Protein AF-0000000074831990 (afdb_homodimer)

Nearest PDB structures (foldseek):
  8xuq-assembly1_G  TM=3.891E-01  e=9.374E-26  Solanum lycopersicum
  8bv0-assembly2_C  TM=6.011E-01  e=7.644E-14  Solanum lycopersicum
  7txh-assembly2_E  TM=4.813E-01  e=4.693E-09  Homo sapiens
  7sd1-assembly2_B  TM=4.134E-01  e=7.729E-08  Homo sapiens
  8ben-assembly4_D  TM=2.574E-01  e=2.104E-03  Mus musculus

Solvent-accessible surface area (backbone atoms only — not comparable to full-atom values): 88087 Å² total; per-residue (Å²): 101,72,66,56,50,51,46,46,50,60,53,46,45,54,49,53,48,47,51,52,47,55,52,39,20,56,70,40,34,67,58,33,48,50,52,27,51,52,48,47,53,55,42,50,21,48,48,54,45,50,50,48,50,29,49,48,31,32,41,60,53,20,37,61,30,68,66,49,50,52,48,52,50,51,50,53,52,49,51,52,51,52,52,48,52,55,48,54,48,53,61,56,67,72,56,73,83,77,66,58,73,70,55,53,36,53,48,28,27,52,50,19,50,52,28,47,52,52,35,52,50,44,52,52,54,52,69,62,64,74,63,96,64,52,40,39,74,46,65,42,60,44,62,69,80,53,84,56,66,90,75,73,79,48,63,67,56,51,51,50,49,50,52,46,61,71,35,96,47,30,35,40,19,37,24,31,44,74,52,52,44,64,68,48,49,51,28,45,47,54,48,49,46,65,75,65,50,84,81,53,68,34,55,45,78,45,77,48,52,89,70,81,46,63,64,58,52,39,47,56,53,30,51,50,73,55,46,84,84,60,88,86,56,52,65,65,58,49,10,53,53,41,27,60,54,50,68,75,45,37,33,38,39,36,40,38,52,41,82,59,65,73,63,43,72,67,51,15,48,63,81,44,60,77,82,14,33,35,40,36,28,24,38,37,46,62,38,26,60,73,58,67,24,50,76,41,79,57,69,56,43,54,67,71,46,35,48,51,48,24,48,64,37,21,31,82,61,42,62,58,46,38,74,72,31,61,64,39,35,53,33,49,50,51,45,55,56,64,42,63,23,27,47,45,49,32,44,40,50,13,19,54,47,39,81,59,87,49,51,44,34,40,46,28,50,42,54,32,53,73,73,45,43,62,77,44,65,58,33,40,72,65,39,34,49,60,46,44,52,61,58,67,64,53,85,47,69,52,52,54,49,50,53,52,52,44,48,50,70,40,52,94,51,68,39,51,50,64,61,50,41,52,52,34,39,40,74,47,67,58,66,87,60,85,42,56,66,55,45,49,51,49,40,51,48,49,53,47,52,37,36,37,47,42,58,33,40,78,52,66,92,58,23,36,32,52,51,55,62,52,42,48,34,50,54,32,54,68,15,63,69,66,75,41,83,33,31,57,39,70,49,45,57,74,64,38,53,54,70,75,63,55,78,53,40,40,65,11,34,31,38,19,44,27,46,24,49,29,44,57,62,67,50,71,46,58,20,66,55,21,31,36,43,34,44,27,43,12,60,58,22,41,58,61,46,62,49,38,41,73,36,26,56,48,26,24,34,40,33,47,21,37,18,40,30,39,56,63,43,59,40,58,25,64,24,47,48,25,18,20,42,34,37,32,40,22,44,31,33,47,54,48,66,38,55,32,55,23,42,52,23,27,34,43,32,36,24,46,11,72,52,30,77,44,60,53,77,67,28,74,55,39,29,61,48,24,28,34,41,31,21,34,60,23,52,33,63,60,25,86,62,100,75,77,84,60,35,57,49,63,36,65,71,64,37,80,50,47,37,36,31,24,38,24,36,33,42,55,68,49,52,45,49,43,37,68,35,54,68,60,21,41,16,25,31,33,43,28,41,36,40,34,64,88,45,43,62,48,51,44,64,28,102,68,33,41,70,45,22,46,44,23,27,33,43,33,42,29,50,23,64,63,26,38,41,43,35,65,49,52,59,95,59,98,62,44,50,72,39,40,64,43,30,28,36,42,37,39,31,47,26,48,48,21,37,42,45,30,60,58,69,67,42,68,50,32,29,36,42,38,40,32,43,25,49,37,23,33,29,47,37,44,72,87,76,74,80,69,92,86,72,78,70,52,76,42,59,39,31,55,44,21,30,39,41,39,39,33,40,22,57,45,24,42,30,60,40,66,84,32,30,34,33,25,56,42,20,30,39,41,35,47,40,64,40,78,48,45,34,45,83,55,61,46,43,87,39,52,64,37,33,35,29,47,65,73,59,62,73,60,48,52,74,87,46,69,66,50,45,66,66,48,58,81,28,63,40,75,58,131,110,70,65,56,46,51,50,42,43,61,55,39,38,56,47,46,48,49,46,49,49,54,49,38,18,49,72,42,33,68,55,31,47,50,54,26,53,54,50,48,52,54,44,52,55,46,48,56,50,48,49,50,53,35,49,55,36,32,75,73,56,26,36,60,32,47,54,51,52,50,49,53,50,52,50,52,53,49,51,54,51,52,52,50,53,54,49,52,49,53,60,57,68,70,57,73,84,77,68,58,73,69,57,52,38,54,48,30,27,51,51,19,49,50,26,47,51,52,35,53,50,45,52,52,54,53,71,62,64,75,65,97,65,51,46,40,78,44,63,46,59,42,60,70,81,50,91,52,63,91,74,76,78,47,61,68,55,51,51,49,50,50,53,47,60,71,34,93,46,28,35,38,18,38,24,30,43,75,53,54,44,63,69,41,49,51,24,44,44,53,46,49,51,64,74,66,52,85,81,53,56,34,54,44,80,45,78,50,49,83,69,81,48,64,65,59,52,41,48,55,52,30,53,50,61,47,33,81,83,60,88,83,55,50,66,65,56,48,9,52,53,42,25,59,41,48,66,76,45,32,33,37,38,35,39,38,50,40,76,61,64,71,62,42,70,63,50,14,48,58,78,43,58,75,81,15,33,35,38,36,28,22,40,36,46,59,38,27,32,63,55,67,26,50,76,40,77,57,67,57,44,53,68,70,47,35,50,51,50,25,46,65,42,23,32,83,62,44,63,58,46,39,72,75,32,65,64,38,34,53,34,50,52,50,44,56,58,61,42,60,24,29,47,47,50,32,44,41,50,13,51,57,45,43,81,59,86,49,52,64,58,41,48,48,49,45,54,34,53,73,73,44,44,63,77,43,66,59,35,41,73,69,41,34,48,59,45,44,53,61,60,68,65,60,78,77,72,45,52,59,51,49,52,55,52,42,51,46,70,39,50,92,50,68,37,52,49,67,60,53,40,52,52,36,39,35,73,48,67,58,67,86,61,86,40,56,68,53,47,50,10,43,39,44,36,43,51,47,53,38,35,36,46,40,59,33,37,77,53,67,94,58,21,35,32,47,51,54,62,53,43,49,33,50,54,31,54,69,14,57,70,70,69,42,83,39,29,58,41,70,49,45,59,74,66,38,54,56,71,74,65,64,78,55,40,40,66,12,33,32,39,18,45,27,47,26,50,28,44,60,62,69,48,72,52,67,19,63,54,21,31,36,42,35,44,26,44,12,61,58,24,40,60,60,46,61,48,36,44,74,34,27,57,49,27,24,35,40,33,46,22,37,18,41,30,39,56,62,41,58,41,58,26,64,24,45,49,26,17,20,43,34,38,31,41,22,45,34,32,47,53,47,63,38,55,31,52,24,41,50,23,28,33,42,33,38,25,48,13,72,53,31,78,44,63,51,76,68,27,71,54,38,28,59,46,24,29,35,40,33,21,35,60,24,53,32,65,60,23,84,62,100,75,75,82,56,34,55,48,63,35,63,72,62,36,79,48,48,36,35,31,25,39,25,38,32,42,54,69,48,53,47,49,42,34,67,34,49,68,59,21,42,18,26,32,34,43,29,41,38,40,34,62,88,43,42,62,47,57,43,62,29,97,65,32,37,66,43,24,46,45,25,30,32,41,32,42,28,52,23,64,65,25,38,41,42,38,67,53,55,54,93,58,100,64,41,50,71,38,42,66,42,33,28,36,41,36,41,31,39,26,47,48,21,38,41,46,34,60,67,67,67,42,70,49,35,29,36,41,38,41,32,44,24,49,37,23,32,28,47,36,46,71,85,77,74,80,72,91,88,70,78,68,53,76,40,59,38,32,56,43,24,31,36,40,38,40,32,42,22,57,45,22,43,29,59,40,66,84,31,30,36,30,25,58,43,21,30,39,39,35,47,38,65,40,80,47,44,34,44,80,56,61,45,42,88,39,54,64,38,34,35,27,46,65,71,58,62,73,60,47,53,75,89,49,68,66,50,46,66,66,49,59,83,25,64,38,76,55,133

Foldseek 3Di:
DVVVCVVCCVVVVVVVVVVCLQVCLLPPLVVLLVLLVVLLVVLVVLLVVLVVVQVVVVVVVWHFDPVNVVLNVVNVVLVVLSVVLVVLVCVLVVDPPDDDPVVSSVSSNVSSVSSVVSSVVSVVSVVVSDDPDGTDRPQLPQADQDDADDDFPCVVVLVVVVVVLQDFFAEAEEAAAFQQCPVNSLNVNSVVCVPP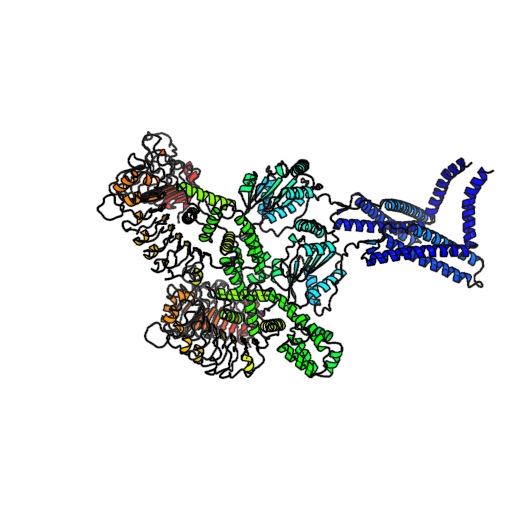VPQFSHEAEDECPPDRDLVVRLVSLCVNNPHDDDPPDDLLVSLQVLLVVQVVGAYEYEYEEDPAADDCSSSNHDRGGDNHHYYYYYLFQVNCVVNVHHYDYRDADDLVRLLVLLQVLLDPCVVVLCVVDVLLVVLSSLCSVLQVRRNQSSNQVSNLNNPPRDSVVSVVCNVCLQAPNLPGPPCLPRPLVSNCVLVVPPPQVLLLVLLLQLLLAADPDWDFLVVSLQVSCLVVSPPDDLAVVVSSVVSVVSVVRCVSSNQWDDDPDGIIHGRSSSSNSSQCVCCVNVPRRQLEAHDEQVADQDDDDLVSQQNHQEYHHEQYQHQAYDQARQHQNHAYYAHYNNANHAEDHQNHCVRHQNHAYYHPANYAHAADHLCVLNNQNHAYYHHHQYQHQEYDLSLLSNQNHAEDAQDNRQNHEYYDEPSLLSNQNHAEYAAHNHYADEDPDPDDDDYDPVSVLNRPNHQAYHHEHAEPVVQQVCQVSLRNLCRYAEYEYENHPPAQEAAPPDPRGPQNNQNHAEYHYEDHANHAEYEYDDDPDPCRVVRNQRHAYYEYYLHARHAEHYEDQADERHAYYYYENHANHAEHYHYPDPDPPPDDAAEGAHYARHAEYAAENHANHQAHYPSHAYEHARHAEYEHYNHQNPQEHRYHYPNHQAYEYAPVNVVRHDYPDVVVCVVCVVRYDYDD/DVVVVVVCCVVVVVVVVVVCLQVCLLPPLVVLLVLLVVLLVVLVVLLVVLVVVQVVVVVVVWDFDPVNVVLNVVNVVLVVQSVVLVVVVCVLVVDPPDDDSVVSSVVSNVSSVSSNVSSVVSVVSVVVSDDPDGTDHPQLPQADQDDADDDFPCVVVLVVVVVVLQDFFAEAEEAAAFQQQPVNSLNVNSRVCVPPDPQFRHEAEDECAPDGDLVVRLVSLCVNNVHDDDPVDDLLVSLQVLQVSQVVGAYEYEYEADPAADDSSSSNHDRGGDNHHYYYYYHFQVNCVVNVHHYDYRDADDLVRLLVLLCVLLDPCVVVLVVVDVLLVVLSSLCSVLQVRRNQSSNQVSNLNSPPRDSVVSVVQNVCLQAPNLVGPPCLPRPLVSNCVLVVPDDLVLLLQLLLQLLQAADPDWDFLVVSLQQSCLVCSPPDDLAVVVSSVVSVVSVVRCVSSNQWDDDPDGIIHGRSVSSNSSQCVCCVNVVNPLLEAHDEQVQDQDDDDLVSQQNHQEYHHEQYQHQADDAARQRQNHAYDHHYNNANHAEDHQNHCVNYQNHAYYAPDNYAHAADHLCVLNNQNHAYYHHHQYQHQEYDLSLLSNQNHAEDADDNHQNHEYYPEPSLLSNQNHAEDAAHNHYADEDPDPDDDHYHPVSVLNNPNHQAYAHEHAEPVSQQVCQPSLRNLCRYAEYEHENHPPAQEAAPPDPRGPQNNLNYAEYHYEDHANHAEYEHDDDPDPCCVVRNQRHAYYAYYQHARYAEYYEDQAPERYAYYHYENHANHAEHYHYPDDDPPPDDAAEGASYAHYAEDAAENHANHQAHYPSHAYEHQRHAEYEHYNHQNPQEHRYHYPRHQAYEYAPVNVVRHDYPDVVVCVVCVVRYDYDD

Structure (mmCIF, N/CA/C/O backbone):
data_AF-0000000074831990-model_v1
#
loop_
_entity.id
_entity.type
_entity.pdbx_description
1 polymer 'Uncharacterized protein'
#
loop_
_atom_site.group_PDB
_atom_site.id
_atom_site.type_symbol
_atom_site.label_atom_id
_atom_site.label_alt_id
_atom_site.label_comp_id
_atom_site.label_asym_id
_atom_site.label_entity_id
_atom_site.label_seq_id
_atom_site.pdbx_PDB_ins_code
_atom_site.Cartn_x
_atom_site.Cartn_y
_atom_site.Cartn_z
_atom_site.occupancy
_atom_site.B_iso_or_equiv
_atom_site.auth_seq_id
_atom_site.auth_comp_id
_atom_site.auth_asym_id
_atom_site.auth_atom_id
_atom_site.pdbx_PDB_model_num
ATOM 1 N N . MET A 1 1 ? 67.914 -75.012 -32.054 1 38.83 1 MET A N 1
ATOM 2 C CA . MET A 1 1 ? 66.699 -75.229 -32.834 1 38.83 1 MET A CA 1
ATOM 3 C C . MET A 1 1 ? 65.536 -74.424 -32.265 1 38.83 1 MET A C 1
ATOM 5 O O . MET A 1 1 ? 64.737 -73.863 -33.017 1 38.83 1 MET A O 1
ATOM 9 N N . GLU A 1 2 ? 65.482 -74.382 -30.991 1 50.05 2 GLU A N 1
ATOM 10 C CA . GLU A 1 2 ? 64.455 -73.586 -30.326 1 50.05 2 GLU A CA 1
ATOM 11 C C . GLU A 1 2 ? 64.637 -72.099 -30.613 1 50.05 2 GLU A C 1
ATOM 13 O O . GLU A 1 2 ? 63.657 -71.369 -30.782 1 50.05 2 GLU A O 1
ATOM 18 N N . SER A 1 3 ? 65.865 -71.674 -30.73 1 53.28 3 SER A N 1
ATOM 19 C CA . SER A 1 3 ? 66.163 -70.265 -30.96 1 53.28 3 SER A CA 1
ATOM 20 C C . SER A 1 3 ? 65.831 -69.855 -32.391 1 53.28 3 SER A C 1
ATOM 22 O O . SER A 1 3 ? 65.331 -68.753 -32.627 1 53.28 3 SER A O 1
ATOM 24 N N . ILE A 1 4 ? 66.144 -70.706 -33.392 1 48.18 4 ILE A N 1
ATOM 25 C CA . ILE A 1 4 ? 65.896 -70.361 -34.787 1 48.18 4 ILE A CA 1
ATOM 26 C C . ILE A 1 4 ? 64.395 -70.386 -35.066 1 48.18 4 ILE A C 1
ATOM 28 O O . ILE A 1 4 ? 63.873 -69.52 -35.772 1 48.18 4 ILE A O 1
ATOM 32 N N . ILE A 1 5 ? 63.672 -71.338 -34.399 1 49.09 5 ILE A N 1
ATOM 33 C CA . ILE A 1 5 ? 62.225 -71.417 -34.565 1 49.09 5 ILE A CA 1
ATOM 34 C C . ILE A 1 5 ? 61.571 -70.162 -33.992 1 49.09 5 ILE A C 1
ATOM 36 O O . ILE A 1 5 ? 60.635 -69.617 -34.583 1 49.09 5 ILE A O 1
ATOM 40 N N . SER A 1 6 ? 62.234 -69.66 -32.974 1 53.25 6 SER A N 1
ATOM 41 C CA . SER A 1 6 ? 61.74 -68.408 -32.41 1 53.25 6 SER A CA 1
ATOM 42 C C . SER A 1 6 ? 61.987 -67.239 -33.358 1 53.25 6 SER A C 1
ATOM 44 O O . SER A 1 6 ? 61.147 -66.345 -33.481 1 53.25 6 SER A O 1
ATOM 46 N N . ILE A 1 7 ? 63.075 -67.276 -34.032 1 55.13 7 ILE A N 1
ATOM 47 C CA . ILE A 1 7 ? 63.406 -66.211 -34.971 1 55.13 7 ILE A CA 1
ATOM 48 C C . ILE A 1 7 ? 62.544 -66.342 -36.225 1 55.13 7 ILE A C 1
ATOM 50 O O . ILE A 1 7 ? 62.02 -65.348 -36.733 1 55.13 7 ILE A O 1
ATOM 54 N N . LEU A 1 8 ? 62.434 -67.556 -36.759 1 52.67 8 LEU A N 1
ATOM 55 C CA . LEU A 1 8 ? 61.615 -67.727 -37.954 1 52.67 8 LEU A CA 1
ATOM 56 C C . LEU A 1 8 ? 60.147 -67.44 -37.653 1 52.67 8 LEU A C 1
ATOM 58 O O . LEU A 1 8 ? 59.454 -66.82 -38.463 1 52.67 8 LEU A O 1
ATOM 62 N N . ASP A 1 9 ? 59.728 -67.886 -36.535 1 55.26 9 ASP A N 1
ATOM 63 C CA . ASP A 1 9 ? 58.389 -67.526 -36.081 1 55.26 9 ASP A CA 1
ATOM 64 C C . ASP A 1 9 ? 58.249 -66.013 -35.927 1 55.26 9 ASP A C 1
ATOM 66 O O . ASP A 1 9 ? 57.21 -65.442 -36.263 1 55.26 9 ASP A O 1
ATOM 70 N N . SER A 1 10 ? 59.356 -65.435 -35.554 1 57.8 10 SER A N 1
ATOM 71 C CA . SER A 1 10 ? 59.348 -63.981 -35.423 1 57.8 10 SER A CA 1
ATOM 72 C C . SER A 1 10 ? 59.392 -63.303 -36.788 1 57.8 10 SER A C 1
ATOM 74 O O . SER A 1 10 ? 58.844 -62.212 -36.963 1 57.8 10 SER A O 1
ATOM 76 N N . ILE A 1 11 ? 60.092 -63.943 -37.729 1 56.38 11 ILE A N 1
ATOM 77 C CA . ILE A 1 11 ? 60.201 -63.337 -39.051 1 56.38 11 ILE A CA 1
ATOM 78 C C . ILE A 1 11 ? 59.01 -63.755 -39.911 1 56.38 11 ILE A C 1
ATOM 80 O O . ILE A 1 11 ? 58.444 -62.936 -40.639 1 56.38 11 ILE A O 1
ATOM 84 N N . PHE A 1 12 ? 58.64 -65.02 -39.957 1 56.16 12 PHE A N 1
ATOM 85 C CA . PHE A 1 12 ? 57.622 -65.469 -40.9 1 56.16 12 PHE A CA 1
ATOM 86 C C . PHE A 1 12 ? 56.224 -65.187 -40.363 1 56.16 12 PHE A C 1
ATOM 88 O O . PHE A 1 12 ? 55.293 -64.953 -41.136 1 56.16 12 PHE A O 1
ATOM 95 N N . ARG A 1 13 ? 56.036 -65.177 -39.09 1 58.45 13 ARG A N 1
ATOM 96 C CA . ARG A 1 13 ? 54.725 -64.847 -38.542 1 58.45 13 ARG A CA 1
ATOM 97 C C . ARG A 1 13 ? 54.283 -63.454 -38.978 1 58.45 13 ARG A C 1
ATOM 99 O O . ARG A 1 13 ? 53.141 -63.263 -39.402 1 58.45 13 ARG A O 1
ATOM 106 N N . PRO A 1 14 ? 55.261 -62.631 -38.933 1 61.2 14 PRO A N 1
ATOM 107 C CA . PRO A 1 14 ? 54.843 -61.316 -39.424 1 61.2 14 PRO A CA 1
ATOM 108 C C . PRO A 1 14 ? 54.624 -61.292 -40.935 1 61.2 14 PRO A C 1
ATOM 110 O O . PRO A 1 14 ? 53.749 -60.572 -41.424 1 61.2 14 PRO A O 1
ATOM 113 N N . VAL A 1 15 ? 55.392 -62.085 -41.726 1 56.75 15 VAL A N 1
ATOM 114 C CA . VAL A 1 15 ? 55.216 -62.136 -43.174 1 56.75 15 VAL A CA 1
ATOM 115 C C . VAL A 1 15 ? 53.917 -62.864 -43.511 1 56.75 15 VAL A C 1
ATOM 117 O O . VAL A 1 15 ? 53.155 -62.421 -44.373 1 56.75 15 VAL A O 1
ATOM 120 N N . VAL A 1 16 ? 53.614 -63.992 -42.931 1 55.77 16 VAL A N 1
ATOM 121 C CA . VAL A 1 16 ? 52.354 -64.7 -43.128 1 55.77 16 VAL A CA 1
ATOM 122 C C . VAL A 1 16 ? 51.195 -63.841 -42.625 1 55.77 16 VAL A C 1
ATOM 124 O O . VAL A 1 16 ? 50.147 -63.762 -43.271 1 55.77 16 VAL A O 1
ATOM 127 N N . ALA A 1 17 ? 51.469 -63.228 -41.576 1 60.33 17 ALA A N 1
ATOM 128 C CA . ALA A 1 17 ? 50.457 -62.321 -41.039 1 60.33 17 ALA A CA 1
ATOM 129 C C . ALA A 1 17 ? 50.2 -61.159 -41.994 1 60.33 17 ALA A C 1
ATOM 131 O O . ALA A 1 17 ? 49.054 -60.743 -42.181 1 60.33 17 ALA A O 1
ATOM 132 N N . PHE A 1 18 ? 51.259 -60.769 -42.585 1 60.1 18 PHE A N 1
ATOM 133 C CA . PHE A 1 18 ? 51.151 -59.706 -43.578 1 60.1 18 PHE A CA 1
ATOM 134 C C . PHE A 1 18 ? 50.41 -60.196 -44.816 1 60.1 18 PHE A C 1
ATOM 136 O O . PHE A 1 18 ? 49.523 -59.509 -45.328 1 60.1 18 PHE A O 1
ATOM 143 N N . PHE A 1 19 ? 50.74 -61.42 -45.369 1 60.17 19 PHE A N 1
ATOM 144 C CA . PHE A 1 19 ? 50.054 -61.94 -46.546 1 60.17 19 PHE A CA 1
ATOM 145 C C . PHE A 1 19 ? 48.616 -62.318 -46.212 1 60.17 19 PHE A C 1
ATOM 147 O O . PHE A 1 19 ? 47.703 -62.066 -47.001 1 60.17 19 PHE A O 1
ATOM 154 N N . THR A 1 20 ? 48.384 -62.864 -45.087 1 60.06 20 THR A N 1
ATOM 155 C CA . THR A 1 20 ? 47.031 -63.211 -44.668 1 60.06 20 THR A CA 1
ATOM 156 C C . THR A 1 20 ? 46.189 -61.955 -44.462 1 60.06 20 THR A C 1
ATOM 158 O O . THR A 1 20 ? 45.007 -61.928 -44.812 1 60.06 20 THR A O 1
ATOM 161 N N . ARG A 1 21 ? 46.874 -61.002 -44.076 1 67.45 21 ARG A N 1
ATOM 162 C CA . ARG A 1 21 ? 46.189 -59.732 -43.861 1 67.45 21 ARG A CA 1
ATOM 163 C C . ARG A 1 21 ? 45.88 -59.045 -45.187 1 67.45 21 ARG A C 1
ATOM 165 O O . ARG A 1 21 ? 44.772 -58.542 -45.389 1 67.45 21 ARG A O 1
ATOM 172 N N . THR A 1 22 ? 46.859 -59.106 -46.163 1 65.37 22 THR A N 1
ATOM 173 C CA . THR A 1 22 ? 46.663 -58.45 -47.451 1 65.37 22 THR A CA 1
ATOM 174 C C . THR A 1 22 ? 45.63 -59.199 -48.288 1 65.37 22 THR A C 1
ATOM 176 O O . THR A 1 22 ? 44.758 -58.582 -48.904 1 65.37 22 THR A O 1
ATOM 179 N N . PHE A 1 23 ? 45.775 -60.512 -48.241 1 69.94 23 PHE A N 1
ATOM 180 C CA . PHE A 1 23 ? 44.765 -61.294 -48.943 1 69.94 23 PHE A CA 1
ATOM 181 C C . PHE A 1 23 ? 43.428 -61.231 -48.215 1 69.94 23 PHE A C 1
ATOM 183 O O . PHE A 1 23 ? 42.37 -61.255 -48.846 1 69.94 23 PHE A O 1
ATOM 190 N N . GLY A 1 24 ? 43.418 -61.175 -46.967 1 70.69 24 GLY A N 1
ATOM 191 C CA . GLY A 1 24 ? 42.207 -61.004 -46.178 1 70.69 24 GLY A CA 1
ATOM 192 C C . GLY A 1 24 ? 41.503 -59.687 -46.444 1 70.69 24 GLY A C 1
ATOM 193 O O . GLY A 1 24 ? 40.274 -59.639 -46.525 1 70.69 24 GLY A O 1
ATOM 194 N N . TYR A 1 25 ? 42.21 -58.637 -46.803 1 74.25 25 TYR A N 1
ATOM 195 C CA . TYR A 1 25 ? 41.652 -57.331 -47.134 1 74.25 25 TYR A CA 1
ATOM 196 C C . TYR A 1 25 ? 40.875 -57.385 -48.444 1 74.25 25 TYR A C 1
ATOM 198 O O . TYR A 1 25 ? 39.825 -56.753 -48.577 1 74.25 25 TYR A O 1
ATOM 206 N N . ALA A 1 26 ? 41.34 -58.43 -49.799 1 69.2 26 ALA A N 1
ATOM 207 C CA . ALA A 1 26 ? 40.723 -58.475 -51.122 1 69.2 26 ALA A CA 1
ATOM 208 C C . ALA A 1 26 ? 39.503 -59.392 -51.127 1 69.2 26 ALA A C 1
ATOM 210 O O . ALA A 1 26 ? 38.482 -59.075 -51.742 1 69.2 26 ALA A O 1
ATOM 211 N N . MET A 1 27 ? 39.643 -60.295 -49.78 1 68.67 27 MET A N 1
ATOM 212 C CA . MET A 1 27 ? 38.626 -61.334 -49.918 1 68.67 27 MET A CA 1
ATOM 213 C C . MET A 1 27 ? 37.55 -61.188 -48.847 1 68.67 27 MET A C 1
ATOM 215 O O . MET A 1 27 ? 36.414 -61.625 -49.039 1 68.67 27 MET A O 1
ATOM 219 N N . SER A 1 28 ? 37.844 -60.52 -47.677 1 77.88 28 SER A N 1
ATOM 220 C CA . SER A 1 28 ? 36.912 -60.524 -46.554 1 77.88 28 SER A CA 1
ATOM 221 C C . SER A 1 28 ? 36.548 -59.104 -46.134 1 77.88 28 SER A C 1
ATOM 223 O O . SER A 1 28 ? 36.653 -58.753 -44.956 1 77.88 28 SER A O 1
ATOM 225 N N . CYS A 1 29 ? 36.136 -58.334 -47.036 1 79.1 29 CYS A N 1
ATOM 226 C CA . CYS A 1 29 ? 35.797 -56.946 -46.738 1 79.1 29 CYS A CA 1
ATOM 227 C C . CYS A 1 29 ? 34.611 -56.867 -45.785 1 79.1 29 CYS A C 1
ATOM 229 O O . CYS A 1 29 ? 34.614 -56.066 -44.848 1 79.1 29 CYS A O 1
ATOM 231 N N . GLU A 1 30 ? 33.721 -57.715 -45.938 1 80.54 30 GLU A N 1
ATOM 232 C CA . GLU A 1 30 ? 32.514 -57.689 -45.118 1 80.54 30 GLU A CA 1
ATOM 233 C C . GLU A 1 30 ? 32.827 -58.027 -43.663 1 80.54 30 GLU A C 1
ATOM 235 O O . GLU A 1 30 ? 32.253 -57.437 -42.746 1 80.54 30 GLU A O 1
ATOM 240 N N . GLN A 1 31 ? 33.752 -58.844 -43.484 1 80.4 31 GLN A N 1
ATOM 241 C CA . GLN A 1 31 ? 34.107 -59.237 -42.124 1 80.4 31 GLN A CA 1
ATOM 242 C C . GLN A 1 31 ? 34.817 -58.102 -41.391 1 80.4 31 GLN A C 1
ATOM 244 O O . GLN A 1 31 ? 34.6 -57.897 -40.195 1 80.4 31 GLN A O 1
ATOM 249 N N . TYR A 1 32 ? 35.563 -57.382 -42.154 1 81.92 32 TYR A N 1
ATOM 250 C CA . TYR A 1 32 ? 36.265 -56.266 -41.531 1 81.92 32 TYR A CA 1
ATOM 251 C C . TYR A 1 32 ? 35.293 -55.158 -41.143 1 81.92 32 TYR A C 1
ATOM 253 O O . TYR A 1 32 ? 35.432 -54.545 -40.081 1 81.92 32 TYR A O 1
ATOM 261 N N . ILE A 1 33 ? 34.354 -54.931 -41.922 1 84.98 33 ILE A N 1
ATOM 262 C CA . ILE A 1 33 ? 33.37 -53.896 -41.625 1 84.98 33 ILE A CA 1
ATOM 263 C C . ILE A 1 33 ? 32.492 -54.338 -40.457 1 84.98 33 ILE A C 1
ATOM 265 O O . ILE A 1 33 ? 32.137 -53.529 -39.597 1 84.98 33 ILE A O 1
ATOM 269 N N . GLU A 1 34 ? 32.238 -55.575 -40.436 1 84.35 34 GLU A N 1
ATOM 270 C CA . GLU A 1 34 ? 31.447 -56.088 -39.32 1 84.35 34 GLU A CA 1
ATOM 271 C C . GLU A 1 34 ? 32.218 -55.992 -38.007 1 84.35 34 GLU A C 1
ATOM 273 O O . GLU A 1 34 ? 31.64 -55.687 -36.962 1 84.35 34 GLU A O 1
ATOM 278 N N . SER A 1 35 ? 33.418 -56.298 -38.122 1 82.31 35 SER A N 1
ATOM 279 C CA . SER A 1 35 ? 34.254 -56.18 -36.932 1 82.31 35 SER A CA 1
ATOM 280 C C . SER A 1 35 ? 34.332 -54.734 -36.453 1 82.31 35 SER A C 1
ATOM 282 O O . SER A 1 35 ? 34.319 -54.472 -35.248 1 82.31 35 SER A O 1
ATOM 284 N N . LEU A 1 36 ? 34.342 -53.81 -37.372 1 84.3 36 LEU A N 1
ATOM 285 C CA . LEU A 1 36 ? 34.348 -52.393 -37.026 1 84.3 36 LEU A CA 1
ATOM 286 C C . LEU A 1 36 ? 33.039 -51.992 -36.353 1 84.3 36 LEU A C 1
ATOM 288 O O . LEU A 1 36 ? 33.046 -51.276 -35.349 1 84.3 36 LEU A O 1
ATOM 292 N N . GLN A 1 37 ? 32.053 -52.444 -36.9 1 85.69 37 GLN A N 1
ATOM 293 C CA . GLN A 1 37 ? 30.75 -52.093 -36.344 1 85.69 37 GLN A CA 1
ATOM 294 C C . GLN A 1 37 ? 30.586 -52.65 -34.933 1 85.69 37 GLN A C 1
ATOM 296 O O . GLN A 1 37 ? 30.008 -51.994 -34.063 1 85.69 37 GLN A O 1
ATOM 301 N N . LYS A 1 38 ? 31.085 -53.739 -34.741 1 83.49 38 LYS A N 1
ATOM 302 C CA . LYS A 1 38 ? 31.028 -54.345 -33.413 1 83.49 38 LYS A CA 1
ATOM 303 C C . LYS A 1 38 ? 31.883 -53.566 -32.417 1 83.49 38 LYS A C 1
ATOM 305 O O . LYS A 1 38 ? 31.435 -53.267 -31.308 1 83.49 38 LYS A O 1
ATOM 310 N N . GLU A 1 39 ? 33.009 -53.285 -32.872 1 84.72 39 GLU A N 1
ATOM 311 C CA . GLU A 1 39 ? 33.91 -52.54 -31.997 1 84.72 39 GLU A CA 1
ATOM 312 C C . GLU A 1 39 ? 33.367 -51.144 -31.707 1 84.72 39 GLU A C 1
ATOM 314 O O . GLU A 1 39 ? 33.48 -50.65 -30.583 1 84.72 39 GLU A O 1
ATOM 319 N N . MET A 1 40 ? 32.825 -50.552 -32.644 1 86.36 40 MET A N 1
ATOM 320 C CA . MET A 1 40 ? 32.242 -49.226 -32.461 1 86.36 40 MET A CA 1
ATOM 321 C C . MET A 1 40 ? 31.027 -49.288 -31.542 1 86.36 40 MET A C 1
ATOM 323 O O . MET A 1 40 ? 30.755 -48.342 -30.801 1 86.36 40 MET A O 1
ATOM 327 N N . GLY A 1 41 ? 30.287 -50.31 -31.666 1 85.27 41 GLY A N 1
ATOM 328 C CA . GLY A 1 41 ? 29.17 -50.493 -30.753 1 85.27 41 GLY A CA 1
ATOM 329 C C . GLY A 1 41 ? 29.591 -50.542 -29.296 1 85.27 41 GLY A C 1
ATOM 330 O O . GLY A 1 41 ? 28.956 -49.924 -28.44 1 85.27 41 GLY A O 1
ATOM 331 N N . GLU A 1 42 ? 30.655 -51.152 -29.043 1 83.98 42 GLU A N 1
ATOM 332 C CA . GLU A 1 42 ? 31.192 -51.222 -27.687 1 83.98 42 GLU A CA 1
ATOM 333 C C . GLU A 1 42 ? 31.737 -49.869 -27.239 1 83.98 42 GLU A C 1
ATOM 335 O O . GLU A 1 42 ? 31.554 -49.472 -26.086 1 83.98 42 GLU A O 1
ATOM 340 N N . LEU A 1 43 ? 32.375 -49.208 -28.111 1 85.68 43 LEU A N 1
ATOM 341 C CA . LEU A 1 43 ? 32.918 -47.893 -27.786 1 85.68 43 LEU A CA 1
ATOM 342 C C . LEU A 1 43 ? 31.798 -46.899 -27.496 1 85.68 43 LEU A C 1
ATOM 344 O O . LEU A 1 43 ? 31.909 -46.081 -26.58 1 85.68 43 LEU A O 1
ATOM 348 N N . ARG A 1 44 ? 30.793 -46.958 -28.247 1 86.72 44 ARG A N 1
ATOM 349 C CA . ARG A 1 44 ? 29.653 -46.073 -28.027 1 86.72 44 ARG A CA 1
ATOM 350 C C . ARG A 1 44 ? 29.024 -46.318 -26.66 1 86.72 44 ARG A C 1
ATOM 352 O O . ARG A 1 44 ? 28.593 -45.377 -25.991 1 86.72 44 ARG A O 1
ATOM 359 N N . SER A 1 45 ? 28.95 -47.52 -26.299 1 82.1 45 SER A N 1
ATOM 360 C CA . SER A 1 45 ? 28.391 -47.845 -24.99 1 82.1 45 SER A CA 1
ATOM 361 C C . SER A 1 45 ? 29.249 -47.273 -23.866 1 82.1 45 SER A C 1
ATOM 363 O O . SER A 1 45 ? 28.722 -46.761 -22.876 1 82.1 45 SER A O 1
ATOM 365 N N . LYS A 1 46 ? 30.473 -47.313 -24.031 1 84.14 46 LYS A N 1
ATOM 366 C CA . LYS A 1 46 ? 31.374 -46.744 -23.033 1 84.14 46 LYS A CA 1
ATOM 367 C C . LYS A 1 46 ? 31.289 -45.221 -23.02 1 84.14 46 LYS A C 1
ATOM 369 O O . LYS A 1 46 ? 31.349 -44.6 -21.957 1 84.14 46 LYS A O 1
ATOM 374 N N . ARG A 1 47 ? 31.224 -44.724 -24.187 1 85.69 47 ARG A N 1
ATOM 375 C CA . ARG A 1 47 ? 31.072 -43.276 -24.288 1 85.69 47 ARG A CA 1
ATOM 376 C C . ARG A 1 47 ? 29.826 -42.804 -23.545 1 85.69 47 ARG A C 1
ATOM 378 O O . ARG A 1 47 ? 29.879 -41.831 -22.79 1 85.69 47 ARG A O 1
ATOM 385 N N . ASP A 1 48 ? 28.765 -43.424 -23.78 1 81.56 48 ASP A N 1
ATOM 386 C CA . ASP A 1 48 ? 27.503 -43.033 -23.161 1 81.56 48 ASP A CA 1
ATOM 387 C C . ASP A 1 48 ? 27.572 -43.167 -21.641 1 81.56 48 ASP A C 1
ATOM 389 O O . ASP A 1 48 ? 26.991 -42.358 -20.914 1 81.56 48 ASP A O 1
ATOM 393 N N . ASP A 1 49 ? 28.265 -44.077 -21.158 1 79.97 49 ASP A N 1
ATOM 394 C CA . ASP A 1 49 ? 28.452 -44.235 -19.719 1 79.97 49 ASP A CA 1
ATOM 395 C C . ASP A 1 49 ? 29.313 -43.109 -19.15 1 79.97 49 ASP A C 1
ATOM 397 O O . ASP A 1 49 ? 29.032 -42.592 -18.067 1 79.97 49 ASP A O 1
ATOM 401 N N . VAL A 1 50 ? 30.327 -42.829 -19.893 1 81.62 50 VAL A N 1
ATOM 402 C CA . VAL A 1 50 ? 31.19 -41.741 -19.445 1 81.62 50 VAL A CA 1
ATOM 403 C C . VAL A 1 50 ? 30.418 -40.424 -19.469 1 81.62 50 VAL A C 1
ATOM 405 O O . VAL A 1 50 ? 30.536 -39.611 -18.549 1 81.62 50 VAL A O 1
ATOM 408 N N . LYS A 1 51 ? 29.663 -40.246 -20.48 1 79.27 51 LYS A N 1
ATOM 409 C CA . LYS A 1 51 ? 28.848 -39.038 -20.566 1 79.27 51 LYS A CA 1
ATOM 410 C C . LYS A 1 51 ? 27.857 -38.96 -19.408 1 79.27 51 LYS A C 1
ATOM 412 O O . LYS A 1 51 ? 27.608 -37.88 -18.869 1 79.27 51 LYS A O 1
ATOM 417 N N . ARG A 1 52 ? 27.368 -39.978 -19.052 1 75.1 52 ARG A N 1
ATOM 418 C CA . ARG A 1 52 ? 26.442 -40.035 -17.926 1 75.1 52 ARG A CA 1
ATOM 419 C C . ARG A 1 52 ? 27.147 -39.687 -16.619 1 75.1 52 ARG A C 1
ATOM 421 O O . ARG A 1 52 ? 26.584 -38.992 -15.77 1 75.1 52 ARG A O 1
ATOM 428 N N . GLU A 1 53 ? 28.28 -40.212 -16.541 1 76.38 53 GLU A N 1
ATOM 429 C CA . GLU A 1 53 ? 29.062 -39.9 -15.348 1 76.38 53 GLU A CA 1
ATOM 430 C C . GLU A 1 53 ? 29.428 -38.419 -15.3 1 76.38 53 GLU A C 1
ATOM 432 O O . GLU A 1 53 ? 29.402 -37.802 -14.233 1 76.38 53 GLU A O 1
ATOM 437 N N . VAL A 1 54 ? 29.725 -37.963 -16.395 1 76.24 54 VAL A N 1
ATOM 438 C CA . VAL A 1 54 ? 30.067 -36.547 -16.473 1 76.24 54 VAL A CA 1
ATOM 439 C C . VAL A 1 54 ? 28.847 -35.699 -16.121 1 76.24 54 VAL A C 1
ATOM 441 O O . VAL A 1 54 ? 28.96 -34.709 -15.395 1 76.24 54 VAL A O 1
ATOM 444 N N . ASP A 1 55 ? 27.819 -36.087 -16.625 1 70.95 55 ASP A N 1
ATOM 445 C CA . ASP A 1 55 ? 26.585 -35.352 -16.365 1 70.95 55 ASP A CA 1
ATOM 446 C C . ASP A 1 55 ? 26.21 -35.415 -14.886 1 70.95 55 ASP A C 1
ATOM 448 O O . ASP A 1 55 ? 25.739 -34.428 -14.317 1 70.95 55 ASP A O 1
ATOM 452 N N . ARG A 1 56 ? 26.402 -36.45 -14.374 1 68.79 56 ARG A N 1
ATOM 453 C CA . ARG A 1 56 ? 26.131 -36.621 -12.95 1 68.79 56 ARG A CA 1
ATOM 454 C C . ARG A 1 56 ? 27.015 -35.704 -12.111 1 68.79 56 ARG A C 1
ATOM 456 O O . ARG A 1 56 ? 26.535 -35.05 -11.183 1 68.79 56 ARG A O 1
ATOM 463 N N . GLU A 1 57 ? 28.186 -35.805 -12.496 1 69.93 57 GLU A N 1
ATOM 464 C CA . GLU A 1 57 ? 29.116 -34.966 -11.746 1 69.93 57 GLU A CA 1
ATOM 465 C C . GLU A 1 57 ? 28.881 -33.486 -12.037 1 69.93 57 GLU A C 1
ATOM 467 O O . GLU A 1 57 ? 29.097 -32.636 -11.17 1 69.93 57 GLU A O 1
ATOM 472 N N . ALA A 1 58 ? 28.46 -33.308 -13.253 1 65.09 58 ALA A N 1
ATOM 473 C CA . ALA A 1 58 ? 28.147 -31.927 -13.613 1 65.09 58 ALA A CA 1
ATOM 474 C C . ALA A 1 58 ? 26.982 -31.395 -12.782 1 65.09 58 ALA A C 1
ATOM 476 O O . ALA A 1 58 ? 26.957 -30.216 -12.421 1 65.09 58 ALA A O 1
ATOM 477 N N . ARG A 1 59 ? 26.143 -32.245 -12.508 1 62.3 59 ARG A N 1
ATOM 478 C CA . ARG A 1 59 ? 24.987 -31.867 -11.701 1 62.3 59 ARG A CA 1
ATOM 479 C C . ARG A 1 59 ? 25.399 -31.558 -10.266 1 62.3 59 ARG A C 1
ATOM 481 O O . ARG A 1 59 ? 24.701 -30.831 -9.556 1 62.3 59 ARG A O 1
ATOM 488 N N . GLN A 1 60 ? 26.436 -32.223 -9.955 1 61.63 60 GLN A N 1
ATOM 489 C CA . GLN A 1 60 ? 26.981 -31.921 -8.636 1 61.63 60 GLN A CA 1
ATOM 490 C C . GLN A 1 60 ? 27.883 -30.69 -8.682 1 61.63 60 GLN A C 1
ATOM 492 O O . GLN A 1 60 ? 28.547 -30.363 -7.695 1 61.63 60 GLN A O 1
ATOM 497 N N . GLY A 1 61 ? 27.851 -30.104 -9.867 1 60.07 61 GLY A N 1
ATOM 498 C CA . GLY A 1 61 ? 28.611 -28.874 -10.026 1 60.07 61 GLY A CA 1
ATOM 499 C C . GLY A 1 61 ? 30.035 -29.109 -10.494 1 60.07 61 GLY A C 1
ATOM 500 O O . GLY A 1 61 ? 30.879 -28.216 -10.403 1 60.07 61 GLY A O 1
ATOM 501 N N . MET A 1 62 ? 30.329 -30.333 -10.884 1 64.84 62 MET A N 1
ATOM 502 C CA . MET A 1 62 ? 31.687 -30.658 -11.311 1 64.84 62 MET A CA 1
ATOM 503 C C . MET A 1 62 ? 31.829 -30.524 -12.823 1 64.84 62 MET A C 1
ATOM 505 O O . MET A 1 62 ? 30.832 -30.52 -13.547 1 64.84 62 MET A O 1
ATOM 509 N N . GLU A 1 63 ? 32.965 -30.086 -13.287 1 66.18 63 GLU A N 1
ATOM 510 C CA . GLU A 1 63 ? 33.243 -29.989 -14.717 1 66.18 63 GLU A CA 1
ATOM 511 C C . GLU A 1 63 ? 34.084 -31.169 -15.197 1 66.18 63 GLU A C 1
ATOM 513 O O . GLU A 1 63 ? 34.973 -31.636 -14.482 1 66.18 63 GLU A O 1
ATOM 518 N N . ALA A 1 64 ? 33.744 -31.623 -16.35 1 73.6 64 ALA A N 1
ATOM 519 C CA . ALA A 1 64 ? 34.445 -32.761 -16.939 1 73.6 64 ALA A CA 1
ATOM 520 C C . ALA A 1 64 ? 35.929 -32.457 -17.12 1 73.6 64 ALA A C 1
ATOM 522 O O . ALA A 1 64 ? 36.305 -31.319 -17.411 1 73.6 64 ALA A O 1
ATOM 523 N N . THR A 1 65 ? 36.866 -33.3 -16.753 1 74.19 65 THR A N 1
ATOM 524 C CA . THR A 1 65 ? 38.304 -33.141 -16.944 1 74.19 65 THR A CA 1
ATOM 525 C C . THR A 1 65 ? 38.64 -33.001 -18.426 1 74.19 65 THR A C 1
ATOM 527 O O . THR A 1 65 ? 37.862 -33.42 -19.286 1 74.19 65 THR A O 1
ATOM 530 N N . ASN A 1 66 ? 39.733 -32.332 -18.766 1 74.04 66 ASN A N 1
ATOM 531 C CA . ASN A 1 66 ? 40.156 -32.17 -20.153 1 74.04 66 ASN A CA 1
ATOM 532 C C . ASN A 1 66 ? 40.419 -33.517 -20.82 1 74.04 66 ASN A C 1
ATOM 534 O O . ASN A 1 66 ? 40.189 -33.676 -22.02 1 74.04 66 ASN A O 1
ATOM 538 N N . GLU A 1 67 ? 40.835 -34.485 -20.019 1 77.78 67 GLU A N 1
ATOM 539 C CA . GLU A 1 67 ? 41.105 -35.814 -20.558 1 77.78 67 GLU A CA 1
ATOM 540 C C . GLU A 1 67 ? 39.825 -36.477 -21.059 1 77.78 67 GLU A C 1
ATOM 542 O O . GLU A 1 67 ? 39.811 -37.076 -22.137 1 77.78 67 GLU A O 1
ATOM 547 N N . VAL A 1 68 ? 38.869 -36.256 -20.236 1 82.73 68 VAL A N 1
ATOM 548 C CA . VAL A 1 68 ? 37.599 -36.878 -20.597 1 82.73 68 VAL A CA 1
ATOM 549 C C . VAL A 1 68 ? 36.993 -36.156 -21.798 1 82.73 68 VAL A C 1
ATOM 551 O O . VAL A 1 68 ? 36.436 -36.792 -22.697 1 82.73 68 VAL A O 1
ATOM 554 N N . MET A 1 69 ? 37.193 -34.858 -21.843 1 81.11 69 MET A N 1
ATOM 555 C CA . MET A 1 69 ? 36.655 -34.099 -22.969 1 81.11 69 MET A CA 1
ATOM 556 C C . MET A 1 69 ? 37.369 -34.469 -24.265 1 81.11 69 MET A C 1
ATOM 558 O O . MET A 1 69 ? 36.735 -34.594 -25.314 1 81.11 69 MET A O 1
ATOM 562 N N . LEU A 1 70 ? 38.688 -34.645 -24.224 1 79.06 70 LEU A N 1
ATOM 563 C CA . LEU A 1 70 ? 39.454 -35.065 -25.393 1 79.06 70 LEU A CA 1
ATOM 564 C C . LEU A 1 70 ? 39.04 -36.463 -25.84 1 79.06 70 LEU A C 1
ATOM 566 O O . LEU A 1 70 ? 38.918 -36.725 -27.039 1 79.06 70 LEU A O 1
ATOM 570 N N . TRP A 1 71 ? 38.897 -37.258 -24.849 1 85.85 71 TRP A N 1
ATOM 571 C CA . TRP A 1 71 ? 38.479 -38.617 -25.178 1 85.85 71 TRP A CA 1
ATOM 572 C C . TRP A 1 71 ? 37.113 -38.618 -25.856 1 85.85 71 TRP A C 1
ATOM 574 O O . TRP A 1 71 ? 36.913 -39.3 -26.863 1 85.85 71 TRP A O 1
ATOM 584 N N . LEU A 1 72 ? 36.234 -37.799 -25.203 1 86.46 72 LEU A N 1
ATOM 585 C CA . LEU A 1 72 ? 34.893 -37.744 -25.776 1 86.46 72 LEU A CA 1
ATOM 586 C C . LEU A 1 72 ? 34.927 -37.157 -27.183 1 86.46 72 LEU A C 1
ATOM 588 O O . LEU A 1 72 ? 34.198 -37.611 -28.068 1 86.46 72 LEU A O 1
ATOM 592 N N . GLN A 1 73 ? 35.773 -36.289 -27.504 1 84.78 73 GLN A N 1
ATOM 593 C CA . GLN A 1 73 ? 35.929 -35.708 -28.834 1 84.78 73 GLN A CA 1
ATOM 594 C C . GLN A 1 73 ? 36.512 -36.723 -29.813 1 84.78 73 GLN A C 1
ATOM 596 O O . GLN A 1 73 ? 36.098 -36.784 -30.972 1 84.78 73 GLN A O 1
ATOM 601 N N . ASN A 1 74 ? 37.486 -37.472 -29.393 1 83.37 74 ASN A N 1
ATOM 602 C CA . ASN A 1 74 ? 38.091 -38.494 -30.241 1 83.37 74 ASN A CA 1
ATOM 603 C C . ASN A 1 74 ? 37.088 -39.583 -30.61 1 83.37 74 ASN A C 1
ATOM 605 O O . ASN A 1 74 ? 37.093 -40.082 -31.737 1 83.37 74 ASN A O 1
ATOM 609 N N . VAL A 1 75 ? 36.27 -39.905 -29.688 1 89 75 VAL A N 1
ATOM 610 C CA . VAL A 1 75 ? 35.257 -40.919 -29.961 1 89 75 VAL A CA 1
ATOM 611 C C . VAL A 1 75 ? 34.249 -40.383 -30.975 1 89 75 VAL A C 1
ATOM 613 O O . VAL A 1 75 ? 33.827 -41.105 -31.882 1 89 75 VAL A O 1
ATOM 616 N N . GLU A 1 76 ? 33.947 -39.109 -30.821 1 87.19 76 GLU A N 1
ATOM 617 C CA . GLU A 1 76 ? 33.012 -38.511 -31.77 1 87.19 76 GLU A CA 1
ATOM 618 C C . GLU A 1 76 ? 33.613 -38.448 -33.172 1 87.19 76 GLU A C 1
ATOM 620 O O . GLU A 1 76 ? 32.919 -38.69 -34.162 1 87.19 76 GLU A O 1
ATOM 625 N N . ARG A 1 77 ? 34.864 -38.22 -33.279 1 84.49 77 ARG A N 1
ATOM 626 C CA . ARG A 1 77 ? 35.557 -38.194 -34.562 1 84.49 77 ARG A CA 1
ATOM 627 C C . ARG A 1 77 ? 35.593 -39.582 -35.193 1 84.49 77 ARG A C 1
ATOM 629 O O . ARG A 1 77 ? 35.362 -39.73 -36.395 1 84.49 77 ARG A O 1
ATOM 636 N N . LEU A 1 78 ? 35.853 -40.552 -34.398 1 89.01 78 LEU A N 1
ATOM 637 C CA . LEU A 1 78 ? 35.913 -41.919 -34.905 1 89.01 78 LEU A CA 1
ATOM 638 C C . LEU A 1 78 ? 34.529 -42.405 -35.323 1 89.01 78 LEU A C 1
ATOM 640 O O . LEU A 1 78 ? 34.398 -43.165 -36.285 1 89.01 78 LEU A O 1
ATOM 644 N N . GLU A 1 79 ? 33.574 -41.958 -34.578 1 89.21 79 GLU A N 1
ATOM 645 C CA . GLU A 1 79 ? 32.206 -42.328 -34.928 1 89.21 79 GLU A CA 1
ATOM 646 C C . GLU A 1 79 ? 31.805 -41.748 -36.281 1 89.21 79 GLU A C 1
ATOM 648 O O . GLU A 1 79 ? 31.141 -42.416 -37.076 1 89.21 79 GLU A O 1
ATOM 653 N N . GLU A 1 80 ? 32.297 -40.664 -36.562 1 86.4 80 GLU A N 1
ATOM 654 C CA . GLU A 1 80 ? 32.038 -40.059 -37.864 1 86.4 80 GLU A CA 1
ATOM 655 C C . GLU A 1 80 ? 32.797 -40.786 -38.971 1 86.4 80 GLU A C 1
ATOM 657 O O . GLU A 1 80 ? 32.255 -41.016 -40.054 1 86.4 80 GLU A O 1
ATOM 662 N N . GLU A 1 81 ? 33.953 -41.179 -38.715 1 85.84 81 GLU A N 1
ATOM 663 C CA . GLU A 1 81 ? 34.759 -41.906 -39.692 1 85.84 81 GLU A CA 1
ATOM 664 C C . GLU A 1 81 ? 34.188 -43.297 -39.953 1 85.84 81 GLU A C 1
ATOM 666 O O . GLU A 1 81 ? 34.132 -43.745 -41.1 1 85.84 81 GLU A O 1
ATOM 671 N N . ALA A 1 82 ? 33.729 -43.898 -38.861 1 87.05 82 ALA A N 1
ATOM 672 C CA . ALA A 1 82 ? 33.138 -45.225 -39.013 1 87.05 82 ALA A CA 1
ATOM 673 C C . ALA A 1 82 ? 31.84 -45.158 -39.813 1 87.05 82 ALA A C 1
ATOM 675 O O . ALA A 1 82 ? 31.557 -46.042 -40.625 1 87.05 82 ALA A O 1
ATOM 676 N N . ALA A 1 83 ? 31.146 -44.135 -39.605 1 86.27 83 ALA A N 1
ATOM 677 C CA . ALA A 1 83 ? 29.912 -43.961 -40.367 1 86.27 83 ALA A CA 1
ATOM 678 C C . ALA A 1 83 ? 30.21 -43.728 -41.846 1 86.27 83 ALA A C 1
ATOM 680 O O . ALA A 1 83 ? 29.502 -44.24 -42.716 1 86.27 83 ALA A O 1
ATOM 681 N N . ARG A 1 84 ? 31.308 -43.179 -42.202 1 84.84 84 ARG A N 1
ATOM 682 C CA . ARG A 1 84 ? 31.719 -42.947 -43.583 1 84.84 84 ARG A CA 1
ATOM 683 C C . ARG A 1 84 ? 32.154 -44.248 -44.25 1 84.84 84 ARG A C 1
ATOM 685 O O . ARG A 1 84 ? 31.819 -44.498 -45.41 1 84.84 84 ARG A O 1
ATOM 692 N N . ILE A 1 85 ? 32.8 -45.046 -43.53 1 86.71 85 ILE A N 1
ATOM 693 C CA . ILE A 1 85 ? 33.277 -46.319 -44.059 1 86.71 85 ILE A CA 1
ATOM 694 C C . ILE A 1 85 ? 32.088 -47.228 -44.364 1 86.71 85 ILE A C 1
ATOM 696 O O . ILE A 1 85 ? 32.046 -47.874 -45.414 1 86.71 85 ILE A O 1
ATOM 700 N N . THR A 1 86 ? 31.158 -47.19 -43.45 1 84.74 86 THR A N 1
ATOM 701 C CA . THR A 1 86 ? 29.979 -48.026 -43.642 1 84.74 86 THR A CA 1
ATOM 702 C C . THR A 1 86 ? 29.132 -47.507 -44.801 1 84.74 86 THR A C 1
ATOM 704 O O . THR A 1 86 ? 28.59 -48.293 -45.582 1 84.74 86 THR A O 1
ATOM 707 N N . ASP A 1 87 ? 29.187 -46.275 -45.012 1 83.8 87 ASP A N 1
ATOM 708 C CA . ASP A 1 87 ? 28.446 -45.679 -46.119 1 83.8 87 ASP A CA 1
ATOM 709 C C . ASP A 1 87 ? 29.123 -45.973 -47.456 1 83.8 87 ASP A C 1
ATOM 711 O O . ASP A 1 87 ? 28.452 -46.279 -48.444 1 83.8 87 ASP A O 1
ATOM 715 N N . ASP A 1 88 ? 30.395 -45.946 -47.513 1 79.95 88 ASP A N 1
ATOM 716 C CA . ASP A 1 88 ? 31.154 -46.248 -48.722 1 79.95 88 ASP A CA 1
ATOM 717 C C . ASP A 1 88 ? 30.996 -47.715 -49.118 1 79.95 88 ASP A C 1
ATOM 719 O O . ASP A 1 88 ? 30.91 -48.037 -50.305 1 79.95 88 ASP A O 1
ATOM 723 N N . PHE A 1 89 ? 30.858 -48.501 -48.097 1 83.24 89 PHE A N 1
ATOM 724 C CA . PHE A 1 89 ? 30.672 -49.926 -48.341 1 83.24 89 PHE A CA 1
ATOM 725 C C . PHE A 1 89 ? 29.295 -50.199 -48.933 1 83.24 89 PHE A C 1
ATOM 727 O O . PHE A 1 89 ? 29.168 -50.95 -49.903 1 83.24 89 PHE A O 1
ATOM 734 N N . GLU A 1 90 ? 28.293 -49.573 -48.44 1 80.25 90 GLU A N 1
ATOM 735 C CA . GLU A 1 90 ? 26.932 -49.804 -48.913 1 80.25 90 GLU A CA 1
ATOM 736 C C . GLU A 1 90 ? 26.734 -49.243 -50.318 1 80.25 90 GLU A C 1
ATOM 738 O O . GLU A 1 90 ? 26.041 -49.846 -51.141 1 80.25 90 GLU A O 1
ATOM 743 N N . THR A 1 91 ? 27.369 -48.259 -50.653 1 76.59 91 THR A N 1
ATOM 744 C CA . THR A 1 91 ? 27.257 -47.659 -51.978 1 76.59 91 THR A CA 1
ATOM 745 C C . THR A 1 91 ? 27.98 -48.508 -53.019 1 76.59 91 THR A C 1
ATOM 747 O O . THR A 1 91 ? 27.509 -48.648 -54.15 1 76.59 91 THR A O 1
ATOM 750 N N . HIS A 1 92 ? 29.05 -49.16 -52.597 1 71.76 92 HIS A N 1
ATOM 751 C CA . HIS A 1 92 ? 29.843 -49.953 -53.53 1 71.76 92 HIS A CA 1
ATOM 752 C C . HIS A 1 92 ? 29.226 -51.331 -53.743 1 71.76 92 HIS A C 1
ATOM 754 O O . HIS A 1 92 ? 29.266 -51.869 -54.852 1 71.76 92 HIS A O 1
ATOM 760 N N . TYR A 1 93 ? 28.672 -51.908 -52.766 1 69.43 93 TYR A N 1
ATOM 761 C CA . TYR A 1 93 ? 28.116 -53.247 -52.925 1 69.43 93 TYR A CA 1
ATOM 762 C C . TYR A 1 93 ? 26.681 -53.185 -53.434 1 69.43 93 TYR A C 1
ATOM 764 O O . TYR A 1 93 ? 26.191 -54.137 -54.046 1 69.43 93 TYR A O 1
ATOM 772 N N . ALA A 1 94 ? 25.931 -52.188 -53.423 1 63.47 94 ALA A N 1
ATOM 773 C CA . ALA A 1 94 ? 24.574 -52.061 -53.949 1 63.47 94 ALA A CA 1
ATOM 774 C C . ALA A 1 94 ? 24.589 -51.84 -55.458 1 63.47 94 ALA A C 1
ATOM 776 O O . ALA A 1 94 ? 23.627 -52.179 -56.152 1 63.47 94 ALA A O 1
ATOM 777 N N . ASN A 1 95 ? 25.64 -51.343 -56.257 1 59 95 ASN A N 1
ATOM 778 C CA . ASN A 1 95 ? 25.648 -51.162 -57.705 1 59 95 ASN A CA 1
ATOM 779 C C . ASN A 1 95 ? 26.612 -52.128 -58.386 1 59 95 ASN A C 1
ATOM 781 O O . ASN A 1 95 ? 27.781 -51.799 -58.598 1 59 95 ASN A O 1
ATOM 785 N N . PRO A 1 96 ? 26.324 -53.459 -58.598 1 56.32 96 PRO A N 1
ATOM 786 C CA . PRO A 1 96 ? 27.172 -54.508 -59.169 1 56.32 96 PRO A CA 1
ATOM 787 C C . PRO A 1 96 ? 27.607 -54.202 -60.6 1 56.32 96 PRO A C 1
ATOM 789 O O . PRO A 1 96 ? 28.584 -54.776 -61.089 1 56.32 96 PRO A O 1
ATOM 792 N N . ALA A 1 97 ? 26.676 -53.741 -61.535 1 51.12 97 ALA A N 1
ATOM 793 C CA . ALA A 1 97 ? 26.944 -53.699 -62.97 1 51.12 97 ALA A CA 1
ATOM 794 C C . ALA A 1 97 ? 28.258 -52.981 -63.262 1 51.12 97 ALA A C 1
ATOM 796 O O . ALA A 1 97 ? 28.885 -53.217 -64.297 1 51.12 97 ALA A O 1
ATOM 797 N N . ALA A 1 98 ? 28.474 -51.789 -62.85 1 47.47 98 ALA A N 1
ATOM 798 C CA . ALA A 1 98 ? 29.325 -50.873 -63.605 1 47.47 98 ALA A CA 1
ATOM 799 C C . ALA A 1 98 ? 30.802 -51.183 -63.378 1 47.47 98 ALA A C 1
ATOM 801 O O . ALA A 1 98 ? 31.654 -50.798 -64.182 1 47.47 98 ALA A O 1
ATOM 802 N N . ASP A 1 99 ? 31.416 -51.395 -62.127 1 51.3 99 ASP A N 1
ATOM 803 C CA . ASP A 1 99 ? 32.861 -51.198 -62.065 1 51.3 99 ASP A CA 1
ATOM 804 C C . ASP A 1 99 ? 33.604 -52.512 -62.298 1 51.3 99 ASP A C 1
ATOM 806 O O . ASP A 1 99 ? 33.093 -53.586 -61.976 1 51.3 99 ASP A O 1
ATOM 810 N N . ASP A 1 100 ? 34.603 -52.501 -63.288 1 56.37 100 ASP A N 1
ATOM 811 C CA . ASP A 1 100 ? 35.594 -53.497 -63.683 1 56.37 100 ASP A CA 1
ATOM 812 C C . ASP A 1 100 ? 36.098 -54.28 -62.473 1 56.37 100 ASP A C 1
ATOM 814 O O . ASP A 1 100 ? 36.206 -53.733 -61.374 1 56.37 100 ASP A O 1
ATOM 818 N N . SER A 1 101 ? 36.007 -55.589 -62.451 1 56.58 101 SER A N 1
ATOM 819 C CA . SER A 1 101 ? 36.364 -56.577 -61.438 1 56.58 101 SER A CA 1
ATOM 820 C C . SER A 1 101 ? 37.582 -56.131 -60.635 1 56.58 101 SER A C 1
ATOM 822 O O . SER A 1 101 ? 37.65 -56.354 -59.425 1 56.58 101 SER A O 1
ATOM 824 N N . ARG A 1 102 ? 38.594 -55.621 -61.295 1 58.54 102 ARG A N 1
ATOM 825 C CA . ARG A 1 102 ? 39.848 -55.21 -60.67 1 58.54 102 ARG A CA 1
ATOM 826 C C . ARG A 1 102 ? 39.627 -54.041 -59.716 1 58.54 102 ARG A C 1
ATOM 828 O O . ARG A 1 102 ? 40.219 -53.994 -58.636 1 58.54 102 ARG A O 1
ATOM 835 N N . SER A 1 103 ? 38.619 -53.263 -60.182 1 64.14 103 SER A N 1
ATOM 836 C CA . SER A 1 103 ? 38.37 -52.048 -59.414 1 64.14 103 SER A CA 1
ATOM 837 C C . SER A 1 103 ? 37.633 -52.357 -58.115 1 64.14 103 SER A C 1
ATOM 839 O O . SER A 1 103 ? 37.876 -51.717 -57.089 1 64.14 103 SER A O 1
ATOM 841 N N . LYS A 1 104 ? 37.024 -53.361 -58.031 1 71.26 104 LYS A N 1
ATOM 842 C CA . LYS A 1 104 ? 36.28 -53.773 -56.844 1 71.26 104 LYS A CA 1
ATOM 843 C C . LYS A 1 104 ? 37.215 -54.34 -55.779 1 71.26 104 LYS A C 1
ATOM 845 O O . LYS A 1 104 ? 37.02 -54.104 -54.585 1 71.26 104 LYS A O 1
ATOM 850 N N . LEU A 1 105 ? 38.207 -54.933 -56.325 1 71.56 105 LEU A N 1
ATOM 851 C CA . LEU A 1 105 ? 39.162 -55.537 -55.403 1 71.56 105 LEU A CA 1
ATOM 852 C C . LEU A 1 105 ? 40.008 -54.469 -54.719 1 71.56 105 LEU A C 1
ATOM 854 O O . LEU A 1 105 ? 40.326 -54.586 -53.534 1 71.56 105 LEU A O 1
ATOM 858 N N . VAL A 1 106 ? 40.273 -53.434 -55.529 1 72.86 106 VAL A N 1
ATOM 859 C CA . VAL A 1 106 ? 41.091 -52.358 -54.98 1 72.86 106 VAL A CA 1
ATOM 860 C C . VAL A 1 106 ? 40.284 -51.569 -53.951 1 72.86 106 VAL A C 1
ATOM 862 O O . VAL A 1 106 ? 40.8 -51.212 -52.889 1 72.86 106 VAL A O 1
ATOM 865 N N . VAL A 1 107 ? 39.063 -51.409 -54.218 1 77.84 107 VAL A N 1
ATOM 866 C CA . VAL A 1 107 ? 38.213 -50.657 -53.301 1 77.84 107 VAL A CA 1
ATOM 867 C C . VAL A 1 107 ? 37.965 -51.477 -52.037 1 77.84 107 VAL A C 1
ATOM 869 O O . VAL A 1 107 ? 37.979 -50.939 -50.927 1 77.84 107 VAL A O 1
ATOM 872 N N . SER A 1 108 ? 37.81 -52.657 -52.208 1 79.83 108 SER A N 1
ATOM 873 C CA . SER A 1 108 ? 37.604 -53.527 -51.056 1 79.83 108 SER A CA 1
ATOM 874 C C . SER A 1 108 ? 38.847 -53.581 -50.174 1 79.83 108 SER A C 1
ATOM 876 O O . SER A 1 108 ? 38.743 -53.626 -48.947 1 79.83 108 SER A O 1
ATOM 878 N N . TYR A 1 109 ? 39.889 -53.538 -50.943 1 78.36 109 TYR A N 1
ATOM 879 C CA . TYR A 1 109 ? 41.145 -53.533 -50.201 1 78.36 109 TYR A CA 1
ATOM 880 C C . TYR A 1 109 ? 41.277 -52.269 -49.361 1 78.36 109 TYR A C 1
ATOM 882 O O . TYR A 1 109 ? 41.602 -52.337 -48.173 1 78.36 109 TYR A O 1
ATOM 890 N N . HIS A 1 110 ? 40.989 -51.158 -49.946 1 79.76 110 HIS A N 1
ATOM 891 C CA . HIS A 1 110 ? 41.139 -49.891 -49.238 1 79.76 110 HIS A CA 1
ATOM 892 C C . HIS A 1 110 ? 40.104 -49.755 -48.127 1 79.76 110 HIS A C 1
ATOM 894 O O . HIS A 1 110 ? 40.413 -49.256 -47.042 1 79.76 110 HIS A O 1
ATOM 900 N N . LEU A 1 111 ? 39.018 -50.221 -48.325 1 85.59 111 LEU A N 1
ATOM 901 C CA . LEU A 1 111 ? 37.963 -50.151 -47.32 1 85.59 111 LEU A CA 1
ATOM 902 C C . LEU A 1 111 ? 38.283 -51.052 -46.132 1 85.59 111 LEU A C 1
ATOM 904 O O . LEU A 1 111 ? 38.081 -50.663 -44.979 1 85.59 111 LEU A O 1
ATOM 908 N N . SER A 1 112 ? 38.823 -52.184 -46.501 1 83.11 112 SER A N 1
ATOM 909 C CA . SER A 1 112 ? 39.169 -53.112 -45.429 1 83.11 112 SER A CA 1
ATOM 910 C C . SER A 1 112 ? 40.324 -52.579 -44.588 1 83.11 112 SER A C 1
ATOM 912 O O . SER A 1 112 ? 40.321 -52.715 -43.363 1 83.11 112 SER A O 1
ATOM 914 N N . LYS A 1 113 ? 41.147 -51.999 -45.254 1 80.35 113 LYS A N 1
ATOM 915 C CA . LYS A 1 113 ? 42.279 -51.426 -44.531 1 80.35 113 LYS A CA 1
ATOM 916 C C . LYS A 1 113 ? 41.831 -50.281 -43.627 1 80.35 113 LYS A C 1
ATOM 918 O O . LYS A 1 113 ? 42.246 -50.198 -42.469 1 80.35 113 LYS A O 1
ATOM 923 N N . ARG A 1 114 ? 41.029 -49.433 -44.118 1 84.18 114 ARG A N 1
ATOM 924 C CA . ARG A 1 114 ? 40.5 -48.323 -43.333 1 84.18 114 ARG A CA 1
ATOM 925 C C . ARG A 1 114 ? 39.684 -48.83 -42.149 1 84.18 114 ARG A C 1
ATOM 927 O O . ARG A 1 114 ? 39.748 -48.263 -41.055 1 84.18 114 ARG A O 1
ATOM 934 N N . ALA A 1 115 ? 38.983 -49.784 -42.367 1 87.14 115 ALA A N 1
ATOM 935 C CA . ALA A 1 115 ? 38.16 -50.371 -41.313 1 87.14 115 ALA A CA 1
ATOM 936 C C . ALA A 1 115 ? 39.027 -50.974 -40.211 1 87.14 115 ALA A C 1
ATOM 938 O O . ALA A 1 115 ? 38.714 -50.845 -39.025 1 87.14 115 ALA A O 1
ATOM 939 N N . GLU A 1 116 ? 40.063 -51.619 -40.661 1 83.14 116 GLU A N 1
ATOM 940 C CA . GLU A 1 116 ? 40.956 -52.208 -39.668 1 83.14 116 GLU A CA 1
ATOM 941 C C . GLU A 1 116 ? 41.659 -51.129 -38.849 1 83.14 116 GLU A C 1
ATOM 943 O O . GLU A 1 116 ? 41.824 -51.271 -37.636 1 83.14 116 GLU A O 1
ATOM 948 N N . ASP A 1 117 ? 42.044 -50.121 -39.533 1 81.89 117 ASP A N 1
ATOM 949 C CA . ASP A 1 117 ? 42.668 -49.013 -38.818 1 81.89 117 ASP A CA 1
ATOM 950 C C . ASP A 1 117 ? 41.696 -48.384 -37.822 1 81.89 117 ASP A C 1
ATOM 952 O O . ASP A 1 117 ? 42.072 -48.08 -36.688 1 81.89 117 ASP A O 1
ATOM 956 N N . ALA A 1 118 ? 40.518 -48.123 -38.266 1 87.26 118 ALA A N 1
ATOM 957 C CA . ALA A 1 118 ? 39.496 -47.553 -37.392 1 87.26 118 ALA A CA 1
ATOM 958 C C . ALA A 1 118 ? 39.194 -48.484 -36.222 1 87.26 118 ALA A C 1
ATOM 960 O O . ALA A 1 118 ? 38.954 -48.026 -35.102 1 87.26 118 ALA A O 1
ATOM 961 N N . CYS A 1 119 ? 39.261 -49.783 -36.532 1 86.81 119 CYS A N 1
ATOM 962 C CA . CYS A 1 119 ? 39.059 -50.771 -35.478 1 86.81 119 CYS A CA 1
ATOM 963 C C . CYS A 1 119 ? 40.192 -50.723 -34.46 1 86.81 119 CYS A C 1
ATOM 965 O O . CYS A 1 119 ? 39.958 -50.846 -33.257 1 86.81 119 CYS A O 1
ATOM 967 N N . GLY A 1 120 ? 41.361 -50.637 -34.978 1 82.31 120 GLY A N 1
ATOM 968 C CA . GLY A 1 120 ? 42.499 -50.496 -34.083 1 82.31 120 GLY A CA 1
ATOM 969 C C . GLY A 1 120 ? 42.403 -49.277 -33.185 1 82.31 120 GLY A C 1
ATOM 970 O O . GLY A 1 120 ? 42.702 -49.354 -31.991 1 82.31 120 GLY A O 1
ATOM 971 N N . GLU A 1 121 ? 41.959 -48.217 -33.769 1 85.41 121 GLU A N 1
ATOM 972 C CA . GLU A 1 121 ? 41.787 -46.995 -32.988 1 85.41 121 GLU A CA 1
ATOM 973 C C . GLU A 1 121 ? 40.684 -47.157 -31.946 1 85.41 121 GLU A C 1
ATOM 975 O O . GLU A 1 121 ? 40.799 -46.648 -30.829 1 85.41 121 GLU A O 1
ATOM 980 N N . ALA A 1 122 ? 39.638 -47.709 -32.294 1 87.63 122 ALA A N 1
ATOM 981 C CA . ALA A 1 122 ? 38.532 -47.947 -31.371 1 87.63 122 ALA A CA 1
ATOM 982 C C . ALA A 1 122 ? 38.981 -48.791 -30.181 1 87.63 122 ALA A C 1
ATOM 984 O O . ALA A 1 122 ? 38.575 -48.539 -29.045 1 87.63 122 ALA A O 1
ATOM 985 N N . THR A 1 123 ? 39.878 -49.778 -30.492 1 85.25 123 THR A N 1
ATOM 986 C CA . THR A 1 123 ? 40.372 -50.644 -29.427 1 85.25 123 THR A CA 1
ATOM 987 C C . THR A 1 123 ? 41.247 -49.859 -28.454 1 85.25 123 THR A C 1
ATOM 989 O O . THR A 1 123 ? 41.169 -50.06 -27.241 1 85.25 123 THR A O 1
ATOM 992 N N . VAL A 1 124 ? 41.978 -49.014 -29.033 1 80.54 124 VAL A N 1
ATOM 993 C CA . VAL A 1 124 ? 42.837 -48.192 -28.187 1 80.54 124 VAL A CA 1
ATOM 994 C C . VAL A 1 124 ? 41.98 -47.279 -27.313 1 80.54 124 VAL A C 1
ATOM 996 O O . VAL A 1 124 ? 42.245 -47.126 -26.118 1 80.54 124 VAL A O 1
ATOM 999 N N . LEU A 1 125 ? 41.034 -46.681 -27.892 1 85.93 125 LEU A N 1
ATOM 1000 C CA . LEU A 1 125 ? 40.157 -45.775 -27.159 1 85.93 125 LEU A CA 1
ATOM 1001 C C . LEU A 1 125 ? 39.377 -46.525 -26.084 1 85.93 125 LEU A C 1
ATOM 1003 O O . LEU A 1 125 ? 39.074 -45.966 -25.027 1 85.93 125 LEU A O 1
ATOM 1007 N N . LYS A 1 126 ? 39.123 -47.828 -26.452 1 85.34 126 LYS A N 1
ATOM 1008 C CA . LYS A 1 126 ? 38.43 -48.666 -25.478 1 85.34 126 LYS A CA 1
ATOM 1009 C C . LYS A 1 126 ? 39.311 -48.941 -24.263 1 85.34 126 LYS A C 1
ATOM 1011 O O . LYS A 1 126 ? 38.831 -48.933 -23.128 1 85.34 126 LYS A O 1
ATOM 1016 N N . THR A 1 127 ? 40.476 -49.03 -24.454 1 78.99 127 THR A N 1
ATOM 1017 C CA . THR A 1 127 ? 41.389 -49.318 -23.353 1 78.99 127 THR A CA 1
ATOM 1018 C C . THR A 1 127 ? 41.62 -48.072 -22.503 1 78.99 127 THR A C 1
ATOM 1020 O O . THR A 1 127 ? 41.845 -48.172 -21.295 1 78.99 127 THR A O 1
ATOM 1023 N N . LYS A 1 128 ? 41.363 -46.853 -22.954 1 74.76 128 LYS A N 1
ATOM 1024 C CA . LYS A 1 128 ? 41.6 -45.593 -22.256 1 74.76 128 LYS A CA 1
ATOM 1025 C C . LYS A 1 128 ? 40.32 -45.075 -21.606 1 74.76 128 LYS A C 1
ATOM 1027 O O . LYS A 1 128 ? 40.297 -43.969 -21.063 1 74.76 128 LYS A O 1
ATOM 1032 N N . SER A 1 129 ? 39.33 -45.751 -21.65 1 77.47 129 SER A N 1
ATOM 1033 C CA . SER A 1 129 ? 38.034 -45.272 -21.183 1 77.47 129 SER A CA 1
ATOM 1034 C C . SER A 1 129 ? 37.939 -45.329 -19.662 1 77.47 129 SER A C 1
ATOM 1036 O O . SER A 1 129 ? 36.988 -44.809 -19.074 1 77.47 129 SER A O 1
ATOM 1038 N N . HIS A 1 130 ? 38.882 -45.91 -19.02 1 76.65 130 HIS A N 1
ATOM 1039 C CA . HIS A 1 130 ? 38.812 -46.003 -17.566 1 76.65 130 HIS A CA 1
ATOM 1040 C C . HIS A 1 130 ? 39.512 -44.82 -16.904 1 76.65 130 HIS A C 1
ATOM 1042 O O . HIS A 1 130 ? 40.741 -44.729 -16.927 1 76.65 130 HIS A O 1
ATOM 1048 N N . PHE A 1 131 ? 38.687 -43.898 -16.493 1 74.36 131 PHE A N 1
ATOM 1049 C CA . PHE A 1 131 ? 39.213 -42.704 -15.841 1 74.36 131 PHE A CA 1
ATOM 1050 C C . PHE A 1 131 ? 39.16 -42.848 -14.324 1 74.36 131 PHE A C 1
ATOM 1052 O O . PHE A 1 131 ? 38.267 -43.507 -13.789 1 74.36 131 PHE A O 1
ATOM 1059 N N . ASN A 1 132 ? 40.111 -42.437 -13.635 1 65.01 132 ASN A N 1
ATOM 1060 C CA . ASN A 1 132 ? 40.04 -42.384 -12.178 1 65.01 132 ASN A CA 1
ATOM 1061 C C . ASN A 1 132 ? 39.025 -41.348 -11.704 1 65.01 132 ASN A C 1
ATOM 1063 O O . ASN A 1 132 ? 38.29 -41.587 -10.744 1 65.01 132 ASN A O 1
ATOM 1067 N N . LYS A 1 133 ? 39.108 -40.111 -12.476 1 71.8 133 LYS A N 1
ATOM 1068 C CA . LYS A 1 133 ? 38.184 -39.021 -12.177 1 71.8 133 LYS A CA 1
ATOM 1069 C C . LYS A 1 133 ? 37.643 -38.391 -13.457 1 71.8 133 LYS A C 1
ATOM 1071 O O . LYS A 1 133 ? 38.407 -38.082 -14.374 1 71.8 133 LYS A O 1
ATOM 1076 N N . VAL A 1 134 ? 36.295 -38.473 -13.632 1 71.87 134 VAL A N 1
ATOM 1077 C CA . VAL A 1 134 ? 35.693 -37.964 -14.859 1 71.87 134 VAL A CA 1
ATOM 1078 C C . VAL A 1 134 ? 35.44 -36.464 -14.727 1 71.87 134 VAL A C 1
ATOM 1080 O O . VAL A 1 134 ? 35.303 -35.76 -15.731 1 71.87 134 VAL A O 1
ATOM 1083 N N . ALA A 1 135 ? 35.192 -36.018 -13.587 1 67.73 135 ALA A N 1
ATOM 1084 C CA . ALA A 1 135 ? 34.901 -34.604 -13.361 1 67.73 135 ALA A CA 1
ATOM 1085 C C . ALA A 1 135 ? 35.689 -34.065 -12.171 1 67.73 135 ALA A C 1
ATOM 1087 O O . ALA A 1 135 ? 36.094 -34.827 -11.29 1 67.73 135 ALA A O 1
ATOM 1088 N N . ASP A 1 136 ? 36.255 -32.985 -12.337 1 58.63 136 ASP A N 1
ATOM 1089 C CA . ASP A 1 136 ? 36.94 -32.306 -11.242 1 58.63 136 ASP A CA 1
ATOM 1090 C C . ASP A 1 136 ? 36.112 -31.134 -10.718 1 58.63 136 ASP A C 1
ATOM 1092 O O . ASP A 1 136 ? 35.196 -30.663 -11.395 1 58.63 136 ASP A O 1
ATOM 1096 N N . ARG A 1 137 ? 36.236 -30.943 -9.445 1 51.42 137 ARG A N 1
ATOM 1097 C CA . ARG A 1 137 ? 35.539 -29.82 -8.826 1 51.42 137 ARG A CA 1
ATOM 1098 C C . ARG A 1 137 ? 35.701 -28.551 -9.654 1 51.42 137 ARG A C 1
ATOM 1100 O O . ARG A 1 137 ? 36.749 -28.332 -10.266 1 51.42 137 ARG A O 1
ATOM 1107 N N . LEU A 1 138 ? 34.616 -28.093 -10.207 1 45.73 138 LEU A N 1
ATOM 1108 C CA . LEU A 1 138 ? 34.641 -26.831 -10.94 1 45.73 138 LEU A CA 1
ATOM 1109 C C . LEU A 1 138 ? 35.693 -25.889 -10.365 1 45.73 138 LEU A C 1
ATOM 1111 O O . LEU A 1 138 ? 35.763 -25.698 -9.149 1 45.73 138 LEU A O 1
ATOM 1115 N N . MET A 1 139 ? 36.976 -25.859 -10.988 1 44.76 139 MET A N 1
ATOM 1116 C CA . MET A 1 139 ? 37.73 -24.651 -10.667 1 44.76 139 MET A CA 1
ATOM 1117 C C . MET A 1 139 ? 36.792 -23.474 -10.418 1 44.76 139 MET A C 1
ATOM 1119 O O . MET A 1 139 ? 35.724 -23.387 -11.025 1 44.76 139 MET A O 1
ATOM 1123 N N . PRO A 1 140 ? 36.947 -22.872 -9.335 1 48.3 140 PRO A N 1
ATOM 1124 C CA . PRO A 1 140 ? 36.119 -21.701 -9.038 1 48.3 140 PRO A CA 1
ATOM 1125 C C . PRO A 1 140 ? 35.834 -20.852 -10.275 1 48.3 140 PRO A C 1
ATOM 1127 O O . PRO A 1 140 ? 36.754 -20.52 -11.027 1 48.3 140 PRO A O 1
ATOM 1130 N N . ILE A 1 141 ? 34.815 -21.139 -10.97 1 53.01 141 ILE A N 1
ATOM 1131 C CA . ILE A 1 141 ? 34.361 -20.368 -12.122 1 53.01 141 ILE A CA 1
ATOM 1132 C C . ILE A 1 141 ? 34.684 -18.89 -11.914 1 53.01 141 ILE A C 1
ATOM 1134 O O . ILE A 1 141 ? 34.459 -18.346 -10.83 1 53.01 141 ILE A O 1
ATOM 1138 N N . ARG A 1 142 ? 35.585 -18.314 -12.871 1 58.14 142 ARG A N 1
ATOM 1139 C CA . ARG A 1 142 ? 35.971 -16.907 -12.913 1 58.14 142 ARG A CA 1
ATOM 1140 C C . ARG A 1 142 ? 34.781 -16.004 -12.609 1 58.14 142 ARG A C 1
ATOM 1142 O O . ARG A 1 142 ? 34.933 -14.964 -11.964 1 58.14 142 ARG A O 1
ATOM 1149 N N . PHE A 1 143 ? 33.55 -16.561 -13.109 1 63.49 143 PHE A N 1
ATOM 1150 C CA . PHE A 1 143 ? 32.423 -15.64 -13.011 1 63.49 143 PHE A CA 1
ATOM 1151 C C . PHE A 1 143 ? 31.146 -16.386 -12.643 1 63.49 143 PHE A C 1
ATOM 1153 O O . PHE A 1 143 ? 30.894 -17.482 -13.148 1 63.49 143 PHE A O 1
ATOM 1160 N N . GLU A 1 144 ? 30.628 -16.008 -11.576 1 68.53 144 GLU A N 1
ATOM 1161 C CA . GLU A 1 144 ? 29.338 -16.565 -11.181 1 68.53 144 GLU A CA 1
ATOM 1162 C C . GLU A 1 144 ? 28.213 -15.555 -11.391 1 68.53 144 GLU A C 1
ATOM 1164 O O . GLU A 1 144 ? 28.271 -14.437 -10.875 1 68.53 144 GLU A O 1
ATOM 1169 N N . GLU A 1 145 ? 27.307 -15.907 -12.299 1 72.48 145 GLU A N 1
ATOM 1170 C CA . GLU A 1 145 ? 26.163 -15.024 -12.504 1 72.48 145 GLU A CA 1
ATOM 1171 C C . GLU A 1 145 ? 25.262 -14.995 -11.273 1 72.48 145 GLU A C 1
ATOM 1173 O O . GLU A 1 145 ? 25.071 -16.018 -10.611 1 72.48 145 GLU A O 1
ATOM 1178 N N . ARG A 1 146 ? 24.867 -13.925 -10.92 1 73.68 146 ARG A N 1
ATOM 1179 C CA . ARG A 1 146 ? 23.981 -13.751 -9.774 1 73.68 146 ARG A CA 1
ATOM 1180 C C . ARG A 1 146 ? 22.563 -13.416 -10.223 1 73.68 146 ARG A C 1
ATOM 1182 O O . ARG A 1 146 ? 22.366 -12.84 -11.295 1 73.68 146 ARG A O 1
ATOM 1189 N N . PRO A 1 147 ? 21.561 -13.846 -9.422 1 69.57 147 PRO A N 1
ATOM 1190 C CA . PRO A 1 147 ? 20.183 -13.476 -9.749 1 69.57 147 PRO A CA 1
ATOM 1191 C C . PRO A 1 147 ? 19.944 -11.969 -9.682 1 69.57 147 PRO A C 1
ATOM 1193 O O . PRO A 1 147 ? 20.392 -11.311 -8.739 1 69.57 147 PRO A O 1
ATOM 1196 N N . SER A 1 148 ? 19.574 -11.451 -10.815 1 67.72 148 SER A N 1
ATOM 1197 C CA . SER A 1 148 ? 19.374 -10.005 -10.844 1 67.72 148 SER A CA 1
ATOM 1198 C C . SER A 1 148 ? 17.9 -9.655 -11.013 1 67.72 148 SER A C 1
ATOM 1200 O O . SER A 1 148 ? 17.18 -10.321 -11.759 1 67.72 148 SER A O 1
ATOM 1202 N N . ALA A 1 149 ? 17.409 -8.86 -10.12 1 65.81 149 ALA A N 1
ATOM 1203 C CA . ALA A 1 149 ? 16.052 -8.332 -10.232 1 65.81 149 ALA A CA 1
ATOM 1204 C C . ALA A 1 149 ? 15.961 -7.286 -11.34 1 65.81 149 ALA A C 1
ATOM 1206 O O . ALA A 1 149 ? 16.98 -6.875 -11.9 1 65.81 149 ALA A O 1
ATOM 1207 N N . LEU A 1 150 ? 14.815 -7.066 -11.793 1 61.11 150 LEU A N 1
ATOM 1208 C CA . LEU A 1 150 ? 14.568 -6.055 -12.816 1 61.11 150 LEU A CA 1
ATOM 1209 C C . LEU A 1 150 ? 15.089 -4.693 -12.372 1 61.11 150 LEU A C 1
ATOM 1211 O O . LEU A 1 150 ? 14.773 -4.231 -11.273 1 61.11 150 LEU A O 1
ATOM 1215 N N . THR A 1 151 ? 16.018 -4.287 -13.14 1 70.25 151 THR A N 1
ATOM 1216 C CA . THR A 1 151 ? 16.606 -2.996 -12.797 1 70.25 151 THR A CA 1
ATOM 1217 C C . THR A 1 151 ? 16.12 -1.91 -13.752 1 70.25 151 THR A C 1
ATOM 1219 O O . THR A 1 151 ? 16.28 -2.028 -14.969 1 70.25 151 THR A O 1
ATOM 1222 N N . VAL A 1 152 ? 15.235 -1.072 -13.32 1 77.6 152 VAL A N 1
ATOM 1223 C CA . VAL A 1 152 ? 14.791 0.088 -14.086 1 77.6 152 VAL A CA 1
ATOM 1224 C C . VAL A 1 152 ? 15.544 1.333 -13.622 1 77.6 152 VAL A C 1
ATOM 1226 O O . VAL A 1 152 ? 15.732 1.541 -12.421 1 77.6 152 VAL A O 1
ATOM 1229 N N . GLY A 1 153 ? 16.082 2.128 -14.552 1 75.44 153 GLY A N 1
ATOM 1230 C CA . GLY A 1 153 ? 16.661 3.432 -14.27 1 75.44 153 GLY A CA 1
ATOM 1231 C C . GLY A 1 153 ? 18.071 3.351 -13.716 1 75.44 153 GLY A C 1
ATOM 1232 O O . GLY A 1 153 ? 18.537 4.28 -13.052 1 75.44 153 GLY A O 1
ATOM 1233 N N . MET A 1 154 ? 18.749 2.179 -13.823 1 83.4 154 MET A N 1
ATOM 1234 C CA . MET A 1 154 ? 20.074 2.022 -13.231 1 83.4 154 MET A CA 1
ATOM 1235 C C . MET A 1 154 ? 21.163 2.178 -14.287 1 83.4 154 MET A C 1
ATOM 1237 O O . MET A 1 154 ? 22.353 2.119 -13.971 1 83.4 154 MET A O 1
ATOM 1241 N N . ASP A 1 155 ? 20.745 2.488 -15.466 1 84.28 155 ASP A N 1
ATOM 1242 C CA . ASP A 1 155 ? 21.706 2.554 -16.563 1 84.28 155 ASP A CA 1
ATOM 1243 C C . ASP A 1 155 ? 22.716 3.677 -16.342 1 84.28 155 ASP A C 1
ATOM 1245 O O . ASP A 1 155 ? 23.912 3.501 -16.583 1 84.28 155 ASP A O 1
ATOM 1249 N N . SER A 1 156 ? 22.196 4.769 -15.882 1 84.97 156 SER A N 1
ATOM 1250 C CA . SER A 1 156 ? 23.092 5.898 -15.654 1 84.97 156 SER A CA 1
ATOM 1251 C C . SER A 1 156 ? 24.096 5.592 -14.547 1 84.97 156 SER A C 1
ATOM 1253 O O . SER A 1 156 ? 25.265 5.969 -14.64 1 84.97 156 SER A O 1
ATOM 1255 N N . MET A 1 157 ? 23.727 4.91 -13.564 1 87.43 157 MET A N 1
ATOM 1256 C CA . MET A 1 157 ? 24.596 4.581 -12.437 1 87.43 157 MET A CA 1
ATOM 1257 C C . MET A 1 157 ? 25.626 3.529 -12.834 1 87.43 157 MET A C 1
ATOM 1259 O O . MET A 1 157 ? 26.76 3.551 -12.352 1 87.43 157 MET A O 1
ATOM 1263 N N . ILE A 1 158 ? 25.212 2.629 -13.681 1 88.27 158 ILE A N 1
ATOM 1264 C CA . ILE A 1 158 ? 26.122 1.594 -14.157 1 88.27 158 ILE A CA 1
ATOM 1265 C C . ILE A 1 158 ? 27.212 2.223 -15.023 1 88.27 158 ILE A C 1
ATOM 1267 O O . ILE A 1 158 ? 28.378 1.827 -14.949 1 88.27 158 ILE A O 1
ATOM 1271 N N . GLU A 1 159 ? 26.759 3.204 -15.732 1 86.53 159 GLU A N 1
ATOM 1272 C CA . GLU A 1 159 ? 27.738 3.904 -16.557 1 86.53 159 GLU A CA 1
ATOM 1273 C C . GLU A 1 159 ? 28.723 4.691 -15.697 1 86.53 159 GLU A C 1
ATOM 1275 O O . GLU A 1 159 ? 29.917 4.744 -16.001 1 86.53 159 GLU A O 1
ATOM 1280 N N . GLN A 1 160 ? 28.252 5.258 -14.676 1 87.91 160 GLN A N 1
ATOM 1281 C CA . GLN A 1 160 ? 29.127 5.986 -13.762 1 87.91 160 GLN A CA 1
ATOM 1282 C C . GLN A 1 160 ? 30.08 5.037 -13.04 1 87.91 160 GLN A C 1
ATOM 1284 O O . GLN A 1 160 ? 31.241 5.376 -12.804 1 87.91 160 GLN A O 1
ATOM 1289 N N . LEU A 1 161 ? 29.574 3.936 -12.683 1 88.35 161 LEU A N 1
ATOM 1290 C CA . LEU A 1 161 ? 30.389 2.932 -12.009 1 88.35 161 LEU A CA 1
ATOM 1291 C C . LEU A 1 161 ? 31.479 2.405 -12.936 1 88.35 161 LEU A C 1
ATOM 1293 O O . LEU A 1 161 ? 32.612 2.18 -12.504 1 88.35 161 LEU A O 1
ATOM 1297 N N . ARG A 1 162 ? 31.132 2.309 -14.191 1 84.52 162 ARG A N 1
ATOM 1298 C CA . ARG A 1 162 ? 32.115 1.874 -15.177 1 84.52 162 ARG A CA 1
ATOM 1299 C C . ARG A 1 162 ? 33.215 2.916 -15.35 1 84.52 162 ARG A C 1
ATOM 1301 O O . ARG A 1 162 ? 34.395 2.57 -15.447 1 84.52 162 ARG A O 1
ATOM 1308 N N . LYS A 1 163 ? 32.717 4.075 -15.358 1 83.96 163 LYS A N 1
ATOM 1309 C CA . LYS A 1 163 ? 33.686 5.16 -15.493 1 83.96 163 LYS A CA 1
ATOM 1310 C C . LYS A 1 163 ? 34.602 5.234 -14.274 1 83.96 163 LYS A C 1
ATOM 1312 O O . LYS A 1 163 ? 35.798 5.502 -14.406 1 83.96 163 LYS A O 1
ATOM 1317 N N . ALA A 1 164 ? 34.032 4.983 -13.165 1 85.85 164 ALA A N 1
ATOM 1318 C CA . ALA A 1 164 ? 34.82 5.023 -11.935 1 85.85 164 ALA A CA 1
ATOM 1319 C C . ALA A 1 164 ? 35.817 3.868 -11.885 1 85.85 164 ALA A C 1
ATOM 1321 O O . ALA A 1 164 ? 36.899 3.998 -11.309 1 85.85 164 ALA A O 1
ATOM 1322 N N . CYS A 1 165 ? 35.443 2.792 -12.438 1 82.9 165 CYS A N 1
ATOM 1323 C CA . CYS A 1 165 ? 36.314 1.622 -12.456 1 82.9 165 CYS A CA 1
ATOM 1324 C C . CYS A 1 165 ? 37.483 1.827 -13.412 1 82.9 165 CYS A C 1
ATOM 1326 O O . CYS A 1 165 ? 38.541 1.217 -13.245 1 82.9 165 CYS A O 1
ATOM 1328 N N . ASP A 1 166 ? 37.217 2.696 -14.394 1 78 166 ASP A N 1
ATOM 1329 C CA . ASP A 1 166 ? 38.287 2.972 -15.348 1 78 166 ASP A CA 1
ATOM 1330 C C . ASP A 1 166 ? 39.28 3.984 -14.781 1 78 166 ASP A C 1
ATOM 1332 O O . ASP A 1 166 ? 40.426 4.056 -15.229 1 78 166 ASP A O 1
ATOM 1336 N N . ASP A 1 167 ? 38.773 4.625 -13.807 1 78.77 167 ASP A N 1
ATOM 1337 C CA . ASP A 1 167 ? 39.645 5.612 -13.177 1 78.77 167 ASP A CA 1
ATOM 1338 C C . ASP A 1 167 ? 40.62 4.945 -12.209 1 78.77 167 ASP A C 1
ATOM 1340 O O . ASP A 1 167 ? 40.485 3.758 -11.904 1 78.77 167 ASP A O 1
ATOM 1344 N N . ASP A 1 168 ? 41.601 5.631 -11.853 1 78.13 168 ASP A N 1
ATOM 1345 C CA . ASP A 1 168 ? 42.645 5.115 -10.973 1 78.13 168 ASP A CA 1
ATOM 1346 C C . ASP A 1 168 ? 42.171 5.074 -9.522 1 78.13 168 ASP A C 1
ATOM 1348 O O . ASP A 1 168 ? 42.919 5.429 -8.609 1 78.13 168 ASP A O 1
ATOM 1352 N N . VAL A 1 169 ? 40.93 4.661 -9.332 1 84.46 169 VAL A N 1
ATOM 1353 C CA . VAL A 1 169 ? 40.394 4.563 -7.978 1 84.46 169 VAL A CA 1
ATOM 1354 C C . VAL A 1 169 ? 40.313 3.097 -7.559 1 84.46 169 VAL A C 1
ATOM 1356 O O . VAL A 1 169 ? 39.886 2.244 -8.341 1 84.46 169 VAL A O 1
ATOM 1359 N N . GLY A 1 170 ? 40.805 2.824 -6.397 1 87.1 170 GLY A N 1
ATOM 1360 C CA . GLY A 1 170 ? 40.856 1.446 -5.933 1 87.1 170 GLY A CA 1
ATOM 1361 C C . GLY A 1 170 ? 39.569 0.992 -5.272 1 87.1 170 GLY A C 1
ATOM 1362 O O . GLY A 1 170 ? 39.112 -0.131 -5.497 1 87.1 170 GLY A O 1
ATOM 1363 N N . VAL A 1 171 ? 39.03 1.901 -4.432 1 92.77 171 VAL A N 1
ATOM 1364 C CA . VAL A 1 171 ? 37.839 1.54 -3.67 1 92.77 171 VAL A CA 1
ATOM 1365 C C . VAL A 1 171 ? 36.693 2.486 -4.023 1 92.77 171 VAL A C 1
ATOM 1367 O O . VAL A 1 171 ? 36.861 3.708 -4.006 1 92.77 171 VAL A O 1
ATOM 1370 N N . ILE A 1 172 ? 35.636 2.005 -4.496 1 93.72 172 ILE A N 1
ATOM 1371 C CA . ILE A 1 172 ? 34.441 2.768 -4.837 1 93.72 172 ILE A CA 1
ATOM 1372 C C . ILE A 1 172 ? 33.31 2.415 -3.873 1 93.72 172 ILE A C 1
ATOM 1374 O O . ILE A 1 172 ? 33.045 1.237 -3.623 1 93.72 172 ILE A O 1
ATOM 1378 N N . GLY A 1 173 ? 32.718 3.44 -3.258 1 94.77 173 GLY A N 1
ATOM 1379 C CA . GLY A 1 173 ? 31.623 3.228 -2.325 1 94.77 173 GLY A CA 1
ATOM 1380 C C . GLY A 1 173 ? 30.305 3.797 -2.813 1 94.77 173 GLY A C 1
ATOM 1381 O O . GLY A 1 173 ? 30.234 4.963 -3.207 1 94.77 173 GLY A O 1
ATOM 1382 N N . ILE A 1 174 ? 29.309 2.971 -2.903 1 94.67 174 ILE A N 1
ATOM 1383 C CA . ILE A 1 174 ? 27.957 3.384 -3.264 1 94.67 174 ILE A CA 1
ATOM 1384 C C . ILE A 1 174 ? 27.091 3.47 -2.009 1 94.67 174 ILE A C 1
ATOM 1386 O O . ILE A 1 174 ? 26.912 2.475 -1.302 1 94.67 174 ILE A O 1
ATOM 1390 N N . HIS A 1 175 ? 26.63 4.624 -1.757 1 94.23 175 HIS A N 1
ATOM 1391 C CA . HIS A 1 175 ? 25.803 4.76 -0.563 1 94.23 175 HIS A CA 1
ATOM 1392 C C . HIS A 1 175 ? 24.42 5.301 -0.91 1 94.23 175 HIS A C 1
ATOM 1394 O O . HIS A 1 175 ? 24.238 5.929 -1.956 1 94.23 175 HIS A O 1
ATOM 1400 N N . GLY A 1 176 ? 23.458 5.006 -0.092 1 91.82 176 GLY A N 1
ATOM 1401 C CA . GLY A 1 176 ? 22.078 5.424 -0.283 1 91.82 176 GLY A CA 1
ATOM 1402 C C . GLY A 1 176 ? 21.12 4.79 0.707 1 91.82 176 GLY A C 1
ATOM 1403 O O . GLY A 1 176 ? 21.517 3.939 1.505 1 91.82 176 GLY A O 1
ATOM 1404 N N . MET A 1 177 ? 19.944 5.144 0.607 1 91.15 177 MET A N 1
ATOM 1405 C CA . MET A 1 177 ? 18.905 4.685 1.525 1 91.15 177 MET A CA 1
ATOM 1406 C C . MET A 1 177 ? 18.62 3.2 1.326 1 91.15 177 MET A C 1
ATOM 1408 O O . MET A 1 177 ? 18.952 2.634 0.283 1 91.15 177 MET A O 1
ATOM 1412 N N . GLY A 1 178 ? 18.069 2.59 2.361 1 88.43 178 GLY A N 1
ATOM 1413 C CA . GLY A 1 178 ? 17.69 1.191 2.243 1 88.43 178 GLY A CA 1
ATOM 1414 C C . GLY A 1 178 ? 16.587 0.955 1.229 1 88.43 178 GLY A C 1
ATOM 1415 O O . GLY A 1 178 ? 15.596 1.688 1.199 1 88.43 178 GLY A O 1
ATOM 1416 N N . GLY A 1 179 ? 16.805 0.026 0.309 1 87.55 179 GLY A N 1
ATOM 1417 C CA . GLY A 1 179 ? 15.779 -0.347 -0.653 1 87.55 179 GLY A CA 1
ATOM 1418 C C . GLY A 1 179 ? 15.868 0.43 -1.952 1 87.55 179 GLY A C 1
ATOM 1419 O O . GLY A 1 179 ? 15 0.304 -2.818 1 87.55 179 GLY A O 1
ATOM 1420 N N . VAL A 1 180 ? 16.912 1.267 -2.111 1 89.62 180 VAL A N 1
ATOM 1421 C CA . VAL A 1 180 ? 17.046 2.111 -3.294 1 89.62 180 VAL A CA 1
ATOM 1422 C C . VAL A 1 180 ? 17.52 1.271 -4.477 1 89.62 180 VAL A C 1
ATOM 1424 O O . VAL A 1 180 ? 17.355 1.667 -5.633 1 89.62 180 VAL A O 1
ATOM 1427 N N . GLY A 1 181 ? 18.084 0.059 -4.204 1 88.34 181 GLY A N 1
ATOM 1428 C CA . GLY A 1 181 ? 18.499 -0.821 -5.285 1 88.34 181 GLY A CA 1
ATOM 1429 C C . GLY A 1 181 ? 20.003 -1.001 -5.364 1 88.34 181 GLY A C 1
ATOM 1430 O O . GLY A 1 181 ? 20.548 -1.238 -6.444 1 88.34 181 GLY A O 1
ATOM 1431 N N . LYS A 1 182 ? 20.743 -0.804 -4.33 1 90.57 182 LYS A N 1
ATOM 1432 C CA . LYS A 1 182 ? 22.198 -0.932 -4.316 1 90.57 182 LYS A CA 1
ATOM 1433 C C . LYS A 1 182 ? 22.626 -2.368 -4.602 1 90.57 182 LYS A C 1
ATOM 1435 O O . LYS A 1 182 ? 23.559 -2.601 -5.373 1 90.57 182 LYS A O 1
ATOM 1440 N N . THR A 1 183 ? 21.905 -3.326 -3.95 1 86.66 183 THR A N 1
ATOM 1441 C CA . THR A 1 183 ? 22.219 -4.734 -4.168 1 86.66 183 THR A CA 1
ATOM 1442 C C . THR A 1 183 ? 21.912 -5.139 -5.607 1 86.66 183 THR A C 1
ATOM 1444 O O . THR A 1 183 ? 22.683 -5.874 -6.228 1 86.66 183 THR A O 1
ATOM 1447 N N . ALA A 1 184 ? 20.786 -4.63 -6.114 1 86.84 184 ALA A N 1
ATOM 1448 C CA . ALA A 1 184 ? 20.428 -4.925 -7.499 1 86.84 184 ALA A CA 1
ATOM 1449 C C . ALA A 1 184 ? 21.459 -4.352 -8.467 1 86.84 184 ALA A C 1
ATOM 1451 O O . ALA A 1 184 ? 21.772 -4.969 -9.487 1 86.84 184 ALA A O 1
ATOM 1452 N N . LEU A 1 185 ? 21.953 -3.195 -8.176 1 88.97 185 LEU A N 1
ATOM 1453 C CA . LEU A 1 185 ? 22.975 -2.562 -9.004 1 88.97 185 LEU A CA 1
ATOM 1454 C C . LEU A 1 185 ? 24.256 -3.389 -9.012 1 88.97 185 LEU A C 1
ATOM 1456 O O . LEU A 1 185 ? 24.866 -3.586 -10.066 1 88.97 185 LEU A O 1
ATOM 1460 N N . LEU A 1 186 ? 24.662 -3.849 -7.862 1 88.84 186 LEU A N 1
ATOM 1461 C CA . LEU A 1 186 ? 25.875 -4.65 -7.743 1 88.84 186 LEU A CA 1
ATOM 1462 C C . LEU A 1 186 ? 25.737 -5.962 -8.509 1 88.84 186 LEU A C 1
ATOM 1464 O O . LEU A 1 186 ? 26.688 -6.413 -9.153 1 88.84 186 LEU A O 1
ATOM 1468 N N . ASN A 1 187 ? 24.572 -6.594 -8.412 1 84.5 187 ASN A N 1
ATOM 1469 C CA . ASN A 1 187 ? 24.342 -7.847 -9.124 1 84.5 187 ASN A CA 1
ATOM 1470 C C . ASN A 1 187 ? 24.344 -7.64 -10.636 1 84.5 187 ASN A C 1
ATOM 1472 O O . ASN A 1 187 ? 24.869 -8.471 -11.38 1 84.5 187 ASN A O 1
ATOM 1476 N N . ARG A 1 188 ? 23.751 -6.605 -11.05 1 85.15 188 ARG A N 1
ATOM 1477 C CA . ARG A 1 188 ? 23.769 -6.297 -12.477 1 85.15 188 ARG A CA 1
ATOM 1478 C C . ARG A 1 188 ? 25.19 -6.027 -12.961 1 85.15 188 ARG A C 1
ATOM 1480 O O . ARG A 1 188 ? 25.571 -6.455 -14.052 1 85.15 188 ARG A O 1
ATOM 1487 N N . PHE A 1 189 ? 25.978 -5.258 -12.208 1 87.14 189 PHE A N 1
ATOM 1488 C CA . PHE A 1 189 ? 27.369 -4.978 -12.543 1 87.14 189 PHE A CA 1
ATOM 1489 C C . PHE A 1 189 ? 28.18 -6.268 -12.612 1 87.14 189 PHE A C 1
ATOM 1491 O O . PHE A 1 189 ? 29.005 -6.441 -13.511 1 87.14 189 PHE A O 1
ATOM 1498 N N . ASN A 1 190 ? 27.882 -7.081 -11.618 1 83.47 190 ASN A N 1
ATOM 1499 C CA . ASN A 1 190 ? 28.551 -8.377 -11.605 1 83.47 190 ASN A CA 1
ATOM 1500 C C . ASN A 1 190 ? 28.292 -9.155 -12.892 1 83.47 190 ASN A C 1
ATOM 1502 O O . ASN A 1 190 ? 29.209 -9.759 -13.452 1 83.47 190 ASN A O 1
ATOM 1506 N N . ASN A 1 191 ? 27.053 -9.091 -13.368 1 78.49 191 ASN A N 1
ATOM 1507 C CA . ASN A 1 191 ? 26.676 -9.831 -14.567 1 78.49 191 ASN A CA 1
ATOM 1508 C C . ASN A 1 191 ? 27.209 -9.161 -15.831 1 78.49 191 ASN A C 1
ATOM 1510 O O . ASN A 1 191 ? 27.503 -9.836 -16.819 1 78.49 191 ASN A O 1
ATOM 1514 N N . GLU A 1 192 ? 27.324 -7.928 -15.823 1 76.63 192 GLU A N 1
ATOM 1515 C CA . GLU A 1 192 ? 27.792 -7.198 -16.998 1 76.63 192 GLU A CA 1
ATOM 1516 C C . GLU A 1 192 ? 29.313 -7.252 -17.111 1 76.63 192 GLU A C 1
ATOM 1518 O O . GLU A 1 192 ? 29.858 -7.259 -18.216 1 76.63 192 GLU A O 1
ATOM 1523 N N . VAL A 1 193 ? 29.933 -7.065 -16.003 1 74.19 193 VAL A N 1
ATOM 1524 C CA . VAL A 1 193 ? 31.392 -7.098 -16.011 1 74.19 193 VAL A CA 1
ATOM 1525 C C . VAL A 1 193 ? 31.876 -8.433 -16.572 1 74.19 193 VAL A C 1
ATOM 1527 O O . VAL A 1 193 ? 32.928 -8.499 -17.213 1 74.19 193 VAL A O 1
ATOM 1530 N N . LEU A 1 194 ? 31.132 -9.455 -16.401 1 57.01 194 LEU A N 1
ATOM 1531 C CA . LEU A 1 194 ? 31.459 -10.8 -16.863 1 57.01 194 LEU A CA 1
ATOM 1532 C C . LEU A 1 194 ? 31.649 -10.824 -18.375 1 57.01 194 LEU A C 1
ATOM 1534 O O . LEU A 1 194 ? 32.527 -11.525 -18.884 1 57.01 194 LEU A O 1
ATOM 1538 N N . VAL A 1 195 ? 30.792 -10.023 -18.945 1 50.62 195 VAL A N 1
ATOM 1539 C CA . VAL A 1 195 ? 30.749 -10.084 -20.402 1 50.62 195 VAL A CA 1
ATOM 1540 C C . VAL A 1 195 ? 31.894 -9.261 -20.988 1 50.62 195 VAL A C 1
ATOM 1542 O O . VAL A 1 195 ? 32.433 -9.598 -22.045 1 50.62 195 VAL A O 1
ATOM 1545 N N . GLN A 1 196 ? 32.24 -8.192 -20.248 1 52.78 196 GLN A N 1
ATOM 1546 C CA . GLN A 1 196 ? 33.065 -7.22 -20.959 1 52.78 196 GLN A CA 1
ATOM 1547 C C . GLN A 1 196 ? 34.537 -7.375 -20.589 1 52.78 196 GLN A C 1
ATOM 1549 O O . GLN A 1 196 ? 35.42 -7.005 -21.366 1 52.78 196 GLN A O 1
ATOM 1554 N N . VAL A 1 197 ? 34.833 -7.722 -19.246 1 55.59 197 VAL A N 1
ATOM 1555 C CA . VAL A 1 197 ? 36.205 -7.398 -18.868 1 55.59 197 VAL A CA 1
ATOM 1556 C C . VAL A 1 197 ? 37.083 -8.641 -18.991 1 55.59 197 VAL A C 1
ATOM 1558 O O . VAL A 1 197 ? 37.025 -9.535 -18.143 1 55.59 197 VAL A O 1
ATOM 1561 N N . ALA A 1 198 ? 37.601 -8.805 -20.248 1 52.77 198 ALA A N 1
ATOM 1562 C CA . ALA A 1 198 ? 38.549 -9.843 -20.643 1 52.77 198 ALA A CA 1
ATOM 1563 C C . ALA A 1 198 ? 39.76 -9.863 -19.714 1 52.77 198 ALA A C 1
ATOM 1565 O O . ALA A 1 198 ? 40.418 -10.895 -19.564 1 52.77 198 ALA A O 1
ATOM 1566 N N . HIS A 1 199 ? 40.059 -8.764 -18.931 1 63.54 199 HIS A N 1
ATOM 1567 C CA . HIS A 1 199 ? 41.348 -8.738 -18.249 1 63.54 199 HIS A CA 1
ATOM 1568 C C . HIS A 1 199 ? 41.193 -9.057 -16.766 1 63.54 199 HIS A C 1
ATOM 1570 O O . HIS A 1 199 ? 42.146 -8.921 -15.994 1 63.54 199 HIS A O 1
ATOM 1576 N N . LEU A 1 200 ? 39.979 -9.563 -16.31 1 76.45 200 LEU A N 1
ATOM 1577 C CA . LEU A 1 200 ? 39.784 -9.895 -14.903 1 76.45 200 LEU A CA 1
ATOM 1578 C C . LEU A 1 200 ? 39.879 -11.401 -14.682 1 76.45 200 LEU A C 1
ATOM 1580 O O . LEU A 1 200 ? 39.396 -12.185 -15.502 1 76.45 200 LEU A O 1
ATOM 1584 N N . ASP A 1 201 ? 40.696 -12.058 -13.744 1 73.91 201 ASP A N 1
ATOM 1585 C CA . ASP A 1 201 ? 40.871 -13.473 -13.428 1 73.91 201 ASP A CA 1
ATOM 1586 C C . ASP A 1 201 ? 39.666 -14.018 -12.665 1 73.91 201 ASP A C 1
ATOM 1588 O O . ASP A 1 201 ? 39.274 -15.171 -12.856 1 73.91 201 ASP A O 1
ATOM 1592 N N . VAL A 1 202 ? 39.043 -12.72 -11.684 1 81.14 202 VAL A N 1
ATOM 1593 C CA . VAL A 1 202 ? 37.961 -13.252 -10.862 1 81.14 202 VAL A CA 1
ATOM 1594 C C . VAL A 1 202 ? 37.09 -12.107 -10.35 1 81.14 202 VAL A C 1
ATOM 1596 O O . VAL A 1 202 ? 37.585 -11.005 -10.103 1 81.14 202 VAL A O 1
ATOM 1599 N N . VAL A 1 203 ? 35.808 -12.308 -10.319 1 83.42 203 VAL A N 1
ATOM 1600 C CA . VAL A 1 203 ? 34.853 -11.418 -9.667 1 83.42 203 VAL A CA 1
ATOM 1601 C C . VAL A 1 203 ? 34.257 -12.108 -8.442 1 83.42 203 VAL A C 1
ATOM 1603 O O . VAL A 1 203 ? 33.7 -13.203 -8.548 1 83.42 203 VAL A O 1
ATOM 1606 N N . ILE A 1 204 ? 34.467 -11.476 -7.289 1 85.25 204 ILE A N 1
ATOM 1607 C CA . ILE A 1 204 ? 34.027 -12.073 -6.033 1 85.25 204 ILE A CA 1
ATOM 1608 C C . ILE A 1 204 ? 32.909 -11.23 -5.425 1 85.25 204 ILE A C 1
ATOM 1610 O O . ILE A 1 204 ? 33.084 -10.032 -5.19 1 85.25 204 ILE A O 1
ATOM 1614 N N . SER A 1 205 ? 31.812 -11.765 -5.251 1 85.31 205 SER A N 1
ATOM 1615 C CA . SER A 1 205 ? 30.699 -11.084 -4.597 1 85.31 205 SER A CA 1
ATOM 1616 C C . SER A 1 205 ? 30.42 -11.676 -3.22 1 85.31 205 SER A C 1
ATOM 1618 O O . SER A 1 205 ? 30.196 -12.881 -3.09 1 85.31 205 SER A O 1
ATOM 1620 N N . VAL A 1 206 ? 30.502 -10.84 -2.176 1 85.11 206 VAL A N 1
ATOM 1621 C CA . VAL A 1 206 ? 30.29 -11.299 -0.807 1 85.11 206 VAL A CA 1
ATOM 1622 C C . VAL A 1 206 ? 29.234 -10.43 -0.128 1 85.11 206 VAL A C 1
ATOM 1624 O O . VAL A 1 206 ? 29.256 -9.204 -0.253 1 85.11 206 VAL A O 1
ATOM 1627 N N . LYS A 1 207 ? 28.329 -11.035 0.576 1 82.78 207 LYS A N 1
ATOM 1628 C CA . LYS A 1 207 ? 27.364 -10.311 1.397 1 82.78 207 LYS A CA 1
ATOM 1629 C C . LYS A 1 207 ? 27.843 -10.202 2.842 1 82.78 207 LYS A C 1
ATOM 1631 O O . LYS A 1 207 ? 28.038 -11.217 3.515 1 82.78 207 LYS A O 1
ATOM 1636 N N . VAL A 1 208 ? 28.28 -9.056 3.394 1 80.78 208 VAL A N 1
ATOM 1637 C CA . VAL A 1 208 ? 28.895 -8.853 4.702 1 80.78 208 VAL A CA 1
ATOM 1638 C C . VAL A 1 208 ? 27.811 -8.648 5.757 1 80.78 208 VAL A C 1
ATOM 1640 O O . VAL A 1 208 ? 27.975 -9.051 6.911 1 80.78 208 VAL A O 1
ATOM 1643 N N . THR A 1 209 ? 26.564 -8.767 5.683 1 69.73 209 THR A N 1
ATOM 1644 C CA . THR A 1 209 ? 25.412 -8.553 6.551 1 69.73 209 THR A CA 1
ATOM 1645 C C . THR A 1 209 ? 25.813 -7.765 7.796 1 69.73 209 THR A C 1
ATOM 1647 O O . THR A 1 209 ? 26.97 -7.367 7.939 1 69.73 209 THR A O 1
ATOM 1650 N N . ARG A 1 210 ? 25.049 -7.545 8.932 1 68.31 210 ARG A N 1
ATOM 1651 C CA . ARG A 1 210 ? 25.125 -6.657 10.087 1 68.31 210 ARG A CA 1
ATOM 1652 C C . ARG A 1 210 ? 26.233 -7.092 11.04 1 68.31 210 ARG A C 1
ATOM 1654 O O . ARG A 1 210 ? 26.97 -6.256 11.568 1 68.31 210 ARG A O 1
ATOM 1661 N N . ASN A 1 211 ? 26.365 -8.458 11.187 1 67.03 211 ASN A N 1
ATOM 1662 C CA . ASN A 1 211 ? 27.394 -8.945 12.099 1 67.03 211 ASN A CA 1
ATOM 1663 C C . ASN A 1 211 ? 28.63 -9.427 11.344 1 67.03 211 ASN A C 1
ATOM 1665 O O . ASN A 1 211 ? 28.582 -10.446 10.652 1 67.03 211 ASN A O 1
ATOM 1669 N N . PHE A 1 212 ? 29.553 -8.467 11.398 1 71.86 212 PHE A N 1
ATOM 1670 C CA . PHE A 1 212 ? 30.816 -8.682 10.702 1 71.86 212 PHE A CA 1
ATOM 1671 C C . PHE A 1 212 ? 31.509 -9.94 11.212 1 71.86 212 PHE A C 1
ATOM 1673 O O . PHE A 1 212 ? 31.813 -10.048 12.402 1 71.86 212 PHE A O 1
ATOM 1680 N N . ASP A 1 213 ? 31.423 -10.974 10.444 1 80.83 213 ASP A N 1
ATOM 1681 C CA . ASP A 1 213 ? 32.154 -12.206 10.726 1 80.83 213 ASP A CA 1
ATOM 1682 C C . ASP A 1 213 ? 33.301 -12.403 9.737 1 80.83 213 ASP A C 1
ATOM 1684 O O . ASP A 1 213 ? 33.076 -12.776 8.584 1 80.83 213 ASP A O 1
ATOM 1688 N N . VAL A 1 214 ? 34.513 -12.161 10.238 1 84.56 214 VAL A N 1
ATOM 1689 C CA . VAL A 1 214 ? 35.712 -12.202 9.408 1 84.56 214 VAL A CA 1
ATOM 1690 C C . VAL A 1 214 ? 35.884 -13.598 8.815 1 84.56 214 VAL A C 1
ATOM 1692 O O . VAL A 1 214 ? 36.267 -13.742 7.652 1 84.56 214 VAL A O 1
ATOM 1695 N N . GLU A 1 215 ? 35.543 -14.564 9.595 1 83.45 215 GLU A N 1
ATOM 1696 C CA . GLU A 1 215 ? 35.712 -15.94 9.138 1 83.45 215 GLU A CA 1
ATOM 1697 C C . GLU A 1 215 ? 34.786 -16.249 7.964 1 83.45 215 GLU A C 1
ATOM 1699 O O . GLU A 1 215 ? 35.188 -16.918 7.01 1 83.45 215 GLU A O 1
ATOM 1704 N N . LYS A 1 216 ? 33.66 -15.765 8.099 1 82.9 216 LYS A N 1
ATOM 1705 C CA . LYS A 1 216 ? 32.687 -16.024 7.042 1 82.9 216 LYS A CA 1
ATOM 1706 C C . LYS A 1 216 ? 33.104 -15.357 5.735 1 82.9 216 LYS A C 1
ATOM 1708 O O . LYS A 1 216 ? 32.967 -15.945 4.66 1 82.9 216 LYS A O 1
ATOM 1713 N N . ILE A 1 217 ? 33.624 -14.166 5.854 1 87.28 217 ILE A N 1
ATOM 1714 C CA . ILE A 1 217 ? 34.041 -13.426 4.668 1 87.28 217 ILE A CA 1
ATOM 1715 C C . ILE A 1 217 ? 35.25 -14.109 4.032 1 87.28 217 ILE A C 1
ATOM 1717 O O . ILE A 1 217 ? 35.31 -14.267 2.811 1 87.28 217 ILE A O 1
ATOM 1721 N N . GLN A 1 218 ? 36.188 -14.524 4.882 1 87.67 218 GLN A N 1
ATOM 1722 C CA . GLN A 1 218 ? 37.376 -15.216 4.393 1 87.67 218 GLN A CA 1
ATOM 1723 C C . GLN A 1 218 ? 37.004 -16.521 3.694 1 87.67 218 GLN A C 1
ATOM 1725 O O . GLN A 1 218 ? 37.573 -16.858 2.654 1 87.67 218 GLN A O 1
ATOM 1730 N N . ARG A 1 219 ? 36.08 -17.162 4.304 1 82.92 219 ARG A N 1
ATOM 1731 C CA . ARG A 1 219 ? 35.643 -18.432 3.735 1 82.92 219 ARG A CA 1
ATOM 1732 C C . ARG A 1 219 ? 34.977 -18.224 2.379 1 82.92 219 ARG A C 1
ATOM 1734 O O . ARG A 1 219 ? 35.213 -18.99 1.442 1 82.92 219 ARG A O 1
ATOM 1741 N N . GLU A 1 220 ? 34.131 -17.267 2.266 1 81.06 220 GLU A N 1
ATOM 1742 C CA . GLU A 1 220 ? 33.424 -16.995 1.018 1 81.06 220 GLU A CA 1
ATOM 1743 C C . GLU A 1 220 ? 34.395 -16.6 -0.091 1 81.06 220 GLU A C 1
ATOM 1745 O O . GLU A 1 220 ? 34.242 -17.025 -1.238 1 81.06 220 GLU A O 1
ATOM 1750 N N . ILE A 1 221 ? 35.363 -15.79 0.288 1 84.58 221 ILE A N 1
ATOM 1751 C CA . ILE A 1 221 ? 36.36 -15.37 -0.69 1 84.58 221 ILE A CA 1
ATOM 1752 C C . ILE A 1 221 ? 37.231 -16.562 -1.083 1 84.58 221 ILE A C 1
ATOM 1754 O O . ILE A 1 221 ? 37.524 -16.761 -2.264 1 84.58 221 ILE A O 1
ATOM 1758 N N . GLY A 1 222 ? 37.595 -17.326 -0.047 1 79.91 222 GLY A N 1
ATOM 1759 C CA . GLY A 1 222 ? 38.424 -18.494 -0.295 1 79.91 222 GLY A CA 1
ATOM 1760 C C . GLY A 1 222 ? 37.759 -19.517 -1.197 1 79.91 222 GLY A C 1
ATOM 1761 O O . GLY A 1 222 ? 38.396 -20.064 -2.1 1 79.91 222 GLY A O 1
ATOM 1762 N N . ASP A 1 223 ? 36.494 -19.735 -0.945 1 75.81 223 ASP A N 1
ATOM 1763 C CA . ASP A 1 223 ? 35.743 -20.693 -1.749 1 75.81 223 ASP A CA 1
ATOM 1764 C C . ASP A 1 223 ? 35.643 -20.232 -3.202 1 75.81 223 ASP A C 1
ATOM 1766 O O . ASP A 1 223 ? 35.661 -21.053 -4.121 1 75.81 223 ASP A O 1
ATOM 1770 N N . ARG A 1 224 ? 35.583 -18.97 -3.409 1 77.23 224 ARG A N 1
ATOM 1771 C CA . ARG A 1 224 ? 35.439 -18.417 -4.752 1 77.23 224 ARG A CA 1
ATOM 1772 C C . ARG A 1 224 ? 36.743 -18.535 -5.535 1 77.23 224 ARG A C 1
ATOM 1774 O O . ARG A 1 224 ? 36.726 -18.695 -6.757 1 77.23 224 ARG A O 1
ATOM 1781 N N . ILE A 1 225 ? 37.853 -18.427 -4.802 1 77.19 225 ILE A N 1
ATOM 1782 C CA . ILE A 1 225 ? 39.145 -18.485 -5.478 1 77.19 225 ILE A CA 1
ATOM 1783 C C . ILE A 1 225 ? 39.648 -19.926 -5.507 1 77.19 225 ILE A C 1
ATOM 1785 O O . ILE A 1 225 ? 40.7 -20.211 -6.084 1 77.19 225 ILE A O 1
ATOM 1789 N N . GLY A 1 226 ? 38.86 -20.842 -4.935 1 68.59 226 GLY A N 1
ATOM 1790 C CA . GLY A 1 226 ? 39.197 -22.254 -5.014 1 68.59 226 GLY A CA 1
ATOM 1791 C C . GLY A 1 226 ? 40.166 -22.697 -3.934 1 68.59 226 GLY A C 1
ATOM 1792 O O . GLY A 1 226 ? 40.913 -23.66 -4.12 1 68.59 226 GLY A O 1
ATOM 1793 N N . LEU A 1 227 ? 40.212 -21.919 -2.91 1 71.12 227 LEU A N 1
ATOM 1794 C CA . LEU A 1 227 ? 41.113 -22.282 -1.822 1 71.12 227 LEU A CA 1
ATOM 1795 C C . LEU A 1 227 ? 40.47 -23.319 -0.907 1 71.12 227 LEU A C 1
ATOM 1797 O O . LEU A 1 227 ? 39.263 -23.271 -0.658 1 71.12 227 LEU A O 1
ATOM 1801 N N . SER A 1 228 ? 41.127 -24.408 -0.632 1 64.88 228 SER A N 1
ATOM 1802 C CA . SER A 1 228 ? 40.641 -25.402 0.318 1 64.88 228 SER A CA 1
ATOM 1803 C C . SER A 1 228 ? 40.519 -24.814 1.72 1 64.88 228 SER A C 1
ATOM 1805 O O . SER A 1 228 ? 41.422 -24.118 2.187 1 64.88 228 SER A O 1
ATOM 1807 N N . TRP A 1 229 ? 39.381 -24.882 2.297 1 67.77 229 TRP A N 1
ATOM 1808 C CA . TRP A 1 229 ? 39.121 -24.292 3.606 1 67.77 229 TRP A CA 1
ATOM 1809 C C . TRP A 1 229 ? 39.584 -25.221 4.723 1 67.77 229 TRP A C 1
ATOM 1811 O O . TRP A 1 229 ? 39.209 -26.395 4.758 1 67.77 229 TRP A O 1
ATOM 1821 N N . ASP A 1 230 ? 40.563 -24.784 5.456 1 63.83 230 ASP A N 1
ATOM 1822 C CA . ASP A 1 230 ? 41.068 -25.517 6.613 1 63.83 230 ASP A CA 1
ATOM 1823 C C . ASP A 1 230 ? 40.539 -24.922 7.915 1 63.83 230 ASP A C 1
ATOM 1825 O O . ASP A 1 230 ? 40.892 -23.798 8.279 1 63.83 230 ASP A O 1
ATOM 1829 N N . GLU A 1 231 ? 39.59 -25.605 8.539 1 70.01 231 GLU A N 1
ATOM 1830 C CA . GLU A 1 231 ? 38.945 -25.128 9.759 1 70.01 231 GLU A CA 1
ATOM 1831 C C . GLU A 1 231 ? 39.963 -24.915 10.875 1 70.01 231 GLU A C 1
ATOM 1833 O O . GLU A 1 231 ? 39.703 -24.174 11.826 1 70.01 231 GLU A O 1
ATOM 1838 N N . ARG A 1 232 ? 41.253 -25.502 10.855 1 71.08 232 ARG A N 1
ATOM 1839 C CA . ARG A 1 232 ? 42.227 -25.445 11.94 1 71.08 232 ARG A CA 1
ATOM 1840 C C . ARG A 1 232 ? 43.039 -24.156 11.88 1 71.08 232 ARG A C 1
ATOM 1842 O O . ARG A 1 232 ? 43.66 -23.761 12.869 1 71.08 232 ARG A O 1
ATOM 1849 N N . LYS A 1 233 ? 43.031 -23.496 10.782 1 77.09 233 LYS A N 1
ATOM 1850 C CA . LYS A 1 233 ? 43.84 -22.289 10.633 1 77.09 233 LYS A CA 1
ATOM 1851 C C . LYS A 1 233 ? 43.17 -21.093 11.304 1 77.09 233 LYS A C 1
ATOM 1853 O O . LYS A 1 233 ? 41.942 -20.984 11.307 1 77.09 233 LYS A O 1
ATOM 1858 N N . SER A 1 234 ? 43.994 -20.368 11.917 1 81 234 SER A N 1
ATOM 1859 C CA . SER A 1 234 ? 43.502 -19.151 12.555 1 81 234 SER A CA 1
ATOM 1860 C C . SER A 1 234 ? 43.118 -18.1 11.519 1 81 234 SER A C 1
ATOM 1862 O O . SER A 1 234 ? 43.465 -18.224 10.343 1 81 234 SER A O 1
ATOM 1864 N N . ASP A 1 235 ? 42.438 -17.02 11.856 1 85.19 235 ASP A N 1
ATOM 1865 C CA . ASP A 1 235 ? 42.002 -15.937 10.98 1 85.19 235 ASP A CA 1
ATOM 1866 C C . ASP A 1 235 ? 43.196 -15.236 10.337 1 85.19 235 ASP A C 1
ATOM 1868 O O . ASP A 1 235 ? 43.141 -14.851 9.167 1 85.19 235 ASP A O 1
ATOM 1872 N N . ASP A 1 236 ? 44.225 -15.143 11.102 1 86.15 236 ASP A N 1
ATOM 1873 C CA . ASP A 1 236 ? 45.407 -14.444 10.609 1 86.15 236 ASP A CA 1
ATOM 1874 C C . ASP A 1 236 ? 46.128 -15.268 9.544 1 86.15 236 ASP A C 1
ATOM 1876 O O . ASP A 1 236 ? 46.618 -14.72 8.555 1 86.15 236 ASP A O 1
ATOM 1880 N N . GLU A 1 237 ? 46.221 -16.546 9.765 1 84.79 237 GLU A N 1
ATOM 1881 C CA . GLU A 1 237 ? 46.872 -17.423 8.796 1 84.79 237 GLU A CA 1
ATOM 1882 C C . GLU A 1 237 ? 46.099 -17.462 7.481 1 84.79 237 GLU A C 1
ATOM 1884 O O . GLU A 1 237 ? 46.697 -17.446 6.403 1 84.79 237 GLU A O 1
ATOM 1889 N N . ARG A 1 238 ? 44.909 -17.507 7.706 1 86.43 238 ARG A N 1
ATOM 1890 C CA . ARG A 1 238 ? 44.072 -17.514 6.511 1 86.43 238 ARG A CA 1
ATOM 1891 C C . ARG A 1 238 ? 44.195 -16.199 5.749 1 86.43 238 ARG A C 1
ATOM 1893 O O . ARG A 1 238 ? 44.171 -16.185 4.516 1 86.43 238 ARG A O 1
ATOM 1900 N N . SER A 1 239 ? 44.275 -15.131 6.505 1 89.02 239 SER A N 1
ATOM 1901 C CA . SER A 1 239 ? 44.426 -13.813 5.897 1 89.02 239 SER A CA 1
ATOM 1902 C C . SER A 1 239 ? 45.702 -13.73 5.067 1 89.02 239 SER A C 1
ATOM 1904 O O . SER A 1 239 ? 45.713 -13.124 3.993 1 89.02 239 SER A O 1
ATOM 1906 N N . MET A 1 240 ? 46.731 -14.357 5.535 1 87.11 240 MET A N 1
ATOM 1907 C CA . MET A 1 240 ? 48.006 -14.324 4.824 1 87.11 240 MET A CA 1
ATOM 1908 C C . MET A 1 240 ? 47.926 -15.122 3.527 1 87.11 240 MET A C 1
ATOM 1910 O O . MET A 1 240 ? 48.46 -14.7 2.5 1 87.11 240 MET A O 1
ATOM 1914 N N . VAL A 1 241 ? 47.261 -16.2 3.628 1 83.65 241 VAL A N 1
ATOM 1915 C CA . VAL A 1 241 ? 47.118 -17.038 2.442 1 83.65 241 VAL A CA 1
ATOM 1916 C C . VAL A 1 241 ? 46.278 -16.311 1.394 1 83.65 241 VAL A C 1
ATOM 1918 O O . VAL A 1 241 ? 46.619 -16.31 0.208 1 83.65 241 VAL A O 1
ATOM 1921 N N . LEU A 1 242 ? 45.24 -15.744 1.832 1 87.64 242 LEU A N 1
ATOM 1922 C CA . LEU A 1 242 ? 44.363 -15.009 0.927 1 87.64 242 LEU A CA 1
ATOM 1923 C C . LEU A 1 242 ? 45.099 -13.836 0.29 1 87.64 242 LEU A C 1
ATOM 1925 O O . LEU A 1 242 ? 44.949 -13.58 -0.907 1 87.64 242 LEU A O 1
ATOM 1929 N N . PHE A 1 243 ? 45.881 -13.171 1.12 1 88.15 243 PHE A N 1
ATOM 1930 C CA . PHE A 1 243 ? 46.637 -12.022 0.639 1 88.15 243 PHE A CA 1
ATOM 1931 C C . PHE A 1 243 ? 47.613 -12.436 -0.456 1 88.15 243 PHE A C 1
ATOM 1933 O O . PHE A 1 243 ? 47.747 -11.747 -1.469 1 88.15 243 PHE A O 1
ATOM 1940 N N . LYS A 1 244 ? 48.217 -13.488 -0.306 1 83.34 244 LYS A N 1
ATOM 1941 C CA . LYS A 1 244 ? 49.217 -13.966 -1.256 1 83.34 244 LYS A CA 1
ATOM 1942 C C . LYS A 1 244 ? 48.577 -14.333 -2.591 1 83.34 244 LYS A C 1
ATOM 1944 O O . LYS A 1 244 ? 49.122 -14.024 -3.653 1 83.34 244 LYS A O 1
ATOM 1949 N N . VAL A 1 245 ? 47.48 -14.901 -2.512 1 82.95 245 VAL A N 1
ATOM 1950 C CA . VAL A 1 245 ? 46.819 -15.366 -3.727 1 82.95 245 VAL A CA 1
ATOM 1951 C C . VAL A 1 245 ? 46.19 -14.183 -4.459 1 82.95 245 VAL A C 1
ATOM 1953 O O . VAL A 1 245 ? 46.32 -14.059 -5.679 1 82.95 245 VAL A O 1
ATOM 1956 N N . LEU A 1 246 ? 45.599 -13.305 -3.734 1 86.7 246 LEU A N 1
ATOM 1957 C CA . LEU A 1 246 ? 44.873 -12.192 -4.336 1 86.7 246 LEU A CA 1
ATOM 1958 C C . LEU A 1 246 ? 45.839 -11.147 -4.886 1 86.7 246 LEU A C 1
ATOM 1960 O O . LEU A 1 246 ? 45.505 -10.42 -5.824 1 86.7 246 LEU A O 1
ATOM 1964 N N . SER A 1 247 ? 46.986 -11.056 -4.298 1 84.68 247 SER A N 1
ATOM 1965 C CA . SER A 1 247 ? 47.968 -10.08 -4.76 1 84.68 247 SER A CA 1
ATOM 1966 C C . SER A 1 247 ? 48.469 -10.419 -6.16 1 84.68 247 SER A C 1
ATOM 1968 O O . SER A 1 247 ? 48.971 -9.548 -6.873 1 84.68 247 SER A O 1
ATOM 1970 N N . ARG A 1 248 ? 48.23 -11.643 -6.542 1 77.84 248 ARG A N 1
ATOM 1971 C CA . ARG A 1 248 ? 48.721 -12.073 -7.847 1 77.84 248 ARG A CA 1
ATOM 1972 C C . ARG A 1 248 ? 47.592 -12.114 -8.871 1 77.84 248 ARG A C 1
ATOM 1974 O O . ARG A 1 248 ? 47.806 -12.494 -10.024 1 77.84 248 ARG A O 1
ATOM 1981 N N . MET A 1 249 ? 46.448 -11.692 -8.415 1 79.16 249 MET A N 1
ATOM 1982 C CA . MET A 1 249 ? 45.288 -11.76 -9.299 1 79.16 249 MET A CA 1
ATOM 1983 C C . MET A 1 249 ? 44.692 -10.375 -9.523 1 79.16 249 MET A C 1
ATOM 1985 O O . MET A 1 249 ? 44.859 -9.48 -8.692 1 79.16 249 MET A O 1
ATOM 1989 N N . ARG A 1 250 ? 44.229 -10.116 -10.708 1 83.62 250 ARG A N 1
ATOM 1990 C CA . ARG A 1 250 ? 43.365 -8.966 -10.953 1 83.62 250 ARG A CA 1
ATOM 1991 C C . ARG A 1 250 ? 41.915 -9.286 -10.606 1 83.62 250 ARG A C 1
ATOM 1993 O O . ARG A 1 250 ? 41.272 -10.09 -11.284 1 83.62 250 ARG A O 1
ATOM 2000 N N . PHE A 1 251 ? 41.424 -8.645 -9.509 1 85.98 251 PHE A N 1
ATOM 2001 C CA . PHE A 1 251 ? 40.114 -9.058 -9.02 1 85.98 251 PHE A CA 1
ATOM 2002 C C . PHE A 1 251 ? 39.195 -7.854 -8.851 1 85.98 251 PHE A C 1
ATOM 2004 O O . PHE A 1 251 ? 39.663 -6.718 -8.758 1 85.98 251 PHE A O 1
ATOM 2011 N N . VAL A 1 252 ? 37.92 -8.114 -8.905 1 88.8 252 VAL A N 1
ATOM 2012 C CA . VAL A 1 252 ? 36.874 -7.184 -8.491 1 88.8 252 VAL A CA 1
ATOM 2013 C C . VAL A 1 252 ? 36.094 -7.774 -7.318 1 88.8 252 VAL A C 1
ATOM 2015 O O . VAL A 1 252 ? 35.536 -8.869 -7.424 1 88.8 252 VAL A O 1
ATOM 2018 N N . LEU A 1 253 ? 36.232 -7.096 -6.233 1 90.42 253 LEU A N 1
ATOM 2019 C CA . LEU A 1 253 ? 35.554 -7.56 -5.028 1 90.42 253 LEU A CA 1
ATOM 2020 C C . LEU A 1 253 ? 34.318 -6.713 -4.74 1 90.42 253 LEU A C 1
ATOM 2022 O O . LEU A 1 253 ? 34.42 -5.496 -4.572 1 90.42 253 LEU A O 1
ATOM 2026 N N . LEU A 1 254 ? 33.23 -7.308 -4.742 1 91.6 254 LEU A N 1
ATOM 2027 C CA . LEU A 1 254 ? 31.965 -6.642 -4.452 1 91.6 254 LEU A CA 1
ATOM 2028 C C . LEU A 1 254 ? 31.506 -6.941 -3.029 1 91.6 254 LEU A C 1
ATOM 2030 O O . LEU A 1 254 ? 31.197 -8.089 -2.7 1 91.6 254 LEU A O 1
ATOM 2034 N N . LEU A 1 255 ? 31.532 -5.974 -2.237 1 91.59 255 LEU A N 1
ATOM 2035 C CA . LEU A 1 255 ? 31.066 -6.091 -0.86 1 91.59 255 LEU A CA 1
ATOM 2036 C C . LEU A 1 255 ? 29.681 -5.474 -0.7 1 91.59 255 LEU A C 1
ATOM 2038 O O . LEU A 1 255 ? 29.532 -4.251 -0.75 1 91.59 255 LEU A O 1
ATOM 2042 N N . ASP A 1 256 ? 28.729 -6.313 -0.349 1 90.44 256 ASP A N 1
ATOM 2043 C CA . ASP A 1 256 ? 27.348 -5.842 -0.314 1 90.44 256 ASP A CA 1
ATOM 2044 C C . ASP A 1 256 ? 26.887 -5.596 1.12 1 90.44 256 ASP A C 1
ATOM 2046 O O . ASP A 1 256 ? 27.123 -6.424 2.004 1 90.44 256 ASP A O 1
ATOM 2050 N N . ASP A 1 257 ? 26.313 -4.446 1.416 1 89.17 257 ASP A N 1
ATOM 2051 C CA . ASP A 1 257 ? 25.584 -4.099 2.633 1 89.17 257 ASP A CA 1
ATOM 2052 C C . ASP A 1 257 ? 26.532 -3.968 3.822 1 89.17 257 ASP A C 1
ATOM 2054 O O . ASP A 1 257 ? 26.328 -4.604 4.858 1 89.17 257 ASP A O 1
ATOM 2058 N N . LEU A 1 258 ? 27.496 -3.126 3.727 1 91.29 258 LEU A N 1
ATOM 2059 C CA . LEU A 1 258 ? 28.457 -2.872 4.795 1 91.29 258 LEU A CA 1
ATOM 2060 C C . LEU A 1 258 ? 27.899 -1.872 5.802 1 91.29 258 LEU A C 1
ATOM 2062 O O . LEU A 1 258 ? 27.386 -0.818 5.418 1 91.29 258 LEU A O 1
ATOM 2066 N N . TRP A 1 259 ? 28.027 -2.167 7.062 1 89.05 259 TRP A N 1
ATOM 2067 C CA . TRP A 1 259 ? 27.539 -1.282 8.115 1 89.05 259 TRP A CA 1
ATOM 2068 C C . TRP A 1 259 ? 28.699 -0.671 8.893 1 89.05 259 TRP A C 1
ATOM 2070 O O . TRP A 1 259 ? 28.531 0.342 9.577 1 89.05 259 TRP A O 1
ATOM 2080 N N . GLU A 1 260 ? 29.812 -1.348 8.834 1 88.37 260 GLU A N 1
ATOM 2081 C CA . GLU A 1 260 ? 31.055 -0.891 9.447 1 88.37 260 GLU A CA 1
ATOM 2082 C C . GLU A 1 260 ? 32.233 -1.047 8.489 1 88.37 260 GLU A C 1
ATOM 2084 O O . GLU A 1 260 ? 32.209 -1.903 7.602 1 88.37 260 GLU A O 1
ATOM 2089 N N . PRO A 1 261 ? 33.102 -0.162 8.664 1 88.97 261 PRO A N 1
ATOM 2090 C CA . PRO A 1 261 ? 34.268 -0.295 7.787 1 88.97 261 PRO A CA 1
ATOM 2091 C C . PRO A 1 261 ? 34.994 -1.625 7.969 1 88.97 261 PRO A C 1
ATOM 2093 O O . PRO A 1 261 ? 35.111 -2.121 9.093 1 88.97 261 PRO A O 1
ATOM 2096 N N . LEU A 1 262 ? 35.275 -2.167 6.89 1 87.62 262 LEU A N 1
ATOM 2097 C CA . LEU A 1 262 ? 36.004 -3.431 6.879 1 87.62 262 LEU A CA 1
ATOM 2098 C C . LEU A 1 262 ? 37.504 -3.192 6.735 1 87.62 262 LEU A C 1
ATOM 2100 O O . LEU A 1 262 ? 37.937 -2.463 5.84 1 87.62 262 LEU A O 1
ATOM 2104 N N . ASP A 1 263 ? 38.208 -3.685 7.746 1 85.92 263 ASP A N 1
ATOM 2105 C CA . ASP A 1 263 ? 39.66 -3.628 7.614 1 85.92 263 ASP A CA 1
ATOM 2106 C C . ASP A 1 263 ? 40.16 -4.654 6.599 1 85.92 263 ASP A C 1
ATOM 2108 O O . ASP A 1 263 ? 40.207 -5.851 6.891 1 85.92 263 ASP A O 1
ATOM 2112 N N . LEU A 1 264 ? 40.556 -4.259 5.503 1 87.9 264 LEU A N 1
ATOM 2113 C CA . LEU A 1 264 ? 40.954 -5.118 4.392 1 87.9 264 LEU A CA 1
ATOM 2114 C C . LEU A 1 264 ? 42.173 -5.955 4.763 1 87.9 264 LEU A C 1
ATOM 2116 O O . LEU A 1 264 ? 42.305 -7.098 4.318 1 87.9 264 LEU A O 1
ATOM 2120 N N . SER A 1 265 ? 42.969 -5.438 5.624 1 86.03 265 SER A N 1
ATOM 2121 C CA . SER A 1 265 ? 44.184 -6.148 6.011 1 86.03 265 SER A CA 1
ATOM 2122 C C . SER A 1 265 ? 43.867 -7.339 6.908 1 86.03 265 SER A C 1
ATOM 2124 O O . SER A 1 265 ? 44.525 -8.378 6.825 1 86.03 265 SER A O 1
ATOM 2126 N N . ILE A 1 266 ? 42.864 -7.263 7.694 1 86.78 266 ILE A N 1
ATOM 2127 C CA . ILE A 1 266 ? 42.474 -8.332 8.607 1 86.78 266 ILE A CA 1
ATOM 2128 C C . ILE A 1 266 ? 41.85 -9.482 7.82 1 86.78 266 ILE A C 1
ATOM 2130 O O . ILE A 1 266 ? 42.007 -10.649 8.185 1 86.78 266 ILE A O 1
ATOM 2134 N N . VAL A 1 267 ? 41.17 -9.163 6.777 1 88.61 267 VAL A N 1
ATOM 2135 C CA . VAL A 1 267 ? 40.505 -10.18 5.969 1 88.61 267 VAL A CA 1
ATOM 2136 C C . VAL A 1 267 ? 41.499 -10.789 4.983 1 88.61 267 VAL A C 1
ATOM 2138 O O . VAL A 1 267 ? 41.324 -11.925 4.537 1 88.61 267 VAL A O 1
ATOM 2141 N N . GLY A 1 268 ? 42.539 -10.097 4.64 1 87.32 268 GLY A N 1
ATOM 2142 C CA . GLY A 1 268 ? 43.548 -10.584 3.713 1 87.32 268 GLY A CA 1
ATOM 2143 C C . GLY A 1 268 ? 43.377 -10.041 2.307 1 87.32 268 GLY A C 1
ATOM 2144 O O . GLY A 1 268 ? 43.713 -10.715 1.33 1 87.32 268 GLY A O 1
ATOM 2145 N N . ILE A 1 269 ? 42.777 -8.897 2.158 1 89.97 269 ILE A N 1
ATOM 2146 C CA . ILE A 1 269 ? 42.551 -8.299 0.847 1 89.97 269 ILE A CA 1
ATOM 2147 C C . ILE A 1 269 ? 43.602 -7.224 0.581 1 89.97 269 ILE A C 1
ATOM 2149 O O . ILE A 1 269 ? 43.752 -6.287 1.369 1 89.97 269 ILE A O 1
ATOM 2153 N N . PRO A 1 270 ? 44.263 -7.366 -0.427 1 86.99 270 PRO A N 1
ATOM 2154 C CA . PRO A 1 270 ? 45.272 -6.354 -0.747 1 86.99 270 PRO A CA 1
ATOM 2155 C C . PRO A 1 270 ? 44.659 -5.039 -1.222 1 86.99 270 PRO A C 1
ATOM 2157 O O . PRO A 1 270 ? 43.535 -5.026 -1.732 1 86.99 270 PRO A O 1
ATOM 2160 N N . THR A 1 271 ? 45.322 -3.982 -1.016 1 85.08 271 THR A N 1
ATOM 2161 C CA . THR A 1 271 ? 44.879 -2.694 -1.54 1 85.08 271 THR A CA 1
ATOM 2162 C C . THR A 1 271 ? 44.845 -2.714 -3.066 1 85.08 271 THR A C 1
ATOM 2164 O O . THR A 1 271 ? 45.831 -3.077 -3.709 1 85.08 271 THR A O 1
ATOM 2167 N N . PRO A 1 272 ? 43.655 -2.47 -3.527 1 83.89 272 PRO A N 1
ATOM 2168 C CA . PRO A 1 272 ? 43.507 -2.578 -4.98 1 83.89 272 PRO A CA 1
ATOM 2169 C C . PRO A 1 272 ? 44.362 -1.565 -5.737 1 83.89 272 PRO A C 1
ATOM 2171 O O . PRO A 1 272 ? 44.43 -0.396 -5.349 1 83.89 272 PRO A O 1
ATOM 2174 N N . THR A 1 273 ? 45.269 -2.103 -6.613 1 76.77 273 THR A N 1
ATOM 2175 C CA . THR A 1 273 ? 46.076 -1.263 -7.491 1 76.77 273 THR A CA 1
ATOM 2176 C C . THR A 1 273 ? 45.844 -1.629 -8.954 1 76.77 273 THR A C 1
ATOM 2178 O O . THR A 1 273 ? 45.552 -2.785 -9.271 1 76.77 273 THR A O 1
ATOM 2181 N N . GLY A 1 274 ? 45.709 -0.66 -9.749 1 74.47 274 GLY A N 1
ATOM 2182 C CA . GLY A 1 274 ? 45.588 -0.891 -11.18 1 74.47 274 GLY A CA 1
ATOM 2183 C C . GLY A 1 274 ? 44.21 -1.372 -11.592 1 74.47 274 GLY A C 1
ATOM 2184 O O . GLY A 1 274 ? 43.212 -0.686 -11.361 1 74.47 274 GLY A O 1
ATOM 2185 N N . ALA A 1 275 ? 44.266 -2.739 -11.96 1 77.97 275 ALA A N 1
ATOM 2186 C CA . ALA A 1 275 ? 43.039 -3.275 -12.543 1 77.97 275 ALA A CA 1
ATOM 2187 C C . ALA A 1 275 ? 42.133 -3.867 -11.467 1 77.97 275 ALA A C 1
ATOM 2189 O O . ALA A 1 275 ? 40.937 -4.064 -11.693 1 77.97 275 ALA A O 1
ATOM 2190 N N . SER A 1 276 ? 42.648 -4.069 -10.245 1 87.31 276 SER A N 1
ATOM 2191 C CA . SER A 1 276 ? 41.848 -4.627 -9.159 1 87.31 276 SER A CA 1
ATOM 2192 C C . SER A 1 276 ? 41.005 -3.55 -8.484 1 87.31 276 SER A C 1
ATOM 2194 O O . SER A 1 276 ? 41.473 -2.428 -8.276 1 87.31 276 SER A O 1
ATOM 2196 N N . LYS A 1 277 ? 39.79 -3.793 -8.289 1 90.6 277 LYS A N 1
ATOM 2197 C CA . LYS A 1 277 ? 38.867 -2.822 -7.709 1 90.6 277 LYS A CA 1
ATOM 2198 C C . LYS A 1 277 ? 38.033 -3.451 -6.597 1 90.6 277 LYS A C 1
ATOM 2200 O O . LYS A 1 277 ? 37.767 -4.655 -6.619 1 90.6 277 LYS A O 1
ATOM 2205 N N . ILE A 1 278 ? 37.67 -2.623 -5.643 1 92.49 278 ILE A N 1
ATOM 2206 C CA . ILE A 1 278 ? 36.729 -2.998 -4.593 1 92.49 278 ILE A CA 1
ATOM 2207 C C . ILE A 1 278 ? 35.505 -2.087 -4.647 1 92.49 278 ILE A C 1
ATOM 2209 O O . ILE A 1 278 ? 35.635 -0.861 -4.65 1 92.49 278 ILE A O 1
ATOM 2213 N N . ILE A 1 279 ? 34.388 -2.626 -4.798 1 93.17 279 ILE A N 1
ATOM 2214 C CA . ILE A 1 279 ? 33.135 -1.88 -4.823 1 93.17 279 ILE A CA 1
ATOM 2215 C C . ILE A 1 279 ? 32.275 -2.273 -3.624 1 93.17 279 ILE A C 1
ATOM 2217 O O . ILE A 1 279 ? 32.004 -3.457 -3.409 1 93.17 279 ILE A O 1
ATOM 2221 N N . LEU A 1 280 ? 31.934 -1.335 -2.841 1 94.03 280 LEU A N 1
ATOM 2222 C CA . LEU A 1 280 ? 31.132 -1.639 -1.662 1 94.03 280 LEU A CA 1
ATOM 2223 C C . LEU A 1 280 ? 29.819 -0.863 -1.682 1 94.03 280 LEU A C 1
ATOM 2225 O O . LEU A 1 280 ? 29.735 0.206 -2.291 1 94.03 280 LEU A O 1
ATOM 2229 N N . THR A 1 281 ? 28.753 -1.414 -1.1 1 93.28 281 THR A N 1
ATOM 2230 C CA . THR A 1 281 ? 27.471 -0.741 -0.917 1 93.28 281 THR A CA 1
ATOM 2231 C C . THR A 1 281 ? 27.154 -0.574 0.566 1 93.28 281 THR A C 1
ATOM 2233 O O . THR A 1 281 ? 27.475 -1.446 1.377 1 93.28 281 THR A O 1
ATOM 2236 N N . THR A 1 282 ? 26.661 0.574 0.895 1 92.57 282 THR A N 1
ATOM 2237 C CA . THR A 1 282 ? 26.351 0.846 2.294 1 92.57 282 THR A CA 1
ATOM 2238 C C . THR A 1 282 ? 25.207 1.849 2.409 1 92.57 282 THR A C 1
ATOM 2240 O O . THR A 1 282 ? 24.89 2.551 1.447 1 92.57 282 THR A O 1
ATOM 2243 N N . ARG A 1 283 ? 24.572 1.862 3.599 1 91.59 283 ARG A N 1
ATOM 2244 C CA . ARG A 1 283 ? 23.534 2.838 3.916 1 91.59 283 ARG A CA 1
ATOM 2245 C C . ARG A 1 283 ? 24.126 4.06 4.609 1 91.59 283 ARG A C 1
ATOM 2247 O O . ARG A 1 283 ? 23.474 5.102 4.706 1 91.59 283 ARG A O 1
ATOM 2254 N N . ILE A 1 284 ? 25.385 3.888 5.053 1 91.72 284 ILE A N 1
ATOM 2255 C CA . ILE A 1 284 ? 26.035 4.908 5.869 1 91.72 284 ILE A CA 1
ATOM 2256 C C . ILE A 1 284 ? 27.178 5.546 5.083 1 91.72 284 ILE A C 1
ATOM 2258 O O . ILE A 1 284 ? 28.173 4.885 4.775 1 91.72 284 ILE A O 1
ATOM 2262 N N . GLU A 1 285 ? 27.059 6.774 4.823 1 92.31 285 GLU A N 1
ATOM 2263 C CA . GLU A 1 285 ? 28.062 7.505 4.054 1 92.31 285 GLU A CA 1
ATOM 2264 C C . GLU A 1 285 ? 29.418 7.484 4.753 1 92.31 285 GLU A C 1
ATOM 2266 O O . GLU A 1 285 ? 30.459 7.401 4.099 1 92.31 285 GLU A O 1
ATOM 2271 N N . ASP A 1 286 ? 29.432 7.489 6.035 1 90.01 286 ASP A N 1
ATOM 2272 C CA . ASP A 1 286 ? 30.652 7.539 6.835 1 90.01 286 ASP A CA 1
ATOM 2273 C C . ASP A 1 286 ? 31.51 6.297 6.606 1 90.01 286 ASP A C 1
ATOM 2275 O O . ASP A 1 286 ? 32.733 6.345 6.754 1 90.01 286 ASP A O 1
ATOM 2279 N N . VAL A 1 287 ? 30.94 5.253 6.316 1 91.24 287 VAL A N 1
ATOM 2280 C CA . VAL A 1 287 ? 31.674 4.017 6.063 1 91.24 287 VAL A CA 1
ATOM 2281 C C . VAL A 1 287 ? 32.547 4.18 4.821 1 91.24 287 VAL A C 1
ATOM 2283 O O . VAL A 1 287 ? 33.675 3.683 4.778 1 91.24 287 VAL A O 1
ATOM 2286 N N . CYS A 1 288 ? 32.048 4.865 3.831 1 93.17 288 CYS A N 1
ATOM 2287 C CA . CYS A 1 288 ? 32.829 5.128 2.628 1 93.17 288 CYS A CA 1
ATOM 2288 C C . CYS A 1 288 ? 34.042 5.994 2.944 1 93.17 288 CYS A C 1
ATOM 2290 O O . CYS A 1 288 ? 35.136 5.749 2.432 1 93.17 288 CYS A O 1
ATOM 2292 N N . ASP A 1 289 ? 33.79 6.927 3.81 1 91.36 289 ASP A N 1
ATOM 2293 C CA . ASP A 1 289 ? 34.879 7.825 4.181 1 91.36 289 ASP A CA 1
ATOM 2294 C C . ASP A 1 289 ? 35.962 7.082 4.96 1 91.36 289 ASP A C 1
ATOM 2296 O O . ASP A 1 289 ? 37.155 7.286 4.723 1 91.36 289 ASP A O 1
ATOM 2300 N N . ARG A 1 290 ? 35.569 6.243 5.784 1 90.95 290 ARG A N 1
ATOM 2301 C CA . ARG A 1 290 ? 36.509 5.519 6.634 1 90.95 290 ARG A CA 1
ATOM 2302 C C . ARG A 1 290 ? 37.263 4.459 5.838 1 90.95 290 ARG A C 1
ATOM 2304 O O . ARG A 1 290 ? 38.338 4.015 6.247 1 90.95 290 ARG A O 1
ATOM 2311 N N . MET A 1 291 ? 36.732 4.098 4.748 1 91.43 291 MET A N 1
ATOM 2312 C CA . MET A 1 291 ? 37.396 3.124 3.887 1 91.43 291 MET A CA 1
ATOM 2313 C C . MET A 1 291 ? 38.12 3.817 2.738 1 91.43 291 MET A C 1
ATOM 2315 O O . MET A 1 291 ? 38.596 3.159 1.811 1 91.43 291 MET A O 1
ATOM 2319 N N . ASP A 1 292 ? 38.144 5.176 2.687 1 88.04 292 ASP A N 1
ATOM 2320 C CA . ASP A 1 292 ? 38.794 5.99 1.664 1 88.04 292 ASP A CA 1
ATOM 2321 C C . ASP A 1 292 ? 38.242 5.672 0.277 1 88.04 292 ASP A C 1
ATOM 2323 O O . ASP A 1 292 ? 39.006 5.477 -0.671 1 88.04 292 ASP A O 1
ATOM 2327 N N . ALA A 1 293 ? 36.98 5.505 0.235 1 91.44 293 ALA A N 1
ATOM 2328 C CA . ALA A 1 293 ? 36.317 5.146 -1.015 1 91.44 293 ALA A CA 1
ATOM 2329 C C . ALA A 1 293 ? 35.79 6.386 -1.732 1 91.44 293 ALA A C 1
ATOM 2331 O O . ALA A 1 293 ? 35.46 7.387 -1.093 1 91.44 293 ALA A O 1
ATOM 2332 N N . ARG A 1 294 ? 35.883 6.351 -3.001 1 92.1 294 ARG A N 1
ATOM 2333 C CA . ARG A 1 294 ? 35.163 7.356 -3.777 1 92.1 294 ARG A CA 1
ATOM 2334 C C . ARG A 1 294 ? 33.655 7.184 -3.63 1 92.1 294 ARG A C 1
ATOM 2336 O O . ARG A 1 294 ? 33.116 6.114 -3.922 1 92.1 294 ARG A O 1
ATOM 2343 N N . LYS A 1 295 ? 33.074 8.181 -3.261 1 92.22 295 LYS A N 1
ATOM 2344 C CA . LYS A 1 295 ? 31.662 8.06 -2.91 1 92.22 295 LYS A CA 1
ATOM 2345 C C . LYS A 1 295 ? 30.769 8.364 -4.11 1 92.22 295 LYS A C 1
ATOM 2347 O O . LYS A 1 295 ? 31.032 9.303 -4.863 1 92.22 295 LYS A O 1
ATOM 2352 N N . MET A 1 296 ? 29.845 7.543 -4.312 1 91.73 296 MET A N 1
ATOM 2353 C CA . MET A 1 296 ? 28.752 7.731 -5.261 1 91.73 296 MET A CA 1
ATOM 2354 C C . MET A 1 296 ? 27.4 7.587 -4.57 1 91.73 296 MET A C 1
ATOM 2356 O O . MET A 1 296 ? 27.147 6.589 -3.894 1 91.73 296 MET A O 1
ATOM 2360 N N . ARG A 1 297 ? 26.582 8.557 -4.729 1 91.16 297 ARG A N 1
ATOM 2361 C CA . ARG A 1 297 ? 25.28 8.507 -4.071 1 91.16 297 ARG A CA 1
ATOM 2362 C C . ARG A 1 297 ? 24.21 7.973 -5.017 1 91.16 297 ARG A C 1
ATOM 2364 O O . ARG A 1 297 ? 24.079 8.448 -6.147 1 91.16 297 ARG A O 1
ATOM 2371 N N . MET A 1 298 ? 23.588 7.01 -4.529 1 92.17 298 MET A N 1
ATOM 2372 C CA . MET A 1 298 ? 22.461 6.478 -5.29 1 92.17 298 MET A CA 1
ATOM 2373 C C . MET A 1 298 ? 21.156 7.142 -4.865 1 92.17 298 MET A C 1
ATOM 2375 O O . MET A 1 298 ? 20.777 7.082 -3.694 1 92.17 298 MET A O 1
ATOM 2379 N N . GLU A 1 299 ? 20.498 7.799 -5.827 1 88.74 299 GLU A N 1
ATOM 2380 C CA . GLU A 1 299 ? 19.263 8.523 -5.542 1 88.74 299 GLU A CA 1
ATOM 2381 C C . GLU A 1 299 ? 18.04 7.715 -5.966 1 88.74 299 GLU A C 1
ATOM 2383 O O . GLU A 1 299 ? 18.166 6.712 -6.671 1 88.74 299 GLU A O 1
ATOM 2388 N N . CYS A 1 300 ? 16.895 8.104 -5.461 1 91.26 300 CYS A N 1
ATOM 2389 C CA . CYS A 1 300 ? 15.638 7.466 -5.835 1 91.26 300 CYS A CA 1
ATOM 2390 C C . CYS A 1 300 ? 15.305 7.733 -7.298 1 91.26 300 CYS A C 1
ATOM 2392 O O . CYS A 1 300 ? 15.906 8.606 -7.927 1 91.26 300 CYS A O 1
ATOM 2394 N N . LEU A 1 301 ? 14.408 6.996 -7.783 1 91.8 301 LEU A N 1
ATOM 2395 C CA . LEU A 1 301 ? 14.059 7.06 -9.198 1 91.8 301 LEU A CA 1
ATOM 2396 C C . LEU A 1 301 ? 13.281 8.334 -9.509 1 91.8 301 LEU A C 1
ATOM 2398 O O . LEU A 1 301 ? 12.501 8.809 -8.68 1 91.8 301 LEU A O 1
ATOM 2402 N N . GLU A 1 302 ? 13.538 8.854 -10.631 1 90.84 302 GLU A N 1
ATOM 2403 C CA . GLU A 1 302 ? 12.718 9.956 -11.124 1 90.84 302 GLU A CA 1
ATOM 2404 C C . GLU A 1 302 ? 11.333 9.47 -11.541 1 90.84 302 GLU A C 1
ATOM 2406 O O . GLU A 1 302 ? 11.097 8.264 -11.642 1 90.84 302 GLU A O 1
ATOM 2411 N N . TRP A 1 303 ? 10.436 10.278 -11.845 1 91.5 303 TRP A N 1
ATOM 2412 C CA . TRP A 1 303 ? 9.026 9.95 -12.031 1 91.5 303 TRP A CA 1
ATOM 2413 C C . TRP A 1 303 ? 8.84 8.99 -13.202 1 91.5 303 TRP A C 1
ATOM 2415 O O . TRP A 1 303 ? 8.109 8.003 -13.093 1 91.5 303 TRP A O 1
ATOM 2425 N N . GLU A 1 304 ? 9.491 9.206 -14.348 1 90.91 304 GLU A N 1
ATOM 2426 C CA . GLU A 1 304 ? 9.289 8.367 -15.526 1 90.91 304 GLU A CA 1
ATOM 2427 C C . GLU A 1 304 ? 9.706 6.925 -15.254 1 90.91 304 GLU A C 1
ATOM 2429 O O . GLU A 1 304 ? 8.966 5.99 -15.569 1 90.91 304 GLU A O 1
ATOM 2434 N N . ASP A 1 305 ? 10.858 6.798 -14.62 1 91.91 305 ASP A N 1
ATOM 2435 C CA . ASP A 1 305 ? 11.35 5.464 -14.29 1 91.91 305 ASP A CA 1
ATOM 2436 C C . ASP A 1 305 ? 10.519 4.833 -13.174 1 91.91 305 ASP A C 1
ATOM 2438 O O . ASP A 1 305 ? 10.277 3.624 -13.181 1 91.91 305 ASP A O 1
ATOM 2442 N N . ALA A 1 306 ? 10.153 5.671 -12.222 1 93.76 306 ALA A N 1
ATOM 2443 C CA . ALA A 1 306 ? 9.345 5.182 -11.107 1 93.76 306 ALA A CA 1
ATOM 2444 C C . ALA A 1 306 ? 7.995 4.666 -11.594 1 93.76 306 ALA A C 1
ATOM 2446 O O . ALA A 1 306 ? 7.541 3.6 -11.171 1 93.76 306 ALA A O 1
ATOM 2447 N N . TRP A 1 307 ? 7.381 5.365 -12.583 1 92.85 307 TRP A N 1
ATOM 2448 C CA . TRP A 1 307 ? 6.082 4.976 -13.124 1 92.85 307 TRP A CA 1
ATOM 2449 C C . TRP A 1 307 ? 6.197 3.701 -13.953 1 92.85 307 TRP A C 1
ATOM 2451 O O . TRP A 1 307 ? 5.324 2.833 -13.891 1 92.85 307 TRP A O 1
ATOM 2461 N N . GLU A 1 308 ? 7.205 3.64 -14.695 1 91.27 308 GLU A N 1
ATOM 2462 C CA . GLU A 1 308 ? 7.421 2.447 -15.509 1 91.27 308 GLU A CA 1
ATOM 2463 C C . GLU A 1 308 ? 7.583 1.205 -14.636 1 91.27 308 GLU A C 1
ATOM 2465 O O . GLU A 1 308 ? 7.004 0.156 -14.926 1 91.27 308 GLU A O 1
ATOM 2470 N N . LEU A 1 309 ? 8.397 1.347 -13.616 1 91.43 309 LEU A N 1
ATOM 2471 C CA . LEU A 1 309 ? 8.602 0.229 -12.702 1 91.43 309 LEU A CA 1
ATOM 2472 C C . LEU A 1 309 ? 7.293 -0.166 -12.025 1 91.43 309 LEU A C 1
ATOM 2474 O O . LEU A 1 309 ? 6.994 -1.355 -11.888 1 91.43 309 LEU A O 1
ATOM 2478 N N . PHE A 1 310 ? 6.508 0.808 -11.596 1 93.29 310 PHE A N 1
ATOM 2479 C CA . PHE A 1 310 ? 5.233 0.564 -10.93 1 93.29 310 PHE A CA 1
ATOM 2480 C C . PHE A 1 310 ? 4.264 -0.152 -11.863 1 93.29 310 PHE A C 1
ATOM 2482 O O . PHE A 1 310 ? 3.615 -1.122 -11.466 1 93.29 310 PHE A O 1
ATOM 2489 N N . GLU A 1 311 ? 4.16 0.32 -13.093 1 90.86 311 GLU A N 1
ATOM 2490 C CA . GLU A 1 311 ? 3.251 -0.253 -14.081 1 90.86 311 GLU A CA 1
ATOM 2491 C C . GLU A 1 311 ? 3.621 -1.698 -14.4 1 90.86 311 GLU A C 1
ATOM 2493 O O . GLU A 1 311 ? 2.743 -2.547 -14.569 1 90.86 311 GLU A O 1
ATOM 2498 N N . LYS A 1 312 ? 4.856 -1.936 -14.53 1 86.76 312 LYS A N 1
ATOM 2499 C CA . LYS A 1 312 ? 5.328 -3.28 -14.851 1 86.76 312 LYS A CA 1
ATOM 2500 C C . LYS A 1 312 ? 4.975 -4.266 -13.741 1 86.76 312 LYS A C 1
ATOM 2502 O O . LYS A 1 312 ? 4.647 -5.422 -14.013 1 86.76 312 LYS A O 1
ATOM 2507 N N . LYS A 1 313 ? 5.065 -3.82 -12.506 1 88.87 313 LYS A N 1
ATOM 2508 C CA . LYS A 1 313 ? 4.838 -4.717 -11.376 1 88.87 313 LYS A CA 1
ATOM 2509 C C . LYS A 1 313 ? 3.353 -4.813 -11.041 1 88.87 313 LYS A C 1
ATOM 2511 O O . LYS A 1 313 ? 2.909 -5.793 -10.439 1 88.87 313 LYS A O 1
ATOM 2516 N N . ALA A 1 314 ? 2.554 -3.753 -11.299 1 88.41 314 ALA A N 1
ATOM 2517 C CA . ALA A 1 314 ? 1.11 -3.799 -11.084 1 88.41 314 ALA A CA 1
ATOM 2518 C C . ALA A 1 314 ? 0.433 -4.718 -12.097 1 88.41 314 ALA A C 1
ATOM 2520 O O . ALA A 1 314 ? -0.701 -5.156 -11.887 1 88.41 314 ALA A O 1
ATOM 2521 N N . GLY A 1 315 ? 1.111 -5.209 -13.111 1 76.91 315 GLY A N 1
ATOM 2522 C CA . GLY A 1 315 ? 0.61 -6.265 -13.976 1 76.91 315 GLY A CA 1
ATOM 2523 C C . GLY A 1 315 ? 0.221 -5.77 -15.357 1 76.91 315 GLY A C 1
ATOM 2524 O O . GLY A 1 315 ? 0.041 -4.568 -15.564 1 76.91 315 GLY A O 1
ATOM 2525 N N . ARG A 1 316 ? 0.03 -6.648 -16.159 1 66.6 316 ARG A N 1
ATOM 2526 C CA . ARG A 1 316 ? -0.273 -6.383 -17.561 1 66.6 316 ARG A CA 1
ATOM 2527 C C . ARG A 1 316 ? -1.68 -5.816 -17.72 1 66.6 316 ARG A C 1
ATOM 2529 O O . ARG A 1 316 ? -1.944 -5.05 -18.649 1 66.6 316 ARG A O 1
ATOM 2536 N N . GLY A 1 317 ? -2.453 -6.014 -16.8 1 70.01 317 GLY A N 1
ATOM 2537 C CA . GLY A 1 317 ? -3.824 -5.543 -16.919 1 70.01 317 GLY A CA 1
ATOM 2538 C C . GLY A 1 317 ? -4.003 -4.107 -16.466 1 70.01 317 GLY A C 1
ATOM 2539 O O . GLY A 1 317 ? -5.051 -3.502 -16.701 1 70.01 317 GLY A O 1
ATOM 2540 N N . LEU A 1 318 ? -2.979 -3.585 -15.933 1 77.98 318 LEU A N 1
ATOM 2541 C CA . LEU A 1 318 ? -3.116 -2.232 -15.405 1 77.98 318 LEU A CA 1
ATOM 2542 C C . LEU A 1 318 ? -3.282 -1.221 -16.534 1 77.98 318 LEU A C 1
ATOM 2544 O O . LEU A 1 318 ? -4.052 -0.266 -16.41 1 77.98 318 LEU A O 1
ATOM 2548 N N . GLY A 1 319 ? -2.539 -1.5 -17.636 1 73.6 319 GLY A N 1
ATOM 2549 C CA . GLY A 1 319 ? -2.668 -0.58 -18.754 1 73.6 319 GLY A CA 1
ATOM 2550 C C . GLY A 1 319 ? -4.098 -0.427 -19.239 1 73.6 319 GLY A C 1
ATOM 2551 O O . GLY A 1 319 ? -4.573 0.692 -19.443 1 73.6 319 GLY A O 1
ATOM 2552 N N . THR A 1 320 ? -4.735 -1.565 -19.274 1 73.3 320 THR A N 1
ATOM 2553 C CA . THR A 1 320 ? -6.124 -1.554 -19.719 1 73.3 320 THR A CA 1
ATOM 2554 C C . THR A 1 320 ? -7.024 -0.912 -18.667 1 73.3 320 THR A C 1
ATOM 2556 O O . THR A 1 320 ? -7.96 -0.185 -19.004 1 73.3 320 THR A O 1
ATOM 2559 N N . LEU A 1 321 ? -6.707 -1.18 -17.51 1 79.54 321 LEU A N 1
ATOM 2560 C CA . LEU A 1 321 ? -7.495 -0.629 -16.413 1 79.54 321 LEU A CA 1
ATOM 2561 C C . LEU A 1 321 ? -7.334 0.886 -16.335 1 79.54 321 LEU A C 1
ATOM 2563 O O . LEU A 1 321 ? -8.299 1.604 -16.062 1 79.54 321 LEU A O 1
ATOM 2567 N N . LEU A 1 322 ? -6.116 1.371 -16.588 1 81.2 322 LEU A N 1
ATOM 2568 C CA . LEU A 1 322 ? -5.822 2.798 -16.51 1 81.2 322 LEU A CA 1
ATOM 2569 C C . LEU A 1 322 ? -6.498 3.555 -17.647 1 81.2 322 LEU A C 1
ATOM 2571 O O . LEU A 1 322 ? -6.915 4.703 -17.473 1 81.2 322 LEU A O 1
ATOM 2575 N N . ARG A 1 323 ? -6.562 2.873 -18.769 1 70.01 323 ARG A N 1
ATOM 2576 C CA . ARG A 1 323 ? -7.199 3.496 -19.925 1 70.01 323 ARG A CA 1
ATOM 2577 C C . ARG A 1 323 ? -8.717 3.496 -19.779 1 70.01 323 ARG A C 1
ATOM 2579 O O . ARG A 1 323 ? -9.391 4.414 -20.252 1 70.01 323 ARG A O 1
ATOM 2586 N N . GLY A 1 324 ? -9.163 2.469 -19.092 1 65.33 324 GLY A N 1
ATOM 2587 C CA . GLY A 1 324 ? -10.604 2.297 -18.991 1 65.33 324 GLY A CA 1
ATOM 2588 C C . GLY A 1 324 ? -11.232 3.149 -17.906 1 65.33 324 GLY A C 1
ATOM 2589 O O . GLY A 1 324 ? -12.406 3.515 -17.998 1 65.33 324 GLY A O 1
ATOM 2590 N N . ASP A 1 325 ? -10.44 3.458 -16.777 1 74.91 325 ASP A N 1
ATOM 2591 C CA . ASP A 1 325 ? -10.988 4.189 -15.638 1 74.91 325 ASP A CA 1
ATOM 2592 C C . ASP A 1 325 ? -10.03 5.285 -15.178 1 74.91 325 ASP A C 1
ATOM 2594 O O . ASP A 1 325 ? -9.041 5.007 -14.496 1 74.91 325 ASP A O 1
ATOM 2598 N N . PRO A 1 326 ? -10.3 6.494 -15.47 1 75.78 326 PRO A N 1
ATOM 2599 C CA . PRO A 1 326 ? -9.409 7.598 -15.104 1 75.78 326 PRO A CA 1
ATOM 2600 C C . PRO A 1 326 ? -9.228 7.734 -13.594 1 75.78 326 PRO A C 1
ATOM 2602 O O . PRO A 1 326 ? -8.201 8.24 -13.135 1 75.78 326 PRO A O 1
ATOM 2605 N N . ASP A 1 327 ? -10.302 7.371 -12.811 1 78.4 327 ASP A N 1
ATOM 2606 C CA . ASP A 1 327 ? -10.147 7.428 -11.361 1 78.4 327 ASP A CA 1
ATOM 2607 C C . ASP A 1 327 ? -9.046 6.48 -10.888 1 78.4 327 ASP A C 1
ATOM 2609 O O . ASP A 1 327 ? -8.277 6.815 -9.985 1 78.4 327 ASP A O 1
ATOM 2613 N N . ILE A 1 328 ? -9.084 5.425 -11.581 1 86.97 328 ILE A N 1
ATOM 2614 C CA . ILE A 1 328 ? -8.043 4.467 -11.224 1 86.97 328 ILE A CA 1
ATOM 2615 C C . ILE A 1 328 ? -6.673 5.032 -11.593 1 86.97 328 ILE A C 1
ATOM 2617 O O . ILE A 1 328 ? -5.704 4.865 -10.848 1 86.97 328 ILE A O 1
ATOM 2621 N N . ARG A 1 329 ? -6.62 5.749 -12.731 1 86.58 329 ARG A N 1
ATOM 2622 C CA . ARG A 1 329 ? -5.356 6.34 -13.157 1 86.58 329 ARG A CA 1
ATOM 2623 C C . ARG A 1 329 ? -4.883 7.396 -12.163 1 86.58 329 ARG A C 1
ATOM 2625 O O . ARG A 1 329 ? -3.706 7.43 -11.8 1 86.58 329 ARG A O 1
ATOM 2632 N N . ARG A 1 330 ? -5.723 8.214 -11.766 1 86.65 330 ARG A N 1
ATOM 2633 C CA . ARG A 1 330 ? -5.381 9.265 -10.814 1 86.65 330 ARG A CA 1
ATOM 2634 C C . ARG A 1 330 ? -4.868 8.673 -9.505 1 86.65 330 ARG A C 1
ATOM 2636 O O . ARG A 1 330 ? -3.845 9.114 -8.977 1 86.65 330 ARG A O 1
ATOM 2643 N N . HIS A 1 331 ? -5.631 7.735 -9 1 91.22 331 HIS A N 1
ATOM 2644 C CA . HIS A 1 331 ? -5.229 7.103 -7.749 1 91.22 331 HIS A CA 1
ATOM 2645 C C . HIS A 1 331 ? -3.903 6.365 -7.906 1 91.22 331 HIS A C 1
ATOM 2647 O O . HIS A 1 331 ? -3.087 6.344 -6.982 1 91.22 331 HIS A O 1
ATOM 2653 N N . ALA A 1 332 ? -3.73 5.745 -9.067 1 93.81 332 ALA A N 1
ATOM 2654 C CA . ALA A 1 332 ? -2.492 5.013 -9.323 1 93.81 332 ALA A CA 1
ATOM 2655 C C . ALA A 1 332 ? -1.294 5.957 -9.358 1 93.81 332 ALA A C 1
ATOM 2657 O O . ALA A 1 332 ? -0.238 5.651 -8.799 1 93.81 332 ALA A O 1
ATOM 2658 N N . GLU A 1 333 ? -1.461 7.057 -9.992 1 92.8 333 GLU A N 1
ATOM 2659 C CA . GLU A 1 333 ? -0.39 8.047 -10.057 1 92.8 333 GLU A CA 1
ATOM 2660 C C . GLU A 1 333 ? -0.09 8.627 -8.677 1 92.8 333 GLU A C 1
ATOM 2662 O O . GLU A 1 333 ? 1.072 8.847 -8.33 1 92.8 333 GLU A O 1
ATOM 2667 N N . ASP A 1 334 ? -1.134 8.868 -8.003 1 92.06 334 ASP A N 1
ATOM 2668 C CA . ASP A 1 334 ? -0.958 9.376 -6.646 1 92.06 334 ASP A CA 1
ATOM 2669 C C . ASP A 1 334 ? -0.196 8.375 -5.78 1 92.06 334 ASP A C 1
ATOM 2671 O O . ASP A 1 334 ? 0.679 8.76 -5.002 1 92.06 334 ASP A O 1
ATOM 2675 N N . LEU A 1 335 ? -0.538 7.13 -5.945 1 93.74 335 LEU A N 1
ATOM 2676 C CA . LEU A 1 335 ? 0.126 6.074 -5.189 1 93.74 335 LEU A CA 1
ATOM 2677 C C . LEU A 1 335 ? 1.609 6.006 -5.537 1 93.74 335 LEU A C 1
ATOM 2679 O O . LEU A 1 335 ? 2.457 5.927 -4.646 1 93.74 335 LEU A O 1
ATOM 2683 N N . ALA A 1 336 ? 1.901 6.042 -6.753 1 94.19 336 ALA A N 1
ATOM 2684 C CA . ALA A 1 336 ? 3.288 5.96 -7.204 1 94.19 336 ALA A CA 1
ATOM 2685 C C . ALA A 1 336 ? 4.086 7.178 -6.747 1 94.19 336 ALA A C 1
ATOM 2687 O O . ALA A 1 336 ? 5.266 7.062 -6.407 1 94.19 336 ALA A O 1
ATOM 2688 N N . GLN A 1 337 ? 3.429 8.324 -6.713 1 91.89 337 GLN A N 1
ATOM 2689 C CA . GLN A 1 337 ? 4.104 9.548 -6.296 1 91.89 337 GLN A CA 1
ATOM 2690 C C . GLN A 1 337 ? 4.41 9.526 -4.802 1 91.89 337 GLN A C 1
ATOM 2692 O O . GLN A 1 337 ? 5.446 10.035 -4.367 1 91.89 337 GLN A O 1
ATOM 2697 N N . ARG A 1 338 ? 3.572 8.981 -4.053 1 91.4 338 ARG A N 1
ATOM 2698 C CA . ARG A 1 338 ? 3.728 8.948 -2.603 1 91.4 338 ARG A CA 1
ATOM 2699 C C . ARG A 1 338 ? 4.851 8.001 -2.194 1 91.4 338 ARG A C 1
ATOM 2701 O O . ARG A 1 338 ? 5.325 8.046 -1.057 1 91.4 338 ARG A O 1
ATOM 2708 N N . CYS A 1 339 ? 5.305 7.15 -3.121 1 93.8 339 CYS A N 1
ATOM 2709 C CA . CYS A 1 339 ? 6.413 6.247 -2.829 1 93.8 339 CYS A CA 1
ATOM 2710 C C . CYS A 1 339 ? 7.746 6.984 -2.879 1 93.8 339 CYS A C 1
ATOM 2712 O O . CYS A 1 339 ? 8.767 6.462 -2.428 1 93.8 339 CYS A O 1
ATOM 2714 N N . GLY A 1 340 ? 7.804 8.23 -3.313 1 90.41 340 GLY A N 1
ATOM 2715 C CA . GLY A 1 340 ? 9.012 9.04 -3.341 1 90.41 340 GLY A CA 1
ATOM 2716 C C . GLY A 1 340 ? 10.086 8.478 -4.253 1 90.41 340 GLY A C 1
ATOM 2717 O O . GLY A 1 340 ? 11.279 8.653 -3.997 1 90.41 340 GLY A O 1
ATOM 2718 N N . GLY A 1 341 ? 9.754 7.52 -5.166 1 92.74 341 GLY A N 1
ATOM 2719 C CA . GLY A 1 341 ? 10.709 6.985 -6.124 1 92.74 341 GLY A CA 1
ATOM 2720 C C . GLY A 1 341 ? 11.533 5.839 -5.569 1 92.74 341 GLY A C 1
ATOM 2721 O O . GLY A 1 341 ? 12.501 5.403 -6.195 1 92.74 341 GLY A O 1
ATOM 2722 N N . LEU A 1 342 ? 11.233 5.368 -4.428 1 94.12 342 LEU A N 1
ATOM 2723 C CA . LEU A 1 342 ? 11.945 4.241 -3.838 1 94.12 342 LEU A CA 1
ATOM 2724 C C . LEU A 1 342 ? 11.571 2.936 -4.533 1 94.12 342 LEU A C 1
ATOM 2726 O O . LEU A 1 342 ? 10.415 2.509 -4.481 1 94.12 342 LEU A O 1
ATOM 2730 N N . PRO A 1 343 ? 12.444 2.293 -5.182 1 93.03 343 PRO A N 1
ATOM 2731 C CA . PRO A 1 343 ? 12.148 1.098 -5.975 1 93.03 343 PRO A CA 1
ATOM 2732 C C . PRO A 1 343 ? 11.491 -0.008 -5.153 1 93.03 343 PRO A C 1
ATOM 2734 O O . PRO A 1 343 ? 10.521 -0.624 -5.603 1 93.03 343 PRO A O 1
ATOM 2737 N N . LEU A 1 344 ? 12.028 -0.309 -3.982 1 92.42 344 LEU A N 1
ATOM 2738 C CA . LEU A 1 344 ? 11.477 -1.375 -3.152 1 92.42 344 LEU A CA 1
ATOM 2739 C C . LEU A 1 344 ? 10.006 -1.119 -2.843 1 92.42 344 LEU A C 1
ATOM 2741 O O . LEU A 1 344 ? 9.193 -2.046 -2.86 1 92.42 344 LEU A O 1
ATOM 2745 N N . ALA A 1 345 ? 9.677 0.16 -2.532 1 94.72 345 ALA A N 1
ATOM 2746 C CA . ALA A 1 345 ? 8.292 0.522 -2.244 1 94.72 345 ALA A CA 1
ATOM 2747 C C . ALA A 1 345 ? 7.424 0.41 -3.494 1 94.72 345 ALA A C 1
ATOM 2749 O O . ALA A 1 345 ? 6.287 -0.062 -3.428 1 94.72 345 ALA A O 1
ATOM 2750 N N . LEU A 1 346 ? 7.962 0.859 -4.656 1 94.33 346 LEU A N 1
ATOM 2751 C CA . LEU A 1 346 ? 7.227 0.813 -5.916 1 94.33 346 LEU A CA 1
ATOM 2752 C C . LEU A 1 346 ? 6.922 -0.627 -6.315 1 94.33 346 LEU A C 1
ATOM 2754 O O . LEU A 1 346 ? 5.817 -0.928 -6.772 1 94.33 346 LEU A O 1
ATOM 2758 N N . ILE A 1 347 ? 7.85 -1.517 -6.129 1 92.19 347 ILE A N 1
ATOM 2759 C CA . ILE A 1 347 ? 7.68 -2.926 -6.471 1 92.19 347 ILE A CA 1
ATOM 2760 C C . ILE A 1 347 ? 6.636 -3.557 -5.553 1 92.19 347 ILE A C 1
ATOM 2762 O O . ILE A 1 347 ? 5.729 -4.25 -6.018 1 92.19 347 ILE A O 1
ATOM 2766 N N . THR A 1 348 ? 6.8 -3.306 -4.266 1 92.52 348 THR A N 1
ATOM 2767 C CA . THR A 1 348 ? 5.885 -3.886 -3.289 1 92.52 348 THR A CA 1
ATOM 2768 C C . THR A 1 348 ? 4.463 -3.378 -3.513 1 92.52 348 THR A C 1
ATOM 2770 O O . THR A 1 348 ? 3.509 -4.158 -3.494 1 92.52 348 THR A O 1
ATOM 2773 N N . LEU A 1 349 ? 4.326 -2.086 -3.715 1 93.9 349 LEU A N 1
ATOM 2774 C CA . LEU A 1 349 ? 3.012 -1.496 -3.947 1 93.9 349 LEU A CA 1
ATOM 2775 C C . LEU A 1 349 ? 2.424 -1.98 -5.268 1 93.9 349 LEU A C 1
ATOM 2777 O O . LEU A 1 349 ? 1.224 -2.253 -5.356 1 93.9 349 LEU A O 1
ATOM 2781 N N . GLY A 1 350 ? 3.248 -1.97 -6.312 1 92.42 350 GLY A N 1
ATOM 2782 C CA . GLY A 1 350 ? 2.775 -2.487 -7.586 1 92.42 350 GLY A CA 1
ATOM 2783 C C . GLY A 1 350 ? 2.223 -3.897 -7.489 1 92.42 350 GLY A C 1
ATOM 2784 O O . GLY A 1 350 ? 1.147 -4.186 -8.018 1 92.42 350 GLY A O 1
ATOM 2785 N N . ARG A 1 351 ? 2.876 -4.723 -6.754 1 90.17 351 ARG A N 1
ATOM 2786 C CA . ARG A 1 351 ? 2.449 -6.105 -6.565 1 90.17 351 ARG A CA 1
ATOM 2787 C C . ARG A 1 351 ? 1.15 -6.174 -5.768 1 90.17 351 ARG A C 1
ATOM 2789 O O . ARG A 1 351 ? 0.295 -7.019 -6.037 1 90.17 351 ARG A O 1
ATOM 2796 N N . ALA A 1 352 ? 1.055 -5.337 -4.799 1 90.33 352 ALA A N 1
ATOM 2797 C CA . ALA A 1 352 ? -0.13 -5.319 -3.946 1 90.33 352 ALA A CA 1
ATOM 2798 C C . ALA A 1 352 ? -1.364 -4.881 -4.731 1 90.33 352 ALA A C 1
ATOM 2800 O O . ALA A 1 352 ? -2.477 -5.33 -4.45 1 90.33 352 ALA A O 1
ATOM 2801 N N . MET A 1 353 ? -1.193 -4.006 -5.731 1 91.83 353 MET A N 1
ATOM 2802 C CA . MET A 1 353 ? -2.329 -3.434 -6.447 1 91.83 353 MET A CA 1
ATOM 2803 C C . MET A 1 353 ? -2.646 -4.245 -7.7 1 91.83 353 MET A C 1
ATOM 2805 O O . MET A 1 353 ? -3.631 -3.971 -8.388 1 91.83 353 MET A O 1
ATOM 2809 N N . ALA A 1 354 ? -1.919 -5.24 -7.968 1 88.83 354 ALA A N 1
ATOM 2810 C CA . ALA A 1 354 ? -2.06 -6.014 -9.199 1 88.83 354 ALA A CA 1
ATOM 2811 C C . ALA A 1 354 ? -3.421 -6.702 -9.262 1 88.83 354 ALA A C 1
ATOM 2813 O O . ALA A 1 354 ? -3.958 -6.931 -10.348 1 88.83 354 ALA A O 1
ATOM 2814 N N . SER A 1 355 ? -4.025 -6.972 -8.144 1 84.15 355 SER A N 1
ATOM 2815 C CA . SER A 1 355 ? -5.285 -7.708 -8.13 1 84.15 355 SER A CA 1
ATOM 2816 C C . SER A 1 355 ? -6.472 -6.768 -7.948 1 84.15 355 SER A C 1
ATOM 2818 O O . SER A 1 355 ? -7.625 -7.203 -7.977 1 84.15 355 SER A O 1
ATOM 2820 N N . LYS A 1 356 ? -6.205 -5.517 -7.781 1 87.84 356 LYS A N 1
ATOM 2821 C CA . LYS A 1 356 ? -7.286 -4.565 -7.547 1 87.84 356 LYS A CA 1
ATOM 2822 C C . LYS A 1 356 ? -7.836 -4.022 -8.863 1 87.84 356 LYS A C 1
ATOM 2824 O O . LYS A 1 356 ? -7.07 -3.637 -9.75 1 87.84 356 LYS A O 1
ATOM 2829 N N . ARG A 1 357 ? -9.182 -4.018 -9.005 1 82.9 357 ARG A N 1
ATOM 2830 C CA . ARG A 1 357 ? -9.782 -3.692 -10.294 1 82.9 357 ARG A CA 1
ATOM 2831 C C . ARG A 1 357 ? -10.754 -2.525 -10.167 1 82.9 357 ARG A C 1
ATOM 2833 O O . ARG A 1 357 ? -11.245 -2.006 -11.172 1 82.9 357 ARG A O 1
ATOM 2840 N N . THR A 1 358 ? -11.09 -2.126 -8.927 1 84.86 358 THR A N 1
ATOM 2841 C CA . THR A 1 358 ? -12.089 -1.077 -8.761 1 84.86 358 THR A CA 1
ATOM 2842 C C . THR A 1 358 ? -11.443 0.211 -8.258 1 84.86 358 THR A C 1
ATOM 2844 O O . THR A 1 358 ? -10.407 0.172 -7.592 1 84.86 358 THR A O 1
ATOM 2847 N N . ALA A 1 359 ? -12.046 1.316 -8.59 1 85.59 359 ALA A N 1
ATOM 2848 C CA . ALA A 1 359 ? -11.548 2.628 -8.185 1 85.59 359 ALA A CA 1
ATOM 2849 C C . ALA A 1 359 ? -11.566 2.777 -6.666 1 85.59 359 ALA A C 1
ATOM 2851 O O . ALA A 1 359 ? -10.695 3.434 -6.091 1 85.59 359 ALA A O 1
ATOM 2852 N N . LYS A 1 360 ? -12.522 2.171 -6.039 1 87.69 360 LYS A N 1
ATOM 2853 C CA . LYS A 1 360 ? -12.642 2.273 -4.588 1 87.69 360 LYS A CA 1
ATOM 2854 C C . LYS A 1 360 ? -11.488 1.559 -3.889 1 87.69 360 LYS A C 1
ATOM 2856 O O . LYS A 1 360 ? -10.984 2.035 -2.87 1 87.69 360 LYS A O 1
ATOM 2861 N N . GLU A 1 361 ? -11.108 0.467 -4.463 1 90.59 361 GLU A N 1
ATOM 2862 C CA . GLU A 1 361 ? -9.971 -0.247 -3.892 1 90.59 361 GLU A CA 1
ATOM 2863 C C . GLU A 1 361 ? -8.689 0.572 -4.009 1 90.59 361 GLU A C 1
ATOM 2865 O O . GLU A 1 361 ? -7.861 0.574 -3.095 1 90.59 361 GLU A O 1
ATOM 2870 N N . TRP A 1 362 ? -8.557 1.236 -5.127 1 92.21 362 TRP A N 1
ATOM 2871 C CA . TRP A 1 362 ? -7.381 2.072 -5.339 1 92.21 362 TRP A CA 1
ATOM 2872 C C . TRP A 1 362 ? -7.407 3.292 -4.424 1 92.21 362 TRP A C 1
ATOM 2874 O O . TRP A 1 362 ? -6.368 3.714 -3.912 1 92.21 362 TRP A O 1
ATOM 2884 N N . HIS A 1 363 ? -8.554 3.788 -4.239 1 90.63 363 HIS A N 1
ATOM 2885 C CA . HIS A 1 363 ? -8.693 4.911 -3.318 1 90.63 363 HIS A CA 1
ATOM 2886 C C . HIS A 1 363 ? -8.329 4.504 -1.894 1 90.63 363 HIS A C 1
ATOM 2888 O O . HIS A 1 363 ? -7.692 5.271 -1.168 1 90.63 363 HIS A O 1
ATOM 2894 N N . HIS A 1 364 ? -8.708 3.375 -1.551 1 91.57 364 HIS A N 1
ATOM 2895 C CA . HIS A 1 364 ? -8.368 2.87 -0.226 1 91.57 364 HIS A CA 1
ATOM 2896 C C . HIS A 1 364 ? -6.858 2.742 -0.056 1 91.57 364 HIS A C 1
ATOM 2898 O O . HIS A 1 364 ? -6.322 3.038 1.014 1 91.57 364 HIS A O 1
ATOM 2904 N N . ALA A 1 365 ? -6.258 2.264 -1.079 1 93.75 365 ALA A N 1
ATOM 2905 C CA . ALA A 1 365 ? -4.807 2.107 -1.023 1 93.75 365 ALA A CA 1
ATOM 2906 C C . ALA A 1 365 ? -4.117 3.455 -0.83 1 93.75 365 ALA A C 1
ATOM 2908 O O . ALA A 1 365 ? -3.116 3.55 -0.115 1 93.75 365 ALA A O 1
ATOM 2909 N N . VAL A 1 366 ? -4.645 4.518 -1.464 1 91.84 366 VAL A N 1
ATOM 2910 C CA . VAL A 1 366 ? -4.07 5.853 -1.345 1 91.84 366 VAL A CA 1
ATOM 2911 C C . VAL A 1 366 ? -4.214 6.352 0.091 1 91.84 366 VAL A C 1
ATOM 2913 O O . VAL A 1 366 ? -3.26 6.875 0.672 1 91.84 366 VAL A O 1
ATOM 2916 N N . THR A 1 367 ? -5.347 6.159 0.684 1 86.41 367 THR A N 1
ATOM 2917 C CA . THR A 1 367 ? -5.608 6.623 2.043 1 86.41 367 THR A CA 1
ATOM 2918 C C . THR A 1 367 ? -4.798 5.816 3.054 1 86.41 367 THR A C 1
ATOM 2920 O O . THR A 1 367 ? -4.283 6.37 4.028 1 86.41 367 THR A O 1
ATOM 2923 N N . THR A 1 368 ? -4.717 4.532 2.781 1 89.37 368 THR A N 1
ATOM 2924 C CA . THR A 1 368 ? -3.955 3.676 3.682 1 89.37 368 THR A CA 1
ATOM 2925 C C . THR A 1 368 ? -2.471 4.029 3.638 1 89.37 368 THR A C 1
ATOM 2927 O O . THR A 1 368 ? -1.802 4.054 4.674 1 89.37 368 THR A O 1
ATOM 2930 N N . LEU A 1 369 ? -1.988 4.287 2.458 1 91.42 369 LEU A N 1
ATOM 2931 C CA . LEU A 1 369 ? -0.578 4.628 2.311 1 91.42 369 LEU A CA 1
ATOM 2932 C C . LEU A 1 369 ? -0.261 5.944 3.013 1 91.42 369 LEU A C 1
ATOM 2934 O O . LEU A 1 369 ? 0.837 6.119 3.547 1 91.42 369 LEU A O 1
ATOM 2938 N N . ALA A 1 370 ? -1.186 6.837 3.055 1 83.39 370 ALA A N 1
ATOM 2939 C CA . ALA A 1 370 ? -0.978 8.154 3.652 1 83.39 370 ALA A CA 1
ATOM 2940 C C . ALA A 1 370 ? -1.027 8.08 5.175 1 83.39 370 ALA A C 1
ATOM 2942 O O . ALA A 1 370 ? -0.295 8.796 5.862 1 83.39 370 ALA A O 1
ATOM 2943 N N . ASN A 1 371 ? -1.774 7.125 5.739 1 80.07 371 ASN A N 1
ATOM 2944 C CA . ASN A 1 371 ? -2.007 7.13 7.18 1 80.07 371 ASN A CA 1
ATOM 2945 C C . ASN A 1 371 ? -1.338 5.939 7.86 1 80.07 371 ASN A C 1
ATOM 2947 O O . ASN A 1 371 ? -0.709 6.09 8.909 1 80.07 371 ASN A O 1
ATOM 2951 N N . THR A 1 372 ? -1.6 4.736 7.276 1 87.46 372 THR A N 1
ATOM 2952 C CA . THR A 1 372 ? -1.079 3.505 7.86 1 87.46 372 THR A CA 1
ATOM 2953 C C . THR A 1 372 ? -0.497 2.598 6.78 1 87.46 372 THR A C 1
ATOM 2955 O O . THR A 1 372 ? -1.037 1.524 6.506 1 87.46 372 THR A O 1
ATOM 2958 N N . PRO A 1 373 ? 0.624 2.983 6.282 1 90.23 373 PRO A N 1
ATOM 2959 C CA . PRO A 1 373 ? 1.2 2.243 5.157 1 90.23 373 PRO A CA 1
ATOM 2960 C C . PRO A 1 373 ? 1.475 0.779 5.493 1 90.23 373 PRO A C 1
ATOM 2962 O O . PRO A 1 373 ? 1.511 -0.068 4.596 1 90.23 373 PRO A O 1
ATOM 2965 N N . TRP A 1 374 ? 1.645 0.357 6.774 1 90.69 374 TRP A N 1
ATOM 2966 C CA . TRP A 1 374 ? 2.018 -1.005 7.139 1 90.69 374 TRP A CA 1
ATOM 2967 C C . TRP A 1 374 ? 0.828 -1.95 7.006 1 90.69 374 TRP A C 1
ATOM 2969 O O . TRP A 1 374 ? 0.986 -3.171 7.077 1 90.69 374 TRP A O 1
ATOM 2979 N N . HIS A 1 375 ? -0.395 -1.436 6.726 1 87.8 375 HIS A N 1
ATOM 2980 C CA . HIS A 1 375 ? -1.566 -2.284 6.535 1 87.8 375 HIS A CA 1
ATOM 2981 C C . HIS A 1 375 ? -1.689 -2.735 5.084 1 87.8 375 HIS A C 1
ATOM 2983 O O . HIS A 1 375 ? -2.49 -3.618 4.769 1 87.8 375 HIS A O 1
ATOM 2989 N N . LEU A 1 376 ? -0.932 -2.143 4.229 1 90.5 376 LEU A N 1
ATOM 2990 C CA . LEU A 1 376 ? -0.925 -2.592 2.841 1 90.5 376 LEU A CA 1
ATOM 2991 C C . LEU A 1 376 ? -0.153 -3.899 2.697 1 90.5 376 LEU A C 1
ATOM 2993 O O . LEU A 1 376 ? 0.824 -4.131 3.414 1 90.5 376 LEU A O 1
ATOM 2997 N N . LEU A 1 377 ? -0.545 -4.648 1.834 1 88.03 377 LEU A N 1
ATOM 2998 C CA . LEU A 1 377 ? 0.007 -5.987 1.66 1 88.03 377 LEU A CA 1
ATOM 2999 C C . LEU A 1 377 ? 1.499 -5.923 1.349 1 88.03 377 LEU A C 1
ATOM 3001 O O . LEU A 1 377 ? 1.912 -5.244 0.407 1 88.03 377 LEU A O 1
ATOM 3005 N N . GLY A 1 378 ? 2.369 -6.505 2.211 1 87.59 378 GLY A N 1
ATOM 3006 C CA . GLY A 1 378 ? 3.788 -6.682 1.948 1 87.59 378 GLY A CA 1
ATOM 3007 C C . GLY A 1 378 ? 4.632 -5.507 2.406 1 87.59 378 GLY A C 1
ATOM 3008 O O . GLY A 1 378 ? 5.859 -5.604 2.469 1 87.59 378 GLY A O 1
ATOM 3009 N N . MET A 1 379 ? 4.002 -4.375 2.754 1 91.75 379 MET A N 1
ATOM 3010 C CA . MET A 1 379 ? 4.743 -3.153 3.058 1 91.75 379 MET A CA 1
ATOM 3011 C C . MET A 1 379 ? 5.549 -3.311 4.343 1 91.75 379 MET A C 1
ATOM 3013 O O . MET A 1 379 ? 6.689 -2.85 4.426 1 91.75 379 MET A O 1
ATOM 3017 N N . GLU A 1 380 ? 5.054 -3.892 5.378 1 90.89 380 GLU A N 1
ATOM 3018 C CA . GLU A 1 380 ? 5.744 -4.046 6.655 1 90.89 380 GLU A CA 1
ATOM 3019 C C . GLU A 1 380 ? 6.98 -4.929 6.512 1 90.89 380 GLU A C 1
ATOM 3021 O O . GLU A 1 380 ? 8.079 -4.535 6.909 1 90.89 380 GLU A O 1
ATOM 3026 N N . GLU A 1 381 ? 6.857 -6.019 5.848 1 87.84 381 GLU A N 1
ATOM 3027 C CA . GLU A 1 381 ? 7.927 -7.01 5.775 1 87.84 381 GLU A CA 1
ATOM 3028 C C . GLU A 1 381 ? 8.96 -6.63 4.718 1 87.84 381 GLU A C 1
ATOM 3030 O O . GLU A 1 381 ? 10.163 -6.791 4.932 1 87.84 381 GLU A O 1
ATOM 3035 N N . SER A 1 382 ? 8.463 -6.091 3.667 1 89.28 382 SER A N 1
ATOM 3036 C CA . SER A 1 382 ? 9.351 -5.921 2.522 1 89.28 382 SER A CA 1
ATOM 3037 C C . SER A 1 382 ? 9.973 -4.528 2.507 1 89.28 382 SER A C 1
ATOM 3039 O O . SER A 1 382 ? 11.021 -4.317 1.893 1 89.28 382 SER A O 1
ATOM 3041 N N . VAL A 1 383 ? 9.341 -3.577 3.111 1 93.6 383 VAL A N 1
ATOM 3042 C CA . VAL A 1 383 ? 9.856 -2.217 2.986 1 93.6 383 VAL A CA 1
ATOM 3043 C C . VAL A 1 383 ? 10.227 -1.676 4.365 1 93.6 383 VAL A C 1
ATOM 3045 O O . VAL A 1 383 ? 11.371 -1.278 4.596 1 93.6 383 VAL A O 1
ATOM 3048 N N . LEU A 1 384 ? 9.34 -1.722 5.396 1 94.95 384 LEU A N 1
ATOM 3049 C CA . LEU A 1 384 ? 9.551 -1.06 6.679 1 94.95 384 LEU A CA 1
ATOM 3050 C C . LEU A 1 384 ? 10.606 -1.792 7.501 1 94.95 384 LEU A C 1
ATOM 3052 O O . LEU A 1 384 ? 11.438 -1.16 8.157 1 94.95 384 LEU A O 1
ATOM 3056 N N . GLN A 1 385 ? 10.664 -3.099 7.413 1 92.9 385 GLN A N 1
ATOM 3057 C CA . GLN A 1 385 ? 11.637 -3.858 8.192 1 92.9 385 GLN A CA 1
ATOM 3058 C C . GLN A 1 385 ? 13.057 -3.607 7.693 1 92.9 385 GLN A C 1
ATOM 3060 O O . GLN A 1 385 ? 13.969 -3.377 8.489 1 92.9 385 GLN A O 1
ATOM 3065 N N . PRO A 1 386 ? 13.246 -3.667 6.41 1 91.01 386 PRO A N 1
ATOM 3066 C CA . PRO A 1 386 ? 14.585 -3.33 5.92 1 91.01 386 PRO A CA 1
ATOM 3067 C C . PRO A 1 386 ? 14.999 -1.903 6.27 1 91.01 386 PRO A C 1
ATOM 3069 O O . PRO A 1 386 ? 16.178 -1.643 6.523 1 91.01 386 PRO A O 1
ATOM 3072 N N . LEU A 1 387 ? 14.109 -0.96 6.299 1 93.15 387 LEU A N 1
ATOM 3073 C CA . LEU A 1 387 ? 14.422 0.42 6.653 1 93.15 387 LEU A CA 1
ATOM 3074 C C . LEU A 1 387 ? 14.703 0.548 8.147 1 93.15 387 LEU A C 1
ATOM 3076 O O . LEU A 1 387 ? 15.516 1.378 8.561 1 93.15 387 LEU A O 1
ATOM 3080 N N . LYS A 1 388 ? 14.038 -0.267 8.961 1 93.68 388 LYS A N 1
ATOM 3081 C CA . LYS A 1 388 ? 14.204 -0.234 10.411 1 93.68 388 LYS A CA 1
ATOM 3082 C C . LYS A 1 388 ? 15.619 -0.64 10.812 1 93.68 388 LYS A C 1
ATOM 3084 O O . LYS A 1 388 ? 16.103 -0.254 11.878 1 93.68 388 LYS A O 1
ATOM 3089 N N . LEU A 1 389 ? 16.284 -1.361 9.965 1 90.53 389 LEU A N 1
ATOM 3090 C CA . LEU A 1 389 ? 17.647 -1.785 10.269 1 90.53 389 LEU A CA 1
ATOM 3091 C C . LEU A 1 389 ? 18.56 -0.58 10.464 1 90.53 389 LEU A C 1
ATOM 3093 O O . LEU A 1 389 ? 19.457 -0.605 11.31 1 90.53 389 LEU A O 1
ATOM 3097 N N . SER A 1 390 ? 18.362 0.44 9.661 1 90.28 390 SER A N 1
ATOM 3098 C CA . SER A 1 390 ? 19.146 1.661 9.815 1 90.28 390 SER A CA 1
ATOM 3099 C C . SER A 1 390 ? 18.837 2.353 11.138 1 90.28 390 SER A C 1
ATOM 3101 O O . SER A 1 390 ? 19.728 2.927 11.767 1 90.28 390 SER A O 1
ATOM 3103 N N . TYR A 1 391 ? 17.601 2.287 11.555 1 91.73 391 TYR A N 1
ATOM 3104 C CA . TYR A 1 391 ? 17.183 2.863 12.829 1 91.73 391 TYR A CA 1
ATOM 3105 C C . TYR A 1 391 ? 17.781 2.09 13.998 1 91.73 391 TYR A C 1
ATOM 3107 O O . TYR A 1 391 ? 18.209 2.685 14.99 1 91.73 391 TYR A O 1
ATOM 3115 N N . ASP A 1 392 ? 17.835 0.816 13.879 1 89.98 392 ASP A N 1
ATOM 3116 C CA . ASP A 1 392 ? 18.348 -0.03 14.952 1 89.98 392 ASP A CA 1
ATOM 3117 C C . ASP A 1 392 ? 19.853 0.158 15.128 1 89.98 392 ASP A C 1
ATOM 3119 O O . ASP A 1 392 ? 20.389 -0.069 16.215 1 89.98 392 ASP A O 1
ATOM 3123 N N . LYS A 1 393 ? 20.46 0.611 14.139 1 88.5 393 LYS A N 1
ATOM 3124 C CA . LYS A 1 393 ? 21.91 0.771 14.187 1 88.5 393 LYS A CA 1
ATOM 3125 C C . LYS A 1 393 ? 22.296 2.076 14.878 1 88.5 393 LYS A C 1
ATOM 3127 O O . LYS A 1 393 ? 23.447 2.252 15.283 1 88.5 393 LYS A O 1
ATOM 3132 N N . LEU A 1 394 ? 21.23 2.889 15.041 1 89.52 394 LEU A N 1
ATOM 3133 C CA . LEU A 1 394 ? 21.524 4.126 15.757 1 89.52 394 LEU A CA 1
ATOM 3134 C C . LEU A 1 394 ? 21.783 3.849 17.235 1 89.52 394 LEU A C 1
ATOM 3136 O O . LEU A 1 394 ? 20.92 3.307 17.929 1 89.52 394 LEU A O 1
ATOM 3140 N N . ASN A 1 395 ? 22.977 3.974 17.706 1 83.09 395 ASN A N 1
ATOM 3141 C CA . ASN A 1 395 ? 23.381 3.623 19.063 1 83.09 395 ASN A CA 1
ATOM 3142 C C . ASN A 1 395 ? 23.081 4.751 20.047 1 83.09 395 ASN A C 1
ATOM 3144 O O . ASN A 1 395 ? 23.138 4.552 21.261 1 83.09 395 ASN A O 1
ATOM 3148 N N . ASP A 1 396 ? 22.76 5.906 19.591 1 88.14 396 ASP A N 1
ATOM 3149 C CA . ASP A 1 396 ? 22.519 7.07 20.439 1 88.14 396 ASP A CA 1
ATOM 3150 C C . ASP A 1 396 ? 21.026 7.38 20.533 1 88.14 396 ASP A C 1
ATOM 3152 O O . ASP A 1 396 ? 20.369 7.607 19.515 1 88.14 396 ASP A O 1
ATOM 3156 N N . ASP A 1 397 ? 20.505 7.274 21.709 1 88.96 397 ASP A N 1
ATOM 3157 C CA . ASP A 1 397 ? 19.083 7.512 21.938 1 88.96 397 ASP A CA 1
ATOM 3158 C C . ASP A 1 397 ? 18.691 8.93 21.527 1 88.96 397 ASP A C 1
ATOM 3160 O O . ASP A 1 397 ? 17.541 9.179 21.159 1 88.96 397 ASP A O 1
ATOM 3164 N N . ARG A 1 398 ? 19.621 9.776 21.634 1 90.3 398 ARG A N 1
ATOM 3165 C CA . ARG A 1 398 ? 19.344 11.141 21.199 1 90.3 398 ARG A CA 1
ATOM 3166 C C . ARG A 1 398 ? 19.02 11.186 19.71 1 90.3 398 ARG A C 1
ATOM 3168 O O . ARG A 1 398 ? 18.138 11.934 19.283 1 90.3 398 ARG A O 1
ATOM 3175 N N . LEU A 1 399 ? 19.73 10.416 18.965 1 93.69 399 LEU A N 1
ATOM 3176 C CA . LEU A 1 399 ? 19.494 10.364 17.527 1 93.69 399 LEU A CA 1
ATOM 3177 C C . LEU A 1 399 ? 18.083 9.87 17.225 1 93.69 399 LEU A C 1
ATOM 3179 O O . LEU A 1 399 ? 17.408 10.406 16.343 1 93.69 399 LEU A O 1
ATOM 3183 N N . LYS A 1 400 ? 17.714 8.927 17.997 1 92.34 400 LYS A N 1
ATOM 3184 C CA . LYS A 1 400 ? 16.372 8.382 17.813 1 92.34 400 LYS A CA 1
ATOM 3185 C C . LYS A 1 400 ? 15.307 9.424 18.142 1 92.34 400 LYS A C 1
ATOM 3187 O O . LYS A 1 400 ? 14.298 9.531 17.44 1 92.34 400 LYS A O 1
ATOM 3192 N N . THR A 1 401 ? 15.56 10.214 19.116 1 90.75 401 THR A N 1
ATOM 3193 C CA . THR A 1 401 ? 14.631 11.274 19.494 1 90.75 401 THR A CA 1
ATOM 3194 C C . THR A 1 401 ? 14.543 12.332 18.398 1 90.75 401 THR A C 1
ATOM 3196 O O . THR A 1 401 ? 13.452 12.799 18.065 1 90.75 401 THR A O 1
ATOM 3199 N N . PHE A 1 402 ? 15.7 12.702 17.866 1 92.4 402 PHE A N 1
ATOM 3200 C CA . PHE A 1 402 ? 15.726 13.692 16.795 1 92.4 402 PHE A CA 1
ATOM 3201 C C . PHE A 1 402 ? 14.934 13.205 15.588 1 92.4 402 PHE A C 1
ATOM 3203 O O . PHE A 1 402 ? 14.193 13.975 14.973 1 92.4 402 PHE A O 1
ATOM 3210 N N . LEU A 1 403 ? 15.103 11.984 15.285 1 92.64 403 LEU A N 1
ATOM 3211 C CA . LEU A 1 403 ? 14.397 11.416 14.143 1 92.64 403 LEU A CA 1
ATOM 3212 C C . LEU A 1 403 ? 12.893 11.384 14.394 1 92.64 403 LEU A C 1
ATOM 3214 O O . LEU A 1 403 ? 12.103 11.674 13.493 1 92.64 403 LEU A O 1
ATOM 3218 N N . LEU A 1 404 ? 12.566 11.053 15.588 1 89.81 404 LEU A N 1
ATOM 3219 C CA . LEU A 1 404 ? 11.153 10.983 15.946 1 89.81 404 LEU A CA 1
ATOM 3220 C C . LEU A 1 404 ? 10.502 12.359 15.863 1 89.81 404 LEU A C 1
ATOM 3222 O O . LEU A 1 404 ? 9.406 12.5 15.316 1 89.81 404 LEU A O 1
ATOM 3226 N N . TYR A 1 405 ? 11.143 13.345 16.271 1 88.79 405 TYR A N 1
ATOM 3227 C CA . TYR A 1 405 ? 10.58 14.691 16.264 1 88.79 405 TYR A CA 1
ATOM 3228 C C . TYR A 1 405 ? 10.56 15.266 14.853 1 88.79 405 TYR A C 1
ATOM 3230 O O . TYR A 1 405 ? 9.672 16.049 14.508 1 88.79 405 TYR A O 1
ATOM 3238 N N . ALA A 1 406 ? 11.565 14.903 14.147 1 89.96 406 ALA A N 1
ATOM 3239 C CA . ALA A 1 406 ? 11.533 15.323 12.748 1 89.96 406 ALA A CA 1
ATOM 3240 C C . ALA A 1 406 ? 10.302 14.767 12.036 1 89.96 406 ALA A C 1
ATOM 3242 O O . ALA A 1 406 ? 9.724 15.432 11.173 1 89.96 406 ALA A O 1
ATOM 3243 N N . SER A 1 407 ? 9.909 13.587 12.423 1 90.36 407 SER A N 1
ATOM 3244 C CA . SER A 1 407 ? 8.759 12.949 11.79 1 90.36 407 SER A CA 1
ATOM 3245 C C . SER A 1 407 ? 7.458 13.639 12.183 1 90.36 407 SER A C 1
ATOM 3247 O O . SER A 1 407 ? 6.456 13.537 11.472 1 90.36 407 SER A O 1
ATOM 3249 N N . LEU A 1 408 ? 7.444 14.324 13.293 1 90.33 408 LEU A N 1
ATOM 3250 C CA . LEU A 1 408 ? 6.248 15.015 13.761 1 90.33 408 LEU A CA 1
ATOM 3251 C C . LEU A 1 408 ? 6.006 16.289 12.957 1 90.33 408 LEU A C 1
ATOM 3253 O O . LEU A 1 408 ? 4.882 16.792 12.907 1 90.33 408 LEU A O 1
ATOM 3257 N N . LEU A 1 409 ? 7.125 16.752 12.358 1 86.55 409 LEU A N 1
ATOM 3258 C CA . LEU A 1 409 ? 7.032 18.056 11.711 1 86.55 409 LEU A CA 1
ATOM 3259 C C . LEU A 1 409 ? 6.934 17.906 10.196 1 86.55 409 LEU A C 1
ATOM 3261 O O . LEU A 1 409 ? 6.469 18.816 9.507 1 86.55 409 LEU A O 1
ATOM 3265 N N . MET A 1 410 ? 7.482 16.815 9.773 1 76.22 410 MET A N 1
ATOM 3266 C CA . MET A 1 410 ? 7.698 16.772 8.33 1 76.22 410 MET A CA 1
ATOM 3267 C C . MET A 1 410 ? 6.673 15.869 7.653 1 76.22 410 MET A C 1
ATOM 3269 O O . MET A 1 410 ? 6.263 14.854 8.219 1 76.22 410 MET A O 1
ATOM 3273 N N . ASN A 1 411 ? 6.063 16.296 6.719 1 67.64 411 ASN A N 1
ATOM 3274 C CA . ASN A 1 411 ? 5.375 15.438 5.76 1 67.64 411 ASN A CA 1
ATOM 3275 C C . ASN A 1 411 ? 5.965 15.575 4.36 1 67.64 411 ASN A C 1
ATOM 3277 O O . ASN A 1 411 ? 7.117 15.204 4.128 1 67.64 411 ASN A O 1
ATOM 3281 N N . LYS A 1 412 ? 5.534 16.537 3.546 1 66.2 412 LYS A N 1
ATOM 3282 C CA . LYS A 1 412 ? 5.965 16.694 2.159 1 66.2 412 LYS A CA 1
ATOM 3283 C C . LYS A 1 412 ? 6.866 17.914 1.998 1 66.2 412 LYS A C 1
ATOM 3285 O O . LYS A 1 412 ? 7.556 18.054 0.986 1 66.2 412 LYS A O 1
ATOM 3290 N N . MET A 1 413 ? 7.098 18.705 3.178 1 73.55 413 MET A N 1
ATOM 3291 C CA . MET A 1 413 ? 7.848 19.947 3.015 1 73.55 413 MET A CA 1
ATOM 3292 C C . MET A 1 413 ? 9.089 19.954 3.901 1 73.55 413 MET A C 1
ATOM 3294 O O . MET A 1 413 ? 9.084 19.373 4.988 1 73.55 413 MET A O 1
ATOM 3298 N N . PRO A 1 414 ? 10.1 20.607 3.427 1 86.38 414 PRO A N 1
ATOM 3299 C CA . PRO A 1 414 ? 11.317 20.724 4.234 1 86.38 414 PRO A CA 1
ATOM 3300 C C . PRO A 1 414 ? 11.125 21.603 5.467 1 86.38 414 PRO A C 1
ATOM 3302 O O . PRO A 1 414 ? 10.266 22.488 5.471 1 86.38 414 PRO A O 1
ATOM 3305 N N . MET A 1 415 ? 11.784 21.284 6.435 1 86.06 415 MET A N 1
ATOM 3306 C CA . MET A 1 415 ? 11.724 22.041 7.682 1 86.06 415 MET A CA 1
ATOM 3307 C C . MET A 1 415 ? 13.087 22.636 8.024 1 86.06 415 MET A C 1
ATOM 3309 O O . MET A 1 415 ? 14.122 22.031 7.739 1 86.06 415 MET A O 1
ATOM 3313 N N . HIS A 1 416 ? 13.006 23.772 8.661 1 85.72 416 HIS A N 1
ATOM 3314 C CA . HIS A 1 416 ? 14.237 24.413 9.11 1 85.72 416 HIS A CA 1
ATOM 3315 C C . HIS A 1 416 ? 14.909 23.602 10.213 1 85.72 416 HIS A C 1
ATOM 3317 O O . HIS A 1 416 ? 14.239 23.109 11.124 1 85.72 416 HIS A O 1
ATOM 3323 N N . ASN A 1 417 ? 16.148 23.445 10.178 1 89.96 417 ASN A N 1
ATOM 3324 C CA . ASN A 1 417 ? 16.906 22.675 11.158 1 89.96 417 ASN A CA 1
ATOM 3325 C C . ASN A 1 417 ? 16.69 23.202 12.573 1 89.96 417 ASN A C 1
ATOM 3327 O O . ASN A 1 417 ? 16.591 22.422 13.522 1 89.96 417 ASN A O 1
ATOM 3331 N N . ALA A 1 418 ? 16.579 24.48 12.654 1 83.31 418 ALA A N 1
ATOM 3332 C CA . ALA A 1 418 ? 16.459 25.114 13.965 1 83.31 418 ALA A CA 1
ATOM 3333 C C . ALA A 1 418 ? 15.167 24.696 14.661 1 83.31 418 ALA A C 1
ATOM 3335 O O . ALA A 1 418 ? 15.131 24.557 15.886 1 83.31 418 ALA A O 1
ATOM 3336 N N . THR A 1 419 ? 14.135 24.531 13.889 1 84.85 419 THR A N 1
ATOM 3337 C CA . THR A 1 419 ? 12.851 24.139 14.461 1 84.85 419 THR A CA 1
ATOM 3338 C C . THR A 1 419 ? 12.944 22.756 15.1 1 84.85 419 THR A C 1
ATOM 3340 O O . THR A 1 419 ? 12.43 22.539 16.199 1 84.85 419 THR A O 1
ATOM 3343 N N . VAL A 1 420 ? 13.588 21.916 14.456 1 88.84 420 VAL A N 1
ATOM 3344 C CA . VAL A 1 420 ? 13.737 20.559 14.971 1 88.84 420 VAL A CA 1
ATOM 3345 C C . VAL A 1 420 ? 14.6 20.575 16.23 1 88.84 420 VAL A C 1
ATOM 3347 O O . VAL A 1 420 ? 14.288 19.897 17.212 1 88.84 420 VAL A O 1
ATOM 3350 N N . ILE A 1 421 ? 15.665 21.375 16.178 1 88.87 421 ILE A N 1
ATOM 3351 C CA . ILE A 1 421 ? 16.602 21.438 17.294 1 88.87 421 ILE A CA 1
ATOM 3352 C C . ILE A 1 421 ? 15.908 22.028 18.519 1 88.87 421 ILE A C 1
ATOM 3354 O O . ILE A 1 421 ? 16.081 21.535 19.636 1 88.87 421 ILE A O 1
ATOM 3358 N N . ASN A 1 422 ? 15.098 22.996 18.271 1 83.47 422 ASN A N 1
ATOM 3359 C CA . ASN A 1 422 ? 14.381 23.621 19.378 1 83.47 422 ASN A CA 1
ATOM 3360 C C . ASN A 1 422 ? 13.446 22.632 20.069 1 83.47 422 ASN A C 1
ATOM 3362 O O . ASN A 1 422 ? 13.34 22.626 21.296 1 83.47 422 ASN A O 1
ATOM 3366 N N . LEU A 1 423 ? 12.807 21.873 19.304 1 86.97 423 LEU A N 1
ATOM 3367 C CA . LEU A 1 423 ? 11.88 20.901 19.874 1 86.97 423 LEU A CA 1
ATOM 3368 C C . LEU A 1 423 ? 12.628 19.839 20.672 1 86.97 423 LEU A C 1
ATOM 3370 O O . LEU A 1 423 ? 12.153 19.392 21.718 1 86.97 423 LEU A O 1
ATOM 3374 N N . CYS A 1 424 ? 13.787 19.471 20.161 1 87.94 424 CYS A N 1
ATOM 3375 C CA . CYS A 1 424 ? 14.559 18.434 20.836 1 87.94 424 CYS A CA 1
ATOM 3376 C C . CYS A 1 424 ? 15.177 18.964 22.124 1 87.94 424 CYS A C 1
ATOM 3378 O O . CYS A 1 424 ? 15.376 18.211 23.078 1 87.94 424 CYS A O 1
ATOM 3380 N N . ILE A 1 425 ? 15.482 20.225 22.085 1 82.05 425 ILE A N 1
ATOM 3381 C CA . ILE A 1 425 ? 15.951 20.844 23.319 1 82.05 425 ILE A CA 1
ATOM 3382 C C . ILE A 1 425 ? 14.829 20.842 24.356 1 82.05 425 ILE A C 1
ATOM 3384 O O . ILE A 1 425 ? 15.063 20.554 25.532 1 82.05 425 ILE A O 1
ATOM 3388 N N . GLY A 1 426 ? 13.589 21.087 23.867 1 77.54 426 GLY A N 1
ATOM 3389 C CA . GLY A 1 426 ? 12.435 21.085 24.753 1 77.54 426 GLY A CA 1
ATOM 3390 C C . GLY A 1 426 ? 12.153 19.724 25.361 1 77.54 426 GLY A C 1
ATOM 3391 O O . GLY A 1 426 ? 11.721 19.63 26.512 1 77.54 426 GLY A O 1
ATOM 3392 N N . GLU A 1 427 ? 12.438 18.686 24.594 1 82.65 427 GLU A N 1
ATOM 3393 C CA . GLU A 1 427 ? 12.22 17.321 25.065 1 82.65 427 GLU A CA 1
ATOM 3394 C C . GLU A 1 427 ? 13.316 16.89 26.036 1 82.65 427 GLU A C 1
ATOM 3396 O O . GLU A 1 427 ? 13.124 15.963 26.826 1 82.65 427 GLU A O 1
ATOM 3401 N N . GLY A 1 428 ? 14.458 17.56 25.966 1 79.22 428 GLY A N 1
ATOM 3402 C CA . GLY A 1 428 ? 15.547 17.247 26.877 1 79.22 428 GLY A CA 1
ATOM 3403 C C . GLY A 1 428 ? 16.615 16.37 26.251 1 79.22 428 GLY A C 1
ATOM 3404 O O . GLY A 1 428 ? 17.393 15.729 26.96 1 79.22 428 GLY A O 1
ATOM 3405 N N . ALA A 1 429 ? 16.541 16.254 24.931 1 84.34 429 ALA A N 1
ATOM 3406 C CA . ALA A 1 429 ? 17.578 15.463 24.274 1 84.34 429 ALA A CA 1
ATOM 3407 C C . ALA A 1 429 ? 18.94 16.141 24.39 1 84.34 429 ALA A C 1
ATOM 3409 O O . ALA A 1 429 ? 19.97 15.468 24.482 1 84.34 429 ALA A O 1
ATOM 3410 N N . ILE A 1 430 ? 18.796 17.501 24.261 1 84.28 430 ILE A N 1
ATOM 3411 C CA . ILE A 1 430 ? 19.973 18.316 24.539 1 84.28 430 ILE A CA 1
ATOM 3412 C C . ILE A 1 430 ? 19.761 19.104 25.83 1 84.28 430 ILE A C 1
ATOM 3414 O O . ILE A 1 430 ? 19.059 20.117 25.838 1 84.28 430 ILE A O 1
ATOM 3418 N N . ASN A 1 431 ? 20.097 18.614 26.914 1 74.55 431 ASN A N 1
ATOM 3419 C CA . ASN A 1 431 ? 19.769 19.197 28.211 1 74.55 431 ASN A CA 1
ATOM 3420 C C . ASN A 1 431 ? 20.871 20.133 28.699 1 74.55 431 ASN A C 1
ATOM 3422 O O . ASN A 1 431 ? 20.588 21.177 29.289 1 74.55 431 ASN A O 1
ATOM 3426 N N . GLU A 1 432 ? 22.093 19.646 28.634 1 71.42 432 GLU A N 1
ATOM 3427 C CA . GLU A 1 432 ? 23.13 20.413 29.319 1 71.42 432 GLU A CA 1
ATOM 3428 C C . GLU A 1 432 ? 24.031 21.136 28.322 1 71.42 432 GLU A C 1
ATOM 3430 O O . GLU A 1 432 ? 24.607 20.511 27.43 1 71.42 432 GLU A O 1
ATOM 3435 N N . PHE A 1 433 ? 23.704 22.43 28.277 1 74.24 433 PHE A N 1
ATOM 3436 C CA . PHE A 1 433 ? 24.637 23.236 27.497 1 74.24 433 PHE A CA 1
ATOM 3437 C C . PHE A 1 433 ? 24.961 24.539 28.218 1 74.24 433 PHE A C 1
ATOM 3439 O O . PHE A 1 433 ? 24.111 25.097 28.915 1 74.24 433 PHE A O 1
ATOM 3446 N N . ASP A 1 434 ? 26.174 24.821 28.246 1 69.79 434 ASP A N 1
ATOM 3447 C CA . ASP A 1 434 ? 26.615 26.081 28.836 1 69.79 434 ASP A CA 1
ATOM 3448 C C . ASP A 1 434 ? 26.411 27.243 27.866 1 69.79 434 ASP A C 1
ATOM 3450 O O . ASP A 1 434 ? 26.089 28.357 28.283 1 69.79 434 ASP A O 1
ATOM 3454 N N . ASP A 1 435 ? 26.623 26.88 26.607 1 70.63 435 ASP A N 1
ATOM 3455 C CA . ASP A 1 435 ? 26.465 27.851 25.528 1 70.63 435 ASP A CA 1
ATOM 3456 C C . ASP A 1 435 ? 25.439 27.371 24.504 1 70.63 435 ASP A C 1
ATOM 3458 O O . ASP A 1 435 ? 25.472 26.214 24.079 1 70.63 435 ASP A O 1
ATOM 3462 N N . PRO A 1 436 ? 24.386 28.148 24.294 1 69.88 436 PRO A N 1
ATOM 3463 C CA . PRO A 1 436 ? 23.372 27.743 23.318 1 69.88 436 PRO A CA 1
ATOM 3464 C C . PRO A 1 436 ? 23.97 27.385 21.959 1 69.88 436 PRO A C 1
ATOM 3466 O O . PRO A 1 436 ? 23.428 26.537 21.246 1 69.88 436 PRO A O 1
ATOM 3469 N N . GLU A 1 437 ? 25.023 28.057 21.596 1 72.21 437 GLU A N 1
ATOM 3470 C CA . GLU A 1 437 ? 25.657 27.713 20.327 1 72.21 437 GLU A CA 1
ATOM 3471 C C . GLU A 1 437 ? 26.16 26.272 20.335 1 72.21 437 GLU A C 1
ATOM 3473 O O . GLU A 1 437 ? 26.169 25.607 19.297 1 72.21 437 GLU A O 1
ATOM 3478 N N . ASP A 1 438 ? 26.552 25.967 21.547 1 80.67 438 ASP A N 1
ATOM 3479 C CA . ASP A 1 438 ? 26.994 24.582 21.673 1 80.67 438 ASP A CA 1
ATOM 3480 C C . ASP A 1 438 ? 25.829 23.614 21.479 1 80.67 438 ASP A C 1
ATOM 3482 O O . ASP A 1 438 ? 25.994 22.545 20.889 1 80.67 438 ASP A O 1
ATOM 3486 N N . ALA A 1 439 ? 24.714 24.027 22.029 1 83.39 439 ALA A N 1
ATOM 3487 C CA . ALA A 1 439 ? 23.539 23.172 21.884 1 83.39 439 ALA A CA 1
ATOM 3488 C C . ALA A 1 439 ? 23.115 23.066 20.422 1 83.39 439 ALA A C 1
ATOM 3490 O O . ALA A 1 439 ? 22.775 21.981 19.945 1 83.39 439 ALA A O 1
ATOM 3491 N N . TYR A 1 440 ? 23.159 24.161 19.738 1 82.82 440 TYR A N 1
ATOM 3492 C CA . TYR A 1 440 ? 22.781 24.149 18.33 1 82.82 440 TYR A CA 1
ATOM 3493 C C . TYR A 1 440 ? 23.821 23.414 17.492 1 82.82 440 TYR A C 1
ATOM 3495 O O . TYR A 1 440 ? 23.475 22.7 16.548 1 82.82 440 TYR A O 1
ATOM 3503 N N . SER A 1 441 ? 25.028 23.616 17.799 1 86.28 441 SER A N 1
ATOM 3504 C CA . SER A 1 441 ? 26.074 22.89 17.087 1 86.28 441 SER A CA 1
ATOM 3505 C C . SER A 1 441 ? 25.927 21.384 17.273 1 86.28 441 SER A C 1
ATOM 3507 O O . SER A 1 441 ? 26.123 20.615 16.33 1 86.28 441 SER A O 1
ATOM 3509 N N . LYS A 1 442 ? 25.61 21.098 18.521 1 89.84 442 LYS A N 1
ATOM 3510 C CA . LYS A 1 442 ? 25.36 19.683 18.778 1 89.84 442 LYS A CA 1
ATOM 3511 C C . LYS A 1 442 ? 24.15 19.187 17.992 1 89.84 442 LYS A C 1
ATOM 3513 O O . LYS A 1 442 ? 24.147 18.06 17.492 1 89.84 442 LYS A O 1
ATOM 3518 N N . GLY A 1 443 ? 23.109 19.996 17.969 1 90.72 443 GLY A N 1
ATOM 3519 C CA . GLY A 1 443 ? 21.936 19.636 17.188 1 90.72 443 GLY A CA 1
ATOM 3520 C C . GLY A 1 443 ? 22.236 19.449 15.713 1 90.72 443 GLY A C 1
ATOM 3521 O O . GLY A 1 443 ? 21.778 18.483 15.099 1 90.72 443 GLY A O 1
ATOM 3522 N N . TYR A 1 444 ? 23.041 20.333 15.182 1 89.61 444 TYR A N 1
ATOM 3523 C CA . TYR A 1 444 ? 23.433 20.219 13.781 1 89.61 444 TYR A CA 1
ATOM 3524 C C . TYR A 1 444 ? 24.266 18.965 13.548 1 89.61 444 TYR A C 1
ATOM 3526 O O . TYR A 1 444 ? 24.162 18.329 12.497 1 89.61 444 TYR A O 1
ATOM 3534 N N . HIS A 1 445 ? 25.027 18.688 14.52 1 91.76 445 HIS A N 1
ATOM 3535 C CA . HIS A 1 445 ? 25.82 17.468 14.428 1 91.76 445 HIS A CA 1
ATOM 3536 C C . HIS A 1 445 ? 24.926 16.232 14.387 1 91.76 445 HIS A C 1
ATOM 3538 O O . HIS A 1 445 ? 25.123 15.346 13.552 1 91.76 445 HIS A O 1
ATOM 3544 N N . LEU A 1 446 ? 24.011 16.179 15.272 1 92.95 446 LEU A N 1
ATOM 3545 C CA . LEU A 1 446 ? 23.113 15.031 15.322 1 92.95 446 LEU A CA 1
ATOM 3546 C C . LEU A 1 446 ? 22.303 14.918 14.035 1 92.95 446 LEU A C 1
ATOM 3548 O O . LEU A 1 446 ? 22.092 13.815 13.524 1 92.95 446 LEU A O 1
ATOM 3552 N N . LEU A 1 447 ? 21.86 16.027 13.492 1 92.7 447 LEU A N 1
ATOM 3553 C CA . LEU A 1 447 ? 21.145 16.012 12.22 1 92.7 447 LEU A CA 1
ATOM 3554 C C . LEU A 1 447 ? 22.06 15.555 11.088 1 92.7 447 LEU A C 1
ATOM 3556 O O . LEU A 1 447 ? 21.614 14.877 10.16 1 92.7 447 LEU A O 1
ATOM 3560 N N . GLY A 1 448 ? 23.299 15.933 11.207 1 92.15 448 GLY A N 1
ATOM 3561 C CA . GLY A 1 448 ? 24.268 15.498 10.214 1 92.15 448 GLY A CA 1
ATOM 3562 C C . GLY A 1 448 ? 24.482 13.996 10.207 1 92.15 448 GLY A C 1
ATOM 3563 O O . GLY A 1 448 ? 24.627 13.389 9.144 1 92.15 448 GLY A O 1
ATOM 3564 N N . VAL A 1 449 ? 24.475 13.425 11.38 1 93.24 449 VAL A N 1
ATOM 3565 C CA . VAL A 1 449 ? 24.632 11.979 11.491 1 93.24 449 VAL A CA 1
ATOM 3566 C C . VAL A 1 449 ? 23.43 11.279 10.861 1 93.24 449 VAL A C 1
ATOM 3568 O O . VAL A 1 449 ? 23.581 10.251 10.196 1 93.24 449 VAL A O 1
ATOM 3571 N N . LEU A 1 450 ? 22.27 11.808 11.099 1 93.85 450 LEU A N 1
ATOM 3572 C CA . LEU A 1 450 ? 21.062 11.221 10.53 1 93.85 450 LEU A CA 1
ATOM 3573 C C . LEU A 1 450 ? 21.056 11.355 9.011 1 93.85 450 LEU A C 1
ATOM 3575 O O . LEU A 1 450 ? 20.56 10.472 8.307 1 93.85 450 LEU A O 1
ATOM 3579 N N . LYS A 1 451 ? 21.647 12.451 8.552 1 92.91 451 LYS A N 1
ATOM 3580 C CA . LYS A 1 451 ? 21.782 12.628 7.109 1 92.91 451 LYS A CA 1
ATOM 3581 C C . LYS A 1 451 ? 22.776 11.629 6.523 1 92.91 451 LYS A C 1
ATOM 3583 O O . LYS A 1 451 ? 22.531 11.051 5.462 1 92.91 451 LYS A O 1
ATOM 3588 N N . ALA A 1 452 ? 23.822 11.416 7.248 1 91.9 452 ALA A N 1
ATOM 3589 C CA . ALA A 1 452 ? 24.849 10.479 6.799 1 91.9 452 ALA A CA 1
ATOM 3590 C C . ALA A 1 452 ? 24.326 9.046 6.81 1 91.9 452 ALA A C 1
ATOM 3592 O O . ALA A 1 452 ? 24.765 8.213 6.014 1 91.9 452 ALA A O 1
ATOM 3593 N N . ALA A 1 453 ? 23.441 8.782 7.678 1 92.15 453 ALA A N 1
ATOM 3594 C CA . ALA A 1 453 ? 22.837 7.455 7.759 1 92.15 453 ALA A CA 1
ATOM 3595 C C . ALA A 1 453 ? 21.686 7.314 6.767 1 92.15 453 ALA A C 1
ATOM 3597 O O . ALA A 1 453 ? 20.999 6.291 6.745 1 92.15 453 ALA A O 1
ATOM 3598 N N . SER A 1 454 ? 21.37 8.379 5.965 1 91.78 454 SER A N 1
ATOM 3599 C CA . SER A 1 454 ? 20.367 8.412 4.906 1 91.78 454 SER A CA 1
ATOM 3600 C C . SER A 1 454 ? 18.956 8.337 5.478 1 91.78 454 SER A C 1
ATOM 3602 O O . SER A 1 454 ? 18.053 7.782 4.848 1 91.78 454 SER A O 1
ATOM 3604 N N . LEU A 1 455 ? 18.784 8.766 6.716 1 93.96 455 LEU A N 1
ATOM 3605 C CA . LEU A 1 455 ? 17.458 8.805 7.323 1 93.96 455 LEU A CA 1
ATOM 3606 C C . LEU A 1 455 ? 16.795 10.159 7.094 1 93.96 455 LEU A C 1
ATOM 3608 O O . LEU A 1 455 ? 15.567 10.269 7.139 1 93.96 455 LEU A O 1
ATOM 3612 N N . LEU A 1 456 ? 17.638 11.135 6.9 1 92.85 456 LEU A N 1
ATOM 3613 C CA . LEU A 1 456 ? 17.186 12.469 6.519 1 92.85 456 LEU A CA 1
ATOM 3614 C C . LEU A 1 456 ? 17.896 12.942 5.254 1 92.85 456 LEU A C 1
ATOM 3616 O O . LEU A 1 456 ? 18.931 12.389 4.875 1 92.85 456 LEU A O 1
ATOM 3620 N N . GLU A 1 457 ? 17.28 13.853 4.61 1 89.74 457 GLU A N 1
ATOM 3621 C CA . GLU A 1 457 ? 17.851 14.406 3.385 1 89.74 457 GLU A CA 1
ATOM 3622 C C . GLU A 1 457 ? 18.053 15.914 3.501 1 89.74 457 GLU A C 1
ATOM 3624 O O . GLU A 1 457 ? 17.264 16.603 4.151 1 89.74 457 GLU A O 1
ATOM 3629 N N . SER A 1 458 ? 19.016 16.324 2.915 1 84.46 458 SER A N 1
ATOM 3630 C CA . SER A 1 458 ? 19.3 17.755 2.921 1 84.46 458 SER A CA 1
ATOM 3631 C C . SER A 1 458 ? 18.502 18.481 1.844 1 84.46 458 SER A C 1
ATOM 3633 O O . SER A 1 458 ? 18.33 17.965 0.737 1 84.46 458 SER A O 1
ATOM 3635 N N . SER A 1 459 ? 17.819 19.405 2.232 1 80.83 459 SER A N 1
ATOM 3636 C CA . SER A 1 459 ? 17.157 20.318 1.307 1 80.83 459 SER A CA 1
ATOM 3637 C C . SER A 1 459 ? 17.718 21.731 1.428 1 80.83 459 SER A C 1
ATOM 3639 O O . SER A 1 459 ? 17.136 22.58 2.107 1 80.83 459 SER A O 1
ATOM 3641 N N . GLY A 1 460 ? 18.801 21.976 0.939 1 69.47 460 GLY A N 1
ATOM 3642 C CA . GLY A 1 460 ? 19.499 23.235 1.147 1 69.47 460 GLY A CA 1
ATOM 3643 C C . GLY A 1 460 ? 20.358 23.242 2.397 1 69.47 460 GLY A C 1
ATOM 3644 O O . GLY A 1 460 ? 20.516 22.21 3.053 1 69.47 460 GLY A O 1
ATOM 3645 N N . ASP A 1 461 ? 20.901 24.234 2.773 1 69.41 461 ASP A N 1
ATOM 3646 C CA . ASP A 1 461 ? 21.868 24.318 3.864 1 69.41 461 ASP A CA 1
ATOM 3647 C C . ASP A 1 461 ? 21.171 24.255 5.221 1 69.41 461 ASP A C 1
ATOM 3649 O O . ASP A 1 461 ? 21.694 23.66 6.166 1 69.41 461 ASP A O 1
ATOM 3653 N N . ASP A 1 462 ? 19.979 24.757 5.253 1 80.94 462 ASP A N 1
ATOM 3654 C CA . ASP A 1 462 ? 19.405 24.871 6.591 1 80.94 462 ASP A CA 1
ATOM 3655 C C . ASP A 1 462 ? 18.067 24.139 6.679 1 80.94 462 ASP A C 1
ATOM 3657 O O . ASP A 1 462 ? 17.295 24.357 7.614 1 80.94 462 ASP A O 1
ATOM 3661 N N . TYR A 1 463 ? 17.831 23.264 5.655 1 86.26 463 TYR A N 1
ATOM 3662 C CA . TYR A 1 463 ? 16.556 22.555 5.674 1 86.26 463 TYR A CA 1
ATOM 3663 C C . TYR A 1 463 ? 16.769 21.048 5.598 1 86.26 463 TYR A C 1
ATOM 3665 O O . TYR A 1 463 ? 17.759 20.583 5.029 1 86.26 463 TYR A O 1
ATOM 3673 N N . VAL A 1 464 ? 15.955 20.412 6.207 1 89.91 464 VAL A N 1
ATOM 3674 C CA . VAL A 1 464 ? 16.009 18.954 6.19 1 89.91 464 VAL A CA 1
ATOM 3675 C C . VAL A 1 464 ? 14.653 18.391 5.769 1 89.91 464 VAL A C 1
ATOM 3677 O O . VAL A 1 464 ? 13.617 19.027 5.98 1 89.91 464 VAL A O 1
ATOM 3680 N N . GLN A 1 465 ? 14.748 17.372 5.085 1 91.39 465 GLN A N 1
ATOM 3681 C CA . GLN A 1 465 ? 13.533 16.694 4.645 1 91.39 465 GLN A CA 1
ATOM 3682 C C . GLN A 1 465 ? 13.605 15.197 4.934 1 91.39 465 GLN A C 1
ATOM 3684 O O . GLN A 1 465 ? 14.692 14.645 5.115 1 91.39 465 GLN A O 1
ATOM 3689 N N . MET A 1 466 ? 12.5 14.638 5.093 1 91.99 466 MET A N 1
ATOM 3690 C CA . MET A 1 466 ? 12.406 13.208 5.375 1 91.99 466 MET A CA 1
ATOM 3691 C C . MET A 1 466 ? 11.681 12.478 4.249 1 91.99 466 MET A C 1
ATOM 3693 O O . MET A 1 466 ? 10.641 12.938 3.774 1 91.99 466 MET A O 1
ATOM 3697 N N . HIS A 1 467 ? 12.283 11.433 3.809 1 91.96 467 HIS A N 1
ATOM 3698 C CA . HIS A 1 467 ? 11.63 10.623 2.787 1 91.96 467 HIS A CA 1
ATOM 3699 C C . HIS A 1 467 ? 10.327 10.025 3.307 1 91.96 467 HIS A C 1
ATOM 3701 O O . HIS A 1 467 ? 10.242 9.629 4.472 1 91.96 467 HIS A O 1
ATOM 3707 N N . PRO A 1 468 ? 9.316 9.896 2.494 1 90.72 468 PRO A N 1
ATOM 3708 C CA . PRO A 1 468 ? 8.001 9.425 2.936 1 90.72 468 PRO A CA 1
ATOM 3709 C C . PRO A 1 468 ? 8.06 8.052 3.601 1 90.72 468 PRO A C 1
ATOM 3711 O O . PRO A 1 468 ? 7.346 7.804 4.577 1 90.72 468 PRO A O 1
ATOM 3714 N N . PHE A 1 469 ? 8.938 7.186 3.215 1 93.8 469 PHE A N 1
ATOM 3715 C CA . PHE A 1 469 ? 8.932 5.838 3.772 1 93.8 469 PHE A CA 1
ATOM 3716 C C . PHE A 1 469 ? 9.822 5.759 5.006 1 93.8 469 PHE A C 1
ATOM 3718 O O . PHE A 1 469 ? 9.733 4.805 5.782 1 93.8 469 PHE A O 1
ATOM 3725 N N . VAL A 1 470 ? 10.717 6.689 5.155 1 93.42 470 VAL A N 1
ATOM 3726 C CA . VAL A 1 470 ? 11.362 6.803 6.459 1 93.42 470 VAL A CA 1
ATOM 3727 C C . VAL A 1 470 ? 10.352 7.293 7.494 1 93.42 470 VAL A C 1
ATOM 3729 O O . VAL A 1 470 ? 10.338 6.817 8.631 1 93.42 470 VAL A O 1
ATOM 3732 N N . HIS A 1 471 ? 9.571 8.222 7.006 1 92.67 471 HIS A N 1
ATOM 3733 C CA . HIS A 1 471 ? 8.492 8.702 7.862 1 92.67 471 HIS A CA 1
ATOM 3734 C C . HIS A 1 471 ? 7.533 7.573 8.225 1 92.67 471 HIS A C 1
ATOM 3736 O O . HIS A 1 471 ? 7.108 7.46 9.377 1 92.67 471 HIS A O 1
ATOM 3742 N N . ALA A 1 472 ? 7.207 6.803 7.242 1 91.8 472 ALA A N 1
ATOM 3743 C CA . ALA A 1 472 ? 6.314 5.669 7.471 1 91.8 472 ALA A CA 1
ATOM 3744 C C . ALA A 1 472 ? 6.933 4.672 8.446 1 91.8 472 ALA A C 1
ATOM 3746 O O . ALA A 1 472 ? 6.237 4.11 9.295 1 91.8 472 ALA A O 1
ATOM 3747 N N . MET A 1 473 ? 8.205 4.439 8.328 1 93.86 473 MET A N 1
ATOM 3748 C CA . MET A 1 473 ? 8.901 3.507 9.211 1 93.86 473 MET A CA 1
ATOM 3749 C C . MET A 1 473 ? 8.885 4.008 10.651 1 93.86 473 MET A C 1
ATOM 3751 O O . MET A 1 473 ? 8.627 3.239 11.578 1 93.86 473 MET A O 1
ATOM 3755 N N . VAL A 1 474 ? 9.143 5.302 10.809 1 92.96 474 VAL A N 1
ATOM 3756 C CA . VAL A 1 474 ? 9.157 5.885 12.147 1 92.96 474 VAL A CA 1
ATOM 3757 C C . VAL A 1 474 ? 7.762 5.799 12.762 1 92.96 474 VAL A C 1
ATOM 3759 O O . VAL A 1 474 ? 7.615 5.448 13.936 1 92.96 474 VAL A O 1
ATOM 3762 N N . SER A 1 475 ? 6.768 6.142 11.935 1 90.87 475 SER A N 1
ATOM 3763 C CA . SER A 1 475 ? 5.391 6.044 12.409 1 90.87 475 SER A CA 1
ATOM 3764 C C . SER A 1 475 ? 5.049 4.617 12.824 1 90.87 475 SER A C 1
ATOM 3766 O O . SER A 1 475 ? 4.338 4.404 13.808 1 90.87 475 SER A O 1
ATOM 3768 N N . TRP A 1 476 ? 5.542 3.652 12.065 1 92.86 476 TRP A N 1
ATOM 3769 C CA . TRP A 1 476 ? 5.33 2.236 12.344 1 92.86 476 TRP A CA 1
ATOM 3770 C C . TRP A 1 476 ? 5.992 1.834 13.658 1 92.86 476 TRP A C 1
ATOM 3772 O O . TRP A 1 476 ? 5.414 1.083 14.447 1 92.86 476 TRP A O 1
ATOM 3782 N N . ILE A 1 477 ? 7.166 2.394 13.956 1 92.64 477 ILE A N 1
ATOM 3783 C CA . ILE A 1 477 ? 7.928 2.052 15.153 1 92.64 477 ILE A CA 1
ATOM 3784 C C . ILE A 1 477 ? 7.246 2.643 16.385 1 92.64 477 ILE A C 1
ATOM 3786 O O . ILE A 1 477 ? 7.087 1.961 17.4 1 92.64 477 ILE A O 1
ATOM 3790 N N . VAL A 1 478 ? 6.791 3.86 16.266 1 90.34 478 VAL A N 1
ATOM 3791 C CA . VAL A 1 478 ? 6.233 4.553 17.422 1 90.34 478 VAL A CA 1
ATOM 3792 C C . VAL A 1 478 ? 4.858 3.978 17.756 1 90.34 478 VAL A C 1
ATOM 3794 O O . VAL A 1 478 ? 4.41 4.051 18.902 1 90.34 478 VAL A O 1
ATOM 3797 N N . CYS A 1 479 ? 4.229 3.408 16.694 1 88.62 479 CYS A N 1
ATOM 3798 C CA . CYS A 1 479 ? 2.946 2.752 16.923 1 88.62 479 CYS A CA 1
ATOM 3799 C C . CYS A 1 479 ? 3.143 1.3 17.342 1 88.62 479 CYS A C 1
ATOM 3801 O O . CYS A 1 479 ? 2.261 0.465 17.135 1 88.62 479 CYS A O 1
ATOM 3803 N N . GLU A 1 480 ? 4.269 0.969 17.879 1 88.25 480 GLU A N 1
ATOM 3804 C CA . GLU A 1 480 ? 4.614 -0.368 18.353 1 88.25 480 GLU A CA 1
ATOM 3805 C C . GLU A 1 480 ? 4.441 -1.407 17.249 1 88.25 480 GLU A C 1
ATOM 3807 O O . GLU A 1 480 ? 3.785 -2.431 17.45 1 88.25 480 GLU A O 1
ATOM 3812 N N . HIS A 1 481 ? 4.888 -1.017 16.041 1 89.42 481 HIS A N 1
ATOM 3813 C CA . HIS A 1 481 ? 4.918 -1.893 14.875 1 89.42 481 HIS A CA 1
ATOM 3814 C C . HIS A 1 481 ? 3.507 -2.262 14.428 1 89.42 481 HIS A C 1
ATOM 3816 O O . HIS A 1 481 ? 3.228 -3.428 14.14 1 89.42 481 HIS A O 1
ATOM 3822 N N . GLY A 1 482 ? 2.586 -1.234 14.53 1 79 482 GLY A N 1
ATOM 3823 C CA . GLY A 1 482 ? 1.251 -1.386 13.974 1 79 482 GLY A CA 1
ATOM 3824 C C . GLY A 1 482 ? 0.248 -1.933 14.972 1 79 482 GLY A C 1
ATOM 3825 O O . GLY A 1 482 ? -0.94 -2.048 14.666 1 79 482 GLY A O 1
ATOM 3826 N N . LYS A 1 483 ? 0.528 -2.29 16.211 1 80.41 483 LYS A N 1
ATOM 3827 C CA . LYS A 1 483 ? -0.363 -2.884 17.204 1 80.41 483 LYS A CA 1
ATOM 3828 C C . LYS A 1 483 ? -1.23 -1.821 17.871 1 80.41 483 LYS A C 1
ATOM 3830 O O . LYS A 1 483 ? -2.4 -2.066 18.173 1 80.41 483 LYS A O 1
ATOM 3835 N N . LYS A 1 484 ? -0.687 -0.589 18.129 1 82.53 484 LYS A N 1
ATOM 3836 C CA . LYS A 1 484 ? -1.427 0.492 18.774 1 82.53 484 LYS A CA 1
ATOM 3837 C C . LYS A 1 484 ? -1.571 1.692 17.842 1 82.53 484 LYS A C 1
ATOM 3839 O O . LYS A 1 484 ? -0.741 2.603 17.862 1 82.53 484 LYS A O 1
ATOM 3844 N N . ASP A 1 485 ? -2.666 1.545 17.187 1 74.68 485 ASP A N 1
ATOM 3845 C CA . ASP A 1 485 ? -2.892 2.642 16.251 1 74.68 485 ASP A CA 1
ATOM 3846 C C . ASP A 1 485 ? -3.296 3.917 16.986 1 74.68 485 ASP A C 1
ATOM 3848 O O . ASP A 1 485 ? -3.982 3.859 18.009 1 74.68 485 ASP A O 1
ATOM 3852 N N . GLY A 1 486 ? -2.581 5.014 17.101 1 76.53 486 GLY A N 1
ATOM 3853 C CA . GLY A 1 486 ? -3.011 6.281 17.671 1 76.53 486 GLY A CA 1
ATOM 3854 C C . GLY A 1 486 ? -2.057 6.816 18.722 1 76.53 486 GLY A C 1
ATOM 3855 O O . GLY A 1 486 ? -2.295 7.879 19.3 1 76.53 486 GLY A O 1
ATOM 3856 N N . LYS A 1 487 ? -1.06 5.977 19.093 1 86.92 487 LYS A N 1
ATOM 3857 C CA . LYS A 1 487 ? -0.083 6.488 20.05 1 86.92 487 LYS A CA 1
ATOM 3858 C C . LYS A 1 487 ? 0.492 7.824 19.587 1 86.92 487 LYS A C 1
ATOM 3860 O O . LYS A 1 487 ? 0.68 8.738 20.393 1 86.92 487 LYS A O 1
ATOM 3865 N N . TRP A 1 488 ? 0.718 7.913 18.346 1 88.99 488 TRP A N 1
ATOM 3866 C CA . TRP A 1 488 ? 1.117 9.168 17.717 1 88.99 488 TRP A CA 1
ATOM 3867 C C . TRP A 1 488 ? 0.115 9.582 16.645 1 88.99 488 TRP A C 1
ATOM 3869 O O . TRP A 1 488 ? -0.185 8.807 15.734 1 88.99 488 TRP A O 1
ATOM 3879 N N . LEU A 1 489 ? -0.476 10.625 16.883 1 88.7 489 LEU A N 1
ATOM 3880 C CA . LEU A 1 489 ? -1.399 11.173 15.896 1 88.7 489 LEU A CA 1
ATOM 3881 C C . LEU A 1 489 ? -0.73 12.272 15.077 1 88.7 489 LEU A C 1
ATOM 3883 O O . LEU A 1 489 ? -0.637 13.416 15.526 1 88.7 489 LEU A O 1
ATOM 3887 N N . VAL A 1 490 ? -0.256 11.916 13.94 1 88.56 490 VAL A N 1
ATOM 3888 C CA . VAL A 1 490 ? 0.471 12.867 13.105 1 88.56 490 VAL A CA 1
ATOM 3889 C C . VAL A 1 490 ? -0.325 13.152 11.833 1 88.56 490 VAL A C 1
ATOM 3891 O O . VAL A 1 490 ? -0.468 12.278 10.974 1 88.56 490 VAL A O 1
ATOM 3894 N N . GLN A 1 491 ? -0.885 14.258 11.717 1 86.49 491 GLN A N 1
ATOM 3895 C CA . GLN A 1 491 ? -1.596 14.711 10.527 1 86.49 491 GLN A CA 1
ATOM 3896 C C . GLN A 1 491 ? -1.079 16.07 10.061 1 86.49 491 GLN A C 1
ATOM 3898 O O . GLN A 1 491 ? -1.783 17.076 10.166 1 86.49 491 GLN A O 1
ATOM 3903 N N . VAL A 1 492 ? 0.065 16.015 9.443 1 87.84 492 VAL A N 1
ATOM 3904 C CA . VAL A 1 492 ? 0.736 17.243 9.027 1 87.84 492 VAL A CA 1
ATOM 3905 C C . VAL A 1 492 ? 0.311 17.608 7.607 1 87.84 492 VAL A C 1
ATOM 3907 O O . VAL A 1 492 ? 0.408 16.787 6.692 1 87.84 492 VAL A O 1
ATOM 3910 N N . GLY A 1 493 ? -0.183 18.702 7.423 1 80.16 493 GLY A N 1
ATOM 3911 C CA . GLY A 1 493 ? -0.49 19.24 6.107 1 80.16 493 GLY A CA 1
ATOM 3912 C C . GLY A 1 493 ? -1.569 18.459 5.38 1 80.16 493 GLY A C 1
ATOM 3913 O O . GLY A 1 493 ? -1.49 18.264 4.166 1 80.16 493 GLY A O 1
ATOM 3914 N N . THR A 1 494 ? -2.506 17.862 6.032 1 76.1 494 THR A N 1
ATOM 3915 C CA . THR A 1 494 ? -3.551 17.05 5.42 1 76.1 494 THR A CA 1
ATOM 3916 C C . THR A 1 494 ? -4.774 17.901 5.09 1 76.1 494 THR A C 1
ATOM 3918 O O . THR A 1 494 ? -5.73 17.414 4.482 1 76.1 494 THR A O 1
ATOM 3921 N N . GLY A 1 495 ? -4.689 19.177 5.489 1 72.05 495 GLY A N 1
ATOM 3922 C CA . GLY A 1 495 ? -5.791 20.071 5.174 1 72.05 495 GLY A CA 1
ATOM 3923 C C . GLY A 1 495 ? -6.982 19.9 6.099 1 72.05 495 GLY A C 1
ATOM 3924 O O . GLY A 1 495 ? -8.129 20.06 5.678 1 72.05 495 GLY A O 1
ATOM 3925 N N . LEU A 1 496 ? -6.776 19.635 7.356 1 77.11 496 LEU A N 1
ATOM 3926 C CA . LEU A 1 496 ? -7.829 19.442 8.347 1 77.11 496 LEU A CA 1
ATOM 3927 C C . LEU A 1 496 ? -8.469 20.773 8.726 1 77.11 496 LEU A C 1
ATOM 3929 O O . LEU A 1 496 ? -7.767 21.758 8.966 1 77.11 496 LEU A O 1
ATOM 3933 N N . ALA A 1 497 ? -9.728 20.79 8.663 1 73.25 497 ALA A N 1
ATOM 3934 C CA . ALA A 1 497 ? -10.44 21.983 9.113 1 73.25 497 ALA A CA 1
ATOM 3935 C C . ALA A 1 497 ? -10.748 21.908 10.606 1 73.25 497 ALA A C 1
ATOM 3937 O O . ALA A 1 497 ? -10.908 22.937 11.266 1 73.25 497 ALA A O 1
ATOM 3938 N N . GLU A 1 498 ? -10.968 20.607 10.995 1 77.04 498 GLU A N 1
ATOM 3939 C CA . GLU A 1 498 ? -11.21 20.374 12.415 1 77.04 498 GLU A CA 1
ATOM 3940 C C . GLU A 1 498 ? -10.27 19.306 12.967 1 77.04 498 GLU A C 1
ATOM 3942 O O . GLU A 1 498 ? -9.671 18.545 12.205 1 77.04 498 GLU A O 1
ATOM 3947 N N . VAL A 1 499 ? -10.187 19.365 14.23 1 82.69 499 VAL A N 1
ATOM 3948 C CA . VAL A 1 499 ? -9.337 18.374 14.881 1 82.69 499 VAL A CA 1
ATOM 3949 C C . VAL A 1 499 ? -9.981 16.994 14.782 1 82.69 499 VAL A C 1
ATOM 3951 O O . VAL A 1 499 ? -11.209 16.876 14.742 1 82.69 499 VAL A O 1
ATOM 3954 N N . PRO A 1 500 ? -9.167 15.986 14.608 1 75.53 500 PRO A N 1
ATOM 3955 C CA . PRO A 1 500 ? -9.701 14.622 14.578 1 75.53 500 PRO A CA 1
ATOM 3956 C C . PRO A 1 500 ? -10.497 14.272 15.833 1 75.53 500 PRO A C 1
ATOM 3958 O O . PRO A 1 500 ? -10.382 14.957 16.853 1 75.53 500 PRO A O 1
ATOM 3961 N N . ASP A 1 501 ? -11.248 13.199 15.809 1 70.1 501 ASP A N 1
ATOM 3962 C CA . ASP A 1 501 ? -12.159 12.798 16.877 1 70.1 501 ASP A CA 1
ATOM 3963 C C . ASP A 1 501 ? -11.41 12.603 18.193 1 70.1 501 ASP A C 1
ATOM 3965 O O . ASP A 1 501 ? -10.256 12.171 18.199 1 70.1 501 ASP A O 1
ATOM 3969 N N . TYR A 1 502 ? -12.105 12.875 19.203 1 66.76 502 TYR A N 1
ATOM 3970 C CA . TYR A 1 502 ? -11.563 12.882 20.557 1 66.76 502 TYR A CA 1
ATOM 3971 C C . TYR A 1 502 ? -11.093 11.491 20.964 1 66.76 502 TYR A C 1
ATOM 3973 O O . TYR A 1 502 ? -10.134 11.351 21.728 1 66.76 502 TYR A O 1
ATOM 3981 N N . GLU A 1 503 ? -11.746 10.589 20.405 1 71.46 503 GLU A N 1
ATOM 3982 C CA . GLU A 1 503 ? -11.403 9.233 20.822 1 71.46 503 GLU A CA 1
ATOM 3983 C C . GLU A 1 503 ? -9.992 8.86 20.378 1 71.46 503 GLU A C 1
ATOM 3985 O O . GLU A 1 503 ? -9.325 8.051 21.026 1 71.46 503 GLU A O 1
ATOM 3990 N N . LYS A 1 504 ? -9.565 9.645 19.417 1 76.23 504 LYS A N 1
ATOM 3991 C CA . LYS A 1 504 ? -8.237 9.337 18.893 1 76.23 504 LYS A CA 1
ATOM 3992 C C . LYS A 1 504 ? -7.146 9.924 19.784 1 76.23 504 LYS A C 1
ATOM 3994 O O . LYS A 1 504 ? -6 9.472 19.749 1 76.23 504 LYS A O 1
ATOM 3999 N N . TRP A 1 505 ? -7.56 10.905 20.686 1 83.39 505 TRP A N 1
ATOM 4000 C CA . TRP A 1 505 ? -6.58 11.607 21.507 1 83.39 505 TRP A CA 1
ATOM 4001 C C . TRP A 1 505 ? -6.366 10.886 22.834 1 83.39 505 TRP A C 1
ATOM 4003 O O . TRP A 1 505 ? -5.37 11.123 23.523 1 83.39 505 TRP A O 1
ATOM 4013 N N . GLU A 1 506 ? -7.288 10.02 23.179 1 83.84 506 GLU A N 1
ATOM 4014 C CA . GLU A 1 506 ? -7.292 9.423 24.511 1 83.84 506 GLU A CA 1
ATOM 4015 C C . GLU A 1 506 ? -6.01 8.636 24.768 1 83.84 506 GLU A C 1
ATOM 4017 O O . GLU A 1 506 ? -5.457 8.682 25.869 1 83.84 506 GLU A O 1
ATOM 4022 N N . HIS A 1 507 ? -5.525 8.068 23.801 1 84.6 507 HIS A N 1
ATOM 4023 C CA . HIS A 1 507 ? -4.349 7.229 24.003 1 84.6 507 HIS A CA 1
ATOM 4024 C C . HIS A 1 507 ? -3.141 7.784 23.255 1 84.6 507 HIS A C 1
ATOM 4026 O O . HIS A 1 507 ? -2.1 7.127 23.175 1 84.6 507 HIS A O 1
ATOM 4032 N N . ALA A 1 508 ? -3.27 9.052 22.885 1 90.59 508 ALA A N 1
ATOM 4033 C CA . ALA A 1 508 ? -2.186 9.63 22.094 1 90.59 508 ALA A CA 1
ATOM 4034 C C . ALA A 1 508 ? -1.098 10.208 22.994 1 90.59 508 ALA A C 1
ATOM 4036 O O . ALA A 1 508 ? -1.395 10.865 23.995 1 90.59 508 ALA A O 1
ATOM 4037 N N . GLU A 1 509 ? 0.114 9.906 22.822 1 92.06 509 GLU A N 1
ATOM 4038 C CA . GLU A 1 509 ? 1.255 10.466 23.54 1 92.06 509 GLU A CA 1
ATOM 4039 C C . GLU A 1 509 ? 1.767 11.733 22.862 1 92.06 509 GLU A C 1
ATOM 4041 O O . GLU A 1 509 ? 2.274 12.638 23.527 1 92.06 509 GLU A O 1
ATOM 4046 N N . ARG A 1 510 ? 1.623 11.721 21.604 1 93.04 510 ARG A N 1
ATOM 4047 C CA . ARG A 1 510 ? 2.066 12.881 20.837 1 93.04 510 ARG A CA 1
ATOM 4048 C C . ARG A 1 510 ? 1.084 13.202 19.715 1 93.04 510 ARG A C 1
ATOM 4050 O O . ARG A 1 510 ? 0.598 12.299 19.031 1 93.04 510 ARG A O 1
ATOM 4057 N N . VAL A 1 511 ? 0.78 14.447 19.563 1 92.5 511 VAL A N 1
ATOM 4058 C CA . VAL A 1 511 ? -0.169 14.895 18.549 1 92.5 511 VAL A CA 1
ATOM 4059 C C . VAL A 1 511 ? 0.443 16.031 17.733 1 92.5 511 VAL A C 1
ATOM 4061 O O . VAL A 1 511 ? 0.927 17.017 18.295 1 92.5 511 VAL A O 1
ATOM 4064 N N . SER A 1 512 ? 0.571 15.848 16.501 1 93.04 512 SER A N 1
ATOM 4065 C CA . SER A 1 512 ? 1.058 16.894 15.609 1 93.04 512 SER A CA 1
ATOM 4066 C C . SER A 1 512 ? 0.021 17.243 14.547 1 93.04 512 SER A C 1
ATOM 4068 O O . SER A 1 512 ? -0.338 16.401 13.722 1 93.04 512 SER A O 1
ATOM 4070 N N . LEU A 1 513 ? -0.521 18.347 14.61 1 92.43 513 LEU A N 1
ATOM 4071 C CA . LEU A 1 513 ? -1.46 18.869 13.623 1 92.43 513 LEU A CA 1
ATOM 4072 C C . LEU A 1 513 ? -0.912 20.131 12.966 1 92.43 513 LEU A C 1
ATOM 4074 O O . LEU A 1 513 ? -1.624 21.13 12.84 1 92.43 513 LEU A O 1
ATOM 4078 N N . VAL A 1 514 ? 0.324 20.034 12.571 1 92.47 514 VAL A N 1
ATOM 4079 C CA . VAL A 1 514 ? 1.053 21.179 12.036 1 92.47 514 VAL A CA 1
ATOM 4080 C C . VAL A 1 514 ? 0.585 21.469 10.611 1 92.47 514 VAL A C 1
ATOM 4082 O O . VAL A 1 514 ? 0.304 20.545 9.844 1 92.47 514 VAL A O 1
ATOM 4085 N N . SER A 1 515 ? 0.528 22.72 10.231 1 88.71 515 SER A N 1
ATOM 4086 C CA . SER A 1 515 ? 0.285 23.187 8.87 1 88.71 515 SER A CA 1
ATOM 4087 C C . SER A 1 515 ? -1.061 22.694 8.349 1 88.71 515 SER A C 1
ATOM 4089 O O . SER A 1 515 ? -1.133 22.085 7.279 1 88.71 515 SER A O 1
ATOM 4091 N N . ASN A 1 516 ? -2.076 22.893 9.169 1 88.95 516 ASN A N 1
ATOM 4092 C CA . ASN A 1 516 ? -3.45 22.61 8.768 1 88.95 516 ASN A CA 1
ATOM 4093 C C . ASN A 1 516 ? -4.307 23.872 8.774 1 88.95 516 ASN A C 1
ATOM 4095 O O . ASN A 1 516 ? -3.78 24.985 8.833 1 88.95 516 ASN A O 1
ATOM 4099 N N . GLU A 1 517 ? -5.539 23.725 8.583 1 84.02 517 GLU A N 1
ATOM 4100 C CA . GLU A 1 517 ? -6.473 24.847 8.58 1 84.02 517 GLU A CA 1
ATOM 4101 C C . GLU A 1 517 ? -7.471 24.738 9.728 1 84.02 517 GLU A C 1
ATOM 4103 O O . GLU A 1 517 ? -8.675 24.917 9.531 1 84.02 517 GLU A O 1
ATOM 4108 N N . ILE A 1 518 ? -6.944 24.407 10.84 1 88.23 518 ILE A N 1
ATOM 4109 C CA . ILE A 1 518 ? -7.785 24.205 12.015 1 88.23 518 ILE A CA 1
ATOM 4110 C C . ILE A 1 518 ? -8.265 25.555 12.544 1 88.23 518 ILE A C 1
ATOM 4112 O O . ILE A 1 518 ? -7.461 26.461 12.771 1 88.23 518 ILE A O 1
ATOM 4116 N N . CYS A 1 519 ? -9.533 25.672 12.773 1 83.04 519 CYS A N 1
ATOM 4117 C CA . CYS A 1 519 ? -10.096 26.948 13.201 1 83.04 519 CYS A CA 1
ATOM 4118 C C . CYS A 1 519 ? -10.562 26.878 14.651 1 83.04 519 CYS A C 1
ATOM 4120 O O . CYS A 1 519 ? -10.687 27.907 15.317 1 83.04 519 CYS A O 1
ATOM 4122 N N . SER A 1 520 ? -10.865 25.622 15.084 1 83.44 520 SER A N 1
ATOM 4123 C CA . SER A 1 520 ? -11.366 25.5 16.45 1 83.44 520 SER A CA 1
ATOM 4124 C C . SER A 1 520 ? -10.859 24.224 17.112 1 83.44 520 SER A C 1
ATOM 4126 O O . SER A 1 520 ? -10.589 23.231 16.434 1 83.44 520 SER A O 1
ATOM 4128 N N . LEU A 1 521 ? -10.692 24.306 18.456 1 87.38 521 LEU A N 1
ATOM 4129 C CA . LEU A 1 521 ? -10.278 23.16 19.258 1 87.38 521 LEU A CA 1
ATOM 4130 C C . LEU A 1 521 ? -11.436 22.641 20.105 1 87.38 521 LEU A C 1
ATOM 4132 O O . LEU A 1 521 ? -12.366 23.389 20.416 1 87.38 521 LEU A O 1
ATOM 4136 N N . PRO A 1 522 ? -11.371 21.432 20.415 1 79.87 522 PRO A N 1
ATOM 4137 C CA . PRO A 1 522 ? -12.428 20.884 21.268 1 79.87 522 PRO A CA 1
ATOM 4138 C C . PRO A 1 522 ? -12.363 21.411 22.7 1 79.87 522 PRO A C 1
ATOM 4140 O O . PRO A 1 522 ? -11.293 21.81 23.167 1 79.87 522 PRO A O 1
ATOM 4143 N N . GLU A 1 523 ? -13.421 21.491 23.45 1 76.54 523 GLU A N 1
ATOM 4144 C CA . GLU A 1 523 ? -13.492 22.093 24.778 1 76.54 523 GLU A CA 1
ATOM 4145 C C . GLU A 1 523 ? -12.813 21.21 25.821 1 76.54 523 GLU A C 1
ATOM 4147 O O . GLU A 1 523 ? -12.05 21.702 26.655 1 76.54 523 GLU A O 1
ATOM 4152 N N . ASP A 1 524 ? -13.099 19.905 25.872 1 79.15 524 ASP A N 1
ATOM 4153 C CA . ASP A 1 524 ? -12.559 19.063 26.935 1 79.15 524 ASP A CA 1
ATOM 4154 C C . ASP A 1 524 ? -12.065 17.729 26.382 1 79.15 524 ASP A C 1
ATOM 4156 O O . ASP A 1 524 ? -12.61 16.673 26.711 1 79.15 524 ASP A O 1
ATOM 4160 N N . PRO A 1 525 ? -10.919 17.892 25.702 1 82.62 525 PRO A N 1
ATOM 4161 C CA . PRO A 1 525 ? -10.392 16.609 25.234 1 82.62 525 PRO A CA 1
ATOM 4162 C C . PRO A 1 525 ? -9.723 15.805 26.347 1 82.62 525 PRO A C 1
ATOM 4164 O O . PRO A 1 525 ? -9.022 16.373 27.188 1 82.62 525 PRO A O 1
ATOM 4167 N N . TYR A 1 526 ? -10.126 14.341 26.264 1 86.46 526 TYR A N 1
ATOM 4168 C CA . TYR A 1 526 ? -9.513 13.48 27.27 1 86.46 526 TYR A CA 1
ATOM 4169 C C . TYR A 1 526 ? -8.228 12.855 26.741 1 86.46 526 TYR A C 1
ATOM 4171 O O . TYR A 1 526 ? -8.267 11.849 26.028 1 86.46 526 TYR A O 1
ATOM 4179 N N . CYS A 1 527 ? -6.989 13.71 27.34 1 90.13 527 CYS A N 1
ATOM 4180 C CA . CYS A 1 527 ? -5.685 13.247 26.88 1 90.13 527 CYS A CA 1
ATOM 4181 C C . CYS A 1 527 ? -4.725 13.071 28.051 1 90.13 527 CYS A C 1
ATOM 4183 O O . CYS A 1 527 ? -3.746 13.811 28.173 1 90.13 527 CYS A O 1
ATOM 4185 N N . PRO A 1 528 ? -4.818 12.06 28.825 1 89.15 528 PRO A N 1
ATOM 4186 C CA . PRO A 1 528 ? -4.006 11.909 30.034 1 89.15 528 PRO A CA 1
ATOM 4187 C C . PRO A 1 528 ? -2.553 11.552 29.728 1 89.15 528 PRO A C 1
ATOM 4189 O O . PRO A 1 528 ? -1.661 11.835 30.531 1 89.15 528 PRO A O 1
ATOM 4192 N N . GLU A 1 529 ? -2.281 11.044 28.597 1 91.66 529 GLU A N 1
ATOM 4193 C CA . GLU A 1 529 ? -0.935 10.556 28.314 1 91.66 529 GLU A CA 1
ATOM 4194 C C . GLU A 1 529 ? -0.207 11.479 27.34 1 91.66 529 GLU A C 1
ATOM 4196 O O . GLU A 1 529 ? 0.929 11.203 26.947 1 91.66 529 GLU A O 1
ATOM 4201 N N . LEU A 1 530 ? -0.769 12.625 27.033 1 93.41 530 LEU A N 1
ATOM 4202 C CA . LEU A 1 530 ? -0.231 13.494 25.991 1 93.41 530 LEU A CA 1
ATOM 4203 C C . LEU A 1 530 ? 1.038 14.192 26.467 1 93.41 530 LEU A C 1
ATOM 4205 O O . LEU A 1 530 ? 1.046 14.819 27.529 1 93.41 530 LEU A O 1
ATOM 4209 N N . LEU A 1 531 ? 2.137 14.082 25.735 1 92.95 531 LEU A N 1
ATOM 4210 C CA . LEU A 1 531 ? 3.429 14.66 26.088 1 92.95 531 LEU A CA 1
ATOM 4211 C C . LEU A 1 531 ? 3.758 15.846 25.187 1 92.95 531 LEU A C 1
ATOM 4213 O O . LEU A 1 531 ? 4.381 16.813 25.63 1 92.95 531 LEU A O 1
ATOM 4217 N N . THR A 1 532 ? 3.358 15.719 23.913 1 93.67 532 THR A N 1
ATOM 4218 C CA . THR A 1 532 ? 3.698 16.742 22.931 1 93.67 532 THR A CA 1
ATOM 4219 C C . THR A 1 532 ? 2.473 17.132 22.111 1 93.67 532 THR A C 1
ATOM 4221 O O . THR A 1 532 ? 1.73 16.266 21.644 1 93.67 532 THR A O 1
ATOM 4224 N N . LEU A 1 533 ? 2.242 18.424 22.029 1 94.48 533 LEU A N 1
ATOM 4225 C CA . LEU A 1 533 ? 1.159 18.948 21.204 1 94.48 533 LEU A CA 1
ATOM 4226 C C . LEU A 1 533 ? 1.665 20.046 20.275 1 94.48 533 LEU A C 1
ATOM 4228 O O . LEU A 1 533 ? 2.108 21.1 20.737 1 94.48 533 LEU A O 1
ATOM 4232 N N . LEU A 1 534 ? 1.659 19.808 19.034 1 94.85 534 LEU A N 1
ATOM 4233 C CA . LEU A 1 534 ? 2.124 20.769 18.04 1 94.85 534 LEU A CA 1
ATOM 4234 C C . LEU A 1 534 ? 0.962 21.284 17.197 1 94.85 534 LEU A C 1
ATOM 4236 O O . LEU A 1 534 ? 0.344 20.52 16.451 1 94.85 534 LEU A O 1
ATOM 4240 N N . LEU A 1 535 ? 0.67 22.47 17.26 1 94.74 535 LEU A N 1
ATOM 4241 C CA . LEU A 1 535 ? -0.411 23.083 16.496 1 94.74 535 LEU A CA 1
ATOM 4242 C C . LEU A 1 535 ? 0.112 24.232 15.641 1 94.74 535 LEU A C 1
ATOM 4244 O O . LEU A 1 535 ? -0.65 25.122 15.255 1 94.74 535 LEU A O 1
ATOM 4248 N N . SER A 1 536 ? 1.373 24.133 15.312 1 92.56 536 SER A N 1
ATOM 4249 C CA . SER A 1 536 ? 2.038 25.227 14.612 1 92.56 536 SER A CA 1
ATOM 4250 C C . SER A 1 536 ? 1.491 25.393 13.198 1 92.56 536 SER A C 1
ATOM 4252 O O . SER A 1 536 ? 1.072 24.418 12.571 1 92.56 536 SER A O 1
ATOM 4254 N N . ARG A 1 537 ? 1.434 26.609 12.675 1 89.81 537 ARG A N 1
ATOM 4255 C CA . ARG A 1 537 ? 1.099 26.972 11.301 1 89.81 537 ARG A CA 1
ATOM 4256 C C . ARG A 1 537 ? -0.37 26.693 11.003 1 89.81 537 ARG A C 1
ATOM 4258 O O . ARG A 1 537 ? -0.701 26.137 9.954 1 89.81 537 ARG A O 1
ATOM 4265 N N . ASN A 1 538 ? -1.181 26.76 12.089 1 93.03 538 ASN A N 1
ATOM 4266 C CA . ASN A 1 538 ? -2.625 26.861 11.911 1 93.03 538 ASN A CA 1
ATOM 4267 C C . ASN A 1 538 ? -3.101 28.308 11.997 1 93.03 538 ASN A C 1
ATOM 4269 O O . ASN A 1 538 ? -3.598 28.742 13.038 1 93.03 538 ASN A O 1
ATOM 4273 N N . TYR A 1 539 ? -2.988 28.987 11 1 89.33 539 TYR A N 1
ATOM 4274 C CA . TYR A 1 539 ? -3.114 30.44 10.958 1 89.33 539 TYR A CA 1
ATOM 4275 C C . TYR A 1 539 ? -4.545 30.872 11.255 1 89.33 539 TYR A C 1
ATOM 4277 O O . TYR A 1 539 ? -4.788 32.021 11.632 1 89.33 539 TYR A O 1
ATOM 4285 N N . GLU A 1 540 ? -5.445 29.998 11.209 1 86.61 540 GLU A N 1
ATOM 4286 C CA . GLU A 1 540 ? -6.839 30.377 11.42 1 86.61 540 GLU A CA 1
ATOM 4287 C C . GLU A 1 540 ? -7.28 30.084 12.851 1 86.61 540 GLU A C 1
ATOM 4289 O O . GLU A 1 540 ? -8.384 30.456 13.255 1 86.61 540 GLU A O 1
ATOM 4294 N N . LEU A 1 541 ? -6.409 29.488 13.617 1 92.8 541 LEU A N 1
ATOM 4295 C CA . LEU A 1 541 ? -6.733 29.201 15.01 1 92.8 541 LEU A CA 1
ATOM 4296 C C . LEU A 1 541 ? -6.685 30.472 15.852 1 92.8 541 LEU A C 1
ATOM 4298 O O . LEU A 1 541 ? -5.609 31.027 16.085 1 92.8 541 LEU A O 1
ATOM 4302 N N . SER A 1 542 ? -7.778 30.939 16.317 1 90.69 542 SER A N 1
ATOM 4303 C CA . SER A 1 542 ? -7.821 32.252 16.952 1 90.69 542 SER A CA 1
ATOM 4304 C C . SER A 1 542 ? -8.127 32.136 18.441 1 90.69 542 SER A C 1
ATOM 4306 O O . SER A 1 542 ? -7.837 33.052 19.213 1 90.69 542 SER A O 1
ATOM 4308 N N . LYS A 1 543 ? -8.753 30.963 18.793 1 90.53 543 LYS A N 1
ATOM 4309 C CA . LYS A 1 543 ? -9.151 30.851 20.193 1 90.53 543 LYS A CA 1
ATOM 4310 C C . LYS A 1 543 ? -8.878 29.449 20.731 1 90.53 543 LYS A C 1
ATOM 4312 O O . LYS A 1 543 ? -9.061 28.459 20.019 1 90.53 543 LYS A O 1
ATOM 4317 N N . ILE A 1 544 ? -8.43 29.379 22.008 1 92.83 544 ILE A N 1
ATOM 4318 C CA . ILE A 1 544 ? -8.3 28.135 22.757 1 92.83 544 ILE A CA 1
ATOM 4319 C C . ILE A 1 544 ? -9.35 28.087 23.865 1 92.83 544 ILE A C 1
ATOM 4321 O O . ILE A 1 544 ? -9.406 28.979 24.715 1 92.83 544 ILE A O 1
ATOM 4325 N N . PRO A 1 545 ? -10.118 27.065 23.801 1 88.91 545 PRO A N 1
ATOM 4326 C CA . PRO A 1 545 ? -11.142 26.977 24.845 1 88.91 545 PRO A CA 1
ATOM 4327 C C . PRO A 1 545 ? -10.547 26.914 26.25 1 88.91 545 PRO A C 1
ATOM 4329 O O . PRO A 1 545 ? -9.446 26.389 26.435 1 88.91 545 PRO A O 1
ATOM 4332 N N . ASN A 1 546 ? -11.184 27.349 27.286 1 87.83 546 ASN A N 1
ATOM 4333 C CA . ASN A 1 546 ? -10.704 27.478 28.657 1 87.83 546 ASN A CA 1
ATOM 4334 C C . ASN A 1 546 ? -10.399 26.117 29.275 1 87.83 546 ASN A C 1
ATOM 4336 O O . ASN A 1 546 ? -9.435 25.974 30.029 1 87.83 546 ASN A O 1
ATOM 4340 N N . SER A 1 547 ? -11.241 25.136 28.862 1 87.81 547 SER A N 1
ATOM 4341 C CA . SER A 1 547 ? -11.076 23.828 29.489 1 87.81 547 SER A CA 1
ATOM 4342 C C . SER A 1 547 ? -10.169 22.927 28.658 1 87.81 547 SER A C 1
ATOM 4344 O O . SER A 1 547 ? -10.022 21.74 28.956 1 87.81 547 SER A O 1
ATOM 4346 N N . PHE A 1 548 ? -9.462 23.482 27.721 1 91.15 548 PHE A N 1
ATOM 4347 C CA . PHE A 1 548 ? -8.713 22.685 26.757 1 91.15 548 PHE A CA 1
ATOM 4348 C C . PHE A 1 548 ? -7.548 21.972 27.434 1 91.15 548 PHE A C 1
ATOM 4350 O O . PHE A 1 548 ? -7.242 20.824 27.107 1 91.15 548 PHE A O 1
ATOM 4357 N N . PHE A 1 549 ? -6.858 22.62 28.506 1 92.05 549 PHE A N 1
ATOM 4358 C CA . PHE A 1 549 ? -5.625 22.093 29.079 1 92.05 549 PHE A CA 1
ATOM 4359 C C . PHE A 1 549 ? -5.907 21.346 30.377 1 92.05 549 PHE A C 1
ATOM 4361 O O . PHE A 1 549 ? -4.986 20.842 31.023 1 92.05 549 PHE A O 1
ATOM 4368 N N . LEU A 1 550 ? -7.107 21.174 30.716 1 88.5 550 LEU A N 1
ATOM 4369 C CA . LEU A 1 550 ? -7.463 20.594 32.007 1 88.5 550 LEU A CA 1
ATOM 4370 C C . LEU A 1 550 ? -7.119 19.109 32.049 1 88.5 550 LEU A C 1
ATOM 4372 O O . LEU A 1 550 ? -6.753 18.581 33.102 1 88.5 550 LEU A O 1
ATOM 4376 N N . SER A 1 551 ? -7.201 18.451 30.886 1 88.39 551 SER A N 1
ATOM 4377 C CA . SER A 1 551 ? -7.007 17.005 30.886 1 88.39 551 SER A CA 1
ATOM 4378 C C . SER A 1 551 ? -5.679 16.625 30.24 1 88.39 551 SER A C 1
ATOM 4380 O O . SER A 1 551 ? -5.563 15.564 29.623 1 88.39 551 SER A O 1
ATOM 4382 N N . MET A 1 552 ? -4.638 17.496 30.384 1 92.02 552 MET A N 1
ATOM 4383 C CA . MET A 1 552 ? -3.321 17.213 29.819 1 92.02 552 MET A CA 1
ATOM 4384 C C . MET A 1 552 ? -2.23 17.387 30.87 1 92.02 552 MET A C 1
ATOM 4386 O O . MET A 1 552 ? -1.295 18.166 30.677 1 92.02 552 MET A O 1
ATOM 4390 N N . PRO A 1 553 ? -2.227 16.631 31.86 1 89.86 553 PRO A N 1
ATOM 4391 C CA . PRO A 1 553 ? -1.315 16.842 32.987 1 89.86 553 PRO A CA 1
ATOM 4392 C C . PRO A 1 553 ? 0.136 16.521 32.639 1 89.86 553 PRO A C 1
ATOM 4394 O O . PRO A 1 553 ? 1.057 17.034 33.281 1 89.86 553 PRO A O 1
ATOM 4397 N N . ARG A 1 554 ? 0.437 15.785 31.658 1 92.68 554 ARG A N 1
ATOM 4398 C CA . ARG A 1 554 ? 1.791 15.316 31.384 1 92.68 554 ARG A CA 1
ATOM 4399 C C . ARG A 1 554 ? 2.406 16.075 30.212 1 92.68 554 ARG A C 1
ATOM 4401 O O . ARG A 1 554 ? 3.515 15.76 29.775 1 92.68 554 ARG A O 1
ATOM 4408 N N . LEU A 1 555 ? 1.751 17.089 29.723 1 94 555 LEU A N 1
ATOM 4409 C CA . LEU A 1 555 ? 2.201 17.831 28.55 1 94 555 LEU A CA 1
ATOM 4410 C C . LEU A 1 555 ? 3.543 18.506 28.817 1 94 555 LEU A C 1
ATOM 4412 O O . LEU A 1 555 ? 3.691 19.235 29.8 1 94 555 LEU A O 1
ATOM 4416 N N . LYS A 1 556 ? 4.562 18.243 28.01 1 92.86 556 LYS A N 1
ATOM 4417 C CA . LYS A 1 556 ? 5.911 18.776 28.178 1 92.86 556 LYS A CA 1
ATOM 4418 C C . LYS A 1 556 ? 6.227 19.82 27.11 1 92.86 556 LYS A C 1
ATOM 4420 O O . LYS A 1 556 ? 6.944 20.788 27.374 1 92.86 556 LYS A O 1
ATOM 4425 N N . VAL A 1 557 ? 5.752 19.557 25.909 1 94.13 557 VAL A N 1
ATOM 4426 C CA . VAL A 1 557 ? 6.057 20.434 24.783 1 94.13 557 VAL A CA 1
ATOM 4427 C C . VAL A 1 557 ? 4.76 20.936 24.153 1 94.13 557 VAL A C 1
ATOM 4429 O O . VAL A 1 557 ? 3.897 20.14 23.775 1 94.13 557 VAL A O 1
ATOM 4432 N N . LEU A 1 558 ? 4.616 22.211 24.074 1 95.53 558 LEU A N 1
ATOM 4433 C CA . LEU A 1 558 ? 3.458 22.844 23.452 1 95.53 558 LEU A CA 1
ATOM 4434 C C . LEU A 1 558 ? 3.893 23.882 22.424 1 95.53 558 LEU A C 1
ATOM 4436 O O . LEU A 1 558 ? 4.589 24.842 22.761 1 95.53 558 LEU A O 1
ATOM 4440 N N . ASP A 1 559 ? 3.599 23.65 21.242 1 94.82 559 ASP A N 1
ATOM 4441 C CA . ASP A 1 559 ? 3.953 24.563 20.159 1 94.82 559 ASP A CA 1
ATOM 4442 C C . ASP A 1 559 ? 2.707 25.196 19.544 1 94.82 559 ASP A C 1
ATOM 4444 O O . ASP A 1 559 ? 1.931 24.52 18.866 1 94.82 559 ASP A O 1
ATOM 4448 N N . LEU A 1 560 ? 2.483 26.421 19.803 1 95.9 560 LEU A N 1
ATOM 4449 C CA . LEU A 1 560 ? 1.37 27.181 19.245 1 95.9 560 LEU A CA 1
ATOM 4450 C C . LEU A 1 560 ? 1.872 28.264 18.296 1 95.9 560 LEU A C 1
ATOM 4452 O O . LEU A 1 560 ? 1.211 29.288 18.109 1 95.9 560 LEU A O 1
ATOM 4456 N N . SER A 1 561 ? 2.98 28.012 17.701 1 93.9 561 SER A N 1
ATOM 4457 C CA . SER A 1 561 ? 3.627 29.032 16.882 1 93.9 561 SER A CA 1
ATOM 4458 C C . SER A 1 561 ? 2.865 29.261 15.58 1 93.9 561 SER A C 1
ATOM 4460 O O . SER A 1 561 ? 2.222 28.346 15.062 1 93.9 561 SER A O 1
ATOM 4462 N N . ARG A 1 562 ? 2.855 30.484 15.122 1 92.58 562 ARG A N 1
ATOM 4463 C CA . ARG A 1 562 ? 2.267 30.878 13.845 1 92.58 562 ARG A CA 1
ATOM 4464 C C . ARG A 1 562 ? 0.768 30.597 13.822 1 92.58 562 ARG A C 1
ATOM 4466 O O . ARG A 1 562 ? 0.266 29.954 12.899 1 92.58 562 ARG A O 1
ATOM 4473 N N . THR A 1 563 ? 0.151 30.866 14.971 1 94.92 563 THR A N 1
ATOM 4474 C CA . THR A 1 563 ? -1.303 30.853 15.082 1 94.92 563 THR A CA 1
ATOM 4475 C C . THR A 1 563 ? -1.838 32.26 15.333 1 94.92 563 THR A C 1
ATOM 4477 O O . THR A 1 563 ? -1.064 33.195 15.547 1 94.92 563 THR A O 1
ATOM 4480 N N . SER A 1 564 ? -3.13 32.432 15.286 1 93.28 564 SER A N 1
ATOM 4481 C CA . SER A 1 564 ? -3.724 33.748 15.498 1 93.28 564 SER A CA 1
ATOM 4482 C C . SER A 1 564 ? -4.361 33.852 16.88 1 93.28 564 SER A C 1
ATOM 4484 O O . SER A 1 564 ? -5.306 34.618 17.078 1 93.28 564 SER A O 1
ATOM 4486 N N . ILE A 1 565 ? -3.828 33.09 17.76 1 94.88 565 ILE A N 1
ATOM 4487 C CA . ILE A 1 565 ? -4.398 33.091 19.103 1 94.88 565 ILE A CA 1
ATOM 4488 C C . ILE A 1 565 ? -4.185 34.456 19.753 1 94.88 565 ILE A C 1
ATOM 4490 O O . ILE A 1 565 ? -3.117 35.057 19.615 1 94.88 565 ILE A O 1
ATOM 4494 N N . LYS A 1 566 ? -5.106 34.931 20.506 1 92.72 566 LYS A N 1
ATOM 4495 C CA . LYS A 1 566 ? -5.052 36.269 21.088 1 92.72 566 LYS A CA 1
ATOM 4496 C C . LYS A 1 566 ? -4.801 36.205 22.591 1 92.72 566 LYS A C 1
ATOM 4498 O O . LYS A 1 566 ? -4.309 37.167 23.185 1 92.72 566 LYS A O 1
ATOM 4503 N N . GLU A 1 567 ? -5.212 35.076 23.139 1 92.28 567 GLU A N 1
ATOM 4504 C CA . GLU A 1 567 ? -5.034 34.919 24.579 1 92.28 567 GLU A CA 1
ATOM 4505 C C . GLU A 1 567 ? -4.813 33.456 24.952 1 92.28 567 GLU A C 1
ATOM 4507 O O . GLU A 1 567 ? -5.253 32.554 24.235 1 92.28 567 GLU A O 1
ATOM 4512 N N . LEU A 1 568 ? -4.094 33.239 26.023 1 93.59 568 LEU A N 1
ATOM 4513 C CA . LEU A 1 568 ? -3.929 31.911 26.602 1 93.59 568 LEU A CA 1
ATOM 4514 C C . LEU A 1 568 ? -4.867 31.715 27.788 1 93.59 568 LEU A C 1
ATOM 4516 O O . LEU A 1 568 ? -5.004 32.605 28.63 1 93.59 568 LEU A O 1
ATOM 4520 N N . PRO A 1 569 ? -5.515 30.627 27.802 1 93.01 569 PRO A N 1
ATOM 4521 C CA . PRO A 1 569 ? -6.388 30.378 28.952 1 93.01 569 PRO A CA 1
ATOM 4522 C C . PRO A 1 569 ? -5.612 30.217 30.257 1 93.01 569 PRO A C 1
ATOM 4524 O O . PRO A 1 569 ? -4.489 29.704 30.253 1 93.01 569 PRO A O 1
ATOM 4527 N N . PRO A 1 570 ? -6.181 30.657 31.386 1 92.17 570 PRO A N 1
ATOM 4528 C CA . PRO A 1 570 ? -5.518 30.548 32.687 1 92.17 570 PRO A CA 1
ATOM 4529 C C . PRO A 1 570 ? -5.207 29.103 33.071 1 92.17 570 PRO A C 1
ATOM 4531 O O . PRO A 1 570 ? -4.277 28.851 33.842 1 92.17 570 PRO A O 1
ATOM 4534 N N . GLU A 1 571 ? -5.907 28.24 32.482 1 92.09 571 GLU A N 1
ATOM 4535 C CA . GLU A 1 571 ? -5.742 26.826 32.805 1 92.09 571 GLU A CA 1
ATOM 4536 C C . GLU A 1 571 ? -4.4 26.298 32.307 1 92.09 571 GLU A C 1
ATOM 4538 O O . GLU A 1 571 ? -3.967 25.214 32.703 1 92.09 571 GLU A O 1
ATOM 4543 N N . ILE A 1 572 ? -3.68 27.07 31.482 1 93.14 572 ILE A N 1
ATOM 4544 C CA . ILE A 1 572 ? -2.35 26.67 31.034 1 93.14 572 ILE A CA 1
ATOM 4545 C C . ILE A 1 572 ? -1.43 26.495 32.24 1 93.14 572 ILE A C 1
ATOM 4547 O O . ILE A 1 572 ? -0.473 25.718 32.191 1 93.14 572 ILE A O 1
ATOM 4551 N N . GLY A 1 573 ? -1.748 27.225 33.328 1 92.23 573 GLY A N 1
ATOM 4552 C CA . GLY A 1 573 ? -0.962 27.154 34.55 1 92.23 573 GLY A CA 1
ATOM 4553 C C . GLY A 1 573 ? -1.098 25.825 35.27 1 92.23 573 GLY A C 1
ATOM 4554 O O . GLY A 1 573 ? -0.285 25.497 36.137 1 92.23 573 GLY A O 1
ATOM 4555 N N . LYS A 1 574 ? -2.027 25.047 34.811 1 91.63 574 LYS A N 1
ATOM 4556 C CA . LYS A 1 574 ? -2.245 23.749 35.442 1 91.63 574 LYS A CA 1
ATOM 4557 C C . LYS A 1 574 ? -1.359 22.677 34.814 1 91.63 574 LYS A C 1
ATOM 4559 O O . LYS A 1 574 ? -1.231 21.576 35.353 1 91.63 574 LYS A O 1
ATOM 4564 N N . VAL A 1 575 ? -0.79 23.014 33.706 1 93.85 575 VAL A N 1
ATOM 4565 C CA . VAL A 1 575 ? 0.128 22.082 33.061 1 93.85 575 VAL A CA 1
ATOM 4566 C C . VAL A 1 575 ? 1.518 22.214 33.679 1 93.85 575 VAL A C 1
ATOM 4568 O O . VAL A 1 575 ? 2.444 22.718 33.039 1 93.85 575 VAL A O 1
ATOM 4571 N N . LEU A 1 576 ? 1.799 21.608 34.715 1 91.88 576 LEU A N 1
ATOM 4572 C CA . LEU A 1 576 ? 2.956 21.842 35.572 1 91.88 576 LEU A CA 1
ATOM 4573 C C . LEU A 1 576 ? 4.203 21.183 34.991 1 91.88 576 LEU A C 1
ATOM 4575 O O . LEU A 1 576 ? 5.325 21.527 35.369 1 91.88 576 LEU A O 1
ATOM 4579 N N . THR A 1 577 ? 4.023 20.286 34.08 1 92.18 577 THR A N 1
ATOM 4580 C CA . THR A 1 577 ? 5.166 19.551 33.552 1 92.18 577 THR A CA 1
ATOM 4581 C C . THR A 1 577 ? 5.686 20.203 32.274 1 92.18 577 THR A C 1
ATOM 4583 O O . THR A 1 577 ? 6.655 19.729 31.678 1 92.18 577 THR A O 1
ATOM 4586 N N . LEU A 1 578 ? 5.069 21.337 31.864 1 93.73 578 LEU A N 1
ATOM 4587 C CA . LEU A 1 578 ? 5.421 21.992 30.609 1 93.73 578 LEU A CA 1
ATOM 4588 C C . LEU A 1 578 ? 6.859 22.498 30.645 1 93.73 578 LEU A C 1
ATOM 4590 O O . LEU A 1 578 ? 7.256 23.187 31.588 1 93.73 578 LEU A O 1
ATOM 4594 N N . GLN A 1 579 ? 7.615 22.127 29.706 1 92.25 579 GLN A N 1
ATOM 4595 C CA . GLN A 1 579 ? 9.024 22.502 29.651 1 92.25 579 GLN A CA 1
ATOM 4596 C C . GLN A 1 579 ? 9.298 23.445 28.483 1 92.25 579 GLN A C 1
ATOM 4598 O O . GLN A 1 579 ? 10.254 24.222 28.516 1 92.25 579 GLN A O 1
ATOM 4603 N N . HIS A 1 580 ? 8.529 23.329 27.442 1 93.3 580 HIS A N 1
ATOM 4604 C CA . HIS A 1 580 ? 8.72 24.129 26.237 1 93.3 580 HIS A CA 1
ATOM 4605 C C . HIS A 1 580 ? 7.406 24.75 25.773 1 93.3 580 HIS A C 1
ATOM 4607 O O . HIS A 1 580 ? 6.425 24.039 25.546 1 93.3 580 HIS A O 1
ATOM 4613 N N . LEU A 1 581 ? 7.363 26.021 25.682 1 95.08 581 LEU A N 1
ATOM 4614 C CA . LEU A 1 581 ? 6.201 26.751 25.187 1 95.08 581 LEU A CA 1
ATOM 4615 C C . LEU A 1 581 ? 6.593 27.693 24.053 1 95.08 581 LEU A C 1
ATOM 4617 O O . LEU A 1 581 ? 7.354 28.64 24.262 1 95.08 581 LEU A O 1
ATOM 4621 N N . ASP A 1 582 ? 6.146 27.409 22.935 1 94.44 582 ASP A N 1
ATOM 4622 C CA . ASP A 1 582 ? 6.479 28.2 21.754 1 94.44 582 ASP A CA 1
ATOM 4623 C C . ASP A 1 582 ? 5.291 29.051 21.31 1 94.44 582 ASP A C 1
ATOM 4625 O O . ASP A 1 582 ? 4.273 28.519 20.863 1 94.44 582 ASP A O 1
ATOM 4629 N N . LEU A 1 583 ? 5.388 30.271 21.441 1 95.17 583 LEU A N 1
ATOM 4630 C CA . LEU A 1 583 ? 4.359 31.218 21.024 1 95.17 583 LEU A CA 1
ATOM 4631 C C . LEU A 1 583 ? 4.888 32.152 19.941 1 95.17 583 LEU A C 1
ATOM 4633 O O . LEU A 1 583 ? 4.459 33.305 19.846 1 95.17 583 LEU A O 1
ATOM 4637 N N . TYR A 1 584 ? 5.81 31.608 19.228 1 91.98 584 TYR A N 1
ATOM 4638 C CA . TYR A 1 584 ? 6.438 32.382 18.162 1 91.98 584 TYR A CA 1
ATOM 4639 C C . TYR A 1 584 ? 5.405 32.837 17.138 1 91.98 584 TYR A C 1
ATOM 4641 O O . TYR A 1 584 ? 4.581 32.04 16.683 1 91.98 584 TYR A O 1
ATOM 4649 N N . GLU A 1 585 ? 5.333 34.104 16.809 1 91.73 585 GLU A N 1
ATOM 4650 C CA . GLU A 1 585 ? 4.487 34.694 15.775 1 91.73 585 GLU A CA 1
ATOM 4651 C C . GLU A 1 585 ? 3.008 34.475 16.082 1 91.73 585 GLU A C 1
ATOM 4653 O O . GLU A 1 585 ? 2.264 33.961 15.244 1 91.73 585 GLU A O 1
ATOM 4658 N N . THR A 1 586 ? 2.577 34.742 17.273 1 94.49 586 THR A N 1
ATOM 4659 C CA . THR A 1 586 ? 1.171 34.709 17.661 1 94.49 586 THR A CA 1
ATOM 4660 C C . THR A 1 586 ? 0.632 36.123 17.858 1 94.49 586 THR A C 1
ATOM 4662 O O . THR A 1 586 ? 1.374 37.099 17.734 1 94.49 586 THR A O 1
ATOM 4665 N N . ASN A 1 587 ? -0.65 36.287 18.138 1 93.36 587 ASN A N 1
ATOM 4666 C CA . ASN A 1 587 ? -1.286 37.583 18.347 1 93.36 587 ASN A CA 1
ATOM 4667 C C . ASN A 1 587 ? -1.662 37.792 19.811 1 93.36 587 ASN A C 1
ATOM 4669 O O . ASN A 1 587 ? -2.639 38.481 20.113 1 93.36 587 ASN A O 1
ATOM 4673 N N . ILE A 1 588 ? -0.851 37.199 20.629 1 94.44 588 ILE A N 1
ATOM 4674 C CA . ILE A 1 588 ? -1.145 37.273 22.056 1 94.44 588 ILE A CA 1
ATOM 4675 C C . ILE A 1 588 ? -0.9 38.693 22.56 1 94.44 588 ILE A C 1
ATOM 4677 O O . ILE A 1 588 ? 0.147 39.284 22.285 1 94.44 588 ILE A O 1
ATOM 4681 N N . ALA A 1 589 ? -1.819 39.204 23.309 1 92.22 589 ALA A N 1
ATOM 4682 C CA . ALA A 1 589 ? -1.723 40.582 23.784 1 92.22 589 ALA A CA 1
ATOM 4683 C C . ALA A 1 589 ? -1.275 40.63 25.242 1 92.22 589 ALA A C 1
ATOM 4685 O O . ALA A 1 589 ? -0.636 41.594 25.67 1 92.22 589 ALA A O 1
ATOM 4686 N N . SER A 1 590 ? -1.639 39.6 25.945 1 91.76 590 SER A N 1
ATOM 4687 C CA . SER A 1 590 ? -1.29 39.557 27.361 1 91.76 590 SER A CA 1
ATOM 4688 C C . SER A 1 590 ? -1.056 38.125 27.829 1 91.76 590 SER A C 1
ATOM 4690 O O . SER A 1 590 ? -1.732 37.199 27.374 1 91.76 590 SER A O 1
ATOM 4692 N N . LEU A 1 591 ? -0.128 37.926 28.744 1 91.94 591 LEU A N 1
ATOM 4693 C CA . LEU A 1 591 ? 0.119 36.62 29.344 1 91.94 591 LEU A CA 1
ATOM 4694 C C . LEU A 1 591 ? -0.633 36.477 30.663 1 91.94 591 LEU A C 1
ATOM 4696 O O . LEU A 1 591 ? -0.739 37.437 31.429 1 91.94 591 LEU A O 1
ATOM 4700 N N . PRO A 1 592 ? -1.199 35.357 30.88 1 92.12 592 PRO A N 1
ATOM 4701 C CA . PRO A 1 592 ? -1.904 35.151 32.148 1 92.12 592 PRO A CA 1
ATOM 4702 C C . PRO A 1 592 ? -0.955 35.044 33.34 1 92.12 592 PRO A C 1
ATOM 4704 O O . PRO A 1 592 ? 0.178 34.579 33.192 1 92.12 592 PRO A O 1
ATOM 4707 N N . LYS A 1 593 ? -1.387 35.386 34.534 1 91.8 593 LYS A N 1
ATOM 4708 C CA . LYS A 1 593 ? -0.594 35.329 35.758 1 91.8 593 LYS A CA 1
ATOM 4709 C C . LYS A 1 593 ? -0.281 33.886 36.143 1 91.8 593 LYS A C 1
ATOM 4711 O O . LYS A 1 593 ? 0.772 33.606 36.72 1 91.8 593 LYS A O 1
ATOM 4716 N N . GLU A 1 594 ? -1.189 33.044 35.71 1 92.9 594 GLU A N 1
ATOM 4717 C CA . GLU A 1 594 ? -1.063 31.629 36.045 1 92.9 594 GLU A CA 1
ATOM 4718 C C . GLU A 1 594 ? 0.098 30.985 35.293 1 92.9 594 GLU A C 1
ATOM 4720 O O . GLU A 1 594 ? 0.542 29.89 35.645 1 92.9 594 GLU A O 1
ATOM 4725 N N . LEU A 1 595 ? 0.606 31.683 34.278 1 92.93 595 LEU A N 1
ATOM 4726 C CA . LEU A 1 595 ? 1.76 31.166 33.551 1 92.93 595 LEU A CA 1
ATOM 4727 C C . LEU A 1 595 ? 2.958 31 34.48 1 92.93 595 LEU A C 1
ATOM 4729 O O . LEU A 1 595 ? 3.827 30.16 34.236 1 92.93 595 LEU A O 1
ATOM 4733 N N . GLY A 1 596 ? 2.985 31.794 35.489 1 91.42 596 GLY A N 1
ATOM 4734 C CA . GLY A 1 596 ? 4.063 31.758 36.465 1 91.42 596 GLY A CA 1
ATOM 4735 C C . GLY A 1 596 ? 4.12 30.456 37.242 1 91.42 596 GLY A C 1
ATOM 4736 O O . GLY A 1 596 ? 5.134 30.147 37.871 1 91.42 596 GLY A O 1
ATOM 4737 N N . ASN A 1 597 ? 3.084 29.654 37.159 1 92.45 597 ASN A N 1
ATOM 4738 C CA . ASN A 1 597 ? 3.044 28.374 37.859 1 92.45 597 ASN A CA 1
ATOM 4739 C C . ASN A 1 597 ? 3.891 27.321 37.15 1 92.45 597 ASN A C 1
ATOM 4741 O O . ASN A 1 597 ? 4.145 26.249 37.702 1 92.45 597 ASN A O 1
ATOM 4745 N N . LEU A 1 598 ? 4.297 27.657 35.955 1 93.56 598 LEU A N 1
ATOM 4746 C CA . LEU A 1 598 ? 5.074 26.702 35.173 1 93.56 598 LEU A CA 1
ATOM 4747 C C . LEU A 1 598 ? 6.541 26.723 35.59 1 93.56 598 LEU A C 1
ATOM 4749 O O . LEU A 1 598 ? 7.401 27.167 34.827 1 93.56 598 LEU A O 1
ATOM 4753 N N . VAL A 1 599 ? 6.907 26.139 36.6 1 90.8 599 VAL A N 1
ATOM 4754 C CA . VAL A 1 599 ? 8.215 26.232 37.238 1 90.8 599 VAL A CA 1
ATOM 4755 C C . VAL A 1 599 ? 9.228 25.387 36.468 1 90.8 599 VAL A C 1
ATOM 4757 O O . VAL A 1 599 ? 10.435 25.629 36.545 1 90.8 599 VAL A O 1
ATOM 4760 N N . LYS A 1 600 ? 8.754 24.465 35.725 1 90.77 600 LYS A N 1
ATOM 4761 C CA . LYS A 1 600 ? 9.668 23.567 35.025 1 90.77 600 LYS A CA 1
ATOM 4762 C C . LYS A 1 600 ? 9.942 24.058 33.606 1 90.77 600 LYS A C 1
ATOM 4764 O O . LYS A 1 600 ? 10.638 23.393 32.837 1 90.77 600 LYS A O 1
ATOM 4769 N N . LEU A 1 601 ? 9.404 25.279 33.251 1 92.49 601 LEU A N 1
ATOM 4770 C CA . LEU A 1 601 ? 9.555 25.816 31.902 1 92.49 601 LEU A CA 1
ATOM 4771 C C . LEU A 1 601 ? 11.019 26.111 31.595 1 92.49 601 LEU A C 1
ATOM 4773 O O . LEU A 1 601 ? 11.679 26.841 32.339 1 92.49 601 LEU A O 1
ATOM 4777 N N . LYS A 1 602 ? 11.542 25.554 30.603 1 88.96 602 LYS A N 1
ATOM 4778 C CA . LYS A 1 602 ? 12.94 25.726 30.218 1 88.96 602 LYS A CA 1
ATOM 4779 C C . LYS A 1 602 ? 13.07 26.674 29.03 1 88.96 602 LYS A C 1
ATOM 4781 O O . LYS A 1 602 ? 14.083 27.363 28.887 1 88.96 602 LYS A O 1
ATOM 4786 N N . SER A 1 603 ? 12.073 26.655 28.171 1 90.77 603 SER A N 1
ATOM 4787 C CA . SER A 1 603 ? 12.113 27.485 26.971 1 90.77 603 SER A CA 1
ATOM 4788 C C . SER A 1 603 ? 10.789 28.209 26.755 1 90.77 603 SER A C 1
ATOM 4790 O O . SER A 1 603 ? 9.728 27.581 26.731 1 90.77 603 SER A O 1
ATOM 4792 N N . LEU A 1 604 ? 10.819 29.463 26.622 1 92.85 604 LEU A N 1
ATOM 4793 C CA . LEU A 1 604 ? 9.67 30.306 26.312 1 92.85 604 LEU A CA 1
ATOM 4794 C C . LEU A 1 604 ? 9.956 31.193 25.105 1 92.85 604 LEU A C 1
ATOM 4796 O O . LEU A 1 604 ? 10.783 32.105 25.181 1 92.85 604 LEU A O 1
ATOM 4800 N N . LEU A 1 605 ? 9.344 30.955 24.073 1 92.8 605 LEU A N 1
ATOM 4801 C CA . LEU A 1 605 ? 9.57 31.7 22.84 1 92.8 605 LEU A CA 1
ATOM 4802 C C . LEU A 1 605 ? 8.414 32.655 22.562 1 92.8 605 LEU A C 1
ATOM 4804 O O . LEU A 1 605 ? 7.285 32.218 22.325 1 92.8 605 LEU A O 1
ATOM 4808 N N . LEU A 1 606 ? 8.662 33.837 22.574 1 93.85 606 LEU A N 1
ATOM 4809 C CA . LEU A 1 606 ? 7.649 34.868 22.38 1 93.85 606 LEU A CA 1
ATOM 4810 C C . LEU A 1 606 ? 8.062 35.835 21.275 1 93.85 606 LEU A C 1
ATOM 4812 O O . LEU A 1 606 ? 7.541 36.949 21.192 1 93.85 606 LEU A O 1
ATOM 4816 N N . SER A 1 607 ? 8.922 35.398 20.434 1 91.47 607 SER A N 1
ATOM 4817 C CA . SER A 1 607 ? 9.418 36.298 19.399 1 91.47 607 SER A CA 1
ATOM 4818 C C . SER A 1 607 ? 8.34 36.597 18.363 1 91.47 607 SER A C 1
ATOM 4820 O O . SER A 1 607 ? 7.441 35.783 18.142 1 91.47 607 SER A O 1
ATOM 4822 N N . SER A 1 608 ? 8.36 37.756 17.796 1 89.22 608 SER A N 1
ATOM 4823 C CA . SER A 1 608 ? 7.491 38.211 16.716 1 89.22 608 SER A CA 1
ATOM 4824 C C . SER A 1 608 ? 6.033 38.249 17.158 1 89.22 608 SER A C 1
ATOM 4826 O O . SER A 1 608 ? 5.154 37.734 16.464 1 89.22 608 SER A O 1
ATOM 4828 N N . THR A 1 609 ? 5.831 38.575 18.398 1 92.41 609 THR A N 1
ATOM 4829 C CA . THR A 1 609 ? 4.507 38.847 18.947 1 92.41 609 THR A CA 1
ATOM 4830 C C . THR A 1 609 ? 4.303 40.346 19.146 1 92.41 609 THR A C 1
ATOM 4832 O O . THR A 1 609 ? 4.368 40.843 20.273 1 92.41 609 THR A O 1
ATOM 4835 N N . PRO A 1 610 ? 4.049 41.074 18.184 1 82.73 610 PRO A N 1
ATOM 4836 C CA . PRO A 1 610 ? 4.028 42.537 18.232 1 82.73 610 PRO A CA 1
ATOM 4837 C C . PRO A 1 610 ? 2.903 43.083 19.108 1 82.73 610 PRO A C 1
ATOM 4839 O O . PRO A 1 610 ? 2.995 44.206 19.61 1 82.73 610 PRO A O 1
ATOM 4842 N N . LEU A 1 611 ? 1.905 42.303 19.418 1 88.14 611 LEU A N 1
ATOM 4843 C CA . LEU A 1 611 ? 0.752 42.809 20.154 1 88.14 611 LEU A CA 1
ATOM 4844 C C . LEU A 1 611 ? 0.918 42.576 21.652 1 88.14 611 LEU A C 1
ATOM 4846 O O . LEU A 1 611 ? 0.088 43.017 22.449 1 88.14 611 LEU A O 1
ATOM 4850 N N . LEU A 1 612 ? 2.007 41.918 22.011 1 91.04 612 LEU A N 1
ATOM 4851 C CA . LEU A 1 612 ? 2.223 41.641 23.427 1 91.04 612 LEU A CA 1
ATOM 4852 C C . LEU A 1 612 ? 2.535 42.923 24.191 1 91.04 612 LEU A C 1
ATOM 4854 O O . LEU A 1 612 ? 3.623 43.487 24.049 1 91.04 612 LEU A O 1
ATOM 4858 N N . LYS A 1 613 ? 1.624 43.38 25.008 1 85.77 613 LYS A N 1
ATOM 4859 C CA . LYS A 1 613 ? 1.78 44.664 25.685 1 85.77 613 LYS A CA 1
ATOM 4860 C C . LYS A 1 613 ? 1.871 44.482 27.197 1 85.77 613 LYS A C 1
ATOM 4862 O O . LYS A 1 613 ? 2.444 45.32 27.896 1 85.77 613 LYS A O 1
ATOM 4867 N N . GLU A 1 614 ? 1.309 43.349 27.562 1 88.07 614 GLU A N 1
ATOM 4868 C CA . GLU A 1 614 ? 1.24 43.216 29.014 1 88.07 614 GLU A CA 1
ATOM 4869 C C . GLU A 1 614 ? 1.782 41.865 29.472 1 88.07 614 GLU A C 1
ATOM 4871 O O . GLU A 1 614 ? 1.331 40.818 29.003 1 88.07 614 GLU A O 1
ATOM 4876 N N . ILE A 1 615 ? 2.73 41.873 30.421 1 89.21 615 ILE A N 1
ATOM 4877 C CA . ILE A 1 615 ? 3.22 40.73 31.184 1 89.21 615 ILE A CA 1
ATOM 4878 C C . ILE A 1 615 ? 3.093 41.014 32.679 1 89.21 615 ILE A C 1
ATOM 4880 O O . ILE A 1 615 ? 3.695 41.961 33.19 1 89.21 615 ILE A O 1
ATOM 4884 N N . PRO A 1 616 ? 2.172 40.225 33.359 1 86.38 616 PRO A N 1
ATOM 4885 C CA . PRO A 1 616 ? 1.978 40.49 34.787 1 86.38 616 PRO A CA 1
ATOM 4886 C C . PRO A 1 616 ? 3.284 40.456 35.576 1 86.38 616 PRO A C 1
ATOM 4888 O O . PRO A 1 616 ? 4.155 39.626 35.302 1 86.38 616 PRO A O 1
ATOM 4891 N N . HIS A 1 617 ? 3.402 41.321 36.5 1 86.56 617 HIS A N 1
ATOM 4892 C CA . HIS A 1 617 ? 4.594 41.432 37.333 1 86.56 617 HIS A CA 1
ATOM 4893 C C . HIS A 1 617 ? 4.846 40.145 38.109 1 86.56 617 HIS A C 1
ATOM 4895 O O . HIS A 1 617 ? 3.908 39.53 38.623 1 86.56 617 HIS A O 1
ATOM 4901 N N . GLY A 1 618 ? 6.043 39.716 38.127 1 85.97 618 GLY A N 1
ATOM 4902 C CA . GLY A 1 618 ? 6.414 38.559 38.928 1 85.97 618 GLY A CA 1
ATOM 4903 C C . GLY A 1 618 ? 6.347 37.254 38.157 1 85.97 618 GLY A C 1
ATOM 4904 O O . GLY A 1 618 ? 6.853 36.229 38.618 1 85.97 618 GLY A O 1
ATOM 4905 N N . VAL A 1 619 ? 5.808 37.274 36.985 1 89.67 619 VAL A N 1
ATOM 4906 C CA . VAL A 1 619 ? 5.616 36.053 36.21 1 89.67 619 VAL A CA 1
ATOM 4907 C C . VAL A 1 619 ? 6.962 35.552 35.692 1 89.67 619 VAL A C 1
ATOM 4909 O O . VAL A 1 619 ? 7.279 34.366 35.813 1 89.67 619 VAL A O 1
ATOM 4912 N N . ILE A 1 620 ? 7.845 36.372 35.077 1 89.46 620 ILE A N 1
ATOM 4913 C CA . ILE A 1 620 ? 9.125 35.987 34.492 1 89.46 620 ILE A CA 1
ATOM 4914 C C . ILE A 1 620 ? 10.076 35.52 35.592 1 89.46 620 ILE A C 1
ATOM 4916 O O . ILE A 1 620 ? 10.87 34.6 35.385 1 89.46 620 ILE A O 1
ATOM 4920 N N . ALA A 1 621 ? 9.98 36.094 36.805 1 89.05 621 ALA A N 1
ATOM 4921 C CA . ALA A 1 621 ? 10.863 35.771 37.924 1 89.05 621 ALA A CA 1
ATOM 4922 C C . ALA A 1 621 ? 10.619 34.349 38.422 1 89.05 621 ALA A C 1
ATOM 4924 O O . ALA A 1 621 ? 11.502 33.738 39.029 1 89.05 621 ALA A O 1
ATOM 4925 N N . ARG A 1 622 ? 9.505 33.842 38.132 1 91.64 622 ARG A N 1
ATOM 4926 C CA . ARG A 1 622 ? 9.121 32.534 38.654 1 91.64 622 ARG A CA 1
ATOM 4927 C C . ARG A 1 622 ? 9.655 31.413 37.769 1 91.64 622 ARG A C 1
ATOM 4929 O O . ARG A 1 622 ? 9.641 30.245 38.163 1 91.64 622 ARG A O 1
ATOM 4936 N N . PHE A 1 623 ? 10.118 31.771 36.616 1 92.53 623 PHE A N 1
ATOM 4937 C CA . PHE A 1 623 ? 10.665 30.764 35.714 1 92.53 623 PHE A CA 1
ATOM 4938 C C . PHE A 1 623 ? 12.093 30.403 36.107 1 92.53 623 PHE A C 1
ATOM 4940 O O . PHE A 1 623 ? 13.036 30.683 35.364 1 92.53 623 PHE A O 1
ATOM 4947 N N . THR A 1 624 ? 12.278 29.689 37.116 1 89.52 624 THR A N 1
ATOM 4948 C CA . THR A 1 624 ? 13.584 29.425 37.711 1 89.52 624 THR A CA 1
ATOM 4949 C C . THR A 1 624 ? 14.395 28.476 36.834 1 89.52 624 THR A C 1
ATOM 4951 O O . THR A 1 624 ? 15.626 28.457 36.903 1 89.52 624 THR A O 1
ATOM 4954 N N . GLU A 1 625 ? 13.753 27.718 36.028 1 89.64 625 GLU A N 1
ATOM 4955 C CA . GLU A 1 625 ? 14.476 26.749 35.21 1 89.64 625 GLU A CA 1
ATOM 4956 C C . GLU A 1 625 ? 14.616 27.236 33.771 1 89.64 625 GLU A C 1
ATOM 4958 O O . GLU A 1 625 ? 15.119 26.511 32.91 1 89.64 625 GLU A O 1
ATOM 4963 N N . LEU A 1 626 ? 14.231 28.493 33.499 1 90.31 626 LEU A N 1
ATOM 4964 C CA . LEU A 1 626 ? 14.219 29.034 32.144 1 90.31 626 LEU A CA 1
ATOM 4965 C C . LEU A 1 626 ? 15.637 29.17 31.601 1 90.31 626 LEU A C 1
ATOM 4967 O O . LEU A 1 626 ? 16.497 29.779 32.242 1 90.31 626 LEU A O 1
ATOM 4971 N N . ARG A 1 627 ? 15.9 28.605 30.495 1 87.33 627 ARG A N 1
ATOM 4972 C CA . ARG A 1 627 ? 17.215 28.656 29.864 1 87.33 627 ARG A CA 1
ATOM 4973 C C . ARG A 1 627 ? 17.179 29.497 28.592 1 87.33 627 ARG A C 1
ATOM 4975 O O . ARG A 1 627 ? 18.186 30.097 28.21 1 87.33 627 ARG A O 1
ATOM 4982 N N . VAL A 1 628 ? 16.066 29.44 27.955 1 88.11 628 VAL A N 1
ATOM 4983 C CA . VAL A 1 628 ? 15.922 30.179 26.705 1 88.11 628 VAL A CA 1
ATOM 4984 C C . VAL A 1 628 ? 14.714 31.109 26.791 1 88.11 628 VAL A C 1
ATOM 4986 O O . VAL A 1 628 ? 13.601 30.667 27.087 1 88.11 628 VAL A O 1
ATOM 4989 N N . LEU A 1 629 ? 14.884 32.335 26.558 1 91.25 629 LEU A N 1
ATOM 4990 C CA . LEU A 1 629 ? 13.82 33.33 26.489 1 91.25 629 LEU A CA 1
ATOM 4991 C C . LEU A 1 629 ? 13.951 34.179 25.228 1 91.25 629 LEU A C 1
ATOM 4993 O O . LEU A 1 629 ? 14.918 34.93 25.078 1 91.25 629 LEU A O 1
ATOM 4997 N N . SER A 1 630 ? 13.042 34.031 24.375 1 91.24 630 SER A N 1
ATOM 4998 C CA . SER A 1 630 ? 13.078 34.773 23.119 1 91.24 630 SER A CA 1
ATOM 4999 C C . SER A 1 630 ? 11.969 35.819 23.063 1 91.24 630 SER A C 1
ATOM 5001 O O . SER A 1 630 ? 10.785 35.478 23.111 1 91.24 630 SER A O 1
ATOM 5003 N N . MET A 1 631 ? 12.296 36.992 22.951 1 92.08 631 MET A N 1
ATOM 5004 C CA . MET A 1 631 ? 11.322 38.078 22.894 1 92.08 631 MET A CA 1
ATOM 5005 C C . MET A 1 631 ? 11.72 39.113 21.847 1 92.08 631 MET A C 1
ATOM 5007 O O . MET A 1 631 ? 11.518 40.312 22.044 1 92.08 631 MET A O 1
ATOM 5011 N N . ASN A 1 632 ? 12.34 38.617 20.82 1 89.33 632 ASN A N 1
ATOM 5012 C CA . ASN A 1 632 ? 12.723 39.518 19.738 1 89.33 632 ASN A CA 1
ATOM 5013 C C . ASN A 1 632 ? 11.503 40.053 18.995 1 89.33 632 ASN A C 1
ATOM 5015 O O . ASN A 1 632 ? 10.627 39.284 18.595 1 89.33 632 ASN A O 1
ATOM 5019 N N . ASP A 1 633 ? 11.458 41.346 18.759 1 87.94 633 ASP A N 1
ATOM 5020 C CA . ASP A 1 633 ? 10.348 41.999 18.073 1 87.94 633 ASP A CA 1
ATOM 5021 C C . ASP A 1 633 ? 9.026 41.735 18.791 1 87.94 633 ASP A C 1
ATOM 5023 O O . ASP A 1 633 ? 8.05 41.311 18.169 1 87.94 633 ASP A O 1
ATOM 5027 N N . SER A 1 634 ? 9.066 41.76 20.02 1 90.05 634 SER A N 1
ATOM 5028 C CA . SER A 1 634 ? 7.913 41.5 20.875 1 90.05 634 SER A CA 1
ATOM 5029 C C . SER A 1 634 ? 7.786 42.558 21.967 1 90.05 634 SER A C 1
ATOM 5031 O O . SER A 1 634 ? 7.908 43.754 21.697 1 90.05 634 SER A O 1
ATOM 5033 N N . TYR A 1 635 ? 7.747 42.136 23.262 1 86.68 635 TYR A N 1
ATOM 5034 C CA . TYR A 1 635 ? 7.601 43.026 24.408 1 86.68 635 TYR A CA 1
ATOM 5035 C C . TYR A 1 635 ? 8.854 43.871 24.607 1 86.68 635 TYR A C 1
ATOM 5037 O O . TYR A 1 635 ? 9.972 43.352 24.569 1 86.68 635 TYR A O 1
ATOM 5045 N N . GLY A 1 636 ? 8.827 45.195 24.681 1 82.32 636 GLY A N 1
ATOM 5046 C CA . GLY A 1 636 ? 9.999 46.048 24.805 1 82.32 636 GLY A CA 1
ATOM 5047 C C . GLY A 1 636 ? 9.916 47.01 25.975 1 82.32 636 GLY A C 1
ATOM 5048 O O . GLY A 1 636 ? 10.891 47.692 26.294 1 82.32 636 GLY A O 1
ATOM 5049 N N . ASN A 1 637 ? 8.793 46.915 26.732 1 80.57 637 ASN A N 1
ATOM 5050 C CA . ASN A 1 637 ? 8.585 47.904 27.785 1 80.57 637 ASN A CA 1
ATOM 5051 C C . ASN A 1 637 ? 9.172 47.439 29.115 1 80.57 637 ASN A C 1
ATOM 5053 O O . ASN A 1 637 ? 8.432 47.139 30.053 1 80.57 637 ASN A O 1
ATOM 5057 N N . TRP A 1 638 ? 10.508 47.441 29.194 1 85.65 638 TRP A N 1
ATOM 5058 C CA . TRP A 1 638 ? 11.209 47.061 30.416 1 85.65 638 TRP A CA 1
ATOM 5059 C C . TRP A 1 638 ? 11.438 48.274 31.311 1 85.65 638 TRP A C 1
ATOM 5061 O O . TRP A 1 638 ? 11.799 49.35 30.829 1 85.65 638 TRP A O 1
ATOM 5071 N N . ARG A 1 639 ? 11.127 48.16 32.529 1 80.55 639 ARG A N 1
ATOM 5072 C CA . ARG A 1 639 ? 11.311 49.263 33.466 1 80.55 639 ARG A CA 1
ATOM 5073 C C . ARG A 1 639 ? 12.589 49.083 34.28 1 80.55 639 ARG A C 1
ATOM 5075 O O . ARG A 1 639 ? 12.951 47.96 34.636 1 80.55 639 ARG A O 1
ATOM 5082 N N . VAL A 1 640 ? 13.384 50.089 34.477 1 71.07 640 VAL A N 1
ATOM 5083 C CA . VAL A 1 640 ? 14.593 50.059 35.293 1 71.07 640 VAL A CA 1
ATOM 5084 C C . VAL A 1 640 ? 14.274 50.538 36.708 1 71.07 640 VAL A C 1
ATOM 5086 O O . VAL A 1 640 ? 14.894 50.092 37.676 1 71.07 640 VAL A O 1
ATOM 5089 N N . SER A 1 641 ? 13.282 51.611 36.946 1 62.74 641 SER A N 1
ATOM 5090 C CA . SER A 1 641 ? 13.013 52.172 38.266 1 62.74 641 SER A CA 1
ATOM 5091 C C . SER A 1 641 ? 11.741 51.585 38.868 1 62.74 641 SER A C 1
ATOM 5093 O O . SER A 1 641 ? 10.93 50.989 38.157 1 62.74 641 SER A O 1
ATOM 5095 N N . SER A 1 642 ? 11.635 51.338 40.262 1 56.16 642 SER A N 1
ATOM 5096 C CA . SER A 1 642 ? 10.558 50.772 41.068 1 56.16 642 SER A CA 1
ATOM 5097 C C . SER A 1 642 ? 9.207 51.361 40.676 1 56.16 642 SER A C 1
ATOM 5099 O O . SER A 1 642 ? 8.16 50.791 40.99 1 56.16 642 SER A O 1
ATOM 5101 N N . SER A 1 643 ? 9.117 52.622 40.084 1 54.4 643 SER A N 1
ATOM 5102 C CA . SER A 1 643 ? 7.858 53.319 39.842 1 54.4 643 SER A CA 1
ATOM 5103 C C . SER A 1 643 ? 7.536 53.378 38.353 1 54.4 643 SER A C 1
ATOM 5105 O O . SER A 1 643 ? 8.44 53.479 37.52 1 54.4 643 SER A O 1
ATOM 5107 N N . GLY A 1 644 ? 6.361 52.76 37.696 1 55.56 644 GLY A N 1
ATOM 5108 C CA . GLY A 1 644 ? 5.86 52.93 36.341 1 55.56 644 GLY A CA 1
ATOM 5109 C C . GLY A 1 644 ? 5.299 51.653 35.747 1 55.56 644 GLY A C 1
ATOM 5110 O O . GLY A 1 644 ? 5.366 50.591 36.369 1 55.56 644 GLY A O 1
ATOM 5111 N N . PRO A 1 645 ? 4.721 51.783 34.604 1 63.38 645 PRO A N 1
ATOM 5112 C CA . PRO A 1 645 ? 4.105 50.653 33.904 1 63.38 645 PRO A CA 1
ATOM 5113 C C . PRO A 1 645 ? 5.132 49.751 33.224 1 63.38 645 PRO A C 1
ATOM 5115 O O . PRO A 1 645 ? 6.219 50.209 32.862 1 63.38 645 PRO A O 1
ATOM 5118 N N . GLY A 1 646 ? 5.175 48.38 33.355 1 71.3 646 GLY A N 1
ATOM 5119 C CA . GLY A 1 646 ? 6.043 47.419 32.694 1 71.3 646 GLY A CA 1
ATOM 5120 C C . GLY A 1 646 ? 6.701 46.449 33.658 1 71.3 646 GLY A C 1
ATOM 5121 O O . GLY A 1 646 ? 6.4 46.452 34.853 1 71.3 646 GLY A O 1
ATOM 5122 N N . ILE A 1 647 ? 7.559 45.595 33.153 1 82.15 647 ILE A N 1
ATOM 5123 C CA . ILE A 1 647 ? 8.209 44.567 33.958 1 82.15 647 ILE A CA 1
ATOM 5124 C C . ILE A 1 647 ? 9.593 45.047 34.389 1 82.15 647 ILE A C 1
ATOM 5126 O O . ILE A 1 647 ? 10.299 45.7 33.617 1 82.15 647 ILE A O 1
ATOM 5130 N N . ASN A 1 648 ? 9.823 44.829 35.674 1 82.21 648 ASN A N 1
ATOM 5131 C CA . ASN A 1 648 ? 11.13 45.197 36.209 1 82.21 648 ASN A CA 1
ATOM 5132 C C . ASN A 1 648 ? 12.252 44.408 35.539 1 82.21 648 ASN A C 1
ATOM 5134 O O . ASN A 1 648 ? 12.226 43.176 35.521 1 82.21 648 ASN A O 1
ATOM 5138 N N . PHE A 1 649 ? 13.187 45.119 34.945 1 87.47 649 PHE A N 1
ATOM 5139 C CA . PHE A 1 649 ? 14.332 44.514 34.274 1 87.47 649 PHE A CA 1
ATOM 5140 C C . PHE A 1 649 ? 15.092 43.595 35.223 1 87.47 649 PHE A C 1
ATOM 5142 O O . PHE A 1 649 ? 15.778 42.67 34.783 1 87.47 649 PHE A O 1
ATOM 5149 N N . GLU A 1 650 ? 14.886 43.748 36.574 1 85.74 650 GLU A N 1
ATOM 5150 C CA . GLU A 1 650 ? 15.54 42.947 37.605 1 85.74 650 GLU A CA 1
ATOM 5151 C C . GLU A 1 650 ? 15.054 41.501 37.572 1 85.74 650 GLU A C 1
ATOM 5153 O O . GLU A 1 650 ? 15.775 40.589 37.981 1 85.74 650 GLU A O 1
ATOM 5158 N N . GLU A 1 651 ? 13.876 41.364 37.097 1 87.95 651 GLU A N 1
ATOM 5159 C CA . GLU A 1 651 ? 13.346 40.009 36.988 1 87.95 651 GLU A CA 1
ATOM 5160 C C . GLU A 1 651 ? 14.171 39.17 36.016 1 87.95 651 GLU A C 1
ATOM 5162 O O . GLU A 1 651 ? 14.375 37.975 36.238 1 87.95 651 GLU A O 1
ATOM 5167 N N . LEU A 1 652 ? 14.595 39.784 34.91 1 88.41 652 LEU A N 1
ATOM 5168 C CA . LEU A 1 652 ? 15.437 39.093 33.94 1 88.41 652 LEU A CA 1
ATOM 5169 C C . LEU A 1 652 ? 16.809 38.787 34.531 1 88.41 652 LEU A C 1
ATOM 5171 O O . LEU A 1 652 ? 17.383 37.729 34.264 1 88.41 652 LEU A O 1
ATOM 5175 N N . GLU A 1 653 ? 17.312 39.692 35.351 1 86.63 653 GLU A N 1
ATOM 5176 C CA . GLU A 1 653 ? 18.618 39.521 35.982 1 86.63 653 GLU A CA 1
ATOM 5177 C C . GLU A 1 653 ? 18.597 38.377 36.991 1 86.63 653 GLU A C 1
ATOM 5179 O O . GLU A 1 653 ? 19.636 37.778 37.279 1 86.63 653 GLU A O 1
ATOM 5184 N N . GLY A 1 654 ? 17.428 38.136 37.477 1 85.38 654 GLY A N 1
ATOM 5185 C CA . GLY A 1 654 ? 17.278 37.108 38.495 1 85.38 654 GLY A CA 1
ATOM 5186 C C . GLY A 1 654 ? 17.243 35.703 37.923 1 85.38 654 GLY A C 1
ATOM 5187 O O . GLY A 1 654 ? 17.377 34.724 38.66 1 85.38 654 GLY A O 1
ATOM 5188 N N . LEU A 1 655 ? 17.092 35.586 36.644 1 90.45 655 LEU A N 1
ATOM 5189 C CA . LEU A 1 655 ? 17.057 34.272 36.011 1 90.45 655 LEU A CA 1
ATOM 5190 C C . LEU A 1 655 ? 18.462 33.693 35.881 1 90.45 655 LEU A C 1
ATOM 5192 O O . LEU A 1 655 ? 19.137 33.912 34.873 1 90.45 655 LEU A O 1
ATOM 5196 N N . LYS A 1 656 ? 18.899 32.854 36.752 1 86.42 656 LYS A N 1
ATOM 5197 C CA . LYS A 1 656 ? 20.273 32.38 36.887 1 86.42 656 LYS A CA 1
ATOM 5198 C C . LYS A 1 656 ? 20.598 31.329 35.829 1 86.42 656 LYS A C 1
ATOM 5200 O O . LYS A 1 656 ? 21.765 31.121 35.491 1 86.42 656 LYS A O 1
ATOM 5205 N N . ARG A 1 657 ? 19.603 30.726 35.338 1 87.92 657 ARG A N 1
ATOM 5206 C CA . ARG A 1 657 ? 19.865 29.628 34.413 1 87.92 657 ARG A CA 1
ATOM 5207 C C . ARG A 1 657 ? 19.696 30.079 32.966 1 87.92 657 ARG A C 1
ATOM 5209 O O . ARG A 1 657 ? 19.874 29.286 32.039 1 87.92 657 ARG A O 1
ATOM 5216 N N . LEU A 1 658 ? 19.356 31.356 32.731 1 89.17 658 LEU A N 1
ATOM 5217 C CA . LEU A 1 658 ? 19.137 31.886 31.39 1 89.17 658 LEU A CA 1
ATOM 5218 C C . LEU A 1 658 ? 20.436 31.893 30.59 1 89.17 658 LEU A C 1
ATOM 5220 O O . LEU A 1 658 ? 21.446 32.436 31.043 1 89.17 658 LEU A O 1
ATOM 5224 N N . ARG A 1 659 ? 20.435 31.179 29.433 1 85.96 659 ARG A N 1
ATOM 5225 C CA . ARG A 1 659 ? 21.635 31.07 28.609 1 85.96 659 ARG A CA 1
ATOM 5226 C C . ARG A 1 659 ? 21.408 31.677 27.228 1 85.96 659 ARG A C 1
ATOM 5228 O O . ARG A 1 659 ? 22.365 31.99 26.517 1 85.96 659 ARG A O 1
ATOM 5235 N N . TYR A 1 660 ? 20.193 31.857 26.869 1 87.5 660 TYR A N 1
ATOM 5236 C CA . TYR A 1 660 ? 19.815 32.432 25.583 1 87.5 660 TYR A CA 1
ATOM 5237 C C . TYR A 1 660 ? 18.747 33.505 25.758 1 87.5 660 TYR A C 1
ATOM 5239 O O . TYR A 1 660 ? 17.667 33.234 26.287 1 87.5 660 TYR A O 1
ATOM 5247 N N . LEU A 1 661 ? 19.068 34.724 25.232 1 90.18 661 LEU A N 1
ATOM 5248 C CA . LEU A 1 661 ? 18.122 35.823 25.387 1 90.18 661 LEU A CA 1
ATOM 5249 C C . LEU A 1 661 ? 18.013 36.632 24.098 1 90.18 661 LEU A C 1
ATOM 5251 O O . LEU A 1 661 ? 19.027 37.056 23.539 1 90.18 661 LEU A O 1
ATOM 5255 N N . ASP A 1 662 ? 16.869 36.697 23.58 1 91.3 662 ASP A N 1
ATOM 5256 C CA . ASP A 1 662 ? 16.495 37.694 22.581 1 91.3 662 ASP A CA 1
ATOM 5257 C C . ASP A 1 662 ? 15.611 38.779 23.192 1 91.3 662 ASP A C 1
ATOM 5259 O O . ASP A 1 662 ? 14.606 38.476 23.838 1 91.3 662 ASP A O 1
ATOM 5263 N N . ILE A 1 663 ? 16 39.944 22.98 1 91.07 663 ILE A N 1
ATOM 5264 C CA . ILE A 1 663 ? 15.268 40.968 23.719 1 91.07 663 ILE A CA 1
ATOM 5265 C C . ILE A 1 663 ? 15.063 42.195 22.833 1 91.07 663 ILE A C 1
ATOM 5267 O O . ILE A 1 663 ? 15.848 42.445 21.915 1 91.07 663 ILE A O 1
ATOM 5271 N N . THR A 1 664 ? 14.05 42.815 23.044 1 91.48 664 THR A N 1
ATOM 5272 C CA . THR A 1 664 ? 13.738 44.098 22.424 1 91.48 664 THR A CA 1
ATOM 5273 C C . THR A 1 664 ? 13.745 45.217 23.462 1 91.48 664 THR A C 1
ATOM 5275 O O . THR A 1 664 ? 13.147 45.082 24.531 1 91.48 664 THR A O 1
ATOM 5278 N N . LEU A 1 665 ? 14.463 46.222 23.224 1 88.44 665 LEU A N 1
ATOM 5279 C CA . LEU A 1 665 ? 14.561 47.351 24.143 1 88.44 665 LEU A CA 1
ATOM 5280 C C . LEU A 1 665 ? 14.061 48.632 23.485 1 88.44 665 LEU A C 1
ATOM 5282 O O . LEU A 1 665 ? 14.356 48.891 22.316 1 88.44 665 LEU A O 1
ATOM 5286 N N . GLN A 1 666 ? 13.366 49.368 24.243 1 83.99 666 GLN A N 1
ATOM 5287 C CA . GLN A 1 666 ? 12.782 50.587 23.694 1 83.99 666 GLN A CA 1
ATOM 5288 C C . GLN A 1 666 ? 13.324 51.825 24.403 1 83.99 666 GLN A C 1
ATOM 5290 O O . GLN A 1 666 ? 13.013 52.954 24.018 1 83.99 666 GLN A O 1
ATOM 5295 N N . ASN A 1 667 ? 14.118 51.568 25.449 1 79.76 667 ASN A N 1
ATOM 5296 C CA . ASN A 1 667 ? 14.66 52.682 26.219 1 79.76 667 ASN A CA 1
ATOM 5297 C C . ASN A 1 667 ? 16.177 52.582 26.357 1 79.76 667 ASN A C 1
ATOM 5299 O O . ASN A 1 667 ? 16.721 51.485 26.499 1 79.76 667 ASN A O 1
ATOM 5303 N N . ALA A 1 668 ? 16.843 53.77 26.334 1 77.97 668 ALA A N 1
ATOM 5304 C CA . ALA A 1 668 ? 18.299 53.829 26.435 1 77.97 668 ALA A CA 1
ATOM 5305 C C . ALA A 1 668 ? 18.772 53.378 27.815 1 77.97 668 ALA A C 1
ATOM 5307 O O . ALA A 1 668 ? 19.848 52.79 27.948 1 77.97 668 ALA A O 1
ATOM 5308 N N . SER A 1 669 ? 17.901 53.644 28.833 1 79.42 669 SER A N 1
ATOM 5309 C CA . SER A 1 669 ? 18.278 53.258 30.189 1 79.42 669 SER A CA 1
ATOM 5310 C C . SER A 1 669 ? 18.338 51.742 30.337 1 79.42 669 SER A C 1
ATOM 5312 O O . SER A 1 669 ? 19.228 51.212 31.005 1 79.42 669 SER A O 1
ATOM 5314 N N . THR A 1 670 ? 17.425 51.16 29.677 1 83.71 670 THR A N 1
ATOM 5315 C CA . THR A 1 670 ? 17.403 49.703 29.738 1 83.71 670 THR A CA 1
ATOM 5316 C C . THR A 1 670 ? 18.568 49.112 28.949 1 83.71 670 THR A C 1
ATOM 5318 O O . THR A 1 670 ? 19.113 48.071 29.323 1 83.71 670 THR A O 1
ATOM 5321 N N . LEU A 1 671 ? 18.865 49.72 27.842 1 84.21 671 LEU A N 1
ATOM 5322 C CA . LEU A 1 671 ? 20.008 49.274 27.053 1 84.21 671 LEU A CA 1
ATOM 5323 C C . LEU A 1 671 ? 21.298 49.37 27.861 1 84.21 671 LEU A C 1
ATOM 5325 O O . LEU A 1 671 ? 22.15 48.483 27.785 1 84.21 671 LEU A O 1
ATOM 5329 N N . GLN A 1 672 ? 21.479 50.405 28.646 1 80.36 672 GLN A N 1
ATOM 5330 C CA . GLN A 1 672 ? 22.652 50.579 29.497 1 80.36 672 GLN A CA 1
ATOM 5331 C C . GLN A 1 672 ? 22.685 49.535 30.609 1 80.36 672 GLN A C 1
ATOM 5333 O O . GLN A 1 672 ? 23.752 49.023 30.955 1 80.36 672 GLN A O 1
ATOM 5338 N N . ARG A 1 673 ? 21.542 49.269 31.107 1 85.15 673 ARG A N 1
ATOM 5339 C CA . ARG A 1 673 ? 21.458 48.267 32.164 1 85.15 673 ARG A CA 1
ATOM 5340 C C . ARG A 1 673 ? 21.83 46.884 31.639 1 85.15 673 ARG A C 1
ATOM 5342 O O . ARG A 1 673 ? 22.519 46.121 32.319 1 85.15 673 ARG A O 1
ATOM 5349 N N . LEU A 1 674 ? 21.277 46.578 30.472 1 87.59 674 LEU A N 1
ATOM 5350 C CA . LEU A 1 674 ? 21.621 45.301 29.855 1 87.59 674 LEU A CA 1
ATOM 5351 C C . LEU A 1 674 ? 23.125 45.197 29.625 1 87.59 674 LEU A C 1
ATOM 5353 O O . LEU A 1 674 ? 23.715 44.131 29.816 1 87.59 674 LEU A O 1
ATOM 5357 N N . SER A 1 675 ? 23.723 46.291 29.229 1 82.96 675 SER A N 1
ATOM 5358 C CA . SER A 1 675 ? 25.153 46.302 28.937 1 82.96 675 SER A CA 1
ATOM 5359 C C . SER A 1 675 ? 25.977 46.103 30.204 1 82.96 675 SER A C 1
ATOM 5361 O O . SER A 1 675 ? 27.083 45.562 30.153 1 82.96 675 SER A O 1
ATOM 5363 N N . ARG A 1 676 ? 25.452 46.477 31.37 1 80.86 676 ARG A N 1
ATOM 5364 C CA . ARG A 1 676 ? 26.177 46.387 32.633 1 80.86 676 ARG A CA 1
ATOM 5365 C C . ARG A 1 676 ? 25.971 45.025 33.286 1 80.86 676 ARG A C 1
ATOM 5367 O O . ARG A 1 676 ? 26.782 44.598 34.111 1 80.86 676 ARG A O 1
ATOM 5374 N N . ALA A 1 677 ? 24.814 44.429 32.894 1 85.65 677 ALA A N 1
ATOM 5375 C CA . ALA A 1 677 ? 24.546 43.097 33.43 1 85.65 677 ALA A CA 1
ATOM 5376 C C . ALA A 1 677 ? 25.346 42.034 32.683 1 85.65 677 ALA A C 1
ATOM 5378 O O . ALA A 1 677 ? 24.926 41.565 31.622 1 85.65 677 ALA A O 1
ATOM 5379 N N . ARG A 1 678 ? 26.409 41.638 33.169 1 82.2 678 ARG A N 1
ATOM 5380 C CA . ARG A 1 678 ? 27.371 40.773 32.495 1 82.2 678 ARG A CA 1
ATOM 5381 C C . ARG A 1 678 ? 26.719 39.466 32.056 1 82.2 678 ARG A C 1
ATOM 5383 O O . ARG A 1 678 ? 26.86 39.053 30.903 1 82.2 678 ARG A O 1
ATOM 5390 N N . ARG A 1 679 ? 26.04 38.872 32.933 1 84.31 679 ARG A N 1
ATOM 5391 C CA . ARG A 1 679 ? 25.455 37.569 32.631 1 84.31 679 ARG A CA 1
ATOM 5392 C C . ARG A 1 679 ? 24.426 37.677 31.511 1 84.31 679 ARG A C 1
ATOM 5394 O O . ARG A 1 679 ? 24.415 36.858 30.59 1 84.31 679 ARG A O 1
ATOM 5401 N N . LEU A 1 680 ? 23.564 38.689 31.576 1 87.51 680 LEU A N 1
ATOM 5402 C CA . LEU A 1 680 ? 22.524 38.879 30.571 1 87.51 680 LEU A CA 1
ATOM 5403 C C . LEU A 1 680 ? 23.131 39.277 29.23 1 87.51 680 LEU A C 1
ATOM 5405 O O . LEU A 1 680 ? 22.646 38.859 28.176 1 87.51 680 LEU A O 1
ATOM 5409 N N . SER A 1 681 ? 24.123 40.072 29.285 1 85.85 681 SER A N 1
ATOM 5410 C CA . SER A 1 681 ? 24.783 40.515 28.061 1 85.85 681 SER A CA 1
ATOM 5411 C C . SER A 1 681 ? 25.443 39.347 27.335 1 85.85 681 SER A C 1
ATOM 5413 O O . SER A 1 681 ? 25.396 39.266 26.106 1 85.85 681 SER A O 1
ATOM 5415 N N . MET A 1 682 ? 25.975 38.487 28.109 1 82.14 682 MET A N 1
ATOM 5416 C CA . MET A 1 682 ? 26.632 37.328 27.512 1 82.14 682 MET A CA 1
ATOM 5417 C C . MET A 1 682 ? 25.607 36.359 26.933 1 82.14 682 MET A C 1
ATOM 5419 O O . MET A 1 682 ? 25.902 35.632 25.983 1 82.14 682 MET A O 1
ATOM 5423 N N . SER A 1 683 ? 24.394 36.405 27.508 1 87.37 683 SER A N 1
ATOM 5424 C CA . SER A 1 683 ? 23.35 35.481 27.075 1 87.37 683 SER A CA 1
ATOM 5425 C C . SER A 1 683 ? 22.527 36.071 25.935 1 87.37 683 SER A C 1
ATOM 5427 O O . SER A 1 683 ? 21.693 35.383 25.343 1 87.37 683 SER A O 1
ATOM 5429 N N . THR A 1 684 ? 22.728 37.334 25.55 1 88.29 684 THR A N 1
ATOM 5430 C CA . THR A 1 684 ? 21.949 37.996 24.51 1 88.29 684 THR A CA 1
ATOM 5431 C C . THR A 1 684 ? 22.455 37.606 23.124 1 88.29 684 THR A C 1
ATOM 5433 O O . THR A 1 684 ? 23.629 37.807 22.806 1 88.29 684 THR A O 1
ATOM 5436 N N . ARG A 1 685 ? 21.587 37.051 22.37 1 87.62 685 ARG A N 1
ATOM 5437 C CA . ARG A 1 685 ? 21.951 36.604 21.029 1 87.62 685 ARG A CA 1
ATOM 5438 C C . ARG A 1 685 ? 21.365 37.527 19.966 1 87.62 685 ARG A C 1
ATOM 5440 O O . ARG A 1 685 ? 21.963 37.721 18.906 1 87.62 685 ARG A O 1
ATOM 5447 N N . TYR A 1 686 ? 20.197 37.961 20.279 1 89.28 686 TYR A N 1
ATOM 5448 C CA . TYR A 1 686 ? 19.551 38.91 19.38 1 89.28 686 TYR A CA 1
ATOM 5449 C C . TYR A 1 686 ? 19.066 40.138 20.14 1 89.28 686 TYR A C 1
ATOM 5451 O O . TYR A 1 686 ? 18.388 40.015 21.163 1 89.28 686 TYR A O 1
ATOM 5459 N N . LEU A 1 687 ? 19.474 41.251 19.63 1 89.63 687 LEU A N 1
ATOM 5460 C CA . LEU A 1 687 ? 19.1 42.513 20.259 1 89.63 687 LEU A CA 1
ATOM 5461 C C . LEU A 1 687 ? 18.35 43.408 19.278 1 89.63 687 LEU A C 1
ATOM 5463 O O . LEU A 1 687 ? 18.824 43.652 18.166 1 89.63 687 LEU A O 1
ATOM 5467 N N . HIS A 1 688 ? 17.232 43.735 19.667 1 91.19 688 HIS A N 1
ATOM 5468 C CA . HIS A 1 688 ? 16.42 44.651 18.874 1 91.19 688 HIS A CA 1
ATOM 5469 C C . HIS A 1 688 ? 16.243 45.988 19.585 1 91.19 688 HIS A C 1
ATOM 5471 O O . HIS A 1 688 ? 15.611 46.055 20.642 1 91.19 688 HIS A O 1
ATO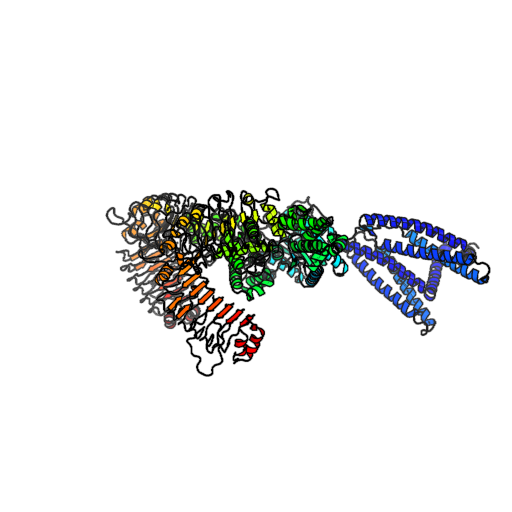M 5477 N N . ILE A 1 689 ? 16.833 46.948 19.07 1 88.33 689 ILE A N 1
ATOM 5478 C CA . ILE A 1 689 ? 16.667 48.304 19.581 1 88.33 689 ILE A CA 1
ATOM 5479 C C . ILE A 1 689 ? 15.572 49.021 18.794 1 88.33 689 ILE A C 1
ATOM 5481 O O . ILE A 1 689 ? 15.79 49.438 17.654 1 88.33 689 ILE A O 1
ATOM 5485 N N . ARG A 1 690 ? 14.509 49.211 19.479 1 86.56 690 ARG A N 1
ATOM 5486 C CA . ARG A 1 690 ? 13.342 49.757 18.794 1 86.56 690 ARG A CA 1
ATOM 5487 C C . ARG A 1 690 ? 12.977 51.131 19.345 1 86.56 690 ARG A C 1
ATOM 5489 O O . ARG A 1 690 ? 12.657 51.267 20.528 1 86.56 690 ARG A O 1
ATOM 5496 N N . GLY A 1 691 ? 12.907 52.036 18.603 1 77.71 691 GLY A N 1
ATOM 5497 C CA . GLY A 1 691 ? 12.416 53.358 18.96 1 77.71 691 GLY A CA 1
ATOM 5498 C C . GLY A 1 691 ? 13.1 53.938 20.183 1 77.71 691 GLY A C 1
ATOM 5499 O O . GLY A 1 691 ? 12.434 54.419 21.103 1 77.71 691 GLY A O 1
ATOM 5500 N N . CYS A 1 692 ? 14.381 53.633 20.257 1 71.07 692 CYS A N 1
ATOM 5501 C CA . CYS A 1 692 ? 15.075 54.083 21.458 1 71.07 692 CYS A CA 1
ATOM 5502 C C . CYS A 1 692 ? 15.148 55.605 21.509 1 71.07 692 CYS A C 1
ATOM 5504 O O . CYS A 1 692 ? 15.87 56.222 20.724 1 71.07 692 CYS A O 1
ATOM 5506 N N . LEU A 1 693 ? 14.186 56.244 22.306 1 62.88 693 LEU A N 1
ATOM 5507 C CA . LEU A 1 693 ? 14.125 57.692 22.479 1 62.88 693 LEU A CA 1
ATOM 5508 C C . LEU A 1 693 ? 15.395 58.213 23.143 1 62.88 693 LEU A C 1
ATOM 5510 O O . LEU A 1 693 ? 15.894 57.612 24.098 1 62.88 693 LEU A O 1
ATOM 5514 N N . GLY A 1 694 ? 16.104 59.128 22.549 1 62.37 694 GLY A N 1
ATOM 5515 C CA . GLY A 1 694 ? 17.219 59.822 23.174 1 62.37 694 GLY A CA 1
ATOM 5516 C C . GLY A 1 694 ? 18.57 59.382 22.641 1 62.37 694 GLY A C 1
ATOM 5517 O O . GLY A 1 694 ? 19.593 59.998 22.946 1 62.37 694 GLY A O 1
ATOM 5518 N N . LEU A 1 695 ? 18.477 58.222 21.807 1 72.65 695 LEU A N 1
ATOM 5519 C CA . LEU A 1 695 ? 19.773 57.771 21.313 1 72.65 695 LEU A CA 1
ATOM 5520 C C . LEU A 1 695 ? 20.088 58.4 19.96 1 72.65 695 LEU A C 1
ATOM 5522 O O . LEU A 1 695 ? 19.317 58.255 19.008 1 72.65 695 LEU A O 1
ATOM 5526 N N . THR A 1 696 ? 21.021 59.23 19.867 1 72.9 696 THR A N 1
ATOM 5527 C CA . THR A 1 696 ? 21.415 59.881 18.622 1 72.9 696 THR A CA 1
ATOM 5528 C C . THR A 1 696 ? 22.525 59.096 17.929 1 72.9 696 THR A C 1
ATOM 5530 O O . THR A 1 696 ? 22.698 59.198 16.713 1 72.9 696 THR A O 1
ATOM 5533 N N . THR A 1 697 ? 23.285 58.427 18.741 1 73.33 697 THR A N 1
ATOM 5534 C CA . THR A 1 697 ? 24.368 57.637 18.166 1 73.33 697 THR A CA 1
ATOM 5535 C C . THR A 1 697 ? 24.437 56.259 18.817 1 73.33 697 THR A C 1
ATOM 5537 O O . THR A 1 697 ? 24.185 56.119 20.016 1 73.33 697 THR A O 1
ATOM 5540 N N . ILE A 1 698 ? 24.541 55.23 18.047 1 76.19 698 ILE A N 1
ATOM 5541 C CA . ILE A 1 698 ? 24.76 53.885 18.568 1 76.19 698 ILE A CA 1
ATOM 5542 C C . ILE A 1 698 ? 26.146 53.392 18.158 1 76.19 698 ILE A C 1
ATOM 5544 O O . ILE A 1 698 ? 26.476 53.366 16.97 1 76.19 698 ILE A O 1
ATOM 5548 N N . HIS A 1 699 ? 26.975 53.271 19.1 1 72.93 699 HIS A N 1
ATOM 5549 C CA . HIS A 1 699 ? 28.292 52.69 18.866 1 72.93 699 HIS A CA 1
ATOM 5550 C C . HIS A 1 699 ? 28.407 51.31 19.504 1 72.93 699 HIS A C 1
ATOM 5552 O O . HIS A 1 699 ? 28.426 51.188 20.731 1 72.93 699 HIS A O 1
ATOM 5558 N N . LEU A 1 700 ? 28.382 50.352 18.712 1 73.02 700 LEU A N 1
ATOM 5559 C CA . LEU A 1 700 ? 28.487 48.982 19.201 1 73.02 700 LEU A CA 1
ATOM 5560 C C . LEU A 1 700 ? 29.67 48.265 18.559 1 73.02 700 LEU A C 1
ATOM 5562 O O . LEU A 1 700 ? 29.698 48.073 17.342 1 73.02 700 LEU A O 1
ATOM 5566 N N . PRO A 1 701 ? 30.759 47.937 19.25 1 69.16 701 PRO A N 1
ATOM 5567 C CA . PRO A 1 701 ? 30.88 47.893 20.709 1 69.16 701 PRO A CA 1
ATOM 5568 C C . PRO A 1 701 ? 31.496 49.165 21.288 1 69.16 701 PRO A C 1
ATOM 5570 O O . PRO A 1 701 ? 32.285 49.835 20.616 1 69.16 701 PRO A O 1
ATOM 5573 N N . SER A 1 702 ? 30.882 49.832 22.268 1 62.94 702 SER A N 1
ATOM 5574 C CA . SER A 1 702 ? 31.482 50.957 22.978 1 62.94 702 SER A CA 1
ATOM 5575 C C . SER A 1 702 ? 31.839 50.578 24.412 1 62.94 702 SER A C 1
ATOM 5577 O O . SER A 1 702 ? 31.513 49.48 24.869 1 62.94 702 SER A O 1
ATOM 5579 N N . THR A 1 703 ? 32.768 51.233 25.022 1 58.99 703 THR A N 1
ATOM 5580 C CA . THR A 1 703 ? 33.109 51.032 26.426 1 58.99 703 THR A CA 1
ATOM 5581 C C . THR A 1 703 ? 31.848 50.943 27.281 1 58.99 703 THR A C 1
ATOM 5583 O O . THR A 1 703 ? 31.851 50.305 28.336 1 58.99 703 THR A O 1
ATOM 5586 N N . SER A 1 704 ? 30.755 51.446 26.755 1 60.54 704 SER A N 1
ATOM 5587 C CA . SER A 1 704 ? 29.528 51.486 27.544 1 60.54 704 SER A CA 1
ATOM 5588 C C . SER A 1 704 ? 28.506 50.48 27.027 1 60.54 704 SER A C 1
ATOM 5590 O O . SER A 1 704 ? 27.643 50.022 27.779 1 60.54 704 SER A O 1
ATOM 5592 N N . LEU A 1 705 ? 28.632 50.131 25.647 1 64.88 705 LEU A N 1
ATOM 5593 C CA . LEU A 1 705 ? 27.621 49.261 25.056 1 64.88 705 LEU A CA 1
ATOM 5594 C C . LEU A 1 705 ? 28.271 48.102 24.309 1 64.88 705 LEU A C 1
ATOM 5596 O O . LEU A 1 705 ? 29.121 48.315 23.442 1 64.88 705 LEU A O 1
ATOM 5600 N N . GLY A 1 706 ? 28.002 46.86 24.691 1 67.92 706 GLY A N 1
ATOM 5601 C CA . GLY A 1 706 ? 28.358 45.737 23.839 1 67.92 706 GLY A CA 1
ATOM 5602 C C . GLY A 1 706 ? 29.647 45.056 24.258 1 67.92 706 GLY A C 1
ATOM 5603 O O . GLY A 1 706 ? 30.083 44.094 23.621 1 67.92 706 GLY A O 1
ATOM 5604 N N . ARG A 1 707 ? 30.316 45.538 25.374 1 70.31 707 ARG A N 1
ATOM 5605 C CA . ARG A 1 707 ? 31.604 44.988 25.782 1 70.31 707 ARG A CA 1
ATOM 5606 C C . ARG A 1 707 ? 31.487 43.504 26.112 1 70.31 707 ARG A C 1
ATOM 5608 O O . ARG A 1 707 ? 32.372 42.715 25.774 1 70.31 707 ARG A O 1
ATOM 5615 N N . TYR A 1 708 ? 30.338 43.137 26.719 1 75 708 TYR A N 1
ATOM 5616 C CA . TYR A 1 708 ? 30.191 41.753 27.156 1 75 708 TYR A CA 1
ATOM 5617 C C . TYR A 1 708 ? 29.237 40.991 26.245 1 75 708 TYR A C 1
ATOM 5619 O O . TYR A 1 708 ? 28.808 39.882 26.572 1 75 708 TYR A O 1
ATOM 5627 N N . MET A 1 709 ? 28.943 41.561 25.115 1 81.74 709 MET A N 1
ATOM 5628 C CA . MET A 1 709 ? 27.967 40.915 24.243 1 81.74 709 MET A CA 1
ATOM 5629 C C . MET A 1 709 ? 28.66 40.035 23.208 1 81.74 709 MET A C 1
ATOM 5631 O O . MET A 1 709 ? 28.385 40.143 22.011 1 81.74 709 MET A O 1
ATOM 5635 N N . LYS A 1 710 ? 29.489 39.189 23.607 1 75.6 710 LYS A N 1
ATOM 5636 C CA . LYS A 1 710 ? 30.259 38.321 22.721 1 75.6 710 LYS A CA 1
ATOM 5637 C C . LYS A 1 710 ? 29.357 37.306 22.025 1 75.6 710 LYS A C 1
ATOM 5639 O O . LYS A 1 710 ? 29.709 36.776 20.969 1 75.6 710 LYS A O 1
ATOM 5644 N N . GLY A 1 711 ? 28.21 37.12 22.604 1 78.93 711 GLY A N 1
ATOM 5645 C CA . GLY A 1 711 ? 27.314 36.126 22.035 1 78.93 711 GLY A CA 1
ATOM 5646 C C . GLY A 1 711 ? 26.315 36.714 21.057 1 78.93 711 GLY A C 1
ATOM 5647 O O . GLY A 1 711 ? 25.54 35.982 20.438 1 78.93 711 GLY A O 1
ATOM 5648 N N . LEU A 1 712 ? 26.361 37.999 20.767 1 85.12 712 LEU A N 1
ATOM 5649 C CA . LEU A 1 712 ? 25.381 38.674 19.923 1 85.12 712 LEU A CA 1
ATOM 5650 C C . LEU A 1 712 ? 25.529 38.243 18.468 1 85.12 712 LEU A C 1
ATOM 5652 O O . LEU A 1 712 ? 26.595 38.412 17.871 1 85.12 712 LEU A O 1
ATOM 5656 N N . ARG A 1 713 ? 24.502 37.738 17.934 1 85.11 713 ARG A N 1
ATOM 5657 C CA . ARG A 1 713 ? 24.512 37.244 16.561 1 85.11 713 ARG A CA 1
ATOM 5658 C C . ARG A 1 713 ? 23.769 38.196 15.631 1 85.11 713 ARG A C 1
ATOM 5660 O O . ARG A 1 713 ? 24.098 38.3 14.447 1 85.11 713 ARG A O 1
ATOM 5667 N N . GLY A 1 714 ? 22.795 38.78 16.234 1 88.76 714 GLY A N 1
ATOM 5668 C CA . GLY A 1 714 ? 21.991 39.667 15.407 1 88.76 714 GLY A CA 1
ATOM 5669 C C . GLY A 1 714 ? 21.637 40.969 16.099 1 88.76 714 GLY A C 1
ATOM 5670 O O . GLY A 1 714 ? 21.373 40.987 17.303 1 88.76 714 GLY A O 1
ATOM 5671 N N . LEU A 1 715 ? 21.668 42.018 15.311 1 87.78 715 LEU A N 1
ATOM 5672 C CA . LEU A 1 715 ? 21.307 43.347 15.791 1 87.78 715 LEU A CA 1
ATOM 5673 C C . LEU A 1 715 ? 20.296 44.007 14.858 1 87.78 715 LEU A C 1
ATOM 5675 O O . LEU A 1 715 ? 20.501 44.046 13.643 1 87.78 715 LEU A O 1
ATOM 5679 N N . ARG A 1 716 ? 19.295 44.342 15.48 1 89.41 716 ARG A N 1
ATOM 5680 C CA . ARG A 1 716 ? 18.259 45.043 14.728 1 89.41 716 ARG A CA 1
ATOM 5681 C C . ARG A 1 716 ? 17.994 46.424 15.319 1 89.41 716 ARG A C 1
ATOM 5683 O O . ARG A 1 716 ? 17.775 46.557 16.525 1 89.41 716 ARG A O 1
ATOM 5690 N N . ILE A 1 717 ? 18.069 47.394 14.554 1 87.72 717 ILE A N 1
ATOM 5691 C CA . ILE A 1 717 ? 17.751 48.762 14.948 1 87.72 717 ILE A CA 1
ATOM 5692 C C . ILE A 1 717 ? 16.602 49.292 14.091 1 87.72 717 ILE A C 1
ATOM 5694 O O . ILE A 1 717 ? 16.705 49.338 12.863 1 87.72 717 ILE A O 1
ATOM 5698 N N . SER A 1 718 ? 15.593 49.612 14.846 1 87.18 718 SER A N 1
ATOM 5699 C CA . SER A 1 718 ? 14.437 50.022 14.057 1 87.18 718 SER A CA 1
ATOM 5700 C C . SER A 1 718 ? 13.738 51.224 14.682 1 87.18 718 SER A C 1
ATOM 5702 O O . SER A 1 718 ? 13.828 51.441 15.893 1 87.18 718 SER A O 1
ATOM 5704 N N . GLN A 1 719 ? 13.132 52.049 13.946 1 81.63 719 GLN A N 1
ATOM 5705 C CA . GLN A 1 719 ? 12.201 53.11 14.313 1 81.63 719 GLN A CA 1
ATOM 5706 C C . GLN A 1 719 ? 12.882 54.163 15.183 1 81.63 719 GLN A C 1
ATOM 5708 O O . GLN A 1 719 ? 12.337 54.577 16.208 1 81.63 719 GLN A O 1
ATOM 5713 N N . SER A 1 720 ? 14.077 54.315 14.892 1 78.46 720 SER A N 1
ATOM 5714 C CA . SER A 1 720 ? 14.774 55.369 15.622 1 78.46 720 SER A CA 1
ATOM 5715 C C . SER A 1 720 ? 14.898 56.635 14.781 1 78.46 720 SER A C 1
ATOM 5717 O O . SER A 1 720 ? 15.788 56.74 13.935 1 78.46 720 SER A O 1
ATOM 5719 N N . SER A 1 721 ? 14.029 57.633 15.038 1 73.32 721 SER A N 1
ATOM 5720 C CA . SER A 1 721 ? 13.915 58.822 14.199 1 73.32 721 SER A CA 1
ATOM 5721 C C . SER A 1 721 ? 15.094 59.765 14.413 1 73.32 721 SER A C 1
ATOM 5723 O O . SER A 1 721 ? 15.417 60.572 13.539 1 73.32 721 SER A O 1
ATOM 5725 N N . ILE A 1 722 ? 15.743 59.659 15.579 1 74.87 722 ILE A N 1
ATOM 5726 C CA . ILE A 1 722 ? 16.737 60.682 15.887 1 74.87 722 ILE A CA 1
ATOM 5727 C C . ILE A 1 722 ? 18.14 60.095 15.749 1 74.87 722 ILE A C 1
ATOM 5729 O O . ILE A 1 722 ? 19.136 60.804 15.917 1 74.87 722 ILE A O 1
ATOM 5733 N N . LEU A 1 723 ? 18.163 58.81 15.355 1 78.83 723 LEU A N 1
ATOM 5734 C CA . LEU A 1 723 ? 19.467 58.163 15.25 1 78.83 723 LEU A CA 1
ATOM 5735 C C . LEU A 1 723 ? 20.213 58.644 14.01 1 78.83 723 LEU A C 1
ATOM 5737 O O . LEU A 1 723 ? 19.722 58.498 12.888 1 78.83 723 LEU A O 1
ATOM 5741 N N . GLU A 1 724 ? 21.323 59.251 14.141 1 73.06 724 GLU A N 1
ATOM 5742 C CA . GLU A 1 724 ? 22.062 59.862 13.04 1 73.06 724 GLU A CA 1
ATOM 5743 C C . GLU A 1 724 ? 23.25 58.997 12.626 1 73.06 724 GLU A C 1
ATOM 5745 O O . GLU A 1 724 ? 23.633 58.981 11.454 1 73.06 724 GLU A O 1
ATOM 5750 N N . GLU A 1 725 ? 23.811 58.37 13.633 1 70.5 725 GLU A N 1
ATOM 5751 C CA .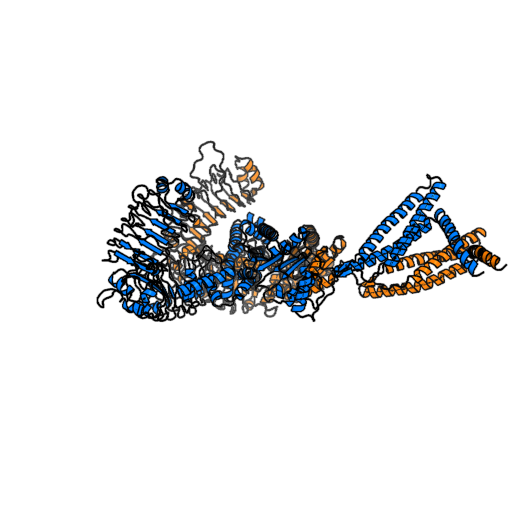 GLU A 1 725 ? 25.022 57.616 13.323 1 70.5 725 GLU A CA 1
ATOM 5752 C C . GLU A 1 725 ? 24.997 56.238 13.978 1 70.5 725 GLU A C 1
ATOM 5754 O O . GLU A 1 725 ? 24.696 56.115 15.167 1 70.5 725 GLU A O 1
ATOM 5759 N N . ILE A 1 726 ? 25.157 55.268 13.204 1 71.38 726 ILE A N 1
ATOM 5760 C CA . ILE A 1 726 ? 25.26 53.903 13.71 1 71.38 726 ILE A CA 1
ATOM 5761 C C . ILE A 1 726 ? 26.647 53.343 13.404 1 71.38 726 ILE A C 1
ATOM 5763 O O . ILE A 1 726 ? 27.045 53.253 12.24 1 71.38 726 ILE A O 1
ATOM 5767 N N . ILE A 1 727 ? 27.362 53.253 14.409 1 63.84 727 ILE A N 1
ATOM 5768 C CA . ILE A 1 727 ? 28.701 52.704 14.232 1 63.84 727 ILE A CA 1
ATOM 5769 C C . ILE A 1 727 ? 28.747 51.273 14.764 1 63.84 727 ILE A C 1
ATOM 5771 O O . ILE A 1 727 ? 28.644 51.05 15.972 1 63.84 727 ILE A O 1
ATOM 5775 N N . VAL A 1 728 ? 28.564 50.387 13.774 1 62.52 728 VAL A N 1
ATOM 5776 C CA . VAL A 1 728 ? 28.725 48.991 14.167 1 62.52 728 VAL A CA 1
ATOM 5777 C C . VAL A 1 728 ? 30.124 48.506 13.792 1 62.52 728 VAL A C 1
ATOM 5779 O O . VAL A 1 728 ? 30.521 48.579 12.627 1 62.52 728 VAL A O 1
ATOM 5782 N N . GLY A 1 729 ? 30.96 48.329 14.42 1 55.92 729 GLY A N 1
ATOM 5783 C CA . GLY A 1 729 ? 32.303 47.952 14.009 1 55.92 729 GLY A CA 1
ATOM 5784 C C . GLY A 1 729 ? 33.249 49.133 13.903 1 55.92 729 GLY A C 1
ATOM 5785 O O . GLY A 1 729 ? 32.841 50.28 14.093 1 55.92 729 GLY A O 1
ATOM 5786 N N . GLY A 1 730 ? 34.702 49.247 14.309 1 49.81 730 GLY A N 1
ATOM 5787 C CA . GLY A 1 730 ? 35.639 50.281 13.9 1 49.81 730 GLY A CA 1
ATOM 5788 C C . GLY A 1 730 ? 36.308 50.976 15.07 1 49.81 730 GLY A C 1
ATOM 5789 O O . GLY A 1 730 ? 36.806 52.095 14.931 1 49.81 730 GLY A O 1
ATOM 5790 N N . GLY A 1 731 ? 36.251 50.683 16.199 1 43.44 731 GLY A N 1
ATOM 5791 C CA . GLY A 1 731 ? 37.075 51.613 16.956 1 43.44 731 GLY A CA 1
ATOM 5792 C C . GLY A 1 731 ? 38.447 51.827 16.345 1 43.44 731 GLY A C 1
ATOM 5793 O O . GLY A 1 731 ? 38.827 51.133 15.4 1 43.44 731 GLY A O 1
ATOM 5794 N N . SER A 1 732 ? 39.136 53.009 16.46 1 42.88 732 SER A N 1
ATOM 5795 C CA . SER A 1 732 ? 40.464 53.409 16.009 1 42.88 732 SER A CA 1
ATOM 5796 C C . SER A 1 732 ? 41.416 52.218 15.969 1 42.88 732 SER A C 1
ATOM 5798 O O . SER A 1 732 ? 42.454 52.268 15.305 1 42.88 732 SER A O 1
ATOM 5800 N N . THR A 1 733 ? 41.577 51.226 17.019 1 40.46 733 THR A N 1
ATOM 5801 C CA . THR A 1 733 ? 42.579 50.172 17.141 1 40.46 733 THR A CA 1
ATOM 5802 C C . THR A 1 733 ? 42.061 48.864 16.552 1 40.46 733 THR A C 1
ATOM 5804 O O . THR A 1 733 ? 40.871 48.56 16.651 1 40.46 733 THR A O 1
ATOM 5807 N N . ILE A 1 734 ? 42.609 48.127 15.563 1 44.87 734 ILE A N 1
ATOM 5808 C CA . ILE A 1 734 ? 42.551 46.815 14.927 1 44.87 734 ILE A CA 1
ATOM 5809 C C . ILE A 1 734 ? 41.718 45.863 15.783 1 44.87 734 ILE A C 1
ATOM 5811 O O . ILE A 1 734 ? 41.115 44.92 15.265 1 44.87 734 ILE A O 1
ATOM 5815 N N . GLY A 1 735 ? 41.354 46.004 17.171 1 46.16 735 GLY A N 1
ATOM 5816 C CA . GLY A 1 735 ? 40.953 45.036 18.178 1 46.16 735 GLY A CA 1
ATOM 5817 C C . GLY A 1 735 ? 39.466 45.068 18.478 1 46.16 735 GLY A C 1
ATOM 5818 O O . GLY A 1 735 ? 38.955 44.214 19.205 1 46.16 735 GLY A O 1
ATOM 5819 N N . GLU A 1 736 ? 38.631 45.946 18.13 1 50.59 736 GLU A N 1
ATOM 5820 C CA . GLU A 1 736 ? 37.308 46.066 18.734 1 50.59 736 GLU A CA 1
ATOM 5821 C C . GLU A 1 736 ? 36.309 45.126 18.065 1 50.59 736 GLU A C 1
ATOM 5823 O O . GLU A 1 736 ? 35.388 44.626 18.715 1 50.59 736 GLU A O 1
ATOM 5828 N N . TRP A 1 737 ? 36.255 44.948 16.718 1 53.44 737 TRP A N 1
ATOM 5829 C CA . TRP A 1 737 ? 35.375 43.926 16.161 1 53.44 737 TRP A CA 1
ATOM 5830 C C . TRP A 1 737 ? 35.638 42.57 16.807 1 53.44 737 TRP A C 1
ATOM 5832 O O . TRP A 1 737 ? 34.754 41.711 16.844 1 53.44 737 TRP A O 1
ATOM 5842 N N . SER A 1 738 ? 36.84 42.545 17.194 1 58.6 738 SER A N 1
ATOM 5843 C CA . SER A 1 738 ? 37.177 41.314 17.899 1 58.6 738 SER A CA 1
ATOM 5844 C C . SER A 1 738 ? 36.285 41.114 19.12 1 58.6 738 SER A C 1
ATOM 5846 O O . SER A 1 738 ? 36.2 40.009 19.66 1 58.6 738 SER A O 1
ATOM 5848 N N . LEU A 1 739 ? 35.393 42.278 19.276 1 63.07 739 LEU A N 1
ATOM 5849 C CA . LEU A 1 739 ? 34.597 42.179 20.494 1 63.07 739 LEU A CA 1
ATOM 5850 C C . LEU A 1 739 ? 33.245 41.532 20.209 1 63.07 739 LEU A C 1
ATOM 5852 O O . LEU A 1 739 ? 32.586 41.033 21.124 1 63.07 739 LEU A O 1
ATOM 5856 N N . LEU A 1 740 ? 32.738 41.608 18.88 1 77.01 740 LEU A N 1
ATOM 5857 C CA . LEU A 1 740 ? 31.505 40.915 18.522 1 77.01 740 LEU A CA 1
ATOM 5858 C C . LEU A 1 740 ? 31.771 39.836 17.478 1 77.01 740 LEU A C 1
ATOM 5860 O O . LEU A 1 740 ? 31.282 39.924 16.349 1 77.01 740 LEU A O 1
ATOM 5864 N N . PRO A 1 741 ? 32.443 38.93 17.836 1 74.18 741 PRO A N 1
ATOM 5865 C CA . PRO A 1 741 ? 32.891 37.903 16.893 1 74.18 741 PRO A CA 1
ATOM 5866 C C . PRO A 1 741 ? 31.732 37.125 16.274 1 74.18 741 PRO A C 1
ATOM 5868 O O . PRO A 1 741 ? 31.876 36.555 15.189 1 74.18 741 PRO A O 1
ATOM 5871 N N . ASN A 1 742 ? 30.556 37.209 16.852 1 79.08 742 ASN A N 1
ATOM 5872 C CA . ASN A 1 742 ? 29.487 36.34 16.37 1 79.08 742 ASN A CA 1
ATOM 5873 C C . ASN A 1 742 ? 28.385 37.138 15.679 1 79.08 742 ASN A C 1
ATOM 5875 O O . ASN A 1 742 ? 27.34 36.586 15.328 1 79.08 742 ASN A O 1
ATOM 5879 N N . LEU A 1 743 ? 28.599 38.379 15.51 1 83.53 743 LEU A N 1
ATOM 5880 C CA . LEU A 1 743 ? 27.564 39.173 14.857 1 83.53 743 LEU A CA 1
ATOM 5881 C C . LEU A 1 743 ? 27.497 38.857 13.366 1 83.53 743 LEU A C 1
ATOM 5883 O O . LEU A 1 743 ? 28.371 39.269 12.6 1 83.53 743 LEU A O 1
ATOM 5887 N N . HIS A 1 744 ? 26.475 38.19 12.972 1 86.43 744 HIS A N 1
ATOM 5888 C CA . HIS A 1 744 ? 26.358 37.746 11.588 1 86.43 744 HIS A CA 1
ATOM 5889 C C . HIS A 1 744 ? 25.216 38.463 10.875 1 86.43 744 HIS A C 1
ATOM 5891 O O . HIS A 1 744 ? 25.196 38.536 9.644 1 86.43 744 HIS A O 1
ATOM 5897 N N . VAL A 1 745 ? 24.278 39.05 11.659 1 88.25 745 VAL A N 1
ATOM 5898 C CA . VAL A 1 745 ? 23.097 39.632 11.029 1 88.25 745 VAL A CA 1
ATOM 5899 C C . VAL A 1 745 ? 22.905 41.066 11.516 1 88.25 745 VAL A C 1
ATOM 5901 O O . VAL A 1 745 ? 22.948 41.33 12.72 1 88.25 745 VAL A O 1
ATOM 5904 N N . LEU A 1 746 ? 22.777 41.963 10.583 1 87.94 746 LEU A N 1
ATOM 5905 C CA . LEU A 1 746 ? 22.466 43.353 10.897 1 87.94 746 LEU A CA 1
ATOM 5906 C C . LEU A 1 746 ? 21.266 43.837 10.09 1 87.94 746 LEU A C 1
ATOM 5908 O O . LEU A 1 746 ? 21.249 43.719 8.863 1 87.94 746 LEU A O 1
ATOM 5912 N N . ILE A 1 747 ? 20.316 44.316 10.816 1 89.68 747 ILE A N 1
ATOM 5913 C CA . ILE A 1 747 ? 19.1 44.799 10.171 1 89.68 747 ILE A CA 1
ATOM 5914 C C . ILE A 1 747 ? 18.854 46.256 10.559 1 89.68 747 ILE A C 1
ATOM 5916 O O . ILE A 1 747 ? 18.756 46.581 11.744 1 89.68 747 ILE A O 1
ATOM 5920 N N . LEU A 1 748 ? 18.746 47.056 9.596 1 88.53 748 LEU A N 1
ATOM 5921 C CA . LEU A 1 748 ? 18.418 48.463 9.798 1 88.53 748 LEU A CA 1
ATOM 5922 C C . LEU A 1 748 ? 17.094 48.815 9.129 1 88.53 748 LEU A C 1
ATOM 5924 O O . LEU A 1 748 ? 16.946 48.656 7.915 1 88.53 748 LEU A O 1
ATOM 5928 N N . GLN A 1 749 ? 16.226 49.265 10 1 88.24 749 GLN A N 1
ATOM 5929 C CA . GLN A 1 749 ? 14.889 49.489 9.462 1 88.24 749 GLN A CA 1
ATOM 5930 C C . GLN A 1 749 ? 14.325 50.828 9.929 1 88.24 749 GLN A C 1
ATOM 5932 O O . GLN A 1 749 ? 14.342 51.131 11.124 1 88.24 749 GLN A O 1
ATOM 5937 N N . HIS A 1 750 ? 13.514 51.649 8.857 1 84.61 750 HIS A N 1
ATOM 5938 C CA . HIS A 1 750 ? 12.774 52.871 9.15 1 84.61 750 HIS A CA 1
ATOM 5939 C C . HIS A 1 750 ? 13.629 53.858 9.937 1 84.61 750 HIS A C 1
ATOM 5941 O O . HIS A 1 750 ? 13.21 54.348 10.988 1 84.61 750 HIS A O 1
ATOM 5947 N N . LEU A 1 751 ? 15.18 54.007 9.744 1 84.85 751 LEU A N 1
ATOM 5948 C CA . LEU A 1 751 ? 16.052 55.03 10.31 1 84.85 751 LEU A CA 1
ATOM 5949 C C . LEU A 1 751 ? 16.008 56.305 9.475 1 84.85 751 LEU A C 1
ATOM 5951 O O . LEU A 1 751 ? 16.682 56.402 8.447 1 84.85 751 LEU A O 1
ATOM 5955 N N . LEU A 1 752 ? 15.413 57.342 9.898 1 81.66 752 LEU A N 1
ATOM 5956 C CA . LEU A 1 752 ? 15.065 58.501 9.085 1 81.66 752 LEU A CA 1
ATOM 5957 C C . LEU A 1 752 ? 16.261 59.434 8.927 1 81.66 752 LEU A C 1
ATOM 5959 O O . LEU A 1 752 ? 16.431 60.062 7.88 1 81.66 752 LEU A O 1
ATOM 5963 N N . LYS A 1 753 ? 17.161 59.537 9.882 1 80.79 753 LYS A N 1
ATOM 5964 C CA . LYS A 1 753 ? 18.187 60.575 9.843 1 80.79 753 LYS A CA 1
ATOM 5965 C C . LYS A 1 753 ? 19.568 59.974 9.595 1 80.79 753 LYS A C 1
ATOM 5967 O O . LYS A 1 753 ? 20.544 60.704 9.408 1 80.79 753 LYS A O 1
ATOM 5972 N N . ALA A 1 754 ? 19.661 58.678 9.51 1 81.16 754 ALA A N 1
ATOM 5973 C CA . ALA A 1 754 ? 20.972 58.059 9.335 1 81.16 754 ALA A CA 1
ATOM 5974 C C . ALA A 1 754 ? 21.504 58.291 7.923 1 81.16 754 ALA A C 1
ATOM 5976 O O . ALA A 1 754 ? 20.812 58.019 6.94 1 81.16 754 ALA A O 1
ATOM 5977 N N . LYS A 1 755 ? 22.697 58.881 7.745 1 76.27 755 LYS A N 1
ATOM 5978 C CA . LYS A 1 755 ? 23.266 59.184 6.436 1 76.27 755 LYS A CA 1
ATOM 5979 C C . LYS A 1 755 ? 24.225 58.085 5.986 1 76.27 755 LYS A C 1
ATOM 5981 O O . LYS A 1 755 ? 24.415 57.872 4.787 1 76.27 755 LYS A O 1
ATOM 5986 N N . PHE A 1 756 ? 24.888 57.468 6.813 1 74.64 756 PHE A N 1
ATOM 5987 C CA . PHE A 1 756 ? 25.763 56.345 6.499 1 74.64 756 PHE A CA 1
ATOM 5988 C C . PHE A 1 756 ? 25.718 55.299 7.606 1 74.64 756 PHE A C 1
ATOM 5990 O O . PHE A 1 756 ? 25.348 55.604 8.742 1 74.64 756 PHE A O 1
ATOM 5997 N N . VAL A 1 757 ? 26.03 54.042 7.418 1 72.14 757 VAL A N 1
ATOM 5998 C CA . VAL A 1 757 ? 25.944 52.949 8.381 1 72.14 757 VAL A CA 1
ATOM 5999 C C . VAL A 1 757 ? 27.345 52.556 8.844 1 72.14 757 VAL A C 1
ATOM 6001 O O . VAL A 1 757 ? 27.573 52.335 10.035 1 72.14 757 VAL A O 1
ATOM 6004 N N . PHE A 1 758 ? 28.26 52.474 7.888 1 74.04 758 PHE A N 1
ATOM 6005 C CA . PHE A 1 758 ? 29.574 51.942 8.228 1 74.04 758 PHE A CA 1
ATOM 6006 C C . PHE A 1 758 ? 30.659 52.987 7.994 1 74.04 758 PHE A C 1
ATOM 6008 O O . PHE A 1 758 ? 30.587 53.759 7.036 1 74.04 758 PHE A O 1
ATOM 6015 N N . ARG A 1 759 ? 31.514 53.216 8.892 1 66.86 759 ARG A N 1
ATOM 6016 C CA . ARG A 1 759 ? 32.602 54.175 8.732 1 66.86 759 ARG A CA 1
ATOM 6017 C C . ARG A 1 759 ? 33.93 53.462 8.499 1 66.86 759 ARG A C 1
ATOM 6019 O O . ARG A 1 759 ? 34.842 54.022 7.887 1 66.86 759 ARG A O 1
ATOM 6026 N N . ASP A 1 760 ? 34.032 52.196 8.871 1 64.21 760 ASP A N 1
ATOM 6027 C CA . ASP A 1 760 ? 35.355 51.58 8.85 1 64.21 760 ASP A CA 1
ATOM 6028 C C . ASP A 1 760 ? 35.437 50.488 7.786 1 64.21 760 ASP A C 1
ATOM 6030 O O . ASP A 1 760 ? 34.451 50.208 7.101 1 64.21 760 ASP A O 1
ATOM 6034 N N . ARG A 1 761 ? 36.773 49.966 7.432 1 60.92 761 ARG A N 1
ATOM 6035 C CA . ARG A 1 761 ? 37.137 49.141 6.285 1 60.92 761 ARG A CA 1
ATOM 6036 C C . ARG A 1 761 ? 36.822 47.672 6.545 1 60.92 761 ARG A C 1
ATOM 6038 O O . ARG A 1 761 ? 36.881 46.848 5.63 1 60.92 761 ARG A O 1
ATOM 6045 N N . ASN A 1 762 ? 36.489 47.214 7.762 1 66.24 762 ASN A N 1
ATOM 6046 C CA . ASN A 1 762 ? 36.472 45.756 7.826 1 66.24 762 ASN A CA 1
ATOM 6047 C C . ASN A 1 762 ? 35.339 45.247 8.711 1 66.24 762 ASN A C 1
ATOM 6049 O O . ASN A 1 762 ? 35.323 45.503 9.916 1 66.24 762 ASN A O 1
ATOM 6053 N N . PHE A 1 763 ? 34.345 44.635 8.126 1 75.75 763 PHE A N 1
ATOM 6054 C CA . PHE A 1 763 ? 33.245 43.945 8.789 1 75.75 763 PHE A CA 1
ATOM 6055 C C . PHE A 1 763 ? 33.297 42.448 8.508 1 75.75 763 PHE A C 1
ATOM 6057 O O . PHE A 1 763 ? 32.452 41.917 7.784 1 75.75 763 PHE A O 1
ATOM 6064 N N . GLN A 1 764 ? 34.216 41.807 9.233 1 72.35 764 GLN A N 1
ATOM 6065 C CA . GLN A 1 764 ? 34.675 40.469 8.875 1 72.35 764 GLN A CA 1
ATOM 6066 C C . GLN A 1 764 ? 33.61 39.421 9.183 1 72.35 764 GLN A C 1
ATOM 6068 O O . GLN A 1 764 ? 33.535 38.389 8.513 1 72.35 764 GLN A O 1
ATOM 6073 N N . ASN A 1 765 ? 32.674 39.662 10.125 1 79.05 765 ASN A N 1
ATOM 6074 C CA . ASN A 1 765 ? 31.831 38.556 10.565 1 79.05 765 ASN A CA 1
ATOM 6075 C C . ASN A 1 765 ? 30.406 38.692 10.034 1 79.05 765 ASN A C 1
ATOM 6077 O O . ASN A 1 765 ? 29.588 37.787 10.204 1 79.05 765 ASN A O 1
ATOM 6081 N N . LEU A 1 766 ? 30.091 39.772 9.394 1 83.32 766 LEU A N 1
ATOM 6082 C CA . LEU A 1 766 ? 28.731 39.989 8.914 1 83.32 766 LEU A CA 1
ATOM 6083 C C . LEU A 1 766 ? 28.43 39.098 7.713 1 83.32 766 LEU A C 1
ATOM 6085 O O . LEU A 1 766 ? 29.201 39.065 6.751 1 83.32 766 LEU A O 1
ATOM 6089 N N . ARG A 1 767 ? 27.396 38.422 7.804 1 86.63 767 ARG A N 1
ATOM 6090 C CA . ARG A 1 767 ? 27.01 37.53 6.715 1 86.63 767 ARG A CA 1
ATOM 6091 C C . ARG A 1 767 ? 25.731 38.012 6.04 1 86.63 767 ARG A C 1
ATOM 6093 O O . ARG A 1 767 ? 25.531 37.788 4.844 1 86.63 767 ARG A O 1
ATOM 6100 N N . PHE A 1 768 ? 24.86 38.662 6.839 1 89.08 768 PHE A N 1
ATOM 6101 C CA . PHE A 1 768 ? 23.592 39.147 6.306 1 89.08 768 PHE A CA 1
ATOM 6102 C C . PHE A 1 768 ? 23.382 40.614 6.661 1 89.08 768 PHE A C 1
ATOM 6104 O O . PHE A 1 768 ? 23.482 40.997 7.828 1 89.08 768 PHE A O 1
ATOM 6111 N N . LEU A 1 769 ? 23.085 41.381 5.639 1 88.3 769 LEU A N 1
ATOM 6112 C CA . LEU A 1 769 ? 22.833 42.801 5.854 1 88.3 769 LEU A CA 1
ATOM 6113 C C . LEU A 1 769 ? 21.531 43.23 5.185 1 88.3 769 LEU A C 1
ATOM 6115 O O . LEU A 1 769 ? 21.386 43.11 3.966 1 88.3 769 LEU A O 1
ATOM 6119 N N . TYR A 1 770 ? 20.637 43.722 6.054 1 90.7 770 TYR A N 1
ATOM 6120 C CA . TYR A 1 770 ? 19.344 44.193 5.57 1 90.7 770 TYR A CA 1
ATOM 6121 C C . TYR A 1 770 ? 19.147 45.67 5.89 1 90.7 770 TYR A C 1
ATOM 6123 O O . TYR A 1 770 ? 19.19 46.07 7.056 1 90.7 770 TYR A O 1
ATOM 6131 N N . VAL A 1 771 ? 18.923 46.433 4.883 1 89.47 771 VAL A N 1
ATOM 6132 C CA . VAL A 1 771 ? 18.657 47.856 5.063 1 89.47 771 VAL A CA 1
ATOM 6133 C C . VAL A 1 771 ? 17.341 48.226 4.383 1 89.47 771 VAL A C 1
ATOM 6135 O O . VAL A 1 771 ? 17.245 48.213 3.154 1 89.47 771 VAL A O 1
ATOM 6138 N N . TRP A 1 772 ? 16.403 48.554 5.332 1 88.95 772 TRP A N 1
ATOM 6139 C CA . TRP A 1 772 ? 15.07 48.791 4.79 1 88.95 772 TRP A CA 1
ATOM 6140 C C . TRP A 1 772 ? 14.533 50.147 5.236 1 88.95 772 TRP A C 1
ATOM 6142 O O . TRP A 1 772 ? 14.664 50.519 6.405 1 88.95 772 TRP A O 1
ATOM 6152 N N . TYR A 1 773 ? 13.933 50.978 4.411 1 86.17 773 TYR A N 1
ATOM 6153 C CA . TYR A 1 773 ? 13.155 52.179 4.692 1 86.17 773 TYR A CA 1
ATOM 6154 C C . TYR A 1 773 ? 13.996 53.215 5.429 1 86.17 773 TYR A C 1
ATOM 6156 O O . TYR A 1 773 ? 13.542 53.808 6.41 1 86.17 773 TYR A O 1
ATOM 6164 N N . CYS A 1 774 ? 15.273 53.213 5.175 1 86.66 774 CYS A N 1
ATOM 6165 C CA . CYS A 1 774 ? 16.146 54.255 5.704 1 86.66 774 CYS A CA 1
ATOM 6166 C C . CYS A 1 774 ? 16.221 55.44 4.748 1 86.66 774 CYS A C 1
ATOM 6168 O O . CYS A 1 774 ? 17.107 55.499 3.894 1 86.66 774 CYS A O 1
ATOM 6170 N N . ILE A 1 775 ? 15.433 56.414 4.894 1 84.58 775 ILE A N 1
ATOM 6171 C CA . ILE A 1 775 ? 15.18 57.489 3.941 1 84.58 775 ILE A CA 1
ATOM 6172 C C . ILE A 1 775 ? 16.412 58.385 3.835 1 84.58 775 ILE A C 1
ATOM 6174 O O . ILE A 1 775 ? 16.715 58.91 2.761 1 84.58 775 ILE A O 1
ATOM 6178 N N . GLY A 1 776 ? 17.163 58.58 4.846 1 81.83 776 GLY A N 1
ATOM 6179 C CA . GLY A 1 776 ? 18.257 59.538 4.839 1 81.83 776 GLY A CA 1
ATOM 6180 C C . GLY A 1 776 ? 19.592 58.916 4.472 1 81.83 776 GLY A C 1
ATOM 6181 O O . GLY A 1 776 ? 20.601 59.616 4.367 1 81.83 776 GLY A O 1
ATOM 6182 N N . LEU A 1 777 ? 19.585 57.644 4.126 1 86.45 777 LEU A N 1
ATOM 6183 C CA . LEU A 1 777 ? 20.85 56.962 3.879 1 86.45 777 LEU A CA 1
ATOM 6184 C C . LEU A 1 777 ? 21.416 57.341 2.515 1 86.45 777 LEU A C 1
ATOM 6186 O O . LEU A 1 777 ? 20.754 57.155 1.49 1 86.45 777 LEU A O 1
ATOM 6190 N N . GLU A 1 778 ? 22.611 57.86 2.417 1 84.5 778 GLU A N 1
ATOM 6191 C CA . GLU A 1 778 ? 23.231 58.306 1.173 1 84.5 778 GLU A CA 1
ATOM 6192 C C . GLU A 1 778 ? 24.312 57.332 0.714 1 84.5 778 GLU A C 1
ATOM 6194 O O . GLU A 1 778 ? 24.487 57.111 -0.486 1 84.5 778 GLU A O 1
ATOM 6199 N N . GLN A 1 779 ? 25.002 56.873 1.67 1 83.06 779 GLN A N 1
ATOM 6200 C CA . GLN A 1 779 ? 26.061 55.908 1.393 1 83.06 779 GLN A CA 1
ATOM 6201 C C . GLN A 1 779 ? 26.043 54.766 2.405 1 83.06 779 GLN A C 1
ATOM 6203 O O . GLN A 1 779 ? 25.778 54.982 3.589 1 83.06 779 GLN A O 1
ATOM 6208 N N . LEU A 1 780 ? 26.307 53.601 1.979 1 82.69 780 LEU A N 1
ATOM 6209 C CA . LEU A 1 780 ? 26.334 52.46 2.888 1 82.69 780 LEU A CA 1
ATOM 6210 C C . LEU A 1 780 ? 27.616 52.453 3.714 1 82.69 780 LEU A C 1
ATOM 6212 O O . LEU A 1 780 ? 27.573 52.286 4.935 1 82.69 780 LEU A O 1
ATOM 6216 N N . VAL A 1 781 ? 28.779 52.588 2.972 1 80.42 781 VAL A N 1
ATOM 6217 C CA . VAL A 1 781 ? 30.079 52.645 3.631 1 80.42 781 VAL A CA 1
ATOM 6218 C C . VAL A 1 781 ? 30.758 53.978 3.32 1 80.42 781 VAL A C 1
ATOM 6220 O O . VAL A 1 781 ? 30.892 54.356 2.154 1 80.42 781 VAL A O 1
ATOM 6223 N N . LYS A 1 782 ? 31.12 54.711 4.388 1 76.82 782 LYS A N 1
ATOM 6224 C CA . LYS A 1 782 ? 31.868 55.953 4.219 1 76.82 782 LYS A CA 1
ATOM 6225 C C . LYS A 1 782 ? 33.323 55.781 4.643 1 76.82 782 LYS A C 1
ATOM 6227 O O . LYS A 1 782 ? 33.603 55.377 5.774 1 76.82 782 LYS A O 1
ATOM 6232 N N . PHE A 1 783 ? 34.257 56.028 3.686 1 74.35 783 PHE A N 1
ATOM 6233 C CA . PHE A 1 783 ? 35.679 55.905 3.986 1 74.35 783 PHE A CA 1
ATOM 6234 C C . PHE A 1 783 ? 36.272 57.257 4.364 1 74.35 783 PHE A C 1
ATOM 6236 O O . PHE A 1 783 ? 35.89 58.286 3.803 1 74.35 783 PHE A O 1
ATOM 6243 N N . GLU A 1 784 ? 37.004 57.556 5.496 1 63.85 784 GLU A N 1
ATOM 6244 C CA . GLU A 1 784 ? 37.592 58.803 5.976 1 63.85 784 GLU A CA 1
ATOM 6245 C C . GLU A 1 784 ? 38.622 59.343 4.989 1 63.85 784 GLU A C 1
ATOM 6247 O O . GLU A 1 784 ? 38.81 60.557 4.882 1 63.85 784 GLU A O 1
ATOM 6252 N N . ASP A 1 785 ? 39.433 58.472 4.283 1 58.84 785 ASP A N 1
ATOM 6253 C CA . ASP A 1 785 ? 40.526 58.987 3.463 1 58.84 785 ASP A CA 1
ATOM 6254 C C . ASP A 1 785 ? 40.03 59.382 2.074 1 58.84 785 ASP A C 1
ATOM 6256 O O . ASP A 1 785 ? 39.334 58.608 1.414 1 58.84 785 ASP A O 1
ATOM 6260 N N . GLU A 1 786 ? 39.771 60.677 1.785 1 54.12 786 GLU A N 1
ATOM 6261 C CA . GLU A 1 786 ? 39.38 61.22 0.488 1 54.12 786 GLU A CA 1
ATOM 6262 C C . GLU A 1 786 ? 40.406 60.874 -0.587 1 54.12 786 GLU A C 1
ATOM 6264 O O . GLU A 1 786 ? 41.613 60.98 -0.358 1 54.12 786 GLU A O 1
ATOM 6269 N N . LEU A 1 787 ? 40.084 60.023 -1.562 1 53.08 787 LEU A N 1
ATOM 6270 C CA . LEU A 1 787 ? 40.997 59.801 -2.677 1 53.08 787 LEU A CA 1
ATOM 6271 C C . LEU A 1 787 ? 41.308 61.11 -3.395 1 53.08 787 LEU A C 1
ATOM 6273 O O . LEU A 1 787 ? 40.415 61.934 -3.605 1 53.08 787 LEU A O 1
ATOM 6277 N N . SER A 1 788 ? 42.594 61.837 -3.307 1 48.05 788 SER A N 1
ATOM 6278 C CA . SER A 1 788 ? 43.001 62.987 -4.108 1 48.05 788 SER A CA 1
ATOM 6279 C C . SER A 1 788 ? 42.526 62.851 -5.551 1 48.05 788 SER A C 1
ATOM 6281 O O . SER A 1 788 ? 42.316 61.738 -6.038 1 48.05 788 SER A O 1
ATOM 6283 N N . GLU A 1 789 ? 42.233 63.589 -6.3 1 47.35 789 GLU A N 1
ATOM 6284 C CA . GLU A 1 789 ? 41.907 63.804 -7.707 1 47.35 789 GLU A CA 1
ATOM 6285 C C . GLU A 1 789 ? 42.899 63.089 -8.619 1 47.35 789 GLU A C 1
ATOM 6287 O O . GLU A 1 789 ? 44.11 63.295 -8.511 1 47.35 789 GLU A O 1
ATOM 6292 N N . GLY A 1 790 ? 42.591 61.852 -9.429 1 51.28 790 GLY A N 1
ATOM 6293 C CA . GLY A 1 790 ? 43.337 61.142 -10.456 1 51.28 790 GLY A CA 1
ATOM 6294 C C . GLY A 1 790 ? 43.574 59.682 -10.119 1 51.28 790 GLY A C 1
ATOM 6295 O O . GLY A 1 790 ? 44.213 58.959 -10.886 1 51.28 790 GLY A O 1
ATOM 6296 N N . GLN A 1 791 ? 43.572 59.146 -8.885 1 51.52 791 GLN A N 1
ATOM 6297 C CA . GLN A 1 791 ? 44.031 57.803 -8.546 1 51.52 791 GLN A CA 1
ATOM 6298 C C . GLN A 1 791 ? 42.976 56.756 -8.893 1 51.52 791 GLN A C 1
ATOM 6300 O O . GLN A 1 791 ? 41.776 57.034 -8.836 1 51.52 791 GLN A O 1
ATOM 6305 N N . GLU A 1 792 ? 43.383 55.582 -9.58 1 54.57 792 GLU A N 1
ATOM 6306 C CA . GLU A 1 792 ? 42.655 54.401 -10.034 1 54.57 792 GLU A CA 1
ATOM 6307 C C . GLU A 1 792 ? 41.73 53.87 -8.942 1 54.57 792 GLU A C 1
ATOM 6309 O O . GLU A 1 792 ? 42.033 53.987 -7.753 1 54.57 792 GLU A O 1
ATOM 6314 N N . SER A 1 793 ? 40.438 53.606 -9.242 1 62.22 793 SER A N 1
ATOM 6315 C CA . SER A 1 793 ? 39.365 53.072 -8.411 1 62.22 793 SER A CA 1
ATOM 6316 C C . SER A 1 793 ? 39.858 51.916 -7.546 1 62.22 793 SER A C 1
ATOM 6318 O O . SER A 1 793 ? 40.373 50.923 -8.063 1 62.22 793 SER A O 1
ATOM 6320 N N . GLU A 1 794 ? 40.294 52.105 -6.315 1 74.76 794 GLU A N 1
ATOM 6321 C CA . GLU A 1 794 ? 40.756 51.114 -5.349 1 74.76 794 GLU A CA 1
ATOM 6322 C C . GLU A 1 794 ? 39.641 50.138 -4.983 1 74.76 794 GLU A C 1
ATOM 6324 O O . GLU A 1 794 ? 38.503 50.549 -4.747 1 74.76 794 GLU A O 1
ATOM 6329 N N . VAL A 1 795 ? 39.902 48.823 -5.276 1 80.21 795 VAL A N 1
ATOM 6330 C CA . VAL A 1 795 ? 38.989 47.752 -4.888 1 80.21 795 VAL A CA 1
ATOM 6331 C C . VAL A 1 795 ? 39.169 47.431 -3.406 1 80.21 795 VAL A C 1
ATOM 6333 O O . VAL A 1 795 ? 40.28 47.139 -2.958 1 80.21 795 VAL A O 1
ATOM 6336 N N . ILE A 1 796 ? 38.128 47.68 -2.529 1 81.32 796 ILE A N 1
ATOM 6337 C CA . ILE A 1 796 ? 38.17 47.416 -1.095 1 81.32 796 ILE A CA 1
ATOM 6338 C C . ILE A 1 796 ? 37.206 46.283 -0.75 1 81.32 796 ILE A C 1
ATOM 6340 O O . ILE A 1 796 ? 36.087 46.234 -1.264 1 81.32 796 ILE A O 1
ATOM 6344 N N . THR A 1 797 ? 37.686 45.317 0.023 1 83.29 797 THR A N 1
ATOM 6345 C CA . THR A 1 797 ? 36.837 44.249 0.54 1 83.29 797 THR A CA 1
ATOM 6346 C C . THR A 1 797 ? 36.321 44.595 1.934 1 83.29 797 THR A C 1
ATOM 6348 O O . THR A 1 797 ? 36.885 44.154 2.938 1 83.29 797 THR A O 1
ATOM 6351 N N . ALA A 1 798 ? 35.313 45.328 1.968 1 76.65 798 ALA A N 1
ATOM 6352 C CA . ALA A 1 798 ? 34.743 45.749 3.245 1 76.65 798 ALA A CA 1
ATOM 6353 C C . ALA A 1 798 ? 34.007 44.597 3.924 1 76.65 798 ALA A C 1
ATOM 6355 O O . ALA A 1 798 ? 34.016 44.485 5.152 1 76.65 798 ALA A O 1
ATOM 6356 N N . PHE A 1 799 ? 33.344 43.668 3.209 1 83.13 799 PHE A N 1
ATOM 6357 C CA . PHE A 1 799 ? 32.55 42.553 3.711 1 83.13 799 PHE A CA 1
ATOM 6358 C C . PHE A 1 799 ? 33.066 41.229 3.159 1 83.13 799 PHE A C 1
ATOM 6360 O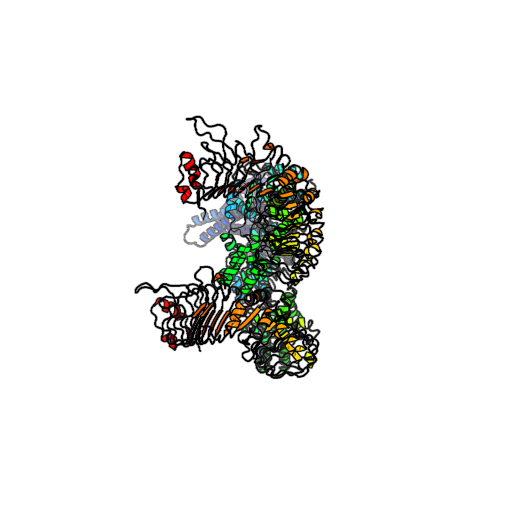 O . PHE A 1 799 ? 32.471 40.66 2.241 1 83.13 799 PHE A O 1
ATOM 6367 N N . PRO A 1 800 ? 33.984 40.723 3.719 1 82.73 800 PRO A N 1
ATOM 6368 C CA . PRO A 1 800 ? 34.595 39.524 3.141 1 82.73 800 PRO A CA 1
ATOM 6369 C C . PRO A 1 800 ? 33.68 38.304 3.21 1 82.73 800 PRO A C 1
ATOM 6371 O O . PRO A 1 800 ? 33.798 37.391 2.388 1 82.73 800 PRO A O 1
ATOM 6374 N N . HIS A 1 801 ? 32.718 38.287 4.162 1 84.68 801 HIS A N 1
ATOM 6375 C CA . HIS A 1 801 ? 31.937 37.067 4.337 1 84.68 801 HIS A CA 1
ATOM 6376 C C . HIS A 1 801 ? 30.451 37.328 4.109 1 84.68 801 HIS A C 1
ATOM 6378 O O . HIS A 1 801 ? 29.612 36.485 4.437 1 84.68 801 HIS A O 1
ATOM 6384 N N . LEU A 1 802 ? 30.111 38.428 3.559 1 86.69 802 LEU A N 1
ATOM 6385 C CA . LEU A 1 802 ? 28.707 38.759 3.342 1 86.69 802 LEU A CA 1
ATOM 6386 C C . LEU A 1 802 ? 28.095 37.862 2.271 1 86.69 802 LEU A C 1
ATOM 6388 O O . LEU A 1 802 ? 28.625 37.764 1.162 1 86.69 802 LEU A O 1
ATOM 6392 N N . LYS A 1 803 ? 27.068 37.275 2.58 1 87.18 803 LYS A N 1
ATOM 6393 C CA . LYS A 1 803 ? 26.433 36.34 1.655 1 87.18 803 LYS A CA 1
ATOM 6394 C C . LYS A 1 803 ? 25.213 36.97 0.988 1 87.18 803 LYS A C 1
ATOM 6396 O O . LYS A 1 803 ? 24.939 36.714 -0.186 1 87.18 803 LYS A O 1
ATOM 6401 N N . GLU A 1 804 ? 24.433 37.797 1.824 1 90.11 804 GLU A N 1
ATOM 6402 C CA . GLU A 1 804 ? 23.239 38.439 1.283 1 90.11 804 GLU A CA 1
ATOM 6403 C C . GLU A 1 804 ? 23.202 39.923 1.635 1 90.11 804 GLU A C 1
ATOM 6405 O O . GLU A 1 804 ? 23.526 40.308 2.761 1 90.11 804 GLU A O 1
ATOM 6410 N N . LEU A 1 805 ? 22.826 40.69 0.658 1 88.96 805 LEU A N 1
ATOM 6411 C CA . LEU A 1 805 ? 22.637 42.126 0.831 1 88.96 805 LEU A CA 1
ATOM 6412 C C . LEU A 1 805 ? 21.288 42.567 0.274 1 88.96 805 LEU A C 1
ATOM 6414 O O . LEU A 1 805 ? 21.025 42.416 -0.921 1 88.96 805 LEU A O 1
ATOM 6418 N N . HIS A 1 806 ? 20.457 43.073 1.239 1 91.33 806 HIS A N 1
ATOM 6419 C CA . HIS A 1 806 ? 19.129 43.528 0.844 1 91.33 806 HIS A CA 1
ATOM 6420 C C . HIS A 1 806 ? 18.974 45.03 1.059 1 91.33 806 HIS A C 1
ATOM 6422 O O . HIS A 1 806 ? 19.138 45.521 2.178 1 91.33 806 HIS A O 1
ATOM 6428 N N . LEU A 1 807 ? 18.716 45.709 -0.025 1 90.37 807 LEU A N 1
ATOM 6429 C CA . LEU A 1 807 ? 18.459 47.144 0.011 1 90.37 807 LEU A CA 1
ATOM 6430 C C . LEU A 1 807 ? 17.062 47.459 -0.515 1 90.37 807 LEU A C 1
ATOM 6432 O O . LEU A 1 807 ? 16.762 47.202 -1.683 1 90.37 807 LEU A O 1
ATOM 6436 N N . ALA A 1 808 ? 16.289 47.961 0.483 1 90.57 808 ALA A N 1
ATOM 6437 C CA . ALA A 1 808 ? 14.918 48.21 0.046 1 90.57 808 ALA A CA 1
ATOM 6438 C C . ALA A 1 808 ? 14.45 49.598 0.473 1 90.57 808 ALA A C 1
ATOM 6440 O O . ALA A 1 808 ? 14.604 49.982 1.634 1 90.57 808 ALA A O 1
ATOM 6441 N N . SER A 1 809 ? 13.94 50.459 -0.344 1 88.52 809 SER A N 1
ATOM 6442 C CA . SER A 1 809 ? 13.298 51.744 -0.086 1 88.52 809 SER A CA 1
ATOM 6443 C C . SER A 1 809 ? 14.283 52.743 0.512 1 88.52 809 SER A C 1
ATOM 6445 O O . SER A 1 809 ? 14.022 53.324 1.568 1 88.52 809 SER A O 1
ATOM 6447 N N . LEU A 1 810 ? 15.345 52.835 -0.211 1 90.56 810 LEU A N 1
ATOM 6448 C CA . LEU A 1 810 ? 16.36 53.826 0.131 1 90.56 810 LEU A CA 1
ATOM 6449 C C . LEU A 1 810 ? 16.421 54.927 -0.922 1 90.56 810 LEU A C 1
ATOM 6451 O O . LEU A 1 810 ? 17.297 54.914 -1.79 1 90.56 810 LEU A O 1
ATOM 6455 N N . PRO A 1 811 ? 15.577 55.951 -0.849 1 87.89 811 PRO A N 1
ATOM 6456 C CA . PRO A 1 811 ? 15.458 56.954 -1.91 1 87.89 811 PRO A CA 1
ATOM 6457 C C . PRO A 1 811 ? 16.723 57.795 -2.072 1 87.89 811 PRO A C 1
ATOM 6459 O O . PRO A 1 811 ? 17.018 58.266 -3.173 1 87.89 811 PRO A O 1
ATOM 6462 N N . GLU A 1 812 ? 17.524 58.002 -1.015 1 88.67 812 GLU A N 1
ATOM 6463 C CA . GLU A 1 812 ? 18.658 58.919 -1.09 1 88.67 812 GLU A CA 1
ATOM 6464 C C . GLU A 1 812 ? 19.972 58.159 -1.253 1 88.67 812 GLU A C 1
ATOM 6466 O O . GLU A 1 812 ? 21.047 58.763 -1.265 1 88.67 812 GLU A O 1
ATOM 6471 N N . LEU A 1 813 ? 19.901 56.853 -1.46 1 89.51 813 LEU A N 1
ATOM 6472 C CA . LEU A 1 813 ? 21.128 56.075 -1.582 1 89.51 813 LEU A CA 1
ATOM 6473 C C . LEU A 1 813 ? 21.796 56.32 -2.931 1 89.51 813 LEU A C 1
ATOM 6475 O O . LEU A 1 813 ? 21.225 56.007 -3.978 1 89.51 813 LEU A O 1
ATOM 6479 N N . LYS A 1 814 ? 22.999 56.83 -2.969 1 86.52 814 LYS A N 1
ATOM 6480 C CA . LYS A 1 814 ? 23.698 57.178 -4.204 1 86.52 814 LYS A CA 1
ATOM 6481 C C . LYS A 1 814 ? 24.756 56.134 -4.549 1 86.52 814 LYS A C 1
ATOM 6483 O O . LYS A 1 814 ? 24.993 55.847 -5.724 1 86.52 814 LYS A O 1
ATOM 6488 N N . SER A 1 815 ? 25.391 55.696 -3.561 1 85.49 815 SER A N 1
ATOM 6489 C CA . SER A 1 815 ? 26.448 54.723 -3.818 1 85.49 815 SER A CA 1
ATOM 6490 C C . SER A 1 815 ? 26.638 53.787 -2.63 1 85.49 815 SER A C 1
ATOM 6492 O O . SER A 1 815 ? 26.251 54.114 -1.506 1 85.49 815 SER A O 1
ATOM 6494 N N . LEU A 1 816 ? 27.195 52.618 -2.834 1 84.77 816 LEU A N 1
ATOM 6495 C CA . LEU A 1 816 ? 27.497 51.666 -1.771 1 84.77 816 LEU A CA 1
ATOM 6496 C C . LEU A 1 816 ? 28.847 51.975 -1.132 1 84.77 816 LEU A C 1
ATOM 6498 O O . LEU A 1 816 ? 29.021 51.802 0.077 1 84.77 816 LEU A O 1
ATOM 6502 N N . GLY A 1 817 ? 29.816 52.352 -1.912 1 78.2 817 GLY A N 1
ATOM 6503 C CA . GLY A 1 817 ? 31.154 52.602 -1.399 1 78.2 817 GLY A CA 1
ATOM 6504 C C . GLY A 1 817 ? 31.748 53.907 -1.893 1 78.2 817 GLY A C 1
ATOM 6505 O O . GLY A 1 817 ? 32.971 54.051 -1.963 1 78.2 817 GLY A O 1
ATOM 6506 N N . GLY A 1 818 ? 30.937 54.865 -2.196 1 74.37 818 GLY A N 1
ATOM 6507 C CA . GLY A 1 818 ? 31.453 56.116 -2.727 1 74.37 818 GLY A CA 1
ATOM 6508 C C . GLY A 1 818 ? 32.128 55.958 -4.077 1 74.37 818 GLY A C 1
ATOM 6509 O O . GLY A 1 818 ? 31.541 55.406 -5.009 1 74.37 818 GLY A O 1
ATOM 6510 N N . GLU A 1 819 ? 33.393 56.384 -4.175 1 72.98 819 GLU A N 1
ATOM 6511 C CA . GLU A 1 819 ? 34.158 56.346 -5.417 1 72.98 819 GLU A CA 1
ATOM 6512 C C . GLU A 1 819 ? 34.975 55.061 -5.523 1 72.98 819 GLU A C 1
ATOM 6514 O O . GLU A 1 819 ? 35.606 54.804 -6.55 1 72.98 819 GLU A O 1
ATOM 6519 N N . ARG A 1 820 ? 34.757 54.173 -4.561 1 79.05 820 ARG A N 1
ATOM 6520 C CA . ARG A 1 820 ? 35.529 52.934 -4.539 1 79.05 820 ARG A CA 1
ATOM 6521 C C . ARG A 1 820 ? 34.671 51.748 -4.967 1 79.05 820 ARG A C 1
ATOM 6523 O O . ARG A 1 820 ? 33.444 51.792 -4.863 1 79.05 820 ARG A O 1
ATOM 6530 N N . VAL A 1 821 ? 35.344 50.787 -5.515 1 82.93 821 VAL A N 1
ATOM 6531 C CA . VAL A 1 821 ? 34.687 49.542 -5.898 1 82.93 821 VAL A CA 1
ATOM 6532 C C . VAL A 1 821 ? 34.724 48.557 -4.732 1 82.93 821 VAL A C 1
ATOM 6534 O O . VAL A 1 821 ? 35.784 48.314 -4.15 1 82.93 821 VAL A O 1
ATOM 6537 N N . LEU A 1 822 ? 33.517 48.168 -4.272 1 83.48 822 LEU A N 1
ATOM 6538 C CA . LEU A 1 822 ? 33.417 47.218 -3.17 1 83.48 822 LEU A CA 1
ATOM 6539 C C . LEU A 1 822 ? 33.484 45.783 -3.682 1 83.48 822 LEU A C 1
ATOM 6541 O O . LEU A 1 822 ? 32.798 45.43 -4.644 1 83.48 822 LEU A O 1
ATOM 6545 N N . ALA A 1 823 ? 34.325 45.049 -3.115 1 85.41 823 ALA A N 1
ATOM 6546 C CA . ALA A 1 823 ? 34.454 43.637 -3.463 1 85.41 823 ALA A CA 1
ATOM 6547 C C . ALA A 1 823 ? 33.706 42.756 -2.466 1 85.41 823 ALA A C 1
ATOM 6549 O O . ALA A 1 823 ? 33.884 42.892 -1.253 1 85.41 823 ALA A O 1
ATOM 6550 N N . PHE A 1 824 ? 32.814 41.973 -2.881 1 85.99 824 PHE A N 1
ATOM 6551 C CA . PHE A 1 824 ? 32.078 40.985 -2.102 1 85.99 824 PHE A CA 1
ATOM 6552 C C . PHE A 1 824 ? 32.452 39.571 -2.528 1 85.99 824 PHE A C 1
ATOM 6554 O O . PHE A 1 824 ? 31.758 38.958 -3.342 1 85.99 824 PHE A O 1
ATOM 6561 N N . PRO A 1 825 ? 33.536 39.118 -2.01 1 84.56 825 PRO A N 1
ATOM 6562 C CA . PRO A 1 825 ? 34.008 37.815 -2.484 1 84.56 825 PRO A CA 1
ATOM 6563 C C . PRO A 1 825 ? 32.987 36.701 -2.261 1 84.56 825 PRO A C 1
ATOM 6565 O O . PRO A 1 825 ? 32.934 35.743 -3.037 1 84.56 825 PRO A O 1
ATOM 6568 N N . CYS A 1 826 ? 31.996 36.668 -1.215 1 85.91 826 CYS A N 1
ATOM 6569 C CA . CYS A 1 826 ? 31.106 35.571 -0.853 1 85.91 826 CYS A CA 1
ATOM 6570 C C . CYS A 1 826 ? 29.65 35.942 -1.109 1 85.91 826 CYS A C 1
ATOM 6572 O O . CYS A 1 826 ? 28.742 35.184 -0.763 1 85.91 826 CYS A O 1
ATOM 6574 N N . LEU A 1 827 ? 29.408 37.088 -1.655 1 86.23 827 LEU A N 1
ATOM 6575 C CA . LEU A 1 827 ? 28.035 37.539 -1.86 1 86.23 827 LEU A CA 1
ATOM 6576 C C . LEU A 1 827 ? 27.319 36.655 -2.875 1 86.23 827 LEU A C 1
ATOM 6578 O O . LEU A 1 827 ? 27.786 36.496 -4.006 1 86.23 827 LEU A O 1
ATOM 6582 N N . ARG A 1 828 ? 26.267 36.104 -2.483 1 85.01 828 ARG A N 1
ATOM 6583 C CA . ARG A 1 828 ? 25.508 35.232 -3.373 1 85.01 828 ARG A CA 1
ATOM 6584 C C . ARG A 1 828 ? 24.28 35.947 -3.925 1 85.01 828 ARG A C 1
ATOM 6586 O O . ARG A 1 828 ? 23.948 35.804 -5.103 1 85.01 828 ARG A O 1
ATOM 6593 N N . VAL A 1 829 ? 23.613 36.769 -2.97 1 87.66 829 VAL A N 1
ATOM 6594 C CA . VAL A 1 829 ? 22.361 37.394 -3.383 1 87.66 829 VAL A CA 1
ATOM 6595 C C . VAL A 1 829 ? 22.418 38.895 -3.11 1 87.66 829 VAL A C 1
ATOM 6597 O O . VAL A 1 829 ? 22.818 39.32 -2.023 1 87.66 829 VAL A O 1
ATOM 6600 N N . LEU A 1 830 ? 22.11 39.687 -4.111 1 88.76 830 LEU A N 1
ATOM 6601 C CA . LEU A 1 830 ? 21.915 41.127 -3.98 1 88.76 830 LEU A CA 1
ATOM 6602 C C . LEU A 1 830 ? 20.505 41.525 -4.402 1 88.76 830 LEU A C 1
ATOM 6604 O O . LEU A 1 830 ? 20.103 41.285 -5.543 1 88.76 830 LEU A O 1
ATOM 6608 N N . GLU A 1 831 ? 19.807 41.983 -3.408 1 90.43 831 GLU A N 1
ATOM 6609 C CA . GLU A 1 831 ? 18.449 42.431 -3.699 1 90.43 831 GLU A CA 1
ATOM 6610 C C . GLU A 1 831 ? 18.329 43.947 -3.577 1 90.43 831 GLU A C 1
ATOM 6612 O O . GLU A 1 831 ? 18.705 44.524 -2.554 1 90.43 831 GLU A O 1
ATOM 6617 N N . VAL A 1 832 ? 17.86 44.624 -4.648 1 88.75 832 VAL A N 1
ATOM 6618 C CA . VAL A 1 832 ? 17.661 46.07 -4.652 1 88.75 832 VAL A CA 1
ATOM 6619 C C . VAL A 1 832 ? 16.229 46.393 -5.072 1 88.75 832 VAL A C 1
ATOM 6621 O O . VAL A 1 832 ? 15.802 46.035 -6.172 1 88.75 832 VAL A O 1
ATOM 6624 N N . LYS A 1 833 ? 15.611 46.963 -4.067 1 87.29 833 LYS A N 1
ATOM 6625 C CA . LYS A 1 833 ? 14.227 47.328 -4.356 1 87.29 833 LYS A CA 1
ATOM 6626 C C . LYS A 1 833 ? 13.98 48.808 -4.081 1 87.29 833 LYS A C 1
ATOM 6628 O O . LYS A 1 833 ? 14.257 49.296 -2.983 1 87.29 833 LYS A O 1
ATOM 6633 N N . GLU A 1 834 ? 13.552 49.615 -4.911 1 86.31 834 GLU A N 1
ATOM 6634 C CA . GLU A 1 834 ? 13.116 51.001 -4.772 1 86.31 834 GLU A CA 1
ATOM 6635 C C . GLU A 1 834 ? 14.263 51.897 -4.312 1 86.31 834 GLU A C 1
ATOM 6637 O O . GLU A 1 834 ? 14.13 52.627 -3.327 1 86.31 834 GLU A O 1
ATOM 6642 N N . CYS A 1 835 ? 15.375 51.808 -4.963 1 88.94 835 CYS A N 1
ATOM 6643 C CA . CYS A 1 835 ? 16.518 52.693 -4.773 1 88.94 835 CYS A CA 1
ATOM 6644 C C . CYS A 1 835 ? 16.799 53.5 -6.035 1 88.94 835 CYS A C 1
ATOM 6646 O O . CYS A 1 835 ? 17.758 53.219 -6.756 1 88.94 835 CYS A O 1
ATOM 6648 N N . PRO A 1 836 ? 16.039 54.593 -6.252 1 86.98 836 PRO A N 1
ATOM 6649 C CA . PRO A 1 836 ? 16.111 55.314 -7.525 1 86.98 836 PRO A CA 1
ATOM 6650 C C . PRO A 1 836 ? 17.437 56.048 -7.713 1 86.98 836 PRO A C 1
ATOM 6652 O O . PRO A 1 836 ? 17.899 56.215 -8.844 1 86.98 836 PRO A O 1
ATOM 6655 N N . LYS A 1 837 ? 18.115 56.557 -6.689 1 89.09 837 LYS A N 1
ATOM 6656 C CA . LYS A 1 837 ? 19.313 57.379 -6.833 1 89.09 837 LYS A CA 1
ATOM 6657 C C . LYS A 1 837 ? 20.565 56.512 -6.934 1 89.09 837 LYS A C 1
ATOM 6659 O O . LYS A 1 837 ? 21.659 57.02 -7.189 1 89.09 837 LYS A O 1
ATOM 6664 N N . LEU A 1 838 ? 20.33 55.17 -6.717 1 89.53 838 LEU A N 1
ATOM 6665 C CA . LEU A 1 838 ? 21.461 54.268 -6.906 1 89.53 838 LEU A CA 1
ATOM 6666 C C . LEU A 1 838 ? 21.656 53.943 -8.383 1 89.53 838 LEU A C 1
ATOM 6668 O O . LEU A 1 838 ? 21.087 52.974 -8.89 1 89.53 838 LEU A O 1
ATOM 6672 N N . LYS A 1 839 ? 22.417 54.684 -9.07 1 85.72 839 LYS A N 1
ATOM 6673 C CA . LYS A 1 839 ? 22.533 54.562 -10.52 1 85.72 839 LYS A CA 1
ATOM 6674 C C . LYS A 1 839 ? 23.813 53.828 -10.909 1 85.72 839 LYS A C 1
ATOM 6676 O O . LYS A 1 839 ? 23.982 53.434 -12.065 1 85.72 839 LYS A O 1
ATOM 6681 N N . GLU A 1 840 ? 24.639 53.657 -9.901 1 83.26 840 GLU A N 1
ATOM 6682 C CA . GLU A 1 840 ? 25.887 52.971 -10.219 1 83.26 840 GLU A CA 1
ATOM 6683 C C . GLU A 1 840 ? 26.139 51.81 -9.26 1 83.26 840 GLU A C 1
ATOM 6685 O O . GLU A 1 840 ? 25.981 51.955 -8.046 1 83.26 840 GLU A O 1
ATOM 6690 N N . LEU A 1 841 ? 26.355 50.629 -9.789 1 82.76 841 LEU A N 1
ATOM 6691 C CA . LEU A 1 841 ? 26.72 49.466 -8.988 1 82.76 841 LEU A CA 1
ATOM 6692 C C . LEU A 1 841 ? 28.204 49.147 -9.137 1 82.76 841 LEU A C 1
ATOM 6694 O O . LEU A 1 841 ? 28.615 48.538 -10.127 1 82.76 841 LEU A O 1
ATOM 6698 N N . SER A 1 842 ? 28.991 49.67 -8.328 1 80.32 842 SER A N 1
ATOM 6699 C CA . SER A 1 842 ? 30.427 49.41 -8.326 1 80.32 842 SER A CA 1
ATOM 6700 C C . SER A 1 842 ? 30.778 48.256 -7.393 1 80.32 842 SER A C 1
ATOM 6702 O O . SER A 1 842 ? 31.443 48.455 -6.374 1 80.32 842 SER A O 1
ATOM 6704 N N . ILE A 1 843 ? 30.279 47.002 -7.742 1 85.21 843 ILE A N 1
ATOM 6705 C CA . ILE A 1 843 ? 30.519 45.835 -6.901 1 85.21 843 ILE A CA 1
ATOM 6706 C C . ILE A 1 843 ? 31.182 44.733 -7.724 1 85.21 843 ILE A C 1
ATOM 6708 O O . ILE A 1 843 ? 30.971 44.642 -8.935 1 85.21 843 ILE A O 1
ATOM 6712 N N . THR A 1 844 ? 32.121 44.042 -7.136 1 80.13 844 THR A N 1
ATOM 6713 C CA . THR A 1 844 ? 32.682 42.837 -7.735 1 80.13 844 THR A CA 1
ATOM 6714 C C . THR A 1 844 ? 32.495 41.636 -6.811 1 80.13 844 THR A C 1
ATOM 6716 O O . THR A 1 844 ? 32.536 41.776 -5.587 1 80.13 844 THR A O 1
ATOM 6719 N N . GLY A 1 845 ? 31.981 40.622 -7.203 1 74.68 845 GLY A N 1
ATOM 6720 C CA . GLY A 1 845 ? 31.811 39.441 -6.371 1 74.68 845 GLY A CA 1
ATOM 6721 C C . GLY A 1 845 ? 31.903 38.143 -7.15 1 74.68 845 GLY A C 1
ATOM 6722 O O . GLY A 1 845 ? 31.181 37.95 -8.131 1 74.68 845 GLY A O 1
ATOM 6723 N N . GLU A 1 846 ? 32.938 37.321 -6.954 1 73.54 846 GLU A N 1
ATOM 6724 C CA . GLU A 1 846 ? 33.11 36.033 -7.619 1 73.54 846 GLU A CA 1
ATOM 6725 C C . GLU A 1 846 ? 31.989 35.066 -7.247 1 73.54 846 GLU A C 1
ATOM 6727 O O . GLU A 1 846 ? 31.628 34.192 -8.038 1 73.54 846 GLU A O 1
ATOM 6732 N N . GLY A 1 847 ? 31.388 35.273 -6.136 1 76.26 847 GLY A N 1
ATOM 6733 C CA . GLY A 1 847 ? 30.394 34.315 -5.68 1 76.26 847 GLY A CA 1
ATOM 6734 C C . GLY A 1 847 ? 28.97 34.751 -5.967 1 76.26 847 GLY A C 1
ATOM 6735 O O . GLY A 1 847 ? 28.017 34.077 -5.57 1 76.26 847 GLY A O 1
ATOM 6736 N N . LEU A 1 848 ? 28.753 35.874 -6.657 1 81.11 848 LEU A N 1
ATOM 6737 C CA . LEU A 1 848 ? 27.422 36.423 -6.89 1 81.11 848 LEU A CA 1
ATOM 6738 C C . LEU A 1 848 ? 26.617 35.522 -7.82 1 81.11 848 LEU A C 1
ATOM 6740 O O . LEU A 1 848 ? 27.059 35.215 -8.929 1 81.11 848 LEU A O 1
ATOM 6744 N N . THR A 1 849 ? 25.577 34.945 -7.391 1 77.82 849 THR A N 1
ATOM 6745 C CA . THR A 1 849 ? 24.77 34.03 -8.191 1 77.82 849 THR A CA 1
ATOM 6746 C C . THR A 1 849 ? 23.506 34.721 -8.693 1 77.82 849 THR A C 1
ATOM 6748 O O . THR A 1 849 ? 23.001 34.397 -9.77 1 77.82 849 THR A O 1
ATOM 6751 N N . GLN A 1 850 ? 22.945 35.731 -7.795 1 85.31 850 GLN A N 1
ATOM 6752 C CA . GLN A 1 850 ? 21.669 36.314 -8.195 1 85.31 850 GLN A CA 1
ATOM 6753 C C . GLN A 1 850 ? 21.579 37.78 -7.781 1 85.31 850 GLN A C 1
ATOM 6755 O O . GLN A 1 850 ? 21.975 38.142 -6.671 1 85.31 850 GLN A O 1
ATOM 6760 N N . ILE A 1 851 ? 21.166 38.643 -8.704 1 86.4 851 ILE A N 1
ATOM 6761 C CA . ILE A 1 851 ? 20.821 40.036 -8.441 1 86.4 851 ILE A CA 1
ATOM 6762 C C . ILE A 1 851 ? 19.335 40.259 -8.708 1 86.4 851 ILE A C 1
ATOM 6764 O O . ILE A 1 851 ? 18.898 40.261 -9.862 1 86.4 851 ILE A O 1
ATOM 6768 N N . CYS A 1 852 ? 18.624 40.373 -7.649 1 86.57 852 CYS A N 1
ATOM 6769 C CA . CYS A 1 852 ? 17.179 40.536 -7.758 1 86.57 852 CYS A CA 1
ATOM 6770 C C . CYS A 1 852 ? 16.795 42.011 -7.762 1 86.57 852 CYS A C 1
ATOM 6772 O O . CYS A 1 852 ? 17.02 42.718 -6.777 1 86.57 852 CYS A O 1
ATOM 6774 N N . CYS A 1 853 ? 16.27 42.563 -8.838 1 86.43 853 CYS A N 1
ATOM 6775 C CA . CYS A 1 853 ? 15.831 43.951 -8.929 1 86.43 853 CYS A CA 1
ATOM 6776 C C . CYS A 1 853 ? 14.736 44.11 -9.978 1 86.43 853 CYS A C 1
ATOM 6778 O O . CYS A 1 853 ? 14.444 43.173 -10.723 1 86.43 853 CYS A O 1
ATOM 6780 N N . LYS A 1 854 ? 14.126 45.225 -9.898 1 83.56 854 LYS A N 1
ATOM 6781 C CA . LYS A 1 854 ? 13.133 45.526 -10.925 1 83.56 854 LYS A CA 1
ATOM 6782 C C . LYS A 1 854 ? 13.8 45.83 -12.263 1 83.56 854 LYS A C 1
ATOM 6784 O O . LYS A 1 854 ? 14.925 46.333 -12.301 1 83.56 854 LYS A O 1
ATOM 6789 N N . GLN A 1 855 ? 13.174 45.618 -13.334 1 83.62 855 GLN A N 1
ATOM 6790 C CA . GLN A 1 855 ? 13.712 45.806 -14.677 1 83.62 855 GLN A CA 1
ATOM 6791 C C . GLN A 1 855 ? 13.998 47.279 -14.954 1 83.62 855 GLN A C 1
ATOM 6793 O O . GLN A 1 855 ? 14.995 47.613 -15.599 1 83.62 855 GLN A O 1
ATOM 6798 N N . GLU A 1 856 ? 13.102 48.091 -14.437 1 83.39 856 GLU A N 1
ATOM 6799 C CA . GLU A 1 856 ? 13.268 49.52 -14.685 1 83.39 856 GLU A CA 1
ATOM 6800 C C . GLU A 1 856 ? 14.57 50.038 -14.08 1 83.39 856 GLU A C 1
ATOM 6802 O O . GLU A 1 856 ? 15.261 50.857 -14.688 1 83.39 856 GLU A O 1
ATOM 6807 N N . TRP A 1 857 ? 14.861 49.54 -12.998 1 87.48 857 TRP A N 1
ATOM 6808 C CA . TRP A 1 857 ? 16.077 49.973 -12.317 1 87.48 857 TRP A CA 1
ATOM 6809 C C . TRP A 1 857 ? 17.316 49.42 -13.013 1 87.48 857 TRP A C 1
ATOM 6811 O O . TRP A 1 857 ? 18.318 50.124 -13.161 1 87.48 857 TRP A O 1
ATOM 6821 N N . TRP A 1 858 ? 17.249 48.289 -13.407 1 86.71 858 TRP A N 1
ATOM 6822 C CA . TRP A 1 858 ? 18.377 47.629 -14.056 1 86.71 858 TRP A CA 1
ATOM 6823 C C . TRP A 1 858 ? 18.747 48.334 -15.356 1 86.71 858 TRP A C 1
ATOM 6825 O O . TRP A 1 858 ? 19.928 48.54 -15.644 1 86.71 858 TRP A O 1
ATOM 6835 N N . ASP A 1 859 ? 17.726 48.733 -16.137 1 83.88 859 ASP A N 1
ATOM 6836 C CA . ASP A 1 859 ? 17.952 49.405 -17.412 1 83.88 859 ASP A CA 1
ATOM 6837 C C . ASP A 1 859 ? 18.511 50.81 -17.201 1 83.88 859 ASP A C 1
ATOM 6839 O O . ASP A 1 859 ? 19.167 51.363 -18.087 1 83.88 859 ASP A O 1
ATOM 6843 N N . GLY A 1 860 ? 18.237 51.362 -16.001 1 84.23 860 GLY A N 1
ATOM 6844 C CA . GLY A 1 860 ? 18.659 52.729 -15.739 1 84.23 860 GLY A CA 1
ATOM 6845 C C . GLY A 1 860 ? 20.043 52.819 -15.125 1 84.23 860 GLY A C 1
ATOM 6846 O O . GLY A 1 860 ? 20.522 53.913 -14.819 1 84.23 860 GLY A O 1
ATOM 6847 N N . LEU A 1 861 ? 20.683 51.759 -14.986 1 86.67 861 LEU A N 1
ATOM 6848 C CA . LEU A 1 861 ? 22.005 51.744 -14.368 1 86.67 861 LEU A CA 1
ATOM 6849 C C . LEU A 1 861 ? 23.054 52.315 -15.316 1 86.67 861 LEU A C 1
ATOM 6851 O O . LEU A 1 861 ? 22.99 52.093 -16.527 1 86.67 861 LEU A O 1
ATOM 6855 N N . GLU A 1 862 ? 23.96 53.178 -14.768 1 83.59 862 GLU A N 1
ATOM 6856 C CA . GLU A 1 862 ? 25.095 53.729 -15.502 1 83.59 862 GLU A CA 1
ATOM 6857 C C . GLU A 1 862 ? 26.374 52.951 -15.205 1 83.59 862 GLU A C 1
ATOM 6859 O O . GLU A 1 862 ? 26.797 52.86 -14.051 1 83.59 862 GLU A O 1
ATOM 6864 N N . TRP A 1 863 ? 26.935 52.321 -16.223 1 80.81 863 TRP A N 1
ATOM 6865 C CA . TRP A 1 863 ? 28.099 51.463 -16.031 1 80.81 863 TRP A CA 1
ATOM 6866 C C . TRP A 1 863 ? 29.386 52.208 -16.367 1 80.81 863 TRP A C 1
ATOM 6868 O O . TRP A 1 863 ? 29.531 52.744 -17.468 1 80.81 863 TRP A O 1
ATOM 6878 N N . LYS A 1 864 ? 30.124 52.511 -15.397 1 74.09 864 LYS A N 1
ATOM 6879 C CA . LYS A 1 864 ? 31.404 53.175 -15.625 1 74.09 864 LYS A CA 1
ATOM 6880 C C . LYS A 1 864 ? 32.451 52.191 -16.138 1 74.09 864 LYS A C 1
ATOM 6882 O O . LYS A 1 864 ? 33.337 52.565 -16.909 1 74.09 864 LYS A O 1
ATOM 6887 N N . ASP A 1 865 ? 32.394 51.004 -15.609 1 77.72 865 ASP A N 1
ATOM 6888 C CA . ASP A 1 865 ? 33.371 49.99 -15.993 1 77.72 865 ASP A CA 1
ATOM 6889 C C . ASP A 1 865 ? 32.706 48.853 -16.766 1 77.72 865 ASP A C 1
ATOM 6891 O O . ASP A 1 865 ? 31.781 48.211 -16.263 1 77.72 865 ASP A O 1
ATOM 6895 N N . GLU A 1 866 ? 33.124 48.704 -17.937 1 79.03 866 GLU A N 1
ATOM 6896 C CA . GLU A 1 866 ? 32.55 47.703 -18.831 1 79.03 866 GLU A CA 1
ATOM 6897 C C . GLU A 1 866 ? 32.788 46.291 -18.303 1 79.03 866 GLU A C 1
ATOM 6899 O O . GLU A 1 866 ? 31.983 45.389 -18.542 1 79.03 866 GLU A O 1
ATOM 6904 N N . LYS A 1 867 ? 33.803 46.143 -17.542 1 79.62 867 LYS A N 1
ATOM 6905 C CA . LYS A 1 867 ? 34.098 44.815 -17.012 1 79.62 867 LYS A CA 1
ATOM 6906 C C . LYS A 1 867 ? 33.075 44.402 -15.959 1 79.62 867 LYS A C 1
ATOM 6908 O O . LYS A 1 867 ? 32.658 43.243 -15.91 1 79.62 867 LYS A O 1
ATOM 6913 N N . ILE A 1 868 ? 32.68 45.303 -15.218 1 80.6 868 ILE A N 1
ATOM 6914 C CA . ILE A 1 868 ? 31.696 45.035 -14.175 1 80.6 868 ILE A CA 1
ATOM 6915 C C . ILE A 1 868 ? 30.332 44.769 -14.808 1 80.6 868 ILE A C 1
ATOM 6917 O O . ILE A 1 868 ? 29.589 43.896 -14.353 1 80.6 868 ILE A O 1
ATOM 6921 N N . LYS A 1 869 ? 30.149 45.475 -15.869 1 82.54 869 LYS A N 1
ATOM 6922 C CA . LYS A 1 869 ? 28.883 45.272 -16.568 1 82.54 869 LYS A CA 1
ATOM 6923 C C . LYS A 1 869 ? 28.791 43.86 -17.14 1 82.54 869 LYS A C 1
ATOM 6925 O O . LYS A 1 869 ? 27.764 43.194 -16.999 1 82.54 869 LYS A O 1
ATOM 6930 N N . GLU A 1 870 ? 29.819 43.441 -17.693 1 80.83 870 GLU A N 1
ATOM 6931 C CA . GLU A 1 870 ? 29.828 42.113 -18.299 1 80.83 870 GLU A CA 1
ATOM 6932 C C . GLU A 1 870 ? 29.73 41.022 -17.237 1 80.83 870 GLU A C 1
ATOM 6934 O O . GLU A 1 870 ? 29.144 39.964 -17.478 1 80.83 870 GLU A O 1
ATOM 6939 N N . ALA A 1 871 ? 30.186 41.289 -16.116 1 81.52 871 ALA A N 1
ATOM 6940 C CA . ALA A 1 871 ? 30.213 40.287 -15.053 1 81.52 871 ALA A CA 1
ATOM 6941 C C . ALA A 1 871 ? 28.864 40.2 -14.347 1 81.52 871 ALA A C 1
ATOM 6943 O O . ALA A 1 871 ? 28.456 39.124 -13.903 1 81.52 871 ALA A O 1
ATOM 6944 N N . LEU A 1 872 ? 28.124 41.242 -14.309 1 84.16 872 LEU A N 1
ATOM 6945 C CA . LEU A 1 872 ? 26.916 41.292 -13.492 1 84.16 872 LEU A CA 1
ATOM 6946 C C . LEU A 1 872 ? 25.672 41.077 -14.347 1 84.16 872 LEU A C 1
ATOM 6948 O O . LEU A 1 872 ? 24.624 40.675 -13.836 1 84.16 872 LEU A O 1
ATOM 6952 N N . PHE A 1 873 ? 25.797 41.25 -15.583 1 81.3 873 PHE A N 1
ATOM 6953 C CA . PHE A 1 873 ? 24.625 41.256 -16.449 1 81.3 873 PHE A CA 1
ATOM 6954 C C . PHE A 1 873 ? 23.958 39.886 -16.468 1 81.3 873 PHE A C 1
ATOM 6956 O O . PHE A 1 873 ? 22.732 39.785 -16.379 1 81.3 873 PHE A O 1
ATOM 6963 N N . PRO A 1 874 ? 24.79 38.829 -16.45 1 80.05 874 PRO A N 1
ATOM 6964 C CA . PRO A 1 874 ? 24.127 37.524 -16.508 1 80.05 874 PRO A CA 1
ATOM 6965 C C . PRO A 1 874 ? 23.454 37.145 -15.191 1 80.05 874 PRO A C 1
ATOM 6967 O O . PRO A 1 874 ? 22.628 36.229 -15.157 1 80.05 874 PRO A O 1
ATOM 6970 N N . LEU A 1 875 ? 23.624 37.865 -14.183 1 83.25 875 LEU A N 1
ATOM 6971 C CA . LEU A 1 875 ? 23.148 37.488 -12.856 1 83.25 875 LEU A CA 1
ATOM 6972 C C . LEU A 1 875 ? 21.807 38.147 -12.552 1 83.25 875 LEU A C 1
ATOM 6974 O O . LEU A 1 875 ? 21.219 37.907 -11.495 1 83.25 875 LEU A O 1
ATOM 6978 N N . PHE A 1 876 ? 21.26 38.855 -13.468 1 85.27 876 PHE A N 1
ATOM 6979 C CA . PHE A 1 876 ? 20.031 39.607 -13.249 1 85.27 876 PHE A CA 1
ATOM 6980 C C . PHE A 1 876 ? 18.83 38.673 -13.173 1 85.27 876 PHE A C 1
ATOM 6982 O O . PHE A 1 876 ? 18.642 37.822 -14.045 1 85.27 876 PHE A O 1
ATOM 6989 N N . THR A 1 877 ? 18.073 38.642 -12.042 1 83.21 877 THR A N 1
ATOM 6990 C CA . THR A 1 877 ? 16.809 37.938 -11.858 1 83.21 877 THR A CA 1
ATOM 6991 C C . THR A 1 877 ? 15.685 38.919 -11.54 1 83.21 877 THR A C 1
ATOM 6993 O O . THR A 1 877 ? 15.752 39.647 -10.547 1 83.21 877 THR A O 1
ATOM 6996 N N . PRO A 1 878 ? 14.614 38.989 -12.333 1 78.5 878 PRO A N 1
ATOM 6997 C CA . PRO A 1 878 ? 13.555 39.977 -12.113 1 78.5 878 PRO A CA 1
ATOM 6998 C C . PRO A 1 878 ? 12.686 39.65 -10.9 1 78.5 878 PRO A C 1
ATOM 7000 O O . PRO A 1 878 ? 12.411 38.477 -10.631 1 78.5 878 PRO A O 1
ATOM 7003 N N . LEU A 1 879 ? 12.552 40.495 -10.043 1 71.78 879 LEU A N 1
ATOM 7004 C CA . LEU A 1 879 ? 11.624 40.378 -8.923 1 71.78 879 L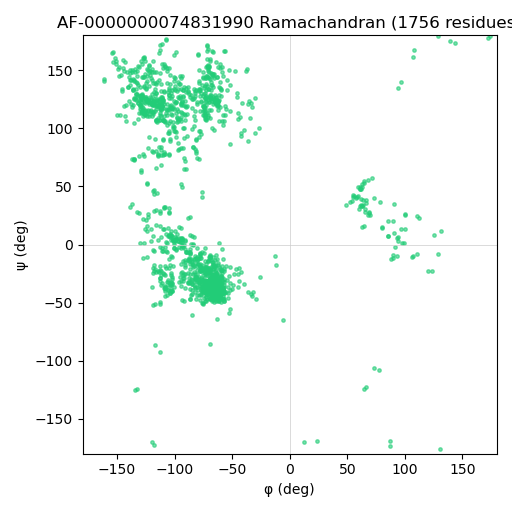EU A CA 1
ATOM 7005 C C . LEU A 1 879 ? 10.182 40.537 -9.392 1 71.78 879 LEU A C 1
ATOM 7007 O O . LEU A 1 879 ? 9.888 41.393 -10.23 1 71.78 879 LEU A O 1
ATOM 7011 N N . GLN A 1 880 ? 9.243 39.462 -9.359 1 55.12 880 GLN A N 1
ATOM 7012 C CA . GLN A 1 880 ? 7.824 39.578 -9.676 1 55.12 880 GLN A CA 1
ATOM 7013 C C . GLN A 1 880 ? 7.119 40.523 -8.706 1 55.12 880 GLN A C 1
ATOM 7015 O O . GLN A 1 880 ? 7.498 40.616 -7.537 1 55.12 880 GLN A O 1
ATOM 7020 N N . MET B 1 1 ? 67.251 -82.927 -39.243 1 40.3 1 MET B N 1
ATOM 7021 C CA . MET B 1 1 ? 65.909 -83.471 -39.432 1 40.3 1 MET B CA 1
ATOM 7022 C C . MET B 1 1 ? 64.909 -82.787 -38.505 1 40.3 1 MET B C 1
ATOM 7024 O O . MET B 1 1 ? 63.774 -82.518 -38.9 1 40.3 1 MET B O 1
ATOM 7028 N N . GLU B 1 2 ? 65.305 -82.483 -37.286 1 48.52 2 GLU B N 1
ATOM 7029 C CA . GLU B 1 2 ? 64.411 -81.868 -36.31 1 48.52 2 GLU B CA 1
ATOM 7030 C C . GLU B 1 2 ? 64.059 -80.437 -36.709 1 48.52 2 GLU B C 1
ATOM 7032 O O . GLU B 1 2 ? 62.926 -79.994 -36.512 1 48.52 2 GLU B O 1
ATOM 7037 N N . SER B 1 3 ? 65.031 -79.698 -37.235 1 49.48 3 SER B N 1
ATOM 7038 C CA . SER B 1 3 ? 64.798 -78.329 -37.683 1 49.48 3 SER B CA 1
ATOM 7039 C C . SER B 1 3 ? 63.833 -78.29 -38.863 1 49.48 3 SER B C 1
ATOM 7041 O O . SER B 1 3 ? 62.985 -77.399 -38.949 1 49.48 3 SER B O 1
ATOM 7043 N N . ILE B 1 4 ? 63.961 -79.253 -39.778 1 49.81 4 ILE B N 1
ATOM 7044 C CA . ILE B 1 4 ? 63.064 -79.348 -40.924 1 49.81 4 ILE B CA 1
ATOM 7045 C C . ILE B 1 4 ? 61.667 -79.746 -40.454 1 49.81 4 ILE B C 1
ATOM 7047 O O . ILE B 1 4 ? 60.667 -79.21 -40.938 1 49.81 4 ILE B O 1
ATOM 7051 N N . ILE B 1 5 ? 61.536 -80.611 -39.386 1 51.04 5 ILE B N 1
ATOM 7052 C CA . ILE B 1 5 ? 60.229 -81.04 -38.899 1 51.04 5 ILE B CA 1
ATOM 7053 C C . ILE B 1 5 ? 59.512 -79.863 -38.242 1 51.04 5 ILE B C 1
ATOM 7055 O O . ILE B 1 5 ? 58.306 -79.682 -38.426 1 51.04 5 ILE B O 1
ATOM 7059 N N . SER B 1 6 ? 60.311 -79.055 -37.631 1 48.91 6 SER B N 1
ATOM 7060 C CA . SER B 1 6 ? 59.682 -77.9 -36.998 1 48.91 6 SER B CA 1
ATOM 7061 C C . SER B 1 6 ? 59.181 -76.903 -38.038 1 48.91 6 SER B C 1
ATOM 7063 O O . SER B 1 6 ? 58.12 -76.3 -37.867 1 48.91 6 SER B O 1
ATOM 7065 N N . ILE B 1 7 ? 59.962 -76.713 -39.056 1 51.45 7 ILE B N 1
ATOM 7066 C CA . ILE B 1 7 ? 59.512 -75.886 -40.17 1 51.45 7 ILE B CA 1
ATOM 7067 C C . ILE B 1 7 ? 58.322 -76.552 -40.859 1 51.45 7 ILE B C 1
ATOM 7069 O O . ILE B 1 7 ? 57.331 -75.89 -41.176 1 51.45 7 ILE B O 1
ATOM 7073 N N . LEU B 1 8 ? 58.439 -77.874 -41.098 1 52.88 8 LEU B N 1
ATOM 7074 C CA . LEU B 1 8 ? 57.31 -78.586 -41.685 1 52.88 8 LEU B CA 1
ATOM 7075 C C . LEU B 1 8 ? 56.097 -78.538 -40.762 1 52.88 8 LEU B C 1
ATOM 7077 O O . LEU B 1 8 ? 54.97 -78.336 -41.22 1 52.88 8 LEU B O 1
ATOM 7081 N N . ASP B 1 9 ? 56.323 -78.727 -39.517 1 53.2 9 ASP B N 1
ATOM 7082 C CA . ASP B 1 9 ? 55.225 -78.641 -38.56 1 53.2 9 ASP B CA 1
ATOM 7083 C C . ASP B 1 9 ? 54.641 -77.23 -38.519 1 53.2 9 ASP B C 1
ATOM 7085 O O . ASP B 1 9 ? 53.423 -77.059 -38.442 1 53.2 9 ASP B O 1
ATOM 7089 N N . SER B 1 10 ? 55.522 -76.209 -38.592 1 54.49 10 SER B N 1
ATOM 7090 C CA . SER B 1 10 ? 55.04 -74.833 -38.627 1 54.49 10 SER B CA 1
ATOM 7091 C C . SER B 1 10 ? 54.331 -74.528 -39.943 1 54.49 10 SER B C 1
ATOM 7093 O O . SER B 1 10 ? 53.394 -73.728 -39.979 1 54.49 10 SER B O 1
ATOM 7095 N N . ILE B 1 11 ? 54.898 -75.034 -41.003 1 52.84 11 ILE B N 1
ATOM 7096 C CA . ILE B 1 11 ? 54.217 -74.888 -42.285 1 52.84 11 ILE B CA 1
ATOM 7097 C C . ILE B 1 11 ? 53.068 -75.889 -42.377 1 52.84 11 ILE B C 1
ATOM 7099 O O . ILE B 1 11 ? 51.974 -75.547 -42.832 1 52.84 11 ILE B O 1
ATOM 7103 N N . PHE B 1 12 ? 53.371 -77.136 -41.945 1 55.48 12 PHE B N 1
ATOM 7104 C CA . PHE B 1 12 ? 52.356 -78.166 -42.139 1 55.48 12 PHE B CA 1
ATOM 7105 C C . PHE B 1 12 ? 51.308 -78.107 -41.034 1 55.48 12 PHE B C 1
ATOM 7107 O O . PHE B 1 12 ? 50.143 -78.443 -41.258 1 55.48 12 PHE B O 1
ATOM 7114 N N . ARG B 1 13 ? 51.623 -77.659 -39.869 1 54.45 13 ARG B N 1
ATOM 7115 C CA . ARG B 1 13 ? 50.614 -77.622 -38.816 1 54.45 13 ARG B CA 1
ATOM 7116 C C . ARG B 1 13 ? 49.502 -76.635 -39.157 1 54.45 13 ARG B C 1
ATOM 7118 O O . ARG B 1 13 ? 48.319 -76.95 -39.01 1 54.45 13 ARG B O 1
ATOM 7125 N N . PRO B 1 14 ? 49.912 -75.401 -39.545 1 57.53 14 PRO B N 1
ATOM 7126 C CA . PRO B 1 14 ? 48.782 -74.567 -39.961 1 57.53 14 PRO B CA 1
ATOM 7127 C C . PRO B 1 14 ? 48.062 -75.118 -41.189 1 57.53 14 PRO B C 1
ATOM 7129 O O . PRO B 1 14 ? 46.838 -75.001 -41.296 1 57.53 14 PRO B O 1
ATOM 7132 N N . VAL B 1 15 ? 48.832 -75.702 -42.06 1 55.88 15 VAL B N 1
ATOM 7133 C CA . VAL B 1 15 ? 48.206 -76.364 -43.2 1 55.88 15 VAL B CA 1
ATOM 7134 C C . VAL B 1 15 ? 47.45 -77.603 -42.727 1 55.88 15 VAL B C 1
ATOM 7136 O O . VAL B 1 15 ? 46.318 -77.848 -43.153 1 55.88 15 VAL B O 1
ATOM 7139 N N . VAL B 1 16 ? 48.093 -78.461 -41.863 1 53.87 16 VAL B N 1
ATOM 7140 C CA . VAL B 1 16 ? 47.4 -79.603 -41.275 1 53.87 16 VAL B CA 1
ATOM 7141 C C . VAL B 1 16 ? 46.253 -79.114 -40.393 1 53.87 16 VAL B C 1
ATOM 7143 O O . VAL B 1 16 ? 45.163 -79.69 -40.406 1 53.87 16 VAL B O 1
ATOM 7146 N N . ALA B 1 17 ? 46.478 -78.072 -39.663 1 56.74 17 ALA B N 1
ATOM 7147 C CA . ALA B 1 17 ? 45.415 -77.484 -38.853 1 56.74 17 ALA B CA 1
ATOM 7148 C C . ALA B 1 17 ? 44.297 -76.931 -39.733 1 56.74 17 ALA B C 1
ATOM 7150 O O . ALA B 1 17 ? 43.116 -77.076 -39.41 1 56.74 17 ALA B O 1
ATOM 7151 N N . PHE B 1 18 ? 44.688 -76.309 -40.759 1 59.06 18 PHE B N 1
ATOM 7152 C CA . PHE B 1 18 ? 43.712 -75.876 -41.752 1 59.06 18 PHE B CA 1
ATOM 7153 C C . PHE B 1 18 ? 43.01 -77.074 -42.38 1 59.06 18 PHE B C 1
ATOM 7155 O O . PHE B 1 18 ? 41.784 -77.081 -42.515 1 59.06 18 PHE B O 1
ATOM 7162 N N . PHE B 1 19 ? 43.835 -78.146 -42.749 1 59.53 19 PHE B N 1
ATOM 7163 C CA . PHE B 1 19 ? 43.221 -79.34 -43.318 1 59.53 19 PHE B CA 1
ATOM 7164 C C . PHE B 1 19 ? 42.438 -80.104 -42.258 1 59.53 19 PHE B C 1
ATOM 7166 O O . PHE B 1 19 ? 41.345 -80.606 -42.528 1 59.53 19 PHE B O 1
ATOM 7173 N N . THR B 1 20 ? 42.95 -80.188 -41.069 1 58.12 20 THR B N 1
ATOM 7174 C CA . THR B 1 20 ? 42.223 -80.855 -39.995 1 58.12 20 THR B CA 1
ATOM 7175 C C . THR B 1 20 ? 40.956 -80.082 -39.638 1 58.12 20 THR B C 1
ATOM 7177 O O . THR B 1 20 ? 39.918 -80.681 -39.348 1 58.12 20 THR B O 1
ATOM 7180 N N . ARG B 1 21 ? 41.036 -78.829 -39.738 1 66.95 21 ARG B N 1
ATOM 7181 C CA . ARG B 1 21 ? 39.866 -78 -39.466 1 66.95 21 ARG B CA 1
ATOM 7182 C C . ARG B 1 21 ? 38.84 -78.116 -40.589 1 66.95 21 ARG B C 1
ATOM 7184 O O . ARG B 1 21 ? 37.644 -78.26 -40.331 1 66.95 21 ARG B O 1
ATOM 7191 N N . THR B 1 22 ? 39.342 -78.164 -41.811 1 66.45 22 THR B N 1
ATOM 7192 C CA . THR B 1 22 ? 38.434 -78.272 -42.948 1 66.45 22 THR B CA 1
ATOM 7193 C C . THR B 1 22 ? 37.836 -79.674 -43.031 1 66.45 22 THR B C 1
ATOM 7195 O O . THR B 1 22 ? 36.638 -79.829 -43.275 1 66.45 22 THR B O 1
ATOM 7198 N N . PHE B 1 23 ? 38.731 -80.717 -42.787 1 68.02 23 PHE B N 1
ATOM 7199 C CA . PHE B 1 23 ? 38.216 -82.081 -42.751 1 68.02 23 PHE B CA 1
ATOM 7200 C C . PHE B 1 23 ? 37.385 -82.313 -41.495 1 68.02 23 PHE B C 1
ATOM 7202 O O . PHE B 1 23 ? 36.406 -83.062 -41.522 1 68.02 23 PHE B O 1
ATOM 7209 N N . GLY B 1 24 ? 37.717 -81.772 -40.45 1 71.03 24 GLY B N 1
ATOM 7210 C CA . GLY B 1 24 ? 36.93 -81.852 -39.23 1 71.03 24 GLY B CA 1
ATOM 7211 C C . GLY B 1 24 ? 35.558 -81.218 -39.361 1 71.03 24 GLY B C 1
ATOM 7212 O O . GLY B 1 24 ? 34.57 -81.754 -38.855 1 71.03 24 GLY B O 1
ATOM 7213 N N . TYR B 1 25 ? 35.324 -80.193 -40.181 1 77.77 25 TYR B N 1
ATOM 7214 C CA . TYR B 1 25 ? 34.047 -79.539 -40.441 1 77.77 25 TYR B CA 1
ATOM 7215 C C . TYR B 1 25 ? 33.097 -80.473 -41.181 1 77.77 25 TYR B C 1
ATOM 7217 O O . TYR B 1 25 ? 31.895 -80.491 -40.906 1 77.77 25 TYR B O 1
ATOM 7225 N N . ALA B 1 26 ? 33.648 -81.515 -42.387 1 71.63 26 ALA B N 1
ATOM 7226 C CA . ALA B 1 26 ? 32.811 -82.396 -43.197 1 71.63 26 ALA B CA 1
ATOM 7227 C C . ALA B 1 26 ? 32.477 -83.68 -42.444 1 71.63 26 ALA B C 1
ATOM 7229 O O . ALA B 1 26 ? 31.344 -84.163 -42.5 1 71.63 26 ALA B O 1
ATOM 7230 N N . MET B 1 27 ? 33.637 -83.983 -41.428 1 67.66 27 MET B N 1
ATOM 7231 C CA . MET B 1 27 ? 33.457 -85.327 -40.885 1 67.66 27 MET B CA 1
ATOM 7232 C C . MET B 1 27 ? 32.899 -85.271 -39.467 1 67.66 27 MET B C 1
ATOM 7234 O O . MET B 1 27 ? 32.236 -86.208 -39.019 1 67.66 27 MET B O 1
ATOM 7238 N N . SER B 1 28 ? 33 -84.166 -38.479 1 77.97 28 SER B N 1
ATOM 7239 C CA . SER B 1 28 ? 32.628 -84.114 -37.068 1 77.97 28 SER B CA 1
ATOM 7240 C C . SER B 1 28 ? 31.646 -82.98 -36.797 1 77.97 28 SER B C 1
ATOM 7242 O O . SER B 1 28 ? 31.854 -82.177 -35.886 1 77.97 28 SER B O 1
ATOM 7244 N N . CYS B 1 29 ? 30.63 -82.934 -37.485 1 80.17 29 CYS B N 1
ATOM 7245 C CA . CYS B 1 29 ? 29.64 -81.87 -37.356 1 80.17 29 CYS B CA 1
ATOM 7246 C C . CYS B 1 29 ? 28.948 -81.93 -35.999 1 80.17 29 CYS B C 1
ATOM 7248 O O . CYS B 1 29 ? 28.741 -80.899 -35.357 1 80.17 29 CYS B O 1
ATOM 7250 N N . GLU B 1 30 ? 28.692 -83.164 -35.492 1 77.46 30 GLU B N 1
ATOM 7251 C CA . GLU B 1 30 ? 27.981 -83.333 -34.229 1 77.46 30 GLU B CA 1
ATOM 7252 C C . GLU B 1 30 ? 28.815 -82.828 -33.054 1 77.46 30 GLU B C 1
ATOM 7254 O O . GLU B 1 30 ? 28.28 -82.229 -32.119 1 77.46 30 GLU B O 1
ATOM 7259 N N . GLN B 1 31 ? 30.089 -82.962 -33.115 1 79.09 31 GLN B N 1
ATOM 7260 C CA . GLN B 1 31 ? 30.957 -82.519 -32.029 1 79.09 31 GLN B CA 1
ATOM 7261 C C . GLN B 1 31 ? 31.035 -80.996 -31.974 1 79.09 31 GLN B C 1
ATOM 7263 O O . GLN B 1 31 ? 31.061 -80.409 -30.891 1 79.09 31 GLN B O 1
ATOM 7268 N N . TYR B 1 32 ? 31.005 -80.4 -33.161 1 83.33 32 TYR B N 1
ATOM 7269 C CA . TYR B 1 32 ? 31.043 -78.942 -33.194 1 83.33 32 TYR B CA 1
ATOM 7270 C C . TYR B 1 32 ? 29.747 -78.351 -32.653 1 83.33 32 TYR B C 1
ATOM 7272 O O . TYR B 1 32 ? 29.766 -77.345 -31.939 1 83.33 32 TYR B O 1
ATOM 7280 N N . ILE B 1 33 ? 28.671 -78.935 -32.919 1 84.77 33 ILE B N 1
ATOM 7281 C CA . ILE B 1 33 ? 27.378 -78.457 -32.444 1 84.77 33 ILE B CA 1
ATOM 7282 C C . ILE B 1 33 ? 27.258 -78.699 -30.941 1 84.77 33 ILE B C 1
ATOM 7284 O O . ILE B 1 33 ? 26.726 -77.86 -30.211 1 84.77 33 ILE B O 1
ATOM 7288 N N . GLU B 1 34 ? 27.841 -79.925 -30.553 1 80.66 34 GLU B N 1
ATOM 7289 C CA . GLU B 1 34 ? 27.834 -80.198 -29.119 1 80.66 34 GLU B CA 1
ATOM 7290 C C . GLU B 1 34 ? 28.699 -79.194 -28.362 1 80.66 34 GLU B C 1
ATOM 7292 O O . GLU B 1 34 ? 28.336 -78.754 -27.27 1 80.66 34 GLU B O 1
ATOM 7297 N N . SER B 1 35 ? 30.002 -79.177 -29.32 1 82.56 35 SER B N 1
ATOM 7298 C CA . SER B 1 35 ? 30.863 -78.175 -28.698 1 82.56 35 SER B CA 1
ATOM 7299 C C . SER B 1 35 ? 30.167 -76.82 -28.621 1 82.56 35 SER B C 1
ATOM 7301 O O . SER B 1 35 ? 30.291 -76.109 -27.622 1 82.56 35 SER B O 1
ATOM 7303 N N . LEU B 1 36 ? 29.218 -76.179 -29.233 1 87.28 36 LEU B N 1
ATOM 7304 C CA . LEU B 1 36 ? 28.46 -74.932 -29.24 1 87.28 36 LEU B CA 1
ATOM 7305 C C . LEU B 1 36 ? 27.388 -74.941 -28.156 1 87.28 36 LEU B C 1
ATOM 7307 O O . LEU B 1 36 ? 27.208 -73.949 -27.447 1 87.28 36 LEU B O 1
ATOM 7311 N N . GLN B 1 37 ? 26.716 -76.015 -28.019 1 84.42 37 GLN B N 1
ATOM 7312 C CA . GLN B 1 37 ? 25.647 -76.104 -27.029 1 84.42 37 GLN B CA 1
ATOM 7313 C C . GLN B 1 37 ? 26.199 -75.993 -25.611 1 84.42 37 GLN B C 1
ATOM 7315 O O . GLN B 1 37 ? 25.581 -75.369 -24.746 1 84.42 37 GLN B O 1
ATOM 7320 N N . LYS B 1 38 ? 27.339 -76.58 -25.433 1 82.54 38 LYS B N 1
ATOM 7321 C CA . LYS B 1 38 ? 27.972 -76.49 -24.12 1 82.54 38 LYS B CA 1
ATOM 7322 C C . LYS B 1 38 ? 28.395 -75.057 -23.811 1 82.54 38 LYS B C 1
ATOM 7324 O O . LYS B 1 38 ? 28.127 -74.546 -22.722 1 82.54 38 LYS B O 1
ATOM 7329 N N . GLU B 1 39 ? 29.011 -74.449 -24.765 1 84.2 39 GLU B N 1
ATOM 7330 C CA . GLU B 1 39 ? 29.461 -73.073 -24.573 1 84.2 39 GLU B CA 1
ATOM 7331 C C . GLU B 1 39 ? 28.279 -72.124 -24.398 1 84.2 39 GLU B C 1
ATOM 7333 O O . GLU B 1 39 ? 28.338 -71.194 -23.592 1 84.2 39 GLU B O 1
ATOM 7338 N N . MET B 1 40 ? 27.25 -72.302 -25.082 1 87.96 40 MET B N 1
ATOM 7339 C CA . MET B 1 40 ? 26.056 -71.47 -24.973 1 87.96 40 MET B CA 1
ATOM 7340 C C . MET B 1 40 ? 25.37 -71.676 -23.626 1 87.96 40 MET B C 1
ATOM 7342 O O . MET B 1 40 ? 24.767 -70.749 -23.083 1 87.96 40 MET B O 1
ATOM 7346 N N . GLY B 1 41 ? 25.388 -72.912 -23.129 1 85.02 41 GLY B N 1
ATOM 7347 C CA . GLY B 1 41 ? 24.857 -73.164 -21.799 1 85.02 41 GLY B CA 1
ATOM 7348 C C . GLY B 1 41 ? 25.556 -72.364 -20.716 1 85.02 41 GLY B C 1
ATOM 7349 O O . GLY B 1 41 ? 24.905 -71.805 -19.831 1 85.02 41 GLY B O 1
ATOM 7350 N N . GLU B 1 42 ? 26.862 -72.27 -20.809 1 83.93 42 GLU B N 1
ATOM 7351 C CA . GLU B 1 42 ? 27.628 -71.474 -19.854 1 83.93 42 GLU B CA 1
ATOM 7352 C C . GLU B 1 42 ? 27.341 -69.985 -20.022 1 83.93 42 GLU B C 1
ATOM 7354 O O . GLU B 1 42 ? 27.216 -69.256 -19.035 1 83.93 42 GLU B O 1
ATOM 7359 N N . LEU B 1 43 ? 27.266 -69.493 -21.194 1 85.9 43 LEU B N 1
ATOM 7360 C CA . LEU B 1 43 ? 26.96 -68.093 -21.468 1 85.9 43 LEU B CA 1
ATOM 7361 C C . LEU B 1 43 ? 25.571 -67.729 -20.954 1 85.9 43 LEU B C 1
ATOM 7363 O O . LEU B 1 43 ? 25.368 -66.638 -20.418 1 85.9 43 LEU B O 1
ATOM 7367 N N . ARG B 1 44 ? 24.629 -68.669 -21.114 1 86.24 44 ARG B N 1
ATOM 7368 C CA . ARG B 1 44 ? 23.274 -68.423 -20.631 1 86.24 44 ARG B CA 1
ATOM 7369 C C . ARG B 1 44 ? 23.247 -68.308 -19.111 1 86.24 44 ARG B C 1
ATOM 7371 O O . ARG B 1 44 ? 22.515 -67.484 -18.558 1 86.24 44 ARG B O 1
ATOM 7378 N N . SER B 1 45 ? 24.061 -69.213 -18.525 1 84.18 45 SER B N 1
ATOM 7379 C CA . SER B 1 45 ? 24.132 -69.136 -17.07 1 84.18 45 SER B CA 1
ATOM 7380 C C . SER B 1 45 ? 24.698 -67.795 -16.614 1 84.18 45 SER B C 1
ATOM 7382 O O . SER B 1 45 ? 24.214 -67.209 -15.643 1 84.18 45 SER B O 1
ATOM 7384 N N . LYS B 1 46 ? 25.666 -67.12 -17.153 1 85.28 46 LYS B N 1
ATOM 7385 C CA . LYS B 1 46 ? 26.251 -65.822 -16.831 1 85.28 46 LYS B CA 1
ATOM 7386 C C . LYS B 1 46 ? 25.278 -64.688 -17.141 1 85.28 46 LYS B C 1
ATOM 7388 O O . LYS B 1 46 ? 25.18 -63.722 -16.382 1 85.28 46 LYS B O 1
ATOM 7393 N N . ARG B 1 47 ? 24.969 -64.124 -17.809 1 86.26 47 ARG B N 1
ATOM 7394 C CA . ARG B 1 47 ? 23.965 -63.138 -18.197 1 86.26 47 ARG B CA 1
ATOM 7395 C C . ARG B 1 47 ? 22.893 -62.996 -17.122 1 86.26 47 ARG B C 1
ATOM 7397 O O . ARG B 1 47 ? 22.524 -61.881 -16.748 1 86.26 47 ARG B O 1
ATOM 7404 N N . ASP B 1 48 ? 22.068 -64.784 -17.156 1 81.16 48 ASP B N 1
ATOM 7405 C CA . ASP B 1 48 ? 21.016 -64.798 -16.144 1 81.16 48 ASP B CA 1
ATOM 7406 C C . ASP B 1 48 ? 21.503 -64.176 -14.837 1 81.16 48 ASP B C 1
ATOM 7408 O O . ASP B 1 48 ? 20.75 -63.472 -14.161 1 81.16 48 ASP B O 1
ATOM 7412 N N . ASP B 1 49 ? 22.718 -64.447 -14.58 1 79.53 49 ASP B N 1
ATOM 7413 C CA . ASP B 1 49 ? 23.287 -63.831 -13.385 1 79.53 49 ASP B CA 1
ATOM 7414 C C . ASP B 1 49 ? 23.395 -62.317 -13.545 1 79.53 49 ASP B C 1
ATOM 7416 O O . ASP B 1 49 ? 23.095 -61.566 -12.614 1 79.53 49 ASP B O 1
ATOM 7420 N N . VAL B 1 50 ? 23.836 -61.858 -14.676 1 84.16 50 VAL B N 1
ATOM 7421 C CA . VAL B 1 50 ? 23.949 -60.426 -14.932 1 84.16 50 VAL B CA 1
ATOM 7422 C C . VAL B 1 50 ? 22.561 -59.789 -14.928 1 84.16 50 VAL B C 1
ATOM 7424 O O . VAL B 1 50 ? 22.371 -58.703 -14.375 1 84.16 50 VAL B O 1
ATOM 7427 N N . LYS B 1 51 ? 21.622 -60.455 -15.513 1 81.57 51 LYS B N 1
ATOM 7428 C CA . LYS B 1 51 ? 20.252 -59.95 -15.522 1 81.57 51 LYS B CA 1
ATOM 7429 C C . LYS B 1 51 ? 19.692 -59.853 -14.106 1 81.57 51 LYS B C 1
ATOM 7431 O O . LYS B 1 51 ? 18.985 -58.899 -13.776 1 81.57 51 LYS B O 1
ATOM 7436 N N . ARG B 1 52 ? 19.97 -60.741 -13.342 1 75.15 52 ARG B N 1
ATOM 7437 C CA . ARG B 1 52 ? 19.531 -60.723 -11.95 1 75.15 52 ARG B CA 1
ATOM 7438 C C . ARG B 1 52 ? 20.16 -59.559 -11.192 1 75.15 52 ARG B C 1
ATOM 7440 O O . ARG B 1 52 ? 19.5 -58.914 -10.376 1 75.15 52 ARG B O 1
ATOM 7447 N N . GLU B 1 53 ? 21.417 -59.433 -11.501 1 78.63 53 GLU B N 1
ATOM 7448 C CA . GLU B 1 53 ? 22.101 -58.321 -10.849 1 78.63 53 GLU B CA 1
ATOM 7449 C C . GLU B 1 53 ? 21.525 -56.98 -11.296 1 78.63 53 GLU B C 1
ATOM 7451 O O . GLU B 1 53 ? 21.338 -56.076 -10.48 1 78.63 53 GLU B O 1
ATOM 7456 N N . VAL B 1 54 ? 21.197 -56.791 -12.51 1 78.59 54 VAL B N 1
ATOM 7457 C CA . VAL B 1 54 ? 20.602 -55.579 -13.064 1 78.59 54 VAL B CA 1
ATOM 7458 C C . VAL B 1 54 ? 19.214 -55.365 -12.464 1 78.59 54 VAL B C 1
ATOM 7460 O O . VAL B 1 54 ? 18.848 -54.239 -12.117 1 78.59 54 VAL B O 1
ATOM 7463 N N . ASP B 1 55 ? 18.515 -56.377 -12.365 1 73.79 55 ASP B N 1
ATOM 7464 C CA . ASP B 1 55 ? 17.168 -56.287 -11.811 1 73.79 55 ASP B CA 1
ATOM 7465 C C . ASP B 1 55 ? 17.204 -55.883 -10.339 1 73.79 55 ASP B C 1
ATOM 7467 O O . ASP B 1 55 ? 16.372 -55.094 -9.886 1 73.79 55 ASP B O 1
ATOM 7471 N N . ARG B 1 56 ? 18.068 -56.33 -9.697 1 68.33 56 ARG B N 1
ATOM 7472 C CA . ARG B 1 56 ? 18.23 -55.975 -8.291 1 68.33 56 ARG B CA 1
ATOM 7473 C C . ARG B 1 56 ? 18.551 -54.492 -8.134 1 68.33 56 ARG B C 1
ATOM 7475 O O . ARG B 1 56 ? 17.971 -53.813 -7.284 1 68.33 56 ARG B O 1
ATOM 7482 N N . GLU B 1 57 ? 19.411 -54.149 -8.937 1 71.79 57 GLU B N 1
ATOM 7483 C CA . GLU B 1 57 ? 19.799 -52.744 -8.86 1 71.79 57 GLU B CA 1
ATOM 7484 C C . GLU B 1 57 ? 18.69 -51.836 -9.384 1 71.79 57 GLU B C 1
ATOM 7486 O O . GLU B 1 57 ? 18.516 -50.717 -8.897 1 71.79 57 GLU B O 1
ATOM 7491 N N . ALA B 1 58 ? 17.939 -52.365 -10.342 1 66.38 58 ALA B N 1
ATOM 7492 C CA . ALA B 1 58 ? 16.815 -51.606 -10.882 1 66.38 58 ALA B CA 1
ATOM 7493 C C . ALA B 1 58 ? 15.731 -51.407 -9.826 1 66.38 58 ALA B C 1
ATOM 7495 O O . ALA B 1 58 ? 15.086 -50.356 -9.779 1 66.38 58 ALA B O 1
ATOM 7496 N N . ARG B 1 59 ? 15.575 -52.36 -9.035 1 59.27 59 ARG B N 1
ATOM 7497 C CA . ARG B 1 59 ? 14.596 -52.265 -7.956 1 59.27 59 ARG B CA 1
ATOM 7498 C C . ARG B 1 59 ? 15.012 -51.217 -6.93 1 59.27 59 ARG B C 1
ATOM 7500 O O . ARG B 1 59 ? 14.166 -50.65 -6.236 1 59.27 59 ARG B O 1
ATOM 7507 N N . GLN B 1 60 ? 16.3 -51.097 -6.904 1 55.93 60 GLN B N 1
ATOM 7508 C CA . GLN B 1 60 ? 16.812 -50.056 -6.019 1 55.93 60 GLN B CA 1
ATOM 7509 C C . GLN B 1 60 ? 16.831 -48.7 -6.717 1 55.93 60 GLN B C 1
ATOM 7511 O O . GLN B 1 60 ? 17.382 -47.731 -6.189 1 55.93 60 GLN B O 1
ATOM 7516 N N . GLY B 1 61 ? 16.241 -48.723 -7.91 1 59.78 61 GLY B N 1
ATOM 7517 C CA . GLY B 1 61 ? 16.086 -47.473 -8.636 1 59.78 61 GLY B CA 1
ATOM 7518 C C . GLY B 1 61 ? 17.254 -47.167 -9.553 1 59.78 61 GLY B C 1
ATOM 7519 O O . GLY B 1 61 ? 17.429 -46.025 -9.984 1 59.78 61 GLY B O 1
ATOM 7520 N N . MET B 1 62 ? 18.005 -48.559 -10.318 1 63.45 62 MET B N 1
ATOM 7521 C CA . MET B 1 62 ? 19.165 -48.343 -11.179 1 63.45 62 MET B CA 1
ATOM 7522 C C . MET B 1 62 ? 18.889 -48.831 -12.597 1 63.45 62 MET B C 1
ATOM 7524 O O . MET B 1 62 ? 17.938 -49.58 -12.826 1 63.45 62 MET B O 1
ATOM 7528 N N . GLU B 1 63 ? 19.812 -47.818 -12.986 1 69.37 63 GLU B N 1
ATOM 7529 C CA . GLU B 1 63 ? 19.658 -48.207 -14.385 1 69.37 63 GLU B CA 1
ATOM 7530 C C . GLU B 1 63 ? 20.893 -48.948 -14.891 1 69.37 63 GLU B C 1
ATOM 7532 O O . GLU B 1 63 ? 22.022 -48.593 -14.544 1 69.37 63 GLU B O 1
ATOM 7537 N N . ALA B 1 64 ? 20.627 -49.849 -15.57 1 74.59 64 ALA B N 1
ATOM 7538 C CA . ALA B 1 64 ? 21.701 -50.673 -16.118 1 74.59 64 ALA B CA 1
ATOM 7539 C C . ALA B 1 64 ? 22.621 -49.85 -17.016 1 74.59 64 ALA B C 1
ATOM 7541 O O . ALA B 1 64 ? 22.169 -48.929 -17.7 1 74.59 64 ALA B O 1
ATOM 7542 N N . THR B 1 65 ? 23.882 -49.938 -16.948 1 76.1 65 THR B N 1
ATOM 7543 C CA . THR B 1 65 ? 24.846 -49.253 -17.801 1 76.1 65 THR B CA 1
ATOM 7544 C C . THR B 1 65 ? 24.658 -49.656 -19.261 1 76.1 65 THR B C 1
ATOM 7546 O O . THR B 1 65 ? 24.089 -50.71 -19.551 1 76.1 65 THR B O 1
ATOM 7549 N N . ASN B 1 66 ? 25.062 -48.816 -20.144 1 78.54 66 ASN B N 1
ATOM 7550 C CA . ASN B 1 66 ? 24.932 -49.121 -21.565 1 78.54 66 ASN B CA 1
ATOM 7551 C C . ASN B 1 66 ? 25.821 -50.293 -21.97 1 78.54 66 ASN B C 1
ATOM 7553 O O . ASN B 1 66 ? 25.478 -51.052 -22.879 1 78.54 66 ASN B O 1
ATOM 7557 N N . GLU B 1 67 ? 26.878 -50.453 -21.265 1 80.89 67 GLU B N 1
ATOM 7558 C CA . GLU B 1 67 ? 27.767 -51.574 -21.554 1 80.89 67 GLU B CA 1
ATOM 7559 C C . GLU B 1 67 ? 27.083 -52.908 -21.267 1 80.89 67 GLU B C 1
ATOM 7561 O O . GLU B 1 67 ? 27.184 -53.846 -22.061 1 80.89 67 GLU B O 1
ATOM 7566 N N . VAL B 1 68 ? 26.403 -52.884 -20.178 1 83.21 68 VAL B N 1
ATOM 7567 C CA . VAL B 1 68 ? 25.738 -54.123 -19.789 1 83.21 68 VAL B CA 1
ATOM 7568 C C . VAL B 1 68 ? 24.559 -54.392 -20.721 1 83.21 68 VAL B C 1
ATOM 7570 O O . VAL B 1 68 ? 24.322 -55.536 -21.117 1 83.21 68 VAL B O 1
ATOM 7573 N N . MET B 1 69 ? 23.897 -53.368 -21.164 1 83.8 69 MET B N 1
ATOM 7574 C CA . MET B 1 69 ? 22.756 -53.546 -22.057 1 83.8 69 MET B CA 1
ATOM 7575 C C . MET B 1 69 ? 23.207 -54.06 -23.42 1 83.8 69 MET B C 1
ATOM 7577 O O . MET B 1 69 ? 22.541 -54.904 -24.022 1 83.8 69 MET B O 1
ATOM 7581 N N . LEU B 1 70 ? 24.306 -53.498 -23.87 1 84.84 70 LEU B N 1
ATOM 7582 C CA . LEU B 1 70 ? 24.847 -53.983 -25.135 1 84.84 70 LEU B CA 1
ATOM 7583 C C . LEU B 1 70 ? 25.269 -55.444 -25.022 1 84.84 70 LEU B C 1
ATOM 7585 O O . LEU B 1 70 ? 25.041 -56.233 -25.941 1 84.84 70 LEU B O 1
ATOM 7589 N N . TRP B 1 71 ? 25.863 -55.784 -23.949 1 86.3 71 TRP B N 1
ATOM 7590 C CA . TRP B 1 71 ? 26.281 -57.167 -23.746 1 86.3 71 TRP B CA 1
ATOM 7591 C C . TRP B 1 71 ? 25.076 -58.102 -23.727 1 86.3 71 TRP B C 1
ATOM 7593 O O . TRP B 1 71 ? 25.093 -59.159 -24.363 1 86.3 71 TRP B O 1
ATOM 7603 N N . LEU B 1 72 ? 24.038 -57.692 -23.105 1 85.14 72 LEU B N 1
ATOM 7604 C CA . LEU B 1 72 ? 22.838 -58.518 -23.018 1 85.14 72 LEU B CA 1
ATOM 7605 C C . LEU B 1 72 ? 22.183 -58.67 -24.387 1 85.14 72 LEU B C 1
ATOM 7607 O O . LEU B 1 72 ? 21.702 -59.751 -24.733 1 85.14 72 LEU B O 1
ATOM 7611 N N . GLN B 1 73 ? 22.305 -57.638 -25.173 1 86.81 73 GLN B N 1
ATOM 7612 C CA . GLN B 1 73 ? 21.748 -57.696 -26.52 1 86.81 73 GLN B CA 1
ATOM 7613 C C . GLN B 1 73 ? 22.56 -58.631 -27.412 1 86.81 73 GLN B C 1
ATOM 7615 O O . GLN B 1 73 ? 21.996 -59.371 -28.221 1 86.81 73 GLN B O 1
ATOM 7620 N N . ASN B 1 74 ? 23.841 -58.55 -27.257 1 86.82 74 ASN B N 1
ATOM 7621 C CA . ASN B 1 74 ? 24.7 -59.428 -28.044 1 86.82 74 ASN B CA 1
ATOM 7622 C C . ASN B 1 74 ? 24.505 -60.893 -27.662 1 86.82 74 ASN B C 1
ATOM 7624 O O . ASN B 1 74 ? 24.528 -61.772 -28.525 1 86.82 74 ASN B O 1
ATOM 7628 N N . VAL B 1 75 ? 24.245 -61.147 -26.465 1 87.68 75 VAL B N 1
ATOM 7629 C CA . VAL B 1 75 ? 24.026 -62.518 -26.017 1 87.68 75 VAL B CA 1
ATOM 7630 C C . VAL B 1 75 ? 22.69 -63.03 -26.551 1 87.68 75 VAL B C 1
ATOM 7632 O O . VAL B 1 75 ? 22.592 -64.174 -27.001 1 87.68 75 VAL B O 1
ATOM 7635 N N . GLU B 1 76 ? 21.727 -62.164 -26.588 1 86.64 76 GLU B N 1
ATOM 7636 C CA . GLU B 1 76 ? 20.423 -62.558 -27.112 1 86.64 76 GLU B CA 1
ATOM 7637 C C . GLU B 1 76 ? 20.493 -62.844 -28.61 1 86.64 76 GLU B C 1
ATOM 7639 O O . GLU B 1 76 ? 19.871 -63.791 -29.096 1 86.64 76 GLU B O 1
ATOM 7644 N N . ARG B 1 77 ? 21.282 -62.058 -29.257 1 86.94 77 ARG B N 1
ATOM 7645 C CA . ARG B 1 77 ? 21.464 -62.278 -30.688 1 86.94 77 ARG B CA 1
ATOM 7646 C C . ARG B 1 77 ? 22.169 -63.604 -30.952 1 86.94 77 ARG B C 1
ATOM 7648 O O . ARG B 1 77 ? 21.779 -64.352 -31.852 1 86.94 77 ARG B O 1
ATOM 7655 N N . LEU B 1 78 ? 23.142 -63.944 -30.168 1 89.05 78 LEU B N 1
ATOM 7656 C CA . LEU B 1 78 ? 23.879 -65.191 -30.341 1 89.05 78 LEU B CA 1
ATOM 7657 C C . LEU B 1 78 ? 23.019 -66.39 -29.956 1 89.05 78 LEU B C 1
ATOM 7659 O O . LEU B 1 78 ? 23.121 -67.455 -30.569 1 89.05 78 LEU B O 1
ATOM 7663 N N . GLU B 1 79 ? 22.167 -66.194 -29.03 1 86.97 79 GLU B N 1
ATOM 7664 C CA . GLU B 1 79 ? 21.26 -67.263 -28.624 1 86.97 79 GLU B CA 1
ATOM 7665 C C . GLU B 1 79 ? 20.268 -67.596 -29.735 1 86.97 79 GLU B C 1
ATOM 7667 O O . GLU B 1 79 ? 19.977 -68.768 -29.985 1 86.97 79 GLU B O 1
ATOM 7672 N N . GLU B 1 80 ? 19.936 -66.632 -30.425 1 86.88 80 GLU B N 1
ATOM 7673 C CA . GLU B 1 80 ? 19.038 -66.854 -31.555 1 86.88 80 GLU B CA 1
ATOM 7674 C C . GLU B 1 80 ? 19.76 -67.545 -32.707 1 86.88 80 GLU B C 1
ATOM 7676 O O . GLU B 1 80 ? 19.206 -68.443 -33.345 1 86.88 80 GLU B O 1
ATOM 7681 N N . GLU B 1 81 ? 20.968 -67.203 -32.859 1 88.25 81 GLU B N 1
ATOM 7682 C CA . GLU B 1 81 ? 21.756 -67.819 -33.922 1 88.25 81 GLU B CA 1
ATOM 7683 C C . GLU B 1 81 ? 22.098 -69.268 -33.587 1 88.25 81 GLU B C 1
ATOM 7685 O O . GLU B 1 81 ? 22.034 -70.142 -34.453 1 88.25 81 GLU B O 1
ATOM 7690 N N . ALA B 1 82 ? 22.369 -69.52 -32.37 1 87.04 82 ALA B N 1
ATOM 7691 C CA . ALA B 1 82 ? 22.681 -70.882 -31.946 1 87.04 82 ALA B CA 1
ATOM 7692 C C . ALA B 1 82 ? 21.452 -71.782 -32.045 1 87.04 82 ALA B C 1
ATOM 7694 O O . ALA B 1 82 ? 21.559 -72.948 -32.433 1 87.04 82 ALA B O 1
ATOM 7695 N N . ALA B 1 83 ? 20.33 -71.245 -31.795 1 86.37 83 ALA B N 1
ATOM 7696 C CA . ALA B 1 83 ? 19.092 -72.009 -31.921 1 86.37 83 ALA B CA 1
ATOM 7697 C C . ALA B 1 83 ? 18.794 -72.332 -33.383 1 86.37 83 ALA B C 1
ATOM 7699 O O . ALA B 1 83 ? 18.341 -73.434 -33.701 1 86.37 83 ALA B O 1
ATOM 7700 N N . ARG B 1 84 ? 19.252 -71.467 -34.284 1 86.34 84 ARG B N 1
ATOM 7701 C CA . ARG B 1 84 ? 19.052 -71.698 -35.711 1 86.34 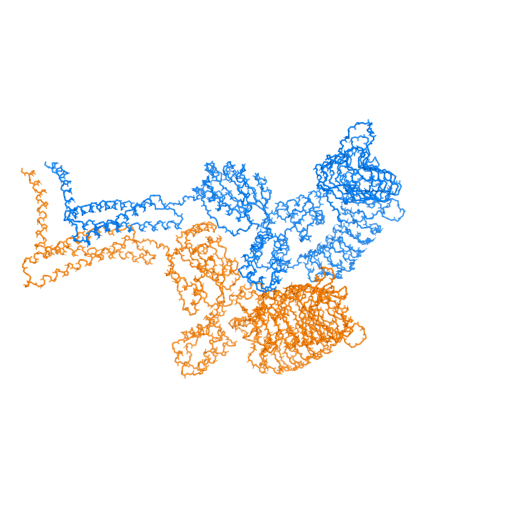84 ARG B CA 1
ATOM 7702 C C . ARG B 1 84 ? 19.989 -72.785 -36.226 1 86.34 84 ARG B C 1
ATOM 7704 O O . ARG B 1 84 ? 19.584 -73.637 -37.02 1 86.34 84 ARG B O 1
ATOM 7711 N N . ILE B 1 85 ? 21.16 -72.801 -35.726 1 87.31 85 ILE B N 1
ATOM 7712 C CA . ILE B 1 85 ? 22.143 -73.796 -36.141 1 87.31 85 ILE B CA 1
ATOM 7713 C C . ILE B 1 85 ? 21.716 -75.178 -35.654 1 87.31 85 ILE B C 1
ATOM 7715 O O . ILE B 1 85 ? 21.789 -76.156 -36.402 1 87.31 85 ILE B O 1
ATOM 7719 N N . THR B 1 86 ? 21.177 -75.225 -34.522 1 83.05 86 THR B N 1
ATOM 7720 C CA . THR B 1 86 ? 20.735 -76.496 -33.959 1 83.05 86 THR B CA 1
ATOM 7721 C C . THR B 1 86 ? 19.472 -76.988 -34.66 1 83.05 86 THR B C 1
ATOM 7723 O O . THR B 1 86 ? 19.325 -78.185 -34.918 1 83.05 86 THR B O 1
ATOM 7726 N N . ASP B 1 87 ? 18.697 -76.078 -35.092 1 83.48 87 ASP B N 1
ATOM 7727 C CA . ASP B 1 87 ? 17.483 -76.444 -35.815 1 83.48 87 ASP B CA 1
ATOM 7728 C C . ASP B 1 87 ? 17.81 -76.939 -37.222 1 83.48 87 ASP B C 1
ATOM 7730 O O . ASP B 1 87 ? 17.225 -77.916 -37.694 1 83.48 87 ASP B O 1
ATOM 7734 N N . ASP B 1 88 ? 18.774 -76.322 -37.799 1 81.86 88 ASP B N 1
ATOM 7735 C CA . ASP B 1 88 ? 19.199 -76.732 -39.134 1 81.86 88 ASP B CA 1
ATOM 7736 C C . ASP B 1 88 ? 19.869 -78.103 -39.1 1 81.86 88 ASP B C 1
ATOM 7738 O O . ASP B 1 88 ? 19.692 -78.909 -40.016 1 81.86 88 ASP B O 1
ATOM 7742 N N . PHE B 1 89 ? 20.495 -78.327 -38.015 1 82.19 89 PHE B N 1
ATOM 7743 C CA . PHE B 1 89 ? 21.154 -79.616 -37.842 1 82.19 89 PHE B CA 1
ATOM 7744 C C . PHE B 1 89 ? 20.129 -80.725 -37.64 1 82.19 89 PHE B C 1
ATOM 7746 O O . PHE B 1 89 ? 20.228 -81.789 -38.254 1 82.19 89 PHE B O 1
ATOM 7753 N N . GLU B 1 90 ? 19.108 -80.475 -36.93 1 78.18 90 GLU B N 1
ATOM 7754 C CA . GLU B 1 90 ? 18.093 -81.487 -36.657 1 78.18 90 GLU B CA 1
ATOM 7755 C C . GLU B 1 90 ? 17.231 -81.752 -37.888 1 78.18 90 GLU B C 1
ATOM 7757 O O . GLU B 1 90 ? 16.865 -82.896 -38.162 1 78.18 90 GLU B O 1
ATOM 7762 N N . THR B 1 91 ? 17.058 -80.738 -38.685 1 76.27 91 THR B N 1
ATOM 7763 C CA . THR B 1 91 ? 16.225 -80.899 -39.872 1 76.27 91 THR B CA 1
ATOM 7764 C C . THR B 1 91 ? 16.972 -81.668 -40.957 1 76.27 91 THR B C 1
ATOM 7766 O O . THR B 1 91 ? 16.381 -82.488 -41.664 1 76.27 91 THR B O 1
ATOM 7769 N N . HIS B 1 92 ? 18.329 -81.516 -40.98 1 72.05 92 HIS B N 1
ATOM 7770 C CA . HIS B 1 92 ? 19.136 -82.172 -42.002 1 72.05 92 HIS B CA 1
ATOM 7771 C C . HIS B 1 92 ? 19.451 -83.613 -41.615 1 72.05 92 HIS B C 1
ATOM 7773 O O . HIS B 1 92 ? 19.522 -84.491 -42.478 1 72.05 92 HIS B O 1
ATOM 7779 N N . TYR B 1 93 ? 19.634 -83.943 -40.454 1 65.21 93 TYR B N 1
ATOM 7780 C CA . TYR B 1 93 ? 19.962 -85.307 -40.053 1 65.21 93 TYR B CA 1
ATOM 7781 C C . TYR B 1 93 ? 18.698 -86.128 -39.827 1 65.21 93 TYR B C 1
ATOM 7783 O O . TYR B 1 93 ? 18.728 -87.358 -39.904 1 65.21 93 TYR B O 1
ATOM 7791 N N . ALA B 1 94 ? 17.583 -85.668 -39.743 1 60.39 94 ALA B N 1
ATOM 7792 C CA . ALA B 1 94 ? 16.343 -86.425 -39.593 1 60.39 94 ALA B CA 1
ATOM 7793 C C . ALA B 1 94 ? 15.826 -86.906 -40.946 1 60.39 94 ALA B C 1
ATOM 7795 O O . ALA B 1 94 ? 15.103 -87.902 -41.023 1 60.39 94 ALA B O 1
ATOM 7796 N N . ASN B 1 95 ? 16.071 -86.323 -42.214 1 58.52 95 ASN B N 1
ATOM 7797 C CA . ASN B 1 95 ? 15.585 -86.845 -43.486 1 58.52 95 ASN B CA 1
ATOM 7798 C C . ASN B 1 95 ? 16.716 -87.444 -44.316 1 58.52 95 ASN B C 1
ATOM 7800 O O . ASN B 1 95 ? 17.353 -86.742 -45.104 1 58.52 95 ASN B O 1
ATOM 7804 N N . PRO B 1 96 ? 17.262 -88.661 -44.086 1 54.43 96 PRO B N 1
ATOM 7805 C CA . PRO B 1 96 ? 18.381 -89.343 -44.74 1 54.43 96 PRO B CA 1
ATOM 7806 C C . PRO B 1 96 ? 18.164 -89.526 -46.24 1 54.43 96 PRO B C 1
ATOM 7808 O O . PRO B 1 96 ? 19.121 -89.768 -46.981 1 54.43 96 PRO B O 1
ATOM 7811 N N . ALA B 1 97 ? 16.946 -90.007 -46.706 1 50.04 97 ALA B N 1
ATOM 7812 C CA . ALA B 1 97 ? 16.753 -90.5 -48.067 1 50.04 97 ALA B CA 1
ATOM 7813 C C . ALA B 1 97 ? 17.229 -89.477 -49.094 1 50.04 97 ALA B C 1
ATOM 7815 O O . ALA B 1 97 ? 17.615 -89.84 -50.208 1 50.04 97 ALA B O 1
ATOM 7816 N N . ALA B 1 98 ? 16.701 -88.298 -49.123 1 47.27 98 ALA B N 1
ATOM 7817 C CA . ALA B 1 98 ? 16.583 -87.555 -50.375 1 47.27 98 ALA B CA 1
ATOM 7818 C C . ALA B 1 98 ? 17.925 -86.954 -50.785 1 47.27 98 ALA B C 1
ATOM 7820 O O . ALA B 1 98 ? 18.12 -86.591 -51.947 1 47.27 98 ALA B O 1
ATOM 7821 N N . ASP B 1 99 ? 18.819 -86.317 -49.89 1 51.08 99 ASP B N 1
ATOM 7822 C CA . ASP B 1 99 ? 19.769 -85.404 -50.519 1 51.08 99 ASP B CA 1
ATOM 7823 C C . ASP B 1 99 ? 21.09 -86.107 -50.821 1 51.08 99 ASP B C 1
ATOM 7825 O O . ASP B 1 99 ? 21.499 -87.011 -50.09 1 51.08 99 ASP B O 1
ATOM 7829 N N . ASP B 1 100 ? 21.531 -86.127 -52.171 1 57.1 100 ASP B N 1
ATOM 7830 C CA . ASP B 1 100 ? 22.776 -86.584 -52.78 1 57.1 100 ASP B CA 1
ATOM 7831 C C . ASP B 1 100 ? 23.961 -86.352 -51.845 1 57.1 100 ASP B C 1
ATOM 7833 O O . ASP B 1 100 ? 23.985 -85.374 -51.095 1 57.1 100 ASP B O 1
ATOM 7837 N N . SER B 1 101 ? 24.752 -87.356 -51.426 1 55.19 101 SER B N 1
ATOM 7838 C CA . SER B 1 101 ? 25.896 -87.477 -50.528 1 55.19 101 SER B CA 1
ATOM 7839 C C . SER B 1 101 ? 26.748 -86.213 -50.545 1 55.19 101 SER B C 1
ATOM 7841 O O . SER B 1 101 ? 27.266 -85.793 -49.508 1 55.19 101 SER B O 1
ATOM 7843 N N . ARG B 1 102 ? 27.005 -85.578 -51.634 1 60.14 102 ARG B N 1
ATOM 7844 C CA . ARG B 1 102 ? 27.855 -84.402 -51.792 1 60.14 102 ARG B CA 1
ATOM 7845 C C . ARG B 1 102 ? 27.232 -83.182 -51.123 1 60.14 102 ARG B C 1
ATOM 7847 O O . ARG B 1 102 ? 27.933 -82.386 -50.495 1 60.14 102 ARG B O 1
ATOM 7854 N N . SER B 1 103 ? 25.913 -83.306 -51.194 1 67.35 103 SER B N 1
ATOM 7855 C CA . SER B 1 103 ? 25.205 -82.142 -50.673 1 67.35 103 SER B CA 1
ATOM 7856 C C . SER B 1 103 ? 25.187 -82.143 -49.148 1 67.35 103 SER B C 1
ATOM 7858 O O . SER B 1 103 ? 25.267 -81.085 -48.521 1 67.35 103 SER B O 1
ATOM 7860 N N . LYS B 1 104 ? 25.342 -83.289 -48.619 1 69.4 104 LYS B N 1
ATOM 7861 C CA . LYS B 1 104 ? 25.344 -83.423 -47.165 1 69.4 104 LYS B CA 1
ATOM 7862 C C . LYS B 1 104 ? 26.678 -82.975 -46.573 1 69.4 104 LYS B C 1
ATOM 7864 O O . LYS B 1 104 ? 26.714 -82.358 -45.507 1 69.4 104 LYS B O 1
ATOM 7869 N N . LEU B 1 105 ? 27.699 -83.262 -47.312 1 71.36 105 LEU B N 1
ATOM 7870 C CA . LEU B 1 105 ? 29.032 -82.889 -46.852 1 71.36 105 LEU B CA 1
ATOM 7871 C C . LEU B 1 105 ? 29.214 -81.376 -46.883 1 71.36 105 LEU B C 1
ATOM 7873 O O . LEU B 1 105 ? 29.84 -80.803 -45.988 1 71.36 105 LEU B O 1
ATOM 7877 N N . VAL B 1 106 ? 28.557 -80.771 -47.863 1 75.57 106 VAL B N 1
ATOM 7878 C CA . VAL B 1 106 ? 28.671 -79.323 -48.001 1 75.57 106 VAL B CA 1
ATOM 7879 C C . VAL B 1 106 ? 27.871 -78.634 -46.898 1 75.57 106 VAL B C 1
ATOM 7881 O O . VAL B 1 106 ? 28.334 -77.658 -46.304 1 75.57 106 VAL B O 1
ATOM 7884 N N . VAL B 1 107 ? 26.767 -79.201 -46.549 1 78.93 107 VAL B N 1
ATOM 7885 C CA . VAL B 1 107 ? 25.926 -78.606 -45.516 1 78.93 107 VAL B CA 1
ATOM 7886 C C . VAL B 1 107 ? 26.566 -78.813 -44.145 1 78.93 107 VAL B C 1
ATOM 7888 O O . VAL B 1 107 ? 26.558 -77.909 -43.307 1 78.93 107 VAL B O 1
ATOM 7891 N N . SER B 1 108 ? 27.086 -80.032 -43.959 1 78.42 108 SER B N 1
ATOM 7892 C CA . SER B 1 108 ? 27.751 -80.305 -42.689 1 78.42 108 SER B CA 1
ATOM 7893 C C . SER B 1 108 ? 28.963 -79.401 -42.494 1 78.42 108 SER B C 1
ATOM 7895 O O . SER B 1 108 ? 29.24 -78.956 -41.378 1 78.42 108 SER B O 1
ATOM 7897 N N . TYR B 1 109 ? 29.585 -79.113 -43.632 1 80.13 109 TYR B N 1
ATOM 7898 C CA . TYR B 1 109 ? 30.73 -78.211 -43.573 1 80.13 109 TYR B CA 1
ATOM 7899 C C . TYR B 1 109 ? 30.298 -76.808 -43.164 1 80.13 109 TYR B C 1
ATOM 7901 O O . TYR B 1 109 ? 30.894 -76.205 -42.268 1 80.13 109 TYR B O 1
ATOM 7909 N N . HIS B 1 110 ? 29.244 -76.319 -43.732 1 81.34 110 HIS B N 1
ATOM 7910 C CA . HIS B 1 110 ? 28.792 -74.962 -43.449 1 81.34 110 HIS B CA 1
ATOM 7911 C C . HIS B 1 110 ? 28.232 -74.851 -42.035 1 81.34 110 HIS B C 1
ATOM 7913 O O . HIS B 1 110 ? 28.461 -73.853 -41.348 1 81.34 110 HIS B O 1
ATOM 7919 N N . LEU B 1 111 ? 27.574 -75.841 -41.595 1 84.08 111 LEU B N 1
ATOM 7920 C CA . LEU B 1 111 ? 27 -75.837 -40.254 1 84.08 111 LEU B CA 1
ATOM 7921 C C . LEU B 1 111 ? 28.096 -75.893 -39.194 1 84.08 111 LEU B C 1
ATOM 7923 O O . LEU B 1 111 ? 28.023 -75.192 -38.182 1 84.08 111 LEU B O 1
ATOM 7927 N N . SER B 1 112 ? 29.075 -76.735 -39.456 1 82.01 112 SER B N 1
ATOM 7928 C CA . SER B 1 112 ? 30.183 -76.842 -38.512 1 82.01 112 SER B CA 1
ATOM 7929 C C . SER B 1 112 ? 30.969 -75.538 -38.432 1 82.01 112 SER B C 1
ATOM 7931 O O . SER B 1 112 ? 31.375 -75.117 -37.347 1 82.01 112 SER B O 1
ATOM 7933 N N . LYS B 1 113 ? 31.113 -74.92 -39.575 1 81.12 113 LYS B N 1
ATOM 7934 C CA . LYS B 1 113 ? 31.816 -73.64 -39.597 1 81.12 113 LYS B CA 1
ATOM 7935 C C . LYS B 1 113 ? 31.038 -72.572 -38.834 1 81.12 113 LYS B C 1
ATOM 7937 O O . LYS B 1 113 ? 31.615 -71.823 -38.043 1 81.12 113 LYS B O 1
ATOM 7942 N N . ARG B 1 114 ? 29.8 -72.501 -39.034 1 84.96 114 ARG B N 1
ATOM 7943 C CA . ARG B 1 114 ? 28.947 -71.547 -38.331 1 84.96 114 ARG B CA 1
ATOM 7944 C C . ARG B 1 114 ? 28.951 -71.813 -36.829 1 84.96 114 ARG B C 1
ATOM 7946 O O . ARG B 1 114 ? 28.948 -70.876 -36.028 1 84.96 114 ARG B O 1
ATOM 7953 N N . ALA B 1 115 ? 28.874 -73.081 -36.478 1 85.12 115 ALA B N 1
ATOM 7954 C CA . ALA B 1 115 ? 28.88 -73.462 -35.068 1 85.12 115 ALA B CA 1
ATOM 7955 C C . ALA B 1 115 ? 30.192 -73.063 -34.398 1 85.12 115 ALA B C 1
ATOM 7957 O O . ALA B 1 115 ? 30.196 -72.602 -33.254 1 85.12 115 ALA B O 1
ATOM 7958 N N . GLU B 1 116 ? 31.313 -73.286 -35.132 1 83.51 116 GLU B N 1
ATOM 7959 C CA . GLU B 1 116 ? 32.602 -72.903 -34.564 1 83.51 116 GLU B CA 1
ATOM 7960 C C . GLU B 1 116 ? 32.699 -71.39 -34.387 1 83.51 116 GLU B C 1
ATOM 7962 O O . GLU B 1 116 ? 33.203 -70.91 -33.37 1 83.51 116 GLU B O 1
ATOM 7967 N N . ASP B 1 117 ? 32.204 -70.7 -35.362 1 83.91 117 ASP B N 1
ATOM 7968 C CA . ASP B 1 117 ? 32.198 -69.243 -35.266 1 83.91 117 ASP B CA 1
ATOM 7969 C C . ASP B 1 117 ? 31.345 -68.774 -34.09 1 83.91 117 ASP B C 1
ATOM 7971 O O . ASP B 1 117 ? 31.742 -67.873 -33.348 1 83.91 117 ASP B O 1
ATOM 7975 N N . ALA B 1 118 ? 30.21 -69.281 -33.983 1 87.44 118 ALA B N 1
ATOM 7976 C CA . ALA B 1 118 ? 29.317 -68.934 -32.881 1 87.44 118 ALA B CA 1
ATOM 7977 C C . ALA B 1 118 ? 29.938 -69.3 -31.536 1 87.44 118 ALA B C 1
ATOM 7979 O O . ALA B 1 118 ? 29.775 -68.575 -30.551 1 87.44 118 ALA B O 1
ATOM 7980 N N . CYS B 1 119 ? 30.641 -70.513 -31.571 1 84.27 119 CYS B N 1
ATOM 7981 C CA . CYS B 1 119 ? 31.337 -70.917 -30.355 1 84.27 119 CYS B CA 1
ATOM 7982 C C . CYS B 1 119 ? 32.426 -69.915 -29.991 1 84.27 119 CYS B C 1
ATOM 7984 O O . CYS B 1 119 ? 32.614 -69.595 -28.816 1 84.27 119 CYS B O 1
ATOM 7986 N N . GLY B 1 120 ? 33.191 -69.439 -31.007 1 84.42 120 GLY B N 1
ATOM 7987 C CA . GLY B 1 120 ? 34.196 -68.414 -30.775 1 84.42 120 GLY B CA 1
ATOM 7988 C C . GLY B 1 120 ? 33.618 -67.126 -30.221 1 84.42 120 GLY B C 1
ATOM 7989 O O . GLY B 1 120 ? 34.184 -66.53 -29.302 1 84.42 120 GLY B O 1
ATOM 7990 N N . GLU B 1 121 ? 32.513 -66.683 -30.683 1 87.84 121 GLU B N 1
ATOM 7991 C CA . GLU B 1 121 ? 31.839 -65.48 -30.203 1 87.84 121 GLU B CA 1
ATOM 7992 C C . GLU B 1 121 ? 31.339 -65.661 -28.773 1 87.84 121 GLU B C 1
ATOM 7994 O O . GLU B 1 121 ? 31.387 -64.727 -27.97 1 87.84 121 GLU B O 1
ATOM 7999 N N . ALA B 1 122 ? 30.769 -66.762 -28.492 1 86.54 122 ALA B N 1
ATOM 8000 C CA . ALA B 1 122 ? 30.284 -67.046 -27.143 1 86.54 122 ALA B CA 1
ATOM 8001 C C . ALA B 1 122 ? 31.419 -66.972 -26.126 1 86.54 122 ALA B C 1
ATOM 8003 O O . ALA B 1 122 ? 31.234 -66.465 -25.016 1 86.54 122 ALA B O 1
ATOM 8004 N N . THR B 1 123 ? 32.655 -67.467 -26.57 1 84.99 123 THR B N 1
ATOM 8005 C CA . THR B 1 123 ? 33.806 -67.423 -25.674 1 84.99 123 THR B CA 1
ATOM 8006 C C . THR B 1 123 ? 34.227 -65.982 -25.404 1 84.99 123 THR B C 1
ATOM 8008 O O . THR B 1 123 ? 34.563 -65.63 -24.272 1 84.99 123 THR B O 1
ATOM 8011 N N . VAL B 1 124 ? 34.138 -65.185 -26.405 1 83.8 124 VAL B N 1
ATOM 8012 C CA . VAL B 1 124 ? 34.503 -63.78 -26.251 1 83.8 124 VAL B CA 1
ATOM 8013 C C . VAL B 1 124 ? 33.505 -63.085 -25.328 1 83.8 124 VAL B C 1
ATOM 8015 O O . VAL B 1 124 ? 33.897 -62.322 -24.442 1 83.8 124 VAL B O 1
ATOM 8018 N N . LEU B 1 125 ? 32.284 -63.26 -25.488 1 86.91 125 LEU B N 1
ATOM 8019 C CA . LEU B 1 125 ? 31.243 -62.64 -24.677 1 86.91 125 LEU B CA 1
ATOM 8020 C C . LEU B 1 125 ? 31.336 -63.102 -23.226 1 86.91 125 LEU B C 1
ATOM 8022 O O . LEU B 1 125 ? 31.018 -62.343 -22.307 1 86.91 125 LEU B O 1
ATOM 8026 N N . LYS B 1 126 ? 31.784 -64.373 -23.055 1 83.59 126 LYS B N 1
ATOM 8027 C CA . LYS B 1 126 ? 31.976 -64.897 -21.706 1 83.59 126 LYS B CA 1
ATOM 8028 C C . LYS B 1 126 ? 33.099 -64.157 -20.983 1 83.59 126 LYS B C 1
ATOM 8030 O O . LYS B 1 126 ? 32.987 -63.86 -19.792 1 83.59 126 LYS B O 1
ATOM 8035 N N . THR B 1 127 ? 34.159 -63.872 -21.821 1 79.8 127 THR B N 1
ATOM 8036 C CA . THR B 1 127 ? 35.303 -63.205 -21.209 1 79.8 127 THR B CA 1
ATOM 8037 C C . THR B 1 127 ? 34.957 -61.765 -20.843 1 79.8 127 THR B C 1
ATOM 8039 O O . THR B 1 127 ? 35.492 -61.219 -19.876 1 79.8 127 THR B O 1
ATOM 8042 N N . LYS B 1 128 ? 33.976 -61.139 -21.42 1 80.09 128 LYS B N 1
ATOM 8043 C CA . LYS B 1 128 ? 33.579 -59.75 -21.203 1 80.09 128 LYS B CA 1
ATOM 8044 C C . LYS B 1 128 ? 32.416 -59.658 -20.22 1 80.09 128 LYS B C 1
ATOM 8046 O O . LYS B 1 128 ? 31.812 -58.595 -20.063 1 80.09 128 LYS B O 1
ATOM 8051 N N . SER B 1 129 ? 32.064 -60.647 -19.619 1 77.59 129 SER B N 1
ATOM 8052 C CA . SER B 1 129 ? 30.876 -60.676 -18.772 1 77.59 129 SER B CA 1
ATOM 8053 C C . SER B 1 129 ? 31.162 -60.077 -17.399 1 77.59 129 SER B C 1
ATOM 8055 O O . SER B 1 129 ? 30.244 -59.867 -16.604 1 77.59 129 SER B O 1
ATOM 8057 N N . HIS B 1 130 ? 32.436 -59.691 -17.171 1 76.36 130 HIS B N 1
ATOM 8058 C CA . HIS B 1 130 ? 32.762 -59.134 -15.863 1 76.36 130 HIS B CA 1
ATOM 8059 C C . HIS B 1 130 ? 32.744 -57.609 -15.893 1 76.36 130 HIS B C 1
ATOM 8061 O O . HIS B 1 130 ? 33.552 -56.989 -16.587 1 76.36 130 HIS B O 1
ATOM 8067 N N . PHE B 1 131 ? 31.704 -57.07 -15.258 1 78.21 131 PHE B N 1
ATOM 8068 C CA . PHE B 1 131 ? 31.539 -55.622 -15.23 1 78.21 131 PHE B CA 1
ATOM 8069 C C . PHE B 1 131 ? 31.905 -55.062 -13.86 1 78.21 131 PHE B C 1
ATOM 8071 O O . PHE B 1 131 ? 31.689 -55.717 -12.838 1 78.21 131 PHE B O 1
ATOM 8078 N N . ASN B 1 132 ? 32.661 -53.976 -13.785 1 69.63 132 ASN B N 1
ATOM 8079 C CA . ASN B 1 132 ? 32.93 -53.302 -12.52 1 69.63 132 ASN B CA 1
ATOM 8080 C C . ASN B 1 132 ? 31.65 -52.763 -11.889 1 69.63 132 ASN B C 1
ATOM 8082 O O . ASN B 1 132 ? 31.472 -52.839 -10.672 1 69.63 132 ASN B O 1
ATOM 8086 N N . LYS B 1 133 ? 30.742 -52.185 -12.727 1 76.2 133 LYS B N 1
ATOM 8087 C CA . LYS B 1 133 ? 29.446 -51.67 -12.295 1 76.2 133 LYS B CA 1
ATOM 8088 C C . LYS B 1 133 ? 28.357 -52.002 -13.311 1 76.2 133 LYS B C 1
ATOM 8090 O O . LYS B 1 133 ? 28.553 -51.836 -14.516 1 76.2 133 LYS B O 1
ATOM 8095 N N . VAL B 1 134 ? 27.327 -52.686 -12.822 1 73.55 134 VAL B N 1
ATOM 8096 C CA . VAL B 1 134 ? 26.262 -53.106 -13.726 1 73.55 134 VAL B CA 1
ATOM 8097 C C . VAL B 1 134 ? 25.202 -52.011 -13.82 1 73.55 134 VAL B C 1
ATOM 8099 O O . VAL B 1 134 ? 24.432 -51.964 -14.782 1 73.55 134 VAL B O 1
ATOM 8102 N N . ALA B 1 135 ? 25.054 -51.349 -12.725 1 66.43 135 ALA B N 1
ATOM 8103 C CA . ALA B 1 135 ? 24.036 -50.303 -12.676 1 66.43 135 ALA B CA 1
ATOM 8104 C C . ALA B 1 135 ? 24.591 -49.026 -12.053 1 66.43 135 ALA B C 1
ATOM 8106 O O . ALA B 1 135 ? 25.576 -49.067 -11.312 1 66.43 135 ALA B O 1
ATOM 8107 N N . ASP B 1 136 ? 24.25 -48.026 -12.572 1 61.95 136 ASP B N 1
ATOM 8108 C CA . ASP B 1 136 ? 24.633 -46.73 -12.02 1 61.95 136 ASP B CA 1
ATOM 8109 C C . ASP B 1 136 ? 23.414 -45.971 -11.502 1 61.95 136 ASP B C 1
ATOM 8111 O O . ASP B 1 136 ? 22.278 -46.292 -11.86 1 61.95 136 ASP B O 1
ATOM 8115 N N . ARG B 1 137 ? 23.654 -45.299 -10.364 1 55.37 137 ARG B N 1
ATOM 8116 C CA . ARG B 1 137 ? 22.577 -44.517 -9.765 1 55.37 137 ARG B CA 1
ATOM 8117 C C . ARG B 1 137 ? 21.793 -43.759 -10.831 1 55.37 137 ARG B C 1
ATOM 8119 O O . ARG B 1 137 ? 22.363 -43.317 -11.831 1 55.37 137 ARG B O 1
ATOM 8126 N N . LEU B 1 138 ? 20.533 -44.094 -10.808 1 45.98 138 LEU B N 1
ATOM 8127 C CA . LEU B 1 138 ? 19.632 -43.397 -11.72 1 45.98 138 LEU B CA 1
ATOM 8128 C C . LEU B 1 138 ? 19.976 -41.913 -11.795 1 45.98 138 LEU B C 1
ATOM 8130 O O . LEU B 1 138 ? 20.19 -41.269 -10.766 1 45.98 138 LEU B O 1
ATOM 8134 N N . MET B 1 139 ? 20.699 -41.541 -12.799 1 49.5 139 MET B N 1
ATOM 8135 C CA . MET B 1 139 ? 20.645 -40.097 -13.008 1 49.5 139 MET B CA 1
ATOM 8136 C C . MET B 1 139 ? 19.266 -39.548 -12.658 1 49.5 139 MET B C 1
ATOM 8138 O O . MET B 1 139 ? 18.249 -40.186 -12.94 1 49.5 139 MET B O 1
ATOM 8142 N N . PRO B 1 140 ? 19.118 -38.829 -11.606 1 52.52 140 PRO B N 1
ATOM 8143 C CA . PRO B 1 140 ? 17.769 -38.303 -11.383 1 52.52 140 PRO B CA 1
ATOM 8144 C C . PRO B 1 140 ? 16.975 -38.145 -12.678 1 52.52 140 PRO B C 1
ATOM 8146 O O . PRO B 1 140 ? 17.501 -37.634 -13.67 1 52.52 140 PRO B O 1
ATOM 8149 N N . ILE B 1 141 ? 16.109 -39.149 -12.903 1 54.51 141 ILE B N 1
ATOM 8150 C CA . ILE B 1 141 ? 15.199 -39.203 -14.042 1 54.51 141 ILE B CA 1
ATOM 8151 C C . ILE B 1 141 ? 14.702 -37.797 -14.372 1 54.51 141 ILE B C 1
ATOM 8153 O O . ILE B 1 141 ? 14.32 -37.04 -13.476 1 54.51 141 ILE B O 1
ATOM 8157 N N . ARG B 1 142 ? 15.002 -37.434 -15.586 1 61.27 142 ARG B N 1
ATOM 8158 C CA . ARG B 1 142 ? 14.564 -36.154 -16.132 1 61.27 142 ARG B CA 1
ATOM 8159 C C . ARG B 1 142 ? 13.103 -35.884 -15.789 1 61.27 142 ARG B C 1
ATOM 8161 O O . ARG B 1 142 ? 12.719 -34.739 -15.54 1 61.27 142 ARG B O 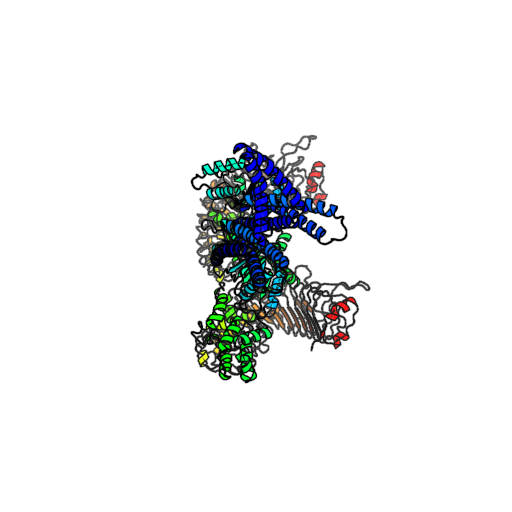1
ATOM 8168 N N . PHE B 1 143 ? 12.268 -37.145 -15.681 1 65.82 143 PHE B N 1
ATOM 8169 C CA . PHE B 1 143 ? 10.828 -36.959 -15.546 1 65.82 143 PHE B CA 1
ATOM 8170 C C . PHE B 1 143 ? 10.229 -38.014 -14.625 1 65.82 143 PHE B C 1
ATOM 8172 O O . PHE B 1 143 ? 10.575 -39.194 -14.717 1 65.82 143 PHE B O 1
ATOM 8179 N N . GLU B 1 144 ? 9.623 -37.653 -13.544 1 71.07 144 GLU B N 1
ATOM 8180 C CA . GLU B 1 144 ? 8.891 -38.563 -12.669 1 71.07 144 GLU B CA 1
ATOM 8181 C C . GLU B 1 144 ? 7.383 -38.412 -12.852 1 71.07 144 GLU B C 1
ATOM 8183 O O . GLU B 1 144 ? 6.846 -37.308 -12.735 1 71.07 144 GLU B O 1
ATOM 8188 N N . GLU B 1 145 ? 6.71 -39.525 -13.28 1 75.51 145 GLU B N 1
ATOM 8189 C CA . GLU B 1 145 ? 5.257 -39.491 -13.421 1 75.51 145 GLU B CA 1
ATOM 8190 C C . GLU B 1 145 ? 4.573 -39.386 -12.061 1 75.51 145 GLU B C 1
ATOM 8192 O O . GLU B 1 145 ? 5.023 -39.99 -11.085 1 75.51 145 GLU B O 1
ATOM 8197 N N . ARG B 1 146 ? 3.563 -38.636 -11.962 1 79.38 146 ARG B N 1
ATOM 8198 C CA . ARG B 1 146 ? 2.795 -38.46 -10.734 1 79.38 146 ARG B CA 1
ATOM 8199 C C . ARG B 1 146 ? 1.403 -39.067 -10.866 1 79.38 146 ARG B C 1
ATOM 8201 O O . ARG B 1 146 ? 0.824 -39.076 -11.955 1 79.38 146 ARG B O 1
ATOM 8208 N N . PRO B 1 147 ? 0.972 -39.731 -9.82 1 73.48 147 PRO B N 1
ATOM 8209 C CA . PRO B 1 147 ? -0.405 -40.229 -9.873 1 73.48 147 PRO B CA 1
ATOM 8210 C C . PRO B 1 147 ? -1.423 -39.12 -10.129 1 73.48 147 PRO B C 1
ATOM 8212 O O . PRO B 1 147 ? -1.327 -38.04 -9.541 1 73.48 147 PRO B O 1
ATOM 8215 N N . SER B 1 148 ? -2.138 -39.226 -11.196 1 70.97 148 SER B N 1
ATOM 8216 C CA . SER B 1 148 ? -3.098 -38.189 -11.563 1 70.97 148 SER B CA 1
ATOM 8217 C C . SER B 1 148 ? -4.531 -38.693 -11.433 1 70.97 148 SER B C 1
ATOM 8219 O O . SER B 1 148 ? -4.828 -39.836 -11.786 1 70.97 148 SER B O 1
ATOM 8221 N N . ALA B 1 149 ? -5.244 -38.021 -10.631 1 65.75 149 ALA B N 1
ATOM 8222 C CA . ALA B 1 149 ? -6.669 -38.325 -10.523 1 65.75 149 ALA B CA 1
ATOM 8223 C C . ALA B 1 149 ? -7.392 -38.038 -11.836 1 65.75 149 ALA B C 1
ATOM 8225 O O . ALA B 1 149 ? -6.831 -37.408 -12.736 1 65.75 149 ALA B O 1
ATOM 8226 N N . LEU B 1 150 ? -8.53 -38.683 -12.018 1 60.43 150 LEU B N 1
ATOM 8227 C CA . LEU B 1 150 ? -9.364 -38.49 -13.199 1 60.43 150 LEU B CA 1
ATOM 8228 C C . LEU B 1 150 ? -9.655 -37.01 -13.424 1 60.43 150 LEU B C 1
ATOM 8230 O O . LEU B 1 150 ? -10.124 -36.321 -12.516 1 60.43 150 LEU B O 1
ATOM 8234 N N . THR B 1 151 ? -9.152 -36.471 -14.535 1 69.27 151 THR B N 1
ATOM 8235 C CA . THR B 1 151 ? -9.318 -35.046 -14.8 1 69.27 151 THR B CA 1
ATOM 8236 C C . THR B 1 151 ? -10.354 -34.817 -15.897 1 69.27 151 THR B C 1
ATOM 8238 O O . THR B 1 151 ? -10.202 -35.313 -17.015 1 69.27 151 THR B O 1
ATOM 8241 N N . VAL B 1 152 ? -11.638 -34.54 -15.535 1 76.17 152 VAL B N 1
ATOM 8242 C CA . VAL B 1 152 ? -12.677 -34.158 -16.487 1 76.17 152 VAL B CA 1
ATOM 8243 C C . VAL B 1 152 ? -12.677 -32.643 -16.671 1 76.17 152 VAL B C 1
ATOM 8245 O O . VAL B 1 152 ? -12.579 -31.892 -15.697 1 76.17 152 VAL B O 1
ATOM 8248 N N . GLY B 1 153 ? -12.693 -32.215 -17.913 1 75.98 153 GLY B N 1
ATOM 8249 C CA . GLY B 1 153 ? -12.902 -30.814 -18.239 1 75.98 153 GLY B CA 1
ATOM 8250 C C . GLY B 1 153 ? -11.649 -29.972 -18.086 1 75.98 153 GLY B C 1
ATOM 8251 O O . GLY B 1 153 ? -11.728 -28.75 -17.947 1 75.98 153 GLY B O 1
ATOM 8252 N N . MET B 1 154 ? -10.498 -30.599 -17.973 1 83.71 154 MET B N 1
ATOM 8253 C CA . MET B 1 154 ? -9.274 -29.838 -17.737 1 83.71 154 MET B CA 1
ATOM 8254 C C . MET B 1 154 ? -8.504 -29.629 -19.037 1 83.71 154 MET B C 1
ATOM 8256 O O . MET B 1 154 ? -7.464 -28.969 -19.048 1 83.71 154 MET B O 1
ATOM 8260 N N . ASP B 1 155 ? -9.103 -30.044 -20.114 1 84.25 155 ASP B N 1
ATOM 8261 C CA . ASP B 1 155 ? -8.395 -29.994 -21.39 1 84.25 155 ASP B CA 1
ATOM 8262 C C . ASP B 1 155 ? -8.159 -28.551 -21.83 1 84.25 155 ASP B C 1
ATOM 8264 O O . ASP B 1 155 ? -7.078 -28.215 -22.318 1 84.25 155 ASP B O 1
ATOM 8268 N N . SER B 1 156 ? -9.221 -27.812 -21.598 1 84.96 156 SER B N 1
ATOM 8269 C CA . SER B 1 156 ? -9.084 -26.417 -22.004 1 84.96 156 SER B CA 1
ATOM 8270 C C . SER B 1 156 ? -8.004 -25.709 -21.192 1 84.96 156 SER B C 1
ATOM 8272 O O . SER B 1 156 ? -7.248 -24.897 -21.729 1 84.96 156 SER B O 1
ATOM 8274 N N . MET B 1 157 ? -7.883 -26.081 -19.983 1 87.97 157 MET B N 1
ATOM 8275 C CA . MET B 1 157 ? -6.906 -25.446 -19.102 1 87.97 157 MET B CA 1
ATOM 8276 C C . MET B 1 157 ? -5.494 -25.928 -19.418 1 87.97 157 MET B C 1
ATOM 8278 O O . MET B 1 157 ? -4.536 -25.16 -19.321 1 87.97 157 MET B O 1
ATOM 8282 N N . ILE B 1 158 ? -5.404 -27.137 -19.769 1 88.18 158 ILE B N 1
ATOM 8283 C CA . ILE B 1 158 ? -4.109 -27.705 -20.125 1 88.18 158 ILE B CA 1
ATOM 8284 C C . ILE B 1 158 ? -3.599 -27.062 -21.413 1 88.18 158 ILE B C 1
ATOM 8286 O O . ILE B 1 158 ? -2.404 -26.788 -21.546 1 88.18 158 ILE B O 1
ATOM 8290 N N . GLU B 1 159 ? -4.534 -26.83 -22.246 1 87.21 159 GLU B N 1
ATOM 8291 C CA . GLU B 1 159 ? -4.154 -26.177 -23.495 1 87.21 159 GLU B CA 1
ATOM 8292 C C . GLU B 1 159 ? -3.696 -24.742 -23.25 1 87.21 159 GLU B C 1
ATOM 8294 O O . GLU B 1 159 ? -2.76 -24.265 -23.894 1 87.21 159 GLU B O 1
ATOM 8299 N N . GLN B 1 160 ? -4.357 -24.167 -22.357 1 88.58 160 GLN B N 1
ATOM 8300 C CA . GLN B 1 160 ? -3.963 -22.804 -22.016 1 88.58 160 GLN B CA 1
ATOM 8301 C C . GLN B 1 160 ? -2.597 -22.781 -21.335 1 88.58 160 GLN B C 1
ATOM 8303 O O . GLN B 1 160 ? -1.797 -21.872 -21.568 1 88.58 160 GLN B O 1
ATOM 8308 N N . LEU B 1 161 ? -2.394 -23.702 -20.512 1 88.67 161 LEU B N 1
ATOM 8309 C CA . LEU B 1 161 ? -1.115 -23.809 -19.818 1 88.67 161 LEU B CA 1
ATOM 8310 C C . LEU B 1 161 ? 0.017 -24.076 -20.804 1 88.67 161 LEU B C 1
ATOM 8312 O O . LEU B 1 161 ? 1.109 -23.519 -20.668 1 88.67 161 LEU B O 1
ATOM 8316 N N . ARG B 1 162 ? -0.275 -24.813 -21.838 1 84.62 162 ARG B N 1
ATOM 8317 C CA . ARG B 1 162 ? 0.716 -25.101 -22.87 1 84.62 162 ARG B CA 1
ATOM 8318 C C . ARG B 1 162 ? 1.049 -23.848 -23.673 1 84.62 162 ARG B C 1
ATOM 8320 O O . ARG B 1 162 ? 2.216 -23.594 -23.98 1 84.62 162 ARG B O 1
ATOM 8327 N N . LYS B 1 163 ? 0.021 -23.183 -23.938 1 84.62 163 LYS B N 1
ATOM 8328 C CA . LYS B 1 163 ? 0.223 -21.942 -24.679 1 84.62 163 LYS B CA 1
ATOM 8329 C C . LYS B 1 163 ? 1.034 -20.94 -23.863 1 84.62 163 LYS B C 1
ATOM 8331 O O . LYS B 1 163 ? 1.874 -20.221 -24.409 1 84.62 163 LYS B O 1
ATOM 8336 N N . ALA B 1 164 ? 0.733 -20.962 -22.58 1 85.88 164 ALA B N 1
ATOM 8337 C CA . ALA B 1 164 ? 1.448 -20.038 -21.704 1 85.88 164 ALA B CA 1
ATOM 8338 C C . ALA B 1 164 ? 2.918 -20.428 -21.578 1 85.88 164 ALA B C 1
ATOM 8340 O O . ALA B 1 164 ? 3.784 -19.565 -21.418 1 85.88 164 ALA B O 1
ATOM 8341 N N . CYS B 1 165 ? 3.171 -21.641 -21.622 1 82.67 165 CYS B N 1
ATOM 8342 C CA . CYS B 1 165 ? 4.539 -22.134 -21.52 1 82.67 165 CYS B CA 1
ATOM 8343 C C . CYS B 1 165 ? 5.331 -21.812 -22.782 1 82.67 165 CYS B C 1
ATOM 8345 O O . CYS B 1 165 ? 6.559 -21.719 -22.742 1 82.67 165 CYS B O 1
ATOM 8347 N N . ASP B 1 166 ? 4.592 -21.604 -23.88 1 78.13 166 ASP B N 1
ATOM 8348 C CA . ASP B 1 166 ? 5.262 -21.287 -25.138 1 78.13 166 ASP B CA 1
ATOM 8349 C C . ASP B 1 166 ? 5.58 -19.797 -25.23 1 78.13 166 ASP B C 1
ATOM 8351 O O . ASP B 1 166 ? 6.461 -19.391 -25.991 1 78.13 166 ASP B O 1
ATOM 8355 N N . ASP B 1 167 ? 4.877 -19.146 -24.429 1 78.26 167 ASP B N 1
ATOM 8356 C CA . ASP B 1 167 ? 5.112 -17.706 -24.414 1 78.26 167 ASP B CA 1
ATOM 8357 C C . ASP B 1 167 ? 6.356 -17.361 -23.597 1 78.26 167 ASP B C 1
ATOM 8359 O O . ASP B 1 167 ? 6.894 -18.212 -22.886 1 78.26 167 ASP B O 1
ATOM 8363 N N . ASP B 1 168 ? 6.867 -16.209 -23.773 1 78.27 168 ASP B N 1
ATOM 8364 C CA . ASP B 1 168 ? 8.074 -15.746 -23.094 1 78.27 168 ASP B CA 1
ATOM 8365 C C . ASP B 1 168 ? 7.777 -15.361 -21.647 1 78.27 168 ASP B C 1
ATOM 8367 O O . ASP B 1 168 ? 8.171 -14.286 -21.192 1 78.27 168 ASP B O 1
ATOM 8371 N N . VAL B 1 169 ? 6.988 -16.297 -20.981 1 82.97 169 VAL B N 1
ATOM 8372 C CA . VAL B 1 169 ? 6.684 -16.033 -19.579 1 82.97 169 VAL B CA 1
ATOM 8373 C C . VAL B 1 169 ? 7.441 -17.019 -18.692 1 82.97 169 VAL B C 1
ATOM 8375 O O . VAL B 1 169 ? 7.498 -18.214 -18.989 1 82.97 169 VAL B O 1
ATOM 8378 N N . GLY B 1 170 ? 8.065 -16.514 -17.718 1 86.03 170 GLY B N 1
ATOM 8379 C CA . GLY B 1 170 ? 8.891 -17.354 -16.866 1 86.03 170 GLY B CA 1
ATOM 8380 C C . GLY B 1 170 ? 8.114 -18.01 -15.74 1 86.03 170 GLY B C 1
ATOM 8381 O O . GLY B 1 170 ? 8.349 -19.175 -15.413 1 86.03 170 GLY B O 1
ATOM 8382 N N . VAL B 1 171 ? 7.188 -17.32 -15.163 1 91.49 171 VAL B N 1
ATOM 8383 C CA . VAL B 1 171 ? 6.444 -17.826 -14.014 1 91.49 171 VAL B CA 1
ATOM 8384 C C . VAL B 1 171 ? 4.946 -17.78 -14.307 1 91.49 171 VAL B C 1
ATOM 8386 O O . VAL B 1 171 ? 4.423 -16.751 -14.739 1 91.49 171 VAL B O 1
ATOM 8389 N N . ILE B 1 172 ? 4.277 -18.911 -14.167 1 93.34 172 ILE B N 1
ATOM 8390 C CA . ILE B 1 172 ? 2.839 -19.029 -14.386 1 93.34 172 ILE B CA 1
ATOM 8391 C C . ILE B 1 172 ? 2.15 -19.43 -13.083 1 93.34 172 ILE B C 1
ATOM 8393 O O . ILE B 1 172 ? 2.59 -20.359 -12.402 1 93.34 172 ILE B O 1
ATOM 8397 N N . GLY B 1 173 ? 1.163 -18.665 -12.73 1 94.42 173 GLY B N 1
ATOM 8398 C CA . GLY B 1 173 ? 0.424 -18.959 -11.513 1 94.42 173 GLY B CA 1
ATOM 8399 C C . GLY B 1 173 ? -1.021 -19.346 -11.771 1 94.42 173 GLY B C 1
ATOM 8400 O O . GLY B 1 173 ? -1.737 -18.645 -12.49 1 94.42 173 GLY B O 1
ATOM 8401 N N . ILE B 1 174 ? -1.422 -20.503 -11.267 1 95.34 174 ILE B N 1
ATOM 8402 C CA . ILE B 1 174 ? -2.799 -20.979 -11.344 1 95.34 174 ILE B CA 1
ATOM 8403 C C . ILE B 1 174 ? -3.49 -20.78 -9.997 1 95.34 174 ILE B C 1
ATOM 8405 O O . ILE B 1 174 ? -3.051 -21.323 -8.981 1 95.34 174 ILE B O 1
ATOM 8409 N N . HIS B 1 175 ? -4.481 -19.982 -10.053 1 94.21 175 HIS B N 1
ATOM 8410 C CA . HIS B 1 175 ? -5.178 -19.75 -8.793 1 94.21 175 HIS B CA 1
ATOM 8411 C C . HIS B 1 175 ? -6.655 -20.114 -8.905 1 94.21 175 HIS B C 1
ATOM 8413 O O . HIS B 1 175 ? -7.208 -20.149 -10.007 1 94.21 175 HIS B O 1
ATOM 8419 N N . GLY B 1 176 ? -7.233 -20.471 -7.763 1 92.33 176 GLY B N 1
ATOM 8420 C CA . GLY B 1 176 ? -8.632 -20.863 -7.699 1 92.33 176 GLY B CA 1
ATOM 8421 C C . GLY B 1 176 ? -9.049 -21.364 -6.329 1 92.33 176 GLY B C 1
ATOM 8422 O O . GLY B 1 176 ? -8.213 -21.506 -5.434 1 92.33 176 GLY B O 1
ATOM 8423 N N . MET B 1 177 ? -10.244 -21.682 -6.27 1 91.23 177 MET B N 1
ATOM 8424 C CA . MET B 1 177 ? -10.827 -22.114 -5.004 1 91.23 177 MET B CA 1
ATOM 8425 C C . MET B 1 177 ? -10.279 -23.476 -4.589 1 91.23 177 MET B C 1
ATOM 8427 O O . MET B 1 177 ? -9.745 -24.214 -5.419 1 91.23 177 MET B O 1
ATOM 8431 N N . GLY B 1 178 ? -10.415 -23.759 -3.288 1 88.39 178 GLY B N 1
ATOM 8432 C CA . GLY B 1 178 ? -10 -25.07 -2.815 1 88.39 178 GLY B CA 1
ATOM 8433 C C . GLY B 1 178 ? -10.856 -26.198 -3.357 1 88.39 178 GLY B C 1
ATOM 8434 O O . GLY B 1 178 ? -12.084 -26.095 -3.383 1 88.39 178 GLY B O 1
ATOM 8435 N N . GLY B 1 179 ? -10.226 -27.183 -3.94 1 87.25 179 GLY B N 1
ATOM 8436 C CA . GLY B 1 179 ? -10.938 -28.361 -4.41 1 87.25 179 GLY B CA 1
ATOM 8437 C C . GLY B 1 179 ? -11.335 -28.275 -5.871 1 87.25 179 GLY B C 1
ATOM 8438 O O . GLY B 1 179 ? -12.041 -29.149 -6.38 1 87.25 179 GLY B O 1
ATOM 8439 N N . VAL B 1 180 ? -10.894 -27.236 -6.556 1 88.35 180 VAL B N 1
ATOM 8440 C CA . VAL B 1 180 ? -11.288 -27.019 -7.944 1 88.35 180 VAL B CA 1
ATOM 8441 C C . VAL B 1 180 ? -10.491 -27.946 -8.858 1 88.35 180 VAL B C 1
ATOM 8443 O O . VAL B 1 180 ? -10.892 -28.199 -9.997 1 88.35 180 VAL B O 1
ATOM 8446 N N . GLY B 1 181 ? -9.345 -28.518 -8.327 1 87.95 181 GLY B N 1
ATOM 8447 C CA . GLY B 1 181 ? -8.576 -29.467 -9.116 1 87.95 181 GLY B CA 1
ATOM 8448 C C . GLY B 1 181 ? -7.227 -28.926 -9.551 1 87.95 181 GLY B C 1
ATOM 8449 O O . GLY B 1 181 ? -6.699 -29.324 -10.592 1 87.95 181 GLY B O 1
ATOM 8450 N N . LYS B 1 182 ? -6.651 -28.005 -8.906 1 90.51 182 LYS B N 1
ATOM 8451 C CA . LYS B 1 182 ? -5.372 -27.403 -9.272 1 90.51 182 LYS B CA 1
ATOM 8452 C C . LYS B 1 182 ? -4.239 -28.422 -9.179 1 90.51 182 LYS B C 1
ATOM 8454 O O . LYS B 1 182 ? -3.376 -28.481 -10.057 1 90.51 182 LYS B O 1
ATOM 8459 N N . THR B 1 183 ? -4.283 -29.2 -8.043 1 87.63 183 THR B N 1
ATOM 8460 C CA . THR B 1 183 ? -3.267 -30.232 -7.869 1 87.63 183 THR B CA 1
ATOM 8461 C C . THR B 1 183 ? -3.384 -31.295 -8.958 1 87.63 183 THR B C 1
ATOM 8463 O O . THR B 1 183 ? -2.374 -31.752 -9.497 1 87.63 183 THR B O 1
ATOM 8466 N N . ALA B 1 184 ? -4.649 -31.603 -9.276 1 88.27 184 ALA B N 1
ATOM 8467 C CA . ALA B 1 184 ? -4.875 -32.585 -10.333 1 88.27 184 ALA B CA 1
ATOM 8468 C C . ALA B 1 184 ? -4.384 -32.065 -11.68 1 88.27 184 ALA B C 1
ATOM 8470 O O . ALA B 1 184 ? -3.84 -32.824 -12.485 1 88.27 184 ALA B O 1
ATOM 8471 N N . LEU B 1 185 ? -4.604 -30.867 -11.939 1 89.47 185 LEU B N 1
ATOM 8472 C CA . LEU B 1 185 ? -4.156 -30.247 -13.181 1 89.47 185 LEU B CA 1
ATOM 8473 C C . LEU B 1 185 ? -2.635 -30.276 -13.286 1 89.47 185 LEU B C 1
ATOM 8475 O O . LEU B 1 185 ? -2.087 -30.576 -14.349 1 89.47 185 LEU B O 1
ATOM 8479 N N . LEU B 1 186 ? -1.932 -29.95 -12.226 1 89.57 186 LEU B N 1
ATOM 8480 C CA . LEU B 1 186 ? -0.473 -29.93 -12.212 1 89.57 186 LEU B CA 1
ATOM 8481 C C . LEU B 1 186 ? 0.092 -31.328 -12.44 1 89.57 186 LEU B C 1
ATOM 8483 O O . LEU B 1 186 ? 1.09 -31.492 -13.146 1 89.57 186 LEU B O 1
ATOM 8487 N N . ASN B 1 187 ? -0.531 -32.289 -11.812 1 87.66 187 ASN B N 1
ATOM 8488 C CA . ASN B 1 187 ? -0.081 -33.665 -11.993 1 87.66 187 ASN B CA 1
ATOM 8489 C C . ASN B 1 187 ? -0.287 -34.139 -13.429 1 87.66 187 ASN B C 1
ATOM 8491 O O . ASN B 1 187 ? 0.566 -34.831 -13.988 1 87.66 187 ASN B O 1
ATOM 8495 N N . ARG B 1 188 ? -1.408 -33.807 -13.96 1 87.3 188 ARG B N 1
ATOM 8496 C CA . ARG B 1 188 ? -1.654 -34.161 -15.354 1 87.3 188 ARG B CA 1
ATOM 8497 C C . ARG B 1 188 ? -0.65 -33.479 -16.278 1 87.3 188 ARG B C 1
ATOM 8499 O O . ARG B 1 188 ? -0.158 -34.09 -17.229 1 87.3 188 ARG B O 1
ATOM 8506 N N . PHE B 1 189 ? -0.409 -32.276 -16.038 1 88.44 189 PHE B N 1
ATOM 8507 C CA . PHE B 1 189 ? 0.56 -31.529 -16.83 1 88.44 189 PHE B CA 1
ATOM 8508 C C . PHE B 1 189 ? 1.948 -32.147 -16.713 1 88.44 189 PHE B C 1
ATOM 8510 O O . PHE B 1 189 ? 2.671 -32.254 -17.706 1 88.44 189 PHE B O 1
ATOM 8517 N N . ASN B 1 190 ? 2.289 -32.388 -15.474 1 85.38 190 ASN B N 1
ATOM 8518 C CA . ASN B 1 190 ? 3.567 -33.053 -15.244 1 85.38 190 ASN B CA 1
ATOM 8519 C C . ASN B 1 190 ? 3.706 -34.311 -16.097 1 85.38 190 ASN B C 1
ATOM 8521 O O . ASN B 1 190 ? 4.762 -34.555 -16.683 1 85.38 190 ASN B O 1
ATOM 8525 N N . ASN B 1 191 ? 2.609 -35.048 -16.246 1 81.25 191 ASN B N 1
ATOM 8526 C CA . ASN B 1 191 ? 2.63 -36.305 -16.987 1 81.25 191 ASN B CA 1
ATOM 8527 C C . ASN B 1 191 ? 2.62 -36.068 -18.494 1 81.25 191 ASN B C 1
ATOM 8529 O O . ASN B 1 191 ? 3.181 -36.859 -19.255 1 81.25 191 ASN B O 1
ATOM 8533 N N . GLU B 1 192 ? 2.045 -35.036 -18.927 1 77.54 192 GLU B N 1
ATOM 8534 C CA . GLU B 1 192 ? 1.957 -34.749 -20.355 1 77.54 192 GLU B CA 1
ATOM 8535 C C . GLU B 1 192 ? 3.242 -34.108 -20.871 1 77.54 192 GLU B C 1
ATOM 8537 O O . GLU B 1 192 ? 3.628 -34.318 -22.022 1 77.54 192 GLU B O 1
ATOM 8542 N N . VAL B 1 193 ? 3.731 -33.139 -20.166 1 73.08 193 VAL B N 1
ATOM 8543 C CA . VAL B 1 193 ? 4.963 -32.471 -20.571 1 73.08 193 VAL B CA 1
ATOM 8544 C C . VAL B 1 193 ? 6.075 -33.502 -20.751 1 73.08 193 VAL B C 1
ATOM 8546 O O . VAL B 1 193 ? 6.951 -33.337 -21.604 1 73.08 193 VAL B O 1
ATOM 8549 N N . LEU B 1 194 ? 6.063 -34.52 -20.066 1 56.63 194 LEU B N 1
ATOM 8550 C CA . LEU B 1 194 ? 7.04 -35.602 -20.105 1 56.63 194 LEU B CA 1
ATOM 8551 C C . LEU B 1 194 ? 7.13 -36.202 -21.505 1 56.63 194 LEU B C 1
ATOM 8553 O O . LEU B 1 194 ? 8.217 -36.562 -21.961 1 56.63 194 LEU B O 1
ATOM 8557 N N . VAL B 1 195 ? 5.989 -36.113 -22.075 1 50.47 195 VAL B N 1
ATOM 8558 C CA . VAL B 1 195 ? 5.91 -36.849 -23.333 1 50.47 195 VAL B CA 1
ATOM 8559 C C . VAL B 1 195 ? 6.383 -35.962 -24.482 1 50.47 195 VAL B C 1
ATOM 8561 O O . VAL B 1 195 ? 6.966 -36.452 -25.453 1 50.47 195 VAL B O 1
ATOM 8564 N N . GLN B 1 196 ? 6.179 -34.657 -24.292 1 53.06 196 GLN B N 1
ATOM 8565 C CA . GLN B 1 196 ? 6.274 -33.869 -25.516 1 53.06 196 GLN B CA 1
ATOM 8566 C C . GLN B 1 196 ? 7.595 -33.109 -25.581 1 53.06 196 GLN B C 1
ATOM 8568 O O . GLN B 1 196 ? 8.053 -32.74 -26.664 1 53.06 196 GLN B O 1
ATOM 8573 N N . VAL B 1 197 ? 8.088 -32.673 -24.387 1 55.44 197 VAL B N 1
ATOM 8574 C CA . VAL B 1 197 ? 9.052 -31.596 -24.586 1 55.44 197 VAL B CA 1
ATOM 8575 C C . VAL B 1 197 ? 10.472 -32.153 -24.514 1 55.44 197 VAL B C 1
ATOM 8577 O O . VAL B 1 197 ? 10.968 -32.47 -23.43 1 55.44 197 VAL B O 1
ATOM 8580 N N . ALA B 1 198 ? 11.008 -32.518 -25.718 1 53.89 198 ALA B N 1
ATOM 8581 C CA . ALA B 1 198 ? 12.355 -33.016 -25.981 1 53.89 198 ALA B CA 1
ATOM 8582 C C . ALA B 1 198 ? 13.41 -32.019 -25.508 1 53.89 198 ALA B C 1
ATOM 8584 O O . ALA B 1 198 ? 14.546 -32.4 -25.217 1 53.89 198 ALA B O 1
ATOM 8585 N N . HIS B 1 199 ? 13.003 -30.802 -25.191 1 65.17 199 HIS B N 1
ATOM 8586 C CA . HIS B 1 199 ? 14.078 -29.839 -24.977 1 65.17 199 HIS B CA 1
ATOM 8587 C C . HIS B 1 199 ? 14.209 -29.478 -23.502 1 65.17 199 HIS B C 1
ATOM 8589 O O . HIS B 1 199 ? 14.951 -28.559 -23.147 1 65.17 199 HIS B O 1
ATOM 8595 N N . LEU B 1 200 ? 13.494 -30.345 -22.563 1 77.42 200 LEU B N 1
ATOM 8596 C CA . LEU B 1 200 ? 13.607 -30.055 -21.138 1 77.42 200 LEU B CA 1
ATOM 8597 C C . LEU B 1 200 ? 14.554 -31.038 -20.457 1 77.42 200 LEU B C 1
ATOM 8599 O O . LEU B 1 200 ? 14.559 -32.228 -20.782 1 77.42 200 LEU B O 1
ATOM 8603 N N . ASP B 1 201 ? 15.345 -30.512 -19.611 1 74.77 201 ASP B N 1
ATOM 8604 C CA . ASP B 1 201 ? 16.315 -31.354 -18.917 1 74.77 201 ASP B CA 1
ATOM 8605 C C . ASP B 1 201 ? 15.69 -32.016 -17.691 1 74.77 201 ASP B C 1
ATOM 8607 O O . ASP B 1 201 ? 16.032 -33.15 -17.35 1 74.77 201 ASP B O 1
ATOM 8611 N N . VAL B 1 202 ? 14.752 -31.277 -17.05 1 81.94 202 VAL B N 1
ATOM 8612 C CA . VAL B 1 202 ? 14.226 -31.845 -15.813 1 81.94 202 VAL B CA 1
ATOM 8613 C C . VAL B 1 202 ? 12.899 -31.177 -15.461 1 81.94 202 VAL B C 1
ATOM 8615 O O . VAL B 1 202 ? 12.695 -29.996 -15.753 1 81.94 202 VAL B O 1
ATOM 8618 N N . VAL B 1 203 ? 11.981 -31.984 -14.931 1 85.24 203 VAL B N 1
ATOM 8619 C CA . VAL B 1 203 ? 10.733 -31.489 -14.361 1 85.24 203 VAL B CA 1
ATOM 8620 C C . VAL B 1 203 ? 10.708 -31.761 -12.858 1 85.24 203 VAL B C 1
ATOM 8622 O O . VAL B 1 203 ? 10.861 -32.905 -12.425 1 85.24 203 VAL B O 1
ATOM 8625 N N . ILE B 1 204 ? 10.607 -30.709 -12.08 1 88.54 204 ILE B N 1
ATOM 8626 C CA . ILE B 1 204 ? 10.666 -30.822 -10.627 1 88.54 204 ILE B CA 1
ATOM 8627 C C . ILE B 1 204 ? 9.307 -30.471 -10.026 1 88.54 204 ILE B C 1
ATOM 8629 O O . ILE B 1 204 ? 8.776 -29.385 -10.268 1 88.54 204 ILE B O 1
ATOM 8633 N N . SER B 1 205 ? 8.718 -31.363 -9.308 1 88.28 205 SER B N 1
ATOM 8634 C CA . SER B 1 205 ? 7.459 -31.116 -8.614 1 88.28 205 SER B CA 1
ATOM 8635 C C . SER B 1 205 ? 7.659 -31.079 -7.102 1 88.28 205 SER B C 1
ATOM 8637 O O . SER B 1 205 ? 8.169 -32.036 -6.515 1 88.28 205 SER B O 1
ATOM 8639 N N . VAL B 1 206 ? 7.335 -29.929 -6.499 1 89.07 206 VAL B N 1
ATOM 8640 C CA . VAL B 1 206 ? 7.506 -29.764 -5.059 1 89.07 206 VAL B CA 1
ATOM 8641 C C . VAL B 1 206 ? 6.182 -29.341 -4.426 1 89.07 206 VAL B C 1
ATOM 8643 O O . VAL B 1 206 ? 5.485 -28.47 -4.953 1 89.07 206 VAL B O 1
ATOM 8646 N N . LYS B 1 207 ? 5.828 -29.931 -3.353 1 87.17 207 LYS B N 1
ATOM 8647 C CA . LYS B 1 207 ? 4.675 -29.513 -2.561 1 87.17 207 LYS B CA 1
ATOM 8648 C C . LYS B 1 207 ? 5.093 -28.568 -1.438 1 87.17 207 LYS B C 1
ATOM 8650 O O . LYS B 1 207 ? 5.852 -28.953 -0.546 1 87.17 207 LYS B O 1
ATOM 8655 N N . VAL B 1 208 ? 4.868 -27.231 -1.407 1 83.25 208 VAL B N 1
ATOM 8656 C CA . VAL B 1 208 ? 5.335 -26.209 -0.477 1 83.25 208 VAL B CA 1
ATOM 8657 C C . VAL B 1 208 ? 4.378 -26.113 0.709 1 83.25 208 VAL B C 1
ATOM 8659 O O . VAL B 1 208 ? 4.806 -25.882 1.842 1 83.25 208 VAL B O 1
ATOM 8662 N N . THR B 1 209 ? 3.372 -26.636 0.968 1 72.59 209 THR B N 1
ATOM 8663 C CA . THR B 1 209 ? 2.35 -26.634 2.008 1 72.59 209 THR B CA 1
ATOM 8664 C C . THR B 1 209 ? 2.346 -25.307 2.761 1 72.59 209 THR B C 1
ATOM 8666 O O . THR B 1 209 ? 3.116 -24.4 2.436 1 72.59 209 THR B O 1
ATOM 8669 N N . ARG B 1 210 ? 1.699 -24.98 3.903 1 69.43 210 ARG B N 1
ATOM 8670 C CA . ARG B 1 210 ? 1.338 -23.773 4.638 1 69.43 210 ARG B CA 1
ATOM 8671 C C . ARG B 1 210 ? 2.55 -23.181 5.349 1 69.43 210 ARG B C 1
ATOM 8673 O O . ARG B 1 210 ? 2.727 -21.961 5.374 1 69.43 210 ARG B O 1
ATOM 8680 N N . ASN B 1 211 ? 3.378 -24.101 5.844 1 68.87 211 ASN B N 1
ATOM 8681 C CA . ASN B 1 211 ? 4.553 -23.608 6.554 1 68.87 211 ASN B CA 1
ATOM 8682 C C . ASN B 1 211 ? 5.806 -23.685 5.686 1 68.87 211 ASN B C 1
ATOM 8684 O O . ASN B 1 211 ? 6.31 -24.776 5.412 1 68.87 211 ASN B O 1
ATOM 8688 N N . PHE B 1 212 ? 6.098 -22.505 5.199 1 72.94 212 PHE B N 1
ATOM 8689 C CA . PHE B 1 212 ? 7.22 -22.359 4.279 1 72.94 212 PHE B CA 1
ATOM 8690 C C . PHE B 1 212 ? 8.528 -22.757 4.953 1 72.94 212 PHE B C 1
ATOM 8692 O O . PHE B 1 212 ? 8.872 -22.229 6.012 1 72.94 212 PHE B O 1
ATOM 8699 N N . ASP B 1 213 ? 9.038 -23.905 4.588 1 83.55 213 ASP B N 1
ATOM 8700 C CA . ASP B 1 213 ? 10.354 -24.365 5.021 1 83.55 213 ASP B CA 1
ATOM 8701 C C . ASP B 1 213 ? 11.343 -24.372 3.858 1 83.55 213 ASP B C 1
ATOM 8703 O O . ASP B 1 213 ? 11.285 -25.248 2.992 1 83.55 213 ASP B O 1
ATOM 8707 N N . VAL B 1 214 ? 12.234 -23.48 3.85 1 85.92 214 VAL B N 1
ATOM 8708 C CA . VAL B 1 214 ? 13.184 -23.285 2.76 1 85.92 214 VAL B CA 1
ATOM 8709 C C . VAL B 1 214 ? 14.081 -24.514 2.63 1 85.92 214 VAL B C 1
ATOM 8711 O O . VAL B 1 214 ? 14.404 -24.94 1.519 1 85.92 214 VAL B O 1
ATOM 8714 N N . GLU B 1 215 ? 14.406 -25.106 3.711 1 86.64 215 GLU B N 1
ATOM 8715 C CA . GLU B 1 215 ? 15.291 -26.267 3.696 1 86.64 215 GLU B CA 1
ATOM 8716 C C . GLU B 1 215 ? 14.621 -27.463 3.024 1 86.64 215 GLU B C 1
ATOM 8718 O O . GLU B 1 215 ? 15.259 -28.191 2.261 1 86.64 215 GLU B O 1
ATOM 8723 N N . LYS B 1 216 ? 13.406 -27.613 3.347 1 87.45 216 LYS B N 1
ATOM 8724 C CA . LYS B 1 216 ? 12.677 -28.736 2.764 1 87.45 216 LYS B CA 1
ATOM 8725 C C . LYS B 1 216 ? 12.554 -28.585 1.25 1 87.45 216 LYS B C 1
ATOM 8727 O O . LYS B 1 216 ? 12.7 -29.56 0.51 1 87.45 216 LYS B O 1
ATOM 8732 N N . ILE B 1 217 ? 12.3 -27.453 0.798 1 89.9 217 ILE B N 1
ATOM 8733 C CA . ILE B 1 217 ? 12.144 -27.192 -0.629 1 89.9 217 ILE B CA 1
ATOM 8734 C C . ILE B 1 217 ? 13.48 -27.392 -1.339 1 89.9 217 ILE B C 1
ATOM 8736 O O . ILE B 1 217 ? 13.537 -28.002 -2.409 1 89.9 217 ILE B O 1
ATOM 8740 N N . GLN B 1 218 ? 14.522 -26.862 -0.721 1 89.83 218 GLN B N 1
ATOM 8741 C CA . GLN B 1 218 ? 15.854 -27.023 -1.294 1 89.83 218 GLN B CA 1
ATOM 8742 C C . GLN B 1 218 ? 16.238 -28.497 -1.388 1 89.83 218 GLN B C 1
ATOM 8744 O O . GLN B 1 218 ? 16.826 -28.928 -2.382 1 89.83 218 GLN B O 1
ATOM 8749 N N . ARG B 1 219 ? 15.875 -29.204 -0.364 1 87.53 219 ARG B N 1
ATOM 8750 C CA . ARG B 1 219 ? 16.189 -30.629 -0.338 1 87.53 219 ARG B CA 1
ATOM 8751 C C . ARG B 1 219 ? 15.429 -31.377 -1.428 1 87.53 219 ARG B C 1
ATOM 8753 O O . ARG B 1 219 ? 15.994 -32.238 -2.106 1 87.53 219 ARG B O 1
ATOM 8760 N N . GLU B 1 220 ? 14.192 -31.092 -1.59 1 86.87 220 GLU B N 1
ATOM 8761 C CA . GLU B 1 220 ? 13.375 -31.763 -2.597 1 86.87 220 GLU B CA 1
ATOM 8762 C C . GLU B 1 220 ? 13.876 -31.459 -4.006 1 86.87 220 GLU B C 1
ATOM 8764 O O . GLU B 1 220 ? 13.912 -32.345 -4.863 1 86.87 220 GLU B O 1
ATOM 8769 N N . ILE B 1 221 ? 14.235 -30.276 -4.231 1 88.15 221 ILE B N 1
ATOM 8770 C CA . ILE B 1 221 ? 14.755 -29.89 -5.539 1 88.15 221 ILE B CA 1
ATOM 8771 C C . ILE B 1 221 ? 16.114 -30.548 -5.769 1 88.15 221 ILE B C 1
ATOM 8773 O O . ILE B 1 221 ? 16.381 -31.072 -6.853 1 88.15 221 ILE B O 1
ATOM 8777 N N . GLY B 1 222 ? 16.969 -30.445 -4.696 1 83.99 222 GLY B N 1
ATOM 8778 C CA . GLY B 1 222 ? 18.285 -31.057 -4.789 1 83.99 222 GLY B CA 1
ATOM 8779 C C . GLY B 1 222 ? 18.232 -32.546 -5.074 1 83.99 222 GLY B C 1
ATOM 8780 O O . GLY B 1 222 ? 18.987 -33.05 -5.908 1 83.99 222 GLY B O 1
ATOM 8781 N N . ASP B 1 223 ? 17.298 -33.181 -4.411 1 79.88 223 ASP B N 1
ATOM 8782 C CA . ASP B 1 223 ? 17.15 -34.62 -4.605 1 79.88 223 ASP B CA 1
ATOM 8783 C C . ASP B 1 223 ? 16.712 -34.94 -6.033 1 79.88 223 ASP B C 1
ATOM 8785 O O . ASP B 1 223 ? 17.148 -35.936 -6.613 1 79.88 223 ASP B O 1
ATOM 8789 N N . ARG B 1 224 ? 15.934 -34.111 -6.558 1 82.01 224 ARG B N 1
ATOM 8790 C CA . ARG B 1 224 ? 15.414 -34.341 -7.902 1 82.01 224 ARG B CA 1
ATOM 8791 C C . ARG B 1 224 ? 16.496 -34.124 -8.953 1 82.01 224 ARG B C 1
ATOM 8793 O O . ARG B 1 224 ? 16.492 -34.774 -10.001 1 82.01 224 ARG B O 1
ATOM 8800 N N . ILE B 1 225 ? 17.426 -33.161 -8.71 1 80.04 225 ILE B N 1
ATOM 8801 C CA . ILE B 1 225 ? 18.465 -32.86 -9.689 1 80.04 225 ILE B CA 1
ATOM 8802 C C . ILE B 1 225 ? 19.69 -33.734 -9.427 1 80.04 225 ILE B C 1
ATOM 8804 O O . ILE B 1 225 ? 20.652 -33.714 -10.198 1 80.04 225 ILE B O 1
ATOM 8808 N N . GLY B 1 226 ? 19.672 -34.461 -8.365 1 71.32 226 GLY B N 1
ATOM 8809 C CA . GLY B 1 226 ? 20.751 -35.397 -8.091 1 71.32 226 GLY B CA 1
ATOM 8810 C C . GLY B 1 226 ? 21.888 -34.781 -7.299 1 71.32 226 GLY B C 1
ATOM 8811 O O . GLY B 1 226 ? 23.032 -35.232 -7.391 1 71.32 226 GLY B O 1
ATOM 8812 N N . LEU B 1 227 ? 21.584 -33.677 -6.628 1 73.25 227 LEU B N 1
ATOM 8813 C CA . LEU B 1 227 ? 22.609 -33.024 -5.82 1 73.25 227 LEU B CA 1
ATOM 8814 C C . LEU B 1 227 ? 22.75 -33.71 -4.465 1 73.25 227 LEU B C 1
ATOM 8816 O O . LEU B 1 227 ? 21.754 -34.12 -3.864 1 73.25 227 LEU B O 1
ATOM 8820 N N . SER B 1 228 ? 24.038 -33.947 -4.143 1 69.63 228 SER B N 1
ATOM 8821 C CA . SER B 1 228 ? 24.269 -34.502 -2.814 1 69.63 228 SER B CA 1
ATOM 8822 C C . SER B 1 228 ? 23.938 -33.488 -1.725 1 69.63 228 SER B C 1
ATOM 8824 O O . SER B 1 228 ? 24.317 -32.318 -1.822 1 69.63 228 SER B O 1
ATOM 8826 N N . TRP B 1 229 ? 23.105 -33.929 -0.841 1 71.66 229 TRP B N 1
ATOM 8827 C CA . TRP B 1 229 ? 22.645 -33.024 0.207 1 71.66 229 TRP B CA 1
ATOM 8828 C C . TRP B 1 229 ? 23.627 -32.999 1.374 1 71.66 229 TRP B C 1
ATOM 8830 O O . TRP B 1 229 ? 23.993 -34.049 1.908 1 71.66 229 TRP B O 1
ATOM 8840 N N . ASP B 1 230 ? 24.164 -31.765 1.562 1 68.88 230 ASP B N 1
ATOM 8841 C CA . ASP B 1 230 ? 25.071 -31.561 2.687 1 68.88 230 ASP B CA 1
ATOM 8842 C C . ASP B 1 230 ? 24.377 -30.812 3.823 1 68.88 230 ASP B C 1
ATOM 8844 O O . ASP B 1 230 ? 24.051 -29.631 3.687 1 68.88 230 ASP B O 1
ATOM 8848 N N . GLU B 1 231 ? 24.067 -31.519 4.866 1 68.06 231 GLU B N 1
ATOM 8849 C CA . GLU B 1 231 ? 23.362 -30.94 6.005 1 68.06 231 GLU B CA 1
ATOM 8850 C C . GLU B 1 231 ? 24.181 -29.829 6.656 1 68.06 231 GLU B C 1
ATOM 8852 O O . GLU B 1 231 ? 23.639 -28.999 7.388 1 68.06 231 GLU B O 1
ATOM 8857 N N . ARG B 1 232 ? 25.434 -29.835 6.339 1 64.7 232 ARG B N 1
ATOM 8858 C CA . ARG B 1 232 ? 26.317 -28.896 7.023 1 64.7 232 ARG B CA 1
ATOM 8859 C C . ARG B 1 232 ? 26.273 -27.522 6.363 1 64.7 232 ARG B C 1
ATOM 8861 O O . ARG B 1 232 ? 26.671 -26.524 6.968 1 64.7 232 ARG B O 1
ATOM 8868 N N . LYS B 1 233 ? 25.841 -27.42 5.221 1 71.75 233 LYS B N 1
ATOM 8869 C CA . LYS B 1 233 ? 25.802 -26.169 4.471 1 71.75 233 LYS B CA 1
ATOM 8870 C C . LYS B 1 233 ? 24.622 -25.304 4.905 1 71.75 233 LYS B C 1
ATOM 8872 O O . LYS B 1 233 ? 23.556 -25.823 5.244 1 71.75 233 LYS B O 1
ATOM 8877 N N . SER B 1 234 ? 24.819 -24.114 4.985 1 74.02 234 SER B N 1
ATOM 8878 C CA . SER B 1 234 ? 23.764 -23.161 5.313 1 74.02 234 SER B CA 1
ATOM 8879 C C . SER B 1 234 ? 22.783 -23.003 4.156 1 74.02 234 SER B C 1
ATOM 8881 O O . SER B 1 234 ? 23.055 -23.449 3.039 1 74.02 234 SER B O 1
ATOM 8883 N N . ASP B 1 235 ? 21.623 -22.397 4.387 1 79.4 235 ASP B N 1
ATOM 8884 C CA . ASP B 1 235 ? 20.593 -22.172 3.378 1 79.4 235 ASP B CA 1
ATOM 8885 C C . ASP B 1 235 ? 21.132 -21.336 2.22 1 79.4 235 ASP B C 1
ATOM 8887 O O . ASP B 1 235 ? 20.792 -21.58 1.06 1 79.4 235 ASP B O 1
ATOM 8891 N N . ASP B 1 236 ? 21.937 -20.449 2.578 1 74.62 236 ASP B N 1
ATOM 8892 C CA . ASP B 1 236 ? 22.46 -19.558 1.547 1 74.62 236 ASP B CA 1
ATOM 8893 C C . ASP B 1 236 ? 23.441 -20.291 0.634 1 74.62 236 ASP B C 1
ATOM 8895 O O . ASP B 1 236 ? 23.445 -20.078 -0.58 1 74.62 236 ASP B O 1
ATOM 8899 N N . GLU B 1 237 ? 24.26 -21.108 1.209 1 72.19 237 GLU B N 1
ATOM 8900 C CA . GLU B 1 237 ? 25.219 -21.882 0.426 1 72.19 237 GLU B CA 1
ATOM 8901 C C . GLU B 1 237 ? 24.509 -22.864 -0.502 1 72.19 237 GLU B C 1
ATOM 8903 O O . GLU B 1 237 ? 24.907 -23.034 -1.656 1 72.19 237 GLU B O 1
ATOM 8908 N N . ARG B 1 238 ? 23.558 -23.453 0.11 1 79.99 238 ARG B N 1
ATOM 8909 C CA . ARG B 1 238 ? 22.788 -24.391 -0.699 1 79.99 238 ARG B CA 1
ATOM 8910 C C . ARG B 1 238 ? 22.087 -23.676 -1.849 1 79.99 238 ARG B C 1
ATOM 8912 O O . ARG B 1 238 ? 21.967 -24.224 -2.947 1 79.99 238 ARG B O 1
ATOM 8919 N N . SER B 1 239 ? 21.585 -22.564 -1.525 1 84.21 239 SER B N 1
ATOM 8920 C CA . SER B 1 239 ? 20.912 -21.763 -2.543 1 84.21 239 SER B CA 1
ATOM 8921 C C . SER B 1 239 ? 21.847 -21.45 -3.707 1 84.21 239 SER B C 1
ATOM 8923 O O . SER B 1 239 ? 21.431 -21.473 -4.867 1 84.21 239 SER B O 1
ATOM 8925 N N . MET B 1 240 ? 23.059 -21.209 -3.434 1 75 240 MET B N 1
ATOM 8926 C CA . MET B 1 240 ? 24.027 -20.882 -4.477 1 75 240 MET B CA 1
ATOM 8927 C C . MET B 1 240 ? 24.334 -22.103 -5.338 1 75 240 MET B C 1
ATOM 8929 O O . MET B 1 240 ? 24.461 -21.991 -6.558 1 75 240 MET B O 1
ATOM 8933 N N . VAL B 1 241 ? 24.472 -23.224 -4.695 1 75.5 241 VAL B N 1
ATOM 8934 C CA . VAL B 1 241 ? 24.754 -24.455 -5.427 1 75.5 241 VAL B CA 1
ATOM 8935 C C . VAL B 1 241 ? 23.582 -24.789 -6.347 1 75.5 241 VAL B C 1
ATOM 8937 O O . VAL B 1 241 ? 23.781 -25.146 -7.511 1 75.5 241 VAL B O 1
ATOM 8940 N N . LEU B 1 242 ? 22.427 -24.693 -5.813 1 83.22 242 LEU B N 1
ATOM 8941 C CA . LEU B 1 242 ? 21.229 -24.971 -6.597 1 83.22 242 LEU B CA 1
ATOM 8942 C C . LEU B 1 242 ? 21.12 -24.015 -7.781 1 83.22 242 LEU B C 1
ATOM 8944 O O . LEU B 1 242 ? 20.758 -24.427 -8.885 1 83.22 242 LEU B O 1
ATOM 8948 N N . PHE B 1 243 ? 21.45 -22.858 -7.522 1 82.82 243 PHE B N 1
ATOM 8949 C CA . PHE B 1 243 ? 21.38 -21.844 -8.567 1 82.82 243 PHE B CA 1
ATOM 8950 C C . PHE B 1 243 ? 22.346 -22.167 -9.701 1 82.82 243 PHE B C 1
ATOM 8952 O O . PHE B 1 243 ? 21.995 -22.046 -10.876 1 82.82 243 PHE B O 1
ATOM 8959 N N . LYS B 1 244 ? 23.422 -22.519 -9.337 1 73.05 244 LYS B N 1
ATOM 8960 C CA . LYS B 1 244 ? 24.458 -22.834 -10.316 1 73.05 244 LYS B CA 1
ATOM 8961 C C . LYS B 1 244 ? 24.041 -24.005 -11.201 1 73.05 244 LYS B C 1
ATOM 8963 O O . LYS B 1 244 ? 24.239 -23.972 -12.417 1 73.05 244 LYS B O 1
ATOM 8968 N N . VAL B 1 245 ? 23.492 -24.925 -10.599 1 76.16 245 VAL B N 1
ATOM 8969 C CA . VAL B 1 245 ? 23.125 -26.133 -11.33 1 76.16 245 VAL B CA 1
ATOM 8970 C C . VAL B 1 245 ? 21.898 -25.86 -12.197 1 76.16 245 VAL B C 1
ATOM 8972 O O . VAL B 1 245 ? 21.861 -26.24 -13.37 1 76.16 245 VAL B O 1
ATOM 8975 N N . LEU B 1 246 ? 20.978 -25.155 -11.678 1 82.74 246 LEU B N 1
ATOM 8976 C CA . LEU B 1 246 ? 19.718 -24.923 -12.375 1 82.74 246 LEU B CA 1
ATOM 8977 C C . LEU B 1 246 ? 19.899 -23.913 -13.503 1 82.74 246 LEU B C 1
ATOM 8979 O O . LEU B 1 246 ? 19.148 -23.928 -14.481 1 82.74 246 LEU B O 1
ATOM 8983 N N . SER B 1 247 ? 20.792 -23.054 -13.31 1 78.84 247 SER B N 1
ATOM 8984 C CA . SER B 1 247 ? 21.016 -22.046 -14.34 1 78.84 247 SER B CA 1
ATOM 8985 C C . SER B 1 247 ? 21.524 -22.678 -15.632 1 78.84 247 SER B C 1
ATOM 8987 O O . SER B 1 247 ? 21.389 -22.095 -16.709 1 78.84 247 SER B O 1
ATOM 8989 N N . ARG B 1 248 ? 22.041 -23.87 -15.519 1 72.22 248 ARG B N 1
ATOM 8990 C CA . ARG B 1 248 ? 22.605 -24.538 -16.688 1 72.22 248 ARG B CA 1
ATOM 8991 C C . ARG B 1 248 ? 21.63 -25.562 -17.257 1 72.22 248 ARG B C 1
ATOM 8993 O O . ARG B 1 248 ? 21.931 -26.231 -18.248 1 72.22 248 ARG B O 1
ATOM 9000 N N . MET B 1 249 ? 20.483 -25.593 -16.617 1 75.74 249 MET B N 1
ATOM 9001 C CA . MET B 1 249 ? 19.496 -26.578 -17.05 1 75.74 249 MET B CA 1
ATOM 9002 C C . MET B 1 249 ? 18.217 -25.895 -17.522 1 75.74 249 MET B C 1
ATOM 9004 O O . MET B 1 249 ? 17.916 -24.775 -17.106 1 75.74 249 MET B O 1
ATOM 9008 N N . ARG B 1 250 ? 17.602 -26.545 -18.459 1 84.61 250 ARG B N 1
ATOM 9009 C CA . ARG B 1 250 ? 16.23 -26.177 -18.794 1 84.61 250 ARG B CA 1
ATOM 9010 C C . ARG B 1 250 ? 15.231 -26.959 -17.948 1 84.61 250 ARG B C 1
ATOM 9012 O O . ARG B 1 250 ? 15.114 -28.179 -18.084 1 84.61 250 ARG B O 1
ATOM 9019 N N . PHE B 1 251 ? 14.581 -26.203 -17.096 1 87.31 251 PHE B N 1
ATOM 9020 C CA . PHE B 1 251 ? 13.763 -26.925 -16.128 1 87.31 251 PHE B CA 1
ATOM 9021 C C . PHE B 1 251 ? 12.344 -26.37 -16.097 1 87.31 251 PHE B C 1
ATOM 9023 O O . PHE B 1 251 ? 12.102 -25.245 -16.538 1 87.31 251 PHE B O 1
ATOM 9030 N N . VAL B 1 252 ? 11.452 -27.27 -15.596 1 89.51 252 VAL B N 1
ATOM 9031 C CA . VAL B 1 252 ? 10.096 -26.876 -15.227 1 89.51 252 VAL B CA 1
ATOM 9032 C C . VAL B 1 252 ? 9.849 -27.192 -13.754 1 89.51 252 VAL B C 1
ATOM 9034 O O . VAL B 1 252 ? 9.983 -28.342 -13.328 1 89.51 252 VAL B O 1
ATOM 9037 N N . LEU B 1 253 ? 9.669 -26.167 -13.056 1 91.89 253 LEU B N 1
ATOM 9038 C CA . LEU B 1 253 ? 9.446 -26.326 -11.624 1 91.89 253 LEU B CA 1
ATOM 9039 C C . LEU B 1 253 ? 7.971 -26.146 -11.28 1 91.89 253 LEU B C 1
ATOM 9041 O O . LEU B 1 253 ? 7.383 -25.103 -11.575 1 91.89 253 LEU B O 1
ATOM 9045 N N . LEU B 1 254 ? 7.386 -27.161 -10.718 1 92.64 254 LEU B N 1
ATOM 9046 C CA . LEU B 1 254 ? 5.987 -27.133 -10.307 1 92.64 254 LEU B CA 1
ATOM 9047 C C . LEU B 1 254 ? 5.867 -26.962 -8.796 1 92.64 254 LEU B C 1
ATOM 9049 O O . LEU B 1 254 ? 6.278 -27.839 -8.033 1 92.64 254 LEU B O 1
ATOM 9053 N N . LEU B 1 255 ? 5.382 -25.852 -8.439 1 92.85 255 LEU B N 1
ATOM 9054 C CA . LEU B 1 255 ? 5.154 -25.565 -7.027 1 92.85 255 LEU B CA 1
ATOM 9055 C C . LEU B 1 255 ? 3.674 -25.686 -6.679 1 92.85 255 LEU B C 1
ATOM 9057 O O . LEU B 1 255 ? 2.867 -24.846 -7.084 1 92.85 255 LEU B O 1
ATOM 9061 N N . ASP B 1 256 ? 3.364 -26.624 -5.788 1 91.75 256 ASP B N 1
ATOM 9062 C CA . ASP B 1 256 ? 1.959 -26.91 -5.514 1 91.75 256 ASP B CA 1
ATOM 9063 C C . ASP B 1 256 ? 1.533 -26.326 -4.168 1 91.75 256 ASP B C 1
ATOM 9065 O O . ASP B 1 256 ? 2.244 -26.467 -3.171 1 91.75 256 ASP B O 1
ATOM 9069 N N . ASP B 1 257 ? 0.429 -25.662 -4.136 1 90.6 257 ASP B N 1
ATOM 9070 C CA . ASP B 1 257 ? -0.294 -25.225 -2.946 1 90.6 257 ASP B CA 1
ATOM 9071 C C . ASP B 1 257 ? 0.492 -24.161 -2.185 1 90.6 257 ASP B C 1
ATOM 9073 O O . ASP B 1 257 ? 0.742 -24.304 -0.986 1 90.6 257 ASP B O 1
ATOM 9077 N N . LEU B 1 258 ? 0.819 -23.151 -2.833 1 91.81 258 LEU B N 1
ATOM 9078 C CA . LEU B 1 258 ? 1.55 -22.041 -2.23 1 91.81 258 LEU B CA 1
ATOM 9079 C C . LEU B 1 258 ? 0.601 -21.1 -1.496 1 91.81 258 LEU B C 1
ATOM 9081 O O . LEU B 1 258 ? -0.435 -20.708 -2.038 1 91.81 258 LEU B O 1
ATOM 9085 N N . TRP B 1 259 ? 0.914 -20.764 -0.247 1 89.1 259 TRP B N 1
ATOM 9086 C CA . TRP B 1 259 ? 0.094 -19.856 0.548 1 89.1 259 TRP B CA 1
ATOM 9087 C C . TRP B 1 259 ? 0.79 -18.512 0.732 1 89.1 259 TRP B C 1
ATOM 9089 O O . TRP B 1 259 ? 0.15 -17.516 1.078 1 89.1 259 TRP B O 1
ATOM 9099 N N . GLU B 1 260 ? 2.089 -18.45 0.529 1 88.03 260 GLU B N 1
ATOM 9100 C CA . GLU B 1 260 ? 2.914 -17.248 0.592 1 88.03 260 GLU B CA 1
ATOM 9101 C C . GLU B 1 260 ? 3.919 -17.208 -0.556 1 88.03 260 GLU B C 1
ATOM 9103 O O . GLU B 1 260 ? 4.303 -18.251 -1.089 1 88.03 260 GLU B O 1
ATOM 9108 N N . PRO B 1 261 ? 4.212 -15.977 -0.964 1 88.07 261 PRO B N 1
ATOM 9109 C CA . PRO B 1 261 ? 5.188 -15.9 -2.053 1 88.07 261 PRO B CA 1
ATOM 9110 C C . PRO B 1 261 ? 6.541 -16.499 -1.677 1 88.07 261 PRO B C 1
ATOM 9112 O O . PRO B 1 261 ? 6.987 -16.358 -0.535 1 88.07 261 PRO B O 1
ATOM 9115 N N . LEU B 1 262 ? 7.076 -17.152 -2.576 1 87.51 262 LEU B N 1
ATOM 9116 C CA . LEU B 1 262 ? 8.385 -17.769 -2.398 1 87.51 262 LEU B CA 1
ATOM 9117 C C . LEU B 1 262 ? 9.478 -16.922 -3.042 1 87.51 262 LEU B C 1
ATOM 9119 O O . LEU B 1 262 ? 9.362 -16.534 -4.207 1 87.51 262 LEU B O 1
ATOM 9123 N N . ASP B 1 263 ? 10.401 -16.525 -2.29 1 82.63 263 ASP B N 1
ATOM 9124 C CA . ASP B 1 263 ? 11.555 -15.838 -2.86 1 82.63 263 ASP B CA 1
ATOM 9125 C C . ASP B 1 263 ? 12.474 -16.818 -3.585 1 82.63 263 ASP B C 1
ATOM 9127 O O . ASP B 1 263 ? 13.201 -17.584 -2.949 1 82.63 263 ASP B O 1
ATOM 9131 N N . LEU B 1 264 ? 12.492 -16.779 -4.799 1 86.66 264 LEU B N 1
ATOM 9132 C CA . LEU B 1 264 ? 13.228 -17.726 -5.63 1 86.66 264 LEU B CA 1
ATOM 9133 C C . LEU B 1 264 ? 14.729 -17.608 -5.389 1 86.66 264 LEU B C 1
ATOM 9135 O O . LEU B 1 264 ? 15.454 -18.602 -5.463 1 86.66 264 LEU B O 1
ATOM 9139 N N . SER B 1 265 ? 15.161 -16.431 -5.041 1 80.25 265 SER B N 1
ATOM 9140 C CA . SER B 1 265 ? 16.589 -16.222 -4.827 1 80.25 265 SER B CA 1
ATOM 9141 C C . SER B 1 265 ? 17.055 -16.879 -3.531 1 80.25 265 SER B C 1
ATOM 9143 O O . SER B 1 265 ? 18.181 -17.375 -3.451 1 80.25 265 SER B O 1
ATOM 9145 N N . ILE B 1 266 ? 16.22 -16.955 -2.548 1 80.66 266 ILE B N 1
ATOM 9146 C CA . ILE B 1 266 ? 16.56 -17.559 -1.264 1 80.66 266 ILE B CA 1
ATOM 9147 C C . ILE B 1 266 ? 16.635 -19.077 -1.412 1 80.66 266 ILE B C 1
ATOM 9149 O O . ILE B 1 266 ? 17.454 -19.731 -0.761 1 80.66 266 ILE B O 1
ATOM 9153 N N . VAL B 1 267 ? 15.781 -19.556 -2.273 1 86.84 267 VAL B N 1
ATOM 9154 C CA . VAL B 1 267 ? 15.757 -21 -2.479 1 86.84 267 VAL B CA 1
ATOM 9155 C C . VAL B 1 267 ? 16.857 -21.401 -3.459 1 86.84 267 VAL B C 1
ATOM 9157 O O . VAL B 1 267 ? 17.335 -22.538 -3.434 1 86.84 267 VAL B O 1
ATOM 9160 N N . GLY B 1 268 ? 17.266 -20.532 -4.286 1 84.8 268 GLY B N 1
ATOM 9161 C CA . GLY B 1 268 ? 18.312 -20.816 -5.255 1 84.8 268 GLY B CA 1
ATOM 9162 C C . GLY B 1 268 ? 17.776 -21.108 -6.643 1 84.8 268 GLY B C 1
ATOM 9163 O O . GLY B 1 268 ? 18.377 -21.875 -7.398 1 84.8 268 GLY B O 1
ATOM 9164 N N . ILE B 1 269 ? 16.618 -20.612 -6.965 1 88.47 269 ILE B N 1
ATOM 9165 C CA . ILE B 1 269 ? 16.006 -20.839 -8.27 1 88.47 269 ILE B CA 1
ATOM 9166 C C . ILE B 1 269 ? 16.255 -19.632 -9.173 1 88.47 269 ILE B C 1
ATOM 9168 O O . ILE B 1 269 ? 15.91 -18.503 -8.818 1 88.47 269 ILE B O 1
ATOM 9172 N N . PRO B 1 270 ? 16.817 -19.848 -10.207 1 84.32 270 PRO B N 1
ATOM 9173 C CA . PRO B 1 270 ? 17.054 -18.73 -11.124 1 84.32 270 PRO B CA 1
ATOM 9174 C C . PRO B 1 270 ? 15.773 -18.228 -11.787 1 84.32 270 PRO B C 1
ATOM 9176 O O . PRO B 1 270 ? 14.807 -18.983 -11.923 1 84.32 270 PRO B O 1
ATOM 9179 N N . THR B 1 271 ? 15.77 -17.029 -12.138 1 80.98 271 THR B N 1
ATOM 9180 C CA . THR B 1 271 ? 14.638 -16.499 -12.89 1 80.98 271 THR B CA 1
ATOM 9181 C C . THR B 1 271 ? 14.518 -17.189 -14.246 1 80.98 271 THR B C 1
ATOM 9183 O O . THR B 1 271 ? 15.484 -17.238 -15.01 1 80.98 271 THR B O 1
ATOM 9186 N N . PRO B 1 272 ? 13.383 -17.754 -14.379 1 81.92 272 PRO B N 1
ATOM 9187 C CA . PRO B 1 272 ? 13.23 -18.535 -15.608 1 81.92 272 PRO B CA 1
ATOM 9188 C C . PRO B 1 272 ? 13.301 -17.674 -16.867 1 81.92 272 PRO B C 1
ATOM 9190 O O . PRO B 1 272 ? 12.713 -16.59 -16.912 1 81.92 272 PRO B O 1
ATOM 9193 N N . THR B 1 273 ? 14.264 -18.001 -17.714 1 74.35 273 THR B N 1
ATOM 9194 C CA . THR B 1 273 ? 14.366 -17.367 -19.023 1 74.35 273 THR B CA 1
ATOM 9195 C C . THR B 1 273 ? 14.256 -18.405 -20.137 1 74.35 273 THR B C 1
ATOM 9197 O O . THR B 1 273 ? 14.612 -19.569 -19.945 1 74.35 273 THR B O 1
ATOM 9200 N N . GLY B 1 274 ? 13.622 -18.063 -21.147 1 74.48 274 GLY B N 1
ATOM 9201 C CA . GLY B 1 274 ? 13.557 -18.925 -22.316 1 74.48 274 GLY B CA 1
ATOM 9202 C C . GLY B 1 274 ? 12.661 -20.133 -22.118 1 74.48 274 GLY B C 1
ATOM 9203 O O . GLY B 1 274 ? 11.466 -19.99 -21.852 1 74.48 274 GLY B O 1
ATOM 9204 N N . ALA B 1 275 ? 13.437 -21.347 -21.948 1 78.42 275 ALA B N 1
ATOM 9205 C CA . ALA B 1 275 ? 12.68 -22.596 -21.935 1 78.42 275 ALA B CA 1
ATOM 9206 C C . ALA B 1 275 ? 12.339 -23.016 -20.508 1 78.42 275 ALA B C 1
ATOM 9208 O O . ALA B 1 275 ? 11.448 -23.841 -20.294 1 78.42 275 ALA B O 1
ATOM 9209 N N . SER B 1 276 ? 12.999 -22.477 -19.529 1 87.6 276 SER B N 1
ATOM 9210 C CA . SER B 1 276 ? 12.722 -22.811 -18.136 1 87.6 276 SER B CA 1
ATOM 9211 C C . SER B 1 276 ? 11.476 -22.091 -17.633 1 87.6 276 SER B C 1
ATOM 9213 O O . SER B 1 276 ? 11.247 -20.927 -17.968 1 87.6 276 SER B O 1
ATOM 9215 N N . LYS B 1 277 ? 10.633 -22.884 -16.957 1 91.05 277 LYS B N 1
ATOM 9216 C CA . LYS B 1 277 ? 9.374 -22.317 -16.482 1 91.05 277 LYS B CA 1
ATOM 9217 C C . LYS B 1 277 ? 9.102 -22.716 -15.034 1 91.05 277 LYS B C 1
ATOM 9219 O O . LYS B 1 277 ? 9.543 -23.776 -14.584 1 91.05 277 LYS B O 1
ATOM 9224 N N . ILE B 1 278 ? 8.422 -21.876 -14.384 1 93.26 278 ILE B N 1
ATOM 9225 C CA . ILE B 1 278 ? 7.917 -22.159 -13.045 1 93.26 278 ILE B CA 1
ATOM 9226 C C . ILE B 1 278 ? 6.392 -22.066 -13.039 1 93.26 278 ILE B C 1
ATOM 9228 O O . ILE B 1 278 ? 5.823 -21.073 -13.497 1 93.26 278 ILE B O 1
ATOM 9232 N N . ILE B 1 279 ? 5.735 -23.112 -12.609 1 93.91 279 ILE B N 1
ATOM 9233 C CA . ILE B 1 279 ? 4.28 -23.143 -12.515 1 93.91 279 ILE B CA 1
ATOM 9234 C C . ILE B 1 279 ? 3.861 -23.337 -11.06 1 93.91 279 ILE B C 1
ATOM 9236 O O . ILE B 1 279 ? 4.297 -24.285 -10.402 1 93.91 279 ILE B O 1
ATOM 9240 N N . LEU B 1 280 ? 3.094 -22.457 -10.599 1 94.96 280 LEU B N 1
ATOM 9241 C CA . LEU B 1 280 ? 2.672 -22.563 -9.207 1 94.96 280 LEU B CA 1
ATOM 9242 C C . LEU B 1 280 ? 1.151 -22.601 -9.102 1 94.96 280 LEU B C 1
ATOM 9244 O O . LEU B 1 280 ? 0.451 -22.091 -9.979 1 94.96 280 LEU B O 1
ATOM 9248 N N . THR B 1 281 ? 0.619 -23.28 -8.073 1 94.11 281 THR B N 1
ATOM 9249 C CA . THR B 1 281 ? -0.807 -23.297 -7.767 1 94.11 281 THR B CA 1
ATOM 9250 C C . THR B 1 281 ? -1.074 -22.678 -6.398 1 94.11 281 THR B C 1
ATOM 9252 O O . THR B 1 281 ? -0.278 -22.841 -5.471 1 94.11 281 THR B O 1
ATOM 9255 N N . THR B 1 282 ? -2.063 -21.942 -6.344 1 93.2 282 THR B N 1
ATOM 9256 C CA . THR B 1 282 ? -2.391 -21.278 -5.087 1 93.2 282 THR B CA 1
ATOM 9257 C C . THR B 1 282 ? -3.886 -20.979 -5.008 1 93.2 282 THR B C 1
ATOM 9259 O O . THR B 1 282 ? -4.583 -20.999 -6.024 1 93.2 282 THR B O 1
ATOM 9262 N N . ARG B 1 283 ? -4.381 -20.83 -3.761 1 91.8 283 ARG B N 1
ATOM 9263 C CA . ARG B 1 283 ? -5.761 -20.415 -3.528 1 91.8 283 ARG B CA 1
ATOM 9264 C C . ARG B 1 283 ? -5.877 -18.895 -3.492 1 91.8 283 ARG B C 1
ATOM 9266 O O . ARG B 1 283 ? -6.978 -18.349 -3.581 1 91.8 283 ARG B O 1
ATOM 9273 N N . ILE B 1 284 ? -4.738 -18.285 -3.38 1 91.55 284 ILE B N 1
ATOM 9274 C CA . ILE B 1 284 ? -4.7 -16.843 -3.162 1 91.55 284 ILE B CA 1
ATOM 9275 C C . ILE B 1 284 ? -4.103 -16.151 -4.385 1 91.55 284 ILE B C 1
ATOM 9277 O O . ILE B 1 284 ? -2.924 -16.335 -4.696 1 91.55 284 ILE B O 1
ATOM 9281 N N . GLU B 1 285 ? -4.837 -15.36 -5.028 1 91.14 285 GLU B N 1
ATOM 9282 C CA . GLU B 1 285 ? -4.414 -14.667 -6.242 1 91.14 285 GLU B CA 1
ATOM 9283 C C . GLU B 1 285 ? -3.228 -13.747 -5.967 1 91.14 285 GLU B C 1
ATOM 9285 O O . GLU B 1 285 ? -2.35 -13.587 -6.817 1 91.14 285 GLU B O 1
ATOM 9290 N N . ASP B 1 286 ? -3.187 -13.183 -4.83 1 88.73 286 ASP B N 1
ATOM 9291 C CA . ASP B 1 286 ? -2.154 -12.223 -4.45 1 88.73 286 ASP B CA 1
ATOM 9292 C C . ASP B 1 286 ? -0.77 -12.867 -4.477 1 88.73 286 ASP B C 1
ATOM 9294 O O . ASP B 1 286 ? 0.232 -12.187 -4.71 1 88.73 286 ASP B O 1
ATOM 9298 N N . VAL B 1 287 ? -0.706 -14.073 -4.214 1 90.89 287 VAL B N 1
ATOM 9299 C CA . VAL B 1 287 ? 0.567 -14.785 -4.232 1 90.89 287 VAL B CA 1
ATOM 9300 C C . VAL B 1 287 ? 1.149 -14.768 -5.644 1 90.89 287 VAL B C 1
ATOM 9302 O O . VAL B 1 287 ? 2.359 -14.611 -5.822 1 90.89 287 VAL B O 1
ATOM 9305 N N . CYS B 1 288 ? 0.311 -14.91 -6.646 1 92.22 288 CYS B N 1
ATOM 9306 C CA . CYS B 1 288 ? 0.755 -14.849 -8.034 1 92.22 288 CYS B CA 1
ATOM 9307 C C . CYS B 1 288 ? 1.303 -13.468 -8.371 1 92.22 288 CYS B C 1
ATOM 9309 O O . CYS B 1 288 ? 2.319 -13.349 -9.059 1 92.22 288 CYS B O 1
ATOM 9311 N N . ASP B 1 289 ? 0.606 -12.531 -7.829 1 88.93 289 ASP B N 1
ATOM 9312 C CA . ASP B 1 289 ? 1.02 -11.158 -8.103 1 88.93 289 ASP B CA 1
ATOM 9313 C C . ASP B 1 289 ? 2.377 -10.856 -7.471 1 88.93 289 ASP B C 1
ATOM 9315 O O . ASP B 1 289 ? 3.226 -10.211 -8.09 1 88.93 289 ASP B O 1
ATOM 9319 N N . ARG B 1 290 ? 2.57 -11.319 -6.312 1 87.6 290 ARG B N 1
ATOM 9320 C CA . ARG B 1 290 ? 3.8 -11.044 -5.576 1 87.6 290 ARG B CA 1
ATOM 9321 C C . ARG B 1 290 ? 4.972 -11.828 -6.156 1 87.6 290 ARG B C 1
ATOM 9323 O O . ARG B 1 290 ? 6.132 -11.482 -5.926 1 87.6 290 ARG B O 1
ATOM 9330 N N . MET B 1 291 ? 4.647 -12.822 -6.928 1 89.28 291 MET B N 1
ATOM 9331 C CA . MET B 1 291 ? 5.693 -13.601 -7.586 1 89.28 291 MET B CA 1
ATOM 9332 C C . MET B 1 291 ? 5.836 -13.193 -9.048 1 89.28 291 MET B C 1
ATOM 9334 O O . MET B 1 291 ? 6.538 -13.855 -9.815 1 89.28 291 MET B O 1
ATOM 9338 N N . ASP B 1 292 ? 5.117 -12.2 -9.497 1 84.57 292 ASP B N 1
ATOM 9339 C CA . ASP B 1 292 ? 5.146 -11.693 -10.865 1 84.57 292 ASP B CA 1
ATOM 9340 C C . ASP B 1 292 ? 4.77 -12.785 -11.864 1 84.57 292 ASP B C 1
ATOM 9342 O O . ASP B 1 292 ? 5.452 -12.972 -12.873 1 84.57 292 ASP B O 1
ATOM 9346 N N . ALA B 1 293 ? 3.795 -13.534 -11.525 1 89.74 293 ALA B N 1
ATOM 9347 C CA . ALA B 1 293 ? 3.369 -14.654 -12.36 1 89.74 293 ALA B CA 1
ATOM 9348 C C . ALA B 1 293 ? 2.22 -14.248 -13.278 1 89.74 293 ALA B C 1
ATOM 9350 O O . ALA B 1 293 ? 1.445 -13.346 -12.951 1 89.74 293 ALA B O 1
ATOM 9351 N N . ARG B 1 294 ? 2.26 -14.832 -14.436 1 89.48 294 ARG B N 1
ATOM 9352 C CA . ARG B 1 294 ? 1.061 -14.743 -15.262 1 89.48 294 ARG B CA 1
ATOM 9353 C C . ARG B 1 294 ? -0.092 -15.524 -14.64 1 89.48 294 ARG B C 1
ATOM 9355 O O . ARG B 1 294 ? 0.036 -16.721 -14.373 1 89.48 294 ARG B O 1
ATOM 9362 N N . LYS B 1 295 ? -1.085 -14.865 -14.443 1 90.41 295 LYS B N 1
ATOM 9363 C CA . LYS B 1 295 ? -2.176 -15.459 -13.676 1 90.41 295 LYS B CA 1
ATOM 9364 C C . LYS B 1 295 ? -3.16 -16.182 -14.59 1 90.41 295 LYS B C 1
ATOM 9366 O O . LYS B 1 295 ? -3.492 -15.687 -15.67 1 90.41 295 LYS B O 1
ATOM 9371 N N . MET B 1 296 ? -3.514 -17.352 -14.151 1 91.57 296 MET B N 1
ATOM 9372 C CA . MET B 1 296 ? -4.583 -18.142 -14.755 1 91.57 296 MET B CA 1
ATOM 9373 C C . MET B 1 296 ? -5.592 -18.588 -13.702 1 91.57 296 MET B C 1
ATOM 9375 O O . MET B 1 296 ? -5.219 -19.183 -12.69 1 91.57 296 MET B O 1
ATOM 9379 N N . ARG B 1 297 ? -6.786 -18.286 -13.957 1 91.08 297 ARG B N 1
ATOM 9380 C CA . ARG B 1 297 ? -7.821 -18.654 -12.997 1 91.08 297 ARG B CA 1
ATOM 9381 C C . ARG B 1 297 ? -8.481 -19.974 -13.382 1 91.08 297 ARG B C 1
ATOM 9383 O O . ARG B 1 297 ? -8.903 -20.153 -14.527 1 91.08 297 ARG B O 1
ATOM 9390 N N . MET B 1 298 ? -8.44 -20.779 -12.457 1 92.16 298 MET B N 1
ATOM 9391 C CA . MET B 1 298 ? -9.155 -22.036 -12.654 1 92.16 298 MET B CA 1
ATOM 9392 C C . MET B 1 298 ? -10.589 -21.932 -12.144 1 92.16 298 MET B C 1
ATOM 9394 O O . MET B 1 298 ? -10.814 -21.668 -10.962 1 92.16 298 MET B O 1
ATOM 9398 N N . GLU B 1 299 ? -11.513 -22.122 -13.074 1 88.81 299 GLU B N 1
ATOM 9399 C CA . GLU B 1 299 ? -12.927 -22.01 -12.73 1 88.81 299 GLU B CA 1
ATOM 9400 C C . GLU B 1 299 ? -13.55 -23.385 -12.504 1 88.81 299 GLU B C 1
ATOM 9402 O O . GLU B 1 299 ? -12.935 -24.409 -12.808 1 88.81 299 GLU B O 1
ATOM 9407 N N . CYS B 1 300 ? -14.699 -23.329 -11.91 1 90.8 300 CYS B N 1
ATOM 9408 C CA . CYS B 1 300 ? -15.449 -24.565 -11.712 1 90.8 300 CYS B CA 1
ATOM 9409 C C . CYS B 1 300 ? -15.93 -25.13 -13.043 1 90.8 300 CYS B C 1
ATOM 9411 O O . CYS B 1 300 ? -15.911 -24.436 -14.06 1 90.8 300 CYS B O 1
ATOM 9413 N N . LEU B 1 301 ? -16.364 -26.377 -12.965 1 90.66 301 LEU B N 1
ATOM 9414 C CA . LEU B 1 301 ? -16.752 -27.092 -14.176 1 90.66 301 LEU B CA 1
ATOM 9415 C C . LEU B 1 301 ? -18.092 -26.587 -14.7 1 90.66 301 LEU B C 1
ATOM 9417 O O . LEU B 1 301 ? -18.978 -26.238 -13.917 1 90.66 301 LEU B O 1
ATOM 9421 N N . GLU B 1 302 ? -18.132 -26.554 -15.952 1 89.7 302 GLU B N 1
ATOM 9422 C CA . GLU B 1 302 ? -19.431 -26.272 -16.556 1 89.7 302 GLU B CA 1
ATOM 9423 C C . GLU B 1 302 ? -20.381 -27.456 -16.4 1 89.7 302 GLU B C 1
ATOM 9425 O O . GLU B 1 302 ? -19.959 -28.552 -16.025 1 89.7 302 GLU B O 1
ATOM 9430 N N . TRP B 1 303 ? -21.641 -27.328 -16.72 1 91.15 303 TRP B N 1
ATOM 9431 C CA . TRP B 1 303 ? -22.685 -28.298 -16.408 1 91.15 303 TRP B CA 1
ATOM 9432 C C . TRP B 1 303 ? -22.398 -29.64 -17.073 1 91.15 303 TRP B C 1
ATOM 9434 O O . TRP B 1 303 ? -22.505 -30.691 -16.437 1 91.15 303 TRP B O 1
ATOM 9444 N N . GLU B 1 304 ? -21.975 -29.624 -18.329 1 90.41 304 GLU B N 1
ATOM 9445 C CA . GLU B 1 304 ? -21.758 -30.875 -19.049 1 90.41 304 GLU B CA 1
ATOM 9446 C C . GLU B 1 304 ? -20.65 -31.7 -18.401 1 90.41 304 GLU B C 1
ATOM 9448 O O . GLU B 1 304 ? -20.815 -32.9 -18.172 1 90.41 304 GLU B O 1
ATOM 9453 N N . ASP B 1 305 ? -19.621 -31.076 -18.103 1 90.45 305 ASP B N 1
ATOM 9454 C CA . ASP B 1 305 ? -18.492 -31.751 -17.471 1 90.45 305 ASP B CA 1
ATOM 9455 C C . ASP B 1 305 ? -18.818 -32.137 -16.03 1 90.45 305 ASP B C 1
ATOM 9457 O O . ASP B 1 305 ? -18.385 -33.186 -15.55 1 90.45 305 ASP B O 1
ATOM 9461 N N . ALA B 1 306 ? -19.524 -31.275 -15.356 1 92.42 306 ALA B N 1
ATOM 9462 C CA . ALA B 1 306 ? -19.9 -31.542 -13.97 1 92.42 306 ALA B CA 1
ATOM 9463 C C . ALA B 1 306 ? -20.801 -32.769 -13.873 1 92.42 306 ALA B C 1
ATOM 9465 O O . ALA B 1 306 ? -20.614 -33.617 -12.997 1 92.42 306 ALA B O 1
ATOM 9466 N N . TRP B 1 307 ? -21.748 -32.851 -14.818 1 90.81 307 TRP B N 1
ATOM 9467 C CA . TRP B 1 307 ? -22.673 -33.98 -14.831 1 90.81 307 TRP B CA 1
ATOM 9468 C C . TRP B 1 307 ? -21.942 -35.279 -15.156 1 90.81 307 TRP B C 1
ATOM 9470 O O . TRP B 1 307 ? -22.217 -36.32 -14.555 1 90.81 307 TRP B O 1
ATOM 9480 N N . GLU B 1 308 ? -21.055 -35.187 -16.071 1 89.09 308 GLU B N 1
ATOM 9481 C CA . GLU B 1 308 ? -20.28 -36.366 -16.447 1 89.09 308 GLU B CA 1
ATOM 9482 C C . GLU B 1 308 ? -19.457 -36.883 -15.271 1 89.09 308 GLU B C 1
ATOM 9484 O O . GLU B 1 308 ? -19.41 -38.09 -15.022 1 89.09 308 GLU B O 1
ATOM 9489 N N . LEU B 1 309 ? -18.846 -35.987 -14.602 1 90.09 309 LEU B N 1
ATOM 9490 C CA . LEU B 1 309 ? -18.042 -36.371 -13.446 1 90.09 309 LEU B CA 1
ATOM 9491 C C . LEU B 1 309 ? -18.915 -36.983 -12.356 1 90.09 309 LEU B C 1
ATOM 9493 O O . LEU B 1 309 ? -18.538 -37.983 -11.741 1 90.09 309 LEU B O 1
ATOM 9497 N N . PHE B 1 310 ? -20.111 -36.413 -12.121 1 91.85 310 PHE B N 1
ATOM 9498 C CA . PHE B 1 310 ? -21.036 -36.903 -11.106 1 91.85 310 PHE B CA 1
ATOM 9499 C C . PHE B 1 310 ? -21.522 -38.307 -11.447 1 91.85 310 PHE B C 1
ATOM 9501 O O . PHE B 1 310 ? -21.555 -39.185 -10.583 1 91.85 310 PHE B O 1
ATOM 9508 N N . GLU B 1 311 ? -21.805 -38.473 -12.686 1 89.12 311 GLU B N 1
ATOM 9509 C CA . GLU B 1 311 ? -22.314 -39.762 -13.144 1 89.12 311 GLU B CA 1
ATOM 9510 C C . GLU B 1 311 ? -21.251 -40.851 -13.017 1 89.12 311 GLU B C 1
ATOM 9512 O O . GLU B 1 311 ? -21.558 -41.984 -12.64 1 89.12 311 GLU B O 1
ATOM 9517 N N . LYS B 1 312 ? -20.105 -40.491 -13.376 1 86.32 312 LYS B N 1
ATOM 9518 C CA . LYS B 1 312 ? -19.006 -41.452 -13.327 1 86.32 312 LYS B CA 1
ATOM 9519 C C . LYS B 1 312 ? -18.732 -41.9 -11.894 1 86.32 312 LYS B C 1
ATOM 9521 O O . LYS B 1 312 ? -18.371 -43.055 -11.658 1 86.32 312 LYS B O 1
ATOM 9526 N N . LYS B 1 313 ? -18.873 -41.008 -10.978 1 88.33 313 LYS B N 1
ATOM 9527 C CA . LYS B 1 313 ? -18.547 -41.321 -9.59 1 88.33 313 LYS B CA 1
ATOM 9528 C C . LYS B 1 313 ? -19.743 -41.939 -8.871 1 88.33 313 LYS B C 1
ATOM 9530 O O . LYS B 1 313 ? -19.576 -42.661 -7.886 1 88.33 313 LYS B O 1
ATOM 9535 N N . ALA B 1 314 ? -21.004 -41.52 -9.234 1 88.08 314 ALA B N 1
ATOM 9536 C CA . ALA B 1 314 ? -22.203 -42.119 -8.653 1 88.08 314 ALA B CA 1
ATOM 9537 C C . ALA B 1 314 ? -22.353 -43.575 -9.085 1 88.08 314 ALA B C 1
ATOM 9539 O O . ALA B 1 314 ? -23.065 -44.35 -8.442 1 88.08 314 ALA B O 1
ATOM 9540 N N . GLY B 1 315 ? -21.565 -44.061 -10.065 1 77.27 315 GLY B N 1
ATOM 9541 C CA . GLY B 1 315 ? -21.5 -45.477 -10.39 1 77.27 315 GLY B CA 1
ATOM 9542 C C . GLY B 1 315 ? -22.193 -45.822 -11.694 1 77.27 315 GLY B C 1
ATOM 9543 O O . GLY B 1 315 ? -22.989 -45.033 -12.208 1 77.27 315 GLY B O 1
ATOM 9544 N N . ARG B 1 316 ? -21.895 -46.922 -12.253 1 66.88 316 ARG B N 1
ATOM 9545 C CA . ARG B 1 316 ? -22.387 -47.426 -13.531 1 66.88 316 ARG B CA 1
ATOM 9546 C C . ARG B 1 316 ? -23.892 -47.668 -13.481 1 66.88 316 ARG B C 1
ATOM 9548 O O . ARG B 1 316 ? -24.582 -47.533 -14.494 1 66.88 316 ARG B O 1
ATOM 9555 N N . GLY B 1 317 ? -24.416 -47.839 -12.289 1 69.78 317 GLY B N 1
ATOM 9556 C CA . GLY B 1 317 ? -25.834 -48.138 -12.177 1 69.78 317 GLY B CA 1
ATOM 9557 C C . GLY B 1 317 ? -26.712 -46.903 -12.25 1 69.78 317 GLY B C 1
ATOM 9558 O O . GLY B 1 317 ? -27.93 -47.009 -12.413 1 69.78 317 GLY B O 1
ATOM 9559 N N . LEU B 1 318 ? -26.066 -45.77 -12.188 1 76.59 318 LEU B N 1
ATOM 9560 C CA . LEU B 1 318 ? -26.864 -44.549 -12.164 1 76.59 318 LEU B CA 1
ATOM 9561 C C . LEU B 1 318 ? -27.546 -44.319 -13.509 1 76.59 318 LEU B C 1
ATOM 9563 O O . LEU B 1 318 ? -28.689 -43.859 -13.559 1 76.59 318 LEU B O 1
ATOM 9567 N N . GLY B 1 319 ? -26.785 -44.705 -14.553 1 75.25 319 GLY B N 1
ATOM 9568 C CA . GLY B 1 319 ? -27.397 -44.541 -15.862 1 75.25 319 GLY B CA 1
ATOM 9569 C C . GLY B 1 319 ? -28.715 -45.279 -16 1 75.25 319 GLY B C 1
ATOM 9570 O O . GLY B 1 319 ? -29.693 -44.724 -16.506 1 75.25 319 GLY B O 1
ATOM 9571 N N . THR B 1 320 ? -28.729 -46.488 -15.438 1 78.91 320 THR B N 1
ATOM 9572 C CA . THR B 1 320 ? -29.938 -47.301 -15.505 1 78.91 320 THR B CA 1
ATOM 9573 C C . THR B 1 320 ? -31.016 -46.746 -14.58 1 78.91 320 THR B C 1
ATOM 9575 O O . THR B 1 320 ? -32.201 -46.754 -14.922 1 78.91 320 THR B O 1
ATOM 9578 N N . LEU B 1 321 ? -30.527 -46.267 -13.492 1 82.5 321 LEU B N 1
ATOM 9579 C CA . LEU B 1 321 ? -31.461 -45.716 -12.516 1 82.5 321 LEU B CA 1
ATOM 9580 C C . LEU B 1 321 ? -32.101 -44.435 -13.041 1 82.5 321 LEU B C 1
ATOM 9582 O O . LEU B 1 321 ? -33.286 -44.185 -12.804 1 82.5 321 LEU B O 1
ATOM 9586 N N . LEU B 1 322 ? -31.379 -43.631 -13.773 1 83.48 322 LEU B N 1
ATOM 9587 C CA . LEU B 1 322 ? -31.846 -42.348 -14.29 1 83.48 322 LEU B CA 1
ATOM 9588 C C . LEU B 1 322 ? -32.871 -42.55 -15.401 1 83.48 322 LEU B C 1
ATOM 9590 O O . LEU B 1 322 ? -33.797 -41.75 -15.55 1 83.48 322 LEU B O 1
ATOM 9594 N N . ARG B 1 323 ? -32.68 -43.645 -16.114 1 77.54 323 ARG B N 1
ATOM 9595 C CA . ARG B 1 323 ? -33.606 -43.945 -17.202 1 77.54 323 ARG B CA 1
ATOM 9596 C C . ARG B 1 323 ? -34.899 -44.553 -16.669 1 77.54 323 ARG B C 1
ATOM 9598 O O . ARG B 1 323 ? -35.968 -44.357 -17.25 1 77.54 323 ARG B O 1
ATOM 9605 N N . GLY B 1 324 ? -34.821 -45.303 -15.618 1 77.93 324 GLY B N 1
ATOM 9606 C CA . GLY B 1 324 ? -35.971 -46.026 -15.099 1 77.93 324 GLY B CA 1
ATOM 9607 C C . GLY B 1 324 ? -36.909 -45.152 -14.288 1 77.93 324 GLY B C 1
ATOM 9608 O O . GLY B 1 324 ? -38.107 -45.429 -14.203 1 77.93 324 GLY B O 1
ATOM 9609 N N . ASP B 1 325 ? -36.352 -44.131 -13.581 1 86.89 325 ASP B N 1
ATOM 9610 C CA . ASP B 1 325 ? -37.163 -43.304 -12.693 1 86.89 325 ASP B CA 1
ATOM 9611 C C . ASP B 1 325 ? -36.892 -41.819 -12.925 1 86.89 325 ASP B C 1
ATOM 9613 O O . ASP B 1 325 ? -35.862 -41.296 -12.496 1 86.89 325 ASP B O 1
ATOM 9617 N N . PRO B 1 326 ? -37.814 -41.146 -13.501 1 87.82 326 PRO B N 1
ATOM 9618 C CA . PRO B 1 326 ? -37.632 -39.725 -13.806 1 87.82 326 PRO B CA 1
ATOM 9619 C C . PRO B 1 326 ? -37.464 -38.869 -12.553 1 87.82 326 PRO B C 1
ATOM 9621 O O . PRO B 1 326 ? -36.825 -37.815 -12.602 1 87.82 326 PRO B O 1
ATOM 9624 N N . ASP B 1 327 ? -38.024 -39.338 -11.47 1 89.8 327 ASP B N 1
ATOM 9625 C CA . ASP B 1 327 ? -37.871 -38.588 -10.227 1 89.8 327 ASP B CA 1
ATOM 9626 C C . ASP B 1 327 ? -36.427 -38.63 -9.734 1 89.8 327 ASP B C 1
ATOM 9628 O O . ASP B 1 327 ? -35.916 -37.64 -9.207 1 89.8 327 ASP B O 1
ATOM 9632 N N . ILE B 1 328 ? -35.891 -39.705 -9.862 1 89.57 328 ILE B N 1
ATOM 9633 C CA . ILE B 1 328 ? -34.494 -39.832 -9.462 1 89.57 328 ILE B CA 1
ATOM 9634 C C . ILE B 1 328 ? -33.623 -38.937 -10.341 1 89.57 328 ILE B C 1
ATOM 9636 O O . ILE B 1 328 ? -32.669 -38.321 -9.858 1 89.57 328 ILE B O 1
ATOM 9640 N N . ARG B 1 329 ? -33.957 -38.85 -11.585 1 89.95 329 ARG B N 1
ATOM 9641 C CA . ARG B 1 329 ? -33.203 -38.005 -12.504 1 89.95 329 ARG B CA 1
ATOM 9642 C C . ARG B 1 329 ? -33.303 -36.536 -12.105 1 89.95 329 ARG B C 1
ATOM 9644 O O . ARG B 1 329 ? -32.302 -35.817 -12.109 1 89.95 329 ARG B O 1
ATOM 9651 N N . ARG B 1 330 ? -34.379 -36.144 -11.838 1 92 330 ARG B N 1
ATOM 9652 C CA . ARG B 1 330 ? -34.591 -34.756 -11.441 1 92 330 ARG B CA 1
ATOM 9653 C C . ARG B 1 330 ? -33.807 -34.421 -10.177 1 92 330 ARG B C 1
ATOM 9655 O O . ARG B 1 330 ? -33.139 -33.388 -10.109 1 92 330 ARG B O 1
ATOM 9662 N N . HIS B 1 331 ? -33.902 -35.293 -9.184 1 92.23 331 HIS B N 1
ATOM 9663 C CA . HIS B 1 331 ? -33.188 -35.073 -7.931 1 92.23 331 HIS B CA 1
ATOM 9664 C C . HIS B 1 331 ? -31.679 -35.139 -8.139 1 92.23 331 HIS B C 1
ATOM 9666 O O . HIS B 1 331 ? -30.927 -34.396 -7.504 1 92.23 331 HIS B O 1
ATOM 9672 N N . ALA B 1 332 ? -31.305 -36.012 -8.962 1 91.39 332 ALA B N 1
ATOM 9673 C CA . ALA B 1 332 ? -29.879 -36.147 -9.247 1 91.39 332 ALA B CA 1
ATOM 9674 C C . ALA B 1 332 ? -29.336 -34.895 -9.93 1 91.39 332 ALA B C 1
ATOM 9676 O O . ALA B 1 332 ? -28.24 -34.43 -9.607 1 91.39 332 ALA B O 1
ATOM 9677 N N . GLU B 1 333 ? -30.044 -34.413 -10.842 1 91.86 333 GLU B N 1
ATOM 9678 C CA . GLU B 1 333 ? -29.646 -33.189 -11.529 1 91.86 333 GLU B CA 1
ATOM 9679 C C . GLU B 1 333 ? -29.626 -32 -10.573 1 91.86 333 GLU B C 1
ATOM 9681 O O . GLU B 1 333 ? -28.738 -31.149 -10.649 1 91.86 333 GLU B O 1
ATOM 9686 N N . ASP B 1 334 ? -30.566 -32.022 -9.764 1 91.38 334 ASP B N 1
ATOM 9687 C CA . ASP B 1 334 ? -30.625 -30.952 -8.773 1 91.38 334 ASP B CA 1
ATOM 9688 C C . ASP B 1 334 ? -29.428 -31.014 -7.827 1 91.38 334 ASP B C 1
ATOM 9690 O O . ASP B 1 334 ? -28.856 -29.981 -7.472 1 91.38 334 ASP B O 1
ATOM 9694 N N . LEU B 1 335 ? -29.116 -32.154 -7.442 1 91.22 335 LEU B N 1
ATOM 9695 C CA . LEU B 1 335 ? -27.973 -32.355 -6.558 1 91.22 335 LEU B CA 1
ATOM 9696 C C . LEU B 1 335 ? -26.681 -31.898 -7.228 1 91.22 335 LEU B C 1
ATOM 9698 O O . LEU B 1 335 ? -25.872 -31.199 -6.614 1 91.22 335 LEU B O 1
ATOM 9702 N N . ALA B 1 336 ? -26.522 -32.264 -8.379 1 91.7 336 ALA B N 1
ATOM 9703 C CA . ALA B 1 336 ? -25.315 -31.903 -9.118 1 91.7 336 ALA B CA 1
ATOM 9704 C C . ALA B 1 336 ? -25.246 -30.397 -9.353 1 91.7 336 ALA B C 1
ATOM 9706 O O . ALA B 1 336 ? -24.163 -29.807 -9.327 1 91.7 336 ALA B O 1
ATOM 9707 N N . GLN B 1 337 ? -26.339 -29.834 -9.576 1 90.62 337 GLN B N 1
ATOM 9708 C CA . GLN B 1 337 ? -26.374 -28.396 -9.817 1 90.62 337 GLN B CA 1
ATOM 9709 C C . GLN B 1 337 ? -26.04 -27.617 -8.548 1 90.62 337 GLN B C 1
ATOM 9711 O O . GLN B 1 337 ? -25.414 -26.556 -8.611 1 90.62 337 GLN B O 1
ATOM 9716 N N . ARG B 1 338 ? -26.399 -28.106 -7.437 1 90.13 338 ARG B N 1
ATOM 9717 C CA . ARG B 1 338 ? -26.188 -27.428 -6.162 1 90.13 338 ARG B CA 1
ATOM 9718 C C . ARG B 1 338 ? -24.72 -27.479 -5.751 1 90.13 338 ARG B C 1
ATOM 9720 O O . ARG B 1 338 ? -24.289 -26.727 -4.875 1 90.13 338 ARG B O 1
ATOM 9727 N N . CYS B 1 339 ? -23.989 -28.335 -6.413 1 92.15 339 CYS B N 1
ATOM 9728 C CA . CYS B 1 339 ? -22.561 -28.411 -6.127 1 92.15 339 CYS B CA 1
ATOM 9729 C C . CYS B 1 339 ? -21.81 -27.265 -6.793 1 92.15 339 CYS B C 1
ATOM 9731 O O . CYS B 1 339 ? -20.648 -27.008 -6.47 1 92.15 339 CYS B O 1
ATOM 9733 N N . GLY B 1 340 ? -22.411 -26.521 -7.643 1 88.93 340 GLY B N 1
ATOM 9734 C CA . GLY B 1 340 ? -21.817 -25.353 -8.272 1 88.93 340 GLY B CA 1
ATOM 9735 C C . GLY B 1 340 ? -20.641 -25.691 -9.168 1 88.93 340 GLY B C 1
ATOM 9736 O O . GLY B 1 340 ? -19.714 -24.891 -9.314 1 88.93 340 GLY B O 1
ATOM 9737 N N . GLY B 1 341 ? -20.488 -27.004 -9.553 1 90.89 341 GLY B N 1
ATOM 9738 C CA . GLY B 1 341 ? -19.434 -27.397 -10.473 1 90.89 341 GLY B CA 1
ATOM 9739 C C . GLY B 1 341 ? -18.112 -27.674 -9.783 1 90.89 341 GLY B C 1
ATOM 9740 O O . GLY B 1 341 ? -17.082 -27.833 -10.442 1 90.89 341 GLY B O 1
ATOM 9741 N N . LEU B 1 342 ? -18.064 -27.693 -8.503 1 92.7 342 LEU B N 1
ATOM 9742 C CA . LEU B 1 342 ? -16.845 -27.983 -7.754 1 92.7 342 LEU B CA 1
ATOM 9743 C C . LEU B 1 342 ? -16.509 -29.469 -7.818 1 92.7 342 LEU B C 1
ATOM 9745 O O . LEU B 1 342 ? -17.259 -30.302 -7.305 1 92.7 342 LEU B O 1
ATOM 9749 N N . PRO B 1 343 ? -15.455 -29.782 -8.389 1 91.33 343 PRO B N 1
ATOM 9750 C CA . PRO B 1 343 ? -15.116 -31.192 -8.594 1 91.33 343 PRO B CA 1
ATOM 9751 C C . PRO B 1 343 ? -15.057 -31.98 -7.288 1 91.33 343 PRO B C 1
ATOM 9753 O O . PRO B 1 343 ? -15.58 -33.095 -7.211 1 91.33 343 PRO B O 1
ATOM 9756 N N . LEU B 1 344 ? -14.437 -31.48 -6.289 1 90.61 344 LEU B N 1
ATOM 9757 C CA . LEU B 1 344 ? -14.316 -32.187 -5.019 1 90.61 344 LEU B CA 1
ATOM 9758 C C . LEU B 1 344 ? -15.691 -32.514 -4.446 1 90.61 344 LEU B C 1
ATOM 9760 O O . LEU B 1 344 ? -15.899 -33.603 -3.905 1 90.61 344 LEU B O 1
ATOM 9764 N N . ALA B 1 345 ? -16.617 -31.556 -4.575 1 93.19 345 ALA B N 1
ATOM 9765 C CA . ALA B 1 345 ? -17.974 -31.772 -4.081 1 93.19 345 ALA B CA 1
ATOM 9766 C C . ALA B 1 345 ? -18.712 -32.798 -4.936 1 93.19 345 ALA B C 1
ATOM 9768 O O . ALA B 1 345 ? -19.441 -33.643 -4.411 1 93.19 345 ALA B O 1
ATOM 9769 N N . LEU B 1 346 ? -18.534 -32.773 -6.23 1 92.21 346 LEU B N 1
ATOM 9770 C CA . LEU B 1 346 ? -19.184 -33.701 -7.149 1 92.21 346 LEU B CA 1
ATOM 9771 C C . LEU B 1 346 ? -18.705 -35.129 -6.909 1 92.21 346 LEU B C 1
ATOM 9773 O O . LEU B 1 346 ? -19.506 -36.066 -6.921 1 92.21 346 LEU B O 1
ATOM 9777 N N . ILE B 1 347 ? -17.45 -35.275 -6.681 1 90.83 347 ILE B N 1
ATOM 9778 C CA . ILE B 1 347 ? -16.869 -36.591 -6.44 1 90.83 347 ILE B CA 1
ATOM 9779 C C . ILE B 1 347 ? -17.379 -37.145 -5.111 1 90.83 347 ILE B C 1
ATOM 9781 O O . ILE B 1 347 ? -17.795 -38.303 -5.033 1 90.83 347 ILE B O 1
ATOM 9785 N N . THR B 1 348 ? -17.324 -36.296 -4.113 1 92.17 348 THR B N 1
ATOM 9786 C CA . THR B 1 348 ? -17.751 -36.727 -2.787 1 92.17 348 THR B CA 1
ATOM 9787 C C . THR B 1 348 ? -19.236 -37.077 -2.784 1 92.17 348 THR B C 1
ATOM 9789 O O . THR B 1 348 ? -19.636 -38.105 -2.232 1 92.17 348 THR B O 1
ATOM 9792 N N . LEU B 1 349 ? -20.048 -36.228 -3.386 1 91.82 349 LEU B N 1
ATOM 9793 C CA . LEU B 1 349 ? -21.485 -36.466 -3.449 1 91.82 349 LEU B CA 1
ATOM 9794 C C . LEU B 1 349 ? -21.797 -37.682 -4.316 1 91.82 349 LEU B C 1
ATOM 9796 O O . LEU B 1 349 ? -22.684 -38.473 -3.988 1 91.82 349 LEU B O 1
ATOM 9800 N N . GLY B 1 350 ? -21.138 -37.762 -5.434 1 90.64 350 GLY B N 1
ATOM 9801 C CA . GLY B 1 350 ? -21.317 -38.934 -6.276 1 90.64 350 GLY B CA 1
ATOM 9802 C C . GLY B 1 350 ? -21.04 -40.237 -5.55 1 90.64 350 GLY B C 1
ATOM 9803 O O . GLY B 1 350 ? -21.813 -41.192 -5.661 1 90.64 350 GLY B O 1
ATOM 9804 N N . ARG B 1 351 ? -20.063 -40.254 -4.774 1 89.46 351 ARG B N 1
ATOM 9805 C CA . ARG B 1 351 ? -19.701 -41.443 -4.009 1 89.46 351 ARG B CA 1
ATOM 9806 C C . ARG B 1 351 ? -20.729 -41.727 -2.92 1 89.46 351 ARG B C 1
ATOM 9808 O O . ARG B 1 351 ? -21.033 -42.886 -2.632 1 89.46 351 ARG B O 1
ATOM 9815 N N . ALA B 1 352 ? -21.209 -40.661 -2.336 1 90.4 352 ALA B N 1
ATOM 9816 C CA . ALA B 1 352 ? -22.196 -40.806 -1.269 1 90.4 352 ALA B CA 1
ATOM 9817 C C . ALA B 1 352 ? -23.511 -41.361 -1.809 1 90.4 352 ALA B C 1
ATOM 9819 O O . ALA B 1 352 ? -24.214 -42.097 -1.112 1 90.4 352 ALA B O 1
ATOM 9820 N N . MET B 1 353 ? -23.852 -41.083 -3.087 1 90.64 353 MET B N 1
ATOM 9821 C CA . MET B 1 353 ? -25.146 -41.46 -3.648 1 90.64 353 MET B CA 1
ATOM 9822 C C . MET B 1 353 ? -25.045 -42.778 -4.408 1 90.64 353 MET B C 1
ATOM 9824 O O . MET B 1 353 ? -26.06 -43.33 -4.839 1 90.64 353 MET B O 1
ATOM 9828 N N . ALA B 1 354 ? -23.905 -43.303 -4.48 1 87.03 354 ALA B N 1
ATOM 9829 C CA . ALA B 1 354 ? -23.673 -44.503 -5.28 1 87.03 354 ALA B CA 1
ATOM 9830 C C . ALA B 1 354 ? -24.492 -45.679 -4.755 1 87.03 354 ALA B C 1
ATOM 9832 O O . ALA B 1 354 ? -24.898 -46.553 -5.525 1 87.03 354 ALA B O 1
ATOM 9833 N N . SER B 1 355 ? -24.817 -45.64 -3.474 1 83.15 355 SER B N 1
ATOM 9834 C CA . SER B 1 355 ? -25.513 -46.786 -2.899 1 83.15 355 SER B CA 1
ATOM 9835 C C . SER B 1 355 ? -27.01 -46.519 -2.776 1 83.15 355 SER B C 1
ATOM 9837 O O . SER B 1 355 ? -27.776 -47.411 -2.405 1 83.15 355 SER B O 1
ATOM 9839 N N . LYS B 1 356 ? -27.463 -45.352 -3.119 1 87.65 356 LYS B N 1
ATOM 9840 C CA . LYS B 1 356 ? -28.872 -44.991 -2.982 1 87.65 356 LYS B CA 1
ATOM 9841 C C . LYS B 1 356 ? -29.662 -45.378 -4.228 1 87.65 356 LYS B C 1
ATOM 9843 O O . LYS B 1 356 ? -29.228 -45.114 -5.352 1 87.65 356 LYS B O 1
ATOM 9848 N N . ARG B 1 357 ? -30.886 -45.983 -4.018 1 85.96 357 ARG B N 1
ATOM 9849 C CA . ARG B 1 357 ? -31.593 -46.556 -5.159 1 85.96 357 ARG B CA 1
ATOM 9850 C C . ARG B 1 357 ? -33.024 -46.034 -5.235 1 85.96 357 ARG B C 1
ATOM 9852 O O . ARG B 1 357 ? -33.721 -46.261 -6.226 1 85.96 357 ARG B O 1
ATOM 9859 N N . THR B 1 358 ? -33.481 -45.371 -4.174 1 87.44 358 THR B N 1
ATOM 9860 C CA . THR B 1 358 ? -34.875 -44.944 -4.162 1 87.44 358 THR B CA 1
ATOM 9861 C C . THR B 1 358 ? -34.979 -43.43 -4.329 1 87.44 358 THR B C 1
ATOM 9863 O O . THR B 1 358 ? -34.053 -42.697 -3.977 1 87.44 358 THR B O 1
ATOM 9866 N N . ALA B 1 359 ? -36.047 -42.976 -4.857 1 90.4 359 ALA B N 1
ATOM 9867 C CA . ALA B 1 359 ? -36.309 -41.557 -5.082 1 90.4 359 ALA B CA 1
ATOM 9868 C C . ALA B 1 359 ? -36.366 -40.793 -3.762 1 90.4 359 ALA B C 1
ATOM 9870 O O . ALA B 1 359 ? -35.965 -39.629 -3.693 1 90.4 359 ALA B O 1
ATOM 9871 N N . LYS B 1 360 ? -36.809 -41.403 -2.698 1 91.94 360 LYS B N 1
ATOM 9872 C CA . LYS B 1 360 ? -36.903 -40.756 -1.393 1 91.94 360 LYS B CA 1
ATOM 9873 C C . LYS B 1 360 ? -35.518 -40.469 -0.821 1 91.94 360 LYS B C 1
ATOM 9875 O O . LYS B 1 360 ? -35.303 -39.432 -0.19 1 91.94 360 LYS B O 1
ATOM 9880 N N . GLU B 1 361 ? -34.674 -41.368 -1.019 1 91.58 361 GLU B N 1
ATOM 9881 C CA . GLU B 1 361 ? -33.307 -41.154 -0.556 1 91.58 361 GLU B CA 1
ATOM 9882 C C . GLU B 1 361 ? -32.65 -39.99 -1.293 1 91.58 361 GLU B C 1
ATOM 9884 O O . GLU B 1 361 ? -31.913 -39.205 -0.693 1 91.58 361 GLU B O 1
ATOM 9889 N N . TRP B 1 362 ? -32.941 -39.947 -2.571 1 91.7 362 TRP B N 1
ATOM 9890 C CA . TRP B 1 362 ? -32.386 -38.865 -3.377 1 91.7 362 TRP B CA 1
ATOM 9891 C C . TRP B 1 362 ? -33.009 -37.527 -2.995 1 91.7 362 TRP B C 1
ATOM 9893 O O . TRP B 1 362 ? -32.326 -36.5 -2.97 1 91.7 362 TRP B O 1
ATOM 9903 N N . HIS B 1 363 ? -34.22 -37.566 -2.722 1 92.77 363 HIS B N 1
ATOM 9904 C CA . HIS B 1 363 ? -34.886 -36.351 -2.265 1 92.77 363 HIS B CA 1
ATOM 9905 C C . HIS B 1 363 ? -34.346 -35.903 -0.911 1 92.77 363 HIS B C 1
ATOM 9907 O O . HIS B 1 363 ? -34.165 -34.706 -0.676 1 92.77 363 HIS B O 1
ATOM 9913 N N . HIS B 1 364 ? -34.111 -36.81 -0.069 1 91.69 364 HIS B N 1
ATOM 9914 C CA . HIS B 1 364 ? -33.531 -36.495 1.232 1 91.69 364 HIS B CA 1
ATOM 9915 C C . HIS B 1 364 ? -32.15 -35.865 1.081 1 91.69 364 HIS B C 1
ATOM 9917 O O . HIS B 1 364 ? -31.804 -34.937 1.815 1 91.69 364 HIS B O 1
ATOM 9923 N N . ALA B 1 365 ? -31.411 -36.341 0.179 1 92.05 365 ALA B N 1
ATOM 9924 C CA . ALA B 1 365 ? -30.075 -35.802 -0.065 1 92.05 365 ALA B CA 1
ATOM 9925 C C . ALA B 1 365 ? -30.148 -34.362 -0.564 1 92.05 365 ALA B C 1
ATOM 9927 O O . ALA B 1 365 ? -29.307 -33.533 -0.21 1 92.05 365 ALA B O 1
ATOM 9928 N N . VAL B 1 366 ? -31.091 -34.05 -1.404 1 91.49 366 VAL B N 1
ATOM 9929 C CA . VAL B 1 366 ? -31.267 -32.697 -1.922 1 91.49 366 VAL B CA 1
ATOM 9930 C C . VAL B 1 366 ? -31.607 -31.746 -0.777 1 91.49 366 VAL B C 1
ATOM 9932 O O . VAL B 1 366 ? -31.058 -30.645 -0.692 1 91.49 366 VAL B O 1
ATOM 9935 N N . THR B 1 367 ? -32.477 -32.17 0.113 1 86.89 367 THR B N 1
ATOM 9936 C CA . THR B 1 367 ? -32.899 -31.343 1.239 1 86.89 367 THR B CA 1
ATOM 9937 C C . THR B 1 367 ? -31.759 -31.167 2.237 1 86.89 367 THR B C 1
ATOM 9939 O O . THR B 1 367 ? -31.563 -30.075 2.777 1 86.89 367 THR B O 1
ATOM 9942 N N . THR B 1 368 ? -31.06 -32.212 2.439 1 88.21 368 THR B N 1
ATOM 9943 C CA . THR B 1 368 ? -29.93 -32.143 3.359 1 88.21 368 THR B CA 1
ATOM 9944 C C . THR B 1 368 ? -28.844 -31.22 2.812 1 88.21 368 THR B C 1
ATOM 9946 O O . THR B 1 368 ? -28.245 -30.446 3.562 1 88.21 368 THR B O 1
ATOM 9949 N N . LEU B 1 369 ? -28.599 -31.271 1.553 1 88.94 369 LEU B N 1
ATOM 9950 C CA . LEU B 1 369 ? -27.572 -30.441 0.932 1 88.94 369 LEU B CA 1
ATOM 9951 C C . LEU B 1 369 ? -27.953 -28.966 0.997 1 88.94 369 LEU B C 1
ATOM 9953 O O . LEU B 1 369 ? -27.083 -28.101 1.119 1 88.94 369 LEU B O 1
ATOM 9957 N N . ALA B 1 370 ? -29.153 -28.68 0.972 1 81.81 370 ALA B N 1
ATOM 9958 C CA . ALA B 1 370 ? -29.632 -27.3 0.967 1 81.81 370 ALA B CA 1
ATOM 9959 C C . ALA B 1 370 ? -29.581 -26.697 2.368 1 81.81 370 ALA B C 1
ATOM 9961 O O . ALA B 1 370 ? -29.325 -25.501 2.526 1 81.81 370 ALA B O 1
ATOM 9962 N N . ASN B 1 371 ? -29.693 -27.549 3.376 1 78.31 371 ASN B N 1
ATOM 9963 C CA . ASN B 1 371 ? -29.841 -27.018 4.727 1 78.31 371 ASN B CA 1
ATOM 9964 C C . ASN B 1 371 ? -28.621 -27.329 5.589 1 78.31 371 ASN B C 1
ATOM 9966 O O . ASN B 1 371 ? -28.108 -26.452 6.286 1 78.31 371 ASN B O 1
ATOM 9970 N N . THR B 1 372 ? -28.278 -28.653 5.553 1 86.68 372 THR B N 1
ATOM 9971 C CA . THR B 1 372 ? -27.17 -29.102 6.388 1 86.68 372 THR B CA 1
ATOM 9972 C C . THR B 1 372 ? -26.243 -30.027 5.606 1 86.68 372 THR B C 1
ATOM 9974 O O . THR B 1 372 ? -26.146 -31.218 5.909 1 86.68 372 THR B O 1
ATOM 9977 N N . PRO B 1 373 ? -25.527 -29.445 4.773 1 88.62 373 PRO B N 1
ATOM 9978 C CA . PRO B 1 373 ? -24.691 -30.266 3.892 1 88.62 373 PRO B CA 1
ATOM 9979 C C . PRO B 1 373 ? -23.682 -31.115 4.661 1 88.62 373 PRO B C 1
ATOM 9981 O O . PRO B 1 373 ? -23.249 -32.161 4.17 1 88.62 373 PRO B O 1
ATOM 9984 N N . TRP B 1 374 ? -23.306 -30.793 5.906 1 89 374 TRP B N 1
ATOM 9985 C CA . TRP B 1 374 ? -22.264 -31.507 6.637 1 89 374 TRP B CA 1
ATOM 9986 C C . TRP B 1 374 ? -22.795 -32.824 7.194 1 89 374 TRP B C 1
ATOM 9988 O O . TRP B 1 374 ? -22.023 -33.659 7.67 1 89 374 TRP B O 1
ATOM 9998 N N . HIS B 1 375 ? -24.093 -33.068 7.093 1 87.94 375 HIS B N 1
ATOM 9999 C CA . HIS B 1 375 ? -24.655 -34.331 7.559 1 87.94 375 HIS B CA 1
ATOM 10000 C C . HIS B 1 375 ? -24.589 -35.398 6.471 1 87.94 375 HIS B C 1
ATOM 10002 O O . HIS B 1 375 ? -24.819 -36.58 6.74 1 87.94 375 HIS B O 1
ATOM 10008 N N . LEU B 1 376 ? -24.209 -34.973 5.245 1 90.46 376 LEU B N 1
ATOM 10009 C CA . LEU B 1 376 ? -24.017 -35.941 4.171 1 90.46 376 LEU B CA 1
ATOM 10010 C C . LEU B 1 376 ? -22.677 -36.654 4.315 1 90.46 376 LEU B C 1
ATOM 10012 O O . LEU B 1 376 ? -21.698 -36.059 4.77 1 90.46 376 LEU B O 1
ATOM 10016 N N . LEU B 1 377 ? -22.649 -37.774 3.896 1 88.22 377 LEU B N 1
ATOM 10017 C CA . LEU B 1 377 ? -21.476 -38.62 4.09 1 88.22 377 LEU B CA 1
ATOM 10018 C C . LEU B 1 377 ? -20.263 -38.04 3.372 1 88.22 377 LEU B C 1
ATOM 10020 O O . LEU B 1 377 ? -20.314 -37.78 2.168 1 88.22 377 LEU B O 1
ATOM 10024 N N . GLY B 1 378 ? -19.216 -37.748 4.128 1 88.91 378 GLY B N 1
ATOM 10025 C CA . GLY B 1 378 ? -17.929 -37.37 3.566 1 88.91 378 GLY B CA 1
ATOM 10026 C C . GLY B 1 378 ? -17.806 -35.881 3.305 1 88.91 378 GLY B C 1
ATOM 10027 O O . GLY B 1 378 ? -16.706 -35.376 3.068 1 88.91 378 GLY B O 1
ATOM 10028 N N . MET B 1 379 ? -18.901 -35.199 3.376 1 90.87 379 MET B N 1
ATOM 10029 C CA . MET B 1 379 ? -18.91 -33.79 2.996 1 90.87 379 MET B CA 1
ATOM 10030 C C . MET B 1 379 ? -18.081 -32.958 3.969 1 90.87 379 MET B C 1
ATOM 10032 O O . MET B 1 379 ? -17.35 -32.056 3.555 1 90.87 379 MET B O 1
ATOM 10036 N N . GLU B 1 380 ? -18.117 -33.167 5.22 1 90.91 380 GLU B N 1
ATOM 10037 C CA . GLU B 1 380 ? -17.404 -32.386 6.226 1 90.91 380 GLU B CA 1
ATOM 10038 C C . GLU B 1 380 ? -15.894 -32.566 6.096 1 90.91 380 GLU B C 1
ATOM 10040 O O . GLU B 1 380 ? -15.153 -31.585 6.002 1 90.91 380 GLU B O 1
ATOM 10045 N N . GLU B 1 381 ? -15.439 -33.727 5.983 1 90.08 381 GLU B N 1
ATOM 10046 C CA . GLU B 1 381 ? -14.012 -34.033 6.006 1 90.08 381 GLU B CA 1
ATOM 10047 C C . GLU B 1 381 ? -13.364 -33.748 4.654 1 90.08 381 GLU B C 1
ATOM 10049 O O . GLU B 1 381 ? -12.255 -33.213 4.591 1 90.08 381 GLU B O 1
ATOM 10054 N N . SER B 1 382 ? -14.125 -34.085 3.65 1 90.43 382 SER B N 1
ATOM 10055 C CA . SER B 1 382 ? -13.486 -34.07 2.338 1 90.43 382 SER B CA 1
ATOM 10056 C C . SER B 1 382 ? -13.68 -32.727 1.643 1 90.43 382 SER B C 1
ATOM 10058 O O . SER B 1 382 ? -12.922 -32.376 0.736 1 90.43 382 SER B O 1
ATOM 10060 N N . VAL B 1 383 ? -14.723 -32.037 1.989 1 92.84 383 VAL B N 1
ATOM 10061 C CA . VAL B 1 383 ? -14.999 -30.818 1.236 1 92.84 383 VAL B CA 1
ATOM 10062 C C . VAL B 1 383 ? -14.898 -29.606 2.161 1 92.84 383 VAL B C 1
ATOM 10064 O O . VAL B 1 383 ? -14.115 -28.688 1.908 1 92.84 383 VAL B O 1
ATOM 10067 N N . LEU B 1 384 ? -15.571 -29.602 3.298 1 93.97 384 LEU B N 1
ATOM 10068 C CA . LEU B 1 384 ? -15.676 -28.418 4.144 1 93.97 384 LEU B CA 1
ATOM 10069 C C . LEU B 1 384 ? -14.358 -28.144 4.861 1 93.97 384 LEU B C 1
ATOM 10071 O O . LEU B 1 384 ? -13.942 -26.99 4.986 1 93.97 384 LEU B O 1
ATOM 10075 N N . GLN B 1 385 ? -13.634 -29.142 5.241 1 92.52 385 GLN B N 1
ATOM 10076 C CA . GLN B 1 385 ? -12.378 -28.946 5.957 1 92.52 385 GLN B CA 1
ATOM 10077 C C . GLN B 1 385 ? -11.314 -28.341 5.045 1 92.52 385 GLN B C 1
ATOM 10079 O O . GLN B 1 385 ? -10.625 -27.395 5.43 1 92.52 385 GLN B O 1
ATOM 10084 N N . PRO B 1 386 ? -11.199 -28.865 3.881 1 90.82 386 PRO B N 1
ATOM 10085 C CA . PRO B 1 386 ? -10.242 -28.23 2.972 1 90.82 386 PRO B CA 1
ATOM 10086 C C . PRO B 1 386 ? -10.6 -26.78 2.657 1 90.82 386 PRO B C 1
ATOM 10088 O O . PRO B 1 386 ? -9.709 -25.945 2.478 1 90.82 386 PRO B O 1
ATOM 10091 N N . LEU B 1 387 ? -11.866 -26.486 2.591 1 92.64 387 LEU B N 1
ATOM 10092 C CA . LEU B 1 387 ? -12.294 -25.119 2.316 1 92.64 387 LEU B CA 1
ATOM 10093 C C . LEU B 1 387 ? -12.042 -24.218 3.52 1 92.64 387 LEU B C 1
ATOM 10095 O O . LEU B 1 387 ? -11.755 -23.029 3.362 1 92.64 387 LEU B O 1
ATOM 10099 N N . LYS B 1 388 ? -12.123 -24.786 4.708 1 93.19 388 LYS B N 1
ATOM 10100 C CA . LYS B 1 388 ? -11.937 -24.032 5.944 1 93.19 388 LYS B CA 1
ATOM 10101 C C . LYS B 1 388 ? -10.499 -23.539 6.077 1 93.19 388 LYS B C 1
ATOM 10103 O O . LYS B 1 388 ? -10.24 -22.537 6.747 1 93.19 388 LYS B O 1
ATOM 10108 N N . LEU B 1 389 ? -9.603 -24.168 5.383 1 90.27 389 LEU B N 1
ATOM 10109 C CA . LEU B 1 389 ? -8.205 -23.756 5.447 1 90.27 389 LEU B CA 1
ATOM 10110 C C . LEU B 1 389 ? -8.037 -22.326 4.944 1 90.27 389 LEU B C 1
ATOM 10112 O O . LEU B 1 389 ? -7.219 -21.569 5.472 1 90.27 389 LEU B O 1
ATOM 10116 N N . SER B 1 390 ? -8.782 -21.965 3.903 1 90.2 390 SER B N 1
ATOM 10117 C CA . SER B 1 390 ? -8.728 -20.603 3.382 1 90.2 390 SER B CA 1
ATOM 10118 C C . SER B 1 390 ? -9.277 -19.602 4.393 1 90.2 390 SER B C 1
ATOM 10120 O O . SER B 1 390 ? -8.783 -18.477 4.491 1 90.2 390 SER B O 1
ATOM 10122 N N . TYR B 1 391 ? -10.286 -20.024 5.191 1 91.69 391 TYR B N 1
ATOM 10123 C CA . TYR B 1 391 ? -10.874 -19.185 6.229 1 91.69 391 TYR B CA 1
ATOM 10124 C C . TYR B 1 391 ? -9.903 -18.99 7.387 1 91.69 391 TYR B C 1
ATOM 10126 O O . TYR B 1 391 ? -9.783 -17.887 7.927 1 91.69 391 TYR B O 1
ATOM 10134 N N . ASP B 1 392 ? -9.198 -20.011 7.69 1 89.21 392 ASP B N 1
ATOM 10135 C CA . ASP B 1 392 ? -8.27 -19.96 8.815 1 89.21 392 ASP B CA 1
ATOM 10136 C C . ASP B 1 392 ? -7.07 -19.071 8.497 1 89.21 392 ASP B C 1
ATOM 10138 O O . ASP B 1 392 ? -6.44 -18.521 9.403 1 89.21 392 ASP B O 1
ATOM 10142 N N . LYS B 1 393 ? -6.813 -18.911 7.249 1 88.13 393 LYS B N 1
ATOM 10143 C CA . LYS B 1 393 ? -5.654 -18.126 6.835 1 88.13 393 LYS B CA 1
ATOM 10144 C C . LYS B 1 393 ? -5.956 -16.631 6.88 1 88.13 393 LYS B C 1
ATOM 10146 O O . LYS B 1 393 ? -5.041 -15.806 6.852 1 88.13 393 LYS B O 1
ATOM 10151 N N . LEU B 1 394 ? -7.256 -16.268 7.069 1 88.29 394 LEU B N 1
ATOM 10152 C CA . LEU B 1 394 ? -7.606 -14.856 7.173 1 88.29 394 LEU B CA 1
ATOM 10153 C C . LEU B 1 394 ? -7.173 -14.287 8.52 1 88.29 394 LEU B C 1
ATOM 10155 O O . LEU B 1 394 ? -7.658 -14.72 9.568 1 88.29 394 LEU B O 1
ATOM 10159 N N . ASN B 1 395 ? -6.033 -13.326 8.508 1 78.16 395 ASN B N 1
ATOM 10160 C CA . ASN B 1 395 ? -5.459 -12.809 9.746 1 78.16 395 ASN B CA 1
ATOM 10161 C C . ASN B 1 395 ? -6.235 -11.6 10.261 1 78.16 395 ASN B C 1
ATOM 10163 O O . ASN B 1 395 ? -6.056 -11.185 11.407 1 78.16 395 ASN B O 1
ATOM 10167 N N . ASP B 1 396 ? -6.28 -10.097 9.071 1 83.74 396 ASP B N 1
ATOM 10168 C CA . ASP B 1 396 ? -7.071 -8.931 9.453 1 83.74 396 ASP B CA 1
ATOM 10169 C C . ASP B 1 396 ? -8.494 -9.333 9.833 1 83.74 396 ASP B C 1
ATOM 10171 O O . ASP B 1 396 ? -9.22 -9.908 9.021 1 83.74 396 ASP B O 1
ATOM 10175 N N . ASP B 1 397 ? -9.743 -10.047 11.599 1 87.27 397 ASP B N 1
ATOM 10176 C CA . ASP B 1 397 ? -11.083 -10.383 12.07 1 87.27 397 ASP B CA 1
ATOM 10177 C C . ASP B 1 397 ? -12.15 -9.639 11.269 1 87.27 397 ASP B C 1
ATOM 10179 O O . ASP B 1 397 ? -13.269 -10.131 11.109 1 87.27 397 ASP B O 1
ATOM 10183 N N . ARG B 1 398 ? -11.893 -8.7 10.832 1 89.75 398 ARG B N 1
ATOM 10184 C CA . ARG B 1 398 ? -12.831 -7.956 9.998 1 89.75 398 ARG B CA 1
ATOM 10185 C C . ARG B 1 398 ? -13.184 -8.741 8.739 1 89.75 398 ARG B C 1
ATOM 10187 O O . ARG B 1 398 ? -14.339 -8.744 8.307 1 89.75 398 ARG B O 1
ATOM 10194 N N . LEU B 1 399 ? -12.004 -8.908 7.928 1 92.98 399 LEU B N 1
ATOM 10195 C CA . LEU B 1 399 ? -12.231 -9.716 6.736 1 92.98 399 LEU B CA 1
ATOM 10196 C C . LEU B 1 399 ? -13.212 -10.848 7.024 1 92.98 399 LEU B C 1
ATOM 10198 O O . LEU B 1 399 ? -14.091 -11.136 6.209 1 92.98 399 LEU B O 1
ATOM 10202 N N . LYS B 1 400 ? -13.345 -11.858 8.395 1 92.59 400 LYS B N 1
ATOM 10203 C CA . LYS B 1 400 ? -14.249 -12.938 8.78 1 92.59 400 LYS B CA 1
ATOM 10204 C C . LYS B 1 400 ? -15.677 -12.426 8.948 1 92.59 400 LYS B C 1
ATOM 10206 O O . LYS B 1 400 ? -16.632 -13.088 8.536 1 92.59 400 LYS B O 1
ATOM 10211 N N . THR B 1 401 ? -15.767 -11.292 9.507 1 90.92 401 THR B N 1
ATOM 10212 C CA . THR B 1 401 ? -17.084 -10.686 9.67 1 90.92 401 THR B CA 1
ATOM 10213 C C . THR B 1 401 ? -17.717 -10.397 8.312 1 90.92 401 THR B C 1
ATOM 10215 O O . THR B 1 401 ? -18.908 -10.647 8.11 1 90.92 401 THR B O 1
ATOM 10218 N N . PHE B 1 402 ? -16.976 -9.891 7.404 1 93.09 402 PHE B N 1
ATOM 10219 C CA . PHE B 1 402 ? -17.483 -9.601 6.068 1 93.09 402 PHE B CA 1
ATOM 10220 C C . PHE B 1 402 ? -17.968 -10.875 5.385 1 93.09 402 PHE B C 1
ATOM 10222 O O . PHE B 1 402 ? -19.012 -10.875 4.729 1 93.09 402 PHE B O 1
ATOM 10229 N N . LEU B 1 403 ? -17.207 -11.907 5.528 1 92.83 403 LEU B N 1
ATOM 10230 C CA . LEU B 1 403 ? -17.58 -13.178 4.917 1 92.83 403 LEU B CA 1
ATOM 10231 C C . LEU B 1 403 ? -18.862 -13.724 5.538 1 92.83 403 LEU B C 1
ATOM 10233 O O . LEU B 1 403 ? -19.728 -14.242 4.83 1 92.83 403 LEU B O 1
ATOM 10237 N N . LEU B 1 404 ? -18.947 -13.623 6.809 1 89.69 404 LEU B N 1
ATOM 10238 C CA . LEU B 1 404 ? -20.134 -14.106 7.505 1 89.69 404 LEU B CA 1
ATOM 10239 C C . LEU B 1 404 ? -21.373 -13.332 7.067 1 89.69 404 LEU B C 1
ATOM 10241 O O . LEU B 1 404 ? -22.418 -13.927 6.795 1 89.69 404 LEU B O 1
ATOM 10245 N N . TYR B 1 405 ? -21.262 -12.064 6.902 1 89.14 405 TYR B N 1
ATOM 10246 C CA . TYR B 1 405 ? -22.405 -11.245 6.515 1 89.14 405 TYR B CA 1
ATOM 10247 C C . TYR B 1 405 ? -22.754 -11.455 5.047 1 89.14 405 TYR B C 1
ATOM 10249 O O . TYR B 1 405 ? -23.923 -11.371 4.662 1 89.14 405 TYR B O 1
ATOM 10257 N N . ALA B 1 406 ? -21.758 -11.652 4.287 1 90.04 406 ALA B N 1
ATOM 10258 C CA . ALA B 1 406 ? -22.044 -11.98 2.893 1 90.04 406 ALA B CA 1
ATOM 10259 C C . ALA B 1 406 ? -22.869 -13.259 2.787 1 90.04 406 ALA B C 1
ATOM 10261 O O . ALA B 1 406 ? -23.735 -13.377 1.918 1 90.04 406 ALA B O 1
ATOM 10262 N N . SER B 1 407 ? -22.597 -14.175 3.713 1 90 407 SER B N 1
ATOM 10263 C CA . SER B 1 407 ? -23.317 -15.444 3.691 1 90 407 SER B CA 1
ATOM 10264 C C . SER B 1 407 ? -24.773 -15.261 4.105 1 90 407 SER B C 1
ATOM 10266 O O . SER B 1 407 ? -25.628 -16.08 3.764 1 90 407 SER B O 1
ATOM 10268 N N . LEU B 1 408 ? -25.038 -14.192 4.815 1 89.69 408 LEU B N 1
ATOM 10269 C CA . LEU B 1 408 ? -26.4 -13.927 5.267 1 89.69 408 LEU B CA 1
ATOM 10270 C C . LEU B 1 408 ? -27.255 -13.382 4.129 1 89.69 408 LEU B C 1
ATOM 10272 O O . LEU B 1 408 ? -28.485 -13.457 4.179 1 89.69 408 LEU B O 1
ATOM 10276 N N . LEU B 1 409 ? -26.54 -12.813 3.151 1 86.17 409 LEU B N 1
ATOM 10277 C CA . LEU B 1 409 ? -27.271 -12.109 2.102 1 86.17 409 LEU B CA 1
ATOM 10278 C C . LEU B 1 409 ? -27.35 -12.953 0.834 1 86.17 409 LEU B C 1
ATOM 10280 O O . LEU B 1 409 ? -28.224 -12.736 -0.007 1 86.17 409 LEU B O 1
ATOM 10284 N N . MET B 1 410 ? -26.327 -13.777 0.722 1 75.11 410 MET B N 1
ATOM 10285 C CA . MET B 1 410 ? -26.162 -14.349 -0.612 1 75.11 410 MET B CA 1
ATOM 10286 C C . MET B 1 410 ? -26.661 -15.789 -0.652 1 75.11 410 MET B C 1
ATOM 10288 O O . MET B 1 410 ? -26.506 -16.532 0.319 1 75.11 410 MET B O 1
ATOM 10292 N N . ASN B 1 411 ? -27.46 -16.051 -1.479 1 68.27 411 ASN B N 1
ATOM 10293 C CA . ASN B 1 411 ? -27.745 -17.428 -1.869 1 68.27 411 ASN B CA 1
ATOM 10294 C C . ASN B 1 411 ? -27.294 -17.71 -3.299 1 68.27 411 ASN B C 1
ATOM 10296 O O . ASN B 1 411 ? -26.103 -17.626 -3.607 1 68.27 411 ASN B O 1
ATOM 10300 N N . LYS B 1 412 ? -28.132 -17.554 -4.235 1 66.72 412 LYS B N 1
ATOM 10301 C CA . LYS B 1 412 ? -27.845 -17.871 -5.631 1 66.72 412 LYS B CA 1
ATOM 10302 C C . LYS B 1 412 ? -27.668 -16.6 -6.458 1 66.72 412 LYS B C 1
ATOM 10304 O O . LYS B 1 412 ? -27.161 -16.65 -7.58 1 66.72 412 LYS B O 1
ATOM 10309 N N . MET B 1 413 ? -27.936 -15.442 -5.785 1 75.51 413 MET B N 1
ATOM 10310 C CA . MET B 1 413 ? -27.894 -14.224 -6.588 1 75.51 413 MET B CA 1
ATOM 10311 C C . MET B 1 413 ? -26.775 -13.3 -6.117 1 75.51 413 MET B C 1
ATOM 10313 O O . MET B 1 413 ? -26.45 -13.268 -4.929 1 75.51 413 MET B O 1
ATOM 10317 N N . PRO B 1 414 ? -26.271 -12.607 -7.05 1 87 414 PRO B N 1
ATOM 10318 C CA . PRO B 1 414 ? -25.229 -11.643 -6.69 1 87 414 PRO B CA 1
ATOM 10319 C C . PRO B 1 414 ? -25.766 -10.471 -5.871 1 87 414 PRO B C 1
ATOM 10321 O O . PRO B 1 414 ? -26.943 -10.119 -5.989 1 87 414 PRO B O 1
ATOM 10324 N N . MET B 1 415 ? -25.058 -10.085 -5.035 1 87.2 415 MET B N 1
ATOM 10325 C CA . MET B 1 415 ? -25.429 -8.956 -4.187 1 87.2 415 MET B CA 1
ATOM 10326 C C . MET B 1 415 ? -24.53 -7.754 -4.457 1 87.2 415 MET B C 1
ATOM 10328 O O . MET B 1 415 ? -23.346 -7.914 -4.756 1 87.2 415 MET B O 1
ATOM 10332 N N . HIS B 1 416 ? -25.18 -6.601 -4.285 1 87.51 416 HIS B N 1
ATOM 10333 C CA . HIS B 1 416 ? -24.41 -5.373 -4.445 1 87.51 416 HIS B CA 1
ATOM 10334 C C . HIS B 1 416 ? -23.385 -5.216 -3.327 1 87.51 416 HIS B C 1
ATOM 10336 O O . HIS B 1 416 ? -23.693 -5.458 -2.158 1 87.51 416 HIS B O 1
ATOM 10342 N N . ASN B 1 417 ? -22.211 -4.824 -3.609 1 90.72 417 ASN B N 1
ATOM 10343 C CA . ASN B 1 417 ? -21.134 -4.664 -2.638 1 90.72 417 ASN B CA 1
ATOM 10344 C C . ASN B 1 417 ? -21.52 -3.689 -1.529 1 90.72 417 ASN B C 1
ATOM 10346 O O . ASN B 1 417 ? -21.182 -3.903 -0.363 1 90.72 417 ASN B O 1
ATOM 10350 N N . ALA B 1 418 ? -22.214 -2.626 -1.899 1 84.12 418 ALA B N 1
ATOM 10351 C CA . ALA B 1 418 ? -22.573 -1.577 -0.947 1 84.12 418 ALA B CA 1
ATOM 10352 C C . ALA B 1 418 ? -23.463 -2.125 0.164 1 84.12 418 ALA B C 1
ATOM 10354 O O . ALA B 1 418 ? -23.38 -1.68 1.311 1 84.12 418 ALA B O 1
ATOM 10355 N N . THR B 1 419 ? -24.315 -3.089 -0.159 1 86.73 419 THR B N 1
ATOM 10356 C CA . THR B 1 419 ? -25.216 -3.676 0.826 1 86.73 419 THR B CA 1
ATOM 10357 C C . THR B 1 419 ? -24.431 -4.423 1.901 1 86.73 419 THR B C 1
ATOM 10359 O O . THR B 1 419 ? -24.716 -4.288 3.092 1 86.73 419 THR B O 1
ATOM 10362 N N . VAL B 1 420 ? -23.513 -5.154 1.449 1 89.72 420 VAL B N 1
ATOM 10363 C CA . VAL B 1 420 ? -22.698 -5.916 2.389 1 89.72 420 VAL B CA 1
ATOM 10364 C C . VAL B 1 420 ? -21.9 -4.961 3.274 1 89.72 420 VAL B C 1
ATOM 10366 O O . VAL B 1 420 ? -21.797 -5.166 4.485 1 89.72 420 VAL B O 1
ATOM 10369 N N . ILE B 1 421 ? -21.394 -3.9 2.662 1 89.68 421 ILE B N 1
ATOM 10370 C CA . ILE B 1 421 ? -20.55 -2.946 3.374 1 89.68 421 ILE B CA 1
ATOM 10371 C C . ILE B 1 421 ? -21.38 -2.199 4.415 1 89.68 421 ILE B C 1
ATOM 10373 O O . ILE B 1 421 ? -20.931 -1.991 5.545 1 89.68 421 ILE B O 1
ATOM 10377 N N . ASN B 1 422 ? -22.536 -1.868 4.074 1 85.23 422 ASN B N 1
ATOM 10378 C CA . ASN B 1 422 ? -23.409 -1.163 5.007 1 85.23 422 ASN B CA 1
ATOM 10379 C C . ASN B 1 422 ? -23.71 -2.009 6.241 1 85.23 422 ASN B C 1
ATOM 10381 O O . ASN B 1 422 ? -23.731 -1.495 7.361 1 85.23 422 ASN B O 1
ATOM 10385 N N . LEU B 1 423 ? -23.908 -3.228 6.024 1 88.4 423 LEU B N 1
ATOM 10386 C CA . LEU B 1 423 ? -24.213 -4.116 7.14 1 88.4 423 LEU B CA 1
ATOM 10387 C C . LEU B 1 423 ? -23.005 -4.271 8.058 1 88.4 423 LEU B C 1
ATOM 10389 O O . LEU B 1 423 ? -23.153 -4.334 9.281 1 88.4 423 LEU B O 1
ATOM 10393 N N . CYS B 1 424 ? -21.907 -4.309 7.43 1 88.73 424 CYS B N 1
ATOM 10394 C CA . CYS B 1 424 ? -20.697 -4.488 8.224 1 88.73 424 CYS B CA 1
ATOM 10395 C C . CYS B 1 424 ? -20.357 -3.218 8.994 1 88.73 424 CYS B C 1
ATOM 10397 O O . CYS B 1 424 ? -19.774 -3.281 10.078 1 88.73 424 CYS B O 1
ATOM 10399 N N . ILE B 1 425 ? -20.638 -2.07 8.377 1 82.66 425 ILE B N 1
ATOM 10400 C CA . ILE B 1 425 ? -20.476 -0.816 9.104 1 82.66 425 ILE B CA 1
ATOM 10401 C C . ILE B 1 425 ? -21.395 -0.804 10.324 1 82.66 425 ILE B C 1
ATOM 10403 O O . ILE B 1 425 ? -20.99 -0.382 11.41 1 82.66 425 ILE B O 1
ATOM 10407 N N . GLY B 1 426 ? -22.572 -1.36 10.175 1 78.47 426 GLY B N 1
ATOM 10408 C CA . GLY B 1 426 ? -23.53 -1.43 11.267 1 78.47 426 GLY B CA 1
ATOM 10409 C C . GLY B 1 426 ? -23.082 -2.339 12.396 1 78.47 426 GLY B C 1
ATOM 10410 O O . GLY B 1 426 ? -23.346 -2.059 13.568 1 78.47 426 GLY B O 1
ATOM 10411 N N . GLU B 1 427 ? -22.345 -3.385 12.013 1 83.26 427 GLU B N 1
ATOM 10412 C CA . GLU B 1 427 ? -21.842 -4.328 13.007 1 83.26 427 GLU B CA 1
ATOM 10413 C C . GLU B 1 427 ? -20.625 -3.765 13.736 1 83.26 427 GLU B C 1
ATOM 10415 O O . GLU B 1 427 ? -20.289 -4.216 14.833 1 83.26 427 GLU B O 1
ATOM 10420 N N . GLY B 1 428 ? -20.02 -2.759 13.107 1 79.67 428 GLY B N 1
ATOM 10421 C CA . GLY B 1 428 ? -18.869 -2.141 13.746 1 79.67 428 GLY B CA 1
ATOM 10422 C C . GLY B 1 428 ? -17.545 -2.69 13.249 1 79.67 428 GLY B C 1
ATOM 10423 O O . GLY B 1 428 ? -16.517 -2.543 13.914 1 79.67 428 GLY B O 1
ATOM 10424 N N . ALA B 1 429 ? -17.632 -3.419 12.142 1 85.21 429 ALA B N 1
ATOM 10425 C CA . ALA B 1 429 ? -16.373 -3.909 11.586 1 85.21 429 ALA B CA 1
ATOM 10426 C C . ALA B 1 429 ? -15.512 -2.756 11.079 1 85.21 429 ALA B C 1
ATOM 10428 O O . ALA B 1 429 ? -14.282 -2.815 11.149 1 85.21 429 ALA B O 1
ATOM 10429 N N . ILE B 1 430 ? -16.27 -1.791 10.482 1 84.58 430 ILE B N 1
ATOM 10430 C CA . ILE B 1 430 ? -15.617 -0.543 10.1 1 84.58 430 ILE B CA 1
ATOM 10431 C C . ILE B 1 430 ? -16.107 0.591 10.997 1 84.58 430 ILE B C 1
ATOM 10433 O O . ILE B 1 430 ? -17.211 1.108 10.808 1 84.58 430 ILE B O 1
ATOM 10437 N N . ASN B 1 431 ? -15.5 0.832 12.016 1 71.53 431 ASN B N 1
ATOM 10438 C CA . ASN B 1 431 ? -16.002 1.751 13.031 1 71.53 431 ASN B CA 1
ATOM 10439 C C . ASN B 1 431 ? -15.467 3.164 12.822 1 71.53 431 ASN B C 1
ATOM 10441 O O . ASN B 1 431 ? -16.189 4.142 13.023 1 71.53 431 ASN B O 1
ATOM 10445 N N . GLU B 1 432 ? -14.157 3.235 12.613 1 67.84 432 GLU B N 1
ATOM 10446 C CA . GLU B 1 432 ? -13.587 4.578 12.66 1 67.84 432 GLU B CA 1
ATOM 10447 C C . GLU B 1 432 ? -13.183 5.055 11.268 1 67.84 432 GLU B C 1
ATOM 10449 O O . GLU B 1 432 ? -12.471 4.353 10.547 1 67.84 432 GLU B O 1
ATOM 10454 N N . PHE B 1 433 ? -14.082 6 10.832 1 70.82 433 PHE B N 1
ATOM 10455 C CA . PHE B 1 433 ? -13.692 6.661 9.593 1 70.82 433 PHE B CA 1
ATOM 10456 C C . PHE B 1 433 ? -13.993 8.154 9.658 1 70.82 433 PHE B C 1
ATOM 10458 O O . PHE B 1 433 ? -14.978 8.567 10.273 1 70.82 433 PHE B O 1
ATOM 10465 N N . ASP B 1 434 ? -13.087 8.896 9.204 1 64.17 434 ASP B N 1
ATOM 10466 C CA . ASP B 1 434 ? -13.281 10.34 9.116 1 64.17 434 ASP B CA 1
ATOM 10467 C C . ASP B 1 434 ? -14.114 10.708 7.889 1 64.17 434 ASP B C 1
ATOM 10469 O O . ASP B 1 434 ? -14.869 11.681 7.915 1 64.17 434 ASP B O 1
ATOM 10473 N N . ASP B 1 435 ? -13.989 9.87 6.834 1 68.55 435 ASP B N 1
ATOM 10474 C CA . ASP B 1 435 ? -14.701 10.061 5.574 1 68.55 435 ASP B CA 1
ATOM 10475 C C . ASP B 1 435 ? -15.398 8.775 5.137 1 68.55 435 ASP B C 1
ATOM 10477 O O . ASP B 1 435 ? -14.798 7.698 5.16 1 68.55 435 ASP B O 1
ATOM 10481 N N . PRO B 1 436 ? -16.711 8.847 5.031 1 70.08 436 PRO B N 1
ATOM 10482 C CA . PRO B 1 436 ? -17.436 7.646 4.608 1 70.08 436 PRO B CA 1
ATOM 10483 C C . PRO B 1 436 ? -16.839 7.007 3.356 1 70.08 436 PRO B C 1
ATOM 10485 O O . PRO B 1 436 ? -16.925 5.789 3.18 1 70.08 436 PRO B O 1
ATOM 10488 N N . GLU B 1 437 ? -16.343 7.905 2.497 1 74.26 437 GLU B N 1
ATOM 10489 C CA . GLU B 1 437 ? -15.723 7.324 1.309 1 74.26 437 GLU B CA 1
ATOM 10490 C C . GLU B 1 437 ? -14.569 6.399 1.686 1 74.26 437 GLU B C 1
ATOM 10492 O O . GLU B 1 437 ? -14.325 5.397 1.011 1 74.26 437 GLU B O 1
ATOM 10497 N N . ASP B 1 438 ? -14.01 6.777 2.765 1 81.57 438 ASP B N 1
ATOM 10498 C CA . ASP B 1 438 ? -12.92 5.935 3.246 1 81.57 438 ASP B CA 1
ATOM 10499 C C . ASP B 1 438 ? -13.446 4.601 3.772 1 81.57 438 ASP B C 1
ATOM 10501 O O . ASP B 1 438 ? -12.795 3.566 3.615 1 81.57 438 ASP B O 1
ATOM 10505 N N . ALA B 1 439 ? -14.609 4.723 4.382 1 85.65 439 ALA B N 1
ATOM 10506 C CA . ALA B 1 439 ? -15.204 3.495 4.902 1 85.65 439 ALA B CA 1
ATOM 10507 C C . ALA B 1 439 ? -15.606 2.557 3.767 1 85.65 439 ALA B C 1
ATOM 10509 O O . ALA B 1 439 ? -15.386 1.346 3.847 1 85.65 439 ALA B O 1
ATOM 10510 N N . TYR B 1 440 ? -16.214 3.123 2.744 1 85.94 440 TYR B N 1
ATOM 10511 C CA . TYR B 1 440 ? -16.62 2.301 1.61 1 85.94 440 TYR B CA 1
ATOM 10512 C C . TYR B 1 440 ? -15.405 1.773 0.856 1 85.94 440 TYR B C 1
ATOM 10514 O O . TYR B 1 440 ? -15.398 0.625 0.405 1 85.94 440 TYR B O 1
ATOM 10522 N N . SER B 1 441 ? -14.489 2.599 0.697 1 88.21 441 SER B N 1
ATOM 10523 C CA . SER B 1 441 ? -13.269 2.145 0.037 1 88.21 441 SER B CA 1
ATOM 10524 C C . SER B 1 441 ? -12.616 1.002 0.807 1 88.21 441 SER B C 1
ATOM 10526 O O . SER B 1 441 ? -12.104 0.055 0.206 1 88.21 441 SER B O 1
ATOM 10528 N N . LYS B 1 442 ? -12.671 1.163 2.098 1 90.83 442 LYS B N 1
ATOM 10529 C CA . LYS B 1 442 ? -12.15 0.085 2.934 1 90.83 442 LYS B CA 1
ATOM 10530 C C . LYS B 1 442 ? -12.978 -1.187 2.769 1 90.83 442 LYS B C 1
ATOM 10532 O O . LYS B 1 442 ? -12.431 -2.291 2.748 1 90.83 442 LYS B O 1
ATOM 10537 N N . GLY B 1 443 ? -14.255 -1.033 2.736 1 91.97 443 GLY B N 1
ATOM 10538 C CA . GLY B 1 443 ? -15.123 -2.175 2.501 1 91.97 443 GLY B CA 1
ATOM 10539 C C . GLY B 1 443 ? -14.84 -2.88 1.188 1 91.97 443 GLY B C 1
ATOM 10540 O O . GLY B 1 443 ? -14.775 -4.11 1.138 1 91.97 443 GLY B O 1
ATOM 10541 N N . TYR B 1 444 ? -14.656 -2.076 0.162 1 91.19 444 TYR B N 1
ATOM 10542 C CA . TYR B 1 444 ? -14.33 -2.647 -1.14 1 91.19 444 TYR B CA 1
ATOM 10543 C C . TYR B 1 444 ? -12.999 -3.388 -1.092 1 91.19 444 TYR B C 1
ATOM 10545 O O . TYR B 1 444 ? -12.838 -4.429 -1.734 1 91.19 444 TYR B O 1
ATOM 10553 N N . HIS B 1 445 ? -12.095 -2.855 -0.364 1 91.94 445 HIS B N 1
ATOM 10554 C CA . HIS B 1 445 ? -10.806 -3.519 -0.205 1 91.94 445 HIS B CA 1
ATOM 10555 C C . HIS B 1 445 ? -10.962 -4.866 0.493 1 91.94 445 HIS B C 1
ATOM 10557 O O . HIS B 1 445 ? -10.383 -5.865 0.059 1 91.94 445 HIS B O 1
ATOM 10563 N N . LEU B 1 446 ? -11.733 -4.85 1.585 1 92.74 446 LEU B N 1
ATOM 10564 C CA . LEU B 1 446 ? -11.926 -6.094 2.322 1 92.74 446 LEU B CA 1
ATOM 10565 C C . LEU B 1 446 ? -12.62 -7.138 1.454 1 92.74 446 LEU B C 1
ATOM 10567 O O . LEU B 1 446 ? -12.258 -8.316 1.484 1 92.74 446 LEU B O 1
ATOM 10571 N N . LEU B 1 447 ? -13.593 -6.684 0.683 1 93.16 447 LEU B N 1
ATOM 10572 C CA . LEU B 1 447 ? -14.253 -7.597 -0.244 1 93.16 447 LEU B CA 1
ATOM 10573 C C . LEU B 1 447 ? -13.282 -8.079 -1.316 1 93.16 447 LEU B C 1
ATOM 10575 O O . LEU B 1 447 ? -13.35 -9.231 -1.75 1 93.16 447 LEU B O 1
ATOM 10579 N N . GLY B 1 448 ? -12.441 -7.208 -1.735 1 91.19 448 GLY B N 1
ATOM 10580 C CA . GLY B 1 448 ? -11.436 -7.581 -2.719 1 91.19 448 GLY B CA 1
ATOM 10581 C C . GLY B 1 448 ? -10.479 -8.646 -2.218 1 91.19 448 GLY B C 1
ATOM 10582 O O . GLY B 1 448 ? -10.082 -9.536 -2.973 1 91.19 448 GLY B O 1
ATOM 10583 N N . VAL B 1 449 ? -10.109 -8.545 -0.933 1 92.13 449 VAL B N 1
ATOM 10584 C CA . VAL B 1 449 ? -9.225 -9.54 -0.337 1 92.13 449 VAL B CA 1
ATOM 10585 C C . VAL B 1 449 ? -9.92 -10.9 -0.31 1 92.13 449 VAL B C 1
ATOM 10587 O O . VAL B 1 449 ? -9.29 -11.931 -0.555 1 92.13 449 VAL B O 1
ATOM 10590 N N . LEU B 1 450 ? -11.198 -10.873 0.006 1 93.48 450 LEU B N 1
ATOM 10591 C CA . LEU B 1 450 ? -11.957 -12.118 0.039 1 93.48 450 LEU B CA 1
ATOM 10592 C C . LEU B 1 450 ? -12.095 -12.707 -1.361 1 93.48 450 LEU B C 1
ATOM 10594 O O . LEU B 1 450 ? -12.091 -13.929 -1.528 1 93.48 450 LEU B O 1
ATOM 10598 N N . LYS B 1 451 ? -12.191 -11.843 -2.353 1 92.39 451 LYS B N 1
ATOM 10599 C CA . LYS B 1 451 ? -12.231 -12.309 -3.737 1 92.39 451 LYS B CA 1
ATOM 10600 C C . LYS B 1 451 ? -10.892 -12.912 -4.152 1 92.39 451 LYS B C 1
ATOM 10602 O O . LYS B 1 451 ? -10.853 -13.949 -4.817 1 92.39 451 LYS B O 1
ATOM 10607 N N . ALA B 1 452 ? -9.85 -12.262 -3.73 1 90.22 452 ALA B N 1
ATOM 10608 C CA . ALA B 1 452 ? -8.51 -12.743 -4.06 1 90.22 452 ALA B CA 1
ATOM 10609 C C . ALA B 1 452 ? -8.225 -14.079 -3.381 1 90.22 452 ALA B C 1
ATOM 10611 O O . ALA B 1 452 ? -7.466 -14.899 -3.904 1 90.22 452 ALA B O 1
ATOM 10612 N N . ALA B 1 453 ? -8.843 -14.279 -2.236 1 91.4 453 ALA B N 1
ATOM 10613 C CA . ALA B 1 453 ? -8.678 -15.536 -1.511 1 91.4 453 ALA B CA 1
ATOM 10614 C C . ALA B 1 453 ? -9.633 -16.603 -2.038 1 91.4 453 ALA B C 1
ATOM 10616 O O . ALA B 1 453 ? -9.715 -17.701 -1.482 1 91.4 453 ALA B O 1
ATOM 10617 N N . SER B 1 454 ? -10.455 -16.268 -3.068 1 91.66 454 SER B N 1
ATOM 10618 C CA . SER B 1 454 ? -11.381 -17.164 -3.753 1 91.66 454 SER B CA 1
ATOM 10619 C C . SER B 1 454 ? -12.529 -17.578 -2.839 1 91.66 454 SER B C 1
ATOM 10621 O O . SER B 1 454 ? -13.035 -18.698 -2.936 1 91.66 454 SER B O 1
ATOM 10623 N N . LEU B 1 455 ? -12.839 -16.787 -1.876 1 93.66 455 LEU B N 1
ATOM 10624 C CA . LEU B 1 455 ? -13.976 -17.05 -1.001 1 93.66 455 LEU B CA 1
ATOM 10625 C C . LEU B 1 455 ? -15.237 -16.377 -1.532 1 93.66 455 LEU B C 1
ATOM 10627 O O . LEU B 1 455 ? -16.351 -16.758 -1.166 1 93.66 455 LEU B O 1
ATOM 10631 N N . LEU B 1 456 ? -14.976 -15.34 -2.282 1 92.63 456 LEU B N 1
ATOM 10632 C CA . LEU B 1 456 ? -16.047 -14.661 -3.002 1 92.63 456 LEU B CA 1
ATOM 10633 C C . LEU B 1 456 ? -15.717 -14.547 -4.487 1 92.63 456 LEU B C 1
ATOM 10635 O O . LEU B 1 456 ? -14.561 -14.708 -4.885 1 92.63 456 LEU B O 1
ATOM 10639 N N . GLU B 1 457 ? -16.718 -14.343 -5.221 1 90.07 457 GLU B N 1
ATOM 10640 C CA . GLU B 1 457 ? -16.54 -14.219 -6.665 1 90.07 457 GLU B CA 1
ATOM 10641 C C . GLU B 1 457 ? -17.103 -12.896 -7.178 1 90.07 457 GLU B C 1
ATOM 10643 O O . GLU B 1 457 ? -18.112 -12.405 -6.667 1 90.07 457 GLU B O 1
ATOM 10648 N N . SER B 1 458 ? -16.447 -12.4 -8.127 1 84.96 458 SER B N 1
ATOM 10649 C CA . SER B 1 458 ? -16.905 -11.149 -8.722 1 84.96 458 SER B CA 1
ATOM 10650 C C . SER B 1 458 ? -18 -11.396 -9.755 1 84.96 458 SER B C 1
ATOM 10652 O O . SER B 1 458 ? -17.94 -12.368 -10.51 1 84.96 458 SER B O 1
ATOM 10654 N N . SER B 1 459 ? -19.013 -10.781 -9.583 1 81.92 459 SER B N 1
ATOM 10655 C CA . SER B 1 459 ? -20.066 -10.731 -10.592 1 81.92 459 SER B CA 1
ATOM 10656 C C . SER B 1 459 ? -20.242 -9.318 -11.137 1 81.92 459 SER B C 1
ATOM 10658 O O . SER B 1 459 ? -21.129 -8.584 -10.699 1 81.92 459 SER B O 1
ATOM 10660 N N . GLY B 1 460 ? -19.387 -8.923 -11.961 1 69.92 460 GLY B N 1
ATOM 10661 C CA . GLY B 1 460 ? -19.359 -7.537 -12.401 1 69.92 460 GLY B CA 1
ATOM 10662 C C . GLY B 1 460 ? -18.547 -6.638 -11.488 1 69.92 460 GLY B C 1
ATOM 10663 O O . GLY B 1 460 ? -17.88 -7.117 -10.569 1 69.92 460 GLY B O 1
ATOM 10664 N N . ASP B 1 461 ? -18.606 -5.377 -11.634 1 68.16 461 ASP B N 1
ATOM 10665 C CA . ASP B 1 461 ? -17.752 -4.445 -10.906 1 68.16 461 ASP B CA 1
ATOM 10666 C C . ASP B 1 461 ? -18.302 -4.171 -9.509 1 68.16 461 ASP B C 1
ATOM 10668 O O . ASP B 1 461 ? -17.54 -3.923 -8.572 1 68.16 461 ASP B O 1
ATOM 10672 N N . ASP B 1 462 ? -19.612 -4.29 -9.352 1 80 462 ASP B N 1
ATOM 10673 C CA . ASP B 1 462 ? -20.159 -3.827 -8.08 1 80 462 ASP B CA 1
ATOM 10674 C C . ASP B 1 462 ? -20.945 -4.935 -7.384 1 80 462 ASP B C 1
ATOM 10676 O O . ASP B 1 462 ? -21.675 -4.677 -6.425 1 80 462 ASP B O 1
ATOM 10680 N N . TYR B 1 463 ? -20.795 -6.244 -7.928 1 86.73 463 TYR B N 1
ATOM 10681 C CA . TYR B 1 463 ? -21.546 -7.342 -7.329 1 86.73 463 TYR B CA 1
ATOM 10682 C C . TYR B 1 463 ? -20.614 -8.468 -6.896 1 86.73 463 TYR B C 1
ATOM 10684 O O . TYR B 1 463 ? -19.545 -8.657 -7.483 1 86.73 463 TYR B O 1
ATOM 10692 N N . VAL B 1 464 ? -21.048 -9.144 -5.913 1 90.16 464 VAL B N 1
ATOM 10693 C CA . VAL B 1 464 ? -20.276 -10.27 -5.398 1 90.16 464 VAL B CA 1
ATOM 10694 C C . VAL B 1 464 ? -21.188 -11.479 -5.208 1 90.16 464 VAL B C 1
ATOM 10696 O O . VAL B 1 464 ? -22.393 -11.328 -4.992 1 90.16 464 VAL B O 1
ATOM 10699 N N . GLN B 1 465 ? -20.636 -12.552 -5.439 1 91.83 465 GLN B N 1
ATOM 10700 C CA . GLN B 1 465 ? -21.358 -13.806 -5.253 1 91.83 465 GLN B CA 1
ATOM 10701 C C . GLN B 1 465 ? -20.526 -14.807 -4.456 1 91.83 465 GLN B C 1
ATOM 10703 O O . GLN B 1 465 ? -19.303 -14.675 -4.369 1 91.83 465 GLN B O 1
ATOM 10708 N N . MET B 1 466 ? -21.215 -15.681 -3.797 1 91.87 466 MET B N 1
ATOM 10709 C CA . MET B 1 466 ? -20.565 -16.712 -2.992 1 91.87 466 MET B CA 1
ATOM 10710 C C . MET B 1 466 ? -20.873 -18.103 -3.537 1 91.87 466 MET B C 1
ATOM 10712 O O . MET B 1 466 ? -22.021 -18.405 -3.864 1 91.87 466 MET B O 1
ATOM 10716 N N . HIS B 1 467 ? -19.86 -18.827 -3.693 1 91.06 467 HIS B N 1
ATOM 10717 C CA . HIS B 1 467 ? -20.054 -20.205 -4.131 1 91.06 467 HIS B CA 1
ATOM 10718 C C . HIS B 1 467 ? -20.849 -21.002 -3.103 1 91.06 467 HIS B C 1
ATOM 10720 O O . HIS B 1 467 ? -20.667 -20.824 -1.896 1 91.06 467 HIS B O 1
ATOM 10726 N N . PRO B 1 468 ? -21.693 -21.911 -3.495 1 89.86 468 PRO B N 1
ATOM 10727 C CA . PRO B 1 468 ? -22.568 -22.651 -2.583 1 89.86 468 PRO B CA 1
ATOM 10728 C C . PRO B 1 468 ? -21.794 -23.395 -1.496 1 89.86 468 PRO B C 1
ATOM 10730 O O . PRO B 1 468 ? -22.235 -23.446 -0.345 1 89.86 468 PRO B O 1
ATOM 10733 N N . PHE B 1 469 ? -20.694 -23.88 -1.784 1 92.55 469 PHE B N 1
ATOM 10734 C CA . PHE B 1 469 ? -19.987 -24.677 -0.788 1 92.55 469 PHE B CA 1
ATOM 10735 C C . PHE B 1 469 ? -19.138 -23.789 0.114 1 92.55 469 PHE B C 1
ATOM 10737 O O . PHE B 1 469 ? -18.722 -24.21 1.195 1 92.55 469 PHE B O 1
ATOM 10744 N N . VAL B 1 470 ? -18.804 -22.594 -0.319 1 92.26 470 VAL B N 1
ATOM 10745 C CA . VAL B 1 470 ? -18.243 -21.632 0.624 1 92.26 470 VAL B CA 1
ATOM 10746 C C . VAL B 1 470 ? -19.313 -21.208 1.627 1 92.26 470 VAL B C 1
ATOM 10748 O O . VAL B 1 470 ? -19.031 -21.057 2.818 1 92.26 470 VAL B O 1
ATOM 10751 N N . HIS B 1 471 ? -20.466 -21.049 1.045 1 91.55 471 HIS B N 1
ATOM 10752 C CA . HIS B 1 471 ? -21.6 -20.749 1.912 1 91.55 471 HIS B CA 1
ATOM 10753 C C . HIS B 1 471 ? -21.838 -21.871 2.917 1 91.55 471 HIS B C 1
ATOM 10755 O O . HIS B 1 471 ? -22.096 -21.61 4.094 1 91.55 471 HIS B O 1
ATOM 10761 N N . ALA B 1 472 ? -21.773 -23.102 2.431 1 90.67 472 ALA B N 1
ATOM 10762 C CA . ALA B 1 472 ? -21.952 -24.262 3.3 1 90.67 472 ALA B CA 1
ATOM 10763 C C . ALA B 1 472 ? -20.868 -24.315 4.373 1 90.67 472 ALA B C 1
ATOM 10765 O O . ALA B 1 472 ? -21.14 -24.669 5.523 1 90.67 472 ALA B O 1
ATOM 10766 N N . MET B 1 473 ? -19.733 -23.997 4.007 1 92.92 473 MET B N 1
ATOM 10767 C CA . MET B 1 473 ? -18.62 -24.01 4.952 1 92.92 473 MET B CA 1
ATOM 10768 C C . MET B 1 473 ? -18.817 -22.958 6.039 1 92.92 473 MET B C 1
ATOM 10770 O O . MET B 1 473 ? -18.605 -23.233 7.221 1 92.92 473 MET B O 1
ATOM 10774 N N . VAL B 1 474 ? -19.204 -21.735 5.652 1 91.71 474 VAL B N 1
ATOM 10775 C CA . VAL B 1 474 ? -19.423 -20.657 6.61 1 91.71 474 VAL B CA 1
ATOM 10776 C C . VAL B 1 474 ? -20.55 -21.037 7.568 1 91.71 474 VAL B C 1
ATOM 10778 O O . VAL B 1 474 ? -20.444 -20.823 8.777 1 91.71 474 VAL B O 1
ATOM 10781 N N . SER B 1 475 ? -21.603 -21.606 6.974 1 89.24 475 SER B N 1
ATOM 10782 C CA . SER B 1 475 ? -22.717 -22.058 7.8 1 89.24 475 SER B CA 1
ATOM 10783 C C . SER B 1 475 ? -22.269 -23.119 8.8 1 89.24 475 SER B C 1
ATOM 10785 O O . SER B 1 475 ? -22.733 -23.138 9.942 1 89.24 475 SER B O 1
ATOM 10787 N N . TRP B 1 476 ? -21.419 -23.97 8.325 1 91.57 476 TRP B N 1
ATOM 10788 C CA . TRP B 1 476 ? -20.868 -25.028 9.165 1 91.57 476 TRP B CA 1
ATOM 10789 C C . TRP B 1 476 ? -20.03 -24.444 10.298 1 91.57 476 TRP B C 1
ATOM 10791 O O . TRP B 1 476 ? -20.108 -24.907 11.438 1 91.57 476 TRP B O 1
ATOM 10801 N N . ILE B 1 477 ? -19.294 -23.409 10.106 1 91.08 477 ILE B N 1
ATOM 10802 C CA . ILE B 1 477 ? -18.405 -22.795 11.087 1 91.08 477 ILE B CA 1
ATOM 10803 C C . ILE B 1 477 ? -19.23 -22.057 12.139 1 91.08 477 ILE B C 1
ATOM 10805 O O . ILE B 1 477 ? -18.962 -22.17 13.338 1 91.08 477 ILE B O 1
ATOM 10809 N N . VAL B 1 478 ? -20.233 -21.298 11.67 1 88.62 478 VAL B N 1
ATOM 10810 C CA . VAL B 1 478 ? -21.002 -20.462 12.587 1 88.62 478 VAL B CA 1
ATOM 10811 C C . VAL B 1 478 ? -21.888 -21.341 13.467 1 88.62 478 VAL B C 1
ATOM 10813 O O . VAL B 1 478 ? -22.261 -20.945 14.574 1 88.62 478 VAL B O 1
ATOM 10816 N N . CYS B 1 479 ? -22.149 -22.513 12.888 1 87.62 479 CYS B N 1
ATOM 10817 C CA . CYS B 1 479 ? -22.914 -23.466 13.684 1 87.62 479 CYS B CA 1
ATOM 10818 C C . CYS B 1 479 ? -21.993 -24.319 14.547 1 87.62 479 CYS B C 1
ATOM 10820 O O . CYS B 1 479 ? -22.331 -25.453 14.891 1 87.62 479 CYS B O 1
ATOM 10822 N N . GLU B 1 480 ? -20.824 -23.835 14.827 1 87.59 480 GLU B N 1
ATOM 10823 C CA . GLU B 1 480 ? -19.837 -24.507 15.667 1 87.59 480 GLU B CA 1
ATOM 10824 C C . GLU B 1 480 ? -19.518 -25.901 15.136 1 87.59 480 GLU B C 1
ATOM 10826 O O . GLU B 1 480 ? -19.568 -26.882 15.881 1 87.59 480 GLU B O 1
ATOM 10831 N N . HIS B 1 481 ? -19.389 -25.971 13.831 1 88.42 481 HIS B N 1
ATOM 10832 C CA . HIS B 1 481 ? -18.977 -27.18 13.127 1 88.42 481 HIS B CA 1
ATOM 10833 C C . HIS B 1 481 ? -20.022 -28.282 13.265 1 88.42 481 HIS B C 1
ATOM 10835 O O . HIS B 1 481 ? -19.682 -29.434 13.547 1 88.42 481 HIS B O 1
ATOM 10841 N N . GLY B 1 482 ? -21.209 -27.761 13.268 1 79.25 482 GLY B N 1
ATOM 10842 C CA . GLY B 1 482 ? -22.312 -28.708 13.237 1 79.25 482 GLY B CA 1
ATOM 10843 C C . GLY B 1 482 ? -22.832 -29.062 14.618 1 79.25 482 GLY B C 1
ATOM 10844 O O . GLY B 1 482 ? -23.788 -29.829 14.749 1 79.25 482 GLY B O 1
ATOM 10845 N N . LYS B 1 483 ? -22.122 -28.268 15.788 1 77.03 483 LYS B N 1
ATOM 10846 C CA . LYS B 1 483 ? -22.505 -28.61 17.155 1 77.03 483 LYS B CA 1
ATOM 10847 C C . LYS B 1 483 ? -23.753 -27.843 17.584 1 77.03 483 LYS B C 1
ATOM 10849 O O . LYS B 1 483 ? -24.555 -28.345 18.374 1 77.03 483 LYS B O 1
ATOM 10854 N N . LYS B 1 484 ? -24.045 -26.703 17.243 1 82.8 484 LYS B N 1
ATOM 10855 C CA . LYS B 1 484 ? -25.176 -25.862 17.625 1 82.8 484 LYS B CA 1
ATOM 10856 C C . LYS B 1 484 ? -25.976 -25.426 16.4 1 82.8 484 LYS B C 1
ATOM 10858 O O . LYS B 1 484 ? -25.756 -24.338 15.864 1 82.8 484 LYS B O 1
ATOM 10863 N N . ASP B 1 485 ? -27.088 -26.337 16.118 1 76.62 485 ASP B N 1
ATOM 10864 C CA . ASP B 1 485 ? -27.89 -26.044 14.934 1 76.62 485 ASP B CA 1
ATOM 10865 C C . ASP B 1 485 ? -28.827 -24.865 15.185 1 76.62 485 ASP B C 1
ATOM 10867 O O . ASP B 1 485 ? -29.292 -24.662 16.308 1 76.62 485 ASP B O 1
ATOM 10871 N N . GLY B 1 486 ? -28.924 -23.858 14.466 1 77.86 486 GLY B N 1
ATOM 10872 C CA . GLY B 1 486 ? -29.893 -22.781 14.59 1 77.86 486 GLY B CA 1
ATOM 10873 C C . GLY B 1 486 ? -29.277 -21.473 15.05 1 77.86 486 GLY B C 1
ATOM 10874 O O . GLY B 1 486 ? -29.978 -20.47 15.202 1 77.86 486 GLY B O 1
ATOM 10875 N N . LYS B 1 487 ? -28.039 -21.579 15.404 1 86.84 487 LYS B N 1
ATOM 10876 C CA . LYS B 1 487 ? -27.383 -20.335 15.799 1 86.84 487 LYS B CA 1
ATOM 10877 C C . LYS B 1 487 ? -27.533 -19.268 14.719 1 86.84 487 LYS B C 1
ATOM 10879 O O . LYS B 1 487 ? -27.773 -18.098 15.024 1 86.84 487 LYS B O 1
ATOM 10884 N N . TRP B 1 488 ? -27.491 -19.679 13.486 1 88.18 488 TRP B N 1
ATOM 10885 C CA . TRP B 1 488 ? -27.759 -18.819 12.338 1 88.18 488 TRP B CA 1
ATOM 10886 C C . TRP B 1 488 ? -28.887 -19.389 11.483 1 88.18 488 TRP B C 1
ATOM 10888 O O . TRP B 1 488 ? -28.818 -20.537 11.039 1 88.18 488 TRP B O 1
ATOM 10898 N N . LEU B 1 489 ? -29.903 -18.685 11.439 1 88.11 489 LEU B N 1
ATOM 10899 C CA . LEU B 1 489 ? -31.027 -19.081 10.598 1 88.11 489 LEU B CA 1
ATOM 10900 C C . LEU B 1 489 ? -31.018 -18.313 9.281 1 88.11 489 LEU B C 1
ATOM 10902 O O . LEU B 1 489 ? -31.476 -17.17 9.221 1 88.11 489 LEU B O 1
ATOM 10906 N N . VAL B 1 490 ? -30.508 -18.913 8.284 1 87.89 490 VAL B N 1
ATOM 10907 C CA . VAL B 1 490 ? -30.372 -18.245 6.994 1 87.89 490 VAL B CA 1
ATOM 10908 C C . VAL B 1 490 ? -31.264 -18.929 5.961 1 87.89 490 VAL B C 1
ATOM 10910 O O . VAL B 1 490 ? -31.004 -20.068 5.565 1 87.89 490 VAL B O 1
ATOM 10913 N N . GLN B 1 491 ? -32.3 -18.284 5.578 1 86.99 491 GLN B N 1
ATOM 10914 C CA . GLN B 1 491 ? -33.198 -18.758 4.53 1 86.99 491 GLN B CA 1
ATOM 10915 C C . GLN B 1 491 ? -33.408 -17.69 3.46 1 86.99 491 GLN B C 1
ATOM 10917 O O . GLN B 1 491 ? -34.495 -17.121 3.348 1 86.99 491 GLN B O 1
ATOM 10922 N N . VAL B 1 492 ? -32.448 -17.562 2.634 1 87.42 492 VAL B N 1
ATOM 10923 C CA . VAL B 1 492 ? -32.463 -16.514 1.619 1 87.42 492 VAL B CA 1
ATOM 10924 C C . VAL B 1 492 ? -33.06 -17.057 0.323 1 87.42 492 VAL B C 1
ATOM 10926 O O . VAL B 1 492 ? -32.608 -18.08 -0.196 1 87.42 492 VAL B O 1
ATOM 10929 N N . GLY B 1 493 ? -34.041 -16.479 -0.154 1 81.42 493 GLY B N 1
ATOM 10930 C CA . GLY B 1 493 ? -34.626 -16.806 -1.445 1 81.42 493 GLY B CA 1
ATOM 10931 C C . GLY B 1 493 ? -35.228 -18.198 -1.491 1 81.42 493 GLY B C 1
ATOM 10932 O O . GLY B 1 493 ? -35.146 -18.881 -2.514 1 81.42 493 GLY B O 1
ATOM 10933 N N . THR B 1 494 ? -35.713 -18.8 -0.351 1 79.09 494 THR B N 1
ATOM 10934 C CA . THR B 1 494 ? -36.296 -20.134 -0.265 1 79.09 494 THR B CA 1
ATOM 10935 C C . THR B 1 494 ? -37.784 -20.096 -0.597 1 79.09 494 THR B C 1
ATOM 10937 O O . THR B 1 494 ? -38.43 -21.142 -0.7 1 79.09 494 THR B O 1
ATOM 10940 N N . GLY B 1 495 ? -38.261 -18.833 -0.905 1 79.75 495 GLY B N 1
ATOM 10941 C CA . GLY B 1 495 ? -39.663 -18.711 -1.271 1 79.75 495 GLY B CA 1
ATOM 10942 C C . GLY B 1 495 ? -40.604 -18.872 -0.092 1 79.75 495 GLY B C 1
ATOM 10943 O O . GLY B 1 495 ? -41.701 -19.414 -0.237 1 79.75 495 GLY B O 1
ATOM 10944 N N . LEU B 1 496 ? -40.261 -18.332 1.027 1 85.78 496 LEU B N 1
ATOM 10945 C CA . LEU B 1 496 ? -41.067 -18.436 2.239 1 85.78 496 LEU B CA 1
ATOM 10946 C C . LEU B 1 496 ? -42.233 -17.454 2.202 1 85.78 496 LEU B C 1
ATOM 10948 O O . LEU B 1 496 ? -42.055 -16.285 1.851 1 85.78 496 LEU B O 1
ATOM 10952 N N . ALA B 1 497 ? -43.322 -17.915 2.489 1 87.03 497 ALA B N 1
ATOM 10953 C CA . ALA B 1 497 ? -44.494 -17.05 2.596 1 87.03 497 ALA B CA 1
ATOM 10954 C C . ALA B 1 497 ? -44.697 -16.577 4.033 1 87.03 497 ALA B C 1
ATOM 10956 O O . ALA B 1 497 ? -45.306 -15.531 4.268 1 87.03 497 ALA B O 1
ATOM 10957 N N . GLU B 1 498 ? -44.254 -17.528 4.907 1 86.82 498 GLU B N 1
ATOM 10958 C CA . GLU B 1 498 ? -44.316 -17.2 6.328 1 86.82 498 GLU B CA 1
ATOM 10959 C C . GLU B 1 498 ? -42.958 -17.391 6.998 1 86.82 498 GLU B C 1
ATOM 10961 O O . GLU B 1 498 ? -42.084 -18.072 6.458 1 86.82 498 GLU B O 1
ATOM 10966 N N . VAL B 1 499 ? -42.874 -16.75 8.143 1 87.98 499 VAL B N 1
ATOM 10967 C CA . VAL B 1 499 ? -41.626 -16.888 8.887 1 87.98 499 VAL B CA 1
ATOM 10968 C C . VAL B 1 499 ? -41.538 -18.287 9.492 1 87.98 499 VAL B C 1
ATOM 10970 O O . VAL B 1 499 ? -42.56 -18.895 9.818 1 87.98 499 VAL B O 1
ATOM 10973 N N . PRO B 1 500 ? -40.341 -18.83 9.545 1 82.23 500 PRO B N 1
ATOM 10974 C CA . PRO B 1 500 ? -40.173 -20.15 10.158 1 82.23 500 PRO B CA 1
ATOM 10975 C C . PRO B 1 500 ? -40.667 -20.197 11.602 1 82.23 500 PRO B C 1
ATOM 10977 O O . PRO B 1 500 ? -40.844 -19.152 12.233 1 82.23 500 PRO B O 1
ATOM 10980 N N . ASP B 1 501 ? -40.785 -21.376 12.086 1 79.07 501 ASP B N 1
ATOM 10981 C CA . ASP B 1 501 ? -41.344 -21.602 13.415 1 79.07 501 ASP B CA 1
ATOM 10982 C C . ASP B 1 501 ? -40.545 -20.856 14.482 1 79.07 501 ASP B C 1
ATOM 10984 O O . ASP B 1 501 ? -39.321 -20.753 14.389 1 79.07 501 ASP B O 1
ATOM 10988 N N . TYR B 1 502 ? -41.214 -20.387 15.483 1 74.82 502 TYR B N 1
ATOM 10989 C CA . TYR B 1 502 ? -40.693 -19.52 16.534 1 74.82 502 TYR B CA 1
ATOM 10990 C C . TYR B 1 502 ? -39.628 -20.237 17.354 1 74.82 502 TYR B C 1
ATOM 10992 O O . TYR B 1 502 ? -38.693 -19.607 17.856 1 74.82 502 TYR B O 1
ATOM 11000 N N . GLU B 1 503 ? -39.787 -21.451 17.417 1 79.06 503 GLU B N 1
ATOM 11001 C CA . GLU B 1 503 ? -38.845 -22.21 18.234 1 79.06 503 GLU B CA 1
ATOM 11002 C C . GLU B 1 503 ? -37.436 -22.147 17.654 1 79.06 503 GLU B C 1
ATOM 11004 O O . GLU B 1 503 ? -36.451 -22.223 18.391 1 79.06 503 GLU B O 1
ATOM 11009 N N . LYS B 1 504 ? -37.432 -21.77 16.428 1 81.97 504 LYS B N 1
ATOM 11010 C CA . LYS B 1 504 ? -36.137 -21.752 15.755 1 81.97 504 LYS B CA 1
ATOM 11011 C C . LYS B 1 504 ? -35.4 -20.442 16.017 1 81.97 504 LYS B C 1
ATOM 11013 O O . LYS B 1 504 ? -34.179 -20.369 15.862 1 81.97 504 LYS B O 1
ATOM 11018 N N . TRP B 1 505 ? -36.182 -19.442 16.535 1 85.77 505 TRP B N 1
ATOM 11019 C CA . TRP B 1 505 ? -35.596 -18.119 16.722 1 85.77 505 TRP B CA 1
ATOM 11020 C C . TRP B 1 505 ? -34.985 -17.985 18.112 1 85.77 505 TRP B C 1
ATOM 11022 O O . TRP B 1 505 ? -34.178 -17.085 18.359 1 85.77 505 TRP B O 1
ATOM 11032 N N . GLU B 1 506 ? -35.334 -18.902 19.013 1 86.07 506 GLU B N 1
ATOM 11033 C CA . GLU B 1 506 ? -34.985 -18.766 20.424 1 86.07 506 GLU B CA 1
ATOM 11034 C C . GLU B 1 506 ? -33.471 -18.749 20.618 1 86.07 506 GLU B C 1
ATOM 11036 O O . GLU B 1 506 ? -32.953 -17.981 21.432 1 86.07 506 GLU B O 1
ATOM 11041 N N . HIS B 1 507 ? -32.818 -19.492 19.88 1 85.94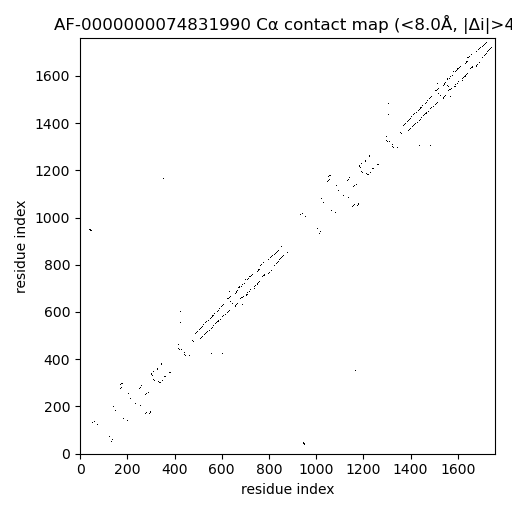 507 HIS B N 1
ATOM 11042 C CA . HIS B 1 507 ? -31.377 -19.587 20.083 1 85.94 507 HIS B CA 1
ATOM 11043 C C . HIS B 1 507 ? -30.614 -18.984 18.908 1 85.94 507 HIS B C 1
ATOM 11045 O O . HIS B 1 507 ? -29.389 -19.105 18.83 1 85.94 507 HIS B O 1
ATOM 11051 N N . ALA B 1 508 ? -31.37 -18.207 18.112 1 90.4 508 ALA B N 1
ATOM 11052 C CA . ALA B 1 508 ? -30.738 -17.668 16.911 1 90.4 508 ALA B CA 1
ATOM 11053 C C . ALA B 1 508 ? -30.012 -16.36 17.213 1 90.4 508 ALA B C 1
ATOM 11055 O O . ALA B 1 508 ? -30.539 -15.5 17.924 1 90.4 508 ALA B O 1
ATOM 11056 N N . GLU B 1 509 ? -28.812 -16.264 16.874 1 91.83 509 GLU B N 1
ATOM 11057 C CA . GLU B 1 509 ? -28.043 -15.029 17.007 1 91.83 509 GLU B CA 1
ATOM 11058 C C . GLU B 1 509 ? -28.229 -14.13 15.788 1 91.83 509 GLU B C 1
ATOM 11060 O O . GLU B 1 509 ? -28.196 -12.903 15.905 1 91.83 509 GLU B O 1
ATOM 11065 N N . ARG B 1 510 ? -28.414 -14.766 14.672 1 92.71 510 ARG B N 1
ATOM 11066 C CA . ARG B 1 510 ? -28.622 -14.025 13.432 1 92.71 510 ARG B CA 1
ATOM 11067 C C . ARG B 1 510 ? -29.691 -14.689 12.57 1 92.71 510 ARG B C 1
ATOM 11069 O O . ARG B 1 510 ? -29.713 -15.914 12.434 1 92.71 510 ARG B O 1
ATOM 11076 N N . VAL B 1 511 ? -30.583 -13.898 12.025 1 92.19 511 VAL B N 1
ATOM 11077 C CA . VAL B 1 511 ? -31.681 -14.391 11.2 1 92.19 511 VAL B CA 1
ATOM 11078 C C . VAL B 1 511 ? -31.73 -13.614 9.886 1 92.19 511 VAL B C 1
ATOM 11080 O O . VAL B 1 511 ? -31.746 -12.381 9.888 1 92.19 511 VAL B O 1
ATOM 11083 N N . SER B 1 512 ? -31.637 -14.288 8.824 1 92.58 512 SER B N 1
ATOM 11084 C CA . SER B 1 512 ? -31.749 -13.665 7.51 1 92.58 512 SER B CA 1
ATOM 11085 C C . SER B 1 512 ? -32.877 -14.29 6.696 1 92.58 512 SER B C 1
ATOM 11087 O O . SER B 1 512 ? -32.835 -15.48 6.377 1 92.58 512 SER B O 1
ATOM 11089 N N . LEU B 1 513 ? -33.886 -13.567 6.451 1 92.55 513 LEU B N 1
ATOM 11090 C CA . LEU B 1 513 ? -35.009 -13.972 5.613 1 92.55 513 LEU B CA 1
ATOM 11091 C C . LEU B 1 513 ? -35.148 -13.05 4.407 1 92.55 513 LEU B C 1
ATOM 11093 O O . LEU B 1 513 ? -36.25 -12.595 4.091 1 92.55 513 LEU B O 1
ATOM 11097 N N . VAL B 1 514 ? -34.082 -12.773 3.779 1 91.99 514 VAL B N 1
ATOM 11098 C CA . VAL B 1 514 ? -34.004 -11.813 2.683 1 91.99 514 VAL B CA 1
ATOM 11099 C C . VAL B 1 514 ? -34.61 -12.42 1.419 1 91.99 514 VAL B C 1
ATOM 11101 O O . VAL B 1 514 ? -34.447 -13.614 1.157 1 91.99 514 VAL B O 1
ATOM 11104 N N . SER B 1 515 ? -35.287 -11.617 0.637 1 88.81 515 SER B N 1
ATOM 11105 C CA . SER B 1 515 ? -35.773 -11.957 -0.697 1 88.81 515 SER B CA 1
ATOM 11106 C C . SER B 1 515 ? -36.75 -13.127 -0.648 1 88.81 515 SER B C 1
ATOM 11108 O O . SER B 1 515 ? -36.567 -14.124 -1.35 1 88.81 515 SER B O 1
ATOM 11110 N N . ASN B 1 516 ? -37.662 -12.979 0.212 1 91.33 516 ASN B N 1
ATOM 11111 C CA . ASN B 1 516 ? -38.766 -13.929 0.296 1 91.33 516 ASN B CA 1
ATOM 11112 C C . ASN B 1 516 ? -40.11 -13.25 0.051 1 91.33 516 ASN B C 1
ATOM 11114 O O . ASN B 1 516 ? -40.161 -12.131 -0.463 1 91.33 516 ASN B O 1
ATOM 11118 N N . GLU B 1 517 ? -41.135 -13.932 0.286 1 92 517 GLU B N 1
ATOM 11119 C CA . GLU B 1 517 ? -42.48 -13.401 0.086 1 92 517 GLU B CA 1
ATOM 11120 C C . GLU B 1 517 ? -43.257 -13.359 1.399 1 92 517 GLU B C 1
ATOM 11122 O O . GLU B 1 517 ? -44.416 -13.774 1.454 1 92 517 GLU B O 1
ATOM 11127 N N . ILE B 1 518 ? -42.593 -12.941 2.367 1 92.6 518 ILE B N 1
ATOM 11128 C CA . ILE B 1 518 ? -43.188 -12.899 3.698 1 92.6 518 ILE B CA 1
ATOM 11129 C C . ILE B 1 518 ? -44.213 -11.77 3.77 1 92.6 518 ILE B C 1
ATOM 11131 O O . ILE B 1 518 ? -43.908 -10.623 3.432 1 92.6 518 ILE B O 1
ATOM 11135 N N . CYS B 1 519 ? -45.365 -11.996 4.28 1 90.4 519 CYS B N 1
ATOM 11136 C CA . CYS B 1 519 ? -46.44 -11.012 4.311 1 90.4 519 CYS B CA 1
ATOM 11137 C C . CYS B 1 519 ? -46.753 -10.59 5.742 1 90.4 519 CYS B C 1
ATOM 11139 O O . CYS B 1 519 ? -47.311 -9.516 5.97 1 90.4 519 CYS B O 1
ATOM 11141 N N . SER B 1 520 ? -46.413 -11.489 6.713 1 88.96 520 SER B N 1
ATOM 11142 C CA . SER B 1 520 ? -46.732 -11.166 8.1 1 88.96 520 SER B CA 1
ATOM 11143 C C . SER B 1 520 ? -45.654 -11.679 9.049 1 88.96 520 SER B C 1
ATOM 11145 O O . SER B 1 520 ? -44.99 -12.677 8.762 1 88.96 520 SER B O 1
ATOM 11147 N N . LEU B 1 521 ? -45.515 -10.955 10.201 1 90.57 521 LEU B N 1
ATOM 11148 C CA . LEU B 1 521 ? -44.563 -11.332 11.239 1 90.57 521 LEU B CA 1
ATOM 11149 C C . LEU B 1 521 ? -45.287 -11.813 12.492 1 90.57 521 LEU B C 1
ATOM 11151 O O . LEU B 1 521 ? -46.433 -11.432 12.737 1 90.57 521 LEU B O 1
ATOM 11155 N N . PRO B 1 522 ? -44.569 -12.576 13.16 1 86.28 522 PRO B N 1
ATOM 11156 C CA . PRO B 1 522 ? -45.193 -13.042 14.401 1 86.28 522 PRO B CA 1
ATOM 11157 C C . PRO B 1 522 ? -45.309 -11.942 15.453 1 86.28 522 PRO B C 1
ATOM 11159 O O . PRO B 1 522 ? -44.522 -10.992 15.447 1 86.28 522 PRO B O 1
ATOM 11162 N N . GLU B 1 523 ? -46.2 -11.941 16.383 1 83.12 523 GLU B N 1
ATOM 11163 C CA . GLU B 1 523 ? -46.491 -10.879 17.341 1 83.12 523 GLU B CA 1
ATOM 11164 C C . GLU B 1 523 ? -45.431 -10.817 18.436 1 83.12 523 GLU B C 1
ATOM 11166 O O . GLU B 1 523 ? -44.934 -9.739 18.768 1 83.12 523 GLU B O 1
ATOM 11171 N N . ASP B 1 524 ? -45.084 -12.005 19.114 1 82.1 524 ASP B N 1
ATOM 11172 C CA . ASP B 1 524 ? -44.171 -11.953 20.252 1 82.1 524 ASP B CA 1
ATOM 11173 C C . ASP B 1 524 ? -43.126 -13.063 20.17 1 82.1 524 ASP B C 1
ATOM 11175 O O . ASP B 1 524 ? -43.092 -13.955 21.02 1 82.1 524 ASP B O 1
ATOM 11179 N N . PRO B 1 525 ? -42.224 -12.826 19.259 1 86.44 525 PRO B N 1
ATOM 11180 C CA . PRO B 1 525 ? -41.164 -13.836 19.226 1 86.44 525 PRO B CA 1
ATOM 11181 C C . PRO B 1 525 ? -40.139 -13.652 20.343 1 86.44 525 PRO B C 1
ATOM 11183 O O . PRO B 1 525 ? -39.741 -12.523 20.64 1 86.44 525 PRO B O 1
ATOM 11186 N N . TYR B 1 526 ? -39.628 -14.858 21.467 1 88.94 526 TYR B N 1
ATOM 11187 C CA . TYR B 1 526 ? -38.621 -14.784 22.52 1 88.94 526 TYR B CA 1
ATOM 11188 C C . TYR B 1 526 ? -37.224 -15.016 21.957 1 88.94 526 TYR B C 1
ATOM 11190 O O . TYR B 1 526 ? -36.818 -16.161 21.742 1 88.94 526 TYR B O 1
ATOM 11198 N N . CYS B 1 527 ? -36.646 -13.841 21.363 1 90.87 527 CYS B N 1
ATOM 11199 C CA . CYS B 1 527 ? -35.312 -13.902 20.777 1 90.87 527 CYS B CA 1
ATOM 11200 C C . CYS B 1 527 ? -34.312 -13.112 21.612 1 90.87 527 CYS B C 1
ATOM 11202 O O . CYS B 1 527 ? -33.784 -12.096 21.158 1 90.87 527 CYS B O 1
ATOM 11204 N N . PRO B 1 528 ? -33.854 -13.576 22.675 1 89.89 528 PRO B N 1
ATOM 11205 C CA . PRO B 1 528 ? -32.992 -12.807 23.576 1 89.89 528 PRO B CA 1
ATOM 11206 C C . PRO B 1 528 ? -31.565 -12.665 23.05 1 89.89 528 PRO B C 1
ATOM 11208 O O . PRO B 1 528 ? -30.86 -11.72 23.414 1 89.89 528 PRO B O 1
ATOM 11211 N N . GLU B 1 529 ? -31.155 -13.541 22.165 1 91.5 529 GLU B N 1
ATOM 11212 C CA . GLU B 1 529 ? -29.759 -13.527 21.74 1 91.5 529 GLU B CA 1
ATOM 11213 C C . GLU B 1 529 ? -29.615 -12.942 20.337 1 91.5 529 GLU B C 1
ATOM 11215 O O . GLU B 1 529 ? -28.508 -12.871 19.8 1 91.5 529 GLU B O 1
ATOM 11220 N N . LEU B 1 530 ? -30.675 -12.423 19.803 1 93.32 530 LEU B N 1
ATOM 11221 C CA . LEU B 1 530 ? -30.681 -11.995 18.408 1 93.32 530 LEU B CA 1
ATOM 11222 C C . LEU B 1 530 ? -29.874 -10.713 18.23 1 93.32 530 LEU B C 1
ATOM 11224 O O . LEU B 1 530 ? -30.111 -9.723 18.927 1 93.32 530 LEU B O 1
ATOM 11228 N N . LEU B 1 531 ? -28.921 -10.774 17.317 1 92.99 531 LEU B N 1
ATOM 11229 C CA . LEU B 1 531 ? -28.045 -9.634 17.069 1 92.99 531 LEU B CA 1
ATOM 11230 C C . LEU B 1 531 ? -28.372 -8.977 15.733 1 92.99 531 LEU B C 1
ATOM 11232 O O . LEU B 1 531 ? -28.274 -7.756 15.596 1 92.99 531 LEU B O 1
ATOM 11236 N N . THR B 1 532 ? -28.758 -9.815 14.737 1 93.71 532 THR B N 1
ATOM 11237 C CA . THR B 1 532 ? -29.004 -9.32 13.387 1 93.71 532 THR B CA 1
ATOM 11238 C C . THR B 1 532 ? -30.309 -9.885 12.834 1 93.71 532 THR B C 1
ATOM 11240 O O . THR B 1 532 ? -30.576 -11.082 12.959 1 93.71 532 THR B O 1
ATOM 11243 N N . LEU B 1 533 ? -31.122 -8.988 12.329 1 94.47 533 LEU B N 1
ATOM 11244 C CA . LEU B 1 533 ? -32.366 -9.384 11.677 1 94.47 533 LEU B CA 1
ATOM 11245 C C . LEU B 1 533 ? -32.492 -8.732 10.305 1 94.47 533 LEU B C 1
ATOM 11247 O O . LEU B 1 533 ? -32.592 -7.507 10.201 1 94.47 533 LEU B O 1
ATOM 11251 N N . LEU B 1 534 ? -32.524 -9.517 9.28 1 94.57 534 LEU B N 1
ATOM 11252 C CA . LEU B 1 534 ? -32.619 -9.02 7.912 1 94.57 534 LEU B CA 1
ATOM 11253 C C . LEU B 1 534 ? -33.926 -9.463 7.262 1 94.57 534 LEU B C 1
ATOM 11255 O O . LEU B 1 534 ? -34.148 -10.658 7.056 1 94.57 534 LEU B O 1
ATOM 11259 N N . LEU B 1 535 ? -34.721 -8.571 6.943 1 94.3 535 LEU B N 1
ATOM 11260 C CA . LEU B 1 535 ? -36.002 -8.857 6.306 1 94.3 535 LEU B CA 1
ATOM 11261 C C . LEU B 1 535 ? -36.124 -8.121 4.976 1 94.3 535 LEU B C 1
ATOM 11263 O O . LEU B 1 535 ? -37.233 -7.886 4.491 1 94.3 535 LEU B O 1
ATOM 11267 N N . SER B 1 536 ? -35.041 -7.79 4.395 1 92.32 536 SER B N 1
ATOM 11268 C CA . SER B 1 536 ? -35.005 -6.965 3.193 1 92.32 536 SER B CA 1
ATOM 11269 C C . SER B 1 536 ? -35.623 -7.693 2.004 1 92.32 536 SER B C 1
ATOM 11271 O O . SER B 1 536 ? -35.552 -8.92 1.916 1 92.32 536 SER B O 1
ATOM 11273 N N . ARG B 1 537 ? -36.279 -6.967 1.09 1 89.76 537 ARG B N 1
ATOM 11274 C CA . ARG B 1 537 ? -36.805 -7.432 -0.189 1 89.76 537 ARG B CA 1
ATOM 11275 C C . ARG B 1 537 ? -37.983 -8.379 0.015 1 89.76 537 ARG B C 1
ATOM 11277 O O . ARG B 1 537 ? -38.053 -9.435 -0.616 1 89.76 537 ARG B O 1
ATOM 11284 N N . ASN B 1 538 ? -38.652 -8.186 1.129 1 93.52 538 ASN B N 1
ATOM 11285 C CA . ASN B 1 538 ? -39.984 -8.758 1.294 1 93.52 538 ASN B CA 1
ATOM 11286 C C . ASN B 1 538 ? -41.074 -7.747 0.947 1 93.52 538 ASN B C 1
ATOM 11288 O O . ASN B 1 538 ? -41.658 -7.128 1.838 1 93.52 538 ASN B O 1
ATOM 11292 N N . TYR B 1 539 ? -41.357 -7.61 -0.221 1 91.32 539 TYR B N 1
ATOM 11293 C CA . TYR B 1 539 ? -42.151 -6.515 -0.768 1 91.32 539 TYR B CA 1
ATOM 11294 C C . TYR B 1 539 ? -43.599 -6.607 -0.303 1 91.32 539 TYR B C 1
ATOM 11296 O O . TYR B 1 539 ? -44.332 -5.616 -0.336 1 91.32 539 TYR B O 1
ATOM 11304 N N . GLU B 1 540 ? -43.978 -7.684 0.23 1 91.59 540 GLU B N 1
ATOM 11305 C CA . GLU B 1 540 ? -45.373 -7.845 0.628 1 91.59 540 GLU B CA 1
ATOM 11306 C C . GLU B 1 540 ? -45.555 -7.586 2.121 1 91.59 540 GLU B C 1
ATOM 11308 O O . GLU B 1 540 ? -46.684 -7.526 2.613 1 91.59 540 GLU B O 1
ATOM 11313 N N . LEU B 1 541 ? -44.49 -7.366 2.81 1 94.08 541 LEU B N 1
ATOM 11314 C CA . LEU B 1 541 ? -44.571 -7.093 4.24 1 94.08 541 LEU B CA 1
ATOM 11315 C C . LEU B 1 541 ? -45.065 -5.672 4.494 1 94.08 541 LEU B C 1
ATOM 11317 O O . LEU B 1 541 ? -44.344 -4.705 4.241 1 94.08 541 LEU B O 1
ATOM 11321 N N . SER B 1 542 ? -46.171 -5.458 5.052 1 92 542 SER B N 1
ATOM 11322 C CA . SER B 1 542 ? -46.786 -4.137 5.124 1 92 542 SER B CA 1
ATOM 11323 C C . SER B 1 542 ? -46.923 -3.668 6.569 1 92 542 SER B C 1
ATOM 11325 O O . SER B 1 542 ? -47.066 -2.472 6.828 1 92 542 SER B O 1
ATOM 11327 N N . LYS B 1 543 ? -46.887 -4.714 7.491 1 91.73 543 LYS B N 1
ATOM 11328 C CA . LYS B 1 543 ? -47.11 -4.319 8.879 1 91.73 543 LYS B CA 1
ATOM 11329 C C . LYS B 1 543 ? -46.186 -5.083 9.823 1 91.73 543 LYS B C 1
ATOM 11331 O O . LYS B 1 543 ? -45.917 -6.268 9.613 1 91.73 543 LYS B O 1
ATOM 11336 N N . ILE B 1 544 ? -45.74 -4.378 10.868 1 93.53 544 ILE B N 1
ATOM 11337 C CA . ILE B 1 544 ? -44.997 -4.98 11.97 1 93.53 544 ILE B CA 1
ATOM 11338 C C . ILE B 1 544 ? -45.831 -4.921 13.248 1 93.53 544 ILE B C 1
ATOM 11340 O O . ILE B 1 544 ? -46.236 -3.84 13.682 1 93.53 544 ILE B O 1
ATOM 11344 N N . PRO B 1 545 ? -45.987 -6.041 13.778 1 91.18 545 PRO B N 1
ATOM 11345 C CA . PRO B 1 545 ? -46.792 -6.042 15.002 1 91.18 545 PRO B CA 1
ATOM 11346 C C . PRO B 1 545 ? -46.161 -5.223 16.125 1 91.18 545 PRO B C 1
ATOM 11348 O O . PRO B 1 545 ? -44.934 -5.128 16.21 1 91.18 545 PRO B O 1
ATOM 11351 N N . ASN B 1 546 ? -46.904 -4.667 17.044 1 88.96 546 ASN B N 1
ATOM 11352 C CA . ASN B 1 546 ? -46.47 -3.748 18.091 1 88.96 546 ASN B CA 1
ATOM 11353 C C . ASN B 1 546 ? -45.526 -4.428 19.079 1 88.96 546 ASN B C 1
ATOM 11355 O O . ASN B 1 546 ? -44.574 -3.811 19.56 1 88.96 546 ASN B O 1
ATOM 11359 N N . SER B 1 547 ? -45.763 -5.742 19.307 1 88.73 547 SER B N 1
ATOM 11360 C CA . SER B 1 547 ? -44.966 -6.429 20.319 1 88.73 547 SER B CA 1
ATOM 11361 C C . SER B 1 547 ? -43.791 -7.168 19.69 1 88.73 547 SER B C 1
ATOM 11363 O O . SER B 1 547 ? -43.109 -7.946 20.361 1 88.73 547 SER B O 1
ATOM 11365 N N . PHE B 1 548 ? -43.498 -6.849 18.478 1 91.14 548 PHE B N 1
ATOM 11366 C CA . PHE B 1 548 ? -42.52 -7.626 17.727 1 91.14 548 PHE B CA 1
ATOM 11367 C C . PHE B 1 548 ? -41.12 -7.431 18.298 1 91.14 548 PHE B C 1
ATOM 11369 O O . PHE B 1 548 ? -40.333 -8.378 18.363 1 91.14 548 PHE B O 1
ATOM 11376 N N . PHE B 1 549 ? -40.783 -6.204 18.798 1 92.54 549 PHE B N 1
ATOM 11377 C CA . PHE B 1 549 ? -39.417 -5.874 19.188 1 92.54 549 PHE B CA 1
ATOM 11378 C C . PHE B 1 549 ? -39.241 -5.995 20.697 1 92.54 549 PHE B C 1
ATOM 11380 O O . PHE B 1 549 ? -38.158 -5.731 21.224 1 92.54 549 PHE B O 1
ATOM 11387 N N . LEU B 1 550 ? -40.121 -6.547 21.413 1 89.74 550 LEU B N 1
ATOM 11388 C CA . LEU B 1 550 ? -40.101 -6.565 22.871 1 89.74 550 LEU B CA 1
ATOM 11389 C C . LEU B 1 550 ? -39.097 -7.59 23.388 1 89.74 550 LEU B C 1
ATOM 11391 O O . LEU B 1 550 ? -38.473 -7.383 24.431 1 89.74 550 LEU B O 1
ATOM 11395 N N . SER B 1 551 ? -38.651 -9.272 22.735 1 89.3 551 SER B N 1
ATOM 11396 C CA . SER B 1 551 ? -37.786 -10.346 23.213 1 89.3 551 SER B CA 1
ATOM 11397 C C . SER B 1 551 ? -36.491 -10.41 22.41 1 89.3 551 SER B C 1
ATOM 11399 O O . SER B 1 551 ? -35.94 -11.492 22.197 1 89.3 551 SER B O 1
ATOM 11401 N N . MET B 1 552 ? -36.235 -8.63 21.966 1 91.97 552 MET B N 1
ATOM 11402 C CA . MET B 1 552 ? -34.978 -8.569 21.226 1 91.97 552 MET B CA 1
ATOM 11403 C C . MET B 1 552 ? -34.055 -7.503 21.806 1 91.97 552 MET B C 1
ATOM 11405 O O . MET B 1 552 ? -33.644 -6.581 21.1 1 91.97 552 MET B O 1
ATOM 11409 N N . PRO B 1 553 ? -33.645 -7.575 22.929 1 90.12 553 PRO B N 1
ATOM 11410 C CA . PRO B 1 553 ? -32.89 -6.519 23.606 1 90.12 553 PRO B CA 1
ATOM 11411 C C . PRO B 1 553 ? -31.48 -6.348 23.045 1 90.12 553 PRO B C 1
ATOM 11413 O O . PRO B 1 553 ? -30.883 -5.277 23.181 1 90.12 553 PRO B O 1
ATOM 11416 N N . ARG B 1 554 ? -30.926 -7.312 22.362 1 92.57 554 ARG B N 1
ATOM 11417 C CA . ARG B 1 554 ? -29.53 -7.263 21.941 1 92.57 554 ARG B CA 1
ATOM 11418 C C . ARG B 1 554 ? -29.418 -6.949 20.453 1 92.57 554 ARG B C 1
ATOM 11420 O O . ARG B 1 554 ? -28.318 -6.94 19.896 1 92.57 554 ARG B O 1
ATOM 11427 N N . LEU B 1 555 ? -30.528 -6.619 19.82 1 93.97 555 LEU B N 1
ATOM 11428 C CA . LEU B 1 555 ? -30.551 -6.385 18.38 1 93.97 555 LEU B CA 1
ATOM 11429 C C . LEU B 1 555 ? -29.682 -5.187 18.011 1 93.97 555 LEU B C 1
ATOM 11431 O O . LEU B 1 555 ? -29.849 -4.099 18.566 1 93.97 555 LEU B O 1
ATOM 11435 N N . LYS B 1 556 ? -28.726 -5.4 17.114 1 93.09 556 LYS B N 1
ATOM 11436 C CA . LYS B 1 556 ? -27.79 -4.355 16.71 1 93.09 556 LYS B CA 1
ATOM 11437 C C . LYS B 1 556 ? -28.07 -3.887 15.285 1 93.09 556 LYS B C 1
ATOM 11439 O O . LYS B 1 556 ? -27.903 -2.708 14.968 1 93.09 556 LYS B O 1
ATOM 11444 N N . VAL B 1 557 ? -28.453 -4.849 14.417 1 94.44 557 VAL B N 1
ATOM 11445 C CA . VAL B 1 557 ? -28.66 -4.542 13.005 1 94.44 557 VAL B CA 1
ATOM 11446 C C . VAL B 1 557 ? -30.069 -4.955 12.588 1 94.44 557 VAL B C 1
ATOM 11448 O O . VAL B 1 557 ? -30.465 -6.109 12.771 1 94.44 557 VAL B O 1
ATOM 11451 N N . LEU B 1 558 ? -30.792 -4.03 12.084 1 95.65 558 LEU B N 1
ATOM 11452 C CA . LEU B 1 558 ? -32.14 -4.275 11.582 1 95.65 558 LEU B CA 1
ATOM 11453 C C . LEU B 1 558 ? -32.298 -3.737 10.164 1 95.65 558 LEU B C 1
ATOM 11455 O O . LEU B 1 558 ? -32.137 -2.537 9.929 1 95.65 558 LEU B O 1
ATOM 11459 N N . ASP B 1 559 ? -32.57 -4.586 9.272 1 94.8 559 ASP B N 1
ATOM 11460 C CA . ASP B 1 559 ? -32.737 -4.202 7.873 1 94.8 559 ASP B CA 1
ATOM 11461 C C . ASP B 1 559 ? -34.163 -4.473 7.396 1 94.8 559 ASP B C 1
ATOM 11463 O O . ASP B 1 559 ? -34.562 -5.629 7.241 1 94.8 559 ASP B O 1
ATOM 11467 N N . LEU B 1 560 ? -34.912 -3.465 7.225 1 95.69 560 LEU B N 1
ATOM 11468 C CA . LEU B 1 560 ? -36.278 -3.548 6.721 1 95.69 560 LEU B CA 1
ATOM 11469 C C . LEU B 1 560 ? -36.387 -2.911 5.339 1 95.69 560 LEU B C 1
ATOM 11471 O O . LEU B 1 560 ? -37.457 -2.433 4.954 1 95.69 560 LEU B O 1
ATOM 11475 N N . SER B 1 561 ? -35.349 -2.899 4.616 1 93.87 561 SER B N 1
ATOM 11476 C CA . SER B 1 561 ? -35.301 -2.193 3.34 1 93.87 561 SER B CA 1
ATOM 11477 C C . SER B 1 561 ? -36.138 -2.904 2.282 1 93.87 561 SER B C 1
ATOM 11479 O O . SER B 1 561 ? -36.297 -4.126 2.326 1 93.87 561 SER B O 1
ATOM 11481 N N . ARG B 1 562 ? -36.758 -2.15 1.429 1 92.49 562 ARG B N 1
ATOM 11482 C CA . ARG B 1 562 ? -37.522 -2.647 0.29 1 92.49 562 ARG B CA 1
ATOM 11483 C C . ARG B 1 562 ? -38.712 -3.481 0.751 1 92.49 562 ARG B C 1
ATOM 11485 O O . ARG B 1 562 ? -38.901 -4.61 0.292 1 92.49 562 ARG B O 1
ATOM 11492 N N . THR B 1 563 ? -39.286 -3.012 1.816 1 94.9 563 THR B N 1
ATOM 11493 C CA . THR B 1 563 ? -40.561 -3.546 2.282 1 94.9 563 THR B CA 1
ATOM 11494 C C . THR B 1 563 ? -41.675 -2.518 2.108 1 94.9 563 THR B C 1
ATOM 11496 O O . THR B 1 563 ? -41.413 -1.366 1.755 1 94.9 563 THR B O 1
ATOM 11499 N N . SER B 1 564 ? -42.905 -2.935 2.353 1 93.92 564 SER B N 1
ATOM 11500 C CA . SER B 1 564 ? -44.035 -2.025 2.193 1 93.92 564 SER B CA 1
ATOM 11501 C C . SER B 1 564 ? -44.568 -1.564 3.545 1 93.92 564 SER B C 1
ATOM 11503 O O . SER B 1 564 ? -45.749 -1.233 3.672 1 93.92 564 SER B O 1
ATOM 11505 N N . ILE B 1 565 ? -43.692 -1.545 4.465 1 94.9 565 ILE B N 1
ATOM 11506 C CA . ILE B 1 565 ? -44.125 -1.167 5.806 1 94.9 565 ILE B CA 1
ATOM 11507 C C . ILE B 1 565 ? -44.536 0.304 5.82 1 94.9 565 ILE B C 1
ATOM 11509 O O . ILE B 1 565 ? -43.884 1.143 5.193 1 94.9 565 ILE B O 1
ATOM 11513 N N . LYS B 1 566 ? -45.518 0.687 6.609 1 93.03 566 LYS B N 1
ATOM 11514 C CA . LYS B 1 566 ? -46.069 2.039 6.606 1 93.03 566 LYS B CA 1
ATOM 11515 C C . LYS B 1 566 ? -45.735 2.771 7.903 1 93.03 566 LYS B C 1
ATOM 11517 O O . LYS B 1 566 ? -45.713 4.003 7.939 1 93.03 566 LYS B O 1
ATOM 11522 N N . GLU B 1 567 ? -45.551 1.941 8.919 1 92.5 567 GLU B N 1
ATOM 11523 C CA . GLU B 1 567 ? -45.239 2.542 10.212 1 92.5 567 GLU B CA 1
ATOM 11524 C C . GLU B 1 567 ? -44.337 1.632 11.041 1 92.5 567 GLU B C 1
ATOM 11526 O O . GLU B 1 567 ? -44.337 0.414 10.855 1 92.5 567 GLU B O 1
ATOM 11531 N N . LEU B 1 568 ? -43.575 2.251 11.893 1 93.83 568 LEU B N 1
ATOM 11532 C CA . LEU B 1 568 ? -42.771 1.52 12.866 1 93.83 568 LEU B CA 1
ATOM 11533 C C . LEU B 1 568 ? -43.436 1.531 14.239 1 93.83 568 LEU B C 1
ATOM 11535 O O . LEU B 1 568 ? -43.939 2.567 14.68 1 93.83 568 LEU B O 1
ATOM 11539 N N . PRO B 1 569 ? -43.464 0.41 14.822 1 93.17 569 PRO B N 1
ATOM 11540 C CA . PRO B 1 569 ? -44.056 0.383 16.162 1 93.17 569 PRO B CA 1
ATOM 11541 C C . PRO B 1 569 ? -43.228 1.151 17.189 1 93.17 569 PRO B C 1
ATOM 11543 O O . PRO B 1 569 ? -41.999 1.19 17.092 1 93.17 569 PRO B O 1
ATOM 11546 N N . PRO B 1 570 ? -43.873 1.805 18.162 1 92.57 570 PRO B N 1
ATOM 11547 C CA . PRO B 1 570 ? -43.168 2.57 19.193 1 92.57 570 PRO B CA 1
ATOM 11548 C C . PRO B 1 570 ? -42.192 1.715 19.998 1 92.57 570 PRO B C 1
ATOM 11550 O O . PRO B 1 570 ? -41.215 2.235 20.544 1 92.57 570 PRO B O 1
ATOM 11553 N N . GLU B 1 571 ? -42.428 0.465 19.979 1 92.28 571 GLU B N 1
ATOM 11554 C CA . GLU B 1 571 ? -41.598 -0.453 20.754 1 92.28 571 GLU B CA 1
ATOM 11555 C C . GLU B 1 571 ? -40.191 -0.548 20.172 1 92.28 571 GLU B C 1
ATOM 11557 O O . GLU B 1 571 ? -39.276 -1.054 20.826 1 92.28 571 GLU B O 1
ATOM 11562 N N . ILE B 1 572 ? -39.991 -0.012 18.974 1 93.15 572 ILE B N 1
ATOM 11563 C CA . ILE B 1 572 ? -38.655 0.009 18.389 1 93.15 572 ILE B CA 1
ATOM 11564 C C . ILE B 1 572 ? -37.707 0.792 19.294 1 93.15 572 ILE B C 1
ATOM 11566 O O . ILE B 1 572 ? -36.499 0.545 19.3 1 93.15 572 ILE B O 1
ATOM 11570 N N . GLY B 1 573 ? -38.219 1.733 20.071 1 92.59 573 GLY B N 1
ATOM 11571 C CA . GLY B 1 573 ? -37.436 2.55 20.985 1 92.59 573 GLY B CA 1
ATOM 11572 C C . GLY B 1 573 ? -36.885 1.767 22.162 1 92.59 573 GLY B C 1
ATOM 11573 O O . GLY B 1 573 ? -35.972 2.229 22.848 1 92.59 573 GLY B O 1
ATOM 11574 N N . LYS B 1 574 ? -37.374 0.543 22.294 1 91.83 574 LYS B N 1
ATOM 11575 C CA . LYS B 1 574 ? -36.922 -0.292 23.403 1 91.83 574 LYS B CA 1
ATOM 11576 C C . LYS B 1 574 ? -35.665 -1.073 23.027 1 91.83 574 LYS B C 1
ATOM 11578 O O . LYS B 1 574 ? -35.006 -1.653 23.893 1 91.83 574 LYS B O 1
ATOM 11583 N N . VAL B 1 575 ? -35.398 -1.064 21.765 1 93.82 575 VAL B N 1
ATOM 11584 C CA . VAL B 1 575 ? -34.179 -1.727 21.311 1 93.82 575 VAL B CA 1
ATOM 11585 C C . VAL B 1 575 ? -32.992 -0.776 21.449 1 93.82 575 VAL B C 1
ATOM 11587 O O . VAL B 1 575 ? -32.447 -0.306 20.447 1 93.82 575 VAL B O 1
ATOM 11590 N N . LEU B 1 576 ? -32.414 -0.671 22.51 1 92.3 576 LEU B N 1
ATOM 11591 C CA . LEU B 1 576 ? -31.462 0.371 22.876 1 92.3 576 LEU B CA 1
ATOM 11592 C C . LEU B 1 576 ? -30.086 0.082 22.286 1 92.3 576 LEU B C 1
ATOM 11594 O O . LEU B 1 576 ? -29.246 0.98 22.189 1 92.3 576 LEU B O 1
ATOM 11598 N N . THR B 1 577 ? -29.855 -1.14 21.858 1 92.59 577 THR B N 1
ATOM 11599 C CA . THR B 1 577 ? -28.53 -1.506 21.369 1 92.59 577 THR B CA 1
ATOM 11600 C C . THR B 1 577 ? -28.454 -1.36 19.852 1 92.59 577 THR B C 1
ATOM 11602 O O . THR B 1 577 ? -27.408 -1.611 19.251 1 92.59 577 THR B O 1
ATOM 11605 N N . LEU B 1 578 ? -29.564 -0.89 19.238 1 93.94 578 LEU B N 1
ATOM 11606 C CA . LEU B 1 578 ? -29.632 -0.802 17.783 1 93.94 578 LEU B CA 1
ATOM 11607 C C . LEU B 1 578 ? -28.608 0.194 17.25 1 93.94 578 LEU B C 1
ATOM 11609 O O . LEU B 1 578 ? -28.539 1.332 17.721 1 93.94 578 LEU B O 1
ATOM 11613 N N . GLN B 1 579 ? -27.831 -0.255 16.342 1 92.82 579 GLN B N 1
ATOM 11614 C CA . GLN B 1 579 ? -26.777 0.588 15.788 1 92.82 579 GLN B CA 1
ATOM 11615 C C . GLN B 1 579 ? -27.05 0.919 14.324 1 92.82 579 GLN B C 1
ATOM 11617 O O . GLN B 1 579 ? -26.587 1.943 13.817 1 92.82 579 GLN B O 1
ATOM 11622 N N . HIS B 1 580 ? -27.744 0.018 13.635 1 93.96 580 HIS B N 1
ATOM 11623 C CA . HIS B 1 580 ? -28.023 0.187 12.214 1 93.96 580 HIS B CA 1
ATOM 11624 C C . HIS B 1 580 ? -29.498 -0.055 11.91 1 93.96 580 HIS B C 1
ATOM 11626 O O . HIS B 1 580 ? -30.035 -1.119 12.224 1 93.96 580 HIS B O 1
ATOM 11632 N N . LEU B 1 581 ? -30.111 0.899 11.379 1 95.43 581 LEU B N 1
ATOM 11633 C CA . LEU B 1 581 ? -31.504 0.794 10.958 1 95.43 581 LEU B CA 1
ATOM 11634 C C . LEU B 1 581 ? -31.661 1.191 9.494 1 95.43 581 LEU B C 1
ATOM 11636 O O . LEU B 1 581 ? -31.443 2.35 9.134 1 95.43 581 LEU B O 1
ATOM 11640 N N . ASP B 1 582 ? -32.034 0.268 8.693 1 94.67 582 ASP B N 1
ATOM 11641 C CA . ASP B 1 582 ? -32.17 0.504 7.259 1 94.67 582 ASP B CA 1
ATOM 11642 C C . ASP B 1 582 ? -33.639 0.511 6.841 1 94.67 582 ASP B C 1
ATOM 11644 O O . ASP B 1 582 ? -34.312 -0.52 6.902 1 94.67 582 ASP B O 1
ATOM 11648 N N . LEU B 1 583 ? -34.107 1.592 6.499 1 95.13 583 LEU B N 1
ATOM 11649 C CA . LEU B 1 583 ? -35.478 1.756 6.028 1 95.13 583 LEU B CA 1
ATOM 11650 C C . LEU B 1 583 ? -35.503 2.231 4.579 1 95.13 583 LEU B C 1
ATOM 11652 O O . LEU B 1 583 ? -36.418 2.95 4.173 1 95.13 583 LEU B O 1
ATOM 11656 N N . TYR B 1 584 ? -34.522 1.853 3.913 1 92.36 584 TYR B N 1
ATOM 11657 C CA . TYR B 1 584 ? -34.386 2.256 2.518 1 92.36 584 TYR B CA 1
ATOM 11658 C C . TYR B 1 584 ? -35.552 1.737 1.685 1 92.36 584 TYR B C 1
ATOM 11660 O O . TYR B 1 584 ? -35.92 0.564 1.783 1 92.36 584 TYR B O 1
ATOM 11668 N N . GLU B 1 585 ? -36.207 2.568 0.939 1 92.16 585 GLU B N 1
ATOM 11669 C CA . GLU B 1 585 ? -37.278 2.227 0.008 1 92.16 585 GLU B CA 1
ATOM 11670 C C . GLU B 1 585 ? -38.459 1.59 0.735 1 92.16 585 GLU B C 1
ATOM 11672 O O . GLU B 1 585 ? -38.905 0.501 0.369 1 92.16 585 GLU B O 1
ATOM 11677 N N . THR B 1 586 ? -38.866 2.177 1.782 1 94.68 586 THR B N 1
ATOM 11678 C CA . THR B 1 586 ? -40.071 1.759 2.489 1 94.68 586 THR B CA 1
ATOM 11679 C C . THR B 1 586 ? -41.2 2.763 2.275 1 94.68 586 THR B C 1
ATOM 11681 O O . THR B 1 586 ? -41.009 3.788 1.617 1 94.68 586 THR B O 1
ATOM 11684 N N . ASN B 1 587 ? -42.389 2.46 2.822 1 93.68 587 ASN B N 1
ATOM 11685 C CA . ASN B 1 587 ? -43.549 3.335 2.686 1 93.68 587 ASN B CA 1
ATOM 11686 C C . ASN B 1 587 ? -43.897 4.014 4.008 1 93.68 587 ASN B C 1
ATOM 11688 O O . ASN B 1 587 ? -45.063 4.314 4.268 1 93.68 587 ASN B O 1
ATOM 11692 N N . ILE B 1 588 ? -42.892 4.258 4.743 1 94.33 588 ILE B N 1
ATOM 11693 C CA . ILE B 1 588 ? -43.113 4.837 6.064 1 94.33 588 ILE B CA 1
ATOM 11694 C C . ILE B 1 588 ? -43.537 6.297 5.923 1 94.33 588 ILE B C 1
ATOM 11696 O O . ILE B 1 588 ? -42.905 7.066 5.195 1 94.33 588 ILE B O 1
ATOM 11700 N N . ALA B 1 589 ? -44.513 6.7 6.664 1 92.42 589 ALA B N 1
ATOM 11701 C CA . ALA B 1 589 ? -45.057 8.051 6.549 1 92.42 589 ALA B CA 1
ATOM 11702 C C . ALA B 1 589 ? -44.616 8.922 7.721 1 92.42 589 ALA B C 1
ATOM 11704 O O . ALA B 1 589 ? -44.487 10.14 7.583 1 92.42 589 ALA B O 1
ATOM 11705 N N . SER B 1 590 ? -44.438 8.254 8.831 1 91.96 590 SER B N 1
ATOM 11706 C CA . SER B 1 590 ? -44.044 8.992 10.026 1 91.96 590 SER B CA 1
ATOM 11707 C C . SER B 1 590 ? -43.133 8.155 10.918 1 91.96 590 SER B C 1
ATOM 11709 O O . SER B 1 590 ? -43.312 6.94 11.03 1 91.96 590 SER B O 1
ATOM 11711 N N . LEU B 1 591 ? -42.192 8.819 11.571 1 92.23 591 LEU B N 1
ATOM 11712 C CA . LEU B 1 591 ? -41.326 8.145 12.532 1 92.23 591 LEU B CA 1
ATOM 11713 C C . LEU B 1 591 ? -41.848 8.324 13.953 1 92.23 591 LEU B C 1
ATOM 11715 O O . LEU B 1 591 ? -42.35 9.394 14.305 1 92.23 591 LEU B O 1
ATOM 11719 N N . PRO B 1 592 ? -41.794 7.265 14.721 1 92.2 592 PRO B N 1
ATOM 11720 C CA . PRO B 1 592 ? -42.258 7.384 16.106 1 92.2 592 PRO B CA 1
ATOM 11721 C C . PRO B 1 592 ? -41.316 8.215 16.974 1 92.2 592 PRO B C 1
ATOM 11723 O O . PRO B 1 592 ? -40.107 8.237 16.734 1 92.2 592 PRO B O 1
ATOM 11726 N N . LYS B 1 593 ? -41.779 8.877 17.989 1 92.39 593 LYS B N 1
ATOM 11727 C CA . LYS B 1 593 ? -40.994 9.701 18.904 1 92.39 593 LYS B CA 1
ATOM 11728 C C . LYS B 1 593 ? -40.019 8.85 19.712 1 92.39 593 LYS B C 1
ATOM 11730 O O . LYS B 1 593 ? -38.936 9.313 20.075 1 92.39 593 LYS B O 1
ATOM 11735 N N . GLU B 1 594 ? -40.42 7.624 19.886 1 93.04 594 GLU B N 1
ATOM 11736 C CA . GLU B 1 594 ? -39.62 6.699 20.683 1 93.04 594 GLU B CA 1
ATOM 11737 C C . GLU B 1 594 ? -38.327 6.327 19.964 1 93.04 594 GLU B C 1
ATOM 11739 O O . GLU B 1 594 ? -37.399 5.797 20.578 1 93.04 594 GLU B O 1
ATOM 11744 N N . LEU B 1 595 ? -38.274 6.659 18.675 1 93.05 595 LEU B N 1
ATOM 11745 C CA . LEU B 1 595 ? -37.047 6.395 17.932 1 93.05 595 LEU B CA 1
ATOM 11746 C C . LEU B 1 595 ? -35.875 7.17 18.526 1 93.05 595 LEU B C 1
ATOM 11748 O O . LEU B 1 595 ? -34.723 6.745 18.412 1 93.05 595 LEU B O 1
ATOM 11752 N N . GLY B 1 596 ? -36.139 8.296 19.104 1 92.05 596 GLY B N 1
ATOM 11753 C CA . GLY B 1 596 ? -35.131 9.146 19.718 1 92.05 596 GLY B CA 1
ATOM 11754 C C . GLY B 1 596 ? -34.424 8.486 20.886 1 92.05 596 GLY B C 1
ATOM 11755 O O . GLY B 1 596 ? -33.355 8.935 21.306 1 92.05 596 GLY B O 1
ATOM 11756 N N . ASN B 1 597 ? -34.98 7.338 21.356 1 92.53 597 ASN B N 1
ATOM 11757 C CA . ASN B 1 597 ? -34.374 6.616 22.47 1 92.53 597 ASN B CA 1
ATOM 11758 C C . ASN B 1 597 ? -33.166 5.8 22.019 1 92.53 597 ASN B C 1
ATOM 11760 O O . ASN B 1 597 ? -32.408 5.295 22.848 1 92.53 597 ASN B O 1
ATOM 11764 N N . LEU B 1 598 ? -33.045 5.705 20.724 1 93.53 598 LEU B N 1
ATOM 11765 C CA . LEU B 1 598 ? -31.944 4.912 20.187 1 93.53 598 LEU B CA 1
ATOM 11766 C C . LEU B 1 598 ? -30.647 5.714 20.185 1 93.53 598 LEU B C 1
ATOM 11768 O O . LEU B 1 598 ? -30.14 6.079 19.121 1 93.53 598 LEU B O 1
ATOM 11772 N N . VAL B 1 599 ? -29.996 5.832 21.215 1 90.47 599 VAL B N 1
ATOM 11773 C CA . VAL B 1 599 ? -28.857 6.719 21.423 1 90.47 599 VAL B CA 1
ATOM 11774 C C . VAL B 1 599 ? -27.607 6.114 20.788 1 90.47 599 VAL B C 1
ATOM 11776 O O . VAL B 1 599 ? -26.659 6.832 20.462 1 90.47 599 VAL B O 1
ATOM 11779 N N . LYS B 1 600 ? -27.652 4.81 20.556 1 90.61 600 LYS B N 1
ATOM 11780 C CA . LYS B 1 600 ? -26.458 4.153 20.031 1 90.61 600 LYS B CA 1
ATOM 11781 C C . LYS B 1 600 ? -26.528 4.018 18.513 1 90.61 600 LYS B C 1
ATOM 11783 O O . LYS B 1 600 ? -25.642 3.423 17.896 1 90.61 600 LYS B O 1
ATOM 11788 N N . LEU B 1 601 ? -27.591 4.612 17.902 1 92.61 601 LEU B N 1
ATOM 11789 C CA . LEU B 1 601 ? -27.786 4.497 16.461 1 92.61 601 LEU B CA 1
ATOM 11790 C C . LEU B 1 601 ? -26.653 5.181 15.703 1 92.61 601 LEU B C 1
ATOM 11792 O O . LEU B 1 601 ? -26.371 6.36 15.931 1 92.61 601 LEU B O 1
ATOM 11796 N N . LYS B 1 602 ? -26.018 4.47 14.876 1 88.98 602 LYS B N 1
ATOM 11797 C CA . LYS B 1 602 ? -24.888 4.999 14.117 1 88.98 602 LYS B CA 1
ATOM 11798 C C . LYS B 1 602 ? -25.285 5.288 12.672 1 88.98 602 LYS B C 1
ATOM 11800 O O . LYS B 1 602 ? -24.732 6.19 12.039 1 88.98 602 LYS B O 1
ATOM 11805 N N . SER B 1 603 ? -26.211 4.454 12.155 1 91.25 603 SER B N 1
ATOM 11806 C CA . SER B 1 603 ? -26.629 4.612 10.766 1 91.25 603 SER B CA 1
ATOM 11807 C C . SER B 1 603 ? -28.148 4.565 10.637 1 91.25 603 SER B C 1
ATOM 11809 O O . SER B 1 603 ? -28.787 3.621 11.106 1 91.25 603 SER B O 1
ATOM 11811 N N . LEU B 1 604 ? -28.648 5.535 10.075 1 93.3 604 LEU B N 1
ATOM 11812 C CA . LEU B 1 604 ? -30.072 5.611 9.769 1 93.3 604 LEU B CA 1
ATOM 11813 C C . LEU B 1 604 ? -30.296 5.897 8.288 1 93.3 604 LEU B C 1
ATOM 11815 O O . LEU B 1 604 ? -30.016 7.001 7.816 1 93.3 604 LEU B O 1
ATOM 11819 N N . LEU B 1 605 ? -30.818 4.957 7.589 1 93.02 605 LEU B N 1
ATOM 11820 C CA . LEU B 1 605 ? -31.027 5.099 6.152 1 93.02 605 LEU B CA 1
ATOM 11821 C C . LEU B 1 605 ? -32.509 5.273 5.832 1 93.02 605 LEU B C 1
ATOM 11823 O O . LEU B 1 605 ? -33.308 4.361 6.059 1 93.02 605 LEU B O 1
ATOM 11827 N N . LEU B 1 606 ? -32.837 6.355 5.377 1 94.1 606 LEU B N 1
ATOM 11828 C CA . LEU B 1 606 ? -34.224 6.688 5.072 1 94.1 606 LEU B CA 1
ATOM 11829 C C . LEU B 1 606 ? -34.369 7.139 3.622 1 94.1 606 LEU B C 1
ATOM 11831 O O . LEU B 1 606 ? -35.352 7.793 3.267 1 94.1 606 LEU B O 1
ATOM 11835 N N . SER B 1 607 ? -33.479 6.793 2.809 1 91.96 607 SER B N 1
ATOM 11836 C CA . SER B 1 607 ? -33.515 7.266 1.429 1 91.96 607 SER B CA 1
ATOM 11837 C C . SER B 1 607 ? -34.646 6.605 0.648 1 91.96 607 SER B C 1
ATOM 11839 O O . SER B 1 607 ? -35.057 5.488 0.967 1 91.96 607 SER B O 1
ATOM 11841 N N . SER B 1 608 ? -35.204 7.243 -0.289 1 89.92 608 SER B N 1
ATOM 11842 C CA . SER B 1 608 ? -36.233 6.776 -1.213 1 89.92 608 SER B CA 1
ATOM 11843 C C . SER B 1 608 ? -37.515 6.411 -0.472 1 89.92 608 SER B C 1
ATOM 11845 O O . SER B 1 608 ? -38.084 5.341 -0.695 1 89.92 608 SER B O 1
ATOM 11847 N N . THR B 1 609 ? -37.742 7.136 0.554 1 92.46 609 THR B N 1
ATOM 11848 C CA . THR B 1 609 ? -39.015 7.065 1.264 1 92.46 609 THR B CA 1
ATOM 11849 C C . THR B 1 609 ? -39.881 8.28 0.944 1 92.46 609 THR B C 1
ATOM 11851 O O . THR B 1 609 ? -40.014 9.188 1.766 1 92.46 609 THR B O 1
ATOM 11854 N N . PRO B 1 610 ? -40.476 8.327 -0.116 1 83.77 610 PRO B N 1
ATOM 11855 C CA . PRO B 1 610 ? -41.179 9.516 -0.605 1 83.77 610 PRO B CA 1
ATOM 11856 C C . PRO B 1 610 ? -42.383 9.886 0.259 1 83.77 610 PRO B C 1
ATOM 11858 O O . PRO B 1 610 ? -42.803 11.045 0.274 1 83.77 610 PRO B O 1
ATOM 11861 N N . LEU B 1 611 ? -42.909 8.965 1.082 1 89.05 611 LEU B N 1
ATOM 11862 C CA . LEU B 1 611 ? -44.129 9.226 1.838 1 89.05 611 LEU B CA 1
ATOM 11863 C C . LEU B 1 611 ? -43.804 9.771 3.224 1 89.05 611 LEU B C 1
ATOM 11865 O O . LEU B 1 611 ? -44.707 10.142 3.977 1 89.05 611 LEU B O 1
ATOM 11869 N N . LEU B 1 612 ? -42.532 9.874 3.536 1 91.15 612 LEU B N 1
ATOM 11870 C CA . LEU B 1 612 ? -42.147 10.359 4.857 1 91.15 612 LEU B CA 1
ATOM 11871 C C . LEU B 1 612 ? -42.429 11.851 4.993 1 91.15 612 LEU B C 1
ATOM 11873 O O . LEU B 1 612 ? -41.738 12.675 4.388 1 91.15 612 LEU B O 1
ATOM 11877 N N . LYS B 1 613 ? -43.378 12.225 5.817 1 86.95 613 LYS B N 1
ATOM 11878 C CA . LYS B 1 613 ? -43.813 13.616 5.906 1 86.95 613 LYS B CA 1
ATOM 11879 C C . LYS B 1 613 ? -43.579 14.177 7.306 1 86.95 613 LYS B C 1
ATOM 11881 O O . LYS B 1 613 ? -43.438 15.389 7.479 1 86.95 613 LYS B O 1
ATOM 11886 N N . GLU B 1 614 ? -43.548 13.199 8.196 1 88.57 614 GLU B N 1
ATOM 11887 C CA . GLU B 1 614 ? -43.483 13.705 9.564 1 88.57 614 GLU B CA 1
ATOM 11888 C C . GLU B 1 614 ? -42.343 13.051 10.34 1 88.57 614 GLU B C 1
ATOM 11890 O O . GLU B 1 614 ? -42.267 11.823 10.425 1 88.57 614 GLU B O 1
ATOM 11895 N N . ILE B 1 615 ? -41.513 13.859 10.98 1 89.37 615 ILE B N 1
ATOM 11896 C CA . ILE B 1 615 ? -40.508 13.474 11.964 1 89.37 615 ILE B CA 1
ATOM 11897 C C . ILE B 1 615 ? -40.684 14.303 13.234 1 89.37 615 ILE B C 1
ATOM 11899 O O . ILE B 1 615 ? -40.586 15.532 13.2 1 89.37 615 ILE B O 1
ATOM 11903 N N . PRO B 1 616 ? -41.069 13.487 14.42 1 86.87 616 PRO B N 1
ATOM 11904 C CA . PRO B 1 616 ? -41.3 14.23 15.661 1 86.87 616 PRO B CA 1
ATOM 11905 C C . PRO B 1 616 ? -40.112 15.103 16.057 1 86.87 616 PRO B C 1
ATOM 11907 O O . PRO B 1 616 ? -38.959 14.701 15.878 1 86.87 616 PRO B O 1
ATOM 11910 N N . HIS B 1 617 ? -40.354 16.367 16.419 1 87.03 617 HIS B N 1
ATOM 11911 C CA . HIS B 1 617 ? -39.327 17.317 16.833 1 87.03 617 HIS B CA 1
ATOM 11912 C C . HIS B 1 617 ? -38.449 16.734 17.935 1 87.03 617 HIS B C 1
ATOM 11914 O O . HIS B 1 617 ? -38.949 16.074 18.849 1 87.03 617 HIS B O 1
ATOM 11920 N N . GLY B 1 618 ? -37.149 16.956 17.806 1 86.8 618 GLY B N 1
ATOM 11921 C CA . GLY B 1 618 ? -36.234 16.538 18.856 1 86.8 618 GLY B CA 1
ATOM 11922 C C . GLY B 1 618 ? -35.712 15.127 18.666 1 86.8 618 GLY B C 1
ATOM 11923 O O . GLY B 1 618 ? -34.756 14.718 19.329 1 86.8 618 GLY B O 1
ATOM 11924 N N . VAL B 1 619 ? -36.255 14.43 17.74 1 89.9 619 VAL B N 1
ATOM 11925 C CA . VAL B 1 619 ? -35.878 13.034 17.546 1 89.9 619 VAL B CA 1
ATOM 11926 C C . VAL B 1 619 ? -34.48 12.957 16.936 1 89.9 619 VAL B C 1
ATOM 11928 O O . VAL B 1 619 ? -33.632 12.195 17.407 1 89.9 619 VAL B O 1
ATOM 11931 N N . ILE B 1 620 ? -34.115 13.731 15.925 1 89.81 620 ILE B N 1
ATOM 11932 C CA . ILE B 1 620 ? -32.837 13.691 15.223 1 89.81 620 ILE B CA 1
ATOM 11933 C C . ILE B 1 620 ? -31.726 14.191 16.144 1 89.81 620 ILE B C 1
ATOM 11935 O O . ILE B 1 620 ? -30.602 13.684 16.103 1 89.81 620 ILE B O 1
ATOM 11939 N N . ALA B 1 621 ? -32.02 15.129 16.985 1 88.92 621 ALA B N 1
ATOM 11940 C CA . ALA B 1 621 ? -31.037 15.725 17.886 1 88.92 621 ALA B CA 1
ATOM 11941 C C . ALA B 1 621 ? -30.545 14.708 18.912 1 88.92 621 ALA B C 1
ATOM 11943 O O . ALA B 1 621 ? -29.449 14.849 19.459 1 88.92 621 ALA B O 1
ATOM 11944 N N . ARG B 1 622 ? -31.305 13.707 19.119 1 91.72 622 ARG B N 1
ATOM 11945 C CA . ARG B 1 622 ? -30.991 12.738 20.163 1 91.72 622 ARG B CA 1
ATOM 11946 C C . ARG B 1 622 ? -30.028 11.673 19.65 1 91.72 622 ARG B C 1
ATOM 11948 O O . ARG B 1 622 ? -29.463 10.909 20.436 1 91.72 622 ARG B O 1
ATOM 11955 N N . PHE B 1 623 ? -29.882 11.619 18.379 1 92.17 623 PHE B N 1
ATOM 11956 C CA . PHE B 1 623 ? -28.966 10.64 17.805 1 92.17 623 PHE B CA 1
ATOM 11957 C C . PHE B 1 623 ? -27.522 11.11 17.932 1 92.17 623 PHE B C 1
ATOM 11959 O O . PHE B 1 623 ? -26.86 11.378 16.927 1 92.17 623 PHE B O 1
ATOM 11966 N N . THR B 1 624 ? -26.974 11.083 19.042 1 87.2 624 THR B N 1
ATOM 11967 C CA . THR B 1 624 ? -25.672 11.667 19.344 1 87.2 624 THR B CA 1
ATOM 11968 C C . THR B 1 624 ? -24.552 10.852 18.703 1 87.2 624 THR B C 1
ATOM 11970 O O . THR B 1 624 ? -23.456 11.367 18.473 1 87.2 624 THR B O 1
ATOM 11973 N N . GLU B 1 625 ? -24.85 9.564 18.388 1 87.44 625 GLU B N 1
ATOM 11974 C CA . GLU B 1 625 ? -23.797 8.718 17.832 1 87.44 625 GLU B CA 1
ATOM 11975 C C . GLU B 1 625 ? -23.98 8.526 16.329 1 87.44 625 GLU B C 1
ATOM 11977 O O . GLU B 1 625 ? -23.235 7.771 15.7 1 87.44 625 GLU B O 1
ATOM 11982 N N . LEU B 1 626 ? -24.897 9.27 15.736 1 89.75 626 LEU B N 1
ATOM 11983 C CA . LEU B 1 626 ? -25.233 9.091 14.327 1 89.75 626 LEU B CA 1
ATOM 11984 C C . LEU B 1 626 ? -24.081 9.538 13.433 1 89.75 626 LEU B C 1
ATOM 11986 O O . LEU B 1 626 ? -23.584 10.659 13.567 1 89.75 626 LEU B O 1
ATOM 11990 N N . ARG B 1 627 ? -23.679 8.677 12.566 1 85.9 627 ARG B N 1
ATOM 11991 C CA . ARG B 1 627 ? -22.578 8.981 11.658 1 85.9 627 ARG B CA 1
ATOM 11992 C C . ARG B 1 627 ? -23.069 9.091 10.219 1 85.9 627 ARG B C 1
ATOM 11994 O O . ARG B 1 627 ? -22.508 9.845 9.422 1 85.9 627 ARG B O 1
ATOM 12001 N N . VAL B 1 628 ? -24.033 8.271 9.928 1 88.32 628 VAL B N 1
ATOM 12002 C CA . VAL B 1 628 ? -24.569 8.264 8.571 1 88.32 628 VAL B CA 1
ATOM 12003 C C . VAL B 1 628 ? -26.067 8.558 8.605 1 88.32 628 VAL B C 1
ATOM 12005 O O . VAL B 1 628 ? -26.826 7.869 9.291 1 88.32 628 VAL B O 1
ATOM 12008 N N . LEU B 1 629 ? -26.431 9.523 7.947 1 91.87 629 LEU B N 1
ATOM 12009 C CA . LEU B 1 629 ? -27.84 9.858 7.775 1 91.87 629 LEU B CA 1
ATOM 12010 C C . LEU B 1 629 ? -28.181 10.035 6.299 1 91.87 629 LEU B C 1
ATOM 12012 O O . LEU B 1 629 ? -27.704 10.973 5.656 1 91.87 629 LEU B O 1
ATOM 12016 N N . SER B 1 630 ? -28.996 9.144 5.821 1 91.52 630 SER B N 1
ATOM 12017 C CA . SER B 1 630 ? -29.368 9.203 4.411 1 91.52 630 SER B CA 1
ATOM 12018 C C . SER B 1 630 ? -30.839 9.569 4.242 1 91.52 630 SER B C 1
ATOM 12020 O O . SER B 1 630 ? -31.722 8.833 4.686 1 91.52 630 SER B O 1
ATOM 12022 N N . MET B 1 631 ? -31.082 10.617 3.655 1 92.5 631 MET B N 1
ATOM 12023 C CA . MET B 1 631 ? -32.454 11.066 3.439 1 92.5 631 MET B CA 1
ATOM 12024 C C . MET B 1 631 ? -32.635 11.603 2.024 1 92.5 631 MET B C 1
ATOM 12026 O O . MET B 1 631 ? -33.343 12.589 1.815 1 92.5 631 MET B O 1
ATOM 12030 N N . ASN B 1 632 ? -31.966 11.014 1.148 1 90 632 ASN B N 1
ATOM 12031 C CA . ASN B 1 632 ? -32.105 11.42 -0.246 1 90 632 ASN B CA 1
ATOM 12032 C C . ASN B 1 632 ? -33.464 11.022 -0.814 1 90 632 ASN B C 1
ATOM 12034 O O . ASN B 1 632 ? -33.889 9.874 -0.671 1 90 632 ASN B O 1
ATOM 12038 N N . ASP B 1 633 ? -34.107 11.885 -1.49 1 88.33 633 ASP B N 1
ATOM 12039 C CA . ASP B 1 633 ? -35.427 11.652 -2.068 1 88.33 633 ASP B CA 1
ATOM 12040 C C . ASP B 1 633 ? -36.424 11.209 -1 1 88.33 633 ASP B C 1
ATOM 12042 O O . ASP B 1 633 ? -37.107 10.196 -1.163 1 88.33 633 ASP B O 1
ATOM 12046 N N . SER B 1 634 ? -36.325 11.823 0.074 1 90.22 634 SER B N 1
ATOM 12047 C CA . SER B 1 634 ? -37.173 11.521 1.222 1 90.22 634 SER B CA 1
ATOM 12048 C C . SER B 1 634 ? -37.718 12.795 1.859 1 90.22 634 SER B C 1
ATOM 12050 O O . SER B 1 634 ? -38.174 13.7 1.156 1 90.22 634 SER B O 1
ATOM 12052 N N . TYR B 1 635 ? -37.499 12.976 3.182 1 87 635 TYR B N 1
ATOM 12053 C CA . TYR B 1 635 ? -37.996 14.126 3.93 1 87 635 TYR B CA 1
ATOM 12054 C C . TYR B 1 635 ? -37.29 15.405 3.496 1 87 635 TYR B C 1
ATOM 12056 O O . TYR B 1 635 ? -36.065 15.429 3.36 1 87 635 TYR B O 1
ATOM 12064 N N . GLY B 1 636 ? -37.94 16.534 3.13 1 83.76 636 GLY B N 1
ATOM 12065 C CA . GLY B 1 636 ? -37.306 17.747 2.64 1 83.76 636 GLY B CA 1
ATOM 12066 C C . GLY B 1 636 ? -37.776 18.998 3.359 1 83.76 636 GLY B C 1
ATOM 12067 O O . GLY B 1 636 ? -37.227 20.082 3.152 1 83.76 636 GLY B O 1
ATOM 12068 N N . ASN B 1 637 ? -38.671 18.81 4.346 1 81.91 637 ASN B N 1
ATOM 12069 C CA . ASN B 1 637 ? -39.271 19.98 4.979 1 81.91 637 ASN B CA 1
ATOM 12070 C C . ASN B 1 637 ? -38.483 20.417 6.21 1 81.91 637 ASN B C 1
ATOM 12072 O O . ASN B 1 637 ? -38.954 20.27 7.339 1 81.91 637 ASN B O 1
ATOM 12076 N N . TRP B 1 638 ? -37.308 21.038 5.98 1 86.3 638 TRP B N 1
ATOM 12077 C CA . TRP B 1 638 ? -36.46 21.536 7.058 1 86.3 638 TRP B CA 1
ATOM 12078 C C . TRP B 1 638 ? -36.788 22.989 7.382 1 86.3 638 TRP B C 1
ATOM 12080 O O . TRP B 1 638 ? -37.017 23.796 6.478 1 86.3 638 TRP B O 1
ATOM 12090 N N . ARG B 1 639 ? -36.886 23.32 8.593 1 81.77 639 ARG B N 1
ATOM 12091 C CA . ARG B 1 639 ? -37.215 24.68 9.004 1 81.77 639 ARG B CA 1
ATOM 12092 C C . ARG B 1 639 ? -35.972 25.424 9.48 1 81.77 639 ARG B C 1
ATOM 12094 O O . ARG B 1 639 ? -35.094 24.835 10.115 1 81.77 639 ARG B O 1
ATOM 12101 N N . VAL B 1 640 ? -35.663 26.629 9.098 1 71.07 640 VAL B N 1
ATOM 12102 C CA . VAL B 1 640 ? -34.556 27.468 9.546 1 71.07 640 VAL B CA 1
ATOM 12103 C C . VAL B 1 640 ? -35.003 28.327 10.726 1 71.07 640 VAL B C 1
ATOM 12105 O O . VAL B 1 640 ? -34.21 28.619 11.625 1 71.07 640 VAL B O 1
ATOM 12108 N N . SER B 1 641 ? -36.317 28.899 10.798 1 62.58 641 SER B N 1
ATOM 12109 C CA . SER B 1 641 ? -36.777 29.797 11.852 1 62.58 641 SER B CA 1
ATOM 12110 C C . SER B 1 641 ? -37.597 29.049 12.897 1 62.58 641 SER B C 1
ATOM 12112 O O . SER B 1 641 ? -38.044 27.925 12.655 1 62.58 641 SER B O 1
ATOM 12114 N N . SER B 1 642 ? -37.531 29.376 14.279 1 56.13 642 SER B N 1
ATOM 12115 C CA . SER B 1 642 ? -38.207 28.832 15.453 1 56.13 642 SER B CA 1
ATOM 12116 C C . SER B 1 642 ? -39.684 28.575 15.17 1 56.13 642 SER B C 1
ATOM 12118 O O . SER B 1 642 ? -40.338 27.823 15.896 1 56.13 642 SER B O 1
ATOM 12120 N N . SER B 1 643 ? -40.32 29.288 14.153 1 53.8 643 SER B N 1
ATOM 12121 C CA . SER B 1 643 ? -41.77 29.226 13.993 1 53.8 643 SER B CA 1
ATOM 12122 C C . SER B 1 643 ? -42.155 28.47 12.726 1 53.8 643 SER B C 1
ATOM 12124 O O . SER B 1 643 ? -41.445 28.533 11.72 1 53.8 643 SER B O 1
ATOM 12126 N N . GLY B 1 644 ? -42.956 27.26 12.727 1 56.27 644 GLY B N 1
ATOM 12127 C CA . GLY B 1 644 ? -43.555 26.583 11.589 1 56.27 644 GLY B CA 1
ATOM 12128 C C . GLY B 1 644 ? -43.44 25.072 11.666 1 56.27 644 GLY B C 1
ATOM 12129 O O . GLY B 1 644 ? -42.84 24.536 12.6 1 56.27 644 GLY B O 1
ATOM 12130 N N . PRO B 1 645 ? -44.017 24.444 10.761 1 63.49 645 PRO B N 1
ATOM 12131 C CA . PRO B 1 645 ? -44.026 22.981 10.696 1 63.49 645 PRO B CA 1
ATOM 12132 C C . PRO B 1 645 ? -42.719 22.407 10.153 1 63.49 645 PRO B C 1
ATOM 12134 O O . PRO B 1 645 ? -42.014 23.077 9.394 1 63.49 645 PRO B O 1
ATOM 12137 N N . GLY B 1 646 ? -42.077 21.422 10.713 1 71.86 646 GLY B N 1
ATOM 12138 C CA . GLY B 1 646 ? -40.876 20.744 10.251 1 71.86 646 GLY B CA 1
ATOM 12139 C C . GLY B 1 646 ? -39.796 20.655 11.312 1 71.86 646 GLY B C 1
ATOM 12140 O O . GLY B 1 646 ? -40.005 21.067 12.455 1 71.86 646 GLY B O 1
ATOM 12141 N N . ILE B 1 647 ? -38.786 20.075 10.954 1 82.58 647 ILE B N 1
ATOM 12142 C CA . ILE B 1 647 ? -37.689 19.87 11.893 1 82.58 647 ILE B CA 1
ATOM 12143 C C . ILE B 1 647 ? -36.689 21.018 11.777 1 82.58 647 ILE B C 1
ATOM 12145 O O . ILE B 1 647 ? -36.422 21.508 10.678 1 82.58 647 ILE B O 1
ATOM 12149 N N . ASN B 1 648 ? -36.349 21.482 12.894 1 83.48 648 ASN B N 1
ATOM 12150 C CA . ASN B 1 648 ? -35.355 22.55 12.931 1 83.48 648 ASN B CA 1
ATOM 12151 C C . ASN B 1 648 ? -34.019 22.092 12.352 1 83.48 648 ASN B C 1
ATOM 12153 O O . ASN B 1 648 ? -33.466 21.079 12.782 1 83.48 648 ASN B O 1
ATOM 12157 N N . PHE B 1 649 ? -33.574 22.819 11.395 1 87.67 649 PHE B N 1
ATOM 12158 C CA . PHE B 1 649 ? -32.309 22.523 10.734 1 87.67 649 PHE B CA 1
ATOM 12159 C C . PHE B 1 649 ? -31.165 22.498 11.741 1 87.67 649 PHE B C 1
ATOM 12161 O O . PHE B 1 649 ? -30.146 21.843 11.515 1 87.67 649 PHE B O 1
ATOM 12168 N N . GLU B 1 650 ? -31.322 23.109 12.882 1 86.12 650 GLU B N 1
ATOM 12169 C CA . GLU B 1 650 ? -30.325 23.182 13.946 1 86.12 650 GLU B CA 1
ATOM 12170 C C . GLU B 1 650 ? -30.067 21.807 14.555 1 86.12 650 GLU B C 1
ATOM 12172 O O . GLU B 1 650 ? -28.985 21.552 15.088 1 86.12 650 GLU B O 1
ATOM 12177 N N . GLU B 1 651 ? -31.112 20.984 14.43 1 87.82 651 GLU B N 1
ATOM 12178 C CA . GLU B 1 651 ? -30.937 19.631 14.95 1 87.82 651 GLU B CA 1
ATOM 12179 C C . GLU B 1 651 ? -29.848 18.883 14.186 1 87.82 651 GLU B C 1
ATOM 12181 O O . GLU B 1 651 ? -29.095 18.103 14.773 1 87.82 651 GLU B O 1
ATOM 12186 N N . LEU B 1 652 ? -29.779 19.16 12.879 1 88.37 652 LEU B N 1
ATOM 12187 C CA . LEU B 1 652 ? -28.748 18.534 12.059 1 88.37 652 LEU B CA 1
ATOM 12188 C C . LEU B 1 652 ? -27.372 19.105 12.385 1 88.37 652 LEU B C 1
ATOM 12190 O O . LEU B 1 652 ? -26.379 18.374 12.397 1 88.37 652 LEU B O 1
ATOM 12194 N N . GLU B 1 653 ? -27.338 20.366 12.65 1 84.68 653 GLU B N 1
ATOM 12195 C CA . GLU B 1 653 ? -26.084 21.041 12.973 1 84.68 653 GLU B CA 1
ATOM 12196 C C . GLU B 1 653 ? -25.515 20.543 14.298 1 84.68 653 GLU B C 1
ATOM 12198 O O . GLU B 1 653 ? -24.307 20.624 14.53 1 84.68 653 GLU B O 1
ATOM 12203 N N . GLY B 1 654 ? -26.388 20.061 15.115 1 81.48 654 GLY B N 1
ATOM 12204 C CA . GLY B 1 654 ? -25.987 19.6 16.435 1 81.48 654 GLY B CA 1
ATOM 12205 C C . GLY B 1 654 ? -25.383 18.208 16.423 1 81.48 654 GLY B C 1
ATOM 12206 O O . GLY B 1 654 ? -24.77 17.784 17.405 1 81.48 654 GLY B O 1
ATOM 12207 N N . LEU B 1 655 ? -25.549 17.523 15.329 1 87.71 655 LEU B N 1
ATOM 12208 C CA . LEU B 1 655 ? -24.991 16.179 15.232 1 87.71 655 LEU B CA 1
ATOM 12209 C C . LEU B 1 655 ? -23.487 16.231 14.988 1 87.71 655 LEU B C 1
ATOM 12211 O O . LEU B 1 655 ? -23.039 16.23 13.839 1 87.71 655 LEU B O 1
ATOM 12215 N N . LYS B 1 656 ? -22.744 16.154 15.99 1 76.84 656 LYS B N 1
ATOM 12216 C CA . LYS B 1 656 ? -21.306 16.399 15.956 1 76.84 656 LYS B CA 1
ATOM 12217 C C . LYS B 1 656 ? -20.564 15.233 15.31 1 76.84 656 LYS B C 1
ATOM 12219 O O . LYS B 1 656 ? -19.452 15.401 14.804 1 76.84 656 LYS B O 1
ATOM 12224 N N . ARG B 1 657 ? -21.207 14.023 15.284 1 80.73 657 ARG B N 1
ATOM 12225 C CA . ARG B 1 657 ? -20.5 12.851 14.78 1 80.73 657 ARG B CA 1
ATOM 12226 C C . ARG B 1 657 ? -20.931 12.522 13.354 1 80.73 657 ARG B C 1
ATOM 12228 O O . ARG B 1 657 ? -20.442 11.56 12.759 1 80.73 657 ARG B O 1
ATOM 12235 N N . LEU B 1 658 ? -21.779 13.362 12.784 1 85.95 658 LEU B N 1
ATOM 12236 C CA . LEU B 1 658 ? -22.281 13.117 11.436 1 85.95 658 LEU B CA 1
ATOM 12237 C C . LEU B 1 658 ? -21.176 13.303 10.402 1 85.95 658 LEU B C 1
ATOM 12239 O O . LEU B 1 658 ? -20.514 14.343 10.374 1 85.95 658 LEU B O 1
ATOM 12243 N N . ARG B 1 659 ? -20.951 12.226 9.621 1 81.6 659 ARG B N 1
ATOM 12244 C CA . ARG B 1 659 ? -19.877 12.28 8.634 1 81.6 659 ARG B CA 1
ATOM 12245 C C . ARG B 1 659 ? -20.423 12.099 7.222 1 81.6 659 ARG B C 1
ATOM 12247 O O . ARG B 1 659 ? -19.76 12.455 6.245 1 81.6 659 ARG B O 1
ATOM 12254 N N . TYR B 1 660 ? -21.595 11.534 7.127 1 87 660 TYR B N 1
ATOM 12255 C CA . TYR B 1 660 ? -22.254 11.303 5.846 1 87 660 TYR B CA 1
ATOM 12256 C C . TYR B 1 660 ? -23.692 11.807 5.875 1 87 660 TYR B C 1
ATOM 12258 O O . TYR B 1 660 ? -24.495 11.368 6.702 1 87 660 TYR B O 1
ATOM 12266 N N . LEU B 1 661 ? -23.939 12.706 4.904 1 90.98 661 LEU B N 1
ATOM 12267 C CA . LEU B 1 661 ? -25.286 13.265 4.865 1 90.98 661 LEU B CA 1
ATOM 12268 C C . LEU B 1 661 ? -25.813 13.315 3.435 1 90.98 661 LEU B C 1
ATOM 12270 O O . LEU B 1 661 ? -25.146 13.841 2.541 1 90.98 661 LEU B O 1
ATOM 12274 N N . ASP B 1 662 ? -26.907 12.63 3.231 1 91.85 662 ASP B N 1
ATOM 12275 C CA . ASP B 1 662 ? -27.748 12.858 2.061 1 91.85 662 ASP B CA 1
ATOM 12276 C C . ASP B 1 662 ? -29.017 13.621 2.438 1 91.85 662 ASP B C 1
ATOM 12278 O O . ASP B 1 662 ? -29.743 13.216 3.348 1 91.85 662 ASP B O 1
ATOM 12282 N N . ILE B 1 663 ? -29.201 14.643 1.764 1 92 663 ILE B N 1
ATOM 12283 C CA . ILE B 1 663 ? -30.303 15.473 2.239 1 92 663 ILE B CA 1
ATOM 12284 C C . ILE B 1 663 ? -31.106 15.996 1.05 1 92 663 ILE B C 1
ATOM 12286 O O . ILE B 1 663 ? -30.57 16.145 -0.051 1 92 663 ILE B O 1
ATOM 12290 N N . THR B 1 664 ? -32.338 16.142 1.263 1 92 664 THR B N 1
ATOM 12291 C CA . THR B 1 664 ? -33.254 16.78 0.323 1 92 664 THR B CA 1
ATOM 12292 C C . THR B 1 664 ? -33.739 18.121 0.866 1 92 664 THR B C 1
ATOM 12294 O O . THR B 1 664 ? -34.157 18.214 2.022 1 92 664 THR B O 1
ATOM 12297 N N . LEU B 1 665 ? -33.53 19.148 0.113 1 89.22 665 LEU B N 1
ATOM 12298 C CA . LEU B 1 665 ? -33.948 20.483 0.527 1 89.22 665 LEU B CA 1
ATOM 12299 C C . LEU B 1 665 ? -35.025 21.029 -0.404 1 89.22 665 LEU B C 1
ATOM 12301 O O . LEU B 1 665 ? -34.944 20.855 -1.622 1 89.22 665 LEU B O 1
ATOM 12305 N N . GLN B 1 666 ? -35.966 21.674 0.2 1 85.39 666 GLN B N 1
ATOM 12306 C CA . GLN B 1 666 ? -37.083 22.18 -0.59 1 85.39 666 GLN B CA 1
ATOM 12307 C C . GLN B 1 666 ? -37.169 23.701 -0.509 1 85.39 666 GLN B C 1
ATOM 12309 O O . GLN B 1 666 ? -37.998 24.318 -1.182 1 85.39 666 GLN B O 1
ATOM 12314 N N . ASN B 1 667 ? -36.29 24.297 0.338 1 81.19 667 ASN B N 1
ATOM 12315 C CA . ASN B 1 667 ? -36.323 25.745 0.518 1 81.19 667 ASN B CA 1
ATOM 12316 C C . ASN B 1 667 ? -34.943 26.366 0.321 1 81.19 667 ASN B C 1
ATOM 12318 O O . ASN B 1 667 ? -33.932 25.773 0.7 1 81.19 667 ASN B O 1
ATOM 12322 N N . ALA B 1 668 ? -34.929 27.6 -0.275 1 78.77 668 ALA B N 1
ATOM 12323 C CA . ALA B 1 668 ? -33.683 28.31 -0.554 1 78.77 668 ALA B CA 1
ATOM 12324 C C . ALA B 1 668 ? -32.988 28.726 0.74 1 78.77 668 ALA B C 1
ATOM 12326 O O . ALA B 1 668 ? -31.757 28.764 0.806 1 78.77 668 ALA B O 1
ATOM 12327 N N . SER B 1 669 ? -33.807 29.023 1.757 1 80.06 669 SER B N 1
ATOM 12328 C CA . SER B 1 669 ? -33.234 29.446 3.031 1 80.06 669 SER B CA 1
ATOM 12329 C C . SER B 1 669 ? -32.447 28.316 3.685 1 80.06 669 SER B C 1
ATOM 12331 O O . SER B 1 669 ? -31.391 28.549 4.277 1 80.06 669 SER B O 1
ATOM 12333 N N . THR B 1 670 ? -33.021 27.136 3.513 1 83.69 670 THR B N 1
ATOM 12334 C CA . THR B 1 670 ? -32.332 25.988 4.091 1 83.69 670 THR B CA 1
ATOM 12335 C C . THR B 1 670 ? -31.051 25.681 3.32 1 83.69 670 THR B C 1
ATOM 12337 O O . THR B 1 670 ? -30.059 25.241 3.905 1 83.69 670 THR B O 1
ATOM 12340 N N . LEU B 1 671 ? -31.1 25.87 2.037 1 84.02 671 LEU B N 1
ATOM 12341 C CA . LEU B 1 671 ? -29.915 25.659 1.212 1 84.02 671 LEU B CA 1
ATOM 12342 C C . LEU B 1 671 ? -28.8 26.621 1.607 1 84.02 671 LEU B C 1
ATOM 12344 O O . LEU B 1 671 ? -27.63 26.235 1.657 1 84.02 671 LEU B O 1
ATOM 12348 N N . GLN B 1 672 ? -29.084 27.829 1.888 1 80.89 672 GLN B N 1
ATOM 12349 C CA . GLN B 1 672 ? -28.108 28.824 2.321 1 80.89 672 GLN B CA 1
ATOM 12350 C C . GLN B 1 672 ? -27.535 28.471 3.69 1 80.89 672 GLN B C 1
ATOM 12352 O O . GLN B 1 672 ? -26.342 28.664 3.938 1 80.89 672 GLN B O 1
ATOM 12357 N N . ARG B 1 673 ? -28.409 28.032 4.524 1 84.61 673 ARG B N 1
ATOM 12358 C CA . ARG B 1 673 ? -27.957 27.637 5.854 1 84.61 673 ARG B CA 1
ATOM 12359 C C . ARG B 1 673 ? -26.991 26.46 5.776 1 84.61 673 ARG B C 1
ATOM 12361 O O . ARG B 1 673 ? -25.996 26.417 6.502 1 84.61 673 ARG B O 1
ATOM 12368 N N . LEU B 1 674 ? -27.356 25.487 4.931 1 86.85 674 LEU B N 1
ATOM 12369 C CA . LEU B 1 674 ? -26.466 24.347 4.745 1 86.85 674 LEU B CA 1
ATOM 12370 C C . LEU B 1 674 ? -25.105 24.799 4.225 1 86.85 674 LEU B C 1
ATOM 12372 O O . LEU B 1 674 ? -24.071 24.269 4.638 1 86.85 674 LEU B O 1
ATOM 12376 N N . SER B 1 675 ? -25.077 25.757 3.355 1 81.34 675 SER B N 1
ATOM 12377 C CA . SER B 1 675 ? -23.839 26.241 2.754 1 81.34 675 SER B CA 1
ATOM 12378 C C . SER B 1 675 ? -22.964 26.948 3.784 1 81.34 675 SER B C 1
ATOM 12380 O O . SER B 1 675 ? -21.738 26.959 3.661 1 81.34 675 SER B O 1
ATOM 12382 N N . ARG B 1 676 ? -23.593 27.527 4.784 1 76.58 676 ARG B N 1
ATOM 12383 C CA . ARG B 1 676 ? -22.86 28.276 5.799 1 76.58 676 ARG B CA 1
ATOM 12384 C C . ARG B 1 676 ? -22.372 27.356 6.913 1 76.58 676 ARG B C 1
ATOM 12386 O O . ARG B 1 676 ? -21.432 27.692 7.637 1 76.58 676 ARG B O 1
ATOM 12393 N N . ALA B 1 677 ? -23.179 26.258 6.983 1 80.59 677 ALA B N 1
ATOM 12394 C CA . ALA B 1 677 ? -22.754 25.287 7.989 1 80.59 677 ALA B CA 1
ATOM 12395 C C . ALA B 1 677 ? -21.587 24.446 7.481 1 80.59 677 ALA B C 1
ATOM 12397 O O . ALA B 1 677 ? -21.791 23.432 6.809 1 80.59 677 ALA B O 1
ATOM 12398 N N . ARG B 1 678 ? -20.498 24.852 7.743 1 74.7 678 ARG B N 1
ATOM 12399 C CA . ARG B 1 678 ? -19.288 24.266 7.174 1 74.7 678 ARG B CA 1
ATOM 12400 C C . ARG B 1 678 ? -19.24 22.762 7.422 1 74.7 678 ARG B C 1
ATOM 12402 O O . ARG B 1 678 ? -18.999 21.983 6.497 1 74.7 678 ARG B O 1
ATOM 12409 N N . ARG B 1 679 ? -19.527 22.308 8.672 1 76.26 679 ARG B N 1
ATOM 12410 C CA . ARG B 1 679 ? -19.434 20.892 9.012 1 76.26 679 ARG B CA 1
ATOM 12411 C C . ARG B 1 679 ? -20.425 20.067 8.197 1 76.26 679 ARG B C 1
ATOM 12413 O O . ARG B 1 679 ? -20.072 19.013 7.664 1 76.26 679 ARG B O 1
ATOM 12420 N N . LEU B 1 680 ? -21.585 20.551 8.111 1 84.69 680 LEU B N 1
ATOM 12421 C CA . LEU B 1 680 ? -22.626 19.835 7.381 1 84.69 680 LEU B CA 1
ATOM 12422 C C . LEU B 1 680 ? -22.339 19.836 5.883 1 84.69 680 LEU B C 1
ATOM 12424 O O . LEU B 1 680 ? -22.601 18.847 5.196 1 84.69 680 LEU B O 1
ATOM 12428 N N . SER B 1 681 ? -21.843 20.939 5.45 1 82.65 681 SER B N 1
ATOM 12429 C CA . SER B 1 681 ? -21.53 21.049 4.029 1 82.65 681 SER B CA 1
ATOM 12430 C C . SER B 1 681 ? -20.427 20.074 3.629 1 82.65 681 SER B C 1
ATOM 12432 O O . SER B 1 681 ? -20.489 19.463 2.56 1 82.65 681 SER B O 1
ATOM 12434 N N . MET B 1 682 ? -19.571 19.892 4.489 1 77.28 682 MET B N 1
ATOM 12435 C CA . MET B 1 682 ? -18.461 18.989 4.2 1 77.28 682 MET B CA 1
ATOM 12436 C C . MET B 1 682 ? -18.912 17.533 4.264 1 77.28 682 MET B C 1
ATOM 12438 O O . MET B 1 682 ? -18.346 16.673 3.588 1 77.28 682 MET B O 1
ATOM 12442 N N . SER B 1 683 ? -19.961 17.296 5.063 1 84.45 683 SER B N 1
ATOM 12443 C CA . SER B 1 683 ? -20.449 15.933 5.245 1 84.45 683 SER B CA 1
ATOM 12444 C C . SER B 1 683 ? -21.494 15.576 4.192 1 84.45 683 SER B C 1
ATOM 12446 O O . SER B 1 683 ? -21.911 14.42 4.092 1 84.45 683 SER B O 1
ATOM 12448 N N . THR B 1 684 ? -21.897 16.524 3.396 1 88.7 684 THR B N 1
ATOM 12449 C CA . THR B 1 684 ? -22.936 16.29 2.399 1 88.7 684 THR B CA 1
ATOM 12450 C C . THR B 1 684 ? -22.354 15.615 1.16 1 88.7 684 THR B C 1
ATOM 12452 O O . THR B 1 684 ? -21.433 16.142 0.534 1 88.7 684 THR B O 1
ATOM 12455 N N . ARG B 1 685 ? -22.953 14.48 0.895 1 87.25 685 ARG B N 1
ATOM 12456 C CA . ARG B 1 685 ? -22.463 13.725 -0.254 1 87.25 685 ARG B CA 1
ATOM 12457 C C . ARG B 1 685 ? -23.458 13.777 -1.408 1 87.25 685 ARG B C 1
ATOM 12459 O O . ARG B 1 685 ? -23.063 13.771 -2.576 1 87.25 685 ARG B O 1
ATOM 12466 N N . TYR B 1 686 ? -24.712 13.684 -1.011 1 89.78 686 TYR B N 1
ATOM 12467 C CA . TYR B 1 686 ? -25.771 13.805 -2.006 1 89.78 686 TYR B CA 1
ATOM 12468 C C . TYR B 1 686 ? -26.755 14.904 -1.624 1 89.78 686 TYR B C 1
ATOM 12470 O O . TYR B 1 686 ? -27.258 14.932 -0.498 1 89.78 686 TYR B O 1
ATOM 12478 N N . LEU B 1 687 ? -26.916 15.787 -2.551 1 90.87 687 LEU B N 1
ATOM 12479 C CA . LEU B 1 687 ? -27.832 16.902 -2.333 1 90.87 687 LEU B CA 1
ATOM 12480 C C . LEU B 1 687 ? -28.96 16.887 -3.358 1 90.87 687 LEU B C 1
ATOM 12482 O O . LEU B 1 687 ? -28.709 16.824 -4.564 1 90.87 687 LEU B O 1
ATOM 12486 N N . HIS B 1 688 ? -30.156 16.789 -2.852 1 91.93 688 HIS B N 1
ATOM 12487 C CA . HIS B 1 688 ? -31.343 16.852 -3.697 1 91.93 688 HIS B CA 1
ATOM 12488 C C . HIS B 1 688 ? -32.113 18.149 -3.471 1 91.93 688 HIS B C 1
ATOM 12490 O O . HIS B 1 688 ? -32.664 18.368 -2.39 1 91.93 688 HIS B O 1
ATOM 12496 N N . ILE B 1 689 ? -32.02 19.005 -4.423 1 89.39 689 ILE B N 1
ATOM 12497 C CA . ILE B 1 689 ? -32.808 20.232 -4.395 1 89.39 689 ILE B CA 1
ATOM 12498 C C . ILE B 1 689 ? -34.141 20.006 -5.105 1 89.39 689 ILE B C 1
ATOM 12500 O O . ILE B 1 689 ? -34.196 19.959 -6.336 1 89.39 689 ILE B O 1
ATOM 12504 N N . ARG B 1 690 ? -35.128 19.945 -4.276 1 87.53 690 ARG B N 1
ATOM 12505 C CA . ARG B 1 690 ? -36.441 19.606 -4.817 1 87.53 690 ARG B CA 1
ATOM 12506 C C . ARG B 1 690 ? -37.401 20.785 -4.703 1 87.53 690 ARG B C 1
ATOM 12508 O O . ARG B 1 690 ? -37.684 21.258 -3.601 1 87.53 690 ARG B O 1
ATOM 12515 N N . GLY B 1 691 ? -37.904 21.162 -5.678 1 78.94 691 GLY B N 1
ATOM 12516 C CA . GLY B 1 691 ? -38.961 22.16 -5.688 1 78.94 691 GLY B CA 1
ATOM 12517 C C . GLY B 1 691 ? -38.588 23.432 -4.95 1 78.94 691 GLY B C 1
ATOM 12518 O O . GLY B 1 691 ? -39.353 23.92 -4.116 1 78.94 691 GLY B O 1
ATOM 12519 N N . CYS B 1 692 ? -37.277 23.797 -5.113 1 72.39 692 CYS B N 1
ATOM 12520 C CA . CYS B 1 692 ? -36.825 24.951 -4.345 1 72.39 692 CYS B CA 1
ATOM 12521 C C . CYS B 1 692 ? -37.497 26.229 -4.832 1 72.39 692 CYS B C 1
ATOM 12523 O O . CYS B 1 692 ? -37.208 26.708 -5.93 1 72.39 692 CYS B O 1
ATOM 12525 N N . LEU B 1 693 ? -38.578 26.671 -4.061 1 64.22 693 LEU B N 1
ATOM 12526 C CA . LEU B 1 693 ? -39.344 27.871 -4.381 1 64.22 693 LEU B CA 1
ATOM 12527 C C . LEU B 1 693 ? -38.473 29.117 -4.265 1 64.22 693 LEU B C 1
ATOM 12529 O O . LEU B 1 693 ? -37.697 29.251 -3.317 1 64.22 693 LEU B O 1
ATOM 12533 N N . GLY B 1 694 ? -38.341 29.908 -5.311 1 62.8 694 GLY B N 1
ATOM 12534 C CA . GLY B 1 694 ? -37.679 31.202 -5.247 1 62.8 694 GLY B CA 1
ATOM 12535 C C . GLY B 1 694 ? -36.303 31.2 -5.884 1 62.8 694 GLY B C 1
ATOM 12536 O O . GLY B 1 694 ? -35.694 32.258 -6.063 1 62.8 694 GLY B O 1
ATOM 12537 N N . LEU B 1 695 ? -35.826 29.91 -6.207 1 73.15 695 LEU B N 1
ATOM 12538 C CA . LEU B 1 695 ? -34.49 29.894 -6.791 1 73.15 695 LEU B CA 1
ATOM 12539 C C . LEU B 1 695 ? -34.561 29.973 -8.312 1 73.15 695 LEU B C 1
ATOM 12541 O O . LEU B 1 695 ? -35.192 29.13 -8.954 1 73.15 695 LEU B O 1
ATOM 12545 N N . THR B 1 696 ? -34.153 31.03 -8.882 1 74.11 696 THR B N 1
ATOM 12546 C CA . THR B 1 696 ? -34.172 31.206 -10.33 1 74.11 696 THR B CA 1
ATOM 12547 C C . THR B 1 696 ? -32.85 30.76 -10.947 1 74.11 696 THR B C 1
ATOM 12549 O O . THR B 1 696 ? -32.797 30.407 -12.127 1 74.11 696 THR B O 1
ATOM 12552 N N . THR B 1 697 ? -31.828 30.897 -10.127 1 75.68 697 THR B N 1
ATOM 12553 C CA . THR B 1 697 ? -30.521 30.496 -10.636 1 75.68 697 THR B CA 1
ATOM 12554 C C . THR B 1 697 ? -29.753 29.7 -9.585 1 75.68 697 THR B C 1
ATOM 12556 O O . THR B 1 697 ? -29.857 29.979 -8.389 1 75.68 697 THR B O 1
ATOM 12559 N N . ILE B 1 698 ? -29.202 28.619 -9.953 1 76.44 698 ILE B N 1
ATOM 12560 C CA . ILE B 1 698 ? -28.327 27.858 -9.068 1 76.44 698 ILE B CA 1
ATOM 12561 C C . ILE B 1 698 ? -26.895 27.902 -9.596 1 76.44 698 ILE B C 1
ATOM 12563 O O . ILE B 1 698 ? -26.638 27.528 -10.742 1 76.44 698 ILE B O 1
ATOM 12567 N N . HIS B 1 699 ? -25.972 28.577 -8.85 1 74.63 699 HIS B N 1
ATOM 12568 C CA . HIS B 1 699 ? -24.549 28.585 -9.168 1 74.63 699 HIS B CA 1
ATOM 12569 C C . HIS B 1 699 ? -23.75 27.791 -8.139 1 74.63 699 HIS B C 1
ATOM 12571 O O . HIS B 1 699 ? -23.609 28.219 -6.991 1 74.63 699 HIS B O 1
ATOM 12577 N N . LEU B 1 700 ? -23.297 26.646 -8.517 1 72.58 700 LEU B N 1
ATOM 12578 C CA . LEU B 1 700 ? -22.51 25.792 -7.635 1 72.58 700 LEU B CA 1
ATOM 12579 C C . LEU B 1 700 ? -21.158 25.465 -8.26 1 72.58 700 LEU B C 1
ATOM 12581 O O . LEU B 1 700 ? -21.093 24.819 -9.308 1 72.58 700 LEU B O 1
ATOM 12585 N N . PRO B 1 701 ? -19.84 25.893 -7.73 1 68 701 PRO B N 1
ATOM 12586 C CA . PRO B 1 701 ? -19.617 26.483 -6.409 1 68 701 PRO B CA 1
ATOM 12587 C C . PRO B 1 701 ? -19.621 28.01 -6.435 1 68 701 PRO B C 1
ATOM 12589 O O . PRO B 1 701 ? -19.297 28.614 -7.461 1 68 701 PRO B O 1
ATOM 12592 N N . SER B 1 702 ? -20.262 28.688 -5.586 1 63.93 702 SER B N 1
ATOM 12593 C CA . SER B 1 702 ? -20.211 30.139 -5.437 1 63.93 702 SER B CA 1
ATOM 12594 C C . SER B 1 702 ? -19.696 30.535 -4.057 1 63.93 702 SER B C 1
ATOM 12596 O O . SER B 1 702 ? -19.488 29.677 -3.196 1 63.93 702 SER B O 1
ATOM 12598 N N . THR B 1 703 ? -19.191 31.712 -3.901 1 58.74 703 THR B N 1
ATOM 12599 C CA . THR B 1 703 ? -18.755 32.255 -2.619 1 58.74 703 THR B CA 1
ATOM 12600 C C . THR B 1 703 ? -19.807 32.008 -1.542 1 58.74 703 THR B C 1
ATOM 12602 O O . THR B 1 703 ? -19.479 31.906 -0.358 1 58.74 703 THR B O 1
ATOM 12605 N N . SER B 1 704 ? -21.062 31.781 -2.036 1 61.01 704 SER B N 1
ATOM 12606 C CA . SER B 1 704 ? -22.138 31.637 -1.061 1 61.01 704 SER B CA 1
ATOM 12607 C C . SER B 1 704 ? -22.586 30.184 -0.943 1 61.01 704 SER B C 1
ATOM 12609 O O . SER B 1 704 ? -23.07 29.761 0.109 1 61.01 704 SER B O 1
ATOM 12611 N N . LEU B 1 705 ? -22.473 29.469 -2.168 1 66.67 705 LEU B N 1
ATOM 12612 C CA . LEU B 1 705 ? -22.965 28.096 -2.157 1 66.67 705 LEU B CA 1
ATOM 12613 C C . LEU B 1 705 ? -21.866 27.122 -2.57 1 66.67 705 LEU B C 1
ATOM 12615 O O . LEU B 1 705 ? -21.25 27.286 -3.625 1 66.67 705 LEU B O 1
ATOM 12619 N N . GLY B 1 706 ? -21.546 26.204 -1.789 1 66.67 706 GLY B N 1
ATOM 12620 C CA . GLY B 1 706 ? -20.728 25.09 -2.242 1 66.67 706 GLY B CA 1
ATOM 12621 C C . GLY B 1 706 ? -19.258 25.254 -1.904 1 66.67 706 GLY B C 1
ATOM 12622 O O . GLY B 1 706 ? -18.435 24.411 -2.267 1 66.67 706 GLY B O 1
ATOM 12623 N N . ARG B 1 707 ? -18.896 26.368 -1.216 1 68.33 707 ARG B N 1
ATOM 12624 C CA . ARG B 1 707 ? -17.485 26.625 -0.942 1 68.33 707 ARG B CA 1
ATOM 12625 C C . ARG B 1 707 ? -16.873 25.496 -0.12 1 68.33 707 ARG B C 1
ATOM 12627 O O . ARG B 1 707 ? -15.729 25.101 -0.354 1 68.33 707 ARG B O 1
ATOM 12634 N N . TYR B 1 708 ? -17.787 24.975 0.73 1 70.94 708 TYR B N 1
ATOM 12635 C CA . TYR B 1 708 ? -17.237 23.971 1.635 1 70.94 708 TYR B CA 1
ATOM 12636 C C . TYR B 1 708 ? -17.75 22.58 1.283 1 70.94 708 TYR B C 1
ATOM 12638 O O . TYR B 1 708 ? -17.583 21.635 2.058 1 70.94 708 TYR B O 1
ATOM 12646 N N . MET B 1 709 ? -18.372 22.432 0.094 1 80.4 709 MET B N 1
ATOM 12647 C CA . MET B 1 709 ? -18.956 21.14 -0.255 1 80.4 709 MET B CA 1
ATOM 12648 C C . MET B 1 709 ? -17.971 20.297 -1.058 1 80.4 709 MET B C 1
ATOM 12650 O O . MET B 1 709 ? -18.319 19.764 -2.113 1 80.4 709 MET B O 1
ATOM 12654 N N . LYS B 1 710 ? -16.806 20.171 -0.608 1 71.65 710 LYS B N 1
ATOM 12655 C CA . LYS B 1 710 ? -15.762 19.429 -1.309 1 71.65 710 LYS B CA 1
ATOM 12656 C C . LYS B 1 710 ? -16.094 17.941 -1.374 1 71.65 710 LYS B C 1
ATOM 12658 O O . LYS B 1 710 ? -15.595 17.227 -2.246 1 71.65 710 LYS B O 1
ATOM 12663 N N . GLY B 1 711 ? -17.062 17.541 -0.53 1 75.73 711 GLY B N 1
ATOM 12664 C CA . GLY B 1 711 ? -17.393 16.126 -0.489 1 75.73 711 GLY B CA 1
ATOM 12665 C C . GLY B 1 711 ? -18.599 15.77 -1.338 1 75.73 711 GLY B C 1
ATOM 12666 O O . GLY B 1 711 ? -18.951 14.596 -1.465 1 75.73 711 GLY B O 1
ATOM 12667 N N . LEU B 1 712 ? -19.154 16.677 -2.019 1 84.84 712 LEU B N 1
ATOM 12668 C CA . LEU B 1 712 ? -20.377 16.455 -2.783 1 84.84 712 LEU B CA 1
ATOM 12669 C C . LEU B 1 712 ? -20.108 15.575 -3.999 1 84.84 712 LEU B C 1
ATOM 12671 O O . LEU B 1 712 ? -19.292 15.925 -4.855 1 84.84 712 LEU B O 1
ATOM 12675 N N . ARG B 1 713 ? -20.849 14.505 -4.075 1 83.02 713 ARG B N 1
ATOM 12676 C CA . ARG B 1 713 ? -20.656 13.548 -5.16 1 83.02 713 ARG B CA 1
ATOM 12677 C C . ARG B 1 713 ? -21.806 13.615 -6.16 1 83.02 713 ARG B C 1
ATOM 12679 O O . ARG B 1 713 ? -21.618 13.349 -7.349 1 83.02 713 ARG B O 1
ATOM 12686 N N . GLY B 1 714 ? -22.964 13.827 -5.584 1 88.9 714 GLY B N 1
ATOM 12687 C CA . GLY B 1 714 ? -24.134 13.86 -6.447 1 88.9 714 GLY B CA 1
ATOM 12688 C C . GLY B 1 714 ? -25.04 15.047 -6.179 1 88.9 714 GLY B C 1
ATOM 12689 O O . GLY B 1 714 ? -25.229 15.442 -5.027 1 88.9 714 GLY B O 1
ATOM 12690 N N . LEU B 1 715 ? -25.51 15.61 -7.235 1 89.3 715 LEU B N 1
ATOM 12691 C CA . LEU B 1 715 ? -26.456 16.718 -7.171 1 89.3 715 LEU B CA 1
ATOM 12692 C C . LEU B 1 715 ? -27.696 16.424 -8.01 1 89.3 715 LEU B C 1
ATOM 12694 O O . LEU B 1 715 ? -27.584 16.05 -9.18 1 89.3 715 LEU B O 1
ATOM 12698 N N . ARG B 1 716 ? -28.781 16.464 -7.352 1 90.4 716 ARG B N 1
ATOM 12699 C CA . ARG B 1 716 ? -30.059 16.275 -8.031 1 90.4 716 ARG B CA 1
ATOM 12700 C C . ARG B 1 716 ? -30.934 17.518 -7.905 1 90.4 716 ARG B C 1
ATOM 12702 O O . ARG B 1 716 ? -31.16 18.015 -6.8 1 90.4 716 ARG B O 1
ATOM 12709 N N . ILE B 1 717 ? -31.336 18.051 -8.963 1 89.01 717 ILE B N 1
ATOM 12710 C CA . ILE B 1 717 ? -32.269 19.172 -9.003 1 89.01 717 ILE B CA 1
ATOM 12711 C C . ILE B 1 717 ? -33.561 18.743 -9.695 1 89.01 717 ILE B C 1
ATOM 12713 O O . ILE B 1 717 ? -33.542 18.322 -10.854 1 89.01 717 ILE B O 1
ATOM 12717 N N . SER B 1 718 ? -34.567 18.861 -8.852 1 88.61 718 SER B N 1
ATOM 12718 C CA . SER B 1 718 ? -35.81 18.367 -9.435 1 88.61 718 SER B CA 1
ATOM 12719 C C . SER B 1 718 ? -36.977 19.296 -9.119 1 88.61 718 SER B C 1
ATOM 12721 O O . SER B 1 718 ? -36.957 20.006 -8.112 1 88.61 718 SER B O 1
ATOM 12723 N N . GLN B 1 719 ? -37.923 19.361 -9.961 1 82.66 719 GLN B N 1
ATOM 12724 C CA . GLN B 1 719 ? -39.235 19.973 -9.777 1 82.66 719 GLN B CA 1
ATOM 12725 C C . GLN B 1 719 ? -39.11 21.464 -9.479 1 82.66 719 GLN B C 1
ATOM 12727 O O . GLN B 1 719 ? -39.765 21.978 -8.57 1 82.66 719 GLN B O 1
ATOM 12732 N N . SER B 1 720 ? -38.154 22.016 -10.041 1 80.17 720 SER B N 1
ATOM 12733 C CA . SER B 1 720 ? -38.014 23.459 -9.874 1 80.17 720 SER B CA 1
ATOM 12734 C C . SER B 1 720 ? -38.537 24.21 -11.093 1 80.17 720 SER B C 1
ATOM 12736 O O . SER B 1 720 ? -37.816 24.386 -12.077 1 80.17 720 SER B O 1
ATOM 12738 N N . SER B 1 721 ? -39.763 24.697 -11.025 1 74.26 721 SER B N 1
ATOM 12739 C CA . SER B 1 721 ? -40.481 25.246 -12.17 1 74.26 721 SER B CA 1
ATOM 12740 C C . SER B 1 721 ? -39.92 26.605 -12.574 1 74.26 721 SER B C 1
ATOM 12742 O O . SER B 1 721 ? -40.077 27.032 -13.72 1 74.26 721 SER B O 1
ATOM 12744 N N . ILE B 1 722 ? -39.246 27.292 -11.657 1 75.92 722 ILE B N 1
ATOM 12745 C CA . ILE B 1 722 ? -38.868 28.667 -11.963 1 75.92 722 ILE B CA 1
ATOM 12746 C C . ILE B 1 722 ? -37.365 28.743 -12.224 1 75.92 722 ILE B C 1
ATOM 12748 O O . ILE B 1 722 ? -36.836 29.813 -12.536 1 75.92 722 ILE B O 1
ATOM 12752 N N . LEU B 1 723 ? -36.706 27.545 -12.162 1 79.15 723 LEU B N 1
ATOM 12753 C CA . LEU B 1 723 ? -35.258 27.544 -12.343 1 79.15 723 LEU B CA 1
ATOM 12754 C C . LEU B 1 723 ? -34.894 27.741 -13.811 1 79.15 723 LEU B C 1
ATOM 12756 O O . LEU B 1 723 ? -35.309 26.957 -14.668 1 79.15 723 LEU B O 1
ATOM 12760 N N . GLU B 1 724 ? -34.189 28.787 -14.128 1 73.83 724 GLU B N 1
ATOM 12761 C CA . GLU B 1 724 ? -33.888 29.139 -15.512 1 73.83 724 GLU B CA 1
ATOM 12762 C C . GLU B 1 724 ? -32.447 28.785 -15.87 1 73.83 724 GLU B C 1
ATOM 12764 O O . GLU B 1 724 ? -32.153 28.445 -17.019 1 73.83 724 GLU B O 1
ATOM 12769 N N . GLU B 1 725 ? -31.613 28.947 -14.877 1 72.33 725 GLU B N 1
ATOM 12770 C CA . GLU B 1 725 ? -30.202 28.737 -15.187 1 72.33 725 GLU B CA 1
ATOM 12771 C C . GLU B 1 725 ? -29.519 27.898 -14.111 1 72.33 725 GLU B C 1
ATOM 12773 O O . GLU B 1 725 ? -29.682 28.158 -12.917 1 72.33 725 GLU B O 1
ATOM 12778 N N . ILE B 1 726 ? -28.918 26.876 -14.508 1 71.22 726 ILE B N 1
ATOM 12779 C CA . ILE B 1 726 ? -28.133 26.044 -13.602 1 71.22 726 ILE B CA 1
ATOM 12780 C C . ILE B 1 726 ? -26.664 26.073 -14.018 1 71.22 726 ILE B C 1
ATOM 12782 O O . ILE B 1 726 ? -26.323 25.696 -15.141 1 71.22 726 ILE B O 1
ATOM 12786 N N . ILE B 1 727 ? -25.867 26.769 -13.214 1 65.69 727 ILE B N 1
ATOM 12787 C CA . ILE B 1 727 ? -24.439 26.822 -13.506 1 65.69 727 ILE B CA 1
ATOM 12788 C C . ILE B 1 727 ? -23.68 25.923 -12.534 1 65.69 727 ILE B C 1
ATOM 12790 O O . ILE B 1 727 ? -23.617 26.207 -11.335 1 65.69 727 ILE B O 1
ATOM 12794 N N . VAL B 1 728 ? -23.372 24.705 -13.013 1 63.43 728 VAL B N 1
ATOM 12795 C CA . VAL B 1 728 ? -22.526 23.833 -12.205 1 63.43 728 VAL B CA 1
ATOM 12796 C C . VAL B 1 728 ? -21.083 23.912 -12.698 1 63.43 728 VAL B C 1
ATOM 12798 O O . VAL B 1 728 ? -20.807 23.655 -13.872 1 63.43 728 VAL B O 1
ATOM 12801 N N . GLY B 1 729 ? -20.054 24.379 -12.134 1 56.03 729 GLY B N 1
ATOM 12802 C CA . GLY B 1 729 ? -18.696 24.462 -12.649 1 56.03 729 GLY B CA 1
ATOM 12803 C C . GLY B 1 729 ? -18.388 25.794 -13.306 1 56.03 729 GLY B C 1
ATOM 12804 O O . GLY B 1 729 ? -19.273 26.639 -13.454 1 56.03 729 GLY B O 1
ATOM 12805 N N . GLY B 1 730 ? -17.172 26.705 -13.164 1 48.62 730 GLY B N 1
ATOM 12806 C CA . GLY B 1 730 ? -16.825 27.78 -14.08 1 48.62 730 GLY B CA 1
ATOM 12807 C C . GLY B 1 730 ? -16.5 29.083 -13.376 1 48.62 730 GLY B C 1
ATOM 12808 O O . GLY B 1 730 ? -16.595 30.158 -13.972 1 48.62 730 GLY B O 1
ATOM 12809 N N . GLY B 1 731 ? -16.322 29.18 -12.181 1 42.08 731 GLY B N 1
ATOM 12810 C CA . GLY B 1 731 ? -16.072 30.598 -11.974 1 42.08 731 GLY B CA 1
ATOM 12811 C C . GLY B 1 731 ? -14.976 31.147 -12.866 1 42.08 731 GLY B C 1
ATOM 12812 O O . GLY B 1 731 ? -14.293 30.389 -13.559 1 42.08 731 GLY B O 1
ATOM 12813 N N . SER B 1 732 ? -14.993 32.415 -13.25 1 41.64 732 SER B N 1
ATOM 12814 C CA . SER B 1 732 ? -14.101 33.192 -14.105 1 41.64 732 SER B CA 1
ATOM 12815 C C . SER B 1 732 ? -12.656 32.727 -13.963 1 41.64 732 SER B C 1
ATOM 12817 O O . SER B 1 732 ? -11.824 32.995 -14.832 1 41.64 732 SER B O 1
ATOM 12819 N N . THR B 1 733 ? -12.026 32.405 -12.745 1 39.59 733 THR B N 1
ATOM 12820 C CA . THR B 1 733 ? -10.609 32.132 -12.529 1 39.59 733 THR B CA 1
ATOM 12821 C C . THR B 1 733 ? -10.343 30.63 -12.523 1 39.59 733 THR B C 1
ATOM 12823 O O . THR B 1 733 ? -11.163 29.85 -12.034 1 39.59 733 THR B O 1
ATOM 12826 N N . ILE B 1 734 ? -9.617 29.944 -13.394 1 43.94 734 ILE B N 1
ATOM 12827 C CA . ILE B 1 734 ? -9.046 28.628 -13.661 1 43.94 734 ILE B CA 1
ATOM 12828 C C . ILE B 1 734 ? -9.136 27.762 -12.407 1 43.94 734 ILE B C 1
ATOM 12830 O O . ILE B 1 734 ? -9.188 26.533 -12.496 1 43.94 734 ILE B O 1
ATOM 12834 N N . GLY B 1 735 ? -9.512 28.25 -11.078 1 44.58 735 GLY B N 1
ATOM 12835 C CA . GLY B 1 735 ? -9.293 27.618 -9.787 1 44.58 735 GLY B CA 1
ATOM 12836 C C . GLY B 1 735 ? -10.572 27.123 -9.139 1 44.58 735 GLY B C 1
ATOM 12837 O O . GLY B 1 735 ? -10.534 26.473 -8.093 1 44.58 735 GLY B O 1
ATOM 12838 N N . GLU B 1 736 ? -11.793 27.358 -9.65 1 48.92 736 GLU B N 1
ATOM 12839 C CA . GLU B 1 736 ? -12.978 27.131 -8.827 1 48.92 736 GLU B CA 1
ATOM 12840 C C . GLU B 1 736 ? -13.444 25.681 -8.918 1 48.92 736 GLU B C 1
ATOM 12842 O O . GLU B 1 736 ? -13.993 25.139 -7.957 1 48.92 736 GLU B O 1
ATOM 12847 N N . TRP B 1 737 ? -13.55 25.029 -10.201 1 49.24 737 TRP B N 1
ATOM 12848 C CA . TRP B 1 737 ? -13.905 23.614 -10.197 1 49.24 737 TRP B CA 1
ATOM 12849 C C . TRP B 1 737 ? -13.045 22.84 -9.204 1 49.24 737 TRP B C 1
ATOM 12851 O O . TRP B 1 737 ? -13.46 21.796 -8.695 1 49.24 737 TRP B O 1
ATOM 12861 N N . SER B 1 738 ? -11.938 23.511 -9.059 1 57.06 738 SER B N 1
ATOM 12862 C CA . SER B 1 738 ? -11.035 22.899 -8.09 1 57.06 738 SER B CA 1
ATOM 12863 C C . SER B 1 738 ? -11.669 22.839 -6.704 1 57.06 738 SER B C 1
ATOM 12865 O O . SER B 1 738 ? -11.197 22.108 -5.831 1 57.06 738 SER B O 1
ATOM 12867 N N . LEU B 1 739 ? -13.082 23.438 -6.855 1 62.05 739 LEU B N 1
ATOM 12868 C CA . LEU B 1 739 ? -13.668 23.522 -5.521 1 62.05 739 LEU B CA 1
ATOM 12869 C C . LEU B 1 739 ? -14.541 22.306 -5.233 1 62.05 739 LEU B C 1
ATOM 12871 O O . LEU B 1 739 ? -14.831 22.006 -4.073 1 62.05 739 LEU B O 1
ATOM 12875 N N . LEU B 1 740 ? -15.218 21.594 -6.437 1 75.01 740 LEU B N 1
ATOM 12876 C CA . LEU B 1 740 ? -15.969 20.364 -6.207 1 75.01 740 LEU B CA 1
ATOM 12877 C C . LEU B 1 740 ? -15.267 19.171 -6.847 1 75.01 740 LEU B C 1
ATOM 12879 O O . LEU B 1 740 ? -15.798 18.558 -7.775 1 75.01 740 LEU B O 1
ATOM 12883 N N . PRO B 1 741 ? -14.269 18.881 -6.357 1 69.24 741 PRO B N 1
ATOM 12884 C CA . PRO B 1 741 ? -13.431 17.853 -6.98 1 69.24 741 PRO B CA 1
ATOM 12885 C C . PRO B 1 741 ? -14.105 16.483 -7.013 1 69.24 741 PRO B C 1
ATOM 12887 O O . PRO B 1 741 ? -13.754 15.639 -7.841 1 69.24 741 PRO B O 1
ATOM 12890 N N . ASN B 1 742 ? -15.274 16.32 -6.317 1 74.35 742 ASN B N 1
ATOM 12891 C CA . ASN B 1 742 ? -15.821 14.971 -6.211 1 74.35 742 ASN B CA 1
ATOM 12892 C C . ASN B 1 742 ? -17.203 14.874 -6.851 1 74.35 742 ASN B C 1
ATOM 12894 O O . ASN B 1 742 ? -17.873 13.847 -6.738 1 74.35 742 ASN B O 1
ATOM 12898 N N . LEU B 1 743 ? -17.638 15.85 -7.483 1 82.32 743 LEU B N 1
ATOM 12899 C CA . LEU B 1 743 ? -18.956 15.789 -8.106 1 82.32 743 LEU B CA 1
ATOM 12900 C C . LEU B 1 743 ? -18.932 14.895 -9.341 1 82.32 743 LEU B C 1
ATOM 12902 O O . LEU B 1 743 ? -18.403 15.284 -10.385 1 82.32 743 LEU B O 1
ATOM 12906 N N . HIS B 1 744 ? -19.629 13.756 -9.28 1 83.09 744 HIS B N 1
ATOM 12907 C CA . HIS B 1 744 ? -19.575 12.776 -10.359 1 83.09 744 HIS B CA 1
ATOM 12908 C C . HIS B 1 744 ? -20.949 12.575 -10.989 1 83.09 744 HIS B C 1
ATOM 12910 O O . HIS B 1 744 ? -21.052 12.13 -12.135 1 83.09 744 HIS B O 1
ATOM 12916 N N . VAL B 1 745 ? -22.01 12.893 -10.234 1 87.91 745 VAL B N 1
ATOM 12917 C CA . VAL B 1 745 ? -23.355 12.597 -10.718 1 87.91 745 VAL B CA 1
ATOM 12918 C C . VAL B 1 745 ? -24.198 13.87 -10.713 1 87.91 745 VAL B C 1
ATOM 12920 O O . VAL B 1 745 ? -24.252 14.582 -9.707 1 87.91 745 VAL B O 1
ATOM 12923 N N . LEU B 1 746 ? -24.748 14.173 -11.815 1 89.29 746 LEU B N 1
ATOM 12924 C CA . LEU B 1 746 ? -25.689 15.282 -11.928 1 89.29 746 LEU B CA 1
ATOM 12925 C C . LEU B 1 746 ? -27.005 14.818 -12.543 1 89.29 746 LEU B C 1
ATOM 12927 O O . LEU B 1 746 ? -27.015 14.22 -13.621 1 89.29 746 LEU B O 1
ATOM 12931 N N . ILE B 1 747 ? -28.076 14.996 -11.837 1 90.65 747 ILE B N 1
ATOM 12932 C CA . ILE B 1 747 ? -29.401 14.594 -12.295 1 90.65 747 ILE B CA 1
ATOM 12933 C C . ILE B 1 747 ? -30.31 15.818 -12.38 1 90.65 747 ILE B C 1
ATOM 12935 O O . ILE B 1 747 ? -30.513 16.519 -11.385 1 90.65 747 ILE B O 1
ATOM 12939 N N . LEU B 1 748 ? -30.798 16.054 -13.507 1 89.96 748 LEU B N 1
ATOM 12940 C CA . LEU B 1 748 ? -31.766 17.124 -13.726 1 89.96 748 LEU B CA 1
ATOM 12941 C C . LEU B 1 748 ? -33.119 16.556 -14.143 1 89.96 748 LEU B C 1
ATOM 12943 O O . LEU B 1 748 ? -33.22 15.865 -15.16 1 89.96 748 LEU B O 1
ATOM 12947 N N . GLN B 1 749 ? -34.051 16.905 -13.269 1 89.49 749 GLN B N 1
ATOM 12948 C CA . GLN B 1 749 ? -35.353 16.294 -13.516 1 89.49 749 GLN B CA 1
ATOM 12949 C C . GLN B 1 749 ? -36.472 17.327 -13.422 1 89.49 749 GLN B C 1
ATOM 12951 O O . GLN B 1 749 ? -36.561 18.066 -12.44 1 89.49 749 GLN B O 1
ATOM 12956 N N . HIS B 1 750 ? -37.332 17.446 -14.331 1 85.87 750 HIS B N 1
ATOM 12957 C CA . HIS B 1 750 ? -38.562 18.231 -14.322 1 85.87 750 HIS B CA 1
ATOM 12958 C C . HIS B 1 750 ? -38.267 19.715 -14.132 1 85.87 750 HIS B C 1
ATOM 12960 O O . HIS B 1 750 ? -38.84 20.358 -13.249 1 85.87 750 HIS B O 1
ATOM 12966 N N . LEU B 1 751 ? -37.297 20.148 -14.931 1 86.46 751 LEU B N 1
ATOM 12967 C CA . LEU B 1 751 ? -37.025 21.581 -14.977 1 86.46 751 LEU B CA 1
ATOM 12968 C C . LEU B 1 751 ? -37.732 22.23 -16.163 1 86.46 751 LEU B C 1
ATOM 12970 O O . LEU B 1 751 ? -37.256 22.143 -17.297 1 86.46 751 LEU B O 1
ATOM 12974 N N . LEU B 1 752 ? -38.734 22.948 -15.988 1 82.45 752 LEU B N 1
ATOM 12975 C CA . LEU B 1 752 ? -39.65 23.385 -17.036 1 82.45 752 LEU B CA 1
ATOM 12976 C C . LEU B 1 752 ? -39.085 24.587 -17.785 1 82.45 752 LEU B C 1
ATOM 12978 O O . LEU B 1 752 ? -39.313 24.738 -18.987 1 82.45 752 LEU B O 1
ATOM 12982 N N . LYS B 1 753 ? -38.275 25.439 -17.151 1 82.28 753 LYS B N 1
ATOM 12983 C CA . LYS B 1 753 ? -37.898 26.7 -17.784 1 82.28 753 LYS B CA 1
ATOM 12984 C C . LYS B 1 753 ? -36.413 26.717 -18.135 1 82.28 753 LYS B C 1
ATOM 12986 O O . LYS B 1 753 ? -35.935 27.647 -18.788 1 82.28 753 LYS B O 1
ATOM 12991 N N . ALA B 1 754 ? -35.682 25.704 -17.811 1 82.21 754 ALA B N 1
ATOM 12992 C CA . ALA B 1 754 ? -34.244 25.708 -18.064 1 82.21 754 ALA B CA 1
ATOM 12993 C C . ALA B 1 754 ? -33.948 25.537 -19.551 1 82.21 754 ALA B C 1
ATOM 12995 O O . ALA B 1 754 ? -34.443 24.602 -20.185 1 82.21 754 ALA B O 1
ATOM 12996 N N . LYS B 1 755 ? -33.235 26.459 -20.179 1 77.53 755 LYS B N 1
ATOM 12997 C CA . LYS B 1 755 ? -32.939 26.397 -21.607 1 77.53 755 LYS B CA 1
ATOM 12998 C C . LYS B 1 755 ? -31.585 25.741 -21.86 1 77.53 755 LYS B C 1
ATOM 13000 O O . LYS B 1 755 ? -31.354 25.173 -22.929 1 77.53 755 LYS B O 1
ATOM 13005 N N . PHE B 1 756 ? -30.692 25.882 -21.022 1 76.49 756 PHE B N 1
ATOM 13006 C CA . PHE B 1 756 ? -29.393 25.227 -21.121 1 76.49 756 PHE B CA 1
ATOM 13007 C C . PHE B 1 756 ? -28.876 24.838 -19.741 1 76.49 756 PHE B C 1
ATOM 13009 O O . PHE B 1 756 ? -29.315 25.389 -18.73 1 76.49 756 PHE B O 1
ATOM 13016 N N . VAL B 1 757 ? -27.998 23.939 -19.574 1 73.81 757 VAL B N 1
ATOM 13017 C CA . VAL B 1 757 ? -27.493 23.431 -18.302 1 73.81 757 VAL B CA 1
ATOM 13018 C C . VAL B 1 757 ? -26.061 23.912 -18.085 1 73.81 757 VAL B C 1
ATOM 13020 O O . VAL B 1 757 ? -25.697 24.319 -16.979 1 73.81 757 VAL B O 1
ATOM 13023 N N . PHE B 1 758 ? -25.228 23.823 -19.168 1 74.2 758 PHE B N 1
ATOM 13024 C CA . PHE B 1 758 ? -23.808 24.102 -18.989 1 74.2 758 PHE B CA 1
ATOM 13025 C C . PHE B 1 758 ? -23.386 25.311 -19.814 1 74.2 758 PHE B C 1
ATOM 13027 O O . PHE B 1 758 ? -23.871 25.509 -20.929 1 74.2 758 PHE B O 1
ATOM 13034 N N . ARG B 1 759 ? -22.635 26.252 -19.23 1 67.74 759 ARG B N 1
ATOM 13035 C CA . ARG B 1 759 ? -22.159 27.422 -19.962 1 67.74 759 ARG B CA 1
ATOM 13036 C C . ARG B 1 759 ? -20.663 27.321 -20.243 1 67.74 759 ARG B C 1
ATOM 13038 O O . ARG B 1 759 ? -20.167 27.904 -21.209 1 67.74 759 ARG B O 1
ATOM 13045 N N . ASP B 1 760 ? -19.908 26.491 -19.501 1 64.71 760 ASP B N 1
ATOM 13046 C CA . ASP B 1 760 ? -18.454 26.55 -19.612 1 64.71 760 ASP B CA 1
ATOM 13047 C C . ASP B 1 760 ? -17.897 25.265 -20.22 1 64.71 760 ASP B C 1
ATOM 13049 O O . ASP B 1 760 ? -18.653 24.345 -20.541 1 64.71 760 ASP B O 1
ATOM 13053 N N . ARG B 1 761 ? -16.475 25.378 -20.7 1 61.55 761 ARG B N 1
ATOM 13054 C CA . ARG B 1 761 ? -15.814 24.399 -21.556 1 61.55 761 ARG B CA 1
ATOM 13055 C C . ARG B 1 761 ? -15.34 23.196 -20.747 1 61.55 761 ARG B C 1
ATOM 13057 O O . ARG B 1 761 ? -14.96 22.17 -21.316 1 61.55 761 ARG B O 1
ATOM 13064 N N . ASN B 1 762 ? -15.319 23.219 -19.398 1 66.37 762 ASN B N 1
ATOM 13065 C CA . ASN B 1 762 ? -14.614 22.065 -18.849 1 66.37 762 ASN B CA 1
ATOM 13066 C C . ASN B 1 762 ? -15.287 21.548 -17.581 1 66.37 762 ASN B C 1
ATOM 13068 O O . ASN B 1 762 ? -15.349 22.254 -16.573 1 66.37 762 ASN B O 1
ATOM 13072 N N . PHE B 1 763 ? -15.955 20.419 -17.728 1 75.48 763 PHE B N 1
ATOM 13073 C CA . PHE B 1 763 ? -16.529 19.68 -16.61 1 75.48 763 PHE B CA 1
ATOM 13074 C C . PHE B 1 763 ? -15.759 18.388 -16.362 1 75.48 763 PHE B C 1
ATOM 13076 O O . PHE B 1 763 ? -16.272 17.296 -16.613 1 75.48 763 PHE B O 1
ATOM 13083 N N . GLN B 1 764 ? -14.577 18.588 -15.697 1 69.52 764 GLN B N 1
ATOM 13084 C CA . GLN B 1 764 ? -13.542 17.56 -15.672 1 69.52 764 GLN B CA 1
ATOM 13085 C C . GLN B 1 764 ? -13.943 16.399 -14.767 1 69.52 764 GLN B C 1
ATOM 13087 O O . GLN B 1 764 ? -13.53 15.259 -14.992 1 69.52 764 GLN B O 1
ATOM 13092 N N . ASN B 1 765 ? -14.947 16.595 -13.81 1 75 765 ASN B N 1
ATOM 13093 C CA . ASN B 1 765 ? -15.132 15.54 -12.819 1 75 765 ASN B CA 1
ATOM 13094 C C . ASN B 1 765 ? -16.458 14.811 -13.017 1 75 765 ASN B C 1
ATOM 13096 O O . ASN B 1 765 ? -16.717 13.797 -12.366 1 75 765 ASN B O 1
ATOM 13100 N N . LEU B 1 766 ? -17.322 15.251 -13.938 1 81.72 766 LEU B N 1
ATOM 13101 C CA . LEU B 1 766 ? -18.635 14.646 -14.13 1 81.72 766 LEU B CA 1
ATOM 13102 C C . LEU B 1 766 ? -18.517 13.305 -14.846 1 81.72 766 LEU B C 1
ATOM 13104 O O . LEU B 1 766 ? -17.85 13.204 -15.878 1 81.72 766 LEU B O 1
ATOM 13108 N N . ARG B 1 767 ? -19.222 12.314 -14.337 1 83.03 767 ARG B N 1
ATOM 13109 C CA . ARG B 1 767 ? -19.158 10.979 -14.922 1 83.03 767 ARG B CA 1
ATOM 13110 C C . ARG B 1 767 ? -20.533 10.524 -15.4 1 83.03 767 ARG B C 1
ATOM 13112 O O . ARG B 1 767 ? -20.641 9.759 -16.361 1 83.03 767 ARG B O 1
ATOM 13119 N N . PHE B 1 768 ? -21.549 10.903 -14.652 1 87.68 768 PHE B N 1
ATOM 13120 C CA . PHE B 1 768 ? -22.916 10.525 -14.99 1 87.68 768 PHE B CA 1
ATOM 13121 C C . PHE B 1 768 ? -23.804 11.758 -15.113 1 87.68 768 PHE B C 1
ATOM 13123 O O . PHE B 1 768 ? -23.873 12.574 -14.191 1 87.68 768 PHE B O 1
ATOM 13130 N N . LEU B 1 769 ? -24.434 11.858 -16.221 1 89.87 769 LEU B N 1
ATOM 13131 C CA . LEU B 1 769 ? -25.347 12.973 -16.449 1 89.87 769 LEU B CA 1
ATOM 13132 C C . LEU B 1 769 ? -26.717 12.472 -16.893 1 89.87 769 LEU B C 1
ATOM 13134 O O . LEU B 1 769 ? -26.836 11.816 -17.931 1 89.87 769 LEU B O 1
ATOM 13138 N N . TYR B 1 770 ? -27.722 12.758 -16.072 1 91.68 770 TYR B N 1
ATOM 13139 C CA . TYR B 1 770 ? -29.1 12.374 -16.36 1 91.68 770 TYR B CA 1
ATOM 13140 C C . TYR B 1 770 ? -29.985 13.604 -16.522 1 91.68 770 TYR B C 1
ATOM 13142 O O . TYR B 1 770 ? -30.104 14.417 -15.602 1 91.68 770 TYR B O 1
ATOM 13150 N N . VAL B 1 771 ? -30.572 13.729 -17.648 1 91.45 771 VAL B N 1
ATOM 13151 C CA . VAL B 1 771 ? -31.501 14.825 -17.905 1 91.45 771 VAL B CA 1
ATOM 13152 C C . VAL B 1 771 ? -32.853 14.264 -18.338 1 91.45 771 VAL B C 1
ATOM 13154 O O . VAL B 1 771 ? -32.978 13.7 -19.428 1 91.45 771 VAL B O 1
ATOM 13157 N N . TRP B 1 772 ? -33.803 14.487 -17.357 1 90.87 772 TRP B N 1
ATOM 13158 C CA . TRP B 1 772 ? -35.104 13.878 -17.611 1 90.87 772 TRP B CA 1
ATOM 13159 C C . TRP B 1 772 ? -36.215 14.921 -17.555 1 90.87 772 TRP B C 1
ATOM 13161 O O . TRP B 1 772 ? -36.241 15.761 -16.652 1 90.87 772 TRP B O 1
ATOM 13171 N N . TYR B 1 773 ? -37.109 15.013 -18.406 1 87.5 773 TYR B N 1
ATOM 13172 C CA . TYR B 1 773 ? -38.365 15.755 -18.398 1 87.5 773 TYR B CA 1
ATOM 13173 C C . TYR B 1 773 ? -38.114 17.253 -18.276 1 87.5 773 TYR B C 1
ATOM 13175 O O . TYR B 1 773 ? -38.777 17.939 -17.495 1 87.5 773 TYR B O 1
ATOM 13183 N N . CYS B 1 774 ? -37.06 17.675 -18.853 1 88.33 774 CYS B N 1
ATOM 13184 C CA . CYS B 1 774 ? -36.799 19.108 -18.935 1 88.33 774 CYS B CA 1
ATOM 13185 C C . CYS B 1 774 ? -37.361 19.692 -20.225 1 88.33 774 CYS B C 1
ATOM 13187 O O . CYS B 1 774 ? -36.652 19.789 -21.228 1 88.33 774 CYS B O 1
ATOM 13189 N N . ILE B 1 775 ? -38.513 20.151 -20.195 1 85.8 775 ILE B N 1
ATOM 13190 C CA . ILE B 1 775 ? -39.319 20.491 -21.363 1 85.8 775 ILE B CA 1
ATOM 13191 C C . ILE B 1 775 ? -38.717 21.704 -22.069 1 85.8 775 ILE B C 1
ATOM 13193 O O . ILE B 1 775 ? -38.785 21.812 -23.296 1 85.8 775 ILE B O 1
ATOM 13197 N N . GLY B 1 776 ? -38.095 22.565 -21.379 1 83.54 776 GLY B N 1
ATOM 13198 C CA . GLY B 1 776 ? -37.624 23.801 -21.983 1 83.54 776 GLY B CA 1
ATOM 13199 C C . GLY B 1 776 ? -36.175 23.735 -22.426 1 83.54 776 GLY B C 1
ATOM 13200 O O . GLY B 1 776 ? -35.656 24.686 -23.013 1 83.54 776 GLY B O 1
ATOM 13201 N N . LEU B 1 777 ? -35.536 22.579 -22.31 1 87.51 777 LEU B N 1
ATOM 13202 C CA . LEU B 1 777 ? -34.11 22.483 -22.601 1 87.51 777 LEU B CA 1
ATOM 13203 C C . LEU B 1 777 ? -33.862 22.466 -24.106 1 87.51 777 LEU B C 1
ATOM 13205 O O . LEU B 1 777 ? -34.397 21.613 -24.818 1 87.51 777 LEU B O 1
ATOM 13209 N N . GLU B 1 778 ? -33.092 23.388 -24.601 1 86.12 778 GLU B N 1
ATOM 13210 C CA . GLU B 1 778 ? -32.825 23.493 -26.032 1 86.12 778 GLU B CA 1
ATOM 13211 C C . GLU B 1 778 ? -31.424 22.991 -26.371 1 86.12 778 GLU B C 1
ATOM 13213 O O . GLU B 1 778 ? -31.212 22.391 -27.427 1 86.12 778 GLU B O 1
ATOM 13218 N N . GLN B 1 779 ? -30.572 23.349 -25.505 1 83.98 779 GLN B N 1
ATOM 13219 C CA . GLN B 1 779 ? -29.186 22.927 -25.678 1 83.98 779 GLN B CA 1
ATOM 13220 C C . GLN B 1 779 ? -28.593 22.43 -24.363 1 83.98 779 GLN B C 1
ATOM 13222 O O . GLN B 1 779 ? -28.885 22.979 -23.298 1 83.98 779 GLN B O 1
ATOM 13227 N N . LEU B 1 780 ? -27.824 21.429 -24.432 1 82.8 780 LEU B N 1
ATOM 13228 C CA . LEU B 1 780 ? -27.192 20.916 -23.222 1 82.8 780 LEU B CA 1
ATOM 13229 C C . LEU B 1 780 ? -26.042 21.818 -22.785 1 82.8 780 LEU B C 1
ATOM 13231 O O . LEU B 1 780 ? -25.943 22.179 -21.61 1 82.8 780 LEU B O 1
ATOM 13235 N N . VAL B 1 781 ? -25.088 22.124 -23.784 1 81.3 781 VAL B N 1
ATOM 13236 C CA . VAL B 1 781 ? -23.958 23.009 -23.523 1 81.3 781 VAL B CA 1
ATOM 13237 C C . VAL B 1 781 ? -24.047 24.241 -24.42 1 81.3 781 VAL B C 1
ATOM 13239 O O . VAL B 1 781 ? -24.167 24.12 -25.641 1 81.3 781 VAL B O 1
ATOM 13242 N N . LYS B 1 782 ? -24.021 25.416 -23.782 1 77.83 782 LYS B N 1
ATOM 13243 C CA . LYS B 1 782 ? -24.015 26.661 -24.545 1 77.83 782 LYS B CA 1
ATOM 13244 C C . LYS B 1 782 ? -22.648 27.336 -24.485 1 77.83 782 LYS B C 1
ATOM 13246 O O . LYS B 1 782 ? -22.135 27.616 -23.4 1 77.83 782 LYS B O 1
ATOM 13251 N N . PHE B 1 783 ? -21.921 27.502 -25.631 1 74.26 783 PHE B N 1
ATOM 13252 C CA . PHE B 1 783 ? -20.618 28.153 -25.69 1 74.26 783 PHE B CA 1
ATOM 13253 C C . PHE B 1 783 ? -20.768 29.639 -25.993 1 74.26 783 PHE B C 1
ATOM 13255 O O . PHE B 1 783 ? -21.642 30.035 -26.767 1 74.26 783 PHE B O 1
ATOM 13262 N N . GLU B 1 784 ? -20.21 30.684 -25.228 1 63.33 784 GLU B N 1
ATOM 13263 C CA . GLU B 1 784 ? -20.331 32.127 -25.406 1 63.33 784 GLU B CA 1
ATOM 13264 C C . GLU B 1 784 ? -19.756 32.568 -26.75 1 63.33 784 GLU B C 1
ATOM 13266 O O . GLU B 1 784 ? -20.211 33.554 -27.332 1 63.33 784 GLU B O 1
ATOM 13271 N N . ASP B 1 785 ? -18.597 31.93 -27.27 1 58.08 785 ASP B N 1
ATOM 13272 C CA . ASP B 1 785 ? -17.968 32.458 -28.477 1 58.08 785 ASP B CA 1
ATOM 13273 C C . ASP B 1 785 ? -18.667 31.941 -29.732 1 58.08 785 ASP B C 1
ATOM 13275 O O . ASP B 1 785 ? -18.881 30.736 -29.878 1 58.08 785 ASP B O 1
ATOM 13279 N N . GLU B 1 786 ? -19.553 32.778 -30.413 1 53.98 786 GLU B N 1
ATOM 13280 C CA . GLU B 1 786 ? -20.238 32.491 -31.67 1 53.98 786 GLU B CA 1
ATOM 13281 C C . GLU B 1 786 ? -19.241 32.183 -32.784 1 53.98 786 GLU B C 1
ATOM 13283 O O . GLU B 1 786 ? -18.239 32.884 -32.938 1 53.98 786 GLU B O 1
ATOM 13288 N N . LEU B 1 787 ? -19.146 30.975 -33.292 1 52.9 787 LEU B N 1
ATOM 13289 C CA . LEU B 1 787 ? -18.333 30.711 -34.474 1 52.9 787 LEU B CA 1
ATOM 13290 C C . LEU B 1 787 ? -18.81 31.544 -35.658 1 52.9 787 LEU B C 1
ATOM 13292 O O . LEU B 1 787 ? -20.015 31.685 -35.879 1 52.9 787 LEU B O 1
ATOM 13296 N N . SER B 1 788 ? -18.155 32.767 -36.272 1 47.01 788 SER B N 1
ATOM 13297 C CA . SER B 1 788 ? -18.487 33.471 -37.506 1 47.01 788 SER B CA 1
ATOM 13298 C C . SER B 1 788 ? -18.925 32.5 -38.597 1 47.01 788 SER B C 1
ATOM 13300 O O . SER B 1 788 ? -18.557 31.324 -38.572 1 47.01 788 SER B O 1
ATOM 13302 N N . GLU B 1 789 ? -19.575 32.546 -39.439 1 47.04 789 GLU B N 1
ATOM 13303 C CA . GLU B 1 789 ? -20.062 31.934 -40.672 1 47.04 789 GLU B CA 1
ATOM 13304 C C . GLU B 1 789 ? -18.912 31.367 -41.499 1 47.04 789 GLU B C 1
ATOM 13306 O O . GLU B 1 789 ? -17.97 32.087 -41.837 1 47.04 789 GLU B O 1
ATOM 13311 N N . GLY B 1 790 ? -18.645 29.962 -41.711 1 50.98 790 GLY B N 1
ATOM 13312 C CA . GLY B 1 790 ? -17.734 29.257 -42.599 1 50.98 790 GLY B CA 1
ATOM 13313 C C . GLY B 1 790 ? -16.737 28.384 -41.86 1 50.98 790 GLY B C 1
ATOM 13314 O O . GLY B 1 790 ? -15.877 27.755 -42.479 1 50.98 790 GLY B O 1
ATOM 13315 N N . GLN B 1 791 ? -16.367 28.559 -40.592 1 51.6 791 GLN B N 1
ATOM 13316 C CA . GLN B 1 791 ? -15.234 27.897 -39.955 1 51.6 791 GLN B CA 1
ATOM 13317 C C . GLN B 1 791 ? -15.584 26.465 -39.56 1 51.6 791 GLN B C 1
ATOM 13319 O O . GLN B 1 791 ? -16.733 26.172 -39.223 1 51.6 791 GLN B O 1
ATOM 13324 N N . GLU B 1 792 ? -14.663 25.457 -39.892 1 54.39 792 GLU B N 1
ATOM 13325 C CA . GLU B 1 792 ? -14.662 24.017 -39.652 1 54.39 792 GLU B CA 1
ATOM 13326 C C . GLU B 1 792 ? -15.061 23.697 -38.214 1 54.39 792 GLU B C 1
ATOM 13328 O O . GLU B 1 792 ? -14.741 24.451 -37.293 1 54.39 792 GLU B O 1
ATOM 13333 N N . SER B 1 793 ? -16.063 22.816 -38.035 1 61.91 793 SER B N 1
ATOM 13334 C CA . SER B 1 793 ? -16.656 22.314 -36.8 1 61.91 793 SER B CA 1
ATOM 13335 C C . SER B 1 793 ? -15.585 21.994 -35.762 1 61.91 793 SER B C 1
ATOM 13337 O O . SER B 1 793 ? -14.672 21.209 -36.026 1 61.91 793 SER B O 1
ATOM 13339 N N . GLU B 1 794 ? -15.27 22.896 -34.837 1 74.43 794 GLU B N 1
ATOM 13340 C CA . GLU B 1 794 ? -14.315 22.749 -33.743 1 74.43 794 GLU B CA 1
ATOM 13341 C C . GLU B 1 794 ? -14.737 21.637 -32.787 1 74.43 794 GLU B C 1
ATOM 13343 O O . GLU B 1 794 ? -15.909 21.542 -32.415 1 74.43 794 GLU B O 1
ATOM 13348 N N . VAL B 1 795 ? -13.902 20.564 -32.7 1 80.42 795 VAL B N 1
ATOM 13349 C CA . VAL B 1 795 ? -14.111 19.477 -31.75 1 80.42 795 VAL B CA 1
ATOM 13350 C C . VAL B 1 795 ? -13.717 19.934 -30.347 1 80.42 795 VAL B C 1
ATOM 13352 O O . VAL B 1 795 ? -12.592 20.39 -30.13 1 80.42 795 VAL B O 1
ATOM 13355 N N . ILE B 1 796 ? -14.723 20.09 -29.403 1 82.29 796 ILE B N 1
ATOM 13356 C CA . ILE B 1 796 ? -14.477 20.512 -28.029 1 82.29 796 ILE B CA 1
ATOM 13357 C C . ILE B 1 796 ? -14.714 19.34 -27.079 1 82.29 796 ILE B C 1
ATOM 13359 O O . ILE B 1 796 ? -15.677 18.587 -27.241 1 82.29 796 ILE B O 1
ATOM 13363 N N . THR B 1 797 ? -13.785 19.082 -26.18 1 82.19 797 THR B N 1
ATOM 13364 C CA . THR B 1 797 ? -13.95 18.085 -25.129 1 82.19 797 THR B CA 1
ATOM 13365 C C . THR B 1 797 ? -14.497 18.726 -23.857 1 82.19 797 THR B C 1
ATOM 13367 O O . THR B 1 797 ? -13.739 19.032 -22.934 1 82.19 797 THR B O 1
ATOM 13370 N N . ALA B 1 798 ? -15.78 18.88 -23.841 1 76.44 798 ALA B N 1
ATOM 13371 C CA . ALA B 1 798 ? -16.42 19.511 -22.689 1 76.44 798 ALA B CA 1
ATOM 13372 C C . ALA B 1 798 ? -16.453 18.564 -21.493 1 76.44 798 ALA B C 1
ATOM 13374 O O . ALA B 1 798 ? -16.334 18.999 -20.345 1 76.44 798 ALA B O 1
ATOM 13375 N N . PHE B 1 799 ? -16.676 17.24 -21.744 1 82.03 799 PHE B N 1
ATOM 13376 C CA . PHE B 1 799 ? -16.788 16.228 -20.7 1 82.03 799 PHE B CA 1
ATOM 13377 C C . PHE B 1 799 ? -15.713 15.16 -20.864 1 82.03 799 PHE B C 1
ATOM 13379 O O . PHE B 1 799 ? -15.997 14.05 -21.317 1 82.03 799 PHE B O 1
ATOM 13386 N N . PRO B 1 800 ? -14.548 15.437 -20.436 1 77.46 800 PRO B N 1
ATOM 13387 C CA . PRO B 1 800 ? -13.455 14.498 -20.698 1 77.46 800 PRO B CA 1
ATOM 13388 C C . PRO B 1 800 ? -13.649 13.156 -19.995 1 77.46 800 PRO B C 1
ATOM 13390 O O . PRO B 1 800 ? -13.13 12.134 -20.453 1 77.46 800 PRO B O 1
ATOM 13393 N N . HIS B 1 801 ? -14.564 13.1 -18.925 1 78.51 801 HIS B N 1
ATOM 13394 C CA . HIS B 1 801 ? -14.634 11.861 -18.158 1 78.51 801 HIS B CA 1
ATOM 13395 C C . HIS B 1 801 ? -16.062 11.329 -18.098 1 78.51 801 HIS B C 1
ATOM 13397 O O . HIS B 1 801 ? -16.359 10.425 -17.315 1 78.51 801 HIS B O 1
ATOM 13403 N N . LEU B 1 802 ? -16.931 11.779 -18.844 1 84.84 802 LEU B N 1
ATOM 13404 C CA . LEU B 1 802 ? -18.325 11.347 -18.826 1 84.84 802 LEU B CA 1
ATOM 13405 C C . LEU B 1 802 ? -18.457 9.919 -19.344 1 84.84 802 LEU B C 1
ATOM 13407 O O . LEU B 1 802 ? -17.986 9.605 -20.439 1 84.84 802 LEU B O 1
ATOM 13411 N N . LYS B 1 803 ? -19.111 9.064 -18.621 1 83.15 803 LYS B N 1
ATOM 13412 C CA . LYS B 1 803 ? -19.251 7.657 -18.984 1 83.15 803 LYS B CA 1
ATOM 13413 C C . LYS B 1 803 ? -20.643 7.367 -19.537 1 83.15 803 LYS B C 1
ATOM 13415 O O . LYS B 1 803 ? -20.796 6.559 -20.456 1 83.15 803 LYS B O 1
ATOM 13420 N N . GLU B 1 804 ? -21.667 8.002 -18.84 1 89.08 804 GLU B N 1
ATOM 13421 C CA . GLU B 1 804 ? -23.045 7.78 -19.266 1 89.08 804 GLU B CA 1
ATOM 13422 C C . GLU B 1 804 ? -23.789 9.101 -19.439 1 89.08 804 GLU B C 1
ATOM 13424 O O . GLU B 1 804 ? -23.656 10.007 -18.614 1 89.08 804 GLU B O 1
ATOM 13429 N N . LEU B 1 805 ? -24.489 9.16 -20.501 1 90.66 805 LEU B N 1
ATOM 13430 C CA . LEU B 1 805 ? -25.358 10.296 -20.787 1 90.66 805 LEU B CA 1
ATOM 13431 C C . LEU B 1 805 ? -26.772 9.829 -21.117 1 90.66 805 LEU B C 1
ATOM 13433 O O . LEU B 1 805 ? -26.979 9.1 -22.09 1 90.66 805 LEU B O 1
ATOM 13437 N N . HIS B 1 806 ? -27.711 10.188 -20.237 1 92.48 806 HIS B N 1
ATOM 13438 C CA . HIS B 1 806 ? -29.107 9.81 -20.426 1 92.48 806 HIS B CA 1
ATOM 13439 C C . HIS B 1 806 ? -29.976 11.033 -20.701 1 92.48 806 HIS B C 1
ATOM 13441 O O . HIS B 1 806 ? -30.038 11.953 -19.882 1 92.48 806 HIS B O 1
ATOM 13447 N N . LEU B 1 807 ? -30.576 11.035 -21.847 1 91.96 807 LEU B N 1
ATOM 13448 C CA . LEU B 1 807 ? -31.514 12.081 -22.24 1 91.96 807 LEU B CA 1
ATOM 13449 C C . LEU B 1 807 ? -32.902 11.501 -22.49 1 91.96 807 LEU B C 1
ATOM 13451 O O . LEU B 1 807 ? -33.083 10.682 -23.393 1 91.96 807 LEU B O 1
ATOM 13455 N N . ALA B 1 808 ? -33.787 11.938 -21.533 1 91.9 808 ALA B N 1
ATOM 13456 C CA . ALA B 1 808 ? -35.118 11.356 -21.682 1 91.9 808 ALA B CA 1
ATOM 13457 C C . ALA B 1 808 ? -36.195 12.437 -21.654 1 91.9 808 ALA B C 1
ATOM 13459 O O . ALA B 1 808 ? -36.203 13.291 -20.765 1 91.9 808 ALA B O 1
ATOM 13460 N N . SER B 1 809 ? -37.09 12.535 -22.57 1 89.81 809 SER B N 1
ATOM 13461 C CA . SER B 1 809 ? -38.277 13.383 -22.616 1 89.81 809 SER B CA 1
ATOM 13462 C C . SER B 1 809 ? -37.901 14.86 -22.649 1 89.81 809 SER B C 1
ATOM 13464 O O . SER B 1 809 ? -38.374 15.645 -21.824 1 89.81 809 SER B O 1
ATOM 13466 N N . LEU B 1 810 ? -37.072 15.126 -23.638 1 91.96 810 LEU B N 1
ATOM 13467 C CA . LEU B 1 810 ? -36.672 16.503 -23.906 1 91.96 810 LEU B CA 1
ATOM 13468 C C . LEU B 1 810 ? -37.206 16.971 -25.256 1 91.96 810 LEU B C 1
ATOM 13470 O O . LEU B 1 810 ? -36.47 16.996 -26.245 1 91.96 810 LEU B O 1
ATOM 13474 N N . PRO B 1 811 ? -38.409 17.425 -25.32 1 88.83 811 PRO B N 1
ATOM 13475 C CA . PRO B 1 811 ? -39.057 17.726 -26.599 1 88.83 811 PRO B CA 1
ATOM 13476 C C . PRO B 1 811 ? -38.399 18.892 -27.334 1 88.83 811 PRO B C 1
ATOM 13478 O O . PRO B 1 811 ? -38.429 18.945 -28.566 1 88.83 811 PRO B O 1
ATOM 13481 N N . GLU B 1 812 ? -37.739 19.837 -26.61 1 89.73 812 GLU B N 1
ATOM 13482 C CA . GLU B 1 812 ? -37.22 21.036 -27.261 1 89.73 812 GLU B CA 1
ATOM 13483 C C . GLU B 1 812 ? -35.711 20.942 -27.467 1 89.73 812 GLU B C 1
ATOM 13485 O O . GLU B 1 812 ? -35.086 21.885 -27.959 1 89.73 812 GLU B O 1
ATOM 13490 N N . LEU B 1 813 ? -35.117 19.78 -27.192 1 90.27 813 LEU B N 1
ATOM 13491 C CA . LEU B 1 813 ? -33.671 19.646 -27.332 1 90.27 813 LEU B CA 1
ATOM 13492 C C . LEU B 1 813 ? -33.272 19.569 -28.802 1 90.27 813 LEU B C 1
ATOM 13494 O O . LEU B 1 813 ? -33.661 18.636 -29.508 1 90.27 813 LEU B O 1
ATOM 13498 N N . LYS B 1 814 ? -32.491 20.5 -29.266 1 87.43 814 LYS B N 1
ATOM 13499 C CA . LYS B 1 814 ? -32.115 20.563 -30.675 1 87.43 814 LYS B CA 1
ATOM 13500 C C . LYS B 1 814 ? -30.696 20.044 -30.889 1 87.43 814 LYS B C 1
ATOM 13502 O O . LYS B 1 814 ? -30.401 19.434 -31.919 1 87.43 814 LYS B O 1
ATOM 13507 N N . SER B 1 815 ? -29.887 20.402 -29.986 1 86.46 815 SER B N 1
ATOM 13508 C CA . SER B 1 815 ? -28.497 19.986 -30.14 1 86.46 815 SER B CA 1
ATOM 13509 C C . SER B 1 815 ? -27.815 19.823 -28.786 1 86.46 815 SER B C 1
ATOM 13511 O O . SER B 1 815 ? -28.272 20.377 -27.784 1 86.46 815 SER B O 1
ATOM 13513 N N . LEU B 1 816 ? -26.811 19.038 -28.721 1 85.88 816 LEU B N 1
ATOM 13514 C CA . LEU B 1 816 ? -26.026 18.864 -27.504 1 85.88 816 LEU B CA 1
ATOM 13515 C C . LEU B 1 816 ? -24.993 19.976 -27.36 1 85.88 816 LEU B C 1
ATOM 13517 O O . LEU B 1 816 ? -24.675 20.392 -26.243 1 85.88 816 LEU B O 1
ATOM 13521 N N . GLY B 1 817 ? -24.334 20.386 -28.406 1 79.63 817 GLY B N 1
ATOM 13522 C CA . GLY B 1 817 ? -23.286 21.393 -28.353 1 79.63 817 GLY B CA 1
ATOM 13523 C C . GLY B 1 817 ? -23.451 22.481 -29.397 1 79.63 817 GLY B C 1
ATOM 13524 O O . GLY B 1 817 ? -22.473 23.111 -29.804 1 79.63 817 GLY B O 1
ATOM 13525 N N . GLY B 1 818 ? -24.596 22.719 -29.8 1 75.51 818 GLY B N 1
ATOM 13526 C CA . GLY B 1 818 ? -24.805 23.705 -30.848 1 75.51 818 GLY B CA 1
ATOM 13527 C C . GLY B 1 818 ? -24.213 23.291 -32.182 1 75.51 818 GLY B C 1
ATOM 13528 O O . GLY B 1 818 ? -24.488 22.195 -32.676 1 75.51 818 GLY B O 1
ATOM 13529 N N . GLU B 1 819 ? -23.316 24.148 -32.719 1 74.26 819 GLU B N 1
ATOM 13530 C CA . GLU B 1 819 ? -22.695 23.91 -34.018 1 74.26 819 GLU B CA 1
ATOM 13531 C C . GLU B 1 819 ? -21.355 23.196 -33.866 1 74.26 819 GLU B C 1
ATOM 13533 O O . GLU B 1 819 ? -20.727 22.824 -34.859 1 74.26 819 GLU B O 1
ATOM 13538 N N . ARG B 1 820 ? -21.048 22.846 -32.664 1 79.87 820 ARG B N 1
ATOM 13539 C CA . ARG B 1 820 ? -19.754 22.222 -32.406 1 79.87 820 ARG B CA 1
ATOM 13540 C C . ARG B 1 820 ? -19.908 20.724 -32.166 1 79.87 820 ARG B C 1
ATOM 13542 O O . ARG B 1 820 ? -20.983 20.258 -31.783 1 79.87 820 ARG B O 1
ATOM 13549 N N . VAL B 1 821 ? -18.864 20.027 -32.492 1 83.44 821 VAL B N 1
ATOM 13550 C CA . VAL B 1 821 ? -18.816 18.59 -32.241 1 83.44 821 VAL B CA 1
ATOM 13551 C C . VAL B 1 821 ? -18.234 18.326 -30.855 1 83.44 821 VAL B C 1
ATOM 13553 O O . VAL B 1 821 ? -17.174 18.854 -30.508 1 83.44 821 VAL B O 1
ATOM 13556 N N . LEU B 1 822 ? -19.07 17.712 -30.049 1 84.39 822 LEU B N 1
ATOM 13557 C CA . LEU B 1 822 ? -18.623 17.385 -28.699 1 84.39 822 LEU B CA 1
ATOM 13558 C C . LEU B 1 822 ? -17.869 16.06 -28.682 1 84.39 822 LEU B C 1
ATOM 13560 O O . LEU B 1 822 ? -18.335 15.069 -29.248 1 84.39 822 LEU B O 1
ATOM 13564 N N . ALA B 1 823 ? -16.712 16.132 -28.178 1 85.01 823 ALA B N 1
ATOM 13565 C CA . ALA B 1 823 ? -15.911 14.918 -28.038 1 85.01 823 ALA B CA 1
ATOM 13566 C C . ALA B 1 823 ? -16.079 14.307 -26.649 1 85.01 823 ALA B C 1
ATOM 13568 O O . ALA B 1 823 ? -15.951 15.003 -25.639 1 85.01 823 ALA B O 1
ATOM 13569 N N . PHE B 1 824 ? -16.541 13.129 -26.603 1 84.21 824 PHE B N 1
ATOM 13570 C CA . PHE B 1 824 ? -16.651 12.354 -25.373 1 84.21 824 PHE B CA 1
ATOM 13571 C C . PHE B 1 824 ? -15.644 11.209 -25.363 1 84.21 824 PHE B C 1
ATOM 13573 O O . PHE B 1 824 ? -15.989 10.069 -25.681 1 84.21 824 PHE B O 1
ATOM 13580 N N . PRO B 1 825 ? -14.307 11.59 -25.01 1 76.85 825 PRO B N 1
ATOM 13581 C CA . PRO B 1 825 ? -13.271 10.56 -25.111 1 76.85 825 PRO B CA 1
ATOM 13582 C C . PRO B 1 825 ? -13.586 9.322 -24.274 1 76.85 825 PRO B C 1
ATOM 13584 O O . PRO B 1 825 ? -13.171 8.215 -24.623 1 76.85 825 PRO B O 1
ATOM 13587 N N . CYS B 1 826 ? -14.499 9.249 -23.09 1 78.42 826 CYS B N 1
ATOM 13588 C CA . CYS B 1 826 ? -14.721 8.139 -22.169 1 78.42 826 CYS B CA 1
ATOM 13589 C C . CYS B 1 826 ? -16.18 7.7 -22.186 1 78.42 826 CYS B C 1
ATOM 13591 O O . CYS B 1 826 ? -16.581 6.834 -21.406 1 78.42 826 CYS B O 1
ATOM 13593 N N . LEU B 1 827 ? -17.006 8.23 -22.973 1 84.49 827 LEU B N 1
ATOM 13594 C CA . LEU B 1 827 ? -18.43 7.912 -22.993 1 84.49 827 LEU B CA 1
ATOM 13595 C C . LEU B 1 827 ? -18.659 6.472 -23.439 1 84.49 827 LEU B C 1
ATOM 13597 O O . LEU B 1 827 ? -18.211 6.072 -24.516 1 84.49 827 LEU B O 1
ATOM 13601 N N . ARG B 1 828 ? -19.361 5.688 -22.639 1 82.19 828 ARG B N 1
ATOM 13602 C CA . ARG B 1 828 ? -19.634 4.291 -22.963 1 82.19 828 ARG B CA 1
ATOM 13603 C C . ARG B 1 828 ? -21.075 4.109 -23.428 1 82.19 828 ARG B C 1
ATOM 13605 O O . ARG B 1 828 ? -21.339 3.359 -24.371 1 82.19 828 ARG B O 1
ATOM 13612 N N . VAL B 1 829 ? -22.003 4.843 -22.659 1 87.23 829 VAL B N 1
ATOM 13613 C CA . VAL B 1 829 ? -23.419 4.636 -22.944 1 87.23 829 VAL B CA 1
ATOM 13614 C C . VAL B 1 829 ? -24.093 5.978 -23.221 1 87.23 829 VAL B C 1
ATOM 13616 O O . VAL B 1 829 ? -23.914 6.936 -22.465 1 87.23 829 VAL B O 1
ATOM 13619 N N . LEU B 1 830 ? -24.775 6.049 -24.355 1 90.38 830 LEU B N 1
ATOM 13620 C CA . LEU B 1 830 ? -25.651 7.168 -24.683 1 90.38 830 LEU B CA 1
ATOM 13621 C C . LEU B 1 830 ? -27.092 6.699 -24.856 1 90.38 830 LEU B C 1
ATOM 13623 O O . LEU B 1 830 ? -27.377 5.859 -25.713 1 90.38 830 LEU B O 1
ATOM 13627 N N . GLU B 1 831 ? -27.891 7.155 -23.953 1 91.53 831 GLU B N 1
ATOM 13628 C CA . GLU B 1 831 ? -29.305 6.802 -24.036 1 91.53 831 GLU B CA 1
ATOM 13629 C C . GLU B 1 831 ? -30.155 8.013 -24.41 1 91.53 831 GLU B C 1
ATOM 13631 O O . GLU B 1 831 ? -30.073 9.06 -23.764 1 91.53 831 GLU B O 1
ATOM 13636 N N . VAL B 1 832 ? -30.941 7.899 -25.482 1 90.47 832 VAL B N 1
ATOM 13637 C CA . VAL B 1 832 ? -31.837 8.959 -25.933 1 90.47 832 VAL B CA 1
ATOM 13638 C C . VAL B 1 832 ? -33.254 8.41 -26.082 1 90.47 832 VAL B C 1
ATOM 13640 O O . VAL B 1 832 ? -33.487 7.48 -26.858 1 90.47 832 VAL B O 1
ATOM 13643 N N . LYS B 1 833 ? -34.041 9.001 -25.167 1 89.37 833 LYS B N 1
ATOM 13644 C CA . LYS B 1 833 ? -35.432 8.561 -25.216 1 89.37 833 LYS B CA 1
ATOM 13645 C C . LYS B 1 833 ? -36.377 9.744 -25.412 1 89.37 833 LYS B C 1
ATOM 13647 O O . LYS B 1 833 ? -36.333 10.712 -24.65 1 89.37 833 LYS B O 1
ATOM 13652 N N . GLU B 1 834 ? -37.183 9.832 -26.334 1 88.12 834 GLU B N 1
ATOM 13653 C CA . GLU B 1 834 ? -38.254 10.795 -26.572 1 88.12 834 GLU B CA 1
ATOM 13654 C C . GLU B 1 834 ? -37.699 12.207 -26.734 1 88.12 834 GLU B C 1
ATOM 13656 O O . GLU B 1 834 ? -38.142 13.135 -26.053 1 88.12 834 GLU B O 1
ATOM 13661 N N . CYS B 1 835 ? -36.739 12.365 -27.607 1 90.59 835 CYS B N 1
ATOM 13662 C CA . CYS B 1 835 ? -36.188 13.653 -28.012 1 90.59 835 CYS B CA 1
ATOM 13663 C C . CYS B 1 835 ? -36.394 13.889 -29.504 1 90.59 835 CYS B C 1
ATOM 13665 O O . CYS B 1 835 ? -35.446 13.805 -30.286 1 90.59 835 CYS B O 1
ATOM 13667 N N . PRO B 1 836 ? -37.556 14.288 -29.867 1 87.84 836 PRO B N 1
ATOM 13668 C CA . PRO B 1 836 ? -37.909 14.348 -31.287 1 87.84 836 PRO B CA 1
ATOM 13669 C C . PRO B 1 836 ? -37.155 15.444 -32.036 1 87.84 836 PRO B C 1
ATOM 13671 O O . PRO B 1 836 ? -36.889 15.308 -33.233 1 87.84 836 PRO B O 1
ATOM 13674 N N . LYS B 1 837 ? -36.772 16.559 -31.396 1 89.93 837 LYS B N 1
ATOM 13675 C CA . LYS B 1 837 ? -36.156 17.678 -32.103 1 89.93 837 LYS B CA 1
ATOM 13676 C C . LYS B 1 837 ? -34.644 17.498 -32.206 1 89.93 837 LYS B C 1
ATOM 13678 O O . LYS B 1 837 ? -33.968 18.265 -32.895 1 89.93 837 LYS B O 1
ATOM 13683 N N . LEU B 1 838 ? -34.138 16.438 -31.517 1 90.39 838 LEU B N 1
ATOM 13684 C CA . LEU B 1 838 ? -32.716 16.141 -31.649 1 90.39 838 LEU B CA 1
ATOM 13685 C C . LEU B 1 838 ? -32.442 15.348 -32.923 1 90.39 838 LEU B C 1
ATOM 13687 O O . LEU B 1 838 ? -32.451 14.115 -32.906 1 90.39 838 LEU B O 1
ATOM 13691 N N . LYS B 1 839 ? -32.173 15.999 -33.957 1 86.58 839 LYS B N 1
ATOM 13692 C CA . LYS B 1 839 ? -32.075 15.337 -35.255 1 86.58 839 LYS B CA 1
ATOM 13693 C C . LYS B 1 839 ? -30.618 15.148 -35.667 1 86.58 839 LYS B C 1
ATOM 13695 O O . LYS B 1 839 ? -30.326 14.423 -36.621 1 86.58 839 LYS B O 1
ATOM 13700 N N . GLU B 1 840 ? -29.776 15.801 -34.89 1 84.48 840 GLU B N 1
ATOM 13701 C CA . GLU B 1 840 ? -28.366 15.676 -35.247 1 84.48 840 GLU B CA 1
ATOM 13702 C C . GLU B 1 840 ? -27.525 15.269 -34.04 1 84.48 840 GLU B C 1
ATOM 13704 O O . GLU B 1 840 ? -27.681 15.827 -32.952 1 84.48 840 GLU B O 1
ATOM 13709 N N . LEU B 1 841 ? -26.769 14.211 -34.164 1 83.76 841 LEU B N 1
ATOM 13710 C CA . LEU B 1 841 ? -25.832 13.781 -33.132 1 83.76 841 LEU B CA 1
ATOM 13711 C C . LEU B 1 841 ? -24.398 14.124 -33.522 1 83.76 841 LEU B C 1
ATOM 13713 O O . LEU B 1 841 ? -23.751 13.369 -34.251 1 83.76 841 LEU B O 1
ATOM 13717 N N . SER B 1 842 ? -23.926 15.234 -33.202 1 81.57 842 SER B N 1
ATOM 13718 C CA . SER B 1 842 ? -22.557 15.666 -33.464 1 81.57 842 SER B CA 1
ATOM 13719 C C . SER B 1 842 ? -21.632 15.301 -32.308 1 81.57 842 SER B C 1
ATOM 13721 O O . SER B 1 842 ? -21.107 16.182 -31.624 1 81.57 842 SER B O 1
ATOM 13723 N N . ILE B 1 843 ? -21.453 13.953 -32.079 1 85.84 843 ILE B N 1
ATOM 13724 C CA . ILE B 1 843 ? -20.62 13.494 -30.972 1 85.84 843 ILE B CA 1
ATOM 13725 C C . ILE B 1 843 ? -19.531 12.562 -31.498 1 85.84 843 ILE B C 1
ATOM 13727 O O . ILE B 1 843 ? -19.715 11.896 -32.52 1 85.84 843 ILE B O 1
ATOM 13731 N N . THR B 1 844 ? -18.301 12.731 -30.941 1 80.14 844 THR B N 1
ATOM 13732 C CA . THR B 1 844 ? -17.238 11.765 -31.196 1 80.14 844 THR B CA 1
ATOM 13733 C C . THR B 1 844 ? -16.767 11.123 -29.895 1 80.14 844 THR B C 1
ATOM 13735 O O . THR B 1 844 ? -16.768 11.766 -28.843 1 80.14 844 THR B O 1
ATOM 13738 N N . GLY B 1 845 ? -16.701 9.908 -29.827 1 75.27 845 GLY B N 1
ATOM 13739 C CA . GLY B 1 845 ? -16.214 9.257 -28.621 1 75.27 845 GLY B CA 1
ATOM 13740 C C . GLY B 1 845 ? -15.526 7.933 -28.895 1 75.27 845 GLY B C 1
ATOM 13741 O O . GLY B 1 845 ? -16.11 7.039 -29.511 1 75.27 845 GLY B O 1
ATOM 13742 N N . GLU B 1 846 ? -14.153 7.856 -28.692 1 70.96 846 GLU B N 1
ATOM 13743 C CA . GLU B 1 846 ? -13.389 6.628 -28.89 1 70.96 846 GLU B CA 1
ATOM 13744 C C . GLU B 1 846 ? -13.857 5.528 -27.941 1 70.96 846 GLU B C 1
ATOM 13746 O O . GLU B 1 846 ? -13.757 4.341 -28.261 1 70.96 846 GLU B O 1
ATOM 13751 N N . GLY B 1 847 ? -14.516 5.839 -26.897 1 73.66 847 GLY B N 1
ATOM 13752 C CA . GLY B 1 847 ? -14.889 4.834 -25.915 1 73.66 847 GLY B CA 1
ATOM 13753 C C . GLY B 1 847 ? -16.353 4.443 -25.988 1 73.66 847 GLY B C 1
ATOM 13754 O O . GLY B 1 847 ? -16.83 3.648 -25.176 1 73.66 847 GLY B O 1
ATOM 13755 N N . LEU B 1 848 ? -17.14 4.889 -26.934 1 81.37 848 LEU B N 1
ATOM 13756 C CA . LEU B 1 848 ? -18.578 4.656 -27.018 1 81.37 848 LEU B CA 1
ATOM 13757 C C . LEU B 1 848 ? -18.873 3.199 -27.358 1 81.37 848 LEU B C 1
ATOM 13759 O O . LEU B 1 848 ? -18.378 2.678 -28.36 1 81.37 848 LEU B O 1
ATOM 13763 N N . THR B 1 849 ? -19.503 2.452 -26.503 1 77.57 849 THR B N 1
ATOM 13764 C CA . THR B 1 849 ? -19.795 1.04 -26.72 1 77.57 849 THR B CA 1
ATOM 13765 C C . THR B 1 849 ? -21.253 0.845 -27.128 1 77.57 849 THR B C 1
ATOM 13767 O O . THR B 1 849 ? -21.58 -0.097 -27.853 1 77.57 849 THR B O 1
ATOM 13770 N N . GLN B 1 850 ? -22.197 1.755 -26.53 1 86.11 850 GLN B N 1
ATOM 13771 C CA . GLN B 1 850 ? -23.611 1.508 -26.792 1 86.11 850 GLN B CA 1
ATOM 13772 C C . GLN B 1 850 ? -24.389 2.817 -26.893 1 86.11 850 GLN B C 1
ATOM 13774 O O . GLN B 1 850 ? -24.168 3.739 -26.105 1 86.11 850 GLN B O 1
ATOM 13779 N N . ILE B 1 851 ? -25.231 2.894 -27.949 1 88.45 851 ILE B N 1
ATOM 13780 C CA . ILE B 1 851 ? -26.21 3.966 -28.101 1 88.45 851 ILE B CA 1
ATOM 13781 C C . ILE B 1 851 ? -27.622 3.386 -28.05 1 88.45 851 ILE B C 1
ATOM 13783 O O . ILE B 1 851 ? -28.064 2.729 -28.995 1 88.45 851 ILE B O 1
ATOM 13787 N N . CYS B 1 852 ? -28.255 3.621 -26.96 1 88.75 852 CYS B N 1
ATOM 13788 C CA . CYS B 1 852 ? -29.592 3.077 -26.748 1 88.75 852 CYS B CA 1
ATOM 13789 C C . CYS B 1 852 ? -30.661 4.084 -27.156 1 88.75 852 CYS B C 1
ATOM 13791 O O . CYS B 1 852 ? -30.776 5.152 -26.552 1 88.75 852 CYS B O 1
ATOM 13793 N N . CYS B 1 853 ? -31.453 3.83 -28.181 1 88.83 853 CYS B N 1
ATOM 13794 C CA . CYS B 1 853 ? -32.534 4.698 -28.635 1 88.83 853 CYS B CA 1
ATOM 13795 C C . CYS B 1 853 ? -33.603 3.897 -29.37 1 88.83 853 CYS B C 1
ATOM 13797 O O . CYS B 1 853 ? -33.414 2.712 -29.651 1 88.83 853 CYS B O 1
ATOM 13799 N N . LYS B 1 854 ? -34.692 4.535 -29.508 1 86.96 854 LYS B N 1
ATOM 13800 C CA . LYS B 1 854 ? -35.748 3.902 -30.292 1 86.96 854 LYS B CA 1
ATOM 13801 C C . LYS B 1 854 ? -35.39 3.874 -31.775 1 86.96 854 LYS B C 1
ATOM 13803 O O . LYS B 1 854 ? -34.674 4.751 -32.263 1 86.96 854 LYS B O 1
ATOM 13808 N N . GLN B 1 855 ? -35.902 2.924 -32.49 1 86.43 855 GLN B N 1
ATOM 13809 C CA . GLN B 1 855 ? -35.599 2.74 -33.905 1 86.43 855 GLN B CA 1
ATOM 13810 C C . GLN B 1 855 ? -36.1 3.921 -34.732 1 86.43 855 GLN B C 1
ATOM 13812 O O . GLN B 1 855 ? -35.436 4.349 -35.679 1 86.43 855 GLN B O 1
ATOM 13817 N N . GLU B 1 856 ? -37.241 4.406 -34.334 1 85.88 856 GLU B N 1
ATOM 13818 C CA . GLU B 1 856 ? -37.828 5.505 -35.096 1 85.88 856 GLU B CA 1
ATOM 13819 C C . GLU B 1 856 ? -36.944 6.747 -35.043 1 85.88 856 GLU B C 1
ATOM 13821 O O . GLU B 1 856 ? -36.787 7.447 -36.045 1 85.88 856 GLU B O 1
ATOM 13826 N N . TRP B 1 857 ? -36.409 6.967 -33.974 1 88.64 857 TRP B N 1
ATOM 13827 C CA . TRP B 1 857 ? -35.549 8.134 -33.802 1 88.64 857 TRP B CA 1
ATOM 13828 C C . TRP B 1 857 ? -34.23 7.952 -34.546 1 88.64 857 TRP B C 1
ATOM 13830 O O . TRP B 1 857 ? -33.725 8.892 -35.165 1 88.64 857 TRP B O 1
ATOM 13840 N N . TRP B 1 858 ? -33.748 6.823 -34.495 1 87.82 858 TRP B N 1
ATOM 13841 C CA . TRP B 1 858 ? -32.471 6.525 -35.134 1 87.82 858 TRP B CA 1
ATOM 13842 C C . TRP B 1 858 ? -32.561 6.71 -36.645 1 87.82 858 TRP B C 1
ATOM 13844 O O . TRP B 1 858 ? -31.653 7.269 -37.264 1 87.82 858 TRP B O 1
ATOM 13854 N N . ASP B 1 859 ? -33.656 6.24 -37.178 1 85.82 859 ASP B N 1
ATOM 13855 C CA . ASP B 1 859 ? -33.86 6.331 -38.62 1 85.82 859 ASP B CA 1
ATOM 13856 C C . ASP B 1 859 ? -34.076 7.779 -39.054 1 85.82 859 ASP B C 1
ATOM 13858 O O . ASP B 1 859 ? -33.834 8.129 -40.211 1 85.82 859 ASP B O 1
ATOM 13862 N N . GLY B 1 860 ? -34.515 8.608 -38.099 1 85.3 860 GLY B N 1
ATOM 13863 C CA . GLY B 1 860 ? -34.824 9.987 -38.439 1 85.3 860 GLY B CA 1
ATOM 13864 C C . GLY B 1 860 ? -33.643 10.924 -38.264 1 85.3 860 GLY B C 1
ATOM 13865 O O . GLY B 1 860 ? -33.757 12.127 -38.505 1 85.3 860 GLY B O 1
ATOM 13866 N N . LEU B 1 861 ? -32.52 10.451 -37.907 1 87.88 861 LEU B N 1
ATOM 13867 C CA . LEU B 1 861 ? -31.34 11.275 -37.669 1 87.88 861 LEU B CA 1
ATOM 13868 C C . LEU B 1 861 ? -30.76 11.785 -38.984 1 87.88 861 LEU B C 1
ATOM 13870 O O . LEU B 1 861 ? -30.765 11.071 -39.989 1 87.88 861 LEU B O 1
ATOM 13874 N N . GLU B 1 862 ? -30.363 13.053 -38.979 1 85.33 862 GLU B N 1
ATOM 13875 C CA . GLU B 1 862 ? -29.686 13.669 -40.117 1 85.33 862 GLU B CA 1
ATOM 13876 C C . GLU B 1 862 ? -28.178 13.728 -39.896 1 85.33 862 GLU B C 1
ATOM 13878 O O . GLU B 1 862 ? -27.711 14.304 -38.91 1 85.33 862 GLU B O 1
ATOM 13883 N N . TRP B 1 863 ? -27.452 13.046 -40.726 1 81.41 863 TRP B N 1
ATOM 13884 C CA . TRP B 1 863 ? -26.006 12.954 -40.55 1 81.41 863 TRP B CA 1
ATOM 13885 C C . TRP B 1 863 ? -25.285 13.958 -41.443 1 81.41 863 TRP B C 1
ATOM 13887 O O . TRP B 1 863 ? -25.476 13.963 -42.662 1 81.41 863 TRP B O 1
ATOM 13897 N N . LYS B 1 864 ? -24.717 14.954 -40.878 1 74.23 864 LYS B N 1
ATOM 13898 C CA . LYS B 1 864 ? -23.958 15.935 -41.648 1 74.23 864 LYS B CA 1
ATOM 13899 C C . LYS B 1 864 ? -22.587 15.387 -42.036 1 74.23 864 LYS B C 1
ATOM 13901 O O . LYS B 1 864 ? -22.05 15.734 -43.09 1 74.23 864 LYS B O 1
ATOM 13906 N N . ASP B 1 865 ? -21.972 14.675 -41.17 1 78.28 865 ASP B N 1
ATOM 13907 C CA . ASP B 1 865 ? -20.64 14.127 -41.408 1 78.28 865 ASP B CA 1
ATOM 13908 C C . ASP B 1 865 ? -20.684 12.606 -41.528 1 78.28 865 ASP B C 1
ATOM 13910 O O . ASP B 1 865 ? -21.139 11.919 -40.61 1 78.28 865 ASP B O 1
ATOM 13914 N N . GLU B 1 866 ? -20.308 12.16 -42.665 1 78.77 866 GLU B N 1
ATOM 13915 C CA . GLU B 1 866 ? -20.348 10.733 -42.968 1 78.77 866 GLU B CA 1
ATOM 13916 C C . GLU B 1 866 ? -19.402 9.949 -42.062 1 78.77 866 GLU B C 1
ATOM 13918 O O . GLU B 1 866 ? -19.658 8.785 -41.747 1 78.77 866 GLU B O 1
ATOM 13923 N N . LYS B 1 867 ? -18.426 10.631 -41.578 1 79.67 867 LYS B N 1
ATOM 13924 C CA . LYS B 1 867 ? -17.464 9.944 -40.721 1 79.67 867 LYS B CA 1
ATOM 13925 C C . LYS B 1 867 ? -18.076 9.613 -39.363 1 79.67 867 LYS B C 1
ATOM 13927 O O . LYS B 1 867 ? -17.83 8.539 -38.81 1 79.67 867 LYS B O 1
ATOM 13932 N N . ILE B 1 868 ? -18.846 10.436 -38.945 1 81.41 868 ILE B N 1
ATOM 13933 C CA . ILE B 1 868 ? -19.497 10.239 -37.655 1 81.41 868 ILE B CA 1
ATOM 13934 C C . ILE B 1 868 ? -20.57 9.159 -37.779 1 81.41 868 ILE B C 1
ATOM 13936 O O . ILE B 1 868 ? -20.74 8.338 -36.875 1 81.41 868 ILE B O 1
ATOM 13940 N N . LYS B 1 869 ? -21.168 9.165 -38.953 1 82.71 869 LYS B N 1
ATOM 13941 C CA . LYS B 1 869 ? -22.194 8.153 -39.182 1 82.71 869 LYS B CA 1
ATOM 13942 C C . LYS B 1 869 ? -21.595 6.75 -39.17 1 82.71 869 LYS B C 1
ATOM 13944 O O . LYS B 1 869 ? -22.141 5.841 -38.541 1 82.71 869 LYS B O 1
ATOM 13949 N N . GLU B 1 870 ? -20.47 6.696 -39.786 1 81.15 870 GLU B N 1
ATOM 13950 C CA . GLU B 1 870 ? -19.831 5.386 -39.867 1 81.15 870 GLU B CA 1
ATOM 13951 C C . GLU B 1 870 ? -19.312 4.94 -38.503 1 81.15 870 GLU B C 1
ATOM 13953 O O . GLU B 1 870 ? -19.292 3.745 -38.201 1 81.15 870 GLU B O 1
ATOM 13958 N N . ALA B 1 871 ? -18.982 5.845 -37.737 1 82.52 871 ALA B N 1
ATOM 13959 C CA . ALA B 1 871 ? -18.401 5.518 -36.437 1 82.52 871 ALA B CA 1
ATOM 13960 C C . ALA B 1 871 ? -19.486 5.161 -35.425 1 82.52 871 ALA B C 1
ATOM 13962 O O . ALA B 1 871 ? -19.268 4.333 -34.538 1 82.52 871 ALA B O 1
ATOM 13963 N N . LEU B 1 872 ? -20.718 5.651 -35.587 1 85.51 872 LEU B N 1
ATOM 13964 C CA . LEU B 1 872 ? -21.746 5.512 -34.562 1 85.51 872 LEU B CA 1
ATOM 13965 C C . LEU B 1 872 ? -22.75 4.429 -34.941 1 85.51 872 LEU B C 1
ATOM 13967 O O . LEU B 1 872 ? -23.437 3.882 -34.076 1 85.51 872 LEU B O 1
ATOM 13971 N N . PHE B 1 873 ? -22.811 4.034 -36.153 1 82.75 873 PHE B N 1
ATOM 13972 C CA . PHE B 1 873 ? -23.864 3.149 -36.638 1 82.75 873 PHE B CA 1
ATOM 13973 C C . PHE B 1 873 ? -23.75 1.77 -36 1 82.75 873 PHE B C 1
ATOM 13975 O O . PHE B 1 873 ? -24.752 1.193 -35.573 1 82.75 873 PHE B O 1
ATOM 13982 N N . PRO B 1 874 ? -22.452 1.317 -35.832 1 80.95 874 PRO B N 1
ATOM 13983 C CA . PRO B 1 874 ? -22.359 -0.023 -35.248 1 80.95 874 PRO B CA 1
ATOM 13984 C C . PRO B 1 874 ? -22.683 -0.041 -33.756 1 80.95 874 PRO B C 1
ATOM 13986 O O . PRO B 1 874 ? -22.914 -1.109 -33.183 1 80.95 874 PRO B O 1
ATOM 13989 N N . LEU B 1 875 ? -22.915 1.028 -33.202 1 86.28 875 LEU B N 1
ATOM 13990 C CA . LEU B 1 875 ? -23.075 1.108 -31.754 1 86.28 875 LEU B CA 1
ATOM 13991 C C . LEU B 1 875 ? -24.549 1.192 -31.374 1 86.28 875 LEU B C 1
ATOM 13993 O O . LEU B 1 875 ? -24.889 1.206 -30.188 1 86.28 875 LEU B O 1
ATOM 13997 N N . PHE B 1 876 ? -25.477 1.099 -32.363 1 85.97 876 PHE B N 1
ATOM 13998 C CA . PHE B 1 876 ? -26.906 1.268 -32.127 1 85.97 876 PHE B CA 1
ATOM 13999 C C . PHE B 1 876 ? -27.493 0.033 -31.453 1 85.97 876 PHE B C 1
ATOM 14001 O O . PHE B 1 876 ? -27.295 -1.089 -31.921 1 85.97 876 PHE B O 1
ATOM 14008 N N . THR B 1 877 ? -28.056 0.206 -30.23 1 86.03 877 THR B N 1
ATOM 14009 C CA . THR B 1 877 ? -28.804 -0.824 -29.52 1 86.03 877 THR B CA 1
ATOM 14010 C C . THR B 1 877 ? -30.248 -0.386 -29.295 1 86.03 877 THR B C 1
ATOM 14012 O O . THR B 1 877 ? -30.5 0.627 -28.638 1 86.03 877 THR B O 1
ATOM 14015 N N . PRO B 1 878 ? -31.238 -1.146 -29.816 1 82.24 878 PRO B N 1
ATOM 14016 C CA . PRO B 1 878 ? -32.634 -0.72 -29.702 1 82.24 878 PRO B CA 1
ATOM 14017 C C . PRO B 1 878 ? -33.178 -0.852 -28.281 1 82.24 878 PRO B C 1
ATOM 14019 O O . PRO B 1 878 ? -32.839 -1.804 -27.573 1 82.24 878 PRO B O 1
ATOM 14022 N N . LEU B 1 879 ? -33.69 0.131 -27.767 1 76.25 879 LEU B N 1
ATOM 14023 C CA . LEU B 1 879 ? -34.381 0.096 -26.482 1 76.25 879 LEU B CA 1
ATOM 14024 C C . LEU B 1 879 ? -35.734 -0.594 -26.612 1 76.25 879 LEU B C 1
ATOM 14026 O O . LEU B 1 879 ? -36.447 -0.393 -27.598 1 76.25 879 LEU B O 1
ATOM 14030 N N . GLN B 1 880 ? -36.036 -1.815 -25.903 1 58.67 880 GLN B N 1
ATOM 14031 C CA . GLN B 1 880 ? -37.352 -2.445 -25.904 1 58.67 880 GLN B CA 1
ATOM 14032 C C . GLN B 1 880 ? -38.392 -1.546 -25.241 1 58.67 880 GLN B C 1
ATOM 14034 O O . GLN B 1 880 ? -38.07 -0.786 -24.325 1 58.67 880 GLN B O 1
#

Secondary structure (DSSP, 8-state):
-HHHHHHHHHHHHHHHHHHHHHHHHHH-HHHHHHHHHHHHHHHHHHHHHHHHHHHHHHHTTEEEPHHHHHHHHHHHHHHHHHHHHHHHHHHHHH--SSS-HHHHHHHHHHHHHHHHHHHHHHHHHHHTT--S-SEEE----S---------SS-HHHHHHHHHHHHTT-SEEEEE--TTSSHHHHHHHHHHHHHHH-TT-SEEEEEE--SS--HHHHHHHHHHHHT----TTS-HHHHHHHHHHHHTTS-EEEEEEEESS---HHHHTPPPP-TT-EEEEEES-HHHHHHTTPEEEEPPPPPHHHHHHHHHHHH-THHHHHHHH-HHHHHHHHHHHHHTTT-HHHHHHHHHHHTT--SHHHHHHHHHHHHH-GGGSTTHIIIIIHHHHHHHHT---HHHHHHHHHHHHH-SSS-EEHHHHHHHHHHHTSS---SSHHHHHHHHHHHHHHHHHTTSSEE-SSSEEE--HHHHHHHHHHHTTTTTSTTSEEE-TTS--SBPPPGGGTTT-SEEE--S----B--SS---TT--EEE-TT-TT-----TTTTTT-TT--EEE-TT----B--GGGGG-TT--EEE-TT----B--GGGGG-TT--EEE-TT-TT--B--TTTGGG-TT--EEE-TTS---EE-SSSSSSEEHHHHHT-TT--EEEEEEEEHHHHHHHHH-HHHHHHEEEEEEEEEET-SEEEES-SSSSTT-TT--EEEEE--TT--EEEES--SSTTSGGG-TT--EEEEES-SS--EEE-SS--TT--EEEEES-TT--EEE--SS---TT----EE-S-TT--EEEEES-TT--BSSTTSEEE-TT--EEEEES-TT-----EE-TT--EEEE-HHHHHT---S-HHHHHHHGGGEEE--/-HHHHHHHHHHHHHHHHHHHHHHHHHH-HHHHHHHHHHHHHHHHHHHHHHHHHHHHHHHTTEEE-HHHHHHHHHHHHHHHHHHHHHHHHHHHHH--SSS-HHHHHHHHHHHHHHHHHHHHHHHHHHHTT--S-SEEE----S---------SS-HHHHHHHHHHHHTT-SEEEEE--TTSSHHHHHHHHHHHHHHH-TT-SEEEEEE--SS--HHHHHHHHHHHHTPPP-TTS-HHHHHHHHHHHHHTS-EEEEEEEESS---HHHHTPPPP-TT-EEEEEES-HHHHHHTTPEEEEPPPPPHHHHHHHHHHHH-THHHHHHHH-HHHHHHHHHHHHHTTT-HHHHHHHHHHHTT--SHHHHHHHHHHHHH-GGGSTTHIIIIIHHHHHHHHT--STHHHHHHHHHHHH-SSS-EEHHHHHHHHHHHTSS---SSHHHHHHHHHHHHHHHHHTTSSEE-SSSEEE--HHHHHHHHHHHTTTTTSTTSEEE-TTS--SSPPPGGGGTT-SEEE--SS------S--B-TT--EEE-TT-TT-----TTTTTB-TT--EEE-TT----B--GGGGG-TT--EEE-TT----B--GGGGG-TT--EEE-TT-TT--B--TTTGGG-TT--EEE-TTS---EESSSSSSSEETHHHHT-TT--EEEEEEEEHHHHHHHHH-HHHHHHEEEEEEEEEET-SEEEES-SSSSTT-TT--EEEEE--TT--EEEES--SSTTSGGG-TT--EEEEE--SS--EEE-SS--TT--EEEEES-TT--EEE--SS---TT----EE-S-TT--EEEEES-TT--BSSTTSEEE-TT--EEEEES-TT-----EE-TT--EEEE-HHHHHT---S-HHHHHHHGGGEEE--

Radius of gyration: 48.03 Å; Cα contacts (8 Å, |Δi|>4): 3634; chains: 2; bounding box: 114×154×105 Å

Sequence (1760 aa):
MESIISILDSIFRPVVAFFTRTFGYAMSCEQYIESLQKEMGELRSKRDDVKREVDREARQGMEATNEVMLWLQNVERLEEEAARITDDFETHYANPAADDSRSKLVVSYHLSKRAEDACGEATVLKTKSHFNKVADRLMPIRFEERPSALTVGMDSMIEQLRKACDDDVGVIGIHGMGGVGKTALLNRFNNEVLVQVAHLDVVISVKVTRNFDVEKIQREIGDRIGLSWDERKSDDERSMVLFKVLSRMRFVLLLDDLWEPLDLSIVGIPTPTGASKIILTTRIEDVCDRMDARKMRMECLEWEDAWELFEKKAGRGLGTLLRGDPDIRRHAEDLAQRCGGLPLALITLGRAMASKRTAKEWHHAVTTLANTPWHLLGMEESVLQPLKLSYDKLNDDRLKTFLLYASLLMNKMPMHNATVINLCIGEGAINEFDDPEDAYSKGYHLLGVLKAASLLESSGDDYVQMHPFVHAMVSWIVCEHGKKDGKWLVQVGTGLAEVPDYEKWEHAERVSLVSNEICSLPEDPYCPELLTLLLSRNYELSKIPNSFFLSMPRLKVLDLSRTSIKELPPEIGKVLTLQHLDLYETNIASLPKELGNLVKLKSLLLSSTPLLKEIPHGVIARFTELRVLSMNDSYGNWRVSSSGPGINFEELEGLKRLRYLDITLQNASTLQRLSRARRLSMSTRYLHIRGCLGLTTIHLPSTSLGRYMKGLRGLRISQSSILEEIIVGGGSTIGEWSLLPNLHVLILQHLLKAKFVFRDRNFQNLRFLYVWYCIGLEQLVKFEDELSEGQESEVITAFPHLKELHLASLPELKSLGGERVLAFPCLRVLEVKECPKLKELSITGEGLTQICCKQEWWDGLEWKDEKIKEALFPLFTPLQMESIISILDSIFRPVVAFFTRTFGYAMSCEQYIESLQKEMGELRSKRDDVKREVDREARQGMEATNEVMLWLQNVERLEEEAARITDDFETHYANPAADDSRSKLVVSYHLSKRAEDACGEATVLKTKSHFNKVADRLMPIRFEERPSALTVGMDSMIEQLRKACDDDVGVIGIHGMGGVGKTALLNRFNNEVLVQVAHLDVVISVKVTRNFDVEKIQREIGDRIGLSWDERKSDDERSMVLFKVLSRMRFVLLLDDLWEPLDLSIVGIPTPTGASKIILTTRIEDVCDRMDARKMRMECLEWEDAWELFEKKAGRGLGTLLRGDPDIRRHAEDLAQRCGGLPLALITLGRAMASKRTAKEWHHAVTTLANTPWHLLGMEESVLQPLKLSYDKLNDDRLKTFLLYASLLMNKMPMHNATVINLCIGEGAINEFDDPEDAYSKGYHLLGVLKAASLLESSGDDYVQMHPFVHAMVSWIVCEHGKKDGKWLVQVGTGLAEVPDYEKWEHAERVSLVSNEICSLPEDPYCPELLTLLLSRNYELSKIPNSFFLSMPRLKVLDLSRTSIKELPPEIGKVLTLQHLDLYETNIASLPKELGNLVKLKSLLLSSTPLLKEIPHGVIARFTELRVLSMNDSYGNWRVSSSGPGINFEELEGLKRLRYLDITLQNASTLQRLSRARRLSMSTRYLHIRGCLGLTTIHLPSTSLGRYMKGLRGLRISQSSILEEIIVGGGSTIGEWSLLPNLHVLILQHLLKAKFVFRDRNFQNLRFLYVWYCIGLEQLVKFEDELSEGQESEVITAFPHLKELHLASLPELKSLGGERVLAFPCLRVLEVKECPKLKELSITGEGLTQICCKQEWWDGLEWKDEKIKEALFPLFTPLQ

pLDDT: mean 82.11, std 11.2, range [38.83, 95.9]

InterPro domains:
  IPR002182 NB-ARC [PF00931] (154-315)
  IPR050905 Plant disease resistance NBS-LRR [PTHR33463] (20-842)
  IPR055414 Disease resistance R13L4/SHOC-2-like, LRR domain [PF23598] (515-668)
  IPR057135 Disease resistance protein At4g27190-like, leucine-rich repeats [PF23247] (760-841)

Organism: Zingiber officinale (NCBI:txid94328)